Protein AF-0000000081039680 (afdb_homodimer)

Structure (mmCIF, N/CA/C/O backbone):
data_AF-0000000081039680-model_v1
#
loop_
_entity.id
_entity.type
_entity.pdbx_description
1 polymer 'Glycosyltransferase 2-like domain-containing protein'
#
loop_
_atom_site.group_PDB
_atom_site.id
_atom_site.type_symbol
_atom_site.label_atom_id
_atom_site.label_alt_id
_atom_site.label_comp_id
_atom_site.label_asym_id
_atom_site.label_entity_id
_atom_site.label_seq_id
_atom_site.pdbx_PDB_ins_code
_atom_site.Cartn_x
_atom_site.Cartn_y
_atom_site.Cartn_z
_atom_site.occupancy
_atom_site.B_iso_or_equiv
_atom_site.auth_seq_id
_atom_site.auth_comp_id
_atom_site.auth_asym_id
_atom_site.auth_atom_id
_atom_site.pdbx_PDB_model_num
ATOM 1 N N . MET A 1 1 ? -23.094 -7.434 23.297 1 34.41 1 MET A N 1
ATOM 2 C CA . MET A 1 1 ? -21.781 -7.645 23.906 1 34.41 1 MET A CA 1
ATOM 3 C C . MET A 1 1 ? -21.469 -9.133 24.047 1 34.41 1 MET A C 1
ATOM 5 O O . MET A 1 1 ? -22 -9.805 24.938 1 34.41 1 MET A O 1
ATOM 9 N N . THR A 1 2 ? -21.234 -9.742 22.875 1 46.44 2 THR A N 1
ATOM 10 C CA . THR A 1 2 ? -21.469 -11.172 22.672 1 46.44 2 THR A CA 1
ATOM 11 C C . THR A 1 2 ? -20.625 -12 23.641 1 46.44 2 THR A C 1
ATOM 13 O O . THR A 1 2 ? -21.156 -12.883 24.328 1 46.44 2 THR A O 1
ATOM 16 N N . GLY A 1 3 ? -19.156 -12.148 23.406 1 51.03 3 GLY A N 1
ATOM 17 C CA . GLY A 1 3 ? -18.266 -13.117 24.031 1 51.03 3 GLY A CA 1
ATOM 18 C C . GLY A 1 3 ? -17.297 -12.484 25.016 1 51.03 3 GLY A C 1
ATOM 19 O O . GLY A 1 3 ? -17.281 -11.266 25.188 1 51.03 3 GLY A O 1
ATOM 20 N N . VAL A 1 4 ? -16.891 -13.32 26.031 1 56.44 4 VAL A N 1
ATOM 21 C CA . VAL A 1 4 ? -15.898 -12.992 27.047 1 56.44 4 VAL A CA 1
ATOM 22 C C . VAL A 1 4 ? -14.805 -12.117 26.453 1 56.44 4 VAL A C 1
ATOM 24 O O . VAL A 1 4 ? -14.305 -11.195 27.094 1 56.44 4 VAL A O 1
ATOM 27 N N . ALA A 1 5 ? -14.766 -12.258 25.234 1 57.69 5 ALA A N 1
ATOM 28 C CA . ALA A 1 5 ? -13.734 -11.477 24.562 1 57.69 5 ALA A CA 1
ATOM 29 C C . ALA A 1 5 ? -14.141 -10.008 24.453 1 57.69 5 ALA A C 1
ATOM 31 O O . ALA A 1 5 ? -13.32 -9.109 24.688 1 57.69 5 ALA A O 1
ATOM 32 N N . ASP A 1 6 ? -15.383 -9.797 24.109 1 58.72 6 ASP A N 1
ATOM 33 C CA . ASP A 1 6 ? -15.859 -8.43 23.969 1 58.72 6 ASP A CA 1
ATOM 34 C C . ASP A 1 6 ? -15.75 -7.672 25.281 1 58.72 6 ASP A C 1
ATOM 36 O O . ASP A 1 6 ? -15.359 -6.5 25.297 1 58.72 6 ASP A O 1
ATOM 40 N N . LEU A 1 7 ? -16.047 -8.453 26.234 1 55.12 7 LEU A N 1
ATOM 41 C CA . LEU A 1 7 ? -15.953 -7.855 27.562 1 55.12 7 LEU A CA 1
ATOM 42 C C . LEU A 1 7 ? -14.508 -7.543 27.922 1 55.12 7 LEU A C 1
ATOM 44 O O . LEU A 1 7 ? -14.211 -6.465 28.438 1 55.12 7 LEU A O 1
ATOM 48 N N . TYR A 1 8 ? -13.695 -8.445 27.578 1 58.5 8 TYR A N 1
ATOM 49 C CA . TYR A 1 8 ? -12.281 -8.25 27.875 1 58.5 8 TYR A CA 1
ATOM 50 C C . TYR A 1 8 ? -11.719 -7.062 27.109 1 58.5 8 TYR A C 1
ATOM 52 O O . TYR A 1 8 ? -11.016 -6.227 27.672 1 58.5 8 TYR A O 1
ATOM 60 N N . LEU A 1 9 ? -12.047 -6.961 25.906 1 58.44 9 LEU A N 1
ATOM 61 C CA . LEU A 1 9 ? -11.539 -5.887 25.062 1 58.44 9 LEU A CA 1
ATOM 62 C C . LEU A 1 9 ? -12.039 -4.527 25.531 1 58.44 9 LEU A C 1
ATOM 64 O O . LEU A 1 9 ? -11.32 -3.531 25.453 1 58.44 9 LEU A O 1
ATOM 68 N N . TYR A 1 10 ? -13.172 -4.598 26.031 1 58.31 10 TYR A N 1
ATOM 69 C CA . TYR A 1 10 ? -13.734 -3.367 26.578 1 58.31 10 TYR A CA 1
ATOM 70 C C . TYR A 1 10 ? -13.008 -2.951 27.844 1 58.31 10 TYR A C 1
ATOM 72 O O . TYR A 1 10 ? -12.695 -1.772 28.031 1 58.31 10 TYR A O 1
ATOM 80 N N . LEU A 1 11 ? -12.617 -4.008 28.594 1 56.66 11 LEU A N 1
ATOM 81 C CA . LEU A 1 11 ? -12.031 -3.744 29.906 1 56.66 11 LEU A CA 1
ATOM 82 C C . LEU A 1 11 ? -10.539 -3.43 29.781 1 56.66 11 LEU A C 1
ATOM 84 O O . LEU A 1 11 ? -9.969 -2.754 30.641 1 56.66 11 LEU A O 1
ATOM 88 N N . LYS A 1 12 ? -10.031 -3.832 28.672 1 56.12 12 LYS A N 1
ATOM 89 C CA . LYS A 1 12 ? -8.586 -3.703 28.5 1 56.12 12 LYS A CA 1
ATOM 90 C C . LYS A 1 12 ? -8.195 -2.258 28.203 1 56.12 12 LYS A C 1
ATOM 92 O O . LYS A 1 12 ? -7.082 -1.836 28.516 1 56.12 12 LYS A O 1
ATOM 97 N N . LYS A 1 13 ? -9.031 -1.506 27.703 1 57.91 13 LYS A N 1
ATOM 98 C CA . LYS A 1 13 ? -8.703 -0.121 27.375 1 57.91 13 LYS A CA 1
ATOM 99 C C . LYS A 1 13 ? -8.742 0.765 28.609 1 57.91 13 LYS A C 1
ATOM 101 O O . LYS A 1 13 ? -9.633 0.626 29.453 1 57.91 13 LYS A O 1
ATOM 106 N N . PRO A 1 14 ? -7.496 1.414 28.875 1 55.81 14 PRO A N 1
ATOM 107 C CA . PRO A 1 14 ? -7.535 2.332 30.016 1 55.81 14 PRO A CA 1
ATOM 108 C C . PRO A 1 14 ? -8.664 3.354 29.922 1 55.81 14 PRO A C 1
ATOM 110 O O . PRO A 1 14 ? -8.906 3.912 28.844 1 55.81 14 PRO A O 1
ATOM 113 N N . HIS A 1 15 ? -9.75 3.217 30.719 1 52.72 15 HIS A N 1
ATOM 114 C CA . HIS A 1 15 ? -10.883 4.141 30.688 1 52.72 15 HIS A CA 1
ATOM 115 C C . HIS A 1 15 ? -10.703 5.273 31.688 1 52.72 15 HIS A C 1
ATOM 117 O O . HIS A 1 15 ? -10.211 5.055 32.781 1 52.72 15 HIS A O 1
ATOM 123 N N . SER A 1 16 ? -10.711 6.527 31.031 1 52.78 16 SER A N 1
ATOM 124 C CA . SER A 1 16 ? -10.734 7.676 31.922 1 52.78 16 SER A CA 1
ATOM 125 C C . SER A 1 16 ? -11.992 7.672 32.781 1 52.78 16 SER A C 1
ATOM 127 O O . SER A 1 16 ? -12.938 6.93 32.5 1 52.78 16 SER A O 1
ATOM 129 N N . LYS A 1 17 ? -11.859 8.367 33.906 1 52.41 17 LYS A N 1
ATOM 130 C CA . LYS A 1 17 ? -13 8.547 34.812 1 52.41 17 LYS A CA 1
ATOM 131 C C . LYS A 1 17 ? -14.258 8.898 34.031 1 52.41 17 LYS A C 1
ATOM 133 O O . LYS A 1 17 ? -15.344 8.391 34.344 1 52.41 17 LYS A O 1
ATOM 138 N N . ASP A 1 18 ? -14.07 9.641 33.031 1 54.31 18 ASP A N 1
ATOM 139 C CA . ASP A 1 18 ? -15.234 10.125 32.281 1 54.31 18 ASP A CA 1
ATOM 140 C C . ASP A 1 18 ? -15.906 8.984 31.516 1 54.31 18 ASP A C 1
ATOM 142 O O . ASP A 1 18 ? -17.141 8.93 31.438 1 54.31 18 ASP A O 1
ATOM 146 N N . ARG A 1 19 ? -15.156 8.094 31.156 1 57.59 19 ARG A N 1
ATOM 147 C CA . ARG A 1 19 ? -15.727 7.004 30.375 1 57.59 19 ARG A CA 1
ATOM 148 C C . ARG A 1 19 ? -16.562 6.082 31.266 1 57.59 19 ARG A C 1
ATOM 150 O O . ARG A 1 19 ? -17.625 5.613 30.859 1 57.59 19 ARG A O 1
ATOM 157 N N . TRP A 1 20 ? -16.078 5.945 32.469 1 57.31 20 TRP A N 1
ATOM 158 C CA . TRP A 1 20 ? -16.828 5.125 33.438 1 57.31 20 TRP A CA 1
ATOM 159 C C . TRP A 1 20 ? -18.141 5.809 33.812 1 57.31 20 TRP A C 1
ATOM 161 O O . TRP A 1 20 ? -19.172 5.148 33.969 1 57.31 20 TRP A O 1
ATOM 171 N N . TYR A 1 21 ? -18.016 7.082 33.875 1 55.53 21 TYR A N 1
ATOM 172 C CA . TYR A 1 21 ? -19.219 7.836 34.188 1 55.53 21 TYR A CA 1
ATOM 173 C C . TYR A 1 21 ? -20.281 7.695 33.125 1 55.53 21 TYR A C 1
ATOM 175 O O . TYR A 1 21 ? -21.469 7.539 33.406 1 55.53 21 TYR A O 1
ATOM 183 N N . ARG A 1 22 ? -19.859 7.699 31.984 1 56.81 22 ARG A N 1
ATOM 184 C CA . ARG A 1 22 ? -20.797 7.578 30.859 1 56.81 22 ARG A CA 1
ATOM 185 C C . ARG A 1 22 ? -21.484 6.215 30.875 1 56.81 22 ARG A C 1
ATOM 187 O O . ARG A 1 22 ? -22.672 6.117 30.594 1 56.81 22 ARG A O 1
ATOM 194 N N . LEU A 1 23 ? -20.75 5.27 31.25 1 54.62 23 LEU A N 1
ATOM 195 C CA . LEU A 1 23 ? -21.328 3.93 31.312 1 54.62 23 LEU A CA 1
ATOM 196 C C . LEU A 1 23 ? -22.344 3.824 32.438 1 54.62 23 LEU A C 1
ATOM 198 O O . LEU A 1 23 ? -23.375 3.178 32.312 1 54.62 23 LEU A O 1
ATOM 202 N N . SER A 1 24 ? -22 4.516 33.531 1 54.28 24 SER A N 1
ATOM 203 C CA . SER A 1 24 ? -22.859 4.414 34.719 1 54.28 24 SER A CA 1
ATOM 204 C C . SER A 1 24 ? -24.094 5.293 34.562 1 54.28 24 SER A C 1
ATOM 206 O O . SER A 1 24 ? -25.172 4.98 35.094 1 54.28 24 SER A O 1
ATOM 208 N N . SER A 1 25 ? -23.969 6.387 33.875 1 52.94 25 SER A N 1
ATOM 209 C CA . SER A 1 25 ? -25.078 7.309 33.719 1 52.94 25 SER A CA 1
ATOM 210 C C . SER A 1 25 ? -26.156 6.738 32.781 1 52.94 25 SER A C 1
ATOM 212 O O . SER A 1 25 ? -27.25 7.289 32.688 1 52.94 25 SER A O 1
ATOM 214 N N . HIS A 1 26 ? -25.875 5.797 31.969 1 51.19 26 HIS A N 1
ATOM 215 C CA . HIS A 1 26 ? -26.828 5.117 31.094 1 51.19 26 HIS A CA 1
ATOM 216 C C . HIS A 1 26 ? -28.062 4.652 31.859 1 51.19 26 HIS A C 1
ATOM 218 O O . HIS A 1 26 ? -29.156 4.598 31.312 1 51.19 26 HIS A O 1
ATOM 224 N N . PHE A 1 27 ? -27.875 4.297 33.125 1 46.59 27 PHE A N 1
ATOM 225 C CA . PHE A 1 27 ? -28.953 3.709 33.906 1 46.59 27 PHE A CA 1
ATOM 226 C C . PHE A 1 27 ? -29.766 4.793 34.594 1 46.59 27 PHE A C 1
ATOM 228 O O . PHE A 1 27 ? -30.75 4.496 35.281 1 46.59 27 PHE A O 1
ATOM 235 N N . VAL A 1 28 ? -29.359 6.051 34.438 1 43.16 28 VAL A N 1
ATOM 236 C CA . VAL A 1 28 ? -30.156 7.07 35.125 1 43.16 28 VAL A CA 1
ATOM 237 C C . VAL A 1 28 ? -31.031 7.805 34.125 1 43.16 28 VAL A C 1
ATOM 239 O O . VAL A 1 28 ? -30.562 8.172 33.031 1 43.16 28 VAL A O 1
ATOM 242 N N . ASN A 1 29 ? -32.375 7.68 34.125 1 45.56 29 ASN A N 1
ATOM 243 C CA . ASN A 1 29 ? -33.469 8.305 33.406 1 45.56 29 ASN A CA 1
ATOM 244 C C . ASN A 1 29 ? -33.219 9.789 33.156 1 45.56 29 ASN A C 1
ATOM 246 O O . ASN A 1 29 ? -33.156 10.578 34.094 1 45.56 29 ASN A O 1
ATOM 250 N N . SER A 1 30 ? -32.438 10.281 32.344 1 46.94 30 SER A N 1
ATOM 251 C CA . SER A 1 30 ? -32.156 11.703 32.156 1 46.94 30 SER A CA 1
ATOM 252 C C . SER A 1 30 ? -33.375 12.461 31.703 1 46.94 30 SER A C 1
ATOM 254 O O . SER A 1 30 ? -34.062 12.047 30.75 1 46.94 30 SER A O 1
ATOM 256 N N . THR A 1 31 ? -34.156 13.172 32.5 1 51.5 31 THR A N 1
ATOM 257 C CA . THR A 1 31 ? -35.219 14.148 32.312 1 51.5 31 THR A CA 1
ATOM 258 C C . THR A 1 31 ? -34.875 15.102 31.156 1 51.5 31 THR A C 1
ATOM 260 O O . THR A 1 31 ? -35.656 16.016 30.859 1 51.5 31 THR A O 1
ATOM 263 N N . GLY A 1 32 ? -33.938 15.016 30.266 1 68 32 GLY A N 1
ATOM 264 C CA . GLY A 1 32 ? -33.594 16.094 29.359 1 68 32 GLY A CA 1
ATOM 265 C C . GLY A 1 32 ? -34 15.836 27.922 1 68 32 GLY A C 1
ATOM 266 O O . GLY A 1 32 ? -34.844 14.969 27.672 1 68 32 GLY A O 1
ATOM 267 N N . HIS A 1 33 ? -33.938 16.781 26.984 1 86.56 33 HIS A N 1
ATOM 268 C CA . HIS A 1 33 ? -34.25 16.688 25.562 1 86.56 33 HIS A CA 1
ATOM 269 C C . HIS A 1 33 ? -33.531 15.508 24.922 1 86.56 33 HIS A C 1
ATOM 271 O O . HIS A 1 33 ? -32.469 15.086 25.391 1 86.56 33 HIS A O 1
ATOM 277 N N . THR A 1 34 ? -34.25 14.805 24.016 1 91.88 34 THR A N 1
ATOM 278 C CA . THR A 1 34 ? -33.688 13.672 23.281 1 91.88 34 THR A CA 1
ATOM 279 C C . THR A 1 34 ? -32.625 14.133 22.312 1 91.88 34 THR A C 1
ATOM 281 O O . THR A 1 34 ? -32.812 15.078 21.547 1 91.88 34 THR A O 1
ATOM 284 N N . LYS A 1 35 ? -31.469 13.555 22.453 1 93.81 35 LYS A N 1
ATOM 285 C CA . LYS A 1 35 ? -30.391 13.781 21.516 1 93.81 35 LYS A CA 1
ATOM 286 C C . LYS A 1 35 ? -30.391 12.734 20.406 1 93.81 35 LYS A C 1
ATOM 288 O O . LYS A 1 35 ? -30.656 11.555 20.656 1 93.81 35 LYS A O 1
ATOM 293 N N . PHE A 1 36 ? -30.25 13.203 19.172 1 95.25 36 PHE A N 1
ATOM 294 C CA . PHE A 1 36 ? -30.219 12.195 18.125 1 95.25 36 PHE A CA 1
ATOM 295 C C . PHE A 1 36 ? -29.297 12.625 16.984 1 95.25 36 PHE A C 1
ATOM 297 O O . PHE A 1 36 ? -28.953 13.805 16.875 1 95.25 36 PHE A O 1
ATOM 304 N N . ALA A 1 37 ? -28.812 11.711 16.25 1 95.25 37 ALA A N 1
ATOM 305 C CA . ALA A 1 37 ? -28.031 11.938 15.039 1 95.25 37 ALA A CA 1
ATOM 306 C C . ALA A 1 37 ? -28.625 11.18 13.852 1 95.25 37 ALA A C 1
ATOM 308 O O . ALA A 1 37 ? -29.062 10.039 13.992 1 95.25 37 ALA A O 1
ATOM 309 N N . VAL A 1 38 ? -28.75 11.883 12.789 1 96 38 VAL A N 1
ATOM 310 C CA . VAL A 1 38 ? -29.141 11.234 11.547 1 96 38 VAL A CA 1
ATOM 311 C C . VAL A 1 38 ? -27.906 10.75 10.789 1 96 38 VAL A C 1
ATOM 313 O O . VAL A 1 38 ? -27.141 11.562 10.258 1 96 38 VAL A O 1
ATOM 316 N N . LEU A 1 39 ? -27.766 9.508 10.82 1 94.56 39 LEU A N 1
ATOM 317 C CA . LEU A 1 39 ? -26.625 8.883 10.156 1 94.56 39 LEU A CA 1
ATOM 318 C C . LEU A 1 39 ? -27 8.391 8.766 1 94.56 39 LEU A C 1
ATOM 320 O O . LEU A 1 39 ? -27.891 7.547 8.625 1 94.56 39 LEU A O 1
ATOM 324 N N . SER A 1 40 ? -26.406 8.969 7.805 1 94.75 40 SER A N 1
ATOM 325 C CA . SER A 1 40 ? -26.75 8.641 6.426 1 94.75 40 SER A CA 1
ATOM 326 C C . SER A 1 40 ? -25.562 8.789 5.496 1 94.75 40 SER A C 1
ATOM 328 O O . SER A 1 40 ? -24.406 8.734 5.945 1 94.75 40 SER A O 1
ATOM 330 N N . TRP A 1 41 ? -25.75 8.711 4.195 1 93.56 41 TRP A N 1
ATOM 331 C CA . TRP A 1 41 ? -24.75 8.883 3.143 1 93.56 41 TRP A CA 1
ATOM 332 C C . TRP A 1 41 ? -25.172 9.977 2.166 1 93.56 41 TRP A C 1
ATOM 334 O O . TRP A 1 41 ? -26.359 10.328 2.094 1 93.56 41 TRP A O 1
ATOM 344 N N . LYS A 1 42 ? -24.219 10.562 1.497 1 89.5 42 LYS A N 1
ATOM 345 C CA . LYS A 1 42 ? -24.531 11.57 0.491 1 89.5 42 LYS A CA 1
ATOM 346 C C . LYS A 1 42 ? -25.484 11.016 -0.571 1 89.5 42 LYS A C 1
ATOM 348 O O . LYS A 1 42 ? -25.312 9.891 -1.031 1 89.5 42 LYS A O 1
ATOM 353 N N . ARG A 1 43 ? -26.484 11.773 -0.868 1 88.19 43 ARG A N 1
ATOM 354 C CA . ARG A 1 43 ? -27.422 11.492 -1.947 1 88.19 43 ARG A CA 1
ATOM 355 C C . ARG A 1 43 ? -28.344 10.328 -1.587 1 88.19 43 ARG A C 1
ATOM 357 O O . ARG A 1 43 ? -28.719 9.539 -2.455 1 88.19 43 ARG A O 1
ATOM 364 N N . THR A 1 44 ? -28.625 10.117 -0.32 1 91.12 44 THR A N 1
ATOM 365 C CA . THR A 1 44 ? -29.547 9.086 0.142 1 91.12 44 THR A CA 1
ATOM 366 C C . THR A 1 44 ? -30.875 9.695 0.577 1 91.12 44 THR A C 1
ATOM 368 O O . THR A 1 44 ? -31.719 9.016 1.168 1 91.12 44 THR A O 1
ATOM 371 N N . GLY A 1 45 ? -31.047 10.945 0.356 1 87.5 45 GLY A N 1
ATOM 372 C CA . GLY A 1 45 ? -32.281 11.609 0.748 1 87.5 45 GLY A CA 1
ATOM 373 C C . GLY A 1 45 ? -32.188 12.281 2.104 1 87.5 45 GLY A C 1
ATOM 374 O O . GLY A 1 45 ? -33.219 12.516 2.756 1 87.5 45 GLY A O 1
ATOM 375 N N . SER A 1 46 ? -31.016 12.57 2.5 1 90.31 46 SER A N 1
ATOM 376 C CA . SER A 1 46 ? -30.797 13.133 3.828 1 90.31 46 SER A CA 1
ATOM 377 C C . SER A 1 46 ? -31.406 14.523 3.949 1 90.31 46 SER A C 1
ATOM 379 O O . SER A 1 46 ? -31.953 14.883 4.996 1 90.31 46 SER A O 1
ATOM 381 N N . ASN A 1 47 ? -31.375 15.281 2.873 1 85.81 47 ASN A N 1
ATOM 382 C CA . ASN A 1 47 ? -31.969 16.625 2.918 1 85.81 47 ASN A CA 1
ATOM 383 C C . ASN A 1 47 ? -33.469 16.562 3.096 1 85.81 47 ASN A C 1
ATOM 385 O O . ASN A 1 47 ? -34.062 17.438 3.738 1 85.81 47 ASN A O 1
ATOM 389 N N . LEU A 1 48 ? -34.062 15.617 2.486 1 85.62 48 LEU A N 1
ATOM 390 C CA . LEU A 1 48 ? -35.531 15.438 2.639 1 85.62 48 LEU A CA 1
ATOM 391 C C . LEU A 1 48 ? -35.875 15.125 4.086 1 85.62 48 LEU A C 1
ATOM 393 O O . LEU A 1 48 ? -36.75 15.781 4.676 1 85.62 48 LEU A O 1
ATOM 397 N N . LEU A 1 49 ? -35.219 14.133 4.629 1 91.19 49 LEU A N 1
ATOM 398 C CA . LEU A 1 49 ? -35.531 13.734 6.004 1 91.19 49 LEU A CA 1
ATOM 399 C C . LEU A 1 49 ? -35.219 14.875 6.969 1 91.19 49 LEU A C 1
ATOM 401 O O . LEU A 1 49 ? -36 15.188 7.852 1 91.19 49 LEU A O 1
ATOM 405 N N . CYS A 1 50 ? -34.062 15.445 6.867 1 91.44 50 CYS A N 1
ATOM 406 C CA . CYS A 1 50 ? -33.625 16.516 7.777 1 91.44 50 CYS A CA 1
ATOM 407 C C . CYS A 1 50 ? -34.531 17.734 7.629 1 91.44 50 CYS A C 1
ATOM 409 O O . CYS A 1 50 ? -34.781 18.453 8.602 1 91.44 50 CYS A O 1
ATOM 411 N N . GLY A 1 51 ? -35.031 17.953 6.371 1 85.75 51 GLY A N 1
ATOM 412 C CA . GLY A 1 51 ? -36 19 6.184 1 85.75 51 GLY A CA 1
ATOM 413 C C . GLY A 1 51 ? -37.312 18.734 6.934 1 85.75 51 GLY A C 1
ATOM 414 O O . GLY A 1 51 ? -37.875 19.656 7.523 1 85.75 51 GLY A O 1
ATOM 415 N N . ILE A 1 52 ? -37.719 17.516 6.902 1 87.06 52 ILE A N 1
ATOM 416 C CA . ILE A 1 52 ? -38.938 17.109 7.617 1 87.06 52 ILE A CA 1
ATOM 417 C C . ILE A 1 52 ? -38.719 17.281 9.117 1 87.06 52 ILE A C 1
ATOM 419 O O . ILE A 1 52 ? -39.594 17.844 9.805 1 87.06 52 ILE A O 1
ATOM 423 N N . LEU A 1 53 ? -37.594 16.859 9.617 1 91.62 53 LEU A N 1
ATOM 424 C CA . LEU A 1 53 ? -37.281 16.969 11.039 1 91.62 53 LEU A CA 1
ATOM 425 C C . LEU A 1 53 ? -37.156 18.422 11.469 1 91.62 53 LEU A C 1
ATOM 427 O O . LEU A 1 53 ? -37.625 18.797 12.547 1 91.62 53 LEU A O 1
ATOM 431 N N . HIS A 1 54 ? -36.562 19.172 10.656 1 88.88 54 HIS A N 1
ATOM 432 C CA . HIS A 1 54 ? -36.375 20.578 10.953 1 88.88 54 HIS A CA 1
ATOM 433 C C . HIS A 1 54 ? -37.719 21.297 11.094 1 88.88 54 HIS A C 1
ATOM 435 O O . HIS A 1 54 ? -37.875 22.188 11.938 1 88.88 54 HIS A O 1
ATOM 441 N N . ASN A 1 55 ? -38.656 20.953 10.297 1 86.06 55 ASN A N 1
ATOM 442 C CA . ASN A 1 55 ? -39.969 21.641 10.273 1 86.06 55 ASN A CA 1
ATOM 443 C C . ASN A 1 55 ? -40.875 21.172 11.406 1 86.06 55 ASN A C 1
ATOM 445 O O . ASN A 1 55 ? -41.938 21.75 11.641 1 86.06 55 ASN A O 1
ATOM 449 N N . HIS A 1 56 ? -40.5 20.156 12.078 1 89.12 56 HIS A N 1
ATOM 450 C CA . HIS A 1 56 ? -41.281 19.734 13.242 1 89.12 56 HIS A CA 1
ATOM 451 C C . HIS A 1 56 ? -41.125 20.719 14.398 1 89.12 56 HIS A C 1
ATOM 453 O O . HIS A 1 56 ? -40 21.125 14.719 1 89.12 56 HIS A O 1
ATOM 459 N N . PRO A 1 57 ? -42.062 21.109 15.016 1 88.38 57 PRO A N 1
ATOM 460 C CA . PRO A 1 57 ? -42 22.156 16.016 1 88.38 57 PRO A CA 1
ATOM 461 C C . PRO A 1 57 ? -41.219 21.75 17.266 1 88.38 57 PRO A C 1
ATOM 463 O O . PRO A 1 57 ? -40.625 22.609 17.938 1 88.38 57 PRO A O 1
ATOM 466 N N . ASP A 1 58 ? -41.125 20.531 17.562 1 91.94 58 ASP A N 1
ATOM 467 C CA . ASP A 1 58 ? -40.5 20.078 18.797 1 91.94 58 ASP A CA 1
ATOM 468 C C . ASP A 1 58 ? -39.031 19.703 18.547 1 91.94 58 ASP A C 1
ATOM 470 O O . ASP A 1 58 ? -38.344 19.234 19.453 1 91.94 58 ASP A O 1
ATOM 474 N N . ILE A 1 59 ? -38.531 19.891 17.328 1 93.19 59 ILE A N 1
ATOM 475 C CA . ILE A 1 59 ? -37.219 19.359 17 1 93.19 59 ILE A CA 1
ATOM 476 C C . ILE A 1 59 ? -36.312 20.484 16.547 1 93.19 59 ILE A C 1
ATOM 478 O O . ILE A 1 59 ? -36.656 21.281 15.68 1 93.19 59 ILE A O 1
ATOM 482 N N . THR A 1 60 ? -35.219 20.594 17.203 1 93.81 60 THR A N 1
ATOM 483 C CA . THR A 1 60 ? -34.125 21.438 16.703 1 93.81 60 THR A CA 1
ATOM 484 C C . THR A 1 60 ? -33.156 20.609 15.875 1 93.81 60 THR A C 1
ATOM 486 O O . THR A 1 60 ? -32.375 19.812 16.406 1 93.81 60 THR A O 1
ATOM 489 N N . MET A 1 61 ? -33.219 20.859 14.586 1 92.75 61 MET A N 1
ATOM 490 C CA . MET A 1 61 ? -32.406 20.062 13.656 1 92.75 61 MET A CA 1
ATOM 491 C C . MET A 1 61 ? -31.281 20.891 13.055 1 92.75 61 MET A C 1
ATOM 493 O O . MET A 1 61 ? -31.516 22.031 12.633 1 92.75 61 MET A O 1
ATOM 497 N N . HIS A 1 62 ? -30.078 20.344 13.164 1 92.5 62 HIS A N 1
ATOM 498 C CA . HIS A 1 62 ? -28.953 20.953 12.469 1 92.5 62 HIS A CA 1
ATOM 499 C C . HIS A 1 62 ? -28.562 20.156 11.234 1 92.5 62 HIS A C 1
ATOM 501 O O . HIS A 1 62 ? -28.953 19 11.094 1 92.5 62 HIS A O 1
ATOM 507 N N . ASN A 1 63 ? -27.906 20.828 10.367 1 92 63 ASN A N 1
ATOM 508 C CA . ASN A 1 63 ? -27.453 20.156 9.156 1 92 63 ASN A CA 1
ATOM 509 C C . ASN A 1 63 ? -26.109 19.469 9.375 1 92 63 ASN A C 1
ATOM 511 O O . ASN A 1 63 ? -25.938 18.734 10.352 1 92 63 ASN A O 1
ATOM 515 N N . GLU A 1 64 ? -25.156 19.562 8.453 1 90.62 64 GLU A N 1
ATOM 516 C CA . GLU A 1 64 ? -23.859 18.906 8.547 1 90.62 64 GLU A CA 1
ATOM 517 C C . GLU A 1 64 ? -22.891 19.688 9.438 1 90.62 64 GLU A C 1
ATOM 519 O O . GLU A 1 64 ? -21.969 20.328 8.938 1 90.62 64 GLU A O 1
ATOM 524 N N . LEU A 1 65 ? -22.953 19.438 10.695 1 90.62 65 LEU A N 1
ATOM 525 C CA . LEU A 1 65 ? -22.188 20.219 11.672 1 90.62 65 LEU A CA 1
ATOM 526 C C . LEU A 1 65 ? -20.703 19.891 11.57 1 90.62 65 LEU A C 1
ATOM 528 O O . LEU A 1 65 ? -19.859 20.734 11.891 1 90.62 65 LEU A O 1
ATOM 532 N N . PHE A 1 66 ? -20.422 18.719 11.07 1 88.44 66 PHE A N 1
ATOM 533 C CA . PHE A 1 66 ? -19.016 18.297 11.07 1 88.44 66 PHE A CA 1
ATOM 534 C C . PHE A 1 66 ? -18.5 18.172 9.648 1 88.44 66 PHE A C 1
ATOM 536 O O . PHE A 1 66 ? -17.594 17.375 9.391 1 88.44 66 PHE A O 1
ATOM 543 N N . ASN A 1 67 ? -19.109 18.953 8.789 1 82.62 67 ASN A N 1
ATOM 544 C CA . ASN A 1 67 ? -18.594 19.047 7.434 1 82.62 67 ASN A CA 1
ATOM 545 C C . ASN A 1 67 ? -17.172 19.609 7.422 1 82.62 67 ASN A C 1
ATOM 547 O O . ASN A 1 67 ? -16.844 20.5 8.203 1 82.62 67 ASN A O 1
ATOM 551 N N . THR A 1 68 ? -16.375 19.141 6.559 1 73.75 68 THR A N 1
ATOM 552 C CA . THR A 1 68 ? -14.961 19.5 6.547 1 73.75 68 THR A CA 1
ATOM 553 C C . THR A 1 68 ? -14.773 20.938 6.07 1 73.75 68 THR A C 1
ATOM 555 O O . THR A 1 68 ? -13.758 21.578 6.355 1 73.75 68 THR A O 1
ATOM 558 N N . ILE A 1 69 ? -15.719 21.484 5.375 1 70.44 69 ILE A N 1
ATOM 559 C CA . ILE A 1 69 ? -15.609 22.812 4.77 1 70.44 69 ILE A CA 1
ATOM 560 C C . ILE A 1 69 ? -16.078 23.875 5.766 1 70.44 69 ILE A C 1
ATOM 562 O O . ILE A 1 69 ? -15.43 24.906 5.91 1 70.44 69 ILE A O 1
ATOM 566 N N . ASP A 1 70 ? -17.172 23.609 6.398 1 76.12 70 ASP A N 1
ATOM 567 C CA . ASP A 1 70 ? -17.766 24.562 7.328 1 76.12 70 ASP A CA 1
ATOM 568 C C . ASP A 1 70 ? -18.75 23.875 8.266 1 76.12 70 ASP A C 1
ATOM 570 O O . ASP A 1 70 ? -18.953 22.656 8.188 1 76.12 70 ASP A O 1
ATOM 574 N N . ILE A 1 71 ? -19.25 24.609 9.25 1 81.75 71 ILE A N 1
ATOM 575 C CA . ILE A 1 71 ? -20.328 24.156 10.141 1 81.75 71 ILE A CA 1
ATOM 576 C C . ILE A 1 71 ? -21.672 24.531 9.547 1 81.75 71 ILE A C 1
ATOM 578 O O . ILE A 1 71 ? -22.078 25.703 9.594 1 81.75 71 ILE A O 1
ATOM 582 N N . PHE A 1 72 ? -22.422 23.531 9.016 1 82.19 72 PHE A N 1
ATOM 583 C CA . PHE A 1 72 ? -23.703 23.797 8.367 1 82.19 72 PHE A CA 1
ATOM 584 C C . PHE A 1 72 ? -24.859 23.547 9.336 1 82.19 72 PHE A C 1
ATOM 586 O O . PHE A 1 72 ? -24.953 22.484 9.938 1 82.19 72 PHE A O 1
ATOM 593 N N . THR A 1 73 ? -25.641 24.5 9.562 1 86.25 73 THR A N 1
ATOM 594 C CA . THR A 1 73 ? -26.828 24.406 10.414 1 86.25 73 THR A CA 1
ATOM 595 C C . THR A 1 73 ? -28.016 25.109 9.766 1 86.25 73 THR A C 1
ATOM 597 O O . THR A 1 73 ? -27.844 25.922 8.859 1 86.25 73 THR A O 1
ATOM 600 N N . TYR A 1 74 ? -29.25 24.672 10.203 1 80.44 74 TYR A N 1
ATOM 601 C CA . TYR A 1 74 ? -30.469 25.328 9.719 1 80.44 74 TYR A CA 1
ATOM 602 C C . TYR A 1 74 ? -30.734 26.609 10.484 1 80.44 74 TYR A C 1
ATOM 604 O O . TYR A 1 74 ? -31.703 27.328 10.18 1 80.44 74 TYR A O 1
ATOM 612 N N . HIS A 1 75 ? -29.812 26.859 11.461 1 78.06 75 HIS A N 1
ATOM 613 C CA . HIS A 1 75 ? -30.016 28 12.359 1 78.06 75 HIS A CA 1
ATOM 614 C C . HIS A 1 75 ? -28.844 28.984 12.273 1 78.06 75 HIS A C 1
ATOM 616 O O . HIS A 1 75 ? -27.859 28.844 13 1 78.06 75 HIS A O 1
ATOM 622 N N . PRO A 1 76 ? -28.891 29.969 11.523 1 63.25 76 PRO A N 1
ATOM 623 C CA . PRO A 1 76 ? -27.781 30.906 11.289 1 63.25 76 PRO A CA 1
ATOM 624 C C . PRO A 1 76 ? -27.281 31.547 12.57 1 63.25 76 PRO A C 1
ATOM 626 O O . PRO A 1 76 ? -26.094 31.906 12.672 1 63.25 76 PRO A O 1
ATOM 629 N N . SER A 1 77 ? -28.172 31.781 13.531 1 62.38 77 SER A N 1
ATOM 630 C CA . SER A 1 77 ? -27.781 32.469 14.766 1 62.38 77 SER A CA 1
ATOM 631 C C . SER A 1 77 ? -27.062 31.516 15.719 1 62.38 77 SER A C 1
ATOM 633 O O . SER A 1 77 ? -26.625 31.922 16.797 1 62.38 77 SER A O 1
ATOM 635 N N . PHE A 1 78 ? -27.031 30.375 15.258 1 72.75 78 PHE A N 1
ATOM 636 C CA . PHE A 1 78 ? -26.406 29.344 16.078 1 72.75 78 PHE A CA 1
ATOM 637 C C . PHE A 1 78 ? -24.938 29.656 16.344 1 72.75 78 PHE A C 1
ATOM 639 O O . PHE A 1 78 ? -24.438 29.469 17.453 1 72.75 78 PHE A O 1
ATOM 646 N N . LYS A 1 79 ? -24.172 30.172 15.383 1 60.44 79 LYS A N 1
ATOM 647 C CA . LYS A 1 79 ? -22.719 30.312 15.5 1 60.44 79 LYS A CA 1
ATOM 648 C C . LYS A 1 79 ? -22.344 31.703 15.961 1 60.44 79 LYS A C 1
ATOM 650 O O . LYS A 1 79 ? -21.219 31.922 16.438 1 60.44 79 LYS A O 1
ATOM 655 N N . THR A 1 80 ? -23.031 32.75 15.578 1 55 80 THR A N 1
ATOM 656 C CA . THR A 1 80 ? -22.547 34.125 15.766 1 55 80 THR A CA 1
ATOM 657 C C . THR A 1 80 ? -23.234 34.781 16.953 1 55 80 THR A C 1
ATOM 659 O O . THR A 1 80 ? -24.453 34.656 17.109 1 55 80 THR A O 1
ATOM 662 N N . ILE A 1 81 ? -22.516 34.875 18.125 1 44.75 81 ILE A N 1
ATOM 663 C CA . ILE A 1 81 ? -23.062 35.781 19.156 1 44.75 81 ILE A CA 1
ATOM 664 C C . ILE A 1 81 ? -23.047 37.219 18.641 1 44.75 81 ILE A C 1
ATOM 666 O O . ILE A 1 81 ? -22.062 37.656 18.031 1 44.75 81 ILE A O 1
ATOM 670 N N . GLN A 1 82 ? -24 37.969 18.766 1 40.31 82 GLN A N 1
ATOM 671 C CA . GLN A 1 82 ? -24.047 39.406 18.562 1 40.31 82 GLN A CA 1
ATOM 672 C C . GLN A 1 82 ? -22.656 40.031 18.703 1 40.31 82 GLN A C 1
ATOM 674 O O . GLN A 1 82 ? -22 39.875 19.734 1 40.31 82 GLN A O 1
ATOM 679 N N . ASN A 1 83 ? -22.047 40.844 17.656 1 42.28 83 ASN A N 1
ATOM 680 C CA . ASN A 1 83 ? -20.828 41.625 17.531 1 42.28 83 ASN A CA 1
ATOM 681 C C . ASN A 1 83 ? -19.578 40.781 17.812 1 42.28 83 ASN A C 1
ATOM 683 O O . ASN A 1 83 ? -18.469 41.312 17.938 1 42.28 83 ASN A O 1
ATOM 687 N N . CYS A 1 84 ? -19.781 39.469 18.234 1 42.72 84 CYS A N 1
ATOM 688 C CA . CYS A 1 84 ? -18.594 38.75 18.688 1 42.72 84 CYS A CA 1
ATOM 689 C C . CYS A 1 84 ? -18.172 37.656 17.688 1 42.72 84 CYS A C 1
ATOM 691 O O . CYS A 1 84 ? -18.984 37.25 16.844 1 42.72 84 CYS A O 1
ATOM 693 N N . GLU A 1 85 ? -16.875 37.375 17.609 1 49.28 85 GLU A N 1
ATOM 694 C CA . GLU A 1 85 ? -16.109 36.312 16.938 1 49.28 85 GLU A CA 1
ATOM 695 C C . GLU A 1 85 ? -16.781 34.969 17.062 1 49.28 85 GLU A C 1
ATOM 697 O O . GLU A 1 85 ? -17.422 34.688 18.078 1 49.28 85 GLU A O 1
ATOM 702 N N . ALA A 1 86 ? -17.125 34.281 15.93 1 57.59 86 ALA A N 1
ATOM 703 C CA . ALA A 1 86 ? -17.719 32.969 15.906 1 57.59 86 ALA A CA 1
ATOM 704 C C . ALA A 1 86 ? -17.203 32.094 17.047 1 57.59 86 ALA A C 1
ATOM 706 O O . ALA A 1 86 ? -15.984 31.984 17.234 1 57.59 86 ALA A O 1
ATOM 707 N N . LEU A 1 87 ? -18.188 31.844 18.047 1 63.78 87 LEU A N 1
ATOM 708 C CA . LEU A 1 87 ? -17.797 30.953 19.141 1 63.78 87 LEU A CA 1
ATOM 709 C C . LEU A 1 87 ? -17.156 29.688 18.609 1 63.78 87 LEU A C 1
ATOM 711 O O . LEU A 1 87 ? -16.156 29.203 19.172 1 63.78 87 LEU A O 1
ATOM 715 N N . TRP A 1 88 ? -17.781 29.219 17.438 1 73.31 88 TRP A N 1
ATOM 716 C CA . TRP A 1 88 ? -17.266 27.984 16.859 1 73.31 88 TRP A CA 1
ATOM 717 C C . TRP A 1 88 ? -16.953 28.156 15.383 1 73.31 88 TRP A C 1
ATOM 719 O O . TRP A 1 88 ? -17.766 28.703 14.633 1 73.31 88 TRP A O 1
ATOM 729 N N . THR A 1 89 ? -15.805 27.844 15.008 1 71.88 89 THR A N 1
ATOM 730 C CA . THR A 1 89 ? -15.352 27.734 13.625 1 71.88 89 THR A CA 1
ATOM 731 C C . THR A 1 89 ? -15 26.297 13.281 1 71.88 89 THR A C 1
ATOM 733 O O . THR A 1 89 ? -14.875 25.453 14.172 1 71.88 89 THR A O 1
ATOM 736 N N . PRO A 1 90 ? -15.047 25.938 12 1 73.81 90 PRO A N 1
ATOM 737 C CA . PRO A 1 90 ? -14.641 24.562 11.664 1 73.81 90 PRO A CA 1
ATOM 738 C C . PRO A 1 90 ? -13.328 24.156 12.328 1 73.81 90 PRO A C 1
ATOM 740 O O . PRO A 1 90 ? -13.172 23.016 12.742 1 73.81 90 PRO A O 1
ATOM 743 N N . GLN A 1 91 ? -12.461 25.047 12.516 1 68.25 91 GLN A N 1
ATOM 744 C CA . GLN A 1 91 ? -11.172 24.734 13.117 1 68.25 91 GLN A CA 1
ATOM 745 C C . GLN A 1 91 ? -11.312 24.453 14.609 1 68.25 91 GLN A C 1
ATOM 747 O O . GLN A 1 91 ? -10.766 23.469 15.117 1 68.25 91 GLN A O 1
ATOM 752 N N . THR A 1 92 ? -12 25.422 15.32 1 72.12 92 THR A N 1
ATOM 753 C CA . THR A 1 92 ? -12.156 25.234 16.75 1 72.12 92 THR A CA 1
ATOM 754 C C . THR A 1 92 ? -12.992 24 17.047 1 72.12 92 THR A C 1
ATOM 756 O O . THR A 1 92 ? -12.773 23.328 18.062 1 72.12 92 THR A O 1
ATOM 759 N N . ARG A 1 93 ? -13.945 23.688 16.156 1 80.31 93 ARG A N 1
ATOM 760 C CA . ARG A 1 93 ? -14.758 22.469 16.281 1 80.31 93 ARG A CA 1
ATOM 761 C C . ARG A 1 93 ? -13.883 21.219 16.219 1 80.31 93 ARG A C 1
ATOM 763 O O . ARG A 1 93 ? -14.031 20.328 17.047 1 80.31 93 ARG A O 1
ATOM 770 N N . ASP A 1 94 ? -13.023 21.172 15.227 1 76 94 ASP A N 1
ATOM 771 C CA . ASP A 1 94 ? -12.219 19.984 15 1 76 94 ASP A CA 1
ATOM 772 C C . ASP A 1 94 ? -11.164 19.812 16.094 1 76 94 ASP A C 1
ATOM 774 O O . ASP A 1 94 ? -10.68 18.703 16.312 1 76 94 ASP A O 1
ATOM 778 N N . LEU A 1 95 ? -10.867 20.922 16.766 1 68.56 95 LEU A N 1
ATOM 779 C CA . LEU A 1 95 ? -9.914 20.875 17.859 1 68.56 95 LEU A CA 1
ATOM 780 C C . LEU A 1 95 ? -10.594 20.359 19.141 1 68.56 95 LEU A C 1
ATOM 782 O O . LEU A 1 95 ? -9.938 19.766 20 1 68.56 95 LEU A O 1
ATOM 786 N N . ASP A 1 96 ? -11.859 20.719 19.281 1 76.06 96 ASP A N 1
ATOM 787 C CA . ASP A 1 96 ? -12.633 20.266 20.438 1 76.06 96 ASP A CA 1
ATOM 788 C C . ASP A 1 96 ? -14.008 19.766 20 1 76.06 96 ASP A C 1
ATOM 790 O O . ASP A 1 96 ? -15.031 20.328 20.375 1 76.06 96 ASP A O 1
ATOM 794 N N . PRO A 1 97 ? -13.922 18.641 19.391 1 82.5 97 PRO A N 1
ATOM 795 C CA . PRO A 1 97 ? -15.203 18.125 18.906 1 82.5 97 PRO A CA 1
ATOM 796 C C . PRO A 1 97 ? -16.156 17.734 20.031 1 82.5 97 PRO A C 1
ATOM 798 O O . PRO A 1 97 ? -17.375 17.828 19.859 1 82.5 97 PRO A O 1
ATOM 801 N N . VAL A 1 98 ? -15.695 17.406 21.203 1 81.19 98 VAL A N 1
ATOM 802 C CA . VAL A 1 98 ? -16.547 17.031 22.328 1 81.19 98 VAL A CA 1
ATOM 803 C C . VAL A 1 98 ? -17.25 18.266 22.891 1 81.19 98 VAL A C 1
ATOM 805 O O . VAL A 1 98 ? -18.453 18.234 23.156 1 81.19 98 VAL A O 1
ATOM 808 N N . GLY A 1 99 ? -16.406 19.328 23.047 1 81 99 GLY A N 1
ATOM 809 C CA . GLY A 1 99 ? -17.016 20.578 23.484 1 81 99 GLY A CA 1
ATOM 810 C C . GLY A 1 99 ? -18.062 21.094 22.516 1 81 99 GLY A C 1
ATOM 811 O O . GLY A 1 99 ? -19.094 21.609 22.938 1 81 99 GLY A O 1
ATOM 812 N N . PHE A 1 100 ? -17.812 20.969 21.312 1 87.31 100 PHE A N 1
ATOM 813 C CA . PHE A 1 100 ? -18.75 21.406 20.281 1 87.31 100 PHE A CA 1
ATOM 814 C C . PHE A 1 100 ? -20.047 20.594 20.359 1 87.31 100 PHE A C 1
ATOM 816 O O . PHE A 1 100 ? -21.141 21.156 20.25 1 87.31 100 PHE A O 1
ATOM 823 N N . LEU A 1 101 ? -19.906 19.281 20.578 1 90.25 101 LEU A N 1
ATOM 824 C CA . LEU A 1 101 ? -21.094 18.438 20.688 1 90.25 101 LEU A CA 1
ATOM 825 C C . LEU A 1 101 ? -21.906 18.812 21.922 1 90.25 101 LEU A C 1
ATOM 827 O O . LEU A 1 101 ? -23.141 18.812 21.859 1 90.25 101 LEU A O 1
ATOM 831 N N . ARG A 1 102 ? -21.234 19.109 23 1 86.25 102 ARG A N 1
ATOM 832 C CA . ARG A 1 102 ? -21.938 19.562 24.203 1 86.25 102 ARG A CA 1
ATOM 833 C C . ARG A 1 102 ? -22.734 20.828 23.938 1 86.25 102 ARG A C 1
ATOM 835 O O . ARG A 1 102 ? -23.844 20.984 24.422 1 86.25 102 ARG A O 1
ATOM 842 N N . PHE A 1 103 ? -22.109 21.641 23.203 1 88.44 103 PHE A N 1
ATOM 843 C CA . PHE A 1 103 ? -22.766 22.891 22.812 1 88.44 103 PHE A CA 1
ATOM 844 C C . PHE A 1 103 ? -23.984 22.594 21.953 1 88.44 103 PHE A C 1
ATOM 846 O O . PHE A 1 103 ? -25.062 23.156 22.172 1 88.44 103 PHE A O 1
ATOM 853 N N . VAL A 1 104 ? -23.891 21.703 21.031 1 91.88 104 VAL A N 1
ATOM 854 C CA . VAL A 1 104 ? -24.969 21.344 20.141 1 91.88 104 VAL A CA 1
ATOM 855 C C . VAL A 1 104 ? -26.125 20.719 20.938 1 91.88 104 VAL A C 1
ATOM 857 O O . VAL A 1 104 ? -27.281 21.078 20.734 1 91.88 104 VAL A O 1
ATOM 860 N N . TRP A 1 105 ? -25.812 19.859 21.859 1 91.75 105 TRP A N 1
ATOM 861 C CA . TRP A 1 105 ? -26.812 19.109 22.625 1 91.75 105 TRP A CA 1
ATOM 862 C C . TRP A 1 105 ? -27.578 20.047 23.547 1 91.75 105 TRP A C 1
ATOM 864 O O . TRP A 1 105 ? -28.703 19.734 23.953 1 91.75 105 TRP A O 1
ATOM 874 N N . SER A 1 106 ? -27 21.172 23.859 1 87.88 106 SER A N 1
ATOM 875 C CA . SER A 1 106 ? -27.688 22.109 24.734 1 87.88 106 SER A CA 1
ATOM 876 C C . SER A 1 106 ? -28.922 22.703 24.062 1 87.88 106 SER A C 1
ATOM 878 O O . SER A 1 106 ? -29.859 23.141 24.734 1 87.88 106 SER A O 1
ATOM 880 N N . GLY A 1 107 ? -28.922 22.703 22.75 1 89.31 107 GLY A N 1
ATOM 881 C CA . GLY A 1 107 ? -30.016 23.297 21.984 1 89.31 107 GLY A CA 1
ATOM 882 C C . GLY A 1 107 ? -30.125 24.797 22.172 1 89.31 107 GLY A C 1
ATOM 883 O O . GLY A 1 107 ? -31.172 25.375 21.891 1 89.31 107 GLY A O 1
ATOM 884 N N . MET A 1 108 ? -28.969 25.328 22.672 1 85.94 108 MET A N 1
ATOM 885 C CA . MET A 1 108 ? -28.969 26.75 22.984 1 85.94 108 MET A CA 1
ATOM 886 C C . MET A 1 108 ? -28.188 27.531 21.938 1 85.94 108 MET A C 1
ATOM 888 O O . MET A 1 108 ? -27.359 26.953 21.219 1 85.94 108 MET A O 1
ATOM 892 N N . LEU A 1 109 ? -28.5 28.719 21.844 1 82.62 109 LEU A N 1
ATOM 893 C CA . LEU A 1 109 ? -27.703 29.625 21.016 1 82.62 109 LEU A CA 1
ATOM 894 C C . LEU A 1 109 ? -26.375 29.953 21.688 1 82.62 109 LEU A C 1
ATOM 896 O O . LEU A 1 109 ? -26.094 29.469 22.797 1 82.62 109 LEU A O 1
ATOM 900 N N . ALA A 1 110 ? -25.453 30.625 21.016 1 74.44 110 ALA A N 1
ATOM 901 C CA . ALA A 1 110 ? -24.094 30.906 21.469 1 74.44 110 ALA A CA 1
ATOM 902 C C . ALA A 1 110 ? -24.094 31.641 22.797 1 74.44 110 ALA A C 1
ATOM 904 O O . ALA A 1 110 ? -23.125 31.562 23.562 1 74.44 110 ALA A O 1
ATOM 905 N N . ASP A 1 111 ? -25.25 32.281 23.109 1 70.06 111 ASP A N 1
ATOM 906 C CA . ASP A 1 111 ? -25.328 33.031 24.359 1 70.06 111 ASP A CA 1
ATOM 907 C C . ASP A 1 111 ? -25.547 32.094 25.547 1 70.06 111 ASP A C 1
ATOM 909 O O . ASP A 1 111 ? -25.344 32.469 26.688 1 70.06 111 ASP A O 1
ATOM 913 N N . GLY A 1 112 ? -25.891 30.812 25.25 1 73.56 112 GLY A N 1
ATOM 914 C CA . GLY A 1 112 ? -26.031 29.797 26.281 1 73.56 112 GLY A CA 1
ATOM 915 C C . GLY A 1 112 ? -27.344 29.875 27.031 1 73.56 112 GLY A C 1
ATOM 916 O O . GLY A 1 112 ? -27.672 29 27.844 1 73.56 112 GLY A O 1
ATOM 917 N N . GLU A 1 113 ? -28.219 30.922 26.719 1 74.94 113 GLU A N 1
ATOM 918 C CA . GLU A 1 113 ? -29.438 31.141 27.5 1 74.94 113 GLU A CA 1
ATOM 919 C C . GLU A 1 113 ? -30.672 30.984 26.625 1 74.94 113 GLU A C 1
ATOM 921 O O . GLU A 1 113 ? -31.703 30.453 27.062 1 74.94 113 GLU A O 1
ATOM 926 N N . THR A 1 114 ? -30.547 31.391 25.391 1 82.94 114 THR A N 1
ATOM 927 C CA . THR A 1 114 ? -31.688 31.375 24.5 1 82.94 114 THR A CA 1
ATOM 928 C C . THR A 1 114 ? -31.734 30.062 23.719 1 82.94 114 THR A C 1
ATOM 930 O O . THR A 1 114 ? -30.766 29.688 23.047 1 82.94 114 THR A O 1
ATOM 933 N N . PRO A 1 115 ? -32.844 29.344 23.891 1 88.12 115 PRO A N 1
ATOM 934 C CA . PRO A 1 115 ? -32.969 28.141 23.062 1 88.12 115 PRO A CA 1
ATOM 935 C C . PRO A 1 115 ? -33.125 28.453 21.578 1 88.12 115 PRO A C 1
ATOM 937 O O . PRO A 1 115 ? -33.719 29.469 21.203 1 88.12 115 PRO A O 1
ATOM 940 N N . ILE A 1 116 ? -32.656 27.641 20.766 1 88.06 116 ILE A N 1
ATOM 941 C CA . ILE A 1 116 ? -32.781 27.797 19.328 1 88.06 116 ILE A CA 1
ATOM 942 C C . ILE A 1 116 ? -34.25 27.75 18.922 1 88.06 116 ILE A C 1
ATOM 944 O O . ILE A 1 116 ? -34.719 28.594 18.156 1 88.06 116 ILE A O 1
ATOM 948 N N . LYS A 1 117 ? -34.938 26.688 19.422 1 86.5 117 LYS A N 1
ATOM 949 C CA . LYS A 1 117 ? -36.406 26.531 19.297 1 86.5 117 LYS A CA 1
ATOM 950 C C . LYS A 1 117 ? -37.062 26.422 20.672 1 86.5 117 LYS A C 1
ATOM 952 O O . LYS A 1 117 ? -36.75 25.5 21.438 1 86.5 117 LYS A O 1
ATOM 957 N N . PRO A 1 118 ? -37.938 27.391 20.844 1 86.94 118 PRO A N 1
ATOM 958 C CA . PRO A 1 118 ? -38.594 27.328 22.156 1 86.94 118 PRO A CA 1
ATOM 959 C C . PRO A 1 118 ? -39.375 26.031 22.375 1 86.94 118 PRO A C 1
ATOM 961 O O . PRO A 1 118 ? -40.062 25.578 21.469 1 86.94 118 PRO A O 1
ATOM 964 N N . GLY A 1 119 ? -39.188 25.406 23.453 1 83.69 119 GLY A N 1
ATOM 965 C CA . GLY A 1 119 ? -39.938 24.219 23.844 1 83.69 119 GLY A CA 1
ATOM 966 C C . GLY A 1 119 ? -39.469 22.969 23.125 1 83.69 119 GLY A C 1
ATOM 967 O O . GLY A 1 119 ? -40.188 21.953 23.094 1 83.69 119 GLY A O 1
ATOM 968 N N . PHE A 1 120 ? -38.375 23.016 22.5 1 90.56 120 PHE A N 1
ATOM 969 C CA . PHE A 1 120 ? -37.906 21.859 21.75 1 90.56 120 PHE A CA 1
ATOM 970 C C . PHE A 1 120 ? -37.75 20.656 22.672 1 90.56 120 PHE A C 1
ATOM 972 O O . PHE A 1 120 ? -37.438 20.812 23.859 1 90.56 120 PHE A O 1
ATOM 979 N N . LYS A 1 121 ? -38 19.484 22.141 1 93.25 121 LYS A N 1
ATOM 980 C CA . LYS A 1 121 ? -37.906 18.234 22.906 1 93.25 121 LYS A CA 1
ATOM 981 C C . LYS A 1 121 ? -36.781 17.344 22.391 1 93.25 121 LYS A C 1
ATOM 983 O O . LYS A 1 121 ? -36.375 16.406 23.078 1 93.25 121 LYS A O 1
ATOM 988 N N . ALA A 1 122 ? -36.406 17.609 21.234 1 95.31 122 ALA A N 1
ATOM 989 C CA . ALA A 1 122 ? -35.344 16.812 20.641 1 95.31 122 ALA A CA 1
ATOM 990 C C . ALA A 1 122 ? -34.375 17.703 19.875 1 95.31 122 ALA A C 1
ATOM 992 O O . ALA A 1 122 ? -34.75 18.734 19.312 1 95.31 122 ALA A O 1
ATOM 993 N N . VAL A 1 123 ? -33.094 17.359 19.891 1 95.94 123 VAL A N 1
ATOM 994 C CA . VAL A 1 123 ? -32.062 18.094 19.172 1 95.94 123 VAL A CA 1
ATOM 995 C C . VAL A 1 123 ? -31.141 17.109 18.453 1 95.94 123 VAL A C 1
ATOM 997 O O . VAL A 1 123 ? -30.766 16.078 19.016 1 95.94 123 VAL A O 1
ATOM 1000 N N . GLY A 1 124 ? -30.938 17.344 17.203 1 96 124 GLY A N 1
ATOM 1001 C CA . GLY A 1 124 ? -30.094 16.438 16.469 1 96 124 GLY A CA 1
ATOM 1002 C C . GLY A 1 124 ? -29.406 17.094 15.273 1 96 124 GLY A C 1
ATOM 1003 O O . GLY A 1 124 ? -29.547 18.297 15.062 1 96 124 GLY A O 1
ATOM 1004 N N . PHE A 1 125 ? -28.562 16.375 14.594 1 95.81 125 PHE A N 1
ATOM 1005 C CA . PHE A 1 125 ? -27.859 16.859 13.414 1 95.81 125 PHE A CA 1
ATOM 1006 C C . PHE A 1 125 ? -27.625 15.727 12.422 1 95.81 125 PHE A C 1
ATOM 1008 O O . PHE A 1 125 ? -27.797 14.555 12.758 1 95.81 125 PHE A O 1
ATOM 1015 N N . LYS A 1 126 ? -27.281 16.156 11.266 1 94.56 126 LYS A N 1
ATOM 1016 C CA . LYS A 1 126 ? -27 15.242 10.164 1 94.56 126 LYS A CA 1
ATOM 1017 C C . LYS A 1 126 ? -25.516 14.906 10.086 1 94.56 126 LYS A C 1
ATOM 1019 O O . LYS A 1 126 ? -24.672 15.781 10.281 1 94.56 126 LYS A O 1
ATOM 1024 N N . SER A 1 127 ? -25.203 13.641 9.797 1 93.69 127 SER A N 1
ATOM 1025 C CA . SER A 1 127 ? -23.797 13.273 9.695 1 93.69 127 SER A CA 1
ATOM 1026 C C . SER A 1 127 ? -23.578 12.211 8.617 1 93.69 127 SER A C 1
ATOM 1028 O O . SER A 1 127 ? -24.391 11.297 8.469 1 93.69 127 SER A O 1
ATOM 1030 N N . PHE A 1 128 ? -22.469 12.359 7.898 1 92.25 128 PHE A N 1
ATOM 1031 C CA . PHE A 1 128 ? -21.984 11.391 6.93 1 92.25 128 PHE A CA 1
ATOM 1032 C C . PHE A 1 128 ? -20.672 10.758 7.414 1 92.25 128 PHE A C 1
ATOM 1034 O O . PHE A 1 128 ? -20.031 11.281 8.328 1 92.25 128 PHE A O 1
ATOM 1041 N N . PRO A 1 129 ? -20.328 9.594 6.828 1 87.5 129 PRO A N 1
ATOM 1042 C CA . PRO A 1 129 ? -19.094 8.945 7.266 1 87.5 129 PRO A CA 1
ATOM 1043 C C . PRO A 1 129 ? -17.859 9.828 7.066 1 87.5 129 PRO A C 1
ATOM 1045 O O . PRO A 1 129 ? -16.922 9.773 7.863 1 87.5 129 PRO A O 1
ATOM 1048 N N . GLU A 1 130 ? -17.828 10.695 6.125 1 83.88 130 GLU A N 1
ATOM 1049 C CA . GLU A 1 130 ? -16.688 11.539 5.793 1 83.88 130 GLU A CA 1
ATOM 1050 C C . GLU A 1 130 ? -16.469 12.625 6.844 1 83.88 130 GLU A C 1
ATOM 1052 O O . GLU A 1 130 ? -15.406 13.242 6.902 1 83.88 130 GLU A O 1
ATOM 1057 N N . HIS A 1 131 ? -17.5 12.859 7.613 1 86.25 131 HIS A N 1
ATOM 1058 C CA . HIS A 1 131 ? -17.422 13.922 8.609 1 86.25 131 HIS A CA 1
ATOM 1059 C C . HIS A 1 131 ? -16.516 13.516 9.773 1 86.25 131 HIS A C 1
ATOM 1061 O O . HIS A 1 131 ? -16.078 14.367 10.555 1 86.25 131 HIS A O 1
ATOM 1067 N N . TRP A 1 132 ? -16.234 12.203 9.773 1 79.19 132 TRP A N 1
ATOM 1068 C CA . TRP A 1 132 ? -15.492 11.703 10.922 1 79.19 132 TRP A CA 1
ATOM 1069 C C . TRP A 1 132 ? -14.227 10.977 10.477 1 79.19 132 TRP A C 1
ATOM 1071 O O . TRP A 1 132 ? -13.859 9.953 11.055 1 79.19 132 TRP A O 1
ATOM 1081 N N . ILE A 1 133 ? -13.602 11.391 9.43 1 68.44 133 ILE A N 1
ATOM 1082 C CA . ILE A 1 133 ? -12.492 10.664 8.828 1 68.44 133 ILE A CA 1
ATOM 1083 C C . ILE A 1 133 ? -11.203 10.992 9.578 1 68.44 133 ILE A C 1
ATOM 1085 O O . ILE A 1 133 ? -10.25 10.203 9.562 1 68.44 133 ILE A O 1
ATOM 1089 N N . THR A 1 134 ? -11.195 12.086 10.297 1 66.19 134 THR A N 1
ATOM 1090 C CA . THR A 1 134 ? -9.984 12.383 11.047 1 66.19 134 THR A CA 1
ATOM 1091 C C . THR A 1 134 ? -9.938 11.57 12.336 1 66.19 134 THR A C 1
ATOM 1093 O O . THR A 1 134 ? -10.977 11.273 12.93 1 66.19 134 THR A O 1
ATOM 1096 N N . PRO A 1 135 ? -8.805 11.062 12.656 1 58.25 135 PRO A N 1
ATOM 1097 C CA . PRO A 1 135 ? -8.695 10.195 13.836 1 58.25 135 PRO A CA 1
ATOM 1098 C C . PRO A 1 135 ? -9.336 10.805 15.078 1 58.25 135 PRO A C 1
ATOM 1100 O O . PRO A 1 135 ? -9.992 10.094 15.852 1 58.25 135 PRO A O 1
ATOM 1103 N N . ARG A 1 136 ? -9.219 12.07 15.258 1 66.06 136 ARG A N 1
ATOM 1104 C CA . ARG A 1 136 ? -9.805 12.68 16.453 1 66.06 136 ARG A CA 1
ATOM 1105 C C . ARG A 1 136 ? -11.328 12.633 16.391 1 66.06 136 ARG A C 1
ATOM 1107 O O . ARG A 1 136 ? -11.977 12.273 17.375 1 66.06 136 ARG A O 1
ATOM 1114 N N . ASN A 1 137 ? -11.773 12.914 15.227 1 74.44 137 ASN A N 1
ATOM 1115 C CA . ASN A 1 137 ? -13.227 12.914 15.078 1 74.44 137 ASN A CA 1
ATOM 1116 C C . ASN A 1 137 ? -13.797 11.5 15.125 1 74.44 137 ASN A C 1
ATOM 1118 O O . ASN A 1 137 ? -14.898 11.281 15.641 1 74.44 137 ASN A O 1
ATOM 1122 N N . GLU A 1 138 ? -12.977 10.625 14.703 1 74.69 138 GLU A N 1
ATOM 1123 C CA . GLU A 1 138 ? -13.469 9.25 14.656 1 74.69 138 GLU A CA 1
ATOM 1124 C C . GLU A 1 138 ? -13.672 8.688 16.062 1 74.69 138 GLU A C 1
ATOM 1126 O O . GLU A 1 138 ? -14.695 8.047 16.328 1 74.69 138 GLU A O 1
ATOM 1131 N N . ASP A 1 139 ? -12.781 9.031 16.906 1 72 139 ASP A N 1
ATOM 1132 C CA . ASP A 1 139 ? -12.898 8.547 18.281 1 72 139 ASP A CA 1
ATOM 1133 C C . ASP A 1 139 ? -14.102 9.18 18.984 1 72 139 ASP A C 1
ATOM 1135 O O . ASP A 1 139 ? -14.828 8.5 19.719 1 72 139 ASP A O 1
ATOM 1139 N N . VAL A 1 140 ? -14.234 10.453 18.75 1 79.44 140 VAL A N 1
ATOM 1140 C CA . VAL A 1 140 ? -15.336 11.172 19.375 1 79.44 140 VAL A CA 1
ATOM 1141 C C . VAL A 1 140 ? -16.672 10.633 18.844 1 79.44 140 VAL A C 1
ATOM 1143 O O . VAL A 1 140 ? -17.609 10.414 19.625 1 79.44 140 VAL A O 1
ATOM 1146 N N . TRP A 1 141 ? -16.703 10.383 17.594 1 84.62 141 TRP A N 1
ATOM 1147 C CA . TRP A 1 141 ? -17.906 9.82 16.969 1 84.62 141 TRP A CA 1
ATOM 1148 C C . TRP A 1 141 ? -18.266 8.477 17.594 1 84.62 141 TRP A C 1
ATOM 1150 O O . TRP A 1 141 ? -19.422 8.234 17.938 1 84.62 141 TRP A O 1
ATOM 1160 N N . GLN A 1 142 ? -17.297 7.672 17.75 1 77.56 142 GLN A N 1
ATOM 1161 C CA . GLN A 1 142 ? -17.531 6.336 18.297 1 77.56 142 GLN A CA 1
ATOM 1162 C C . GLN A 1 142 ? -17.969 6.395 19.75 1 77.56 142 GLN A C 1
ATOM 1164 O O . GLN A 1 142 ? -18.922 5.734 20.141 1 77.56 142 GLN A O 1
ATOM 1169 N N . GLN A 1 143 ? -17.391 7.273 20.5 1 75.75 143 GLN A N 1
ATOM 1170 C CA . GLN A 1 143 ? -17.609 7.285 21.953 1 75.75 143 GLN A CA 1
ATOM 1171 C C . GLN A 1 143 ? -18.828 8.125 22.297 1 75.75 143 GLN A C 1
ATOM 1173 O O . GLN A 1 143 ? -19.625 7.738 23.172 1 75.75 143 GLN A O 1
ATOM 1178 N N . GLU A 1 144 ? -18.969 9.266 21.578 1 82.81 144 GLU A N 1
ATOM 1179 C CA . GLU A 1 144 ? -19.969 10.25 22.016 1 82.81 144 GLU A CA 1
ATOM 1180 C C . GLU A 1 144 ? -21.281 10.078 21.25 1 82.81 144 GLU A C 1
ATOM 1182 O O . GLU A 1 144 ? -22.312 10.609 21.656 1 82.81 144 GLU A O 1
ATOM 1187 N N . ILE A 1 145 ? -21.266 9.25 20.266 1 86.94 145 ILE A N 1
ATOM 1188 C CA . ILE A 1 145 ? -22.484 9.133 19.469 1 86.94 145 ILE A CA 1
ATOM 1189 C C . ILE A 1 145 ? -22.891 7.664 19.359 1 86.94 145 ILE A C 1
ATOM 1191 O O . ILE A 1 145 ? -23.938 7.258 19.875 1 86.94 145 ILE A O 1
ATOM 1195 N N . LEU A 1 146 ? -22.031 6.84 18.891 1 82.31 146 LEU A N 1
ATOM 1196 C CA . LEU A 1 146 ? -22.406 5.465 18.594 1 82.31 146 LEU A CA 1
ATOM 1197 C C . LEU A 1 146 ? -22.516 4.637 19.859 1 82.31 146 LEU A C 1
ATOM 1199 O O . LEU A 1 146 ? -23.438 3.838 20.016 1 82.31 146 LEU A O 1
ATOM 1203 N N . GLU A 1 147 ? -21.609 4.883 20.797 1 77.56 147 GLU A N 1
ATOM 1204 C CA . GLU A 1 147 ? -21.578 4.051 22 1 77.56 147 GLU A CA 1
ATOM 1205 C C . GLU A 1 147 ? -22.375 4.688 23.125 1 77.56 147 GLU A C 1
ATOM 1207 O O . GLU A 1 147 ? -22.641 4.051 24.156 1 77.56 147 GLU A O 1
ATOM 1212 N N . ASP A 1 148 ? -22.703 6 22.938 1 78.69 148 ASP A N 1
ATOM 1213 C CA . ASP A 1 148 ? -23.531 6.672 23.938 1 78.69 148 ASP A CA 1
ATOM 1214 C C . ASP A 1 148 ? -25.016 6.336 23.75 1 78.69 148 ASP A C 1
ATOM 1216 O O . ASP A 1 148 ? -25.641 6.812 22.797 1 78.69 148 ASP A O 1
ATOM 1220 N N . LEU A 1 149 ? -25.562 5.629 24.594 1 77.25 149 LEU A N 1
ATOM 1221 C CA . LEU A 1 149 ? -26.938 5.145 24.469 1 77.25 149 LEU A CA 1
ATOM 1222 C C . LEU A 1 149 ? -27.938 6.285 24.641 1 77.25 149 LEU A C 1
ATOM 1224 O O . LEU A 1 149 ? -29.109 6.137 24.328 1 77.25 149 LEU A O 1
ATOM 1228 N N . ARG A 1 150 ? -27.578 7.379 25.125 1 82.5 150 ARG A N 1
ATOM 1229 C CA . ARG A 1 150 ? -28.453 8.531 25.312 1 82.5 150 ARG A CA 1
ATOM 1230 C C . ARG A 1 150 ? -28.703 9.242 23.984 1 82.5 150 ARG A C 1
ATOM 1232 O O . ARG A 1 150 ? -29.625 10.055 23.875 1 82.5 150 ARG A O 1
ATOM 1239 N N . VAL A 1 151 ? -27.781 8.977 23.094 1 89.25 151 VAL A N 1
ATOM 1240 C CA . VAL A 1 151 ? -27.938 9.57 21.766 1 89.25 151 VAL A CA 1
ATOM 1241 C C . VAL A 1 151 ? -28.625 8.586 20.828 1 89.25 151 VAL A C 1
ATOM 1243 O O . VAL A 1 151 ? -28.078 7.516 20.531 1 89.25 151 VAL A O 1
ATOM 1246 N N . LYS A 1 152 ? -29.812 8.914 20.422 1 91.38 152 LYS A N 1
ATOM 1247 C CA . LYS A 1 152 ? -30.547 8.07 19.484 1 91.38 152 LYS A CA 1
ATOM 1248 C C . LYS A 1 152 ? -29.969 8.203 18.078 1 91.38 152 LYS A C 1
ATOM 1250 O O . LYS A 1 152 ? -29.547 9.281 17.672 1 91.38 152 LYS A O 1
ATOM 1255 N N . LYS A 1 153 ? -29.953 7.086 17.375 1 93.56 153 LYS A N 1
ATOM 1256 C CA . LYS A 1 153 ? -29.438 7.066 16.016 1 93.56 153 LYS A CA 1
ATOM 1257 C C . LYS A 1 153 ? -30.547 6.801 15 1 93.56 153 LYS A C 1
ATOM 1259 O O . LYS A 1 153 ? -31.266 5.797 15.102 1 93.56 153 LYS A O 1
ATOM 1264 N N . ILE A 1 154 ? -30.734 7.703 14.133 1 94.31 154 ILE A N 1
ATOM 1265 C CA . ILE A 1 154 ? -31.609 7.48 12.984 1 94.31 154 ILE A CA 1
ATOM 1266 C C . ILE A 1 154 ? -30.781 7.148 11.75 1 94.31 154 ILE A C 1
ATOM 1268 O O . ILE A 1 154 ? -30 7.98 11.281 1 94.31 154 ILE A O 1
ATOM 1272 N N . ILE A 1 155 ? -30.875 5.984 11.289 1 94.25 155 ILE A N 1
ATOM 1273 C CA . ILE A 1 155 ? -30.094 5.551 10.133 1 94.25 155 ILE A CA 1
ATOM 1274 C C . ILE A 1 155 ? -30.969 5.625 8.875 1 94.25 155 ILE A C 1
ATOM 1276 O O . ILE A 1 155 ? -31.984 4.93 8.773 1 94.25 155 ILE A O 1
ATOM 1280 N N . LEU A 1 156 ? -30.625 6.535 8.023 1 95.06 156 LEU A N 1
ATOM 1281 C CA . LEU A 1 156 ? -31.312 6.668 6.742 1 95.06 156 LEU A CA 1
ATOM 1282 C C . LEU A 1 156 ? -30.547 5.926 5.645 1 95.06 156 LEU A C 1
ATOM 1284 O O . LEU A 1 156 ? -29.438 6.297 5.297 1 95.06 156 LEU A O 1
ATOM 1288 N N . TRP A 1 157 ? -31.203 4.965 5.18 1 91.56 157 TRP A N 1
ATOM 1289 C CA . TRP A 1 157 ? -30.594 4.062 4.203 1 91.56 157 TRP A CA 1
ATOM 1290 C C . TRP A 1 157 ? -31.344 4.109 2.881 1 91.56 157 TRP A C 1
ATOM 1292 O O . TRP A 1 157 ? -32.562 4.285 2.859 1 91.56 157 TRP A O 1
ATOM 1302 N N . ARG A 1 158 ? -30.594 4.102 1.762 1 91.5 158 ARG A N 1
ATOM 1303 C CA . ARG A 1 158 ? -31.172 3.953 0.431 1 91.5 158 ARG A CA 1
ATOM 1304 C C . ARG A 1 158 ? -30.781 2.617 -0.191 1 91.5 158 ARG A C 1
ATOM 1306 O O . ARG A 1 158 ? -29.594 2.318 -0.337 1 91.5 158 ARG A O 1
ATOM 1313 N N . GLN A 1 159 ? -31.75 1.874 -0.612 1 88.5 159 GLN A N 1
ATOM 1314 C CA . GLN A 1 159 ? -31.531 0.495 -1.036 1 88.5 159 GLN A CA 1
ATOM 1315 C C . GLN A 1 159 ? -30.875 0.44 -2.41 1 88.5 159 GLN A C 1
ATOM 1317 O O . GLN A 1 159 ? -30.094 -0.47 -2.693 1 88.5 159 GLN A O 1
ATOM 1322 N N . ASP A 1 160 ? -31.234 1.357 -3.256 1 89.25 160 ASP A N 1
ATOM 1323 C CA . ASP A 1 160 ? -30.672 1.358 -4.605 1 89.25 160 ASP A CA 1
ATOM 1324 C C . ASP A 1 160 ? -29.266 1.962 -4.621 1 89.25 160 ASP A C 1
ATOM 1326 O O . ASP A 1 160 ? -29.109 3.152 -4.895 1 89.25 160 ASP A O 1
ATOM 1330 N N . GLU A 1 161 ? -28.297 1.107 -4.496 1 93.69 161 GLU A N 1
ATOM 1331 C CA . GLU A 1 161 ? -26.906 1.535 -4.336 1 93.69 161 GLU A CA 1
ATOM 1332 C C . GLU A 1 161 ? -26.375 2.197 -5.605 1 93.69 161 GLU A C 1
ATOM 1334 O O . GLU A 1 161 ? -25.625 3.166 -5.539 1 93.69 161 GLU A O 1
ATOM 1339 N N . LEU A 1 162 ? -26.766 1.672 -6.797 1 93.56 162 LEU A N 1
ATOM 1340 C CA . LEU A 1 162 ? -26.281 2.223 -8.062 1 93.56 162 LEU A CA 1
ATOM 1341 C C . LEU A 1 162 ? -26.812 3.639 -8.273 1 93.56 162 LEU A C 1
ATOM 1343 O O . LEU A 1 162 ? -26.078 4.516 -8.742 1 93.56 162 LEU A O 1
ATOM 1347 N N . ALA A 1 163 ? -28.062 3.855 -7.906 1 90.12 163 ALA A N 1
ATOM 1348 C CA . ALA A 1 163 ? -28.656 5.184 -8.039 1 90.12 163 ALA A CA 1
ATOM 1349 C C . ALA A 1 163 ? -27.922 6.203 -7.172 1 90.12 163 ALA A C 1
ATOM 1351 O O . ALA A 1 163 ? -27.703 7.344 -7.59 1 90.12 163 ALA A O 1
ATOM 1352 N N . VAL A 1 164 ? -27.609 5.801 -5.984 1 92 164 VAL A N 1
ATOM 1353 C CA . VAL A 1 164 ? -26.875 6.672 -5.074 1 92 164 VAL A CA 1
ATOM 1354 C C . VAL A 1 164 ? -25.531 7.051 -5.691 1 92 164 VAL A C 1
ATOM 1356 O O . VAL A 1 164 ? -25.156 8.227 -5.715 1 92 164 VAL A O 1
ATOM 1359 N N . PHE A 1 165 ? -24.797 6.043 -6.195 1 94.19 165 PHE A N 1
ATOM 1360 C CA . PHE A 1 165 ? -23.469 6.238 -6.754 1 94.19 165 PHE A CA 1
ATOM 1361 C C . PHE A 1 165 ? -23.516 7.18 -7.953 1 94.19 165 PHE A C 1
ATOM 1363 O O . PHE A 1 165 ? -22.688 8.078 -8.078 1 94.19 165 PHE A O 1
ATOM 1370 N N . ILE A 1 166 ? -24.484 6.98 -8.828 1 91.25 166 ILE A N 1
ATOM 1371 C CA . ILE A 1 166 ? -24.609 7.785 -10.039 1 91.25 166 ILE A CA 1
ATOM 1372 C C . ILE A 1 166 ? -24.953 9.227 -9.672 1 91.25 166 ILE A C 1
ATOM 1374 O O . ILE A 1 166 ? -24.438 10.172 -10.273 1 91.25 166 ILE A O 1
ATOM 1378 N N . SER A 1 167 ? -25.859 9.375 -8.727 1 88.38 167 SER A N 1
ATOM 1379 C CA . SER A 1 167 ? -26.203 10.711 -8.258 1 88.38 167 SER A CA 1
ATOM 1380 C C . SER A 1 167 ? -24.984 11.445 -7.73 1 88.38 167 SER A C 1
ATOM 1382 O O . SER A 1 167 ? -24.812 12.641 -7.98 1 88.38 167 SER A O 1
ATOM 1384 N N . MET A 1 168 ? -24.141 10.781 -7.043 1 89.75 168 MET A N 1
ATOM 1385 C CA . MET A 1 168 ? -22.922 11.367 -6.504 1 89.75 168 MET A CA 1
ATOM 1386 C C . MET A 1 168 ? -21.984 11.781 -7.629 1 89.75 168 MET A C 1
ATOM 1388 O O . MET A 1 168 ? -21.406 12.875 -7.598 1 89.75 168 MET A O 1
ATOM 1392 N N . LYS A 1 169 ? -21.828 10.844 -8.617 1 89.31 169 LYS A N 1
ATOM 1393 C CA . LYS A 1 169 ? -20.922 11.125 -9.727 1 89.31 169 LYS A CA 1
ATOM 1394 C C . LYS A 1 169 ? -21.422 12.312 -10.547 1 89.31 169 LYS A C 1
ATOM 1396 O O . LYS A 1 169 ? -20.609 13.125 -11.016 1 89.31 169 LYS A O 1
ATOM 1401 N N . ARG A 1 170 ? -22.703 12.461 -10.68 1 84.81 170 ARG A N 1
ATOM 1402 C CA . ARG A 1 170 ? -23.297 13.578 -11.414 1 84.81 170 ARG A CA 1
ATOM 1403 C C . ARG A 1 170 ? -23.078 14.891 -10.664 1 84.81 170 ARG A C 1
ATOM 1405 O O . ARG A 1 170 ? -22.781 15.922 -11.281 1 84.81 170 ARG A O 1
ATOM 1412 N N . ALA A 1 171 ? -23.234 14.836 -9.352 1 81 171 ALA A N 1
ATOM 1413 C CA . ALA A 1 171 ? -23.016 16.031 -8.539 1 81 171 ALA A CA 1
ATOM 1414 C C . ALA A 1 171 ? -21.562 16.484 -8.609 1 81 171 ALA A C 1
ATOM 1416 O O . ALA A 1 171 ? -21.281 17.688 -8.703 1 81 171 ALA A O 1
ATOM 1417 N N . GLU A 1 172 ? -20.672 15.531 -8.57 1 78.44 172 GLU A N 1
ATOM 1418 C CA . GLU A 1 172 ? -19.25 15.836 -8.633 1 78.44 172 GLU A CA 1
ATOM 1419 C C . GLU A 1 172 ? -18.875 16.438 -9.984 1 78.44 172 GLU A C 1
ATOM 1421 O O . GLU A 1 172 ? -18.094 17.391 -10.055 1 78.44 172 GLU A O 1
ATOM 1426 N N . LYS A 1 173 ? -19.484 15.859 -11.047 1 75.75 173 LYS A N 1
ATOM 1427 C CA . LYS A 1 173 ? -19.172 16.297 -12.398 1 75.75 173 LYS A CA 1
ATOM 1428 C C . LYS A 1 173 ? -19.75 17.688 -12.68 1 75.75 173 LYS A C 1
ATOM 1430 O O . LYS A 1 173 ? -19.125 18.5 -13.375 1 75.75 173 LYS A O 1
ATOM 1435 N N . THR A 1 174 ? -20.969 18.016 -12.078 1 71.19 174 THR A N 1
ATOM 1436 C CA . THR A 1 174 ? -21.656 19.266 -12.367 1 71.19 174 THR A CA 1
ATOM 1437 C C . THR A 1 174 ? -21.406 20.297 -11.273 1 71.19 174 THR A C 1
ATOM 1439 O O . THR A 1 174 ? -21.688 21.484 -11.445 1 71.19 174 THR A O 1
ATOM 1442 N N . ASN A 1 175 ? -20.844 19.844 -10.086 1 63.53 175 ASN A N 1
ATOM 1443 C CA . ASN A 1 175 ? -20.688 20.672 -8.891 1 63.53 175 ASN A CA 1
ATOM 1444 C C . ASN A 1 175 ? -22.016 21.219 -8.398 1 63.53 175 ASN A C 1
ATOM 1446 O O . ASN A 1 175 ? -22.062 22.297 -7.801 1 63.53 175 ASN A O 1
ATOM 1450 N N . ALA A 1 176 ? -23.078 20.672 -8.93 1 62.88 176 ALA A N 1
ATOM 1451 C CA . ALA A 1 176 ? -24.422 21.031 -8.484 1 62.88 176 ALA A CA 1
ATOM 1452 C C . ALA A 1 176 ? -24.938 20.047 -7.438 1 62.88 176 ALA A C 1
ATOM 1454 O O . ALA A 1 176 ? -25.234 18.891 -7.758 1 62.88 176 ALA A O 1
ATOM 1455 N N . TYR A 1 177 ? -24.922 20.484 -6.293 1 62.72 177 TYR A N 1
ATOM 1456 C CA . TYR A 1 177 ? -25.266 19.547 -5.227 1 62.72 177 TYR A CA 1
ATOM 1457 C C . TYR A 1 177 ? -26.719 19.734 -4.781 1 62.72 177 TYR A C 1
ATOM 1459 O O . TYR A 1 177 ? -27.297 18.859 -4.129 1 62.72 177 TYR A O 1
ATOM 1467 N N . MET A 1 178 ? -27.156 21.062 -5.086 1 59.88 178 MET A N 1
ATOM 1468 C CA . MET A 1 178 ? -28.531 21.344 -4.691 1 59.88 178 MET A CA 1
ATOM 1469 C C . MET A 1 178 ? -29.266 22.109 -5.781 1 59.88 178 MET A C 1
ATOM 1471 O O . MET A 1 178 ? -28.641 22.719 -6.645 1 59.88 178 MET A O 1
ATOM 1475 N N . THR A 1 179 ? -30.609 22.078 -6.117 1 56.16 179 THR A N 1
ATOM 1476 C CA . THR A 1 179 ? -31.578 23.031 -6.676 1 56.16 179 THR A CA 1
ATOM 1477 C C . THR A 1 179 ? -31.672 22.859 -8.188 1 56.16 179 THR A C 1
ATOM 1479 O O . THR A 1 179 ? -32.625 23.359 -8.805 1 56.16 179 THR A O 1
ATOM 1482 N N . HIS A 1 180 ? -30.516 22.266 -8.828 1 58.59 180 HIS A N 1
ATOM 1483 C CA . HIS A 1 180 ? -30.578 22.297 -10.281 1 58.59 180 HIS A CA 1
ATOM 1484 C C . HIS A 1 180 ? -30.641 20.875 -10.852 1 58.59 180 HIS A C 1
ATOM 1486 O O . HIS A 1 180 ? -30.016 19.953 -10.305 1 58.59 180 HIS A O 1
ATOM 1492 N N . GLN A 1 181 ? -31.609 20.766 -11.805 1 65.5 181 GLN A N 1
ATOM 1493 C CA . GLN A 1 181 ? -31.656 19.5 -12.539 1 65.5 181 GLN A CA 1
ATOM 1494 C C . GLN A 1 181 ? -30.391 19.297 -13.367 1 65.5 181 GLN A C 1
ATOM 1496 O O . GLN A 1 181 ? -29.797 20.266 -13.836 1 65.5 181 GLN A O 1
ATOM 1501 N N . TYR A 1 182 ? -29.984 18.078 -13.414 1 72 182 TYR A N 1
ATOM 1502 C CA . TYR A 1 182 ? -28.812 17.766 -14.242 1 72 182 TYR A CA 1
ATOM 1503 C C . TYR A 1 182 ? -29.141 17.891 -15.719 1 72 182 TYR A C 1
ATOM 1505 O O . TYR A 1 182 ? -30.281 17.672 -16.141 1 72 182 TYR A O 1
ATOM 1513 N N . PRO A 1 183 ? -28.141 18.266 -16.531 1 72.94 183 PRO A N 1
ATOM 1514 C CA . PRO A 1 183 ? -28.375 18.25 -17.969 1 72.94 183 PRO A CA 1
ATOM 1515 C C . PRO A 1 183 ? -28.781 16.875 -18.5 1 72.94 183 PRO A C 1
ATOM 1517 O O . PRO A 1 183 ? -28.266 15.859 -18.016 1 72.94 183 PRO A O 1
ATOM 1520 N N . SER A 1 184 ? -29.781 16.828 -19.328 1 70 184 SER A N 1
ATOM 1521 C CA . SER A 1 184 ? -30.328 15.578 -19.844 1 70 184 SER A CA 1
ATOM 1522 C C . SER A 1 184 ? -29.281 14.789 -20.625 1 70 184 SER A C 1
ATOM 1524 O O . SER A 1 184 ? -29.375 13.57 -20.719 1 70 184 SER A O 1
ATOM 1526 N N . ASP A 1 185 ? -28.25 15.406 -21.141 1 77.06 185 ASP A N 1
ATOM 1527 C CA . ASP A 1 185 ? -27.281 14.727 -21.984 1 77.06 185 ASP A CA 1
ATOM 1528 C C . ASP A 1 185 ? -26.016 14.375 -21.203 1 77.06 185 ASP A C 1
ATOM 1530 O O . ASP A 1 185 ? -25.016 13.961 -21.781 1 77.06 185 ASP A O 1
ATOM 1534 N N . LEU A 1 186 ? -26.203 14.406 -19.922 1 84.5 186 LEU A N 1
ATOM 1535 C CA . LEU A 1 186 ? -25.016 14.133 -19.125 1 84.5 186 LEU A CA 1
ATOM 1536 C C . LEU A 1 186 ? -24.812 12.625 -18.953 1 84.5 186 LEU A C 1
ATOM 1538 O O . LEU A 1 186 ? -25.688 11.922 -18.453 1 84.5 186 LEU A O 1
ATOM 1542 N N . THR A 1 187 ? -23.734 12.039 -19.594 1 87.81 187 THR A N 1
ATOM 1543 C CA . THR A 1 187 ? -23.375 10.625 -19.438 1 87.81 187 THR A CA 1
ATOM 1544 C C . THR A 1 187 ? -22.188 10.469 -18.5 1 87.81 187 THR A C 1
ATOM 1546 O O . THR A 1 187 ? -21.312 11.336 -18.438 1 87.81 187 THR A O 1
ATOM 1549 N N . ILE A 1 188 ? -22.25 9.352 -17.719 1 90.88 188 ILE A N 1
ATOM 1550 C CA . ILE A 1 188 ? -21.203 9.094 -16.734 1 90.88 188 ILE A CA 1
ATOM 1551 C C . ILE A 1 188 ? -20.547 7.746 -17.016 1 90.88 188 ILE A C 1
ATOM 1553 O O . ILE A 1 188 ? -21.234 6.754 -17.281 1 90.88 188 ILE A O 1
ATOM 1557 N N . HIS A 1 189 ? -19.234 7.684 -17.109 1 91.81 189 HIS A N 1
ATOM 1558 C CA . HIS A 1 189 ? -18.484 6.43 -17.156 1 91.81 189 HIS A CA 1
ATOM 1559 C C . HIS A 1 189 ? -18.234 5.883 -15.758 1 91.81 189 HIS A C 1
ATOM 1561 O O . HIS A 1 189 ? -17.734 6.605 -14.891 1 91.81 189 HIS A O 1
ATOM 1567 N N . VAL A 1 190 ? -18.609 4.648 -15.523 1 94 190 VAL A N 1
ATOM 1568 C CA . VAL A 1 190 ? -18.469 4.055 -14.195 1 94 190 VAL A CA 1
ATOM 1569 C C . VAL A 1 190 ? -17.422 2.951 -14.234 1 94 190 VAL A C 1
ATOM 1571 O O . VAL A 1 190 ? -17.594 1.937 -14.914 1 94 190 VAL A O 1
ATOM 1574 N N . ASP A 1 191 ? -16.312 3.084 -13.508 1 93.44 191 ASP A N 1
ATOM 1575 C CA . ASP A 1 191 ? -15.336 2.016 -13.312 1 93.44 191 ASP A CA 1
ATOM 1576 C C . ASP A 1 191 ? -15.875 0.956 -12.352 1 93.44 191 ASP A C 1
ATOM 1578 O O . ASP A 1 191 ? -16.203 1.26 -11.203 1 93.44 191 ASP A O 1
ATOM 1582 N N . PRO A 1 192 ? -15.977 -0.258 -12.789 1 94.75 192 PRO A N 1
ATOM 1583 C CA . PRO A 1 192 ? -16.531 -1.309 -11.93 1 94.75 192 PRO A CA 1
ATOM 1584 C C . PRO A 1 192 ? -15.781 -1.438 -10.609 1 94.75 192 PRO A C 1
ATOM 1586 O O . PRO A 1 192 ? -16.406 -1.67 -9.562 1 94.75 192 PRO A O 1
ATOM 1589 N N . ALA A 1 193 ? -14.5 -1.336 -10.602 1 94.31 193 ALA A N 1
ATOM 1590 C CA . ALA A 1 193 ? -13.719 -1.428 -9.375 1 94.31 193 ALA A CA 1
ATOM 1591 C C . ALA A 1 193 ? -14.055 -0.285 -8.422 1 94.31 193 ALA A C 1
ATOM 1593 O O . ALA A 1 193 ? -14.141 -0.484 -7.207 1 94.31 193 ALA A O 1
ATOM 1594 N N . GLU A 1 194 ? -14.188 0.922 -9.008 1 94.62 194 GLU A N 1
ATOM 1595 C CA . GLU A 1 194 ? -14.562 2.072 -8.188 1 94.62 194 GLU A CA 1
ATOM 1596 C C . GLU A 1 194 ? -15.938 1.877 -7.559 1 94.62 194 GLU A C 1
ATOM 1598 O O . GLU A 1 194 ? -16.125 2.17 -6.375 1 94.62 194 GLU A O 1
ATOM 1603 N N . PHE A 1 195 ? -16.891 1.438 -8.367 1 96.38 195 PHE A N 1
ATOM 1604 C CA . PHE A 1 195 ? -18.234 1.19 -7.852 1 96.38 195 PHE A CA 1
ATOM 1605 C C . PHE A 1 195 ? -18.219 0.113 -6.777 1 96.38 195 PHE A C 1
ATOM 1607 O O . PHE A 1 195 ? -18.906 0.229 -5.762 1 96.38 195 PHE A O 1
ATOM 1614 N N . GLN A 1 196 ? -17.406 -0.951 -6.984 1 95.5 196 GLN A N 1
ATOM 1615 C CA . GLN A 1 196 ? -17.297 -2.01 -5.984 1 95.5 196 GLN A CA 1
ATOM 1616 C C . GLN A 1 196 ? -16.734 -1.471 -4.672 1 95.5 196 GLN A C 1
ATOM 1618 O O . GLN A 1 196 ? -17.203 -1.837 -3.594 1 95.5 196 GLN A O 1
ATOM 1623 N N . ARG A 1 197 ? -15.703 -0.71 -4.742 1 93.19 197 ARG A N 1
ATOM 1624 C CA . ARG A 1 197 ? -15.148 -0.09 -3.541 1 93.19 197 ARG A CA 1
ATOM 1625 C C . ARG A 1 197 ? -16.203 0.733 -2.812 1 93.19 197 ARG A C 1
ATOM 1627 O O . ARG A 1 197 ? -16.297 0.686 -1.584 1 93.19 197 ARG A O 1
ATOM 1634 N N . PHE A 1 198 ? -16.938 1.517 -3.588 1 94.44 198 PHE A N 1
ATOM 1635 C CA . PHE A 1 198 ? -18.047 2.275 -3.014 1 94.44 198 PHE A CA 1
ATOM 1636 C C . PHE A 1 198 ? -19.016 1.35 -2.297 1 94.44 198 PHE A C 1
ATOM 1638 O O . PHE A 1 198 ? -19.406 1.61 -1.155 1 94.44 198 PHE A O 1
ATOM 1645 N N . LEU A 1 199 ? -19.391 0.237 -3.002 1 94.62 199 LEU A N 1
ATOM 1646 C CA . LEU A 1 199 ? -20.344 -0.718 -2.443 1 94.62 199 LEU A CA 1
ATOM 1647 C C . LEU A 1 199 ? -19.844 -1.278 -1.118 1 94.62 199 LEU A C 1
ATOM 1649 O O . LEU A 1 199 ? -20.594 -1.367 -0.147 1 94.62 199 LEU A O 1
ATOM 1653 N N . ASN A 1 200 ? -18.594 -1.71 -1.161 1 92.31 200 ASN A N 1
ATOM 1654 C CA . ASN A 1 200 ? -18 -2.266 0.053 1 92.31 200 ASN A CA 1
ATOM 1655 C C . ASN A 1 200 ? -18.062 -1.271 1.21 1 92.31 200 ASN A C 1
ATOM 1657 O O . ASN A 1 200 ? -18.422 -1.637 2.33 1 92.31 200 ASN A O 1
ATOM 1661 N N . ASN A 1 201 ? -17.734 -0.051 0.946 1 91.5 201 ASN A N 1
ATOM 1662 C CA . ASN A 1 201 ? -17.75 0.98 1.978 1 91.5 201 ASN A CA 1
ATOM 1663 C C . ASN A 1 201 ? -19.172 1.306 2.424 1 91.5 201 ASN A C 1
ATOM 1665 O O . ASN A 1 201 ? -19.422 1.473 3.615 1 91.5 201 ASN A O 1
ATOM 1669 N N . TYR A 1 202 ? -20.016 1.482 1.427 1 93.69 202 TYR A N 1
ATOM 1670 C CA . TYR A 1 202 ? -21.422 1.781 1.677 1 93.69 202 TYR A CA 1
ATOM 1671 C C . TYR A 1 202 ? -22.062 0.711 2.557 1 93.69 202 TYR A C 1
ATOM 1673 O O . TYR A 1 202 ? -22.656 1.022 3.594 1 93.69 202 TYR A O 1
ATOM 1681 N N . ASN A 1 203 ? -21.875 -0.542 2.188 1 91 203 ASN A N 1
ATOM 1682 C CA . ASN A 1 203 ? -22.453 -1.652 2.936 1 91 203 ASN A CA 1
ATOM 1683 C C . ASN A 1 203 ? -21.812 -1.795 4.312 1 91 203 ASN A C 1
ATOM 1685 O O . ASN A 1 203 ? -22.516 -2.027 5.305 1 91 203 ASN A O 1
ATOM 1689 N N . ASN A 1 204 ? -20.562 -1.707 4.355 1 89.25 204 ASN A N 1
ATOM 1690 C CA . ASN A 1 204 ? -19.875 -1.8 5.637 1 89.25 204 ASN A CA 1
ATOM 1691 C C . ASN A 1 204 ? -20.344 -0.705 6.598 1 89.25 204 ASN A C 1
ATOM 1693 O O . ASN A 1 204 ? -20.469 -0.944 7.801 1 89.25 204 ASN A O 1
ATOM 1697 N N . THR A 1 205 ? -20.531 0.5 6.066 1 90.75 205 THR A N 1
ATOM 1698 C CA . THR A 1 205 ? -20.953 1.619 6.898 1 90.75 205 THR A CA 1
ATOM 1699 C C . THR A 1 205 ? -22.328 1.344 7.512 1 90.75 205 THR A C 1
ATOM 1701 O O . THR A 1 205 ? -22.5 1.441 8.727 1 90.75 205 THR A O 1
ATOM 1704 N N . PHE A 1 206 ? -23.281 0.914 6.75 1 89.88 206 PHE A N 1
ATOM 1705 C CA . PHE A 1 206 ? -24.641 0.732 7.227 1 89.88 206 PHE A CA 1
ATOM 1706 C C . PHE A 1 206 ? -24.781 -0.564 8.016 1 89.88 206 PHE A C 1
ATOM 1708 O O . PHE A 1 206 ? -25.578 -0.651 8.945 1 89.88 206 PHE A O 1
ATOM 1715 N N . GLN A 1 207 ? -23.906 -1.495 7.711 1 84 207 GLN A N 1
ATOM 1716 C CA . GLN A 1 207 ? -24.031 -2.785 8.383 1 84 207 GLN A CA 1
ATOM 1717 C C . GLN A 1 207 ? -23.188 -2.818 9.656 1 84 207 GLN A C 1
ATOM 1719 O O . GLN A 1 207 ? -23.547 -3.492 10.625 1 84 207 GLN A O 1
ATOM 1724 N N . ASN A 1 208 ? -22.078 -2.09 9.633 1 81.69 208 ASN A N 1
ATOM 1725 C CA . ASN A 1 208 ? -21.156 -2.268 10.75 1 81.69 208 ASN A CA 1
ATOM 1726 C C . ASN A 1 208 ? -20.859 -0.943 11.438 1 81.69 208 ASN A C 1
ATOM 1728 O O . ASN A 1 208 ? -20.906 -0.853 12.672 1 81.69 208 ASN A O 1
ATOM 1732 N N . LYS A 1 209 ? -20.609 0.062 10.742 1 82.31 209 LYS A N 1
ATOM 1733 C CA . LYS A 1 209 ? -20.109 1.297 11.328 1 82.31 209 LYS A CA 1
ATOM 1734 C C . LYS A 1 209 ? -21.203 2.051 12.062 1 82.31 209 LYS A C 1
ATOM 1736 O O . LYS A 1 209 ? -20.984 2.592 13.148 1 82.31 209 LYS A O 1
ATOM 1741 N N . TYR A 1 210 ? -22.422 2.115 11.5 1 87.81 210 TYR A N 1
ATOM 1742 C CA . TYR A 1 210 ? -23.5 2.916 12.07 1 87.81 210 TYR A CA 1
ATOM 1743 C C . TYR A 1 210 ? -24.219 2.148 13.172 1 87.81 210 TYR A C 1
ATOM 1745 O O . TYR A 1 210 ? -24.938 2.74 13.984 1 87.81 210 TYR A O 1
ATOM 1753 N N . ARG A 1 211 ? -23.969 0.91 13.164 1 75.25 211 ARG A N 1
ATOM 1754 C CA . ARG A 1 211 ? -24.703 0.127 14.148 1 75.25 211 ARG A CA 1
ATOM 1755 C C . ARG A 1 211 ? -24.016 0.165 15.508 1 75.25 211 ARG A C 1
ATOM 1757 O O . ARG A 1 211 ? -22.781 0.072 15.586 1 75.25 211 ARG A O 1
ATOM 1764 N N . SER A 1 212 ? -24.797 0.597 16.484 1 65.19 212 SER A N 1
ATOM 1765 C CA . SER A 1 212 ? -24.312 0.604 17.859 1 65.19 212 SER A CA 1
ATOM 1766 C C . SER A 1 212 ? -23.922 -0.797 18.312 1 65.19 212 SER A C 1
ATOM 1768 O O . SER A 1 212 ? -24.656 -1.758 18.078 1 65.19 212 SER A O 1
ATOM 1770 N N . PRO A 1 213 ? -22.703 -0.964 18.672 1 58.62 213 PRO A N 1
ATOM 1771 C CA . PRO A 1 213 ? -22.281 -2.293 19.109 1 58.62 213 PRO A CA 1
ATOM 1772 C C . PRO A 1 213 ? -23.047 -2.775 20.344 1 58.62 213 PRO A C 1
ATOM 1774 O O . PRO A 1 213 ? -23.062 -3.975 20.641 1 58.62 213 PRO A O 1
ATOM 1777 N N . ILE A 1 214 ? -23.75 -1.808 21.062 1 52.56 214 ILE A N 1
ATOM 1778 C CA . ILE A 1 214 ? -24.234 -2.135 22.406 1 52.56 214 ILE A CA 1
ATOM 1779 C C . ILE A 1 214 ? -25.719 -2.492 22.328 1 52.56 214 ILE A C 1
ATOM 1781 O O . ILE A 1 214 ? -26.156 -3.475 22.938 1 52.56 214 ILE A O 1
ATOM 1785 N N . SER A 1 215 ? -26.531 -1.571 21.812 1 57.94 215 SER A N 1
ATOM 1786 C CA . SER A 1 215 ? -27.969 -1.812 21.906 1 57.94 215 SER A CA 1
ATOM 1787 C C . SER A 1 215 ? -28.656 -1.487 20.594 1 57.94 215 SER A C 1
ATOM 1789 O O . SER A 1 215 ? -28.359 -0.478 19.953 1 57.94 215 SER A O 1
ATOM 1791 N N . LYS A 1 216 ? -29.438 -2.416 20.141 1 65.25 216 LYS A N 1
ATOM 1792 C CA . LYS A 1 216 ? -30.281 -2.201 18.969 1 65.25 216 LYS A CA 1
ATOM 1793 C C . LYS A 1 216 ? -31.422 -1.232 19.281 1 65.25 216 LYS A C 1
ATOM 1795 O O . LYS A 1 216 ? -32 -0.645 18.375 1 65.25 216 LYS A O 1
ATOM 1800 N N . ARG A 1 217 ? -31.688 -0.881 20.5 1 65.81 217 ARG A N 1
ATOM 1801 C CA . ARG A 1 217 ? -32.875 -0.112 20.891 1 65.81 217 ARG A CA 1
ATOM 1802 C C . ARG A 1 217 ? -32.625 1.381 20.672 1 65.81 217 ARG A C 1
ATOM 1804 O O . ARG A 1 217 ? -33.594 2.156 20.625 1 65.81 217 ARG A O 1
ATOM 1811 N N . ASP A 1 218 ? -31.531 1.787 20.469 1 82.44 218 ASP A N 1
ATOM 1812 C CA . ASP A 1 218 ? -31.266 3.213 20.312 1 82.44 218 ASP A CA 1
ATOM 1813 C C . ASP A 1 218 ? -31.125 3.582 18.844 1 82.44 218 ASP A C 1
ATOM 1815 O O . ASP A 1 218 ? -30.719 4.699 18.516 1 82.44 218 ASP A O 1
ATOM 1819 N N . THR A 1 219 ? -31.547 2.625 18.016 1 88.88 219 THR A N 1
ATOM 1820 C CA . THR A 1 219 ? -31.375 2.855 16.578 1 88.88 219 THR A CA 1
ATOM 1821 C C . THR A 1 219 ? -32.719 2.738 15.844 1 88.88 219 THR A C 1
ATOM 1823 O O . THR A 1 219 ? -33.5 1.849 16.141 1 88.88 219 THR A O 1
ATOM 1826 N N . PHE A 1 220 ? -33.062 3.693 15.062 1 91.62 220 PHE A N 1
ATOM 1827 C CA . PHE A 1 220 ? -34.219 3.695 14.18 1 91.62 220 PHE A CA 1
ATOM 1828 C C . PHE A 1 220 ? -33.781 3.689 12.719 1 91.62 220 PHE A C 1
ATOM 1830 O O . PHE A 1 220 ? -33.062 4.586 12.273 1 91.62 220 PHE A O 1
ATOM 1837 N N . ILE A 1 221 ? -34.219 2.723 11.984 1 91.38 221 ILE A N 1
ATOM 1838 C CA . ILE A 1 221 ? -33.812 2.598 10.586 1 91.38 221 ILE A CA 1
ATOM 1839 C C . ILE A 1 221 ? -34.938 3.061 9.68 1 91.38 221 ILE A C 1
ATOM 1841 O O . ILE A 1 221 ? -36.094 2.645 9.852 1 91.38 221 ILE A O 1
ATOM 1845 N N . ILE A 1 222 ? -34.688 3.959 8.875 1 92.44 222 ILE A N 1
ATOM 1846 C CA . ILE A 1 222 ? -35.656 4.445 7.895 1 92.44 222 ILE A CA 1
ATOM 1847 C C . ILE A 1 222 ? -35.031 4.41 6.5 1 92.44 222 ILE A C 1
ATOM 1849 O O . ILE A 1 222 ? -33.844 4.734 6.328 1 92.44 222 ILE A O 1
ATOM 1853 N N . GLU A 1 223 ? -35.781 3.986 5.512 1 91.69 223 GLU A N 1
ATOM 1854 C CA . GLU A 1 223 ? -35.312 3.893 4.133 1 91.69 223 GLU A CA 1
ATOM 1855 C C . GLU A 1 223 ? -35.812 5.066 3.295 1 91.69 223 GLU A C 1
ATOM 1857 O O . GLU A 1 223 ? -36.906 5.574 3.527 1 91.69 223 GLU A O 1
ATOM 1862 N N . TYR A 1 224 ? -35 5.469 2.381 1 91 224 TYR A N 1
ATOM 1863 C CA . TYR A 1 224 ? -35.344 6.543 1.467 1 91 224 TYR A CA 1
ATOM 1864 C C . TYR A 1 224 ? -36.688 6.242 0.764 1 91 224 TYR A C 1
ATOM 1866 O O . TYR A 1 224 ? -37.5 7.129 0.599 1 91 224 TYR A O 1
ATOM 1874 N N . GLU A 1 225 ? -36.875 5.02 0.415 1 85.19 225 GLU A N 1
ATOM 1875 C CA . GLU A 1 225 ? -38.062 4.59 -0.309 1 85.19 225 GLU A CA 1
ATOM 1876 C C . GLU A 1 225 ? -39.312 4.75 0.548 1 85.19 225 GLU A C 1
ATOM 1878 O O . GLU A 1 225 ? -40.406 5.039 0.029 1 85.19 225 GLU A O 1
ATOM 1883 N N . GLN A 1 226 ? -39.125 4.664 1.777 1 87.44 226 GLN A N 1
ATOM 1884 C CA . GLN A 1 226 ? -40.25 4.867 2.701 1 87.44 226 GLN A CA 1
ATOM 1885 C C . GLN A 1 226 ? -40.562 6.352 2.875 1 87.44 226 GLN A C 1
ATOM 1887 O O . GLN A 1 226 ? -41.688 6.723 3.188 1 87.44 226 GLN A O 1
ATOM 1892 N N . LEU A 1 227 ? -39.562 7.18 2.719 1 87.12 227 LEU A N 1
ATOM 1893 C CA . LEU A 1 227 ? -39.688 8.625 2.873 1 87.12 227 LEU A CA 1
ATOM 1894 C C . LEU A 1 227 ? -40.406 9.227 1.676 1 87.12 227 LEU A C 1
ATOM 1896 O O . LEU A 1 227 ? -41.188 10.18 1.828 1 87.12 227 LEU A O 1
ATOM 1900 N N . VAL A 1 228 ? -40.188 8.68 0.479 1 83.44 228 VAL A N 1
ATOM 1901 C CA . VAL A 1 228 ? -40.719 9.281 -0.745 1 83.44 228 VAL A CA 1
ATOM 1902 C C . VAL A 1 228 ? -42.094 8.719 -1.051 1 83.44 228 VAL A C 1
ATOM 1904 O O . VAL A 1 228 ? -42.906 9.375 -1.721 1 83.44 228 VAL A O 1
ATOM 1907 N N . ASP A 1 229 ? -42.375 7.52 -0.521 1 83.19 229 ASP A N 1
ATOM 1908 C CA . ASP A 1 229 ? -43.688 6.922 -0.682 1 83.19 229 ASP A CA 1
ATOM 1909 C C . ASP A 1 229 ? -44.656 7.441 0.379 1 83.19 229 ASP A C 1
ATOM 1911 O O . ASP A 1 229 ? -44.5 7.152 1.566 1 83.19 229 ASP A O 1
ATOM 1915 N N . PRO A 1 230 ? -45.688 8.148 -0.064 1 82.69 230 PRO A N 1
ATOM 1916 C CA . PRO A 1 230 ? -46.594 8.781 0.89 1 82.69 230 PRO A CA 1
ATOM 1917 C C . PRO A 1 230 ? -47.25 7.77 1.822 1 82.69 230 PRO A C 1
ATOM 1919 O O . PRO A 1 230 ? -47.438 8.047 3.01 1 82.69 230 PRO A O 1
ATOM 1922 N N . ILE A 1 231 ? -47.562 6.613 1.271 1 84.81 231 ILE A N 1
ATOM 1923 C CA . ILE A 1 231 ? -48.219 5.598 2.08 1 84.81 231 ILE A CA 1
ATOM 1924 C C . ILE A 1 231 ? -47.25 5.039 3.111 1 84.81 231 ILE A C 1
ATOM 1926 O O . ILE A 1 231 ? -47.594 4.93 4.297 1 84.81 231 ILE A O 1
ATOM 1930 N N . ALA A 1 232 ? -46.156 4.688 2.623 1 87.12 232 ALA A N 1
ATOM 1931 C CA . ALA A 1 232 ? -45.125 4.137 3.516 1 87.12 232 ALA A CA 1
ATOM 1932 C C . ALA A 1 232 ? -44.719 5.16 4.566 1 87.12 232 ALA A C 1
ATOM 1934 O O . ALA A 1 232 ? -44.438 4.805 5.711 1 87.12 232 ALA A O 1
ATOM 1935 N N . PHE A 1 233 ? -44.75 6.41 4.223 1 87.38 233 PHE A N 1
ATOM 1936 C CA . PHE A 1 233 ? -44.312 7.457 5.145 1 87.38 233 PHE A CA 1
ATOM 1937 C C . PHE A 1 233 ? -45.344 7.656 6.254 1 87.38 233 PHE A C 1
ATOM 1939 O O . PHE A 1 233 ? -44.969 7.906 7.406 1 87.38 233 PHE A O 1
ATOM 1946 N N . GLU A 1 234 ? -46.531 7.562 5.918 1 84.19 234 GLU A N 1
ATOM 1947 C CA . GLU A 1 234 ? -47.594 7.707 6.91 1 84.19 234 GLU A CA 1
ATOM 1948 C C . GLU A 1 234 ? -47.531 6.609 7.965 1 84.19 234 GLU A C 1
ATOM 1950 O O . GLU A 1 234 ? -47.906 6.824 9.125 1 84.19 234 GLU A O 1
ATOM 1955 N N . GLU A 1 235 ? -46.969 5.539 7.512 1 87.19 235 GLU A N 1
ATOM 1956 C CA . GLU A 1 235 ? -46.844 4.414 8.43 1 87.19 235 GLU A CA 1
ATOM 1957 C C . GLU A 1 235 ? -45.625 4.562 9.328 1 87.19 235 GLU A C 1
ATOM 1959 O O . GLU A 1 235 ? -45.688 4.234 10.516 1 87.19 235 GLU A O 1
ATOM 1964 N N . ILE A 1 236 ? -44.562 5.07 8.797 1 90 236 ILE A N 1
ATOM 1965 C CA . ILE A 1 236 ? -43.312 5.047 9.516 1 90 236 ILE A CA 1
ATOM 1966 C C . ILE A 1 236 ? -43.156 6.32 10.344 1 90 236 ILE A C 1
ATOM 1968 O O . ILE A 1 236 ? -42.469 6.324 11.367 1 90 236 ILE A O 1
ATOM 1972 N N . ALA A 1 237 ? -43.812 7.387 10.031 1 89.19 237 ALA A N 1
ATOM 1973 C CA . ALA A 1 237 ? -43.625 8.695 10.656 1 89.19 237 ALA A CA 1
ATOM 1974 C C . ALA A 1 237 ? -44 8.648 12.133 1 89.19 237 ALA A C 1
ATOM 1976 O O . ALA A 1 237 ? -43.219 9.094 12.992 1 89.19 237 ALA A O 1
ATOM 1977 N N . PRO A 1 238 ? -45.125 8.023 12.477 1 88.44 238 PRO A N 1
ATOM 1978 C CA . PRO A 1 238 ? -45.5 7.969 13.898 1 88.44 238 PRO A CA 1
ATOM 1979 C C . PRO A 1 238 ? -44.469 7.203 14.727 1 88.44 238 PRO A C 1
ATOM 1981 O O . PRO A 1 238 ? -44.219 7.543 15.891 1 88.44 238 PRO A O 1
ATOM 1984 N N . LYS A 1 239 ? -43.938 6.246 14.102 1 90.94 239 LYS A N 1
ATOM 1985 C CA . LYS A 1 239 ? -42.906 5.477 14.797 1 90.94 239 LYS A CA 1
ATOM 1986 C C . LYS A 1 239 ? -41.656 6.316 15.047 1 90.94 239 LYS A C 1
ATOM 1988 O O . LYS A 1 239 ? -41 6.199 16.094 1 90.94 239 LYS A O 1
ATOM 1993 N N . LEU A 1 240 ? -41.344 7.121 14.094 1 92.56 240 LEU A N 1
ATOM 1994 C CA . LEU A 1 240 ? -40.188 8.008 14.211 1 92.56 240 LEU A CA 1
ATOM 1995 C C . LEU A 1 240 ? -40.406 9.047 15.297 1 92.56 240 LEU A C 1
ATOM 1997 O O . LEU A 1 240 ? -39.5 9.328 16.094 1 92.56 240 LEU A O 1
ATOM 2001 N N . TRP A 1 241 ? -41.625 9.57 15.414 1 92.69 241 TRP A N 1
ATOM 2002 C CA . TRP A 1 241 ? -41.938 10.578 16.422 1 92.69 241 TRP A CA 1
ATOM 2003 C C . TRP A 1 241 ? -41.906 9.984 17.828 1 92.69 241 TRP A C 1
ATOM 2005 O O . TRP A 1 241 ? -41.344 10.594 18.75 1 92.69 241 TRP A O 1
ATOM 2015 N N . ARG A 1 242 ? -42.375 8.812 17.891 1 90.62 242 ARG A N 1
ATOM 2016 C CA . ARG A 1 242 ? -42.344 8.125 19.172 1 90.62 242 ARG A CA 1
ATOM 2017 C C . ARG A 1 242 ? -40.906 7.824 19.578 1 90.62 242 ARG A C 1
ATOM 2019 O O . ARG A 1 242 ? -40.562 7.914 20.75 1 90.62 242 ARG A O 1
ATOM 2026 N N . PHE A 1 243 ? -40.219 7.465 18.594 1 92.56 243 PHE A N 1
ATOM 2027 C CA . PHE A 1 243 ? -38.812 7.164 18.828 1 92.56 243 PHE A CA 1
ATOM 2028 C C . PHE A 1 243 ? -38.094 8.383 19.391 1 92.56 243 PHE A C 1
ATOM 2030 O O . PHE A 1 243 ? -37.25 8.258 20.281 1 92.56 243 PHE A O 1
ATOM 2037 N N . LEU A 1 244 ? -38.438 9.578 18.906 1 93.94 244 LEU A N 1
ATOM 2038 C CA . LEU A 1 244 ? -37.75 10.812 19.312 1 93.94 244 LEU A CA 1
ATOM 2039 C C . LEU A 1 244 ? -38.469 11.438 20.516 1 93.94 244 LEU A C 1
ATOM 2041 O O . LEU A 1 244 ? -37.938 12.391 21.109 1 93.94 244 LEU A O 1
ATOM 2045 N N . GLY A 1 245 ? -39.625 10.938 20.828 1 90.75 245 GLY A N 1
ATOM 2046 C CA . GLY A 1 245 ? -40.375 11.445 21.969 1 90.75 245 GLY A CA 1
ATOM 2047 C C . GLY A 1 245 ? -41 12.797 21.719 1 90.75 245 GLY A C 1
ATOM 2048 O O . GLY A 1 245 ? -41.031 13.656 22.609 1 90.75 245 GLY A O 1
ATOM 2049 N N . VAL A 1 246 ? -41.312 13.016 20.484 1 92.69 246 VAL A N 1
ATOM 2050 C CA . VAL A 1 246 ? -41.906 14.297 20.125 1 92.69 246 VAL A CA 1
ATOM 2051 C C . VAL A 1 246 ? -43.406 14.102 19.766 1 92.69 246 VAL A C 1
ATOM 2053 O O . VAL A 1 246 ? -43.875 12.969 19.719 1 92.69 246 VAL A O 1
ATOM 2056 N N . GLN A 1 247 ? -44.031 15.211 19.484 1 87.19 247 GLN A N 1
ATOM 2057 C CA . GLN A 1 247 ? -45.469 15.18 19.25 1 87.19 247 GLN A CA 1
ATOM 2058 C C . GLN A 1 247 ? -45.781 14.539 17.891 1 87.19 247 GLN A C 1
ATOM 2060 O O . GLN A 1 247 ? -45.094 14.773 16.906 1 87.19 247 GLN A O 1
ATOM 2065 N N . ASP A 1 248 ? -46.781 13.664 17.828 1 78.38 248 ASP A N 1
ATOM 2066 C CA . ASP A 1 248 ? -47.125 12.883 16.656 1 78.38 248 ASP A CA 1
ATOM 2067 C C . ASP A 1 248 ? -48.031 13.703 15.703 1 78.38 248 ASP A C 1
ATOM 2069 O O . ASP A 1 248 ? -48.094 13.406 14.508 1 78.38 248 ASP A O 1
ATOM 2073 N N . ASP A 1 249 ? -48.688 14.719 16.062 1 67.12 249 ASP A N 1
ATOM 2074 C CA . ASP A 1 249 ? -49.75 15.344 15.266 1 67.12 249 ASP A CA 1
ATOM 2075 C C . ASP A 1 249 ? -49.219 16.547 14.508 1 67.12 249 ASP A C 1
ATOM 2077 O O . ASP A 1 249 ? -49.969 17.344 13.977 1 67.12 249 ASP A O 1
ATOM 2081 N N . ALA A 1 250 ? -47.906 16.594 14.367 1 65.19 250 ALA A N 1
ATOM 2082 C CA . ALA A 1 250 ? -47.406 17.812 13.719 1 65.19 250 ALA A CA 1
ATOM 2083 C C . ALA A 1 250 ? -47.531 17.703 12.195 1 65.19 250 ALA A C 1
ATOM 2085 O O . ALA A 1 250 ? -47.281 16.641 11.625 1 65.19 250 ALA A O 1
ATOM 2086 N N . LYS A 1 251 ? -48.125 18.625 11.461 1 60.66 251 LYS A N 1
ATOM 2087 C CA . LYS A 1 251 ? -48.156 18.703 10 1 60.66 251 LYS A CA 1
ATOM 2088 C C . LYS A 1 251 ? -46.75 18.797 9.414 1 60.66 251 LYS A C 1
ATOM 2090 O O . LYS A 1 251 ? -46 19.719 9.727 1 60.66 251 LYS A O 1
ATOM 2095 N N . ILE A 1 252 ? -46.344 17.688 8.773 1 63.5 252 ILE A N 1
ATOM 2096 C CA . ILE A 1 252 ? -44.969 17.578 8.281 1 63.5 252 ILE A CA 1
ATOM 2097 C C . ILE A 1 252 ? -44.875 18.25 6.91 1 63.5 252 ILE A C 1
ATOM 2099 O O . ILE A 1 252 ? -45.656 17.953 6.008 1 63.5 252 ILE A O 1
ATOM 2103 N N . GLN A 1 253 ? -44.156 19.438 6.766 1 60.72 253 GLN A N 1
ATOM 2104 C CA . GLN A 1 253 ? -43.812 20.078 5.5 1 60.72 253 GLN A CA 1
ATOM 2105 C C . GLN A 1 253 ? -42.375 19.812 5.121 1 60.72 253 GLN A C 1
ATOM 2107 O O . GLN A 1 253 ? -41.531 19.656 5.996 1 60.72 253 GLN A O 1
ATOM 2112 N N . THR A 1 254 ? -42.156 19.391 3.854 1 59.78 254 THR A N 1
ATOM 2113 C CA . THR A 1 254 ? -40.781 19.266 3.344 1 59.78 254 THR A CA 1
ATOM 2114 C C . THR A 1 254 ? -40.188 20.641 3.029 1 59.78 254 THR A C 1
ATOM 2116 O O . THR A 1 254 ? -40.938 21.609 2.822 1 59.78 254 THR A O 1
ATOM 2119 N N . LEU A 1 255 ? -38.844 20.766 3.16 1 55.78 255 LEU A N 1
ATOM 2120 C CA . LEU A 1 255 ? -38.156 21.984 2.752 1 55.78 255 LEU A CA 1
ATOM 2121 C C . LEU A 1 255 ? -38.375 22.266 1.267 1 55.78 255 LEU A C 1
ATOM 2123 O O . LEU A 1 255 ? -38.375 21.328 0.454 1 55.78 255 LEU A O 1
ATOM 2127 N N . LYS A 1 256 ? -38.75 23.422 0.911 1 49.78 256 LYS A N 1
ATOM 2128 C CA . LYS A 1 256 ? -38.969 23.828 -0.473 1 49.78 256 LYS A CA 1
ATOM 2129 C C . LYS A 1 256 ? -37.781 23.484 -1.358 1 49.78 256 LYS A C 1
ATOM 2131 O O . LYS A 1 256 ? -37.938 23.172 -2.543 1 49.78 256 LYS A O 1
ATOM 2136 N N . GLU A 1 257 ? -36.656 23.547 -0.759 1 49.88 257 GLU A N 1
ATOM 2137 C CA . GLU A 1 257 ? -35.438 23.375 -1.528 1 49.88 257 GLU A CA 1
ATOM 2138 C C . GLU A 1 257 ? -35.188 21.906 -1.834 1 49.88 257 GLU A C 1
ATOM 2140 O O . GLU A 1 257 ? -34.25 21.562 -2.592 1 49.88 257 GLU A O 1
ATOM 2145 N N . THR A 1 258 ? -35.969 21.125 -1.258 1 54.16 258 THR A N 1
ATOM 2146 C CA . THR A 1 258 ? -35.719 19.703 -1.485 1 54.16 258 THR A CA 1
ATOM 2147 C C . THR A 1 258 ? -36.375 19.234 -2.781 1 54.16 258 THR A C 1
ATOM 2149 O O . THR A 1 258 ? -37.562 18.953 -2.809 1 54.16 258 THR A O 1
ATOM 2152 N N . VAL A 1 259 ? -35.75 19.781 -3.92 1 53.19 259 VAL A N 1
ATOM 2153 C CA . VAL A 1 259 ? -36.219 19.312 -5.219 1 53.19 259 VAL A CA 1
ATOM 2154 C C . VAL A 1 259 ? -35.438 18.062 -5.621 1 53.19 259 VAL A C 1
ATOM 2156 O O . VAL A 1 259 ? -34.219 18 -5.453 1 53.19 259 VAL A O 1
ATOM 2159 N N . ARG A 1 260 ? -36.219 17.172 -5.996 1 62.09 260 ARG A N 1
ATOM 2160 C CA . ARG A 1 260 ? -35.562 15.961 -6.508 1 62.09 260 ARG A CA 1
ATOM 2161 C C . ARG A 1 260 ? -34.75 16.266 -7.75 1 62.09 260 ARG A C 1
ATOM 2163 O O . ARG A 1 260 ? -35.25 16.812 -8.727 1 62.09 260 ARG A O 1
ATOM 2170 N N . GLN A 1 261 ? -33.531 16.078 -7.684 1 59.5 261 GLN A N 1
ATOM 2171 C CA . GLN A 1 261 ? -32.594 16.406 -8.766 1 59.5 261 GLN A CA 1
ATOM 2172 C C . GLN A 1 261 ? -32.656 15.344 -9.867 1 59.5 261 GLN A C 1
ATOM 2174 O O . GLN A 1 261 ? -32.625 15.672 -11.055 1 59.5 261 GLN A O 1
ATOM 2179 N N . SER A 1 262 ? -32.719 14.039 -9.531 1 59.75 262 SER A N 1
ATOM 2180 C CA . SER A 1 262 ? -32.781 12.969 -10.508 1 59.75 262 SER A CA 1
ATOM 2181 C C . SER A 1 262 ? -34.25 12.602 -10.82 1 59.75 262 SER A C 1
ATOM 2183 O O . SER A 1 262 ? -35.125 12.719 -9.961 1 59.75 262 SER A O 1
ATOM 2185 N N . LYS A 1 263 ? -34.531 12.367 -12.094 1 58.31 263 LYS A N 1
ATOM 2186 C CA . LYS A 1 263 ? -35.875 11.938 -12.484 1 58.31 263 LYS A CA 1
ATOM 2187 C C . LYS A 1 263 ? -36.219 10.602 -11.844 1 58.31 263 LYS A C 1
ATOM 2189 O O . LYS A 1 263 ? -35.375 9.711 -11.734 1 58.31 263 LYS A O 1
ATOM 2194 N N . PRO A 1 264 ? -37.406 10.648 -11.352 1 60.38 264 PRO A N 1
ATOM 2195 C CA . PRO A 1 264 ? -37.875 9.344 -10.852 1 60.38 264 PRO A CA 1
ATOM 2196 C C . PRO A 1 264 ? -37.844 8.266 -11.922 1 60.38 264 PRO A C 1
ATOM 2198 O O . PRO A 1 264 ? -38.156 8.539 -13.086 1 60.38 264 PRO A O 1
ATOM 2201 N N . ASN A 1 265 ? -37.281 7.105 -11.781 1 63.31 265 ASN A N 1
ATOM 2202 C CA . ASN A 1 265 ? -37.312 5.957 -12.68 1 63.31 265 ASN A CA 1
ATOM 2203 C C . ASN A 1 265 ? -36.406 6.195 -13.898 1 63.31 265 ASN A C 1
ATOM 2205 O O . ASN A 1 265 ? -36.781 5.805 -15.008 1 63.31 265 ASN A O 1
ATOM 2209 N N . GLU A 1 266 ? -35.5 7.07 -13.727 1 75.56 266 GLU A N 1
ATOM 2210 C CA . GLU A 1 266 ? -34.562 7.297 -14.812 1 75.56 266 GLU A CA 1
ATOM 2211 C C . GLU A 1 266 ? -33.875 6 -15.242 1 75.56 266 GLU A C 1
ATOM 2213 O O . GLU A 1 266 ? -33.562 5.156 -14.406 1 75.56 266 GLU A O 1
ATOM 2218 N N . ASN A 1 267 ? -33.906 5.875 -16.578 1 82.38 267 ASN A N 1
ATOM 2219 C CA . ASN A 1 267 ? -33.219 4.723 -17.141 1 82.38 267 ASN A CA 1
ATOM 2220 C C . ASN A 1 267 ? -31.703 4.891 -17.062 1 82.38 267 ASN A C 1
ATOM 2222 O O . ASN A 1 267 ? -31.109 5.594 -17.891 1 82.38 267 ASN A O 1
ATOM 2226 N N . LEU A 1 268 ? -31.109 4.203 -16.156 1 87.81 268 LEU A N 1
ATOM 2227 C CA . LEU A 1 268 ? -29.688 4.363 -15.867 1 87.81 268 LEU A CA 1
ATOM 2228 C C . LEU A 1 268 ? -28.844 3.84 -17.031 1 87.81 268 LEU A C 1
ATOM 2230 O O . LEU A 1 268 ? -27.672 4.184 -17.156 1 87.81 268 LEU A O 1
ATOM 2234 N N . SER A 1 269 ? -29.391 2.963 -17.938 1 86.5 269 SER A N 1
ATOM 2235 C CA . SER A 1 269 ? -28.641 2.453 -19.078 1 86.5 269 SER A CA 1
ATOM 2236 C C . SER A 1 269 ? -28.297 3.572 -20.047 1 86.5 269 SER A C 1
ATOM 2238 O O . SER A 1 269 ? -27.344 3.453 -20.828 1 86.5 269 SER A O 1
ATOM 2240 N N . LEU A 1 270 ? -29.078 4.672 -19.953 1 85 270 LEU A N 1
ATOM 2241 C CA . LEU A 1 270 ? -28.844 5.801 -20.844 1 85 270 LEU A CA 1
ATOM 2242 C C . LEU A 1 270 ? -27.875 6.797 -20.219 1 85 270 LEU A C 1
ATOM 2244 O O . LEU A 1 270 ? -27.219 7.562 -20.922 1 85 270 LEU A O 1
ATOM 2248 N N . VAL A 1 271 ? -27.875 6.719 -18.953 1 88.62 271 VAL A N 1
ATOM 2249 C CA . VAL A 1 271 ? -27.062 7.68 -18.219 1 88.62 271 VAL A CA 1
ATOM 2250 C C . VAL A 1 271 ? -25.625 7.168 -18.125 1 88.62 271 VAL A C 1
ATOM 2252 O O . VAL A 1 271 ? -24.672 7.953 -18.141 1 88.62 271 VAL A O 1
ATOM 2255 N N . ILE A 1 272 ? -25.453 5.84 -18.062 1 92.94 272 ILE A N 1
ATOM 2256 C CA . ILE A 1 272 ? -24.141 5.227 -17.891 1 92.94 272 ILE A CA 1
ATOM 2257 C C . ILE A 1 272 ? -23.578 4.848 -19.25 1 92.94 272 ILE A C 1
ATOM 2259 O O . ILE A 1 272 ? -24.156 4.031 -19.969 1 92.94 272 ILE A O 1
ATOM 2263 N N . SER A 1 273 ? -22.469 5.398 -19.609 1 90.94 273 SER A N 1
ATOM 2264 C CA . SER A 1 273 ? -21.891 5.199 -20.922 1 90.94 273 SER A CA 1
ATOM 2265 C C . SER A 1 273 ? -21.422 3.756 -21.109 1 90.94 273 SER A C 1
ATOM 2267 O O . SER A 1 273 ? -21.484 3.217 -22.219 1 90.94 273 SER A O 1
ATOM 2269 N N . ASN A 1 274 ? -20.938 3.07 -20.078 1 91.38 274 ASN A N 1
ATOM 2270 C CA . ASN A 1 274 ? -20.484 1.687 -20.156 1 91.38 274 ASN A CA 1
ATOM 2271 C C . ASN A 1 274 ? -21.406 0.748 -19.391 1 91.38 274 ASN A C 1
ATOM 2273 O O . ASN A 1 274 ? -20.938 -0.139 -18.672 1 91.38 274 ASN A O 1
ATOM 2277 N N . TYR A 1 275 ? -22.641 0.953 -19.484 1 92.69 275 TYR A N 1
ATOM 2278 C CA . TYR A 1 275 ? -23.656 0.215 -18.734 1 92.69 275 TYR A CA 1
ATOM 2279 C C . TYR A 1 275 ? -23.5 -1.286 -18.938 1 92.69 275 TYR A C 1
ATOM 2281 O O . TYR A 1 275 ? -23.641 -2.068 -18 1 92.69 275 TYR A O 1
ATOM 2289 N N . GLU A 1 276 ? -23.141 -1.756 -20.125 1 88.31 276 GLU A N 1
ATOM 2290 C CA . GLU A 1 276 ? -23.016 -3.182 -20.422 1 88.31 276 GLU A CA 1
ATOM 2291 C C . GLU A 1 276 ? -21.875 -3.816 -19.625 1 88.31 276 GLU A C 1
ATOM 2293 O O . GLU A 1 276 ? -22.016 -4.93 -19.109 1 88.31 276 GLU A O 1
ATOM 2298 N N . GLU A 1 277 ? -20.828 -3.133 -19.625 1 89.81 277 GLU A N 1
ATOM 2299 C CA . GLU A 1 277 ? -19.688 -3.619 -18.828 1 89.81 277 GLU A CA 1
ATOM 2300 C C . GLU A 1 277 ? -20.047 -3.717 -17.344 1 89.81 277 GLU A C 1
ATOM 2302 O O . GLU A 1 277 ? -19.75 -4.715 -16.688 1 89.81 277 GLU A O 1
ATOM 2307 N N . LEU A 1 278 ? -20.719 -2.705 -16.891 1 94.06 278 LEU A N 1
ATOM 2308 C CA . LEU A 1 278 ? -21.109 -2.682 -15.492 1 94.06 278 LEU A CA 1
ATOM 2309 C C . LEU A 1 278 ? -22.094 -3.803 -15.188 1 94.06 278 LEU A C 1
ATOM 2311 O O . LEU A 1 278 ? -21.984 -4.473 -14.156 1 94.06 278 LEU A O 1
ATOM 2315 N N . GLU A 1 279 ? -23.031 -3.955 -16.047 1 92.94 279 GLU A N 1
ATOM 2316 C CA . GLU A 1 279 ? -24.031 -5.016 -15.898 1 92.94 279 GLU A CA 1
ATOM 2317 C C . GLU A 1 279 ? -23.359 -6.391 -15.875 1 92.94 279 GLU A C 1
ATOM 2319 O O . GLU A 1 279 ? -23.734 -7.246 -15.062 1 92.94 279 GLU A O 1
ATOM 2324 N N . PHE A 1 280 ? -22.422 -6.602 -16.672 1 91.31 280 PHE A N 1
ATOM 2325 C CA . PHE A 1 280 ? -21.703 -7.871 -16.703 1 91.31 280 PHE A CA 1
ATOM 2326 C C . PHE A 1 280 ? -21.016 -8.133 -15.375 1 91.31 280 PHE A C 1
ATOM 2328 O O . PHE A 1 280 ? -21.094 -9.234 -14.828 1 91.31 280 PHE A O 1
ATOM 2335 N N . CYS A 1 281 ? -20.375 -7.133 -14.906 1 94.25 281 CYS A N 1
ATOM 2336 C CA . CYS A 1 281 ? -19.562 -7.277 -13.703 1 94.25 281 CYS A CA 1
ATOM 2337 C C . CYS A 1 281 ? -20.438 -7.555 -12.484 1 94.25 281 CYS A C 1
ATOM 2339 O O . CYS A 1 281 ? -20.016 -8.25 -11.555 1 94.25 281 CYS A O 1
ATOM 2341 N N . PHE A 1 282 ? -21.703 -7.051 -12.5 1 95.06 282 PHE A N 1
ATOM 2342 C CA . PHE A 1 282 ? -22.484 -7.094 -11.266 1 95.06 282 PHE A CA 1
ATOM 2343 C C . PHE A 1 282 ? -23.781 -7.879 -11.469 1 95.06 282 PHE A C 1
ATOM 2345 O O . PHE A 1 282 ? -24.609 -7.957 -10.562 1 95.06 282 PHE A O 1
ATOM 2352 N N . ARG A 1 283 ? -23.984 -8.445 -12.586 1 90.38 283 ARG A N 1
ATOM 2353 C CA . ARG A 1 283 ? -25.234 -9.102 -12.93 1 90.38 283 ARG A CA 1
ATOM 2354 C C . ARG A 1 283 ? -25.594 -10.188 -11.914 1 90.38 283 ARG A C 1
ATOM 2356 O O . ARG A 1 283 ? -26.766 -10.453 -11.648 1 90.38 283 ARG A O 1
ATOM 2363 N N . HIS A 1 284 ? -24.547 -10.797 -11.367 1 87.56 284 HIS A N 1
ATOM 2364 C CA . HIS A 1 284 ? -24.812 -11.891 -10.438 1 87.56 284 HIS A CA 1
ATOM 2365 C C . HIS A 1 284 ? -24.562 -11.453 -9 1 87.56 284 HIS A C 1
ATOM 2367 O O . HIS A 1 284 ? -24.516 -12.289 -8.086 1 87.56 284 HIS A O 1
ATOM 2373 N N . SER A 1 285 ? -24.344 -10.188 -8.82 1 89.12 285 SER A N 1
ATOM 2374 C CA . SER A 1 285 ? -24.141 -9.641 -7.484 1 89.12 285 SER A CA 1
ATOM 2375 C C . SER A 1 285 ? -25.469 -9.383 -6.777 1 89.12 285 SER A C 1
ATOM 2377 O O . SER A 1 285 ? -26.531 -9.727 -7.297 1 89.12 285 SER A O 1
ATOM 2379 N N . LYS A 1 286 ? -25.406 -8.82 -5.562 1 87.5 286 LYS A N 1
ATOM 2380 C CA . LYS A 1 286 ? -26.594 -8.531 -4.77 1 87.5 286 LYS A CA 1
ATOM 2381 C C . LYS A 1 286 ? -27.016 -7.074 -4.918 1 87.5 286 LYS A C 1
ATOM 2383 O O . LYS A 1 286 ? -27.859 -6.586 -4.156 1 87.5 286 LYS A O 1
ATOM 2388 N N . VAL A 1 287 ? -26.406 -6.43 -5.902 1 92.94 287 VAL A N 1
ATOM 2389 C CA . VAL A 1 287 ? -26.797 -5.043 -6.137 1 92.94 287 VAL A CA 1
ATOM 2390 C C . VAL A 1 287 ? -28.25 -4.977 -6.574 1 92.94 287 VAL A C 1
ATOM 2392 O O . VAL A 1 287 ? -28.656 -5.645 -7.535 1 92.94 287 VAL A O 1
ATOM 2395 N N . LYS A 1 288 ? -29.016 -4.219 -5.906 1 90.06 288 LYS A N 1
ATOM 2396 C CA . LYS A 1 288 ? -30.469 -4.199 -6.062 1 90.06 288 LYS A CA 1
ATOM 2397 C C . LYS A 1 288 ? -30.859 -3.955 -7.516 1 90.06 288 LYS A C 1
ATOM 2399 O O . LYS A 1 288 ? -31.703 -4.66 -8.062 1 90.06 288 LYS A O 1
ATOM 2404 N N . HIS A 1 289 ? -30.234 -3 -8.164 1 90.06 289 HIS A N 1
ATOM 2405 C CA . HIS A 1 289 ? -30.562 -2.648 -9.539 1 90.06 289 HIS A CA 1
ATOM 2406 C C . HIS A 1 289 ? -30.438 -3.859 -10.461 1 90.06 289 HIS A C 1
ATOM 2408 O O . HIS A 1 289 ? -31.328 -4.129 -11.266 1 90.06 289 HIS A O 1
ATOM 2414 N N . PHE A 1 290 ? -29.422 -4.598 -10.352 1 90.88 290 PHE A N 1
ATOM 2415 C CA . PHE A 1 290 ? -29.156 -5.699 -11.266 1 90.88 290 PHE A CA 1
ATOM 2416 C C . PHE A 1 290 ? -29.969 -6.93 -10.883 1 90.88 290 PHE A C 1
ATOM 2418 O O . PHE A 1 290 ? -30.344 -7.727 -11.75 1 90.88 290 PHE A O 1
ATOM 2425 N N . VAL A 1 291 ? -30.234 -7.094 -9.594 1 88.62 291 VAL A N 1
ATOM 2426 C CA . VAL A 1 291 ? -31.125 -8.172 -9.148 1 88.62 291 VAL A CA 1
ATOM 2427 C C . VAL A 1 291 ? -32.531 -7.957 -9.727 1 88.62 291 VAL A C 1
ATOM 2429 O O . VAL A 1 291 ? -33.125 -8.891 -10.258 1 88.62 291 VAL A O 1
ATOM 2432 N N . GLU A 1 292 ? -32.938 -6.715 -9.625 1 85.12 292 GLU A N 1
ATOM 2433 C CA . GLU A 1 292 ? -34.281 -6.383 -10.148 1 85.12 292 GLU A CA 1
ATOM 2434 C C . GLU A 1 292 ? -34.312 -6.539 -11.664 1 85.12 292 GLU A C 1
ATOM 2436 O O . GLU A 1 292 ? -35.312 -7 -12.219 1 85.12 292 GLU A O 1
ATOM 2441 N N . LYS A 1 293 ? -33.281 -6.168 -12.281 1 81 293 LYS A N 1
ATOM 2442 C CA . LYS A 1 293 ? -33.188 -6.328 -13.727 1 81 293 LYS A CA 1
ATOM 2443 C C . LYS A 1 293 ? -33.25 -7.801 -14.117 1 81 293 LYS A C 1
ATOM 2445 O O . LYS A 1 293 ? -33.938 -8.172 -15.078 1 81 293 LYS A O 1
ATOM 2450 N N . LYS A 1 294 ? -32.531 -8.586 -13.391 1 78.94 294 LYS A N 1
ATOM 2451 C CA . LYS A 1 294 ? -32.5 -10.023 -13.656 1 78.94 294 LYS A CA 1
ATOM 2452 C C . LYS A 1 294 ? -33.906 -10.641 -13.422 1 78.94 294 LYS A C 1
ATOM 2454 O O . LYS A 1 294 ? -34.344 -11.492 -14.188 1 78.94 294 LYS A O 1
ATOM 2459 N N . GLU A 1 295 ? -34.5 -10.164 -12.336 1 74.56 295 GLU A N 1
ATOM 2460 C CA . GLU A 1 295 ? -35.812 -10.672 -12.016 1 74.56 295 GLU A CA 1
ATOM 2461 C C . GLU A 1 295 ? -36.844 -10.234 -13.062 1 74.56 295 GLU A C 1
ATOM 2463 O O . GLU A 1 295 ? -37.719 -11.016 -13.438 1 74.56 295 GLU A O 1
ATOM 2468 N N . LYS A 1 296 ? -36.625 -8.992 -13.508 1 65.5 296 LYS A N 1
ATOM 2469 C CA . LYS A 1 296 ? -37.5 -8.5 -14.562 1 65.5 296 LYS A CA 1
ATOM 2470 C C . LYS A 1 296 ? -37.25 -9.219 -15.883 1 65.5 296 LYS A C 1
ATOM 2472 O O . LYS A 1 296 ? -38.188 -9.508 -16.625 1 65.5 296 LYS A O 1
ATOM 2477 N N . GLY A 1 297 ? -35.906 -9.445 -16.109 1 54 297 GLY A N 1
ATOM 2478 C CA . GLY A 1 297 ? -35.562 -10.188 -17.312 1 54 297 GLY A CA 1
ATOM 2479 C C . GLY A 1 297 ? -36.031 -11.625 -17.281 1 54 297 GLY A C 1
ATOM 2480 O O . GLY A 1 297 ? -36.469 -12.164 -18.297 1 54 297 GLY A O 1
ATOM 2481 N N . LYS A 1 298 ? -35.969 -12.328 -16.016 1 51.25 298 LYS A N 1
ATOM 2482 C CA . LYS A 1 298 ? -36.5 -13.68 -15.844 1 51.25 298 LYS A CA 1
ATOM 2483 C C . LYS A 1 298 ? -38 -13.727 -16.094 1 51.25 298 LYS A C 1
ATOM 2485 O O . LYS A 1 298 ? -38.5 -14.711 -16.609 1 51.25 298 LYS A O 1
ATOM 2490 N N . LEU A 1 299 ? -38.562 -12.742 -15.469 1 42.09 299 LEU A N 1
ATOM 2491 C CA . LEU A 1 299 ? -40 -12.672 -15.664 1 42.09 299 LEU A CA 1
ATOM 2492 C C . LEU A 1 299 ? -40.344 -12.594 -17.141 1 42.09 299 LEU A C 1
ATOM 2494 O O . LEU A 1 299 ? -41.375 -13.109 -17.578 1 42.09 299 LEU A O 1
ATOM 2498 N N . MET A 1 300 ? -39.438 -11.969 -17.828 1 38.31 300 MET A N 1
ATOM 2499 C CA . MET A 1 300 ? -39.75 -11.859 -19.25 1 38.31 300 MET A CA 1
ATOM 2500 C C . MET A 1 300 ? -39.344 -13.133 -19.984 1 38.31 300 MET A C 1
ATOM 2502 O O . MET A 1 300 ? -39.938 -13.469 -21.016 1 38.31 300 MET A O 1
ATOM 2506 N N . HIS A 1 301 ? -38.188 -13.93 -19.578 1 33.72 301 HIS A N 1
ATOM 2507 C CA . HIS A 1 301 ? -37.812 -15.195 -20.203 1 33.72 301 HIS A CA 1
ATOM 2508 C C . HIS A 1 301 ? -37.594 -16.281 -19.156 1 33.72 301 HIS A C 1
ATOM 2510 O O . HIS A 1 301 ? -36.5 -16.438 -18.641 1 33.72 301 HIS A O 1
ATOM 2516 N N . PRO A 1 302 ? -38.688 -16.938 -18.578 1 32.28 302 PRO A N 1
ATOM 2517 C CA . PRO A 1 302 ? -38.562 -17.984 -17.562 1 32.28 302 PRO A CA 1
ATOM 2518 C C . PRO A 1 302 ? -37.656 -19.109 -17.969 1 32.28 302 PRO A C 1
ATOM 2520 O O . PRO A 1 302 ? -37.594 -19.484 -19.141 1 32.28 302 PRO A O 1
ATOM 2523 N N . PRO A 1 303 ? -36.625 -19.484 -17.172 1 34.31 303 PRO A N 1
ATOM 2524 C CA . PRO A 1 303 ? -35.781 -20.625 -17.562 1 34.31 303 PRO A CA 1
ATOM 2525 C C . PRO A 1 303 ? -36.594 -21.891 -17.797 1 34.31 303 PRO A C 1
ATOM 2527 O O . PRO A 1 303 ? -37.5 -22.219 -17.047 1 34.31 303 PRO A O 1
ATOM 2530 N N . LYS A 1 304 ? -36.75 -22.391 -18.984 1 33.12 304 LYS A N 1
ATOM 2531 C CA . LYS A 1 304 ? -37.344 -23.703 -19.219 1 33.12 304 LYS A CA 1
ATOM 2532 C C . LYS A 1 304 ? -36.594 -24.781 -18.469 1 33.12 304 LYS A C 1
ATOM 2534 O O . LYS A 1 304 ? -35.375 -25 -18.688 1 33.12 304 LYS A O 1
ATOM 2539 N N . VAL A 1 305 ? -37.031 -25.078 -17.312 1 30.98 305 VAL A N 1
ATOM 2540 C CA . VAL A 1 305 ? -36.531 -26.219 -16.531 1 30.98 305 VAL A CA 1
ATOM 2541 C C . VAL A 1 305 ? -36.594 -27.484 -17.391 1 30.98 305 VAL A C 1
ATOM 2543 O O . VAL A 1 305 ? -37.688 -27.891 -17.812 1 30.98 305 VAL A O 1
ATOM 2546 N N . LEU A 1 306 ? -35.656 -27.828 -18.172 1 30.36 306 LEU A N 1
ATOM 2547 C CA . LEU A 1 306 ? -35.719 -29.125 -18.844 1 30.36 306 LEU A CA 1
ATOM 2548 C C . LEU A 1 306 ? -35.812 -30.266 -17.828 1 30.36 306 LEU A C 1
ATOM 2550 O O . LEU A 1 306 ? -35.125 -30.25 -16.812 1 30.36 306 LEU A O 1
ATOM 2554 N N . PRO A 1 307 ? -36.906 -30.969 -17.906 1 28.34 307 PRO A N 1
ATOM 2555 C CA . PRO A 1 307 ? -37.062 -32.156 -17.078 1 28.34 307 PRO A CA 1
ATOM 2556 C C . PRO A 1 307 ? -35.906 -33.125 -17.156 1 28.34 307 PRO A C 1
ATOM 2558 O O . PRO A 1 307 ? -35.25 -33.219 -18.203 1 28.34 307 PRO A O 1
ATOM 2561 N N . LEU A 1 308 ? -35.281 -33.594 -16.109 1 29.42 308 LEU A N 1
ATOM 2562 C CA . LEU A 1 308 ? -34.156 -34.469 -15.859 1 29.42 308 LEU A CA 1
ATOM 2563 C C . LEU A 1 308 ? -34.344 -35.812 -16.562 1 29.42 308 LEU A C 1
ATOM 2565 O O . LEU A 1 308 ? -33.469 -36.688 -16.469 1 29.42 308 LEU A O 1
ATOM 2569 N N . ASN A 1 309 ? -35.562 -36.312 -16.828 1 26.39 309 ASN A N 1
ATOM 2570 C CA . ASN A 1 309 ? -35.688 -37.719 -17.078 1 26.39 309 ASN A CA 1
ATOM 2571 C C . ASN A 1 309 ? -34.906 -38.156 -18.328 1 26.39 309 ASN A C 1
ATOM 2573 O O . ASN A 1 309 ? -34.375 -39.25 -18.406 1 26.39 309 ASN A O 1
ATOM 2577 N N . ASP A 1 310 ? -35.5 -37.906 -19.578 1 27.42 310 ASP A N 1
ATOM 2578 C CA . ASP A 1 310 ? -35.312 -38.781 -20.734 1 27.42 310 ASP A CA 1
ATOM 2579 C C . ASP A 1 310 ? -33.906 -38.719 -21.281 1 27.42 310 ASP A C 1
ATOM 2581 O O . ASP A 1 310 ? -33.188 -37.75 -21.016 1 27.42 310 ASP A O 1
ATOM 2585 N N . HIS A 1 311 ? -33.406 -39.906 -22.141 1 28.59 311 HIS A N 1
ATOM 2586 C CA . HIS A 1 311 ? -32.219 -40.25 -22.922 1 28.59 311 HIS A CA 1
ATOM 2587 C C . HIS A 1 311 ? -31.766 -39.062 -23.766 1 28.59 311 HIS A C 1
ATOM 2589 O O . HIS A 1 311 ? -32.344 -38.781 -24.812 1 28.59 311 HIS A O 1
ATOM 2595 N N . VAL A 1 312 ? -31.438 -37.969 -23.234 1 27.19 312 VAL A N 1
ATOM 2596 C CA . VAL A 1 312 ? -31.047 -36.781 -23.984 1 27.19 312 VAL A CA 1
ATOM 2597 C C . VAL A 1 312 ? -29.953 -37.156 -24.984 1 27.19 312 VAL A C 1
ATOM 2599 O O . VAL A 1 312 ? -28.875 -37.594 -24.594 1 27.19 312 VAL A O 1
ATOM 2602 N N . LYS A 1 313 ? -30.406 -37.562 -26.188 1 29.42 313 LYS A N 1
ATOM 2603 C CA . LYS A 1 313 ? -29.5 -37.688 -27.328 1 29.42 313 LYS A CA 1
ATOM 2604 C C . LYS A 1 313 ? -28.516 -36.531 -27.375 1 29.42 313 LYS A C 1
ATOM 2606 O O . LYS A 1 313 ? -28.859 -35.406 -27.031 1 29.42 313 LYS A O 1
ATOM 2611 N N . THR A 1 314 ? -27.141 -36.844 -27.438 1 27.62 314 THR A N 1
ATOM 2612 C CA . THR A 1 314 ? -25.875 -36.125 -27.328 1 27.62 314 THR A CA 1
ATOM 2613 C C . THR A 1 314 ? -25.938 -34.812 -28.094 1 27.62 314 THR A C 1
ATOM 2615 O O . THR A 1 314 ? -25.125 -33.906 -27.875 1 27.62 314 THR A O 1
ATOM 2618 N N . ASP A 1 315 ? -26.781 -34.781 -29.203 1 25.88 315 ASP A N 1
ATOM 2619 C CA . ASP A 1 315 ? -26.438 -33.75 -30.172 1 25.88 315 ASP A CA 1
ATOM 2620 C C . ASP A 1 315 ? -26.781 -32.375 -29.641 1 25.88 315 ASP A C 1
ATOM 2622 O O . ASP A 1 315 ? -26.016 -31.406 -29.844 1 25.88 315 ASP A O 1
ATOM 2626 N N . GLU A 1 316 ? -28.219 -32.062 -29.484 1 27.52 316 GLU A N 1
ATOM 2627 C CA . GLU A 1 316 ? -28.781 -30.703 -29.531 1 27.52 316 GLU A CA 1
ATOM 2628 C C . GLU A 1 316 ? -28.672 -30.016 -28.172 1 27.52 316 GLU A C 1
ATOM 2630 O O . GLU A 1 316 ? -29.281 -28.984 -27.938 1 27.52 316 GLU A O 1
ATOM 2635 N N . LEU A 1 317 ? -28.25 -30.703 -27.172 1 25.19 317 LEU A N 1
ATOM 2636 C CA . LEU A 1 317 ? -28.562 -30.297 -25.797 1 25.19 317 LEU A CA 1
ATOM 2637 C C . LEU A 1 317 ? -28.078 -28.875 -25.547 1 25.19 317 LEU A C 1
ATOM 2639 O O . LEU A 1 317 ? -28.797 -28.062 -24.953 1 25.19 317 LEU A O 1
ATOM 2643 N N . CYS A 1 318 ? -26.812 -28.75 -25.203 1 27.03 318 CYS A N 1
ATOM 2644 C CA . CYS A 1 318 ? -26.375 -27.781 -24.219 1 27.03 318 CYS A CA 1
ATOM 2645 C C . CYS A 1 318 ? -26.469 -26.359 -24.766 1 27.03 318 CYS A C 1
ATOM 2647 O O . CYS A 1 318 ? -26.031 -25.406 -24.109 1 27.03 318 CYS A O 1
ATOM 2649 N N . TRP A 1 319 ? -26.797 -26.219 -26.062 1 25.88 319 TRP A N 1
ATOM 2650 C CA . TRP A 1 319 ? -26.609 -24.859 -26.594 1 25.88 319 TRP A CA 1
ATOM 2651 C C . TRP A 1 319 ? -27.656 -23.906 -26.031 1 25.88 319 TRP A C 1
ATOM 2653 O O . TRP A 1 319 ? -27.5 -22.688 -26.109 1 25.88 319 TRP A O 1
ATOM 2663 N N . SER A 1 320 ? -28.891 -24.422 -25.781 1 26.45 320 SER A N 1
ATOM 2664 C CA . SER A 1 320 ? -30.031 -23.5 -25.734 1 26.45 320 SER A CA 1
ATOM 2665 C C . SER A 1 320 ? -30 -22.641 -24.469 1 26.45 320 SER A C 1
ATOM 2667 O O . SER A 1 320 ? -30.859 -21.781 -24.281 1 26.45 320 SER A O 1
ATOM 2669 N N . LEU A 1 321 ? -29.484 -23.203 -23.453 1 27.58 321 LEU A N 1
ATOM 2670 C CA . LEU A 1 321 ? -29.75 -22.453 -22.219 1 27.58 321 LEU A CA 1
ATOM 2671 C C . LEU A 1 321 ? -29 -21.125 -22.234 1 27.58 321 LEU A C 1
ATOM 2673 O O . LEU A 1 321 ? -29 -20.406 -21.234 1 27.58 321 LEU A O 1
ATOM 2677 N N . ILE A 1 322 ? -27.984 -21.016 -23.047 1 27.67 322 ILE A N 1
ATOM 2678 C CA . ILE A 1 322 ? -27.406 -19.672 -23.062 1 27.67 322 ILE A CA 1
ATOM 2679 C C . ILE A 1 322 ? -28.453 -18.672 -23.547 1 27.67 322 ILE A C 1
ATOM 2681 O O . ILE A 1 322 ? -28.953 -18.766 -24.656 1 27.67 322 ILE A O 1
ATOM 2685 N N . SER A 1 323 ? -29.344 -18.234 -22.656 1 26.33 323 SER A N 1
ATOM 2686 C CA . SER A 1 323 ? -30.25 -17.172 -23.062 1 26.33 323 SER A CA 1
ATOM 2687 C C . SER A 1 323 ? -29.656 -16.328 -24.188 1 26.33 323 SER A C 1
ATOM 2689 O O . SER A 1 323 ? -28.438 -16.141 -24.266 1 26.33 323 SER A O 1
ATOM 2691 N N . PRO A 1 324 ? -30.5 -16.094 -25.266 1 27.33 324 PRO A N 1
ATOM 2692 C CA . PRO A 1 324 ? -30.141 -15.312 -26.438 1 27.33 324 PRO A CA 1
ATOM 2693 C C . PRO A 1 324 ? -29.406 -14.016 -26.094 1 27.33 324 PRO A C 1
ATOM 2695 O O . PRO A 1 324 ? -29.078 -13.227 -26.984 1 27.33 324 PRO A O 1
ATOM 2698 N N . LEU A 1 325 ? -29.641 -13.633 -24.859 1 26.84 325 LEU A N 1
ATOM 2699 C CA . LEU A 1 325 ? -29.031 -12.312 -24.703 1 26.84 325 LEU A CA 1
ATOM 2700 C C . LEU A 1 325 ? -27.516 -12.391 -24.859 1 26.84 325 LEU A C 1
ATOM 2702 O O . LEU A 1 325 ? -26.844 -11.359 -24.984 1 26.84 325 LEU A O 1
ATOM 2706 N N . SER A 1 326 ? -26.953 -13.5 -24.469 1 28.02 326 SER A N 1
ATOM 2707 C CA . SER A 1 326 ? -25.516 -13.656 -24.594 1 28.02 326 SER A CA 1
ATOM 2708 C C . SER A 1 326 ? -25.094 -13.766 -26.062 1 28.02 326 SER A C 1
ATOM 2710 O O . SER A 1 326 ? -23.906 -13.68 -26.391 1 28.02 326 SER A O 1
ATOM 2712 N N . GLY A 1 327 ? -25.906 -14.32 -26.906 1 28.67 327 GLY A N 1
ATOM 2713 C CA . GLY A 1 327 ? -25.719 -14.336 -28.344 1 28.67 327 GLY A CA 1
ATOM 2714 C C . GLY A 1 327 ? -25.703 -12.953 -28.953 1 28.67 327 GLY A C 1
ATOM 2715 O O . GLY A 1 327 ? -25.516 -12.805 -30.172 1 28.67 327 GLY A O 1
ATOM 2716 N N . ALA A 1 328 ? -26.406 -12.117 -28.266 1 28.25 328 ALA A N 1
ATOM 2717 C CA . ALA A 1 328 ? -26.5 -10.766 -28.812 1 28.25 328 ALA A CA 1
ATOM 2718 C C . ALA A 1 328 ? -25.125 -10.094 -28.828 1 28.25 328 ALA A C 1
ATOM 2720 O O . ALA A 1 328 ? -24.859 -9.242 -29.688 1 28.25 328 ALA A O 1
ATOM 2721 N N . TRP A 1 329 ? -24.375 -10.406 -27.844 1 26.59 329 TRP A N 1
ATOM 2722 C CA . TRP A 1 329 ? -23.078 -9.734 -27.922 1 26.59 329 TRP A CA 1
ATOM 2723 C C . TRP A 1 329 ? -22.188 -10.391 -28.984 1 26.59 329 TRP A C 1
ATOM 2725 O O . TRP A 1 329 ? -21.328 -9.727 -29.578 1 26.59 329 TRP A O 1
ATOM 2735 N N . LYS A 1 330 ? -22.219 -11.703 -29.219 1 32.09 330 LYS A N 1
ATOM 2736 C CA . LYS A 1 330 ? -21.531 -12.273 -30.375 1 32.09 330 LYS A CA 1
ATOM 2737 C C . LYS A 1 330 ? -22.141 -11.781 -31.672 1 32.09 330 LYS A C 1
ATOM 2739 O O . LYS A 1 330 ? -21.406 -11.484 -32.625 1 32.09 330 LYS A O 1
ATOM 2744 N N . SER A 1 331 ? -23.516 -11.883 -31.703 1 31.38 331 SER A N 1
ATOM 2745 C CA . SER A 1 331 ? -24.234 -11.414 -32.875 1 31.38 331 SER A CA 1
ATOM 2746 C C . SER A 1 331 ? -24.141 -9.898 -33.031 1 31.38 331 SER A C 1
ATOM 2748 O O . SER A 1 331 ? -24.062 -9.375 -34.125 1 31.38 331 SER A O 1
ATOM 2750 N N . LEU A 1 332 ? -24.172 -9.195 -31.875 1 30.53 332 LEU A N 1
ATOM 2751 C CA . LEU A 1 332 ? -24 -7.762 -32.062 1 30.53 332 LEU A CA 1
ATOM 2752 C C . LEU A 1 332 ? -22.562 -7.426 -32.469 1 30.53 332 LEU A C 1
ATOM 2754 O O . LEU A 1 332 ? -22.328 -6.543 -33.281 1 30.53 332 LEU A O 1
ATOM 2758 N N . ARG A 1 333 ? -21.594 -8.039 -31.844 1 32.72 333 ARG A N 1
ATOM 2759 C CA . ARG A 1 333 ? -20.219 -7.805 -32.281 1 32.72 333 ARG A CA 1
ATOM 2760 C C . ARG A 1 333 ? -19.969 -8.484 -33.625 1 32.72 333 ARG A C 1
ATOM 2762 O O . ARG A 1 333 ? -19.297 -7.922 -34.5 1 32.72 333 ARG A O 1
ATOM 2769 N N . ALA A 1 334 ? -20.328 -9.758 -33.812 1 33.19 334 ALA A N 1
ATOM 2770 C CA . ALA A 1 334 ? -20.281 -10.32 -35.156 1 33.19 334 ALA A CA 1
ATOM 2771 C C . ALA A 1 334 ? -21.188 -9.547 -36.094 1 33.19 334 ALA A C 1
ATOM 2773 O O . ALA A 1 334 ? -20.844 -9.328 -37.25 1 33.19 334 ALA A O 1
ATOM 2774 N N . GLU A 1 335 ? -22.391 -9.234 -35.656 1 31.2 335 GLU A N 1
ATOM 2775 C CA . GLU A 1 335 ? -23.25 -8.375 -36.469 1 31.2 335 GLU A CA 1
ATOM 2776 C C . GLU A 1 335 ? -22.719 -6.945 -36.5 1 31.2 335 GLU A C 1
ATOM 2778 O O . GLU A 1 335 ? -22.844 -6.262 -37.531 1 31.2 335 GLU A O 1
ATOM 2783 N N . ARG A 1 336 ? -22.281 -6.5 -35.344 1 34 336 ARG A N 1
ATOM 2784 C CA . ARG A 1 336 ? -21.641 -5.203 -35.562 1 34 336 ARG A CA 1
ATOM 2785 C C . ARG A 1 336 ? -20.422 -5.332 -36.469 1 34 336 ARG A C 1
ATOM 2787 O O . ARG A 1 336 ? -20.125 -4.426 -37.25 1 34 336 ARG A O 1
ATOM 2794 N N . SER A 1 337 ? -19.641 -6.32 -36.188 1 33.38 337 SER A N 1
ATOM 2795 C CA . SER A 1 337 ? -18.578 -6.559 -37.156 1 33.38 337 SER A CA 1
ATOM 2796 C C . SER A 1 337 ? -19.125 -6.863 -38.531 1 33.38 337 SER A C 1
ATOM 2798 O O . SER A 1 337 ? -18.531 -6.477 -39.562 1 33.38 337 SER A O 1
ATOM 2800 N N . ARG A 1 338 ? -20.172 -7.719 -38.688 1 34.53 338 ARG A N 1
ATOM 2801 C CA . ARG A 1 338 ? -20.781 -7.82 -40 1 34.53 338 ARG A CA 1
ATOM 2802 C C . ARG A 1 338 ? -21.438 -6.504 -40.406 1 34.53 338 ARG A C 1
ATOM 2804 O O . ARG A 1 338 ? -21.453 -6.152 -41.594 1 34.53 338 ARG A O 1
ATOM 2811 N N . GLN A 1 339 ? -22.219 -6 -39.469 1 33.09 339 GLN A N 1
ATOM 2812 C CA . GLN A 1 339 ? -22.859 -4.758 -39.875 1 33.09 339 GLN A CA 1
ATOM 2813 C C . GLN A 1 339 ? -21.859 -3.604 -39.875 1 33.09 339 GLN A C 1
ATOM 2815 O O . GLN A 1 339 ? -22.125 -2.559 -40.5 1 33.09 339 GLN A O 1
ATOM 2820 N N . SER A 1 340 ? -21.016 -3.451 -38.75 1 36.38 340 SER A N 1
ATOM 2821 C CA . SER A 1 340 ? -20.062 -2.383 -39 1 36.38 340 SER A CA 1
ATOM 2822 C C . SER A 1 340 ? -19.062 -2.787 -40.062 1 36.38 340 SER A C 1
ATOM 2824 O O . SER A 1 340 ? -18.453 -3.855 -40 1 36.38 340 SER A O 1
ATOM 2826 N N . GLY A 1 341 ? -19.297 -2.908 -41.219 1 42.22 341 GLY A N 1
ATOM 2827 C CA . GLY A 1 341 ? -18.484 -2.963 -42.438 1 42.22 341 GLY A CA 1
ATOM 2828 C C . GLY A 1 341 ? -17.016 -2.674 -42.188 1 42.22 341 GLY A C 1
ATOM 2829 O O . GLY A 1 341 ? -16.578 -1.528 -42.281 1 42.22 341 GLY A O 1
ATOM 2830 N N . VAL A 1 342 ? -16.438 -3.471 -41.312 1 50.38 342 VAL A N 1
ATOM 2831 C CA . VAL A 1 342 ? -15.008 -3.193 -41.281 1 50.38 342 VAL A CA 1
ATOM 2832 C C . VAL A 1 342 ? -14.492 -2.945 -42.688 1 50.38 342 VAL A C 1
ATOM 2834 O O . VAL A 1 342 ? -14.664 -3.785 -43.594 1 50.38 342 VAL A O 1
ATOM 2837 N N . SER A 1 343 ? -14.344 -1.84 -43.031 1 56.72 343 SER A N 1
ATOM 2838 C CA . SER A 1 343 ? -13.805 -1.446 -44.312 1 56.72 343 SER A CA 1
ATOM 2839 C C . SER A 1 343 ? -12.406 -2.02 -44.531 1 56.72 343 SER A C 1
ATOM 2841 O O . SER A 1 343 ? -11.461 -1.621 -43.844 1 56.72 343 SER A O 1
ATOM 2843 N N . ILE A 1 344 ? -12.336 -3.307 -44.906 1 61.97 344 ILE A N 1
ATOM 2844 C CA . ILE A 1 344 ? -11.062 -3.852 -45.344 1 61.97 344 ILE A CA 1
ATOM 2845 C C . ILE A 1 344 ? -10.602 -3.119 -46.594 1 61.97 344 ILE A C 1
ATOM 2847 O O . ILE A 1 344 ? -11.359 -2.99 -47.562 1 61.97 344 ILE A O 1
ATOM 2851 N N . PRO A 1 345 ? -9.516 -2.508 -46.375 1 62.88 345 PRO A N 1
ATOM 2852 C CA . PRO A 1 345 ? -9.07 -1.883 -47.625 1 62.88 345 PRO A CA 1
ATOM 2853 C C . PRO A 1 345 ? -9.039 -2.863 -48.781 1 62.88 345 PRO A C 1
ATOM 2855 O O . PRO A 1 345 ? -8.766 -4.051 -48.594 1 62.88 345 PRO A O 1
ATOM 2858 N N . PRO A 1 346 ? -9.539 -2.557 -49.844 1 60.78 346 PRO A N 1
ATOM 2859 C CA . PRO A 1 346 ? -9.57 -3.393 -51.062 1 60.78 346 PRO A CA 1
ATOM 2860 C C . PRO A 1 346 ? -8.18 -3.855 -51.469 1 60.78 346 PRO A C 1
ATOM 2862 O O . PRO A 1 346 ? -8.047 -4.875 -52.156 1 60.78 346 PRO A O 1
ATOM 2865 N N . ASP A 1 347 ? -7.133 -3.223 -50.906 1 71.75 347 ASP A N 1
ATOM 2866 C CA . ASP A 1 347 ? -5.809 -3.531 -51.438 1 71.75 347 ASP A CA 1
ATOM 2867 C C . ASP A 1 347 ? -5.227 -4.773 -50.75 1 71.75 347 ASP A C 1
ATOM 2869 O O . ASP A 1 347 ? -5.371 -4.961 -49.562 1 71.75 347 ASP A O 1
ATOM 2873 N N . LEU A 1 348 ? -4.777 -5.633 -51.594 1 79.12 348 LEU A N 1
ATOM 2874 C CA . LEU A 1 348 ? -4.047 -6.809 -51.156 1 79.12 348 LEU A CA 1
ATOM 2875 C C . LEU A 1 348 ? -2.838 -6.406 -50.312 1 79.12 348 LEU A C 1
ATOM 2877 O O . LEU A 1 348 ? -2.221 -5.367 -50.562 1 79.12 348 LEU A O 1
ATOM 2881 N N . GLN A 1 349 ? -2.68 -7.148 -49.25 1 88.31 349 GLN A N 1
ATOM 2882 C CA . GLN A 1 349 ? -1.575 -6.867 -48.344 1 88.31 349 GLN A CA 1
ATOM 2883 C C . GLN A 1 349 ? -0.346 -7.699 -48.688 1 88.31 349 GLN A C 1
ATOM 2885 O O . GLN A 1 349 ? -0.448 -8.688 -49.406 1 88.31 349 GLN A O 1
ATOM 2890 N N . SER A 1 350 ? 0.783 -7.258 -48.312 1 93.31 350 SER A N 1
ATOM 2891 C CA . SER A 1 350 ? 2.035 -7.93 -48.656 1 93.31 350 SER A CA 1
ATOM 2892 C C . SER A 1 350 ? 2.428 -8.938 -47.562 1 93.31 350 SER A C 1
ATOM 2894 O O . SER A 1 350 ? 2.131 -8.742 -46.375 1 93.31 350 SER A O 1
ATOM 2896 N N . TRP A 1 351 ? 3.031 -10.086 -48.031 1 96.62 351 TRP A N 1
ATOM 2897 C CA . TRP A 1 351 ? 3.312 -11.203 -47.125 1 96.62 351 TRP A CA 1
ATOM 2898 C C . TRP A 1 351 ? 4.77 -11.641 -47.25 1 96.62 351 TRP A C 1
ATOM 2900 O O . TRP A 1 351 ? 5.34 -11.656 -48.344 1 96.62 351 TRP A O 1
ATOM 2910 N N . SER A 1 352 ? 5.379 -11.867 -46.125 1 97.06 352 SER A N 1
ATOM 2911 C CA . SER A 1 352 ? 6.668 -12.547 -46.062 1 97.06 352 SER A CA 1
ATOM 2912 C C . SER A 1 352 ? 6.535 -13.922 -45.406 1 97.06 352 SER A C 1
ATOM 2914 O O . SER A 1 352 ? 6.184 -14.016 -44.219 1 97.06 352 SER A O 1
ATOM 2916 N N . LEU A 1 353 ? 6.809 -14.945 -46.125 1 97.25 353 LEU A N 1
ATOM 2917 C CA . LEU A 1 353 ? 6.805 -16.312 -45.594 1 97.25 353 LEU A CA 1
ATOM 2918 C C . LEU A 1 353 ? 8.211 -16.75 -45.188 1 97.25 353 LEU A C 1
ATOM 2920 O O . LEU A 1 353 ? 9.109 -16.797 -46.062 1 97.25 353 LEU A O 1
ATOM 2924 N N . LEU A 1 354 ? 8.398 -17.047 -43.938 1 96.94 354 LEU A N 1
ATOM 2925 C CA . LEU A 1 354 ? 9.695 -17.531 -43.469 1 96.94 354 LEU A CA 1
ATOM 2926 C C . LEU A 1 354 ? 9.781 -19.047 -43.562 1 96.94 354 LEU A C 1
ATOM 2928 O O . LEU A 1 354 ? 9.016 -19.75 -42.906 1 96.94 354 LEU A O 1
ATOM 2932 N N . VAL A 1 355 ? 10.773 -19.516 -44.25 1 95.69 355 VAL A N 1
ATOM 2933 C CA . VAL A 1 355 ? 10.836 -20.938 -44.531 1 95.69 355 VAL A CA 1
ATOM 2934 C C . VAL A 1 355 ? 12.258 -21.453 -44.312 1 95.69 355 VAL A C 1
ATOM 2936 O O . VAL A 1 355 ? 13.016 -21.641 -45.281 1 95.69 355 VAL A O 1
ATOM 2939 N N . PRO A 1 356 ? 12.562 -21.797 -43.156 1 93.5 356 PRO A N 1
ATOM 2940 C CA . PRO A 1 356 ? 13.844 -22.469 -42.938 1 93.5 356 PRO A CA 1
ATOM 2941 C C . PRO A 1 356 ? 13.852 -23.906 -43.469 1 93.5 356 PRO A C 1
ATOM 2943 O O . PRO A 1 356 ? 12.922 -24.672 -43.219 1 93.5 356 PRO A O 1
ATOM 2946 N N . ILE A 1 357 ? 14.914 -24.25 -44.188 1 91.06 357 ILE A N 1
ATOM 2947 C CA . ILE A 1 357 ? 15.023 -25.609 -44.719 1 91.06 357 ILE A CA 1
ATOM 2948 C C . ILE A 1 357 ? 16.422 -26.156 -44.438 1 91.06 357 ILE A C 1
ATOM 2950 O O . ILE A 1 357 ? 17.391 -25.406 -44.375 1 91.06 357 ILE A O 1
ATOM 2954 N N . CYS A 1 358 ? 16.438 -27.375 -44.156 1 87 358 CYS A N 1
ATOM 2955 C CA . CYS A 1 358 ? 17.703 -28.062 -43.969 1 87 358 CYS A CA 1
ATOM 2956 C C . CYS A 1 358 ? 17.562 -29.547 -44.281 1 87 358 CYS A C 1
ATOM 2958 O O . CYS A 1 358 ? 16.484 -30.125 -44.156 1 87 358 CYS A O 1
ATOM 2960 N N . SER A 1 359 ? 18.672 -30.156 -44.75 1 84.62 359 SER A N 1
ATOM 2961 C CA . SER A 1 359 ? 18.672 -31.578 -45.062 1 84.62 359 SER A CA 1
ATOM 2962 C C . SER A 1 359 ? 19.219 -32.406 -43.906 1 84.62 359 SER A C 1
ATOM 2964 O O . SER A 1 359 ? 19.422 -33.625 -44.062 1 84.62 359 SER A O 1
ATOM 2966 N N . ARG A 1 360 ? 19.344 -31.766 -42.781 1 77.19 360 ARG A N 1
ATOM 2967 C CA . ARG A 1 360 ? 19.953 -32.438 -41.625 1 77.19 360 ARG A CA 1
ATOM 2968 C C . ARG A 1 360 ? 18.938 -33.281 -40.875 1 77.19 360 ARG A C 1
ATOM 2970 O O . ARG A 1 360 ? 17.734 -32.938 -40.875 1 77.19 360 ARG A O 1
ATOM 2977 N N . ALA A 1 361 ? 19.297 -34.5 -40.281 1 62.75 361 ALA A N 1
ATOM 2978 C CA . ALA A 1 361 ? 18.438 -35.344 -39.469 1 62.75 361 ALA A CA 1
ATOM 2979 C C . ALA A 1 361 ? 18.812 -35.25 -38 1 62.75 361 ALA A C 1
ATOM 2981 O O . ALA A 1 361 ? 19.891 -34.719 -37.656 1 62.75 361 ALA A O 1
ATOM 2982 N N . LYS A 1 362 ? 17.891 -35.688 -36.969 1 57.91 362 LYS A N 1
ATOM 2983 C CA . LYS A 1 362 ? 18.078 -35.719 -35.5 1 57.91 362 LYS A CA 1
ATOM 2984 C C . LYS A 1 362 ? 19.203 -36.688 -35.125 1 57.91 362 LYS A C 1
ATOM 2986 O O . LYS A 1 362 ? 19.312 -37.781 -35.656 1 57.91 362 LYS A O 1
ATOM 2991 N N . SER A 1 363 ? 20.469 -36.344 -34.719 1 48.44 363 SER A N 1
ATOM 2992 C CA . SER A 1 363 ? 21.312 -37.406 -34.219 1 48.44 363 SER A CA 1
ATOM 2993 C C . SER A 1 363 ? 21.578 -37.25 -32.719 1 48.44 363 SER A C 1
ATOM 2995 O O . SER A 1 363 ? 21.516 -36.125 -32.188 1 48.44 363 SER A O 1
ATOM 2997 N N . GLY A 1 364 ? 21.547 -38.344 -31.812 1 45.84 364 GLY A N 1
ATOM 2998 C CA . GLY A 1 364 ? 22.031 -38.469 -30.438 1 45.84 364 GLY A CA 1
ATOM 2999 C C . GLY A 1 364 ? 23.438 -37.906 -30.266 1 45.84 364 GLY A C 1
ATOM 3000 O O . GLY A 1 364 ? 24.344 -38.25 -31.031 1 45.84 364 GLY A O 1
ATOM 3001 N N . LEU A 1 365 ? 23.656 -36.812 -29.531 1 44.25 365 LEU A N 1
ATOM 3002 C CA . LEU A 1 365 ? 24.953 -36.219 -29.281 1 44.25 365 LEU A CA 1
ATOM 3003 C C . LEU A 1 365 ? 25.875 -37.188 -28.547 1 44.25 365 LEU A C 1
ATOM 3005 O O . LEU A 1 365 ? 25.469 -37.844 -27.578 1 44.25 365 LEU A O 1
ATOM 3009 N N . THR A 1 366 ? 26.922 -37.656 -29.234 1 44 366 THR A N 1
ATOM 3010 C CA . THR A 1 366 ? 27.906 -38.438 -28.5 1 44 366 THR A CA 1
ATOM 3011 C C . THR A 1 366 ? 28.828 -37.531 -27.688 1 44 366 THR A C 1
ATOM 3013 O O . THR A 1 366 ? 28.875 -36.312 -27.922 1 44 366 THR A O 1
ATOM 3016 N N . SER A 1 367 ? 29.5 -38.031 -26.609 1 43.66 367 SER A N 1
ATOM 3017 C CA . SER A 1 367 ? 30.469 -37.312 -25.781 1 43.66 367 SER A CA 1
ATOM 3018 C C . SER A 1 367 ? 31.516 -36.594 -26.641 1 43.66 367 SER A C 1
ATOM 3020 O O . SER A 1 367 ? 31.953 -35.5 -26.297 1 43.66 367 SER A O 1
ATOM 3022 N N . GLY A 1 368 ? 31.984 -37.125 -27.625 1 47.78 368 GLY A N 1
ATOM 3023 C CA . GLY A 1 368 ? 32.969 -36.562 -28.531 1 47.78 368 GLY A CA 1
ATOM 3024 C C . GLY A 1 368 ? 32.469 -35.344 -29.266 1 47.78 368 GLY A C 1
ATOM 3025 O O . GLY A 1 368 ? 33.219 -34.375 -29.484 1 47.78 368 GLY A O 1
ATOM 3026 N N . ASP A 1 369 ? 31.219 -35.344 -29.547 1 47.41 369 ASP A N 1
ATOM 3027 C CA . ASP A 1 369 ? 30.609 -34.219 -30.281 1 47.41 369 ASP A CA 1
ATOM 3028 C C . ASP A 1 369 ? 30.547 -32.969 -29.438 1 47.41 369 ASP A C 1
ATOM 3030 O O . ASP A 1 369 ? 30.797 -31.859 -29.938 1 47.41 369 ASP A O 1
ATOM 3034 N N . ILE A 1 370 ? 30.328 -33.188 -28.297 1 46.78 370 ILE A N 1
ATOM 3035 C CA . ILE A 1 370 ? 30.281 -32.094 -27.359 1 46.78 370 ILE A CA 1
ATOM 3036 C C . ILE A 1 370 ? 31.656 -31.422 -27.281 1 46.78 370 ILE A C 1
ATOM 3038 O O . ILE A 1 370 ? 31.766 -30.203 -27.25 1 46.78 370 ILE A O 1
ATOM 3042 N N . GLU A 1 371 ? 32.719 -32.188 -27.281 1 48.69 371 GLU A N 1
ATOM 3043 C CA . GLU A 1 371 ? 34.062 -31.656 -27.203 1 48.69 371 GLU A CA 1
ATOM 3044 C C . GLU A 1 371 ? 34.406 -30.875 -28.469 1 48.69 371 GLU A C 1
ATOM 3046 O O . GLU A 1 371 ? 35.062 -29.828 -28.391 1 48.69 371 GLU A O 1
ATOM 3051 N N . THR A 1 372 ? 34.062 -31.281 -29.609 1 48.44 372 THR A N 1
ATOM 3052 C CA . THR A 1 372 ? 34.344 -30.609 -30.875 1 48.44 372 THR A CA 1
ATOM 3053 C C . THR A 1 372 ? 33.594 -29.281 -30.953 1 48.44 372 THR A C 1
ATOM 3055 O O . THR A 1 372 ? 34.156 -28.281 -31.438 1 48.44 372 THR A O 1
ATOM 3058 N N . ILE A 1 373 ? 32.469 -29.297 -30.547 1 46.38 373 ILE A N 1
ATOM 3059 C CA . ILE A 1 373 ? 31.688 -28.062 -30.531 1 46.38 373 ILE A CA 1
ATOM 3060 C C . ILE A 1 373 ? 32.375 -27.031 -29.641 1 46.38 373 ILE A C 1
ATOM 3062 O O . ILE A 1 373 ? 32.438 -25.859 -29.984 1 46.38 373 ILE A O 1
ATOM 3066 N N . LYS A 1 374 ? 32.844 -27.484 -28.578 1 47 374 LYS A N 1
ATOM 3067 C CA . LYS A 1 374 ? 33.625 -26.625 -27.672 1 47 374 LYS A CA 1
ATOM 3068 C C . LYS A 1 374 ? 34.812 -26.016 -28.375 1 47 374 LYS A C 1
ATOM 3070 O O . LYS A 1 374 ? 35.125 -24.828 -28.188 1 47 374 LYS A O 1
ATOM 3075 N N . GLN A 1 375 ? 35.531 -26.875 -29.094 1 46.31 375 GLN A N 1
ATOM 3076 C CA . GLN A 1 375 ? 36.719 -26.422 -29.781 1 46.31 375 GLN A CA 1
ATOM 3077 C C . GLN A 1 375 ? 36.406 -25.406 -30.875 1 46.31 375 GLN A C 1
ATOM 3079 O O . GLN A 1 375 ? 37.156 -24.469 -31.094 1 46.31 375 GLN A O 1
ATOM 3084 N N . ARG A 1 376 ? 35.406 -25.75 -31.609 1 41.25 376 ARG A N 1
ATOM 3085 C CA . ARG A 1 376 ? 35.062 -24.953 -32.781 1 41.25 376 ARG A CA 1
ATOM 3086 C C . ARG A 1 376 ? 34.562 -23.578 -32.375 1 41.25 376 ARG A C 1
ATOM 3088 O O . ARG A 1 376 ? 34.844 -22.578 -33.062 1 41.25 3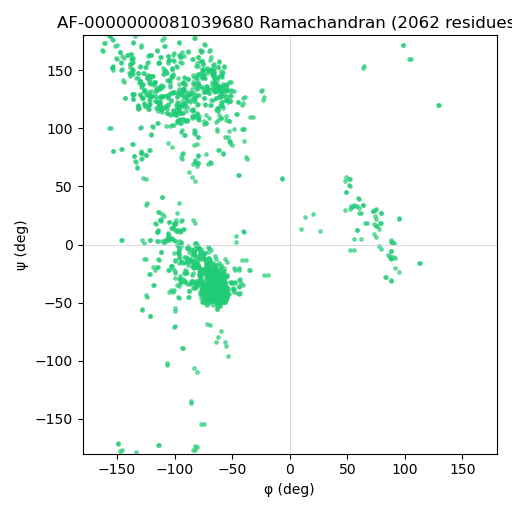76 ARG A O 1
ATOM 3095 N N . PHE A 1 377 ? 33.688 -23.547 -31.578 1 41.09 377 PHE A N 1
ATOM 3096 C CA . PHE A 1 377 ? 33.125 -22.234 -31.312 1 41.09 377 PHE A CA 1
ATOM 3097 C C . PHE A 1 377 ? 33.75 -21.594 -30.094 1 41.09 377 PHE A C 1
ATOM 3099 O O . PHE A 1 377 ? 33.406 -20.469 -29.719 1 41.09 377 PHE A O 1
ATOM 3106 N N . ASN A 1 378 ? 35.062 -21.812 -29.859 1 37.19 378 ASN A N 1
ATOM 3107 C CA . ASN A 1 378 ? 35.781 -21.188 -28.766 1 37.19 378 ASN A CA 1
ATOM 3108 C C . ASN A 1 378 ? 34.844 -20.547 -27.75 1 37.19 378 ASN A C 1
ATOM 3110 O O . ASN A 1 378 ? 35 -19.375 -27.406 1 37.19 378 ASN A O 1
ATOM 3114 N N . PHE A 1 379 ? 33.688 -20.984 -27.688 1 37.09 379 PHE A N 1
ATOM 3115 C CA . PHE A 1 379 ? 32.75 -20.344 -26.781 1 37.09 379 PHE A CA 1
ATOM 3116 C C . PHE A 1 379 ? 33.125 -20.641 -25.328 1 37.09 379 PHE A C 1
ATOM 3118 O O . PHE A 1 379 ? 33.562 -21.734 -25 1 37.09 379 PHE A O 1
ATOM 3125 N N . ASN A 1 380 ? 33.594 -19.734 -24.594 1 33.59 380 ASN A N 1
ATOM 3126 C CA . ASN A 1 380 ? 33.656 -19.859 -23.141 1 33.59 380 ASN A CA 1
ATOM 3127 C C . ASN A 1 380 ? 32.344 -20.312 -22.547 1 33.59 380 ASN A C 1
ATOM 3129 O O . ASN A 1 380 ? 31.281 -20.062 -23.109 1 33.59 380 ASN A O 1
ATOM 3133 N N . SER A 1 381 ? 32.219 -21.281 -21.656 1 36.25 381 SER A N 1
ATOM 3134 C CA . SER A 1 381 ? 31.219 -22.156 -21.016 1 36.25 381 SER A CA 1
ATOM 3135 C C . SER A 1 381 ? 30 -21.359 -20.562 1 36.25 381 SER A C 1
ATOM 3137 O O . SER A 1 381 ? 29.094 -21.906 -19.906 1 36.25 381 SER A O 1
ATOM 3139 N N . ASN A 1 382 ? 29.781 -20.062 -20.734 1 37.03 382 ASN A N 1
ATOM 3140 C CA . ASN A 1 382 ? 28.656 -19.406 -20.062 1 37.03 382 ASN A CA 1
ATOM 3141 C C . ASN A 1 382 ? 27.328 -19.766 -20.719 1 37.03 382 ASN A C 1
ATOM 3143 O O . ASN A 1 382 ? 27.25 -20.703 -21.516 1 37.03 382 ASN A O 1
ATOM 3147 N N . ARG A 1 383 ? 26.328 -18.781 -20.531 1 39.09 383 ARG A N 1
ATOM 3148 C CA . ARG A 1 383 ? 24.938 -18.828 -20.984 1 39.09 383 ARG A CA 1
ATOM 3149 C C . ARG A 1 383 ? 24.844 -19.25 -22.438 1 39.09 383 ARG A C 1
ATOM 3151 O O . ARG A 1 383 ? 23.906 -19.953 -22.828 1 39.09 383 ARG A O 1
ATOM 3158 N N . PHE A 1 384 ? 25.906 -19.078 -23.156 1 37.47 384 PHE A N 1
ATOM 3159 C CA . PHE A 1 384 ? 25.797 -19.172 -24.609 1 37.47 384 PHE A CA 1
ATOM 3160 C C . PHE A 1 384 ? 26.156 -20.578 -25.078 1 37.47 384 PHE A C 1
ATOM 3162 O O . PHE A 1 384 ? 25.625 -21.047 -26.094 1 37.47 384 PHE A O 1
ATOM 3169 N N . LEU A 1 385 ? 26.969 -21.219 -24.297 1 40.84 385 LEU A N 1
ATOM 3170 C CA . LEU A 1 385 ? 27.344 -22.531 -24.781 1 40.84 385 LEU A CA 1
ATOM 3171 C C . LEU A 1 385 ? 26.172 -23.5 -24.703 1 40.84 385 LEU A C 1
ATOM 3173 O O . LEU A 1 385 ? 25.953 -24.297 -25.625 1 40.84 385 LEU A O 1
ATOM 3177 N N . ASP A 1 386 ? 25.484 -23.406 -23.688 1 42.44 386 ASP A N 1
ATOM 3178 C CA . ASP A 1 386 ? 24.375 -24.328 -23.484 1 42.44 386 ASP A CA 1
ATOM 3179 C C . ASP A 1 386 ? 23.344 -24.188 -24.594 1 42.44 386 ASP A C 1
ATOM 3181 O O . ASP A 1 386 ? 22.844 -25.172 -25.125 1 42.44 386 ASP A O 1
ATOM 3185 N N . LEU A 1 387 ? 23.109 -22.953 -24.938 1 42.22 387 LEU A N 1
ATOM 3186 C CA . LEU A 1 387 ? 22.219 -22.719 -26.078 1 42.22 387 LEU A CA 1
ATOM 3187 C C . LEU A 1 387 ? 22.797 -23.328 -27.359 1 42.22 387 LEU A C 1
ATOM 3189 O O . LEU A 1 387 ? 22.062 -23.906 -28.156 1 42.22 387 LEU A O 1
ATOM 3193 N N . ALA A 1 388 ? 24.094 -23.328 -27.406 1 42.56 388 ALA A N 1
ATOM 3194 C CA . ALA A 1 388 ? 24.75 -23.844 -28.609 1 42.56 388 ALA A CA 1
ATOM 3195 C C . ALA A 1 388 ? 24.672 -25.359 -28.688 1 42.56 388 ALA A C 1
ATOM 3197 O O . ALA A 1 388 ? 24.5 -25.922 -29.766 1 42.56 388 ALA A O 1
ATOM 3198 N N . LEU A 1 389 ? 24.734 -25.984 -27.516 1 46.78 389 LEU A N 1
ATOM 3199 C CA . LEU A 1 389 ? 24.766 -27.438 -27.531 1 46.78 389 LEU A CA 1
ATOM 3200 C C . LEU A 1 389 ? 23.391 -28 -27.859 1 46.78 389 LEU A C 1
ATOM 3202 O O . LEU A 1 389 ? 23.281 -29.062 -28.484 1 46.78 389 LEU A O 1
ATOM 3206 N N . SER A 1 390 ? 22.438 -27.391 -27.328 1 42.75 390 SER A N 1
ATOM 3207 C CA . SER A 1 390 ? 21.094 -27.906 -27.547 1 42.75 390 SER A CA 1
ATOM 3208 C C . SER A 1 390 ? 20.719 -27.891 -29.031 1 42.75 390 SER A C 1
ATOM 3210 O O . SER A 1 390 ? 19.75 -28.516 -29.438 1 42.75 390 SER A O 1
ATOM 3212 N N . SER A 1 391 ? 21.328 -27.094 -29.812 1 41.56 391 SER A N 1
ATOM 3213 C CA . SER A 1 391 ? 20.969 -26.906 -31.203 1 41.56 391 SER A CA 1
ATOM 3214 C C . SER A 1 391 ? 21.828 -27.812 -32.094 1 41.56 391 SER A C 1
ATOM 3216 O O . SER A 1 391 ? 21.734 -27.719 -33.344 1 41.56 391 SER A O 1
ATOM 3218 N N . GLN A 1 392 ? 22.641 -28.547 -31.531 1 43.16 392 GLN A N 1
ATOM 3219 C CA . GLN A 1 392 ? 23.641 -29.047 -32.469 1 43.16 392 GLN A CA 1
ATOM 3220 C C . GLN A 1 392 ? 23.188 -30.344 -33.125 1 43.16 392 GLN A C 1
ATOM 3222 O O . GLN A 1 392 ? 22.5 -31.156 -32.5 1 43.16 392 GLN A O 1
ATOM 3227 N N . HIS A 1 393 ? 23.062 -30.281 -34.375 1 46.5 393 HIS A N 1
ATOM 3228 C CA . HIS A 1 393 ? 22.812 -31.359 -35.344 1 46.5 393 HIS A CA 1
ATOM 3229 C C . HIS A 1 393 ? 23.922 -32.406 -35.281 1 46.5 393 HIS A C 1
ATOM 3231 O O . HIS A 1 393 ? 25.062 -32.094 -34.938 1 46.5 393 HIS A O 1
ATOM 3237 N N . ILE A 1 394 ? 23.516 -33.656 -35.125 1 43.25 394 ILE A N 1
ATOM 3238 C CA . ILE A 1 394 ? 24.5 -34.719 -35.312 1 43.25 394 ILE A CA 1
ATOM 3239 C C . ILE A 1 394 ? 25.312 -34.406 -36.594 1 43.25 394 ILE A C 1
ATOM 3241 O O . ILE A 1 394 ? 24.75 -34.219 -37.656 1 43.25 394 ILE A O 1
ATOM 3245 N N . PRO A 1 395 ? 26.484 -34.312 -36.469 1 46.81 395 PRO A N 1
ATOM 3246 C CA . PRO A 1 395 ? 27.297 -34.219 -37.688 1 46.81 395 PRO A CA 1
ATOM 3247 C C . PRO A 1 395 ? 27.047 -35.375 -38.656 1 46.81 395 PRO A C 1
ATOM 3249 O O . PRO A 1 395 ? 26.922 -36.531 -38.25 1 46.81 395 PRO A O 1
ATOM 3252 N N . ASN A 1 396 ? 26.688 -35.25 -39.906 1 53 396 ASN A N 1
ATOM 3253 C CA . ASN A 1 396 ? 26.625 -36.094 -41.094 1 53 396 ASN A CA 1
ATOM 3254 C C . ASN A 1 396 ? 25.281 -36.844 -41.156 1 53 396 ASN A C 1
ATOM 3256 O O . ASN A 1 396 ? 25.188 -37.875 -41.844 1 53 396 ASN A O 1
ATOM 3260 N N . ALA A 1 397 ? 24.328 -36.625 -40.25 1 60.62 397 ALA A N 1
ATOM 3261 C CA . ALA A 1 397 ? 23.031 -37.25 -40.438 1 60.62 397 ALA A CA 1
ATOM 3262 C C . ALA A 1 397 ? 22.141 -36.375 -41.344 1 60.62 397 ALA A C 1
ATOM 3264 O O . ALA A 1 397 ? 21.844 -35.219 -41 1 60.62 397 ALA A O 1
ATOM 3265 N N . TYR A 1 398 ? 21.891 -37.062 -42.469 1 68.31 398 TYR A N 1
ATOM 3266 C CA . TYR A 1 398 ? 21.109 -36.281 -43.438 1 68.31 398 TYR A CA 1
ATOM 3267 C C . TYR A 1 398 ? 19.844 -37.031 -43.812 1 68.31 398 TYR A C 1
ATOM 3269 O O . TYR A 1 398 ? 19.812 -38.281 -43.812 1 68.31 398 TYR A O 1
ATOM 3277 N N . ILE A 1 399 ? 18.766 -36.344 -44 1 71.44 399 ILE A N 1
ATOM 3278 C CA . ILE A 1 399 ? 17.531 -36.875 -44.562 1 71.44 399 ILE A CA 1
ATOM 3279 C C . ILE A 1 399 ? 17.719 -37.219 -46.031 1 71.44 399 ILE A C 1
ATOM 3281 O O . ILE A 1 399 ? 18.547 -36.625 -46.719 1 71.44 399 ILE A O 1
ATOM 3285 N N . ASP A 1 400 ? 16.938 -38.219 -46.375 1 78.56 400 ASP A N 1
ATOM 3286 C CA . ASP A 1 400 ? 16.984 -38.656 -47.75 1 78.56 400 ASP A CA 1
ATOM 3287 C C . ASP A 1 400 ? 16.719 -37.469 -48.688 1 78.56 400 ASP A C 1
ATOM 3289 O O . ASP A 1 400 ? 15.805 -36.688 -48.469 1 78.56 400 ASP A O 1
ATOM 3293 N N . ARG A 1 401 ? 17.578 -37.344 -49.75 1 85.19 401 ARG A N 1
ATOM 3294 C CA . ARG A 1 401 ? 17.547 -36.219 -50.688 1 85.19 401 ARG A CA 1
ATOM 3295 C C . ARG A 1 401 ? 16.188 -36.094 -51.344 1 85.19 401 ARG A C 1
ATOM 3297 O O . ARG A 1 401 ? 15.641 -35 -51.5 1 85.19 401 ARG A O 1
ATOM 3304 N N . GLU A 1 402 ? 15.633 -37.219 -51.688 1 86.81 402 GLU A N 1
ATOM 3305 C CA . GLU A 1 402 ? 14.344 -37.219 -52.375 1 86.81 402 GLU A CA 1
ATOM 3306 C C . GLU A 1 402 ? 13.227 -36.75 -51.469 1 86.81 402 GLU A C 1
ATOM 3308 O O . GLU A 1 402 ? 12.32 -36.031 -51.875 1 86.81 402 GLU A O 1
ATOM 3313 N N . SER A 1 403 ? 13.297 -37.125 -50.281 1 86.56 403 SER A N 1
ATOM 3314 C CA . SER A 1 403 ? 12.281 -36.719 -49.312 1 86.56 403 SER A CA 1
ATOM 3315 C C . SER A 1 403 ? 12.336 -35.219 -49.062 1 86.56 403 SER A C 1
ATOM 3317 O O . SER A 1 403 ? 11.305 -34.562 -48.906 1 86.56 403 SER A O 1
ATOM 3319 N N . CYS A 1 404 ? 13.539 -34.656 -49.031 1 89.56 404 CYS A N 1
ATOM 3320 C CA . CYS A 1 404 ? 13.719 -33.25 -48.844 1 89.56 404 CYS A CA 1
ATOM 3321 C C . CYS A 1 404 ? 13.086 -32.438 -49.969 1 89.56 404 CYS A C 1
ATOM 3323 O O . CYS A 1 404 ? 12.344 -31.484 -49.75 1 89.56 404 CYS A O 1
ATOM 3325 N N . TRP A 1 405 ? 13.359 -32.875 -51.188 1 92.38 405 TRP A N 1
ATOM 3326 C CA . TRP A 1 405 ? 12.82 -32.156 -52.344 1 92.38 405 TRP A CA 1
ATOM 3327 C C . TRP A 1 405 ? 11.305 -32.344 -52.438 1 92.38 405 TRP A C 1
ATOM 3329 O O . TRP A 1 405 ? 10.586 -31.422 -52.812 1 92.38 405 TRP A O 1
ATOM 3339 N N . GLN A 1 406 ? 10.844 -33.531 -52.031 1 91.12 406 GLN A N 1
ATOM 3340 C CA . GLN A 1 406 ? 9.406 -33.781 -52.062 1 91.12 406 GLN A CA 1
ATOM 3341 C C . GLN A 1 406 ? 8.656 -32.875 -51.094 1 91.12 406 GLN A C 1
ATOM 3343 O O . GLN A 1 406 ? 7.578 -32.375 -51.438 1 91.12 406 GLN A O 1
ATOM 3348 N N . MET A 1 407 ? 9.203 -32.688 -49.969 1 90.12 407 MET A N 1
ATOM 3349 C CA . MET A 1 407 ? 8.578 -31.828 -48.969 1 90.12 407 MET A CA 1
ATOM 3350 C C . MET A 1 407 ? 8.492 -30.391 -49.5 1 90.12 407 MET A C 1
ATOM 3352 O O . MET A 1 407 ? 7.441 -29.766 -49.406 1 90.12 407 MET A O 1
ATOM 3356 N N . LEU A 1 408 ? 9.555 -29.938 -50.031 1 92.94 408 LEU A N 1
ATOM 3357 C CA . LEU A 1 408 ? 9.602 -28.578 -50.562 1 92.94 408 LEU A CA 1
ATOM 3358 C C . LEU A 1 408 ? 8.648 -28.406 -51.75 1 92.94 408 LEU A C 1
ATOM 3360 O O . LEU A 1 408 ? 8 -27.359 -51.875 1 92.94 408 LEU A O 1
ATOM 3364 N N . GLU A 1 409 ? 8.625 -29.453 -52.562 1 93.88 409 GLU A N 1
ATOM 3365 C CA . GLU A 1 409 ? 7.723 -29.406 -53.688 1 93.88 409 GLU A CA 1
ATOM 3366 C C . GLU A 1 409 ? 6.266 -29.391 -53.25 1 93.88 409 GLU A C 1
ATOM 3368 O O . GLU A 1 409 ? 5.441 -28.672 -53.844 1 93.88 409 GLU A O 1
ATOM 3373 N N . ASN A 1 410 ? 5.961 -30.172 -52.312 1 93.44 410 ASN A N 1
ATOM 3374 C CA . ASN A 1 410 ? 4.602 -30.203 -51.781 1 93.44 410 ASN A CA 1
ATOM 3375 C C . ASN A 1 410 ? 4.211 -28.859 -51.188 1 93.44 410 ASN A C 1
ATOM 3377 O O . ASN A 1 410 ? 3.078 -28.406 -51.344 1 93.44 410 ASN A O 1
ATOM 3381 N N . PHE A 1 411 ? 5.109 -28.266 -50.469 1 94.62 411 PHE A N 1
ATOM 3382 C CA . PHE A 1 411 ? 4.875 -26.953 -49.906 1 94.62 411 PHE A CA 1
ATOM 3383 C C . PHE A 1 411 ? 4.605 -25.922 -51 1 94.62 411 PHE A C 1
ATOM 3385 O O . PHE A 1 411 ? 3.619 -25.188 -50.969 1 94.62 411 PHE A O 1
ATOM 3392 N N . ALA A 1 412 ? 5.449 -25.906 -52 1 95.56 412 ALA A N 1
ATOM 3393 C CA . ALA A 1 412 ? 5.324 -24.969 -53.094 1 95.56 412 ALA A CA 1
ATOM 3394 C C . ALA A 1 412 ? 4.008 -25.156 -53.844 1 95.56 412 ALA A C 1
ATOM 3396 O O . ALA A 1 412 ? 3.332 -24.188 -54.188 1 95.56 412 ALA A O 1
ATOM 3397 N N . LYS A 1 413 ? 3.656 -26.453 -54.031 1 95.12 413 LYS A N 1
ATOM 3398 C CA . LYS A 1 413 ? 2.404 -26.766 -54.719 1 95.12 413 LYS A CA 1
ATOM 3399 C C . LYS A 1 413 ? 1.201 -26.297 -53.906 1 95.12 413 LYS A C 1
ATOM 3401 O O . LYS A 1 413 ? 0.229 -25.797 -54.438 1 95.12 413 LYS A O 1
ATOM 3406 N N . SER A 1 414 ? 1.291 -26.516 -52.656 1 95.62 414 SER A N 1
ATOM 3407 C CA . SER A 1 414 ? 0.189 -26.109 -51.781 1 95.62 414 SER A CA 1
ATOM 3408 C C . SER A 1 414 ? 0.041 -24.594 -51.75 1 95.62 414 SER A C 1
ATOM 3410 O O . SER A 1 414 ? -1.077 -24.078 -51.719 1 95.62 414 SER A O 1
ATOM 3412 N N . LEU A 1 415 ? 1.165 -23.859 -51.719 1 95.69 415 LEU A N 1
ATOM 3413 C CA . LEU A 1 415 ? 1.139 -22.406 -51.75 1 95.69 415 LEU A CA 1
ATOM 3414 C C . LEU A 1 415 ? 0.517 -21.891 -53.031 1 95.69 415 LEU A C 1
ATOM 3416 O O . LEU A 1 415 ? -0.31 -20.969 -53.031 1 95.69 415 LEU A O 1
ATOM 3420 N N . LYS A 1 416 ? 0.882 -22.516 -54.094 1 95.12 416 LYS A N 1
ATOM 3421 C CA . LYS A 1 416 ? 0.355 -22.141 -55.406 1 95.12 416 LYS A CA 1
ATOM 3422 C C . LYS A 1 416 ? -1.143 -22.422 -55.5 1 95.12 416 LYS A C 1
ATOM 3424 O O . LYS A 1 416 ? -1.895 -21.625 -56.062 1 95.12 416 LYS A O 1
ATOM 3429 N N . ALA A 1 417 ? -1.534 -23.453 -54.906 1 94.94 417 ALA A N 1
ATOM 3430 C CA . ALA A 1 417 ? -2.926 -23.891 -54.969 1 94.94 417 ALA A CA 1
ATOM 3431 C C . ALA A 1 417 ? -3.818 -23.062 -54.062 1 94.94 417 ALA A C 1
ATOM 3433 O O . ALA A 1 417 ? -5.023 -22.953 -54.312 1 94.94 417 ALA A O 1
ATOM 3434 N N . THR A 1 418 ? -3.291 -22.438 -53.094 1 95.62 418 THR A N 1
ATOM 3435 C CA . THR A 1 418 ? -4.125 -21.828 -52.062 1 95.62 418 THR A CA 1
ATOM 3436 C C . THR A 1 418 ? -4.043 -20.312 -52.125 1 95.62 418 THR A C 1
ATOM 3438 O O . THR A 1 418 ? -4.758 -19.609 -51.406 1 95.62 418 THR A O 1
ATOM 3441 N N . SER A 1 419 ? -3.172 -19.781 -52.969 1 94.19 419 SER A N 1
ATOM 3442 C CA . SER A 1 419 ? -3.027 -18.344 -53.094 1 94.19 419 SER A CA 1
ATOM 3443 C C . SER A 1 419 ? -3.303 -17.891 -54.531 1 94.19 419 SER A C 1
ATOM 3445 O O . SER A 1 419 ? -2.951 -18.594 -55.5 1 94.19 419 SER A O 1
ATOM 3447 N N . SER A 1 420 ? -3.873 -16.75 -54.719 1 91.31 420 SER A N 1
ATOM 3448 C CA . SER A 1 420 ? -4.133 -16.219 -56.062 1 91.31 420 SER A CA 1
ATOM 3449 C C . SER A 1 420 ? -2.867 -15.641 -56.688 1 91.31 420 SER A C 1
ATOM 3451 O O . SER A 1 420 ? -1.886 -15.383 -55.969 1 91.31 420 SER A O 1
ATOM 3453 N N . SER A 1 421 ? -2.926 -15.383 -57.938 1 91.44 421 SER A N 1
ATOM 3454 C CA . SER A 1 421 ? -1.784 -14.82 -58.656 1 91.44 421 SER A CA 1
ATOM 3455 C C . SER A 1 421 ? -1.471 -13.406 -58.156 1 91.44 421 SER A C 1
ATOM 3457 O O . SER A 1 421 ? -0.303 -13.023 -58.062 1 91.44 421 SER A O 1
ATOM 3459 N N . ALA A 1 422 ? -2.496 -12.734 -57.844 1 91.31 422 ALA A N 1
ATOM 3460 C CA . ALA A 1 422 ? -2.318 -11.375 -57.312 1 91.31 422 ALA A CA 1
ATOM 3461 C C . ALA A 1 422 ? -1.657 -11.383 -55.938 1 91.31 422 ALA A C 1
ATOM 3463 O O . ALA A 1 422 ? -0.812 -10.539 -55.656 1 91.31 422 ALA A O 1
ATOM 3464 N N . GLU A 1 423 ? -2.01 -12.312 -55.156 1 92.56 423 GLU A N 1
ATOM 3465 C CA . GLU A 1 423 ? -1.429 -12.445 -53.812 1 92.56 423 GLU A CA 1
ATOM 3466 C C . GLU A 1 423 ? 0.037 -12.859 -53.875 1 92.56 423 GLU A C 1
ATOM 3468 O O . GLU A 1 423 ? 0.871 -12.367 -53.125 1 92.56 423 GLU A O 1
ATOM 3473 N N . LEU A 1 424 ? 0.289 -13.758 -54.812 1 94.75 424 LEU A N 1
ATOM 3474 C CA . LEU A 1 424 ? 1.638 -14.297 -54.938 1 94.75 424 LEU A CA 1
ATOM 3475 C C . LEU A 1 424 ? 2.615 -13.211 -55.375 1 94.75 424 LEU A C 1
ATOM 3477 O O . LEU A 1 424 ? 3.791 -13.25 -55.031 1 94.75 424 LEU A O 1
ATOM 3481 N N . LYS A 1 425 ? 2.113 -12.211 -56.094 1 92.69 425 LYS A N 1
ATOM 3482 C CA . LYS A 1 425 ? 2.959 -11.094 -56.531 1 92.69 425 LYS A CA 1
ATOM 3483 C C . LYS A 1 425 ? 3.387 -10.242 -55.344 1 92.69 425 LYS A C 1
ATOM 3485 O O . LYS A 1 425 ? 4.438 -9.602 -55.375 1 92.69 425 LYS A O 1
ATOM 3490 N N . LEU A 1 426 ? 2.568 -10.281 -54.375 1 94.44 426 LEU A N 1
ATOM 3491 C CA . LEU A 1 426 ? 2.854 -9.484 -53.156 1 94.44 426 LEU A CA 1
ATOM 3492 C C . LEU A 1 426 ? 3.389 -10.367 -52.031 1 94.44 426 LEU A C 1
ATOM 3494 O O . LEU A 1 426 ? 3.352 -9.977 -50.875 1 94.44 426 LEU A O 1
ATOM 3498 N N . THR A 1 427 ? 3.791 -11.594 -52.375 1 96 427 THR A N 1
ATOM 3499 C CA . THR A 1 427 ? 4.312 -12.539 -51.375 1 96 427 THR A CA 1
ATOM 3500 C C . THR A 1 427 ? 5.777 -12.859 -51.656 1 96 427 THR A C 1
ATOM 3502 O O . THR A 1 427 ? 6.168 -13.016 -52.844 1 96 427 THR A O 1
ATOM 3505 N N . GLU A 1 428 ? 6.551 -12.82 -50.656 1 96.81 428 GLU A N 1
ATOM 3506 C CA . GLU A 1 428 ? 7.934 -13.273 -50.75 1 96.81 428 GLU A CA 1
ATOM 3507 C C . GLU A 1 428 ? 8.195 -14.445 -49.812 1 96.81 428 GLU A C 1
ATOM 3509 O O . GLU A 1 428 ? 7.594 -14.531 -48.75 1 96.81 428 GLU A O 1
ATOM 3514 N N . CYS A 1 429 ? 9.055 -15.336 -50.281 1 96.62 429 CYS A N 1
ATOM 3515 C CA . CYS A 1 429 ? 9.539 -16.406 -49.438 1 96.62 429 CYS A CA 1
ATOM 3516 C C . CYS A 1 429 ? 11 -16.188 -49.031 1 96.62 429 CYS A C 1
ATOM 3518 O O . CYS A 1 429 ? 11.867 -16.094 -49.906 1 96.62 429 CYS A O 1
ATOM 3520 N N . ILE A 1 430 ? 11.164 -16.062 -47.75 1 97.44 430 ILE A N 1
ATOM 3521 C CA . ILE A 1 430 ? 12.523 -15.977 -47.25 1 97.44 430 ILE A CA 1
ATOM 3522 C C . ILE A 1 430 ? 13.008 -17.359 -46.812 1 97.44 430 ILE A C 1
ATOM 3524 O O . ILE A 1 430 ? 12.633 -17.844 -45.75 1 97.44 430 ILE A O 1
ATOM 3528 N N . VAL A 1 431 ? 13.898 -17.891 -47.594 1 96.75 431 VAL A N 1
ATOM 3529 C CA . VAL A 1 431 ? 14.344 -19.266 -47.375 1 96.75 431 VAL A CA 1
ATOM 3530 C C . VAL A 1 431 ? 15.695 -19.281 -46.688 1 96.75 431 VAL A C 1
ATOM 3532 O O . VAL A 1 431 ? 16.688 -18.781 -47.219 1 96.75 431 VAL A O 1
ATOM 3535 N N . GLY A 1 432 ? 15.664 -19.828 -45.469 1 96.12 432 GLY A N 1
ATOM 3536 C CA . GLY A 1 432 ? 16.906 -19.969 -44.719 1 96.12 432 GLY A CA 1
ATOM 3537 C C . GLY A 1 432 ? 17.578 -21.312 -44.938 1 96.12 432 GLY A C 1
ATOM 3538 O O . GLY A 1 432 ? 16.953 -22.359 -44.781 1 96.12 432 GLY A O 1
ATOM 3539 N N . ILE A 1 433 ? 18.859 -21.234 -45.312 1 94.38 433 ILE A N 1
ATOM 3540 C CA . ILE A 1 433 ? 19.609 -22.453 -45.625 1 94.38 433 ILE A CA 1
ATOM 3541 C C . ILE A 1 433 ? 20.891 -22.484 -44.781 1 94.38 433 ILE A C 1
ATOM 3543 O O . ILE A 1 433 ? 21.609 -21.484 -44.719 1 94.38 433 ILE A O 1
ATOM 3547 N N . ASP A 1 434 ? 21.094 -23.609 -44.219 1 88.44 434 ASP A N 1
ATOM 3548 C CA . ASP A 1 434 ? 22.359 -23.781 -43.5 1 88.44 434 ASP A CA 1
ATOM 3549 C C . ASP A 1 434 ? 23.547 -23.562 -44.438 1 88.44 434 ASP A C 1
ATOM 3551 O O . ASP A 1 434 ? 23.531 -24 -45.594 1 88.44 434 ASP A O 1
ATOM 3555 N N . GLU A 1 435 ? 24.484 -22.844 -43.969 1 88.5 435 GLU A N 1
ATOM 3556 C CA . GLU A 1 435 ? 25.641 -22.453 -44.781 1 88.5 435 GLU A CA 1
ATOM 3557 C C . GLU A 1 435 ? 26.328 -23.672 -45.375 1 88.5 435 GLU A C 1
ATOM 3559 O O . GLU A 1 435 ? 26.797 -23.625 -46.5 1 88.5 435 GLU A O 1
ATOM 3564 N N . ASP A 1 436 ? 26.422 -24.766 -44.688 1 84.38 436 ASP A N 1
ATOM 3565 C CA . ASP A 1 436 ? 27.125 -25.953 -45.156 1 84.38 436 ASP A CA 1
ATOM 3566 C C . ASP A 1 436 ? 26.156 -27.078 -45.5 1 84.38 436 ASP A C 1
ATOM 3568 O O . ASP A 1 436 ? 26.516 -28.266 -45.375 1 84.38 436 ASP A O 1
ATOM 3572 N N . ASP A 1 437 ? 24.953 -26.734 -45.812 1 88.12 437 ASP A N 1
ATOM 3573 C CA . ASP A 1 437 ? 24 -27.766 -46.188 1 88.12 437 ASP A CA 1
ATOM 3574 C C . ASP A 1 437 ? 24.406 -28.469 -47.469 1 88.12 437 ASP A C 1
ATOM 3576 O O . ASP A 1 437 ? 24.641 -27.797 -48.5 1 88.12 437 ASP A O 1
ATOM 3580 N N . ILE A 1 438 ? 24.406 -29.703 -47.5 1 86.19 438 ILE A N 1
ATOM 3581 C CA . ILE A 1 438 ? 24.969 -30.469 -48.625 1 86.19 438 ILE A CA 1
ATOM 3582 C C . ILE A 1 438 ? 23.984 -30.469 -49.781 1 86.19 438 ILE A C 1
ATOM 3584 O O . ILE A 1 438 ? 24.391 -30.625 -50.938 1 86.19 438 ILE A O 1
ATOM 3588 N N . LEU A 1 439 ? 22.781 -30.312 -49.5 1 90.62 439 LEU A N 1
ATOM 3589 C CA . LEU A 1 439 ? 21.766 -30.438 -50.531 1 90.62 439 LEU A CA 1
ATOM 3590 C C . LEU A 1 439 ? 21.359 -29.062 -51.094 1 90.62 439 LEU A C 1
ATOM 3592 O O . LEU A 1 439 ? 21.281 -28.875 -52.312 1 90.62 439 LEU A O 1
ATOM 3596 N N . TYR A 1 440 ? 21.141 -28.109 -50.125 1 92.69 440 TYR A N 1
ATOM 3597 C CA . TYR A 1 440 ? 20.438 -26.906 -50.531 1 92.69 440 TYR A CA 1
ATOM 3598 C C . TYR A 1 440 ? 21.406 -25.734 -50.719 1 92.69 440 TYR A C 1
ATOM 3600 O O . TYR A 1 440 ? 21.062 -24.75 -51.375 1 92.69 440 TYR A O 1
ATOM 3608 N N . SER A 1 441 ? 22.547 -25.75 -50.219 1 90.88 441 SER A N 1
ATOM 3609 C CA . SER A 1 441 ? 23.422 -24.578 -50.156 1 90.88 441 SER A CA 1
ATOM 3610 C C . SER A 1 441 ? 24.078 -24.312 -51.5 1 90.88 441 SER A C 1
ATOM 3612 O O . SER A 1 441 ? 24.594 -23.219 -51.75 1 90.88 441 SER A O 1
ATOM 3614 N N . ASN A 1 442 ? 23.938 -25.141 -52.5 1 90.94 442 ASN A N 1
ATOM 3615 C CA . ASN A 1 442 ? 24.609 -24.969 -53.781 1 90.94 442 ASN A CA 1
ATOM 3616 C C . ASN A 1 442 ? 23.75 -24.172 -54.781 1 90.94 442 ASN A C 1
ATOM 3618 O O . ASN A 1 442 ? 22.562 -24 -54.562 1 90.94 442 ASN A O 1
ATOM 3622 N N . LYS A 1 443 ? 24.391 -23.656 -55.812 1 92.94 443 LYS A N 1
ATOM 3623 C CA . LYS A 1 443 ? 23.734 -22.781 -56.812 1 92.94 443 LYS A CA 1
ATOM 3624 C C . LYS A 1 443 ? 22.641 -23.531 -57.562 1 92.94 443 LYS A C 1
ATOM 3626 O O . LYS A 1 443 ? 21.578 -22.953 -57.844 1 92.94 443 LYS A O 1
ATOM 3631 N N . ALA A 1 444 ? 22.891 -24.766 -57.875 1 93.56 444 ALA A N 1
ATOM 3632 C CA . ALA A 1 444 ? 21.922 -25.547 -58.594 1 93.56 444 ALA A CA 1
ATOM 3633 C C . ALA A 1 444 ? 20.641 -25.734 -57.781 1 93.56 444 ALA A C 1
ATOM 3635 O O . ALA A 1 444 ? 19.531 -25.656 -58.344 1 93.56 444 ALA A O 1
ATOM 3636 N N . ALA A 1 445 ? 20.828 -25.984 -56.562 1 94.81 445 ALA A N 1
ATOM 3637 C CA . ALA A 1 445 ? 19.672 -26.156 -55.688 1 94.81 445 ALA A CA 1
ATOM 3638 C C . ALA A 1 445 ? 18.875 -24.875 -55.562 1 94.81 445 ALA A C 1
ATOM 3640 O O . ALA A 1 445 ? 17.641 -24.891 -55.531 1 94.81 445 ALA A O 1
ATOM 3641 N N . LYS A 1 446 ? 19.469 -23.734 -55.406 1 95.5 446 LYS A N 1
ATOM 3642 C CA . LYS A 1 446 ? 18.812 -22.438 -55.281 1 95.5 446 LYS A CA 1
ATOM 3643 C C . LYS A 1 446 ? 18.016 -22.094 -56.531 1 95.5 446 LYS A C 1
ATOM 3645 O O . LYS A 1 446 ? 16.922 -21.531 -56.438 1 95.5 446 LYS A O 1
ATOM 3650 N N . ILE A 1 447 ? 18.594 -22.422 -57.688 1 95.25 447 ILE A N 1
ATOM 3651 C CA . ILE A 1 447 ? 17.891 -22.188 -58.938 1 95.25 447 ILE A CA 1
ATOM 3652 C C . ILE A 1 447 ? 16.641 -23.078 -59 1 95.25 447 ILE A C 1
ATOM 3654 O O . ILE A 1 447 ? 15.57 -22.625 -59.438 1 95.25 447 ILE A O 1
ATOM 3658 N N . ARG A 1 448 ? 16.828 -24.281 -58.531 1 95.31 448 ARG A N 1
ATOM 3659 C CA . ARG A 1 448 ? 15.711 -25.219 -58.5 1 95.31 448 ARG A CA 1
ATOM 3660 C C . ARG A 1 448 ? 14.594 -24.703 -57.594 1 95.31 448 ARG A C 1
ATOM 3662 O O . ARG A 1 448 ? 13.414 -24.781 -57.969 1 95.31 448 ARG A O 1
ATOM 3669 N N . ILE A 1 449 ? 14.969 -24.188 -56.5 1 96.06 449 ILE A N 1
ATOM 3670 C CA . ILE A 1 449 ? 14 -23.703 -55.531 1 96.06 449 ILE A CA 1
ATOM 3671 C C . ILE A 1 449 ? 13.273 -22.469 -56.094 1 96.06 449 ILE A C 1
ATOM 3673 O O . ILE A 1 449 ? 12.055 -22.344 -55.938 1 96.06 449 ILE A O 1
ATOM 3677 N N . ARG A 1 450 ? 13.953 -21.578 -56.75 1 95.69 450 ARG A N 1
ATOM 3678 C CA . ARG A 1 450 ? 13.359 -20.375 -57.344 1 95.69 450 ARG A CA 1
ATOM 3679 C C . ARG A 1 450 ? 12.328 -20.766 -58.406 1 95.69 450 ARG A C 1
ATOM 3681 O O . ARG A 1 450 ? 11.328 -20.047 -58.594 1 95.69 450 ARG A O 1
ATOM 3688 N N . LYS A 1 451 ? 12.68 -21.844 -59.062 1 94.06 451 LYS A N 1
ATOM 3689 C CA . LYS A 1 451 ? 11.75 -22.281 -60.094 1 94.06 451 LYS A CA 1
ATOM 3690 C C . LYS A 1 451 ? 10.539 -22.969 -59.469 1 94.06 451 LYS A C 1
ATOM 3692 O O . LYS A 1 451 ? 9.438 -22.922 -60.031 1 94.06 451 LYS A O 1
ATOM 3697 N N . MET A 1 452 ? 10.75 -23.562 -58.438 1 95.19 452 MET A N 1
ATOM 3698 C CA . MET A 1 452 ? 9.719 -24.344 -57.75 1 95.19 452 MET A CA 1
ATOM 3699 C C . MET A 1 452 ? 8.703 -23.422 -57.062 1 95.19 452 MET A C 1
ATOM 3701 O O . MET A 1 452 ? 7.5 -23.672 -57.125 1 95.19 452 MET A O 1
ATOM 3705 N N . PHE A 1 453 ? 9.117 -22.328 -56.469 1 95.75 453 PHE A N 1
ATOM 3706 C CA . PHE A 1 453 ? 8.258 -21.469 -55.656 1 95.75 453 PHE A CA 1
ATOM 3707 C C . PHE A 1 453 ? 7.492 -20.5 -56.562 1 95.75 453 PHE A C 1
ATOM 3709 O O . PHE A 1 453 ? 8.047 -19.953 -57.5 1 95.75 453 PHE A O 1
ATOM 3716 N N . PRO A 1 454 ? 6.258 -20.281 -56.312 1 94.81 454 PRO A N 1
ATOM 3717 C CA . PRO A 1 454 ? 5.41 -19.453 -57.156 1 94.81 454 PRO A CA 1
ATOM 3718 C C . PRO A 1 454 ? 5.562 -17.953 -56.875 1 94.81 454 PRO A C 1
ATOM 3720 O O . PRO A 1 454 ? 4.816 -17.141 -57.406 1 94.81 454 PRO A O 1
ATOM 3723 N N . CYS A 1 455 ? 6.402 -17.578 -55.969 1 94.94 455 CYS A N 1
ATOM 3724 C CA . CYS A 1 455 ? 6.582 -16.188 -55.562 1 94.94 455 CYS A CA 1
ATOM 3725 C C . CYS A 1 455 ? 8.062 -15.836 -55.469 1 94.94 455 CYS A C 1
ATOM 3727 O O . CYS A 1 455 ? 8.922 -16.656 -55.781 1 94.94 455 CYS A O 1
ATOM 3729 N N . ALA A 1 456 ? 8.359 -14.531 -55.094 1 95.06 456 ALA A N 1
ATOM 3730 C CA . ALA A 1 456 ? 9.742 -14.086 -54.969 1 95.06 456 ALA A CA 1
ATOM 3731 C C . ALA A 1 456 ? 10.461 -14.836 -53.875 1 95.06 456 ALA A C 1
ATOM 3733 O O . ALA A 1 456 ? 9.891 -15.094 -52.812 1 95.06 456 ALA A O 1
ATOM 3734 N N . VAL A 1 457 ? 11.695 -15.352 -54.188 1 96.62 457 VAL A N 1
ATOM 3735 C CA . VAL A 1 457 ? 12.453 -16.125 -53.219 1 96.62 457 VAL A CA 1
ATOM 3736 C C . VAL A 1 457 ? 13.734 -15.383 -52.844 1 96.62 457 VAL A C 1
ATOM 3738 O O . VAL A 1 457 ? 14.477 -14.93 -53.719 1 96.62 457 VAL A O 1
ATOM 3741 N N . HIS A 1 458 ? 13.898 -15.125 -51.562 1 96.31 458 HIS A N 1
ATOM 3742 C CA . HIS A 1 458 ? 15.117 -14.555 -51.031 1 96.31 458 HIS A CA 1
ATOM 3743 C C . HIS A 1 458 ? 15.852 -15.57 -50.125 1 96.31 458 HIS A C 1
ATOM 3745 O O . HIS A 1 458 ? 15.258 -16.125 -49.219 1 96.31 458 HIS A O 1
ATOM 3751 N N . PHE A 1 459 ? 17.094 -15.844 -50.5 1 96.38 459 PHE A N 1
ATOM 3752 C CA . PHE A 1 459 ? 17.875 -16.812 -49.719 1 96.38 459 PHE A CA 1
ATOM 3753 C C . PHE A 1 459 ? 18.688 -16.125 -48.656 1 96.38 459 PHE A C 1
ATOM 3755 O O . PHE A 1 459 ? 19.25 -15.062 -48.875 1 96.38 459 PHE A O 1
ATOM 3762 N N . VAL A 1 460 ? 18.609 -16.672 -47.406 1 96.44 460 VAL A N 1
ATOM 3763 C CA . VAL A 1 460 ? 19.375 -16.188 -46.25 1 96.44 460 VAL A CA 1
ATOM 3764 C C . VAL A 1 460 ? 20.25 -17.312 -45.719 1 96.44 460 VAL A C 1
ATOM 3766 O O . VAL A 1 460 ? 19.766 -18.422 -45.469 1 96.44 460 VAL A O 1
ATOM 3769 N N . SER A 1 461 ? 21.531 -17.031 -45.469 1 94.69 461 SER A N 1
ATOM 3770 C CA . SER A 1 461 ? 22.453 -18.031 -44.938 1 94.69 461 SER A CA 1
ATOM 3771 C C . SER A 1 461 ? 22.375 -18.109 -43.406 1 94.69 461 SER A C 1
ATOM 3773 O O . SER A 1 461 ? 22.328 -17.078 -42.75 1 94.69 461 SER A O 1
ATOM 3775 N N . ILE A 1 462 ? 22.219 -19.359 -42.969 1 92.94 462 ILE A N 1
ATOM 3776 C CA . ILE A 1 462 ? 22.172 -19.594 -41.531 1 92.94 462 ILE A CA 1
ATOM 3777 C C . ILE A 1 462 ? 23.547 -20.047 -41.062 1 92.94 462 ILE A C 1
ATOM 3779 O O . ILE A 1 462 ? 24.094 -21.047 -41.531 1 92.94 462 ILE A O 1
ATOM 3783 N N . LYS A 1 463 ? 24.016 -19.359 -40.062 1 86 463 LYS A N 1
ATOM 3784 C CA . LYS A 1 463 ? 25.328 -19.672 -39.5 1 86 463 LYS A CA 1
ATOM 3785 C C . LYS A 1 463 ? 25.25 -20.875 -38.562 1 86 463 LYS A C 1
ATOM 3787 O O . LYS A 1 463 ? 24.203 -21.141 -37.969 1 86 463 LYS A O 1
ATOM 3792 N N . PRO A 1 464 ? 26.328 -21.578 -38.406 1 76.56 464 PRO A N 1
ATOM 3793 C CA . PRO A 1 464 ? 26.344 -22.797 -37.594 1 76.56 464 PRO A CA 1
ATOM 3794 C C . PRO A 1 464 ? 25.906 -22.531 -36.125 1 76.56 464 PRO A C 1
ATOM 3796 O O . PRO A 1 464 ? 25.312 -23.406 -35.5 1 76.56 464 PRO A O 1
ATOM 3799 N N . ALA A 1 465 ? 26.094 -21.328 -35.781 1 70.44 465 ALA A N 1
ATOM 3800 C CA . ALA A 1 465 ? 25.734 -21 -34.406 1 70.44 465 ALA A CA 1
ATOM 3801 C C . ALA A 1 465 ? 24.219 -21.047 -34.219 1 70.44 465 ALA A C 1
ATOM 3803 O O . ALA A 1 465 ? 23.734 -21.172 -33.094 1 70.44 465 ALA A O 1
ATOM 3804 N N . MET A 1 466 ? 23.469 -21.062 -35.25 1 83.38 466 MET A N 1
ATOM 3805 C CA . MET A 1 466 ? 22.016 -21.016 -35.156 1 83.38 466 MET A CA 1
ATOM 3806 C C . MET A 1 466 ? 21.391 -22.359 -35.531 1 83.38 466 MET A C 1
ATOM 3808 O O . MET A 1 466 ? 20.172 -22.516 -35.469 1 83.38 466 MET A O 1
ATOM 3812 N N . TYR A 1 467 ? 22.266 -23.344 -35.844 1 79.38 467 TYR A N 1
ATOM 3813 C CA . TYR A 1 467 ? 21.703 -24.609 -36.312 1 79.38 467 TYR A CA 1
ATOM 3814 C C . TYR A 1 467 ? 20.812 -25.219 -35.25 1 79.38 467 TYR A C 1
ATOM 3816 O O . TYR A 1 467 ? 21.172 -25.266 -34.062 1 79.38 467 TYR A O 1
ATOM 3824 N N . GLY A 1 468 ? 19.625 -25.516 -35.656 1 77.88 468 GLY A N 1
ATOM 3825 C CA . GLY A 1 468 ? 18.688 -26.172 -34.75 1 77.88 468 GLY A CA 1
ATOM 3826 C C . GLY A 1 468 ? 17.875 -25.203 -33.906 1 77.88 468 GLY A C 1
ATOM 3827 O O . GLY A 1 468 ? 16.938 -25.594 -33.219 1 77.88 468 GLY A O 1
ATOM 3828 N N . HIS A 1 469 ? 18.25 -23.969 -33.875 1 83.38 469 HIS A N 1
ATOM 3829 C CA . HIS A 1 469 ? 17.531 -22.938 -33.125 1 83.38 469 HIS A CA 1
ATOM 3830 C C . HIS A 1 469 ? 16.5 -22.234 -34.031 1 83.38 469 HIS A C 1
ATOM 3832 O O . HIS A 1 469 ? 16.688 -21.062 -34.375 1 83.38 469 HIS A O 1
ATOM 3838 N N . VAL A 1 470 ? 15.508 -22.906 -34.156 1 87.38 470 VAL A N 1
ATOM 3839 C CA . VAL A 1 470 ? 14.539 -22.469 -35.156 1 87.38 470 VAL A CA 1
ATOM 3840 C C . VAL A 1 470 ? 14 -21.094 -34.781 1 87.38 470 VAL A C 1
ATOM 3842 O O . VAL A 1 470 ? 13.742 -20.25 -35.656 1 87.38 470 VAL A O 1
ATOM 3845 N N . CYS A 1 471 ? 13.812 -20.828 -33.5 1 90.69 471 CYS A N 1
ATOM 3846 C CA . CYS A 1 471 ? 13.328 -19.531 -33.062 1 90.69 471 CYS A CA 1
ATOM 3847 C C . CYS A 1 471 ? 14.328 -18.438 -33.438 1 90.69 471 CYS A C 1
ATOM 3849 O O . CYS A 1 471 ? 13.945 -17.344 -33.875 1 90.69 471 CYS A O 1
ATOM 3851 N N . LYS A 1 472 ? 15.57 -18.703 -33.25 1 88.62 472 LYS A N 1
ATOM 3852 C CA . LYS A 1 472 ? 16.609 -17.766 -33.625 1 88.62 472 LYS A CA 1
ATOM 3853 C C . LYS A 1 472 ? 16.688 -17.594 -35.156 1 88.62 472 LYS A C 1
ATOM 3855 O O . LYS A 1 472 ? 16.969 -16.516 -35.656 1 88.62 472 LYS A O 1
ATOM 3860 N N . ILE A 1 473 ? 16.516 -18.734 -35.812 1 91.94 473 ILE A N 1
ATOM 3861 C CA . ILE A 1 473 ? 16.531 -18.719 -37.25 1 91.94 473 ILE A CA 1
ATOM 3862 C C . ILE A 1 473 ? 15.375 -17.844 -37.781 1 91.94 473 ILE A C 1
ATOM 3864 O O . ILE A 1 473 ? 15.57 -17.016 -38.656 1 91.94 473 ILE A O 1
ATOM 3868 N N . TRP A 1 474 ? 14.25 -18.031 -37.219 1 94.38 474 TRP A N 1
ATOM 3869 C CA . TRP A 1 474 ? 13.102 -17.219 -37.594 1 94.38 474 TRP A CA 1
ATOM 3870 C C . TRP A 1 474 ? 13.367 -15.734 -37.375 1 94.38 474 TRP A C 1
ATOM 3872 O O . TRP A 1 474 ? 12.984 -14.891 -38.188 1 94.38 474 TRP A O 1
ATOM 3882 N N . ASN A 1 475 ? 13.938 -15.422 -36.281 1 93.56 475 ASN A N 1
ATOM 3883 C CA . ASN A 1 475 ? 14.312 -14.039 -36.031 1 93.56 475 ASN A CA 1
ATOM 3884 C C . ASN A 1 475 ? 15.273 -13.508 -37.094 1 93.56 475 ASN A C 1
ATOM 3886 O O . ASN A 1 475 ? 15.133 -12.375 -37.531 1 93.56 475 ASN A O 1
ATOM 3890 N N . HIS A 1 476 ? 16.219 -14.375 -37.406 1 93.69 476 HIS A N 1
ATOM 3891 C CA . HIS A 1 476 ? 17.203 -14.016 -38.438 1 93.69 476 HIS A CA 1
ATOM 3892 C C . HIS A 1 476 ? 16.547 -13.781 -39.781 1 93.69 476 HIS A C 1
ATOM 3894 O O . HIS A 1 476 ? 16.859 -12.812 -40.469 1 93.69 476 HIS A O 1
ATOM 3900 N N . LEU A 1 477 ? 15.664 -14.609 -40.156 1 96 477 LEU A N 1
ATOM 3901 C CA . LEU A 1 477 ? 14.922 -14.469 -41.406 1 96 477 LEU A CA 1
ATOM 3902 C C . LEU A 1 477 ? 13.977 -13.266 -41.344 1 96 477 LEU A C 1
ATOM 3904 O O . LEU A 1 477 ? 13.828 -12.539 -42.312 1 96 477 LEU A O 1
ATOM 3908 N N . GLY A 1 478 ? 13.375 -13.102 -40.188 1 94.38 478 GLY A N 1
ATOM 3909 C CA . GLY A 1 478 ? 12.438 -12.008 -39.969 1 94.38 478 GLY A CA 1
ATOM 3910 C C . GLY A 1 478 ? 13.055 -10.641 -40.156 1 94.38 478 GLY A C 1
ATOM 3911 O O . GLY A 1 478 ? 12.375 -9.703 -40.594 1 94.38 478 GLY A O 1
ATOM 3912 N N . ARG A 1 479 ? 14.289 -10.523 -39.875 1 91.75 479 ARG A N 1
ATOM 3913 C CA . ARG A 1 479 ? 14.992 -9.258 -40.062 1 91.75 479 ARG A CA 1
ATOM 3914 C C . ARG A 1 479 ? 15.047 -8.859 -41.531 1 91.75 479 ARG A C 1
ATOM 3916 O O . ARG A 1 479 ? 15.148 -7.68 -41.875 1 91.75 479 ARG A O 1
ATOM 3923 N N . GLN A 1 480 ? 14.906 -9.875 -42.375 1 92.38 480 GLN A N 1
ATOM 3924 C CA . GLN A 1 480 ? 14.984 -9.625 -43.812 1 92.38 480 GLN A CA 1
ATOM 3925 C C . GLN A 1 480 ? 13.594 -9.445 -44.438 1 92.38 480 GLN A C 1
ATOM 3927 O O . GLN A 1 480 ? 13.461 -9.086 -45.594 1 92.38 480 GLN A O 1
ATOM 3932 N N . ALA A 1 481 ? 12.656 -9.641 -43.562 1 92.56 481 ALA A N 1
ATOM 3933 C CA . ALA A 1 481 ? 11.281 -9.539 -44.031 1 92.56 481 ALA A CA 1
ATOM 3934 C C . ALA A 1 481 ? 10.906 -8.078 -44.281 1 92.56 481 ALA A C 1
ATOM 3936 O O . ALA A 1 481 ? 11.141 -7.215 -43.438 1 92.56 481 ALA A O 1
ATOM 3937 N N . LYS A 1 482 ? 10.32 -7.75 -45.406 1 89.31 482 LYS A N 1
ATOM 3938 C CA . LYS A 1 482 ? 10.023 -6.371 -45.781 1 89.31 482 LYS A CA 1
ATOM 3939 C C . LYS A 1 482 ? 8.523 -6.125 -45.844 1 89.31 482 LYS A C 1
ATOM 3941 O O . LYS A 1 482 ? 8.07 -4.98 -45.906 1 89.31 482 LYS A O 1
ATOM 3946 N N . HIS A 1 483 ? 7.785 -7.188 -45.812 1 93.06 483 HIS A N 1
ATOM 3947 C CA . HIS A 1 483 ? 6.348 -7.055 -46.031 1 93.06 483 HIS A CA 1
ATOM 3948 C C . HIS A 1 483 ? 5.594 -6.973 -44.719 1 93.06 483 HIS A C 1
ATOM 3950 O O . HIS A 1 483 ? 6.184 -7.145 -43.656 1 93.06 483 HIS A O 1
ATOM 3956 N N . ASP A 1 484 ? 4.32 -6.73 -44.875 1 93.94 484 ASP A N 1
ATOM 3957 C CA . ASP A 1 484 ? 3.518 -6.352 -43.719 1 93.94 484 ASP A CA 1
ATOM 3958 C C . ASP A 1 484 ? 3.201 -7.566 -42.844 1 93.94 484 ASP A C 1
ATOM 3960 O O . ASP A 1 484 ? 3.307 -7.5 -41.594 1 93.94 484 ASP A O 1
ATOM 3964 N N . TYR A 1 485 ? 2.734 -8.625 -43.438 1 96.69 485 TYR A N 1
ATOM 3965 C CA . TYR A 1 485 ? 2.357 -9.812 -42.688 1 96.69 485 TYR A CA 1
ATOM 3966 C C . TYR A 1 485 ? 3.443 -10.883 -42.781 1 96.69 485 TYR A C 1
ATOM 3968 O O . TYR A 1 485 ? 3.98 -11.141 -43.875 1 96.69 485 TYR A O 1
ATOM 3976 N N . ILE A 1 486 ? 3.799 -11.398 -41.625 1 97.31 486 ILE A N 1
ATOM 3977 C CA . ILE A 1 486 ? 4.887 -12.367 -41.562 1 97.31 486 ILE A CA 1
ATOM 3978 C C . ILE A 1 486 ? 4.355 -13.688 -40.969 1 97.31 486 ILE A C 1
ATOM 3980 O O . ILE A 1 486 ? 3.682 -13.703 -39.938 1 97.31 486 ILE A O 1
ATOM 3984 N N . VAL A 1 487 ? 4.594 -14.781 -41.656 1 96.38 487 VAL A N 1
ATOM 3985 C CA . VAL A 1 487 ? 4.152 -16.078 -41.188 1 96.38 487 VAL A CA 1
ATOM 3986 C C . VAL A 1 487 ? 5.352 -17.016 -41.031 1 96.38 487 VAL A C 1
ATOM 3988 O O . VAL A 1 487 ? 6.27 -16.984 -41.875 1 96.38 487 VAL A O 1
ATOM 3991 N N . LEU A 1 488 ? 5.375 -17.797 -39.969 1 94.06 488 LEU A N 1
ATOM 3992 C CA . LEU A 1 488 ? 6.449 -18.734 -39.656 1 94.06 488 LEU A CA 1
ATOM 3993 C C . LEU A 1 488 ? 6.129 -20.125 -40.188 1 94.06 488 LEU A C 1
ATOM 3995 O O . LEU A 1 488 ? 5.512 -20.938 -39.469 1 94.06 488 LEU A O 1
ATOM 3999 N N . LEU A 1 489 ? 6.652 -20.469 -41.312 1 92.88 489 LEU A N 1
ATOM 4000 C CA . LEU A 1 489 ? 6.324 -21.766 -41.906 1 92.88 489 LEU A CA 1
ATOM 4001 C C . LEU A 1 489 ? 7.555 -22.672 -41.938 1 92.88 489 LEU A C 1
ATOM 4003 O O . LEU A 1 489 ? 8.516 -22.453 -41.219 1 92.88 489 LEU A O 1
ATOM 4007 N N . GLY A 1 490 ? 7.449 -23.766 -42.562 1 88.56 490 GLY A N 1
ATOM 4008 C CA . GLY A 1 490 ? 8.5 -24.75 -42.781 1 88.56 490 GLY A CA 1
ATOM 4009 C C . GLY A 1 490 ? 8.297 -25.547 -44.062 1 88.56 490 GLY A C 1
ATOM 4010 O O . GLY A 1 490 ? 7.277 -25.406 -44.75 1 88.56 490 GLY A O 1
ATOM 4011 N N . ASP A 1 491 ? 9.305 -26.312 -44.406 1 86.31 491 ASP A N 1
ATOM 4012 C CA . ASP A 1 491 ? 9.258 -27.078 -45.625 1 86.31 491 ASP A CA 1
ATOM 4013 C C . ASP A 1 491 ? 8.32 -28.281 -45.5 1 86.31 491 ASP A C 1
ATOM 4015 O O . ASP A 1 491 ? 7.977 -28.922 -46.5 1 86.31 491 ASP A O 1
ATOM 4019 N N . ASP A 1 492 ? 7.855 -28.5 -44.344 1 87.12 492 ASP A N 1
ATOM 4020 C CA . ASP A 1 492 ? 6.992 -29.641 -44.094 1 87.12 492 ASP A CA 1
ATOM 4021 C C . ASP A 1 492 ? 5.535 -29.219 -43.938 1 87.12 492 ASP A C 1
ATOM 4023 O O . ASP A 1 492 ? 4.715 -29.969 -43.406 1 87.12 492 ASP A O 1
ATOM 4027 N N . ILE A 1 493 ? 5.223 -28.078 -44.406 1 92.12 493 ILE A N 1
ATOM 4028 C CA . ILE A 1 493 ? 3.879 -27.531 -44.219 1 92.12 493 ILE A CA 1
ATOM 4029 C C . ILE A 1 493 ? 3.088 -27.656 -45.5 1 92.12 493 ILE A C 1
ATOM 4031 O O . ILE A 1 493 ? 3.625 -27.422 -46.594 1 92.12 493 ILE A O 1
ATOM 4035 N N . ARG A 1 494 ? 1.79 -28 -45.375 1 93.31 494 ARG A N 1
ATOM 4036 C CA . ARG A 1 494 ? 0.844 -27.984 -46.5 1 93.31 494 ARG A CA 1
ATOM 4037 C C . ARG A 1 494 ? -0.337 -27.062 -46.188 1 93.31 494 ARG A C 1
ATOM 4039 O O . ARG A 1 494 ? -1.051 -27.25 -45.219 1 93.31 494 ARG A O 1
ATOM 4046 N N . LEU A 1 495 ? -0.5 -26.094 -47 1 94.81 495 LEU A N 1
ATOM 4047 C CA . LEU A 1 495 ? -1.658 -25.203 -46.906 1 94.81 495 LEU A CA 1
ATOM 4048 C C . LEU A 1 495 ? -2.865 -25.812 -47.625 1 94.81 495 LEU A C 1
ATOM 4050 O O . LEU A 1 495 ? -2.736 -26.375 -48.688 1 94.81 495 LEU A O 1
ATOM 4054 N N . LEU A 1 496 ? -4.023 -25.672 -47.031 1 93.88 496 LEU A N 1
ATOM 4055 C CA . LEU A 1 496 ? -5.121 -26.5 -47.531 1 93.88 496 LEU A CA 1
ATOM 4056 C C . LEU A 1 496 ? -6.246 -25.625 -48.094 1 93.88 496 LEU A C 1
ATOM 4058 O O . LEU A 1 496 ? -7.051 -26.078 -48.906 1 93.88 496 LEU A O 1
ATOM 4062 N N . ASP A 1 497 ? -6.348 -24.406 -47.719 1 93.69 497 ASP A N 1
ATOM 4063 C CA . ASP A 1 497 ? -7.543 -23.641 -48.062 1 93.69 497 ASP A CA 1
ATOM 4064 C C . ASP A 1 497 ? -7.191 -22.391 -48.875 1 93.69 497 ASP A C 1
ATOM 4066 O O . ASP A 1 497 ? -6.258 -21.656 -48.531 1 93.69 497 ASP A O 1
ATOM 4070 N N . GLN A 1 498 ? -8.016 -22.125 -49.781 1 92.19 498 GLN A N 1
ATOM 4071 C CA . GLN A 1 498 ? -7.84 -20.953 -50.656 1 92.19 498 GLN A CA 1
ATOM 4072 C C . GLN A 1 498 ? -8.234 -19.672 -49.906 1 92.19 498 GLN A C 1
ATOM 4074 O O . GLN A 1 498 ? -9.188 -19.672 -49.125 1 92.19 498 GLN A O 1
ATOM 4079 N N . GLY A 1 499 ? -7.512 -18.641 -50.188 1 90.31 499 GLY A N 1
ATOM 4080 C CA . GLY A 1 499 ? -7.832 -17.328 -49.625 1 90.31 499 GLY A CA 1
ATOM 4081 C C . GLY A 1 499 ? -7.398 -17.156 -48.188 1 90.31 499 GLY A C 1
ATOM 4082 O O . GLY A 1 499 ? -7.914 -16.297 -47.469 1 90.31 499 GLY A O 1
ATOM 4083 N N . TRP A 1 500 ? -6.523 -17.969 -47.75 1 93.56 500 TRP A N 1
ATOM 4084 C CA . TRP A 1 500 ? -6.113 -17.922 -46.344 1 93.56 500 TRP A CA 1
ATOM 4085 C C . TRP A 1 500 ? -5.473 -16.578 -46.031 1 93.56 500 TRP A C 1
ATOM 4087 O O . TRP A 1 500 ? -5.664 -16.047 -44.906 1 93.56 500 TRP A O 1
ATOM 4097 N N . GLN A 1 501 ? -4.789 -15.922 -46.969 1 94.44 501 GLN A N 1
ATOM 4098 C CA . GLN A 1 501 ? -4.137 -14.641 -46.688 1 94.44 501 GLN A CA 1
ATOM 4099 C C . GLN A 1 501 ? -5.164 -13.539 -46.438 1 94.44 501 GLN A C 1
ATOM 4101 O O . GLN A 1 501 ? -5.043 -12.797 -45.438 1 94.44 501 GLN A O 1
ATOM 4106 N N . GLN A 1 502 ? -6.152 -13.523 -47.188 1 91.25 502 GLN A N 1
ATOM 4107 C CA . GLN A 1 502 ? -7.188 -12.508 -47.062 1 91.25 502 GLN A CA 1
ATOM 4108 C C . GLN A 1 502 ? -7.98 -12.711 -45.75 1 91.25 502 GLN A C 1
ATOM 4110 O O . GLN A 1 502 ? -8.352 -11.742 -45.094 1 91.25 502 GLN A O 1
ATOM 4115 N N . ARG A 1 503 ? -8.242 -13.875 -45.5 1 91.5 503 ARG A N 1
ATOM 4116 C CA . ARG A 1 503 ? -9 -14.172 -44.281 1 91.5 503 ARG A CA 1
ATOM 4117 C C . ARG A 1 503 ? -8.227 -13.789 -43.031 1 91.5 503 ARG A C 1
ATOM 4119 O O . ARG A 1 503 ? -8.797 -13.266 -42.094 1 91.5 503 ARG A O 1
ATOM 4126 N N . ILE A 1 504 ? -7.004 -14.031 -43.031 1 94 504 ILE A N 1
ATOM 4127 C CA . ILE A 1 504 ? -6.16 -13.68 -41.906 1 94 504 ILE A CA 1
ATOM 4128 C C . ILE A 1 504 ? -6.07 -12.164 -41.781 1 94 504 ILE A C 1
ATOM 4130 O O . ILE A 1 504 ? -6.137 -11.617 -40.656 1 94 504 ILE A O 1
ATOM 4134 N N . VAL A 1 505 ? -5.91 -11.477 -42.906 1 94.06 505 VAL A N 1
ATOM 4135 C CA . VAL A 1 505 ? -5.871 -10.023 -42.906 1 94.06 505 VAL A CA 1
ATOM 4136 C C . VAL A 1 505 ? -7.176 -9.469 -42.344 1 94.06 505 VAL A C 1
ATOM 4138 O O . VAL A 1 505 ? -7.164 -8.523 -41.562 1 94.06 505 VAL A O 1
ATOM 4141 N N . ARG A 1 506 ? -8.18 -10.07 -42.75 1 91 506 ARG A N 1
ATOM 4142 C CA . ARG A 1 506 ? -9.484 -9.664 -42.219 1 91 506 ARG A CA 1
ATOM 4143 C C . ARG A 1 506 ? -9.531 -9.797 -40.719 1 91 506 ARG A C 1
ATOM 4145 O O . ARG A 1 506 ? -10.078 -8.93 -40.031 1 91 506 ARG A O 1
ATOM 4152 N N . ARG A 1 507 ? -9.016 -10.812 -40.188 1 92.12 507 ARG A N 1
ATOM 4153 C CA . ARG A 1 507 ? -8.992 -11.031 -38.75 1 92.12 507 ARG A CA 1
ATOM 4154 C C . ARG A 1 507 ? -8.195 -9.938 -38.062 1 92.12 507 ARG A C 1
ATOM 4156 O O . ARG A 1 507 ? -8.586 -9.469 -36.969 1 92.12 507 ARG A O 1
ATOM 4163 N N . PHE A 1 508 ? -7.113 -9.508 -38.625 1 94.31 508 PHE A N 1
ATOM 4164 C CA . PHE A 1 508 ? -6.312 -8.43 -38.031 1 94.31 508 PHE A CA 1
ATOM 4165 C C . PHE A 1 508 ? -7.113 -7.137 -37.969 1 94.31 508 PHE A C 1
ATOM 4167 O O . PHE A 1 508 ? -7.047 -6.418 -36.969 1 94.31 508 PHE A O 1
ATOM 4174 N N . TYR A 1 509 ? -7.852 -6.891 -39 1 92.44 509 TYR A N 1
ATOM 4175 C CA . TYR A 1 509 ? -8.664 -5.68 -39.031 1 92.44 509 TYR A CA 1
ATOM 4176 C C . TYR A 1 509 ? -9.789 -5.758 -38 1 92.44 509 TYR A C 1
ATOM 4178 O O . TYR A 1 509 ? -10.094 -4.77 -37.312 1 92.44 509 TYR A O 1
ATOM 4186 N N . GLU A 1 510 ? -10.328 -6.891 -37.906 1 89.75 510 GLU A N 1
ATOM 4187 C CA . GLU A 1 510 ? -11.383 -7.09 -36.938 1 89.75 510 GLU A CA 1
ATOM 4188 C C . GLU A 1 510 ? -10.875 -6.855 -35.5 1 89.75 510 GLU A C 1
ATOM 4190 O O . GLU A 1 510 ? -11.531 -6.191 -34.719 1 89.75 510 GLU A O 1
ATOM 4195 N N . VAL A 1 511 ? -9.758 -7.367 -35.219 1 91.38 511 VAL A N 1
ATOM 4196 C CA . VAL A 1 511 ? -9.164 -7.195 -33.875 1 91.38 511 VAL A CA 1
ATOM 4197 C C . VAL A 1 511 ? -8.883 -5.715 -33.625 1 91.38 511 VAL A C 1
ATOM 4199 O O . VAL A 1 511 ? -9.188 -5.199 -32.562 1 91.38 511 VAL A O 1
ATOM 4202 N N . SER A 1 512 ? -8.297 -5.035 -34.562 1 92.81 512 SER A N 1
ATOM 4203 C CA . SER A 1 512 ? -7.953 -3.625 -34.438 1 92.81 512 SER A CA 1
ATOM 4204 C C . SER A 1 512 ? -9.188 -2.779 -34.156 1 92.81 512 SER A C 1
ATOM 4206 O O . SER A 1 512 ? -9.188 -1.947 -33.25 1 92.81 512 SER A O 1
ATOM 4208 N N . GLU A 1 513 ? -10.203 -3.062 -34.812 1 88.75 513 GLU A N 1
ATOM 4209 C CA . GLU A 1 513 ? -11.422 -2.277 -34.688 1 88.75 513 GLU A CA 1
ATOM 4210 C C . GLU A 1 513 ? -12.164 -2.623 -33.406 1 88.75 513 GLU A C 1
ATOM 4212 O O . GLU A 1 513 ? -12.594 -1.731 -32.656 1 88.75 513 GLU A O 1
ATOM 4217 N N . ASN A 1 514 ? -12.25 -3.836 -33.219 1 85.69 514 ASN A N 1
ATOM 4218 C CA . ASN A 1 514 ? -13.023 -4.289 -32.062 1 85.69 514 ASN A CA 1
ATOM 4219 C C . ASN A 1 514 ? -12.336 -3.918 -30.75 1 85.69 514 ASN A C 1
ATOM 4221 O O . ASN A 1 514 ? -13.008 -3.592 -29.766 1 85.69 514 ASN A O 1
ATOM 4225 N N . GLU A 1 515 ? -11.078 -3.969 -30.688 1 89.62 515 GLU A N 1
ATOM 4226 C CA . GLU A 1 515 ? -10.344 -3.775 -29.438 1 89.62 515 GLU A CA 1
ATOM 4227 C C . GLU A 1 515 ? -9.68 -2.4 -29.406 1 89.62 515 GLU A C 1
ATOM 4229 O O . GLU A 1 515 ? -9.031 -2.045 -28.406 1 89.62 515 GLU A O 1
ATOM 4234 N N . ASP A 1 516 ? -9.938 -1.595 -30.453 1 87.88 516 ASP A N 1
ATOM 4235 C CA . ASP A 1 516 ? -9.344 -0.265 -30.547 1 87.88 516 ASP A CA 1
ATOM 4236 C C . ASP A 1 516 ? -7.828 -0.327 -30.375 1 87.88 516 ASP A C 1
ATOM 4238 O O . ASP A 1 516 ? -7.27 0.351 -29.5 1 87.88 516 ASP A O 1
ATOM 4242 N N . LEU A 1 517 ? -7.219 -1.207 -31.125 1 94 517 LEU A N 1
ATOM 4243 C CA . LEU A 1 517 ? -5.773 -1.391 -31.109 1 94 517 LEU A CA 1
ATOM 4244 C C . LEU A 1 517 ? -5.168 -0.972 -32.438 1 94 517 LEU A C 1
ATOM 4246 O O . LEU A 1 517 ? -5.871 -0.908 -33.469 1 94 517 LEU A O 1
ATOM 4250 N N . PRO A 1 518 ? -3.916 -0.632 -32.469 1 93.81 518 PRO A N 1
ATOM 4251 C CA . PRO A 1 518 ? -3.275 -0.382 -33.75 1 93.81 518 PRO A CA 1
ATOM 4252 C C . PRO A 1 518 ? -3.324 -1.593 -34.688 1 93.81 518 PRO A C 1
ATOM 4254 O O . PRO A 1 518 ? -3.238 -2.734 -34.219 1 93.81 518 PRO A O 1
ATOM 4257 N N . LEU A 1 519 ? -3.467 -1.292 -35.969 1 93.88 519 LEU A N 1
ATOM 4258 C CA . LEU A 1 519 ? -3.447 -2.387 -36.938 1 93.88 519 LEU A CA 1
ATOM 4259 C C . LEU A 1 519 ? -2.131 -3.152 -36.844 1 93.88 519 LEU A C 1
ATOM 4261 O O . LEU A 1 519 ? -1.054 -2.553 -36.906 1 93.88 519 LEU A O 1
ATOM 4265 N N . GLY A 1 520 ? -2.287 -4.387 -36.594 1 94.56 520 GLY A N 1
ATOM 4266 C CA . GLY A 1 520 ? -1.092 -5.211 -36.562 1 94.56 520 GLY A CA 1
ATOM 4267 C C . GLY A 1 520 ? -0.79 -5.738 -35.156 1 94.56 520 GLY A C 1
ATOM 4268 O O . GLY A 1 520 ? -0.002 -6.672 -35 1 94.56 520 GLY A O 1
ATOM 4269 N N . ALA A 1 521 ? -1.405 -5.148 -34.156 1 95.81 521 ALA A N 1
ATOM 4270 C CA . ALA A 1 521 ? -1.203 -5.613 -32.781 1 95.81 521 ALA A CA 1
ATOM 4271 C C . ALA A 1 521 ? -2.047 -6.852 -32.5 1 95.81 521 ALA A C 1
ATOM 4273 O O . ALA A 1 521 ? -2.961 -6.809 -31.656 1 95.81 521 ALA A O 1
ATOM 4274 N N . ALA A 1 522 ? -1.679 -7.918 -33.094 1 96.44 522 ALA A N 1
ATOM 4275 C CA . ALA A 1 522 ? -2.436 -9.164 -32.969 1 96.44 522 ALA A CA 1
ATOM 4276 C C . ALA A 1 522 ? -1.598 -10.352 -33.406 1 96.44 522 ALA A C 1
ATOM 4278 O O . ALA A 1 522 ? -0.495 -10.188 -33.938 1 96.44 522 ALA A O 1
ATOM 4279 N N . CYS A 1 523 ? -2.033 -11.516 -33.125 1 96.88 523 CYS A N 1
ATOM 4280 C CA . CYS A 1 523 ? -1.476 -12.789 -33.594 1 96.88 523 CYS A CA 1
ATOM 4281 C C . CYS A 1 523 ? -2.58 -13.742 -34.031 1 96.88 523 CYS A C 1
ATOM 4283 O O . CYS A 1 523 ? -3.506 -14.023 -33.281 1 96.88 523 CYS A O 1
ATOM 4285 N N . VAL A 1 524 ? -2.484 -14.219 -35.25 1 95.25 524 VAL A N 1
ATOM 4286 C CA . VAL A 1 524 ? -3.52 -15.102 -35.781 1 95.25 524 VAL A CA 1
ATOM 4287 C C . VAL A 1 524 ? -2.904 -16.453 -36.156 1 95.25 524 VAL A C 1
ATOM 4289 O O . VAL A 1 524 ? -1.866 -16.5 -36.812 1 95.25 524 VAL A O 1
ATOM 4292 N N . ALA A 1 525 ? -3.49 -17.469 -35.656 1 93.12 525 ALA A N 1
ATOM 4293 C CA . ALA A 1 525 ? -3.039 -18.828 -35.969 1 93.12 525 ALA A CA 1
ATOM 4294 C C . ALA A 1 525 ? -4.059 -19.547 -36.844 1 93.12 525 ALA A C 1
ATOM 4296 O O . ALA A 1 525 ? -5.258 -19.281 -36.781 1 93.12 525 ALA A O 1
ATOM 4297 N N . MET A 1 526 ? -3.578 -20.375 -37.688 1 91.56 526 MET A N 1
ATOM 4298 C CA . MET A 1 526 ? -4.434 -21.219 -38.531 1 91.56 526 MET A CA 1
ATOM 4299 C C . MET A 1 526 ? -4.758 -22.531 -37.812 1 91.56 526 MET A C 1
ATOM 4301 O O . MET A 1 526 ? -4.203 -22.812 -36.75 1 91.56 526 MET A O 1
ATOM 4305 N N . LYS A 1 527 ? -5.715 -23.219 -38.344 1 87.69 527 LYS A N 1
ATOM 4306 C CA . LYS A 1 527 ? -6.07 -24.516 -37.781 1 87.69 527 LYS A CA 1
ATOM 4307 C C . LYS A 1 527 ? -5.141 -25.609 -38.312 1 87.69 527 LYS A C 1
ATOM 4309 O O . LYS A 1 527 ? -5.203 -25.984 -39.469 1 87.69 527 LYS A O 1
ATOM 4314 N N . ASP A 1 528 ? -4.285 -26.125 -37.438 1 87.19 528 ASP A N 1
ATOM 4315 C CA . ASP A 1 528 ? -3.402 -27.234 -37.781 1 87.19 528 ASP A CA 1
ATOM 4316 C C . ASP A 1 528 ? -4.098 -28.578 -37.562 1 87.19 528 ASP A C 1
ATOM 4318 O O . ASP A 1 528 ? -4.484 -28.891 -36.438 1 87.19 528 ASP A O 1
ATOM 4322 N N . LEU A 1 529 ? -4.172 -29.359 -38.5 1 82.31 529 LEU A N 1
ATOM 4323 C CA . LEU A 1 529 ? -4.863 -30.641 -38.406 1 82.31 529 LEU A CA 1
ATOM 4324 C C . LEU A 1 529 ? -4.074 -31.625 -37.562 1 82.31 529 LEU A C 1
ATOM 4326 O O . LEU A 1 529 ? -4.648 -32.531 -36.969 1 82.31 529 LEU A O 1
ATOM 4330 N N . ALA A 1 530 ? -2.783 -31.422 -37.531 1 76.69 530 ALA A N 1
ATOM 4331 C CA . ALA A 1 530 ? -1.935 -32.312 -36.75 1 76.69 530 ALA A CA 1
ATOM 4332 C C . ALA A 1 530 ? -2.018 -31.984 -35.25 1 76.69 530 ALA A C 1
ATOM 4334 O O . ALA A 1 530 ? -1.899 -32.875 -34.406 1 76.69 530 ALA A O 1
ATOM 4335 N N . PHE A 1 531 ? -2.217 -30.766 -34.938 1 78.12 531 PHE A N 1
ATOM 4336 C CA . PHE A 1 531 ? -2.266 -30.328 -33.562 1 78.12 531 PHE A CA 1
ATOM 4337 C C . PHE A 1 531 ? -3.434 -29.375 -33.344 1 78.12 531 PHE A C 1
ATOM 4339 O O . PHE A 1 531 ? -3.23 -28.188 -33.094 1 78.12 531 PHE A O 1
ATOM 4346 N N . PRO A 1 532 ? -4.559 -29.953 -33.281 1 73.56 532 PRO A N 1
ATOM 4347 C CA . PRO A 1 532 ? -5.715 -29.078 -33.125 1 73.56 532 PRO A CA 1
ATOM 4348 C C . PRO A 1 532 ? -5.68 -28.312 -31.797 1 73.56 532 PRO A C 1
ATOM 4350 O O . PRO A 1 532 ? -5.359 -28.891 -30.75 1 73.56 532 PRO A O 1
ATOM 4353 N N . GLY A 1 533 ? -5.926 -27.047 -31.875 1 74.5 533 GLY A N 1
ATOM 4354 C CA . GLY A 1 533 ? -5.996 -26.234 -30.672 1 74.5 533 GLY A CA 1
ATOM 4355 C C . GLY A 1 533 ? -4.66 -25.625 -30.297 1 74.5 533 GLY A C 1
ATOM 4356 O O . GLY A 1 533 ? -4.59 -24.797 -29.391 1 74.5 533 GLY A O 1
ATOM 4357 N N . PHE A 1 534 ? -3.604 -26.047 -30.891 1 82.88 534 PHE A N 1
ATOM 4358 C CA . PHE A 1 534 ? -2.279 -25.469 -30.672 1 82.88 534 PHE A CA 1
ATOM 4359 C C . PHE A 1 534 ? -1.958 -24.422 -31.734 1 82.88 534 PHE A C 1
ATOM 4361 O O . PHE A 1 534 ? -2.154 -24.672 -32.906 1 82.88 534 PHE A O 1
ATOM 4368 N N . PRO A 1 535 ? -1.521 -23.266 -31.312 1 88.62 535 PRO A N 1
ATOM 4369 C CA . PRO A 1 535 ? -1.287 -22.188 -32.281 1 88.62 535 PRO A CA 1
ATOM 4370 C C . PRO A 1 535 ? 0.041 -22.344 -33.031 1 88.62 535 PRO A C 1
ATOM 4372 O O . PRO A 1 535 ? 0.934 -21.5 -32.875 1 88.62 535 PRO A O 1
ATOM 4375 N N . THR A 1 536 ? 0.028 -23.203 -33.906 1 88.19 536 THR A N 1
ATOM 4376 C CA . THR A 1 536 ? 1.229 -23.406 -34.719 1 88.19 536 THR A CA 1
ATOM 4377 C C . THR A 1 536 ? 1.328 -22.359 -35.812 1 88.19 536 THR A C 1
ATOM 4379 O O . THR A 1 536 ? 0.309 -21.875 -36.312 1 88.19 536 THR A O 1
ATOM 4382 N N . PHE A 1 537 ? 2.512 -21.984 -36.156 1 89.5 537 PHE A N 1
ATOM 4383 C CA . PHE A 1 537 ? 2.861 -21.141 -37.281 1 89.5 537 PHE A CA 1
ATOM 4384 C C . PHE A 1 537 ? 2.029 -19.859 -37.281 1 89.5 537 PHE A C 1
ATOM 4386 O O . PHE A 1 537 ? 1.374 -19.547 -38.281 1 89.5 537 PHE A O 1
ATOM 4393 N N . PRO A 1 538 ? 2.094 -19.156 -36.219 1 94.31 538 PRO A N 1
ATOM 4394 C CA . PRO A 1 538 ? 1.292 -17.938 -36.094 1 94.31 538 PRO A CA 1
ATOM 4395 C C . PRO A 1 538 ? 1.708 -16.844 -37.094 1 94.31 538 PRO A C 1
ATOM 4397 O O . PRO A 1 538 ? 2.84 -16.859 -37.562 1 94.31 538 PRO A O 1
ATOM 4400 N N . VAL A 1 539 ? 0.797 -15.969 -37.406 1 96.88 539 VAL A N 1
ATOM 4401 C CA . VAL A 1 539 ? 1.028 -14.812 -38.25 1 96.88 539 VAL A CA 1
ATOM 4402 C C . VAL A 1 539 ? 1.107 -13.547 -37.406 1 96.88 539 VAL A C 1
ATOM 4404 O O . VAL A 1 539 ? 0.277 -13.336 -36.531 1 96.88 539 VAL A O 1
ATOM 4407 N N . VAL A 1 540 ? 2.152 -12.797 -37.656 1 97.12 540 VAL A N 1
ATOM 4408 C CA . VAL A 1 540 ? 2.291 -11.508 -36.969 1 97.12 540 VAL A CA 1
ATOM 4409 C C . VAL A 1 540 ? 2.42 -10.398 -38.031 1 97.12 540 VAL A C 1
ATOM 4411 O O . VAL A 1 540 ? 2.633 -10.672 -39.219 1 97.12 540 VAL A O 1
ATOM 4414 N N . HIS A 1 541 ? 2.203 -9.227 -37.625 1 96.31 541 HIS A N 1
ATOM 4415 C CA . HIS A 1 541 ? 2.297 -8.047 -38.469 1 96.31 541 HIS A CA 1
ATOM 4416 C C . HIS A 1 541 ? 3.615 -7.312 -38.25 1 96.31 541 HIS A C 1
ATOM 4418 O O . HIS A 1 541 ? 4.254 -7.469 -37.219 1 96.31 541 HIS A O 1
ATOM 4424 N N . ARG A 1 542 ? 4 -6.562 -39.188 1 94.56 542 ARG A N 1
ATOM 4425 C CA . ARG A 1 542 ? 5.219 -5.766 -39.125 1 94.56 542 ARG A CA 1
ATOM 4426 C C . ARG A 1 542 ? 5.195 -4.828 -37.938 1 94.56 542 ARG A C 1
ATOM 4428 O O . ARG A 1 542 ? 6.242 -4.48 -37.375 1 94.56 542 ARG A O 1
ATOM 4435 N N . TRP A 1 543 ? 4.035 -4.473 -37.531 1 95.19 543 TRP A N 1
ATOM 4436 C CA . TRP A 1 543 ? 3.885 -3.686 -36.312 1 95.19 543 TRP A CA 1
ATOM 4437 C C . TRP A 1 543 ? 4.578 -4.363 -35.125 1 95.19 543 TRP A C 1
ATOM 4439 O O . TRP A 1 543 ? 5.246 -3.705 -34.344 1 95.19 543 TRP A O 1
ATOM 4449 N N . HIS A 1 544 ? 4.418 -5.637 -35 1 95.75 544 HIS A N 1
ATOM 4450 C CA . HIS A 1 544 ? 5.035 -6.398 -33.938 1 95.75 544 HIS A CA 1
ATOM 4451 C C . HIS A 1 544 ? 6.555 -6.285 -33.969 1 95.75 544 HIS A C 1
ATOM 4453 O O . HIS A 1 544 ? 7.188 -6 -32.938 1 95.75 544 HIS A O 1
ATOM 4459 N N . VAL A 1 545 ? 7.098 -6.48 -35.125 1 93.56 545 VAL A N 1
ATOM 4460 C CA . VAL A 1 545 ? 8.547 -6.445 -35.281 1 93.56 545 VAL A CA 1
ATOM 4461 C C . VAL A 1 545 ? 9.062 -5.039 -35 1 93.56 545 VAL A C 1
ATOM 4463 O O . VAL A 1 545 ? 10.148 -4.871 -34.438 1 93.56 545 VAL A O 1
ATOM 4466 N N . GLY A 1 546 ? 8.273 -4.109 -35.375 1 91.25 546 GLY A N 1
ATOM 4467 C CA . GLY A 1 546 ? 8.664 -2.729 -35.125 1 91.25 546 GLY A CA 1
ATOM 4468 C C . GLY A 1 546 ? 8.727 -2.389 -33.656 1 91.25 546 GLY A C 1
ATOM 4469 O O . GLY A 1 546 ? 9.609 -1.654 -33.219 1 91.25 546 GLY A O 1
ATOM 4470 N N . LYS A 1 547 ? 7.859 -2.924 -32.875 1 91.62 547 LYS A N 1
ATOM 4471 C CA . LYS A 1 547 ? 7.766 -2.582 -31.453 1 91.62 547 LYS A CA 1
ATOM 4472 C C . LYS A 1 547 ? 8.711 -3.441 -30.609 1 91.62 547 LYS A C 1
ATOM 4474 O O . LYS A 1 547 ? 9.289 -2.967 -29.641 1 91.62 547 LYS A O 1
ATOM 4479 N N . PHE A 1 548 ? 8.914 -4.668 -31 1 90.69 548 PHE A N 1
ATOM 4480 C CA . PHE A 1 548 ? 9.68 -5.582 -30.172 1 90.69 548 PHE A CA 1
ATOM 4481 C C . PHE A 1 548 ? 11.094 -5.766 -30.703 1 90.69 548 PHE A C 1
ATOM 4483 O O . PHE A 1 548 ? 11.969 -6.27 -30 1 90.69 548 PHE A O 1
ATOM 4490 N N . GLY A 1 549 ? 11.328 -5.43 -31.938 1 86.75 549 GLY A N 1
ATOM 4491 C CA . GLY A 1 549 ? 12.641 -5.562 -32.531 1 86.75 549 GLY A CA 1
ATOM 4492 C C . GLY A 1 549 ? 12.883 -6.93 -33.156 1 86.75 549 GLY A C 1
ATOM 4493 O O . GLY A 1 549 ? 13.773 -7.098 -34 1 86.75 549 GLY A O 1
ATOM 4494 N N . SER A 1 550 ? 12.273 -7.953 -32.594 1 91.69 550 SER A N 1
ATOM 4495 C CA . SER A 1 550 ? 12.328 -9.32 -33.094 1 91.69 550 SER A CA 1
ATOM 4496 C C . SER A 1 550 ? 10.961 -9.992 -33.031 1 91.69 550 SER A C 1
ATOM 4498 O O . SER A 1 550 ? 10.062 -9.5 -32.344 1 91.69 550 SER A O 1
ATOM 4500 N N . ILE A 1 551 ? 10.875 -11.055 -33.75 1 94.69 551 ILE A N 1
ATOM 4501 C CA . ILE A 1 551 ? 9.602 -11.773 -33.75 1 94.69 551 ILE A CA 1
ATOM 4502 C C . ILE A 1 551 ? 9.414 -12.484 -32.406 1 94.69 551 ILE A C 1
ATOM 4504 O O . ILE A 1 551 ? 8.359 -12.375 -31.797 1 94.69 551 ILE A O 1
ATOM 4508 N N . ILE A 1 552 ? 10.477 -13.148 -32 1 93.5 552 ILE A N 1
ATOM 4509 C CA . ILE A 1 552 ? 10.5 -13.898 -30.75 1 93.5 552 ILE A CA 1
ATOM 4510 C C . ILE A 1 552 ? 11.648 -13.406 -29.875 1 93.5 552 ILE A C 1
ATOM 4512 O O . ILE A 1 552 ? 12.711 -13.047 -30.375 1 93.5 552 ILE A O 1
ATOM 4516 N N . PRO A 1 553 ? 11.461 -13.383 -28.578 1 87.94 553 PRO A N 1
ATOM 4517 C CA . PRO A 1 553 ? 12.555 -12.969 -27.688 1 87.94 553 PRO A CA 1
ATOM 4518 C C . PRO A 1 553 ? 13.812 -13.812 -27.875 1 87.94 553 PRO A C 1
ATOM 4520 O O . PRO A 1 553 ? 13.719 -15.008 -28.172 1 87.94 553 PRO A O 1
ATOM 4523 N N . GLN A 1 554 ? 14.875 -13.273 -27.609 1 80.25 554 GLN A N 1
ATOM 4524 C CA . GLN A 1 554 ? 16.172 -13.883 -27.906 1 80.25 554 GLN A CA 1
ATOM 4525 C C . GLN A 1 554 ? 16.438 -15.086 -27.016 1 80.25 554 GLN A C 1
ATOM 4527 O O . GLN A 1 554 ? 17.281 -15.922 -27.328 1 80.25 554 GLN A O 1
ATOM 4532 N N . GLN A 1 555 ? 15.727 -15.133 -25.984 1 77.06 555 GLN A N 1
ATOM 4533 C CA . GLN A 1 555 ? 15.961 -16.203 -25.016 1 77.06 555 GLN A CA 1
ATOM 4534 C C . GLN A 1 555 ? 15.484 -17.547 -25.578 1 77.06 555 GLN A C 1
ATOM 4536 O O . GLN A 1 555 ? 15.914 -18.609 -25.094 1 77.06 555 GLN A O 1
ATOM 4541 N N . PHE A 1 556 ? 14.617 -17.5 -26.609 1 83.69 556 PHE A N 1
ATOM 4542 C CA . PHE A 1 556 ? 14.055 -18.719 -27.156 1 83.69 556 PHE A CA 1
ATOM 4543 C C . PHE A 1 556 ? 15.047 -19.422 -28.094 1 83.69 556 PHE A C 1
ATOM 4545 O O . PHE A 1 556 ? 15.695 -18.766 -28.906 1 83.69 556 PHE A O 1
ATOM 4552 N N . ALA A 1 557 ? 15.125 -20.75 -27.922 1 80.81 557 ALA A N 1
ATOM 4553 C CA . ALA A 1 557 ? 15.992 -21.531 -28.797 1 80.81 557 ALA A CA 1
ATOM 4554 C C . ALA A 1 557 ? 15.188 -22.203 -29.906 1 80.81 557 ALA A C 1
ATOM 4556 O O . ALA A 1 557 ? 15.281 -21.828 -31.078 1 80.81 557 ALA A O 1
ATOM 4557 N N . ASN A 1 558 ? 14.383 -23.188 -29.562 1 81.12 558 ASN A N 1
ATOM 4558 C CA . ASN A 1 558 ? 13.664 -23.891 -30.625 1 81.12 558 ASN A CA 1
ATOM 4559 C C . ASN A 1 558 ? 12.281 -24.344 -30.156 1 81.12 558 ASN A C 1
ATOM 4561 O O . ASN A 1 558 ? 11.578 -25.047 -30.875 1 81.12 558 ASN A O 1
ATOM 4565 N N . GLN A 1 559 ? 11.922 -23.969 -28.922 1 79.62 559 GLN A N 1
ATOM 4566 C CA . GLN A 1 559 ? 10.594 -24.344 -28.438 1 79.62 559 GLN A CA 1
ATOM 4567 C C . GLN A 1 559 ? 9.875 -23.125 -27.859 1 79.62 559 GLN A C 1
ATOM 4569 O O . GLN A 1 559 ? 10.508 -22.188 -27.359 1 79.62 559 GLN A O 1
ATOM 4574 N N . GLY A 1 560 ? 8.516 -23.234 -27.922 1 87.19 560 GLY A N 1
ATOM 4575 C CA . GLY A 1 560 ? 7.676 -22.312 -27.172 1 87.19 560 GLY A CA 1
ATOM 4576 C C . GLY A 1 560 ? 7.41 -21.016 -27.922 1 87.19 560 GLY A C 1
ATOM 4577 O O . GLY A 1 560 ? 6.598 -20.188 -27.469 1 87.19 560 GLY A O 1
ATOM 4578 N N . GLY A 1 561 ? 8.07 -20.781 -29.031 1 90.25 561 GLY A N 1
ATOM 4579 C CA . GLY A 1 561 ? 7.93 -19.516 -29.734 1 90.25 561 GLY A CA 1
ATOM 4580 C C . GLY A 1 561 ? 6.52 -19.266 -30.234 1 90.25 561 GLY A C 1
ATOM 4581 O O . GLY A 1 561 ? 5.984 -18.172 -30.047 1 90.25 561 GLY A O 1
ATOM 4582 N N . ASP A 1 562 ? 5.922 -20.328 -30.797 1 91.75 562 ASP A N 1
ATOM 4583 C CA . ASP A 1 562 ? 4.582 -20.203 -31.359 1 91.75 562 ASP A CA 1
ATOM 4584 C C . ASP A 1 562 ? 3.561 -19.859 -30.281 1 91.75 562 ASP A C 1
ATOM 4586 O O . ASP A 1 562 ? 2.846 -18.859 -30.375 1 91.75 562 ASP A O 1
ATOM 4590 N N . PRO A 1 563 ? 3.557 -20.719 -29.297 1 91.19 563 PRO A N 1
ATOM 4591 C CA . PRO A 1 563 ? 2.562 -20.422 -28.281 1 91.19 563 PRO A CA 1
ATOM 4592 C C . PRO A 1 563 ? 2.854 -19.109 -27.547 1 91.19 563 PRO A C 1
ATOM 4594 O O . PRO A 1 563 ? 1.927 -18.438 -27.078 1 91.19 563 PRO A O 1
ATOM 4597 N N . TYR A 1 564 ? 4.094 -18.703 -27.391 1 92.69 564 TYR A N 1
ATOM 4598 C CA . TYR A 1 564 ? 4.445 -17.422 -26.781 1 92.69 564 TYR A CA 1
ATOM 4599 C C . TYR A 1 564 ?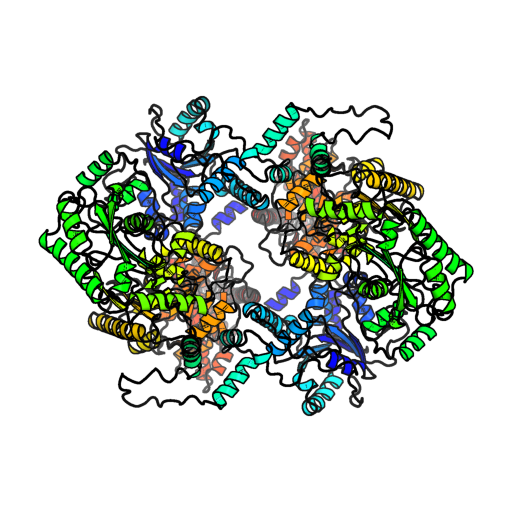 3.799 -16.266 -27.516 1 92.69 564 TYR A C 1
ATOM 4601 O O . TYR A 1 564 ? 3.213 -15.375 -26.891 1 92.69 564 TYR A O 1
ATOM 4609 N N . LEU A 1 565 ? 3.869 -16.266 -28.844 1 95.19 565 LEU A N 1
ATOM 4610 C CA . LEU A 1 565 ? 3.314 -15.18 -29.656 1 95.19 565 LEU A CA 1
ATOM 4611 C C . LEU A 1 565 ? 1.802 -15.102 -29.484 1 95.19 565 LEU A C 1
ATOM 4613 O O . LEU A 1 565 ? 1.247 -14.008 -29.328 1 95.19 565 LEU A O 1
ATOM 4617 N N . TYR A 1 566 ? 1.254 -16.25 -29.547 1 93.94 566 TYR A N 1
ATOM 4618 C CA . TYR A 1 566 ? -0.194 -16.312 -29.375 1 93.94 566 TYR A CA 1
ATOM 4619 C C . TYR A 1 566 ? -0.602 -15.805 -28 1 93.94 566 TYR A C 1
ATOM 4621 O O . TYR A 1 566 ? -1.517 -14.992 -27.875 1 93.94 566 TYR A O 1
ATOM 4629 N N . GLU A 1 567 ? 0.052 -16.234 -26.938 1 93.19 567 GLU A N 1
ATOM 4630 C CA . GLU A 1 567 ? -0.262 -15.891 -25.547 1 93.19 567 GLU A CA 1
ATOM 4631 C C . GLU A 1 567 ? 0.003 -14.414 -25.281 1 93.19 567 GLU A C 1
ATOM 4633 O O . GLU A 1 567 ? -0.699 -13.781 -24.484 1 93.19 567 GLU A O 1
ATOM 4638 N N . LEU A 1 568 ? 0.938 -13.859 -25.906 1 94.19 568 LEU A N 1
ATOM 4639 C CA . LEU A 1 568 ? 1.31 -12.461 -25.719 1 94.19 568 LEU A CA 1
ATOM 4640 C C . LEU A 1 568 ? 0.129 -11.539 -26.016 1 94.19 568 LEU A C 1
ATOM 4642 O O . LEU A 1 568 ? -0.151 -10.617 -25.234 1 94.19 568 LEU A O 1
ATOM 4646 N N . TYR A 1 569 ? -0.63 -11.812 -27.016 1 95.88 569 TYR A N 1
ATOM 4647 C CA . TYR A 1 569 ? -1.665 -10.898 -27.484 1 95.88 569 TYR A CA 1
ATOM 4648 C C . TYR A 1 569 ? -3.027 -11.281 -26.922 1 95.88 569 TYR A C 1
ATOM 4650 O O . TYR A 1 569 ? -3.994 -10.531 -27.047 1 95.88 569 TYR A O 1
ATOM 4658 N N . SER A 1 570 ? -3.076 -12.406 -26.266 1 93.69 570 SER A N 1
ATOM 4659 C CA . SER A 1 570 ? -4.352 -12.891 -25.75 1 93.69 570 SER A CA 1
ATOM 4660 C C . SER A 1 570 ? -4.906 -11.961 -24.688 1 93.69 570 SER A C 1
ATOM 4662 O O . SER A 1 570 ? -6.125 -11.797 -24.562 1 93.69 570 SER A O 1
ATOM 4664 N N . ARG A 1 571 ? -4.066 -11.242 -24.016 1 93.69 571 ARG A N 1
ATOM 4665 C CA . ARG A 1 571 ? -4.508 -10.391 -22.906 1 93.69 571 ARG A CA 1
ATOM 4666 C C . ARG A 1 571 ? -5.195 -9.133 -23.422 1 93.69 571 ARG A C 1
ATOM 4668 O O . ARG A 1 571 ? -5.82 -8.398 -22.656 1 93.69 571 ARG A O 1
ATOM 4675 N N . TYR A 1 572 ? -5.125 -8.922 -24.719 1 93.88 572 TYR A N 1
ATOM 4676 C CA . TYR A 1 572 ? -5.797 -7.785 -25.328 1 93.88 572 TYR A CA 1
ATOM 4677 C C . TYR A 1 572 ? -6.867 -8.25 -26.312 1 93.88 572 TYR A C 1
ATOM 4679 O O . TYR A 1 572 ? -7.266 -7.508 -27.203 1 93.88 572 TYR A O 1
ATOM 4687 N N . ASN A 1 573 ? -7.227 -9.547 -26.109 1 92.06 573 ASN A N 1
ATOM 4688 C CA . ASN A 1 573 ? -8.188 -10.164 -27.016 1 92.06 573 ASN A CA 1
ATOM 4689 C C . ASN A 1 573 ? -7.73 -10.07 -28.469 1 92.06 573 ASN A C 1
ATOM 4691 O O . ASN A 1 573 ? -8.539 -9.836 -29.359 1 92.06 573 ASN A O 1
ATOM 4695 N N . ALA A 1 574 ? -6.441 -10.148 -28.625 1 94.75 574 ALA A N 1
ATOM 4696 C CA . ALA A 1 574 ? -5.879 -9.891 -29.953 1 94.75 574 ALA A CA 1
ATOM 4697 C C . ALA A 1 574 ? -5.238 -11.141 -30.531 1 94.75 574 ALA A C 1
ATOM 4699 O O . ALA A 1 574 ? -4.438 -11.062 -31.469 1 94.75 574 ALA A O 1
ATOM 4700 N N . SER A 1 575 ? -5.457 -12.289 -29.969 1 93.75 575 SER A N 1
ATOM 4701 C CA . SER A 1 575 ? -5.078 -13.578 -30.531 1 93.75 575 SER A CA 1
ATOM 4702 C C . SER A 1 575 ? -6.305 -14.375 -30.969 1 93.75 575 SER A C 1
ATOM 4704 O O . SER A 1 575 ? -7.336 -14.352 -30.297 1 93.75 575 SER A O 1
ATOM 4706 N N . SER A 1 576 ? -6.168 -14.953 -32.125 1 90.69 576 SER A N 1
ATOM 4707 C CA . SER A 1 576 ? -7.328 -15.703 -32.625 1 90.69 576 SER A CA 1
ATOM 4708 C C . SER A 1 576 ? -6.914 -16.797 -33.594 1 90.69 576 SER A C 1
ATOM 4710 O O . SER A 1 576 ? -5.848 -16.719 -34.219 1 90.69 576 SER A O 1
ATOM 4712 N N . PHE A 1 577 ? -7.754 -17.797 -33.625 1 88.5 577 PHE A N 1
ATOM 4713 C CA . PHE A 1 577 ? -7.637 -18.812 -34.656 1 88.5 577 PHE A CA 1
ATOM 4714 C C . PHE A 1 577 ? -8.531 -18.484 -35.844 1 88.5 577 PHE A C 1
ATOM 4716 O O . PHE A 1 577 ? -9.664 -18.016 -35.688 1 88.5 577 PHE A O 1
ATOM 4723 N N . GLU A 1 578 ? -7.922 -18.5 -37 1 89.19 578 GLU A N 1
ATOM 4724 C CA . GLU A 1 578 ? -8.758 -18.531 -38.188 1 89.19 578 GLU A CA 1
ATOM 4725 C C . GLU A 1 578 ? -9.039 -19.969 -38.625 1 89.19 578 GLU A C 1
ATOM 4727 O O . GLU A 1 578 ? -8.305 -20.516 -39.469 1 89.19 578 GLU A O 1
ATOM 4732 N N . VAL A 1 579 ? -10.102 -20.469 -38.188 1 85.44 579 VAL A N 1
ATOM 4733 C CA . VAL A 1 579 ? -10.391 -21.906 -38.25 1 85.44 579 VAL A CA 1
ATOM 4734 C C . VAL A 1 579 ? -10.68 -22.312 -39.688 1 85.44 579 VAL A C 1
ATOM 4736 O O . VAL A 1 579 ? -10.523 -23.484 -40.062 1 85.44 579 VAL A O 1
ATOM 4739 N N . THR A 1 580 ? -11 -21.328 -40.469 1 86.62 580 THR A N 1
ATOM 4740 C CA . THR A 1 580 ? -11.32 -21.641 -41.875 1 86.62 580 THR A CA 1
ATOM 4741 C C . THR A 1 580 ? -10.039 -21.828 -42.688 1 86.62 580 THR A C 1
ATOM 4743 O O . THR A 1 580 ? -10.078 -22.328 -43.812 1 86.62 580 THR A O 1
ATOM 4746 N N . CYS A 1 581 ? -8.984 -21.375 -42.156 1 91.31 581 CYS A N 1
ATOM 4747 C CA . CYS A 1 581 ? -7.676 -21.562 -42.781 1 91.31 581 CYS A CA 1
ATOM 4748 C C . CYS A 1 581 ? -6.961 -22.766 -42.156 1 91.31 581 CYS A C 1
ATOM 4750 O O . CYS A 1 581 ? -6.453 -22.688 -41.031 1 91.31 581 CYS A O 1
ATOM 4752 N N . ARG A 1 582 ? -6.98 -23.75 -42.969 1 89 582 ARG A N 1
ATOM 4753 C CA . ARG A 1 582 ? -6.402 -24.984 -42.469 1 89 582 ARG A CA 1
ATOM 4754 C C . ARG A 1 582 ? -5.012 -25.219 -43.031 1 89 582 ARG A C 1
ATOM 4756 O O . ARG A 1 582 ? -4.738 -24.844 -44.188 1 89 582 ARG A O 1
ATOM 4763 N N . LEU A 1 583 ? -4.062 -25.859 -42.125 1 91.94 583 LEU A N 1
ATOM 4764 C CA . LEU A 1 583 ? -2.758 -26.344 -42.594 1 91.94 583 LEU A CA 1
ATOM 4765 C C . LEU A 1 583 ? -2.408 -27.656 -41.906 1 91.94 583 LEU A C 1
ATOM 4767 O O . LEU A 1 583 ? -3.076 -28.062 -40.938 1 91.94 583 LEU A O 1
ATOM 4771 N N . GLU A 1 584 ? -1.441 -28.359 -42.5 1 89.75 584 GLU A N 1
ATOM 4772 C CA . GLU A 1 584 ? -1.004 -29.641 -41.938 1 89.75 584 GLU A CA 1
ATOM 4773 C C . GLU A 1 584 ? 0.517 -29.703 -41.844 1 89.75 584 GLU A C 1
ATOM 4775 O O . GLU A 1 584 ? 1.222 -29.531 -42.844 1 89.75 584 GLU A O 1
ATOM 4780 N N . ASN A 1 585 ? 0.95 -29.844 -40.656 1 85.69 585 ASN A N 1
ATOM 4781 C CA . ASN A 1 585 ? 2.357 -30.141 -40.406 1 85.69 585 ASN A CA 1
ATOM 4782 C C . ASN A 1 585 ? 2.654 -31.625 -40.594 1 85.69 585 ASN A C 1
ATOM 4784 O O . ASN A 1 585 ? 2.256 -32.438 -39.75 1 85.69 585 ASN A O 1
ATOM 4788 N N . THR A 1 586 ? 3.354 -32.031 -41.5 1 78 586 THR A N 1
ATOM 4789 C CA . THR A 1 586 ? 3.477 -33.406 -41.906 1 78 586 THR A CA 1
ATOM 4790 C C . THR A 1 586 ? 4.508 -34.156 -41.031 1 78 586 THR A C 1
ATOM 4792 O O . THR A 1 586 ? 4.453 -35.375 -40.875 1 78 586 THR A O 1
ATOM 4795 N N . ILE A 1 587 ? 5.582 -33.594 -40.594 1 67.25 587 ILE A N 1
ATOM 4796 C CA . ILE A 1 587 ? 6.582 -34.281 -39.781 1 67.25 587 ILE A CA 1
ATOM 4797 C C . ILE A 1 587 ? 6.238 -34.094 -38.312 1 67.25 587 ILE A C 1
ATOM 4799 O O . ILE A 1 587 ? 6.355 -35.031 -37.531 1 67.25 587 ILE A O 1
ATOM 4803 N N . GLY A 1 588 ? 5.477 -33.281 -37.969 1 58.31 588 GLY A N 1
ATOM 4804 C CA . GLY A 1 588 ? 4.98 -33.062 -36.625 1 58.31 588 GLY A CA 1
ATOM 4805 C C . GLY A 1 588 ? 6.07 -32.656 -35.656 1 58.31 588 GLY A C 1
ATOM 4806 O O . GLY A 1 588 ? 7.254 -32.656 -36 1 58.31 588 GLY A O 1
ATOM 4807 N N . GLY A 1 589 ? 6.023 -31.875 -34.469 1 55.28 589 GLY A N 1
ATOM 4808 C CA . GLY A 1 589 ? 6.934 -31.312 -33.469 1 55.28 589 GLY A CA 1
ATOM 4809 C C . GLY A 1 589 ? 7.32 -32.312 -32.406 1 55.28 589 GLY A C 1
ATOM 4810 O O . GLY A 1 589 ? 8.227 -32.031 -31.594 1 55.28 589 GLY A O 1
ATOM 4811 N N . ASP A 1 590 ? 6.754 -33.375 -32.094 1 53.66 590 ASP A N 1
ATOM 4812 C CA . ASP A 1 590 ? 7.113 -34.125 -30.891 1 53.66 590 ASP A CA 1
ATOM 4813 C C . ASP A 1 590 ? 8.367 -34.969 -31.125 1 53.66 590 ASP A C 1
ATOM 4815 O O . ASP A 1 590 ? 9.43 -34.438 -31.438 1 53.66 590 ASP A O 1
ATOM 4819 N N . GLY A 1 591 ? 8.383 -36.312 -31.203 1 52.28 591 GLY A N 1
ATOM 4820 C CA . GLY A 1 591 ? 9.461 -37.281 -31.234 1 52.28 591 GLY A CA 1
ATOM 4821 C C . GLY A 1 591 ? 10.25 -37.25 -32.531 1 52.28 591 GLY A C 1
ATOM 4822 O O . GLY A 1 591 ? 11.43 -37.594 -32.562 1 52.28 591 GLY A O 1
ATOM 4823 N N . ASP A 1 592 ? 9.797 -36.562 -33.594 1 54.78 592 ASP A N 1
ATOM 4824 C CA . ASP A 1 592 ? 10.422 -36.688 -34.906 1 54.78 592 ASP A CA 1
ATOM 4825 C C . ASP A 1 592 ? 11.133 -35.406 -35.312 1 54.78 592 ASP A C 1
ATOM 4827 O O . ASP A 1 592 ? 11.484 -35.219 -36.5 1 54.78 592 ASP A O 1
ATOM 4831 N N . ALA A 1 593 ? 11.445 -34.594 -34.375 1 61.66 593 ALA A N 1
ATOM 4832 C CA . ALA A 1 593 ? 12.109 -33.344 -34.688 1 61.66 593 ALA A CA 1
ATOM 4833 C C . ALA A 1 593 ? 13.547 -33.562 -35.125 1 61.66 593 ALA A C 1
ATOM 4835 O O . ALA A 1 593 ? 14.195 -34.5 -34.688 1 61.66 593 ALA A O 1
ATOM 4836 N N . ARG A 1 594 ? 14.023 -32.688 -35.969 1 65.5 594 ARG A N 1
ATOM 4837 C CA . ARG A 1 594 ? 15.352 -32.781 -36.562 1 65.5 594 ARG A CA 1
ATOM 4838 C C . ARG A 1 594 ? 16.422 -32.219 -35.625 1 65.5 594 ARG A C 1
ATOM 4840 O O . ARG A 1 594 ? 17.594 -32.125 -36 1 65.5 594 ARG A O 1
ATOM 4847 N N . TYR A 1 595 ? 15.992 -31.688 -34.5 1 66.88 595 TYR A N 1
ATOM 4848 C CA . TYR A 1 595 ? 16.891 -31.078 -33.531 1 66.88 595 TYR A CA 1
ATOM 4849 C C . TYR A 1 595 ? 16.531 -31.484 -32.094 1 66.88 595 TYR A C 1
ATOM 4851 O O . TYR A 1 595 ? 15.43 -31.984 -31.859 1 66.88 595 TYR A O 1
ATOM 4859 N N . LEU A 1 596 ? 17.531 -31.312 -31.266 1 64.5 596 LEU A N 1
ATOM 4860 C CA . LEU A 1 596 ? 17.25 -31.547 -29.859 1 64.5 596 LEU A CA 1
ATOM 4861 C C . LEU A 1 596 ? 16.438 -30.391 -29.266 1 64.5 596 LEU A C 1
ATOM 4863 O O . LEU A 1 596 ? 16.797 -29.234 -29.422 1 64.5 596 LEU A O 1
ATOM 4867 N N . LYS A 1 597 ? 15.43 -30.719 -28.609 1 67.81 597 LYS A N 1
ATOM 4868 C CA . LYS A 1 597 ? 14.5 -29.734 -28.062 1 67.81 597 LYS A CA 1
ATOM 4869 C C . LYS A 1 597 ? 15.047 -29.109 -26.781 1 67.81 597 LYS A C 1
ATOM 4871 O O . LYS A 1 597 ? 15.625 -29.812 -25.953 1 67.81 597 LYS A O 1
ATOM 4876 N N . HIS A 1 598 ? 15.062 -27.828 -26.703 1 68.62 598 HIS A N 1
ATOM 4877 C CA . HIS A 1 598 ? 15.43 -27.062 -25.516 1 68.62 598 HIS A CA 1
ATOM 4878 C C . HIS A 1 598 ? 14.305 -26.141 -25.094 1 68.62 598 HIS A C 1
ATOM 4880 O O . HIS A 1 598 ? 13.992 -25.172 -25.797 1 68.62 598 HIS A O 1
ATOM 4886 N N . GLN A 1 599 ? 13.789 -26.406 -23.906 1 67.19 599 GLN A N 1
ATOM 4887 C CA . GLN A 1 599 ? 12.672 -25.609 -23.406 1 67.19 599 GLN A CA 1
ATOM 4888 C C . GLN A 1 599 ? 13.117 -24.656 -22.312 1 67.19 599 GLN A C 1
ATOM 4890 O O . GLN A 1 599 ? 13.938 -25.016 -21.453 1 67.19 599 GLN A O 1
ATOM 4895 N N . ILE A 1 600 ? 12.766 -23.406 -22.516 1 68.81 600 ILE A N 1
ATOM 4896 C CA . ILE A 1 600 ? 13.008 -22.438 -21.453 1 68.81 600 ILE A CA 1
ATOM 4897 C C . ILE A 1 600 ? 11.711 -22.172 -20.688 1 68.81 600 ILE A C 1
ATOM 4899 O O . ILE A 1 600 ? 10.625 -22.531 -21.156 1 68.81 600 ILE A O 1
ATOM 4903 N N . ASN A 1 601 ? 11.859 -21.562 -19.5 1 71.88 601 ASN A N 1
ATOM 4904 C CA . ASN A 1 601 ? 10.672 -21.141 -18.75 1 71.88 601 ASN A CA 1
ATOM 4905 C C . ASN A 1 601 ? 10.148 -19.797 -19.25 1 71.88 601 ASN A C 1
ATOM 4907 O O . ASN A 1 601 ? 10.141 -18.812 -18.516 1 71.88 601 ASN A O 1
ATOM 4911 N N . TRP A 1 602 ? 9.602 -19.844 -20.406 1 79.75 602 TRP A N 1
ATOM 4912 C CA . TRP A 1 602 ? 9.18 -18.594 -21.031 1 79.75 602 TRP A CA 1
ATOM 4913 C C . TRP A 1 602 ? 7.844 -18.125 -20.453 1 79.75 602 TRP A C 1
ATOM 4915 O O . TRP A 1 602 ? 7.5 -16.953 -20.547 1 79.75 602 TRP A O 1
ATOM 4925 N N . ARG A 1 603 ? 7.113 -19.047 -19.797 1 81.56 603 ARG A N 1
ATOM 4926 C CA . ARG A 1 603 ? 5.758 -18.75 -19.359 1 81.56 603 ARG A CA 1
ATOM 4927 C C . ARG A 1 603 ? 5.766 -17.734 -18.219 1 81.56 603 ARG A C 1
ATOM 4929 O O . ARG A 1 603 ? 4.828 -16.938 -18.078 1 81.56 603 ARG A O 1
ATOM 4936 N N . ALA A 1 604 ? 6.75 -17.781 -17.5 1 78.88 604 ALA A N 1
ATOM 4937 C CA . ALA A 1 604 ? 6.781 -16.938 -16.312 1 78.88 604 ALA A CA 1
ATOM 4938 C C . ALA A 1 604 ? 7.457 -15.594 -16.609 1 78.88 604 ALA A C 1
ATOM 4940 O O . ALA A 1 604 ? 6.824 -14.672 -17.125 1 78.88 604 ALA A O 1
ATOM 4941 N N . HIS A 1 605 ? 8.781 -15.516 -16.453 1 71.75 605 HIS A N 1
ATOM 4942 C CA . HIS A 1 605 ? 9.516 -14.25 -16.469 1 71.75 605 HIS A CA 1
ATOM 4943 C C . HIS A 1 605 ? 9.492 -13.609 -17.859 1 71.75 605 HIS A C 1
ATOM 4945 O O . HIS A 1 605 ? 9.242 -12.406 -17.984 1 71.75 605 HIS A O 1
ATOM 4951 N N . VAL A 1 606 ? 9.688 -14.422 -18.906 1 80.62 606 VAL A N 1
ATOM 4952 C CA . VAL A 1 606 ? 9.805 -13.875 -20.266 1 80.62 606 VAL A CA 1
ATOM 4953 C C . VAL A 1 606 ? 8.461 -13.289 -20.703 1 80.62 606 VAL A C 1
ATOM 4955 O O . VAL A 1 606 ? 8.398 -12.156 -21.188 1 80.62 606 VAL A O 1
ATOM 4958 N N . LEU A 1 607 ? 7.445 -14.047 -20.516 1 88.12 607 LEU A N 1
ATOM 4959 C CA . LEU A 1 607 ? 6.121 -13.578 -20.922 1 88.12 607 LEU A CA 1
ATOM 4960 C C . LEU A 1 607 ? 5.715 -12.344 -20.125 1 88.12 607 LEU A C 1
ATOM 4962 O O . LEU A 1 607 ? 5.168 -11.391 -20.688 1 88.12 607 LEU A O 1
ATOM 4966 N N . THR A 1 608 ? 5.996 -12.32 -18.859 1 85.25 608 THR A N 1
ATOM 4967 C CA . THR A 1 608 ? 5.633 -11.203 -18 1 85.25 608 THR A CA 1
ATOM 4968 C C . THR A 1 608 ? 6.328 -9.922 -18.453 1 85.25 608 THR A C 1
ATOM 4970 O O . THR A 1 608 ? 5.699 -8.867 -18.547 1 85.25 608 THR A O 1
ATOM 4973 N N . GLU A 1 609 ? 7.586 -10.016 -18.734 1 82.5 609 GLU A N 1
ATOM 4974 C CA . GLU A 1 609 ? 8.352 -8.852 -19.172 1 82.5 609 GLU A CA 1
ATOM 4975 C C . GLU A 1 609 ? 7.844 -8.328 -20.516 1 82.5 609 GLU A C 1
ATOM 4977 O O . GLU A 1 609 ? 7.785 -7.117 -20.734 1 82.5 609 GLU A O 1
ATOM 4982 N N . ASN A 1 610 ? 7.508 -9.188 -21.344 1 89.38 610 ASN A N 1
ATOM 4983 C CA . ASN A 1 610 ? 7.059 -8.766 -22.656 1 89.38 610 ASN A CA 1
ATOM 4984 C C . ASN A 1 610 ? 5.621 -8.258 -22.625 1 89.38 610 ASN A C 1
ATOM 4986 O O . ASN A 1 610 ? 5.23 -7.441 -23.469 1 89.38 610 ASN A O 1
ATOM 4990 N N . LEU A 1 611 ? 4.852 -8.727 -21.703 1 91.88 611 LEU A N 1
ATOM 4991 C CA . LEU A 1 611 ? 3.521 -8.156 -21.516 1 91.88 611 LEU A CA 1
ATOM 4992 C C . LEU A 1 611 ? 3.611 -6.707 -21.047 1 91.88 611 LEU A C 1
ATOM 4994 O O . LEU A 1 611 ? 2.816 -5.867 -21.469 1 91.88 611 LEU A O 1
ATOM 4998 N N . LYS A 1 612 ? 4.535 -6.457 -20.219 1 87.25 612 LYS A N 1
ATOM 4999 C CA . LYS A 1 612 ? 4.77 -5.082 -19.781 1 87.25 612 LYS A CA 1
ATOM 5000 C C . LYS A 1 612 ? 5.176 -4.203 -20.969 1 87.25 612 LYS A C 1
ATOM 5002 O O . LYS A 1 612 ? 4.684 -3.08 -21.109 1 87.25 612 LYS A O 1
ATOM 5007 N N . HIS A 1 613 ? 6.016 -4.766 -21.781 1 89.31 613 HIS A N 1
ATOM 5008 C CA . HIS A 1 613 ? 6.465 -4.043 -22.969 1 89.31 613 HIS A CA 1
ATOM 5009 C C . HIS A 1 613 ? 5.309 -3.777 -23.922 1 89.31 613 HIS A C 1
ATOM 5011 O O . HIS A 1 613 ? 5.207 -2.689 -24.5 1 89.31 613 HIS A O 1
ATOM 5017 N N . LEU A 1 614 ? 4.52 -4.801 -24.156 1 93.38 614 LEU A N 1
ATOM 5018 C CA . LEU A 1 614 ? 3.359 -4.637 -25.031 1 93.38 614 LEU A CA 1
ATOM 5019 C C . LEU A 1 614 ? 2.436 -3.543 -24.5 1 93.38 614 LEU A C 1
ATOM 5021 O O . LEU A 1 614 ? 1.94 -2.717 -25.266 1 93.38 614 LEU A O 1
ATOM 5025 N N . ARG A 1 615 ? 2.209 -3.537 -23.25 1 92.19 615 ARG A N 1
ATOM 5026 C CA . ARG A 1 615 ? 1.369 -2.516 -22.625 1 92.19 615 ARG A CA 1
ATOM 5027 C C . ARG A 1 615 ? 1.921 -1.119 -22.891 1 92.19 615 ARG A C 1
ATOM 5029 O O . ARG A 1 615 ? 1.169 -0.203 -23.234 1 92.19 615 ARG A O 1
ATOM 5036 N N . GLU A 1 616 ? 3.178 -0.949 -22.734 1 88 616 GLU A N 1
ATOM 5037 C CA . GLU A 1 616 ? 3.828 0.332 -23 1 88 616 GLU A CA 1
ATOM 5038 C C . GLU A 1 616 ? 3.699 0.731 -24.453 1 88 616 GLU A C 1
ATOM 5040 O O . GLU A 1 616 ? 3.461 1.899 -24.766 1 88 616 GLU A O 1
ATOM 5045 N N . SER A 1 617 ? 3.836 -0.26 -25.328 1 90.06 617 SER A N 1
ATOM 5046 C CA . SER A 1 617 ? 3.762 -0.018 -26.766 1 90.06 617 SER A CA 1
ATOM 5047 C C . SER A 1 617 ? 2.354 0.387 -27.188 1 90.06 617 SER A C 1
ATOM 5049 O O . SER A 1 617 ? 2.172 1.043 -28.203 1 90.06 617 SER A O 1
ATOM 5051 N N . LEU A 1 618 ? 1.436 -0.018 -26.406 1 92.19 618 LEU A N 1
ATOM 5052 C CA . LEU A 1 618 ? 0.042 0.283 -26.703 1 92.19 618 LEU A CA 1
ATOM 5053 C C . LEU A 1 618 ? -0.419 1.535 -25.969 1 92.19 618 LEU A C 1
ATOM 5055 O O . LEU A 1 618 ? -1.62 1.804 -25.891 1 92.19 618 LEU A O 1
ATOM 5059 N N . GLY A 1 619 ? 0.474 2.322 -25.359 1 86.56 619 GLY A N 1
ATOM 5060 C CA . GLY A 1 619 ? 0.128 3.547 -24.656 1 86.56 619 GLY A CA 1
ATOM 5061 C C . GLY A 1 619 ? -0.428 3.299 -23.266 1 86.56 619 GLY A C 1
ATOM 5062 O O . GLY A 1 619 ? -1.319 4.02 -22.812 1 86.56 619 GLY A O 1
ATOM 5063 N N . ASN A 1 620 ? -0.029 2.188 -22.672 1 83.25 620 ASN A N 1
ATOM 5064 C CA . ASN A 1 620 ? -0.417 1.798 -21.328 1 83.25 620 ASN A CA 1
ATOM 5065 C C . ASN A 1 620 ? -1.921 1.567 -21.219 1 83.25 620 ASN A C 1
ATOM 5067 O O . ASN A 1 620 ? -2.535 1.907 -20.203 1 83.25 620 ASN A O 1
ATOM 5071 N N . LEU A 1 621 ? -2.395 1.073 -22.312 1 84.75 621 LEU A N 1
ATOM 5072 C CA . LEU A 1 621 ? -3.793 0.661 -22.312 1 84.75 621 LEU A CA 1
ATOM 5073 C C . LEU A 1 621 ? -4.008 -0.518 -21.359 1 84.75 621 LEU A C 1
ATOM 5075 O O . LEU A 1 621 ? -3.186 -1.438 -21.312 1 84.75 621 LEU A O 1
ATOM 5079 N N . ARG A 1 622 ? -5.043 -0.483 -20.672 1 83 622 ARG A N 1
ATOM 5080 C CA . ARG A 1 622 ? -5.359 -1.595 -19.781 1 83 622 ARG A CA 1
ATOM 5081 C C . ARG A 1 622 ? -5.797 -2.822 -20.578 1 83 622 ARG A C 1
ATOM 5083 O O . ARG A 1 622 ? -6.562 -2.709 -21.547 1 83 622 ARG A O 1
ATOM 5090 N N . PRO A 1 623 ? -5.238 -3.965 -20.188 1 87.81 623 PRO A N 1
ATOM 5091 C CA . PRO A 1 623 ? -5.68 -5.188 -20.859 1 87.81 623 PRO A CA 1
ATOM 5092 C C . PRO A 1 623 ? -7.164 -5.477 -20.641 1 87.81 623 PRO A C 1
ATOM 5094 O O . PRO A 1 623 ? -7.668 -5.324 -19.531 1 87.81 623 PRO A O 1
ATOM 5097 N N . ARG A 1 624 ? -7.836 -5.871 -21.688 1 84.5 624 ARG A N 1
ATOM 5098 C CA . ARG A 1 624 ? -9.266 -6.156 -21.609 1 84.5 624 ARG A CA 1
ATOM 5099 C C . ARG A 1 624 ? -9.523 -7.66 -21.625 1 84.5 624 ARG A C 1
ATOM 5101 O O . ARG A 1 624 ? -10.594 -8.117 -21.219 1 84.5 624 ARG A O 1
ATOM 5108 N N . GLY A 1 625 ? -8.547 -8.414 -22.156 1 89.19 625 GLY A N 1
ATOM 5109 C CA . GLY A 1 625 ? -8.727 -9.852 -22.234 1 89.19 625 GLY A CA 1
ATOM 5110 C C . GLY A 1 625 ? -8.422 -10.57 -20.938 1 89.19 625 GLY A C 1
ATOM 5111 O O . GLY A 1 625 ? -7.559 -10.141 -20.172 1 89.19 625 GLY A O 1
ATOM 5112 N N . ILE A 1 626 ? -9.266 -11.688 -20.656 1 93.31 626 ILE A N 1
ATOM 5113 C CA . ILE A 1 626 ? -9.078 -12.5 -19.469 1 93.31 626 ILE A CA 1
ATOM 5114 C C . ILE A 1 626 ? -8.688 -13.922 -19.859 1 93.31 626 ILE A C 1
ATOM 5116 O O . ILE A 1 626 ? -9.391 -14.57 -20.656 1 93.31 626 ILE A O 1
ATOM 5120 N N . CYS A 1 627 ? -7.539 -14.281 -19.453 1 95.56 627 CYS A N 1
ATOM 5121 C CA . CYS A 1 627 ? -7.07 -15.648 -19.641 1 95.56 627 CYS A CA 1
ATOM 5122 C C . CYS A 1 627 ? -7.219 -16.453 -18.359 1 95.56 627 CYS A C 1
ATOM 5124 O O . CYS A 1 627 ? -6.539 -16.188 -17.359 1 95.56 627 CYS A O 1
ATOM 5126 N N . LEU A 1 628 ? -8.141 -17.453 -18.406 1 96.31 628 LEU A N 1
ATOM 5127 C CA . LEU A 1 628 ? -8.508 -18.234 -17.234 1 96.31 628 LEU A CA 1
ATOM 5128 C C . LEU A 1 628 ? -8.492 -19.734 -17.547 1 96.31 628 LEU A C 1
ATOM 5130 O O . LEU A 1 628 ? -9.203 -20.188 -18.453 1 96.31 628 LEU A O 1
ATOM 5134 N N . ASP A 1 629 ? -7.613 -20.5 -16.875 1 96.75 629 ASP A N 1
ATOM 5135 C CA . ASP A 1 629 ? -7.586 -21.953 -17.047 1 96.75 629 ASP A CA 1
ATOM 5136 C C . ASP A 1 629 ? -8.258 -22.656 -15.867 1 96.75 629 ASP A C 1
ATOM 5138 O O . ASP A 1 629 ? -8.32 -22.109 -14.766 1 96.75 629 ASP A O 1
ATOM 5142 N N . VAL A 1 630 ? -8.805 -23.797 -16.125 1 97.56 630 VAL A N 1
ATOM 5143 C CA . VAL A 1 630 ? -9.445 -24.625 -15.109 1 97.56 630 VAL A CA 1
ATOM 5144 C C . VAL A 1 630 ? -8.664 -25.922 -14.914 1 97.56 630 VAL A C 1
ATOM 5146 O O . VAL A 1 630 ? -8.438 -26.656 -15.875 1 97.56 630 VAL A O 1
ATOM 5149 N N . VAL A 1 631 ? -8.18 -26.172 -13.727 1 96.38 631 VAL A N 1
ATOM 5150 C CA . VAL A 1 631 ? -7.43 -27.375 -13.406 1 96.38 631 VAL A CA 1
ATOM 5151 C C . VAL A 1 631 ? -8.297 -28.328 -12.586 1 96.38 631 VAL A C 1
ATOM 5153 O O . VAL A 1 631 ? -8.82 -27.953 -11.531 1 96.38 631 VAL A O 1
ATOM 5156 N N . VAL A 1 632 ? -8.43 -29.594 -13.023 1 94.75 632 VAL A N 1
ATOM 5157 C CA . VAL A 1 632 ? -9.273 -30.594 -12.375 1 94.75 632 VAL A CA 1
ATOM 5158 C C . VAL A 1 632 ? -8.477 -31.875 -12.148 1 94.75 632 VAL A C 1
ATOM 5160 O O . VAL A 1 632 ? -8.344 -32.688 -13.062 1 94.75 632 VAL A O 1
ATOM 5163 N N . PRO A 1 633 ? -8.016 -32.031 -10.922 1 90.88 633 PRO A N 1
ATOM 5164 C CA . PRO A 1 633 ? -7.43 -33.344 -10.625 1 90.88 633 PRO A CA 1
ATOM 5165 C C . PRO A 1 633 ? -8.469 -34.469 -10.57 1 90.88 633 PRO A C 1
ATOM 5167 O O . PRO A 1 633 ? -9.547 -34.281 -9.992 1 90.88 633 PRO A O 1
ATOM 5170 N N . SER A 1 634 ? -8.258 -35.531 -11.227 1 83.12 634 SER A N 1
ATOM 5171 C CA . SER A 1 634 ? -9.211 -36.625 -11.25 1 83.12 634 SER A CA 1
ATOM 5172 C C . SER A 1 634 ? -8.523 -37.969 -10.977 1 83.12 634 SER A C 1
ATOM 5174 O O . SER A 1 634 ? -7.508 -38.281 -11.602 1 83.12 634 SER A O 1
ATOM 5176 N N . TYR A 1 635 ? -9.109 -38.5 -9.836 1 70.06 635 TYR A N 1
ATOM 5177 C CA . TYR A 1 635 ? -8.641 -39.812 -9.484 1 70.06 635 TYR A CA 1
ATOM 5178 C C . TYR A 1 635 ? -9.5 -40.906 -10.133 1 70.06 635 TYR A C 1
ATOM 5180 O O . TYR A 1 635 ? -10.734 -40.812 -10.133 1 70.06 635 TYR A O 1
ATOM 5188 N N . ARG A 1 636 ? -9.055 -41.969 -10.906 1 59.16 636 ARG A N 1
ATOM 5189 C CA . ARG A 1 636 ? -9.555 -43.188 -11.516 1 59.16 636 ARG A CA 1
ATOM 5190 C C . ARG A 1 636 ? -10.641 -42.875 -12.539 1 59.16 636 ARG A C 1
ATOM 5192 O O . ARG A 1 636 ? -11.07 -43.781 -13.273 1 59.16 636 ARG A O 1
ATOM 5199 N N . THR A 1 637 ? -10.969 -41.5 -12.859 1 62.28 637 THR A N 1
ATOM 5200 C CA . THR A 1 637 ? -11.727 -40.938 -13.969 1 62.28 637 THR A CA 1
ATOM 5201 C C . THR A 1 637 ? -13.039 -41.688 -14.172 1 62.28 637 THR A C 1
ATOM 5203 O O . THR A 1 637 ? -13.516 -41.812 -15.305 1 62.28 637 THR A O 1
ATOM 5206 N N . ASN A 1 638 ? -13.68 -42.312 -12.977 1 60.47 638 ASN A N 1
ATOM 5207 C CA . ASN A 1 638 ? -14.953 -42.969 -13.18 1 60.47 638 ASN A CA 1
ATOM 5208 C C . ASN A 1 638 ? -16.125 -42 -13.172 1 60.47 638 ASN A C 1
ATOM 5210 O O . ASN A 1 638 ? -17.281 -42.406 -13.062 1 60.47 638 ASN A O 1
ATOM 5214 N N . ASN A 1 639 ? -15.844 -40.75 -13.359 1 67.19 639 ASN A N 1
ATOM 5215 C CA . ASN A 1 639 ? -16.891 -39.75 -13.164 1 67.19 639 ASN A CA 1
ATOM 5216 C C . ASN A 1 639 ? -17.062 -38.875 -14.406 1 67.19 639 ASN A C 1
ATOM 5218 O O . ASN A 1 639 ? -17.156 -37.656 -14.297 1 67.19 639 ASN A O 1
ATOM 5222 N N . ASN A 1 640 ? -17.297 -39.438 -15.469 1 76.44 640 ASN A N 1
ATOM 5223 C CA . ASN A 1 640 ? -17.344 -38.781 -16.766 1 76.44 640 ASN A CA 1
ATOM 5224 C C . ASN A 1 640 ? -18.469 -37.75 -16.828 1 76.44 640 ASN A C 1
ATOM 5226 O O . ASN A 1 640 ? -18.328 -36.688 -17.453 1 76.44 640 ASN A O 1
ATOM 5230 N N . GLU A 1 641 ? -19.484 -38.062 -16.031 1 81.31 641 GLU A N 1
ATOM 5231 C CA . GLU A 1 641 ? -20.609 -37.125 -16.062 1 81.31 641 GLU A CA 1
ATOM 5232 C C . GLU A 1 641 ? -20.25 -35.781 -15.414 1 81.31 641 GLU A C 1
ATOM 5234 O O . GLU A 1 641 ? -20.609 -34.719 -15.922 1 81.31 641 GLU A O 1
ATOM 5239 N N . PHE A 1 642 ? -19.609 -35.875 -14.352 1 87.12 642 PHE A N 1
ATOM 5240 C CA . PHE A 1 642 ? -19.172 -34.688 -13.672 1 87.12 642 PHE A CA 1
ATOM 5241 C C . PHE A 1 642 ? -18.156 -33.906 -14.516 1 87.12 642 PHE A C 1
ATOM 5243 O O . PHE A 1 642 ? -18.234 -32.688 -14.648 1 87.12 642 PHE A O 1
ATOM 5250 N N . LEU A 1 643 ? -17.25 -34.625 -15.141 1 90 643 LEU A N 1
ATOM 5251 C CA . LEU A 1 643 ? -16.219 -34 -15.953 1 90 643 LEU A CA 1
ATOM 5252 C C . LEU A 1 643 ? -16.828 -33.312 -17.172 1 90 643 LEU A C 1
ATOM 5254 O O . LEU A 1 643 ? -16.391 -32.219 -17.547 1 90 643 LEU A O 1
ATOM 5258 N N . LYS A 1 644 ? -17.781 -33.938 -17.703 1 89.19 644 LYS A N 1
ATOM 5259 C CA . LYS A 1 644 ? -18.438 -33.375 -18.859 1 89.19 644 LYS A CA 1
ATOM 5260 C C . LYS A 1 644 ? -19.078 -32.031 -18.516 1 89.19 644 LYS A C 1
ATOM 5262 O O . LYS A 1 644 ? -18.969 -31.078 -19.297 1 89.19 644 LYS A O 1
ATOM 5267 N N . ARG A 1 645 ? -19.688 -31.953 -17.391 1 90.44 645 ARG A N 1
ATOM 5268 C CA . ARG A 1 645 ? -20.312 -30.703 -16.969 1 90.44 645 ARG A CA 1
ATOM 5269 C C . ARG A 1 645 ? -19.266 -29.609 -16.781 1 90.44 645 ARG A C 1
ATOM 5271 O O . ARG A 1 645 ? -19.516 -28.453 -17.125 1 90.44 645 ARG A O 1
ATOM 5278 N N . ILE A 1 646 ? -18.156 -29.922 -16.297 1 94.12 646 ILE A N 1
ATOM 5279 C CA . ILE A 1 646 ? -17.078 -28.969 -16.062 1 94.12 646 ILE A CA 1
ATOM 5280 C C . ILE A 1 646 ? -16.5 -28.516 -17.406 1 94.12 646 ILE A C 1
ATOM 5282 O O . ILE A 1 646 ? -16.312 -27.328 -17.641 1 94.12 646 ILE A O 1
ATOM 5286 N N . LEU A 1 647 ? -16.312 -29.438 -18.344 1 92.25 647 LEU A N 1
ATOM 5287 C CA . LEU A 1 647 ? -15.625 -29.172 -19.594 1 92.25 647 LEU A CA 1
ATOM 5288 C C . LEU A 1 647 ? -16.516 -28.391 -20.547 1 92.25 647 LEU A C 1
ATOM 5290 O O . LEU A 1 647 ? -16.031 -27.797 -21.516 1 92.25 647 LEU A O 1
ATOM 5294 N N . LEU A 1 648 ? -17.781 -28.297 -20.234 1 90.81 648 LEU A N 1
ATOM 5295 C CA . LEU A 1 648 ? -18.719 -27.594 -21.109 1 90.81 648 LEU A CA 1
ATOM 5296 C C . LEU A 1 648 ? -19 -26.203 -20.578 1 90.81 648 LEU A C 1
ATOM 5298 O O . LEU A 1 648 ? -19.812 -25.469 -21.156 1 90.81 648 LEU A O 1
ATOM 5302 N N . LEU A 1 649 ? -18.344 -25.812 -19.531 1 93.31 649 LEU A N 1
ATOM 5303 C CA . LEU A 1 649 ? -18.5 -24.469 -19 1 93.31 649 LEU A CA 1
ATOM 5304 C C . LEU A 1 649 ? -18.094 -23.422 -20.047 1 93.31 649 LEU A C 1
ATOM 5306 O O . LEU A 1 649 ? -17.094 -23.594 -20.75 1 93.31 649 LEU A O 1
ATOM 5310 N N . ARG A 1 650 ? -18.953 -22.328 -20.203 1 91.75 650 ARG A N 1
ATOM 5311 C CA . ARG A 1 650 ? -18.688 -21.203 -21.109 1 91.75 650 ARG A CA 1
ATOM 5312 C C . ARG A 1 650 ? -19.078 -19.875 -20.453 1 91.75 650 ARG A C 1
ATOM 5314 O O . ARG A 1 650 ? -19.984 -19.828 -19.625 1 91.75 650 ARG A O 1
ATOM 5321 N N . ALA A 1 651 ? -18.359 -18.891 -20.797 1 90.62 651 ALA A N 1
ATOM 5322 C CA . ALA A 1 651 ? -18.672 -17.547 -20.328 1 90.62 651 ALA A CA 1
ATOM 5323 C C . ALA A 1 651 ? -19.516 -16.797 -21.359 1 90.62 651 ALA A C 1
ATOM 5325 O O . ALA A 1 651 ? -19.562 -17.188 -22.516 1 90.62 651 ALA A O 1
ATOM 5326 N N . THR A 1 652 ? -20.141 -15.727 -20.875 1 87.94 652 THR A N 1
ATOM 5327 C CA . THR A 1 652 ? -20.969 -14.906 -21.766 1 87.94 652 THR A CA 1
ATOM 5328 C C . THR A 1 652 ? -20.125 -13.852 -22.469 1 87.94 652 THR A C 1
ATOM 5330 O O . THR A 1 652 ? -20.562 -13.25 -23.453 1 87.94 652 THR A O 1
ATOM 5333 N N . VAL A 1 653 ? -18.969 -13.688 -21.984 1 85.56 653 VAL A N 1
ATOM 5334 C CA . VAL A 1 653 ? -18.016 -12.766 -22.609 1 85.56 653 VAL A CA 1
ATOM 5335 C C . VAL A 1 653 ? -16.812 -13.539 -23.141 1 85.56 653 VAL A C 1
ATOM 5337 O O . VAL A 1 653 ? -16.656 -14.719 -22.844 1 85.56 653 VAL A O 1
ATOM 5340 N N . MET A 1 654 ? -16.062 -12.836 -23.922 1 86.31 654 MET A N 1
ATOM 5341 C CA . MET A 1 654 ? -14.891 -13.477 -24.5 1 86.31 654 MET A CA 1
ATOM 5342 C C . MET A 1 654 ? -13.844 -13.75 -23.422 1 86.31 654 MET A C 1
ATOM 5344 O O . MET A 1 654 ? -13.438 -12.836 -22.703 1 86.31 654 MET A O 1
ATOM 5348 N N . LEU A 1 655 ? -13.516 -15.039 -23.266 1 91.38 655 LEU A N 1
ATOM 5349 C CA . LEU A 1 655 ? -12.453 -15.5 -22.391 1 91.38 655 LEU A CA 1
ATOM 5350 C C . LEU A 1 655 ? -11.547 -16.5 -23.109 1 91.38 655 LEU A C 1
ATOM 5352 O O . LEU A 1 655 ? -11.953 -17.109 -24.094 1 91.38 655 LEU A O 1
ATOM 5356 N N . TYR A 1 656 ? -10.367 -16.484 -22.781 1 92.81 656 TYR A N 1
ATOM 5357 C CA . TYR A 1 656 ? -9.484 -17.594 -23.141 1 92.81 656 TYR A CA 1
ATOM 5358 C C . TYR A 1 656 ? -9.414 -18.625 -22.031 1 92.81 656 TYR A C 1
ATOM 5360 O O . TYR A 1 656 ? -8.906 -18.344 -20.938 1 92.81 656 TYR A O 1
ATOM 5368 N N . VAL A 1 657 ? -9.984 -19.875 -22.328 1 94.06 657 VAL A N 1
ATOM 5369 C CA . VAL A 1 657 ? -10.086 -20.859 -21.266 1 94.06 657 VAL A CA 1
ATOM 5370 C C . VAL A 1 657 ? -9.477 -22.188 -21.734 1 94.06 657 VAL A C 1
ATOM 5372 O O . VAL A 1 657 ? -9.828 -22.688 -22.797 1 94.06 657 VAL A O 1
ATOM 5375 N N . ARG A 1 658 ? -8.578 -22.719 -21.016 1 93.06 658 ARG A N 1
ATOM 5376 C CA . ARG A 1 658 ? -8.109 -24.094 -21.172 1 93.06 658 ARG A CA 1
ATOM 5377 C C . ARG A 1 658 ? -8.43 -24.938 -19.953 1 93.06 658 ARG A C 1
ATOM 5379 O O . ARG A 1 658 ? -8.289 -24.484 -18.812 1 93.06 658 ARG A O 1
ATOM 5386 N N . PHE A 1 659 ? -8.953 -26.094 -20.25 1 94 659 PHE A N 1
ATOM 5387 C CA . PHE A 1 659 ? -9.211 -27.062 -19.203 1 94 659 PHE A CA 1
ATOM 5388 C C . PHE A 1 659 ? -8.07 -28.062 -19.109 1 94 659 PHE A C 1
ATOM 5390 O O . PHE A 1 659 ? -7.625 -28.609 -20.125 1 94 659 PHE A O 1
ATOM 5397 N N . TRP A 1 660 ? -7.57 -28.25 -17.922 1 92.94 660 TRP A N 1
ATOM 5398 C CA . TRP A 1 660 ? -6.527 -29.234 -17.656 1 92.94 660 TRP A CA 1
ATOM 5399 C C . TRP A 1 660 ? -7.039 -30.344 -16.75 1 92.94 660 TRP A C 1
ATOM 5401 O O . TRP A 1 660 ? -7.152 -30.156 -15.531 1 92.94 660 TRP A O 1
ATOM 5411 N N . ILE A 1 661 ? -7.297 -31.484 -17.344 1 89.81 661 ILE A N 1
ATOM 5412 C CA . ILE A 1 661 ? -7.676 -32.656 -16.562 1 89.81 661 ILE A CA 1
ATOM 5413 C C . ILE A 1 661 ? -6.43 -33.469 -16.234 1 89.81 661 ILE A C 1
ATOM 5415 O O . ILE A 1 661 ? -5.723 -33.938 -17.125 1 89.81 661 ILE A O 1
ATOM 5419 N N . VAL A 1 662 ? -6.176 -33.625 -14.961 1 86.69 662 VAL A N 1
ATOM 5420 C CA . VAL A 1 662 ? -5 -34.375 -14.523 1 86.69 662 VAL A CA 1
ATOM 5421 C C . VAL A 1 662 ? -5.426 -35.688 -13.922 1 86.69 662 VAL A C 1
ATOM 5423 O O . VAL A 1 662 ? -6.09 -35.75 -12.891 1 86.69 662 VAL A O 1
ATOM 5426 N N . VAL A 1 663 ? -5.02 -36.781 -14.523 1 82.62 663 VAL A N 1
ATOM 5427 C CA . VAL A 1 663 ? -5.457 -38.094 -14.125 1 82.62 663 VAL A CA 1
ATOM 5428 C C . VAL A 1 663 ? -4.273 -38.906 -13.562 1 82.62 663 VAL A C 1
ATOM 5430 O O . VAL A 1 663 ? -3.273 -39.094 -14.258 1 82.62 663 VAL A O 1
ATOM 5433 N N . ASP A 1 664 ? -4.438 -39.156 -12.328 1 78.94 664 ASP A N 1
ATOM 5434 C CA . ASP A 1 664 ? -3.385 -39.938 -11.695 1 78.94 664 ASP A CA 1
ATOM 5435 C C . ASP A 1 664 ? -3.758 -41.438 -11.664 1 78.94 664 ASP A C 1
ATOM 5437 O O . ASP A 1 664 ? -4.863 -41.781 -11.25 1 78.94 664 ASP A O 1
ATOM 5441 N N . ASN A 1 665 ? -2.863 -42.312 -12.016 1 74.62 665 ASN A N 1
ATOM 5442 C CA . ASN A 1 665 ? -2.973 -43.75 -11.984 1 74.62 665 ASN A CA 1
ATOM 5443 C C . ASN A 1 665 ? -4.285 -44.25 -12.609 1 74.62 665 ASN A C 1
ATOM 5445 O O . ASN A 1 665 ? -5.051 -44.969 -11.969 1 74.62 665 ASN A O 1
ATOM 5449 N N . PRO A 1 666 ? -4.492 -43.844 -13.789 1 71.62 666 PRO A N 1
ATOM 5450 C CA . PRO A 1 666 ? -5.781 -44.125 -14.414 1 71.62 666 PRO A CA 1
ATOM 5451 C C . PRO A 1 666 ? -5.938 -45.625 -14.773 1 71.62 666 PRO A C 1
ATOM 5453 O O . PRO A 1 666 ? -4.941 -46.312 -14.984 1 71.62 666 PRO A O 1
ATOM 5456 N N . LEU A 1 667 ? -7.211 -46 -14.719 1 74.06 667 LEU A N 1
ATOM 5457 C CA . LEU A 1 667 ? -7.543 -47.25 -15.391 1 74.06 667 LEU A CA 1
ATOM 5458 C C . LEU A 1 667 ? -7.562 -47.062 -16.906 1 74.06 667 LEU A C 1
ATOM 5460 O O . LEU A 1 667 ? -8.047 -46.031 -17.406 1 74.06 667 LEU A O 1
ATOM 5464 N N . PRO A 1 668 ? -6.832 -47.875 -17.562 1 71.88 668 PRO A N 1
ATOM 5465 C CA . PRO A 1 668 ? -6.676 -47.719 -19 1 71.88 668 PRO A CA 1
ATOM 5466 C C . PRO A 1 668 ? -7.996 -47.406 -19.703 1 71.88 668 PRO A C 1
ATOM 5468 O O . PRO A 1 668 ? -8.039 -46.531 -20.578 1 71.88 668 PRO A O 1
ATOM 5471 N N . GLU A 1 669 ? -9.055 -48.062 -19.312 1 75.31 669 GLU A N 1
ATOM 5472 C CA . GLU A 1 669 ? -10.336 -47.844 -19.969 1 75.31 669 GLU A CA 1
ATOM 5473 C C . GLU A 1 669 ? -10.859 -46.438 -19.672 1 75.31 669 GLU A C 1
ATOM 5475 O O . GLU A 1 669 ? -11.43 -45.781 -20.547 1 75.31 669 GLU A O 1
ATOM 5480 N N . HIS A 1 670 ? -10.547 -46 -18.609 1 78.94 670 HIS A N 1
ATOM 5481 C CA . HIS A 1 670 ? -11.086 -44.719 -18.188 1 78.94 670 HIS A CA 1
ATOM 5482 C C . HIS A 1 670 ? -10.305 -43.562 -18.812 1 78.94 670 HIS A C 1
ATOM 5484 O O . HIS A 1 670 ? -10.891 -42.562 -19.203 1 78.94 670 HIS A O 1
ATOM 5490 N N . ILE A 1 671 ? -9.047 -43.75 -18.969 1 81.38 671 ILE A N 1
ATOM 5491 C CA . ILE A 1 671 ? -8.234 -42.656 -19.531 1 81.38 671 ILE A CA 1
ATOM 5492 C C . ILE A 1 671 ? -8.617 -42.438 -21 1 81.38 671 ILE A C 1
ATOM 5494 O O . ILE A 1 671 ? -8.625 -41.312 -21.484 1 81.38 671 ILE A O 1
ATOM 5498 N N . GLU A 1 672 ? -8.883 -43.469 -21.656 1 81.38 672 GLU A N 1
ATOM 5499 C CA . GLU A 1 672 ? -9.273 -43.344 -23.062 1 81.38 672 GLU A CA 1
ATOM 5500 C C . GLU A 1 672 ? -10.609 -42.625 -23.203 1 81.38 672 GLU A C 1
ATOM 5502 O O . GLU A 1 672 ? -10.797 -41.844 -24.141 1 81.38 672 GLU A O 1
ATOM 5507 N N . SER A 1 673 ? -11.398 -42.938 -22.297 1 83.81 673 SER A N 1
ATOM 5508 C CA . SER A 1 673 ? -12.695 -42.25 -22.312 1 83.81 673 SER A CA 1
ATOM 5509 C C . SER A 1 673 ? -12.547 -40.75 -22.109 1 83.81 673 SER A C 1
ATOM 5511 O O . SER A 1 673 ? -13.211 -39.969 -22.781 1 83.81 673 SER A O 1
ATOM 5513 N N . VAL A 1 674 ? -11.758 -40.344 -21.219 1 86.62 674 VAL A N 1
ATOM 5514 C CA . VAL A 1 674 ? -11.555 -38.938 -20.906 1 86.62 674 VAL A CA 1
ATOM 5515 C C . VAL A 1 674 ? -10.875 -38.25 -22.094 1 86.62 674 VAL A C 1
ATOM 5517 O O . VAL A 1 674 ? -11.227 -37.125 -22.453 1 86.62 674 VAL A O 1
ATOM 5520 N N . LYS A 1 675 ? -9.93 -38.875 -22.703 1 84.31 675 LYS A N 1
ATOM 5521 C CA . LYS A 1 675 ? -9.25 -38.344 -23.875 1 84.31 675 LYS A CA 1
ATOM 5522 C C . LYS A 1 675 ? -10.219 -38.156 -25.031 1 84.31 675 LYS A C 1
ATOM 5524 O O . LYS A 1 675 ? -10.148 -37.156 -25.75 1 84.31 675 LYS A O 1
ATOM 5529 N N . ASN A 1 676 ? -11.031 -39.094 -25.188 1 83.62 676 ASN A N 1
ATOM 5530 C CA . ASN A 1 676 ? -12.031 -39 -26.234 1 83.62 676 ASN A CA 1
ATOM 5531 C C . ASN A 1 676 ? -13 -37.844 -25.984 1 83.62 676 ASN A C 1
ATOM 5533 O O . ASN A 1 676 ? -13.383 -37.156 -26.922 1 83.62 676 ASN A O 1
ATOM 5537 N N . LEU A 1 677 ? -13.352 -37.812 -24.797 1 86 677 LEU A N 1
ATOM 5538 C CA . LEU A 1 677 ? -14.203 -36.688 -24.422 1 86 677 LEU A CA 1
ATOM 5539 C C . LEU A 1 677 ? -13.516 -35.344 -24.719 1 86 677 LEU A C 1
ATOM 5541 O O . LEU A 1 677 ? -14.125 -34.438 -25.281 1 86 677 LEU A O 1
ATOM 5545 N N . ALA A 1 678 ? -12.289 -35.188 -24.328 1 86 678 ALA A N 1
ATOM 5546 C CA . ALA A 1 678 ? -11.5 -33.969 -24.562 1 86 678 ALA A CA 1
ATOM 5547 C C . ALA A 1 678 ? -11.383 -33.656 -26.047 1 86 678 ALA A C 1
ATOM 5549 O O . ALA A 1 678 ? -11.586 -32.531 -26.469 1 86 678 ALA A O 1
ATOM 5550 N N . ASN A 1 679 ? -11.086 -34.656 -26.797 1 82.75 679 ASN A N 1
ATOM 5551 C CA . ASN A 1 679 ? -10.953 -34.5 -28.234 1 82.75 679 ASN A CA 1
ATOM 5552 C C . ASN A 1 679 ? -12.266 -34.031 -28.875 1 82.75 679 ASN A C 1
ATOM 5554 O O . ASN A 1 679 ? -12.273 -33.219 -29.781 1 82.75 679 ASN A O 1
ATOM 5558 N N . GLY A 1 680 ? -13.273 -34.625 -28.438 1 80.94 680 GLY A N 1
ATOM 5559 C CA . GLY A 1 680 ? -14.586 -34.25 -28.938 1 80.94 680 GLY A CA 1
ATOM 5560 C C . GLY A 1 680 ? -14.922 -32.781 -28.672 1 80.94 680 GLY A C 1
ATOM 5561 O O . GLY A 1 680 ? -15.422 -32.094 -29.547 1 80.94 680 GLY A O 1
ATOM 5562 N N . ILE A 1 681 ? -14.625 -32.375 -27.562 1 84.44 681 ILE A N 1
ATOM 5563 C CA . ILE A 1 681 ? -14.898 -30.984 -27.172 1 84.44 681 ILE A CA 1
ATOM 5564 C C . ILE A 1 681 ? -13.992 -30.031 -27.953 1 84.44 681 ILE A C 1
ATOM 5566 O O . ILE A 1 681 ? -14.43 -28.969 -28.406 1 84.44 681 ILE A O 1
ATOM 5570 N N . ASN A 1 682 ? -12.734 -30.312 -28.078 1 83.31 682 ASN A N 1
ATOM 5571 C CA . ASN A 1 682 ? -11.789 -29.484 -28.812 1 83.31 682 ASN A CA 1
ATOM 5572 C C . ASN A 1 682 ? -12.219 -29.328 -30.281 1 83.31 682 ASN A C 1
ATOM 5574 O O . ASN A 1 682 ? -12.062 -28.25 -30.859 1 83.31 682 ASN A O 1
ATOM 5578 N N . GLU A 1 683 ? -12.727 -30.297 -30.797 1 75.81 683 GLU A N 1
ATOM 5579 C CA . GLU A 1 683 ? -13.203 -30.234 -32.156 1 75.81 683 GLU A CA 1
ATOM 5580 C C . GLU A 1 683 ? -14.398 -29.297 -32.312 1 75.81 683 GLU A C 1
ATOM 5582 O O . GLU A 1 683 ? -14.492 -28.531 -33.25 1 75.81 683 GLU A O 1
ATOM 5587 N N . THR A 1 684 ? -15.188 -29.375 -31.359 1 75.75 684 THR A N 1
ATOM 5588 C CA . THR A 1 684 ? -16.375 -28.531 -31.375 1 75.75 684 THR A CA 1
ATOM 5589 C C . THR A 1 684 ? -16.016 -27.078 -31.109 1 75.75 684 THR A C 1
ATOM 5591 O O . THR A 1 684 ? -16.594 -26.156 -31.703 1 75.75 684 THR A O 1
ATOM 5594 N N . SER A 1 685 ? -15.117 -26.844 -30.219 1 73.19 685 SER A N 1
ATOM 5595 C CA . SER A 1 685 ? -14.672 -25.5 -29.859 1 73.19 685 SER A CA 1
ATOM 5596 C C . SER A 1 685 ? -14.094 -24.781 -31.078 1 73.19 685 SER A C 1
ATOM 5598 O O . SER A 1 685 ? -14.297 -23.578 -31.25 1 73.19 685 SER A O 1
ATOM 5600 N N . LEU A 1 686 ? -13.32 -25.375 -31.891 1 65.5 686 LEU A N 1
ATOM 5601 C CA . LEU A 1 686 ? -12.703 -24.797 -33.062 1 65.5 686 LEU A CA 1
ATOM 5602 C C . LEU A 1 686 ? -13.758 -24.391 -34.094 1 65.5 686 LEU A C 1
ATOM 5604 O O . LEU A 1 686 ? -13.492 -23.578 -35 1 65.5 686 LEU A O 1
ATOM 5608 N N . LYS A 1 687 ? -14.883 -24.844 -33.844 1 60.78 687 LYS A N 1
ATOM 5609 C CA . LYS A 1 687 ? -15.953 -24.5 -34.75 1 60.78 687 LYS A CA 1
ATOM 5610 C C . LYS A 1 687 ? -16.766 -23.312 -34.25 1 60.78 687 LYS A C 1
ATOM 5612 O O . LYS A 1 687 ? -17.25 -22.5 -35.031 1 60.78 687 LYS A O 1
ATOM 5617 N N . LYS A 1 688 ? -16.828 -23.172 -32.969 1 58.88 688 LYS A N 1
ATOM 5618 C CA . LYS A 1 688 ? -17.766 -22.219 -32.438 1 58.88 688 LYS A CA 1
ATOM 5619 C C . LYS A 1 688 ? -17.062 -21.156 -31.594 1 58.88 688 LYS A C 1
ATOM 5621 O O . LYS A 1 688 ? -17.188 -19.953 -31.859 1 58.88 688 LYS A O 1
ATOM 5626 N N . ASP A 1 689 ? -16.406 -21.531 -30.531 1 62.38 689 ASP A N 1
ATOM 5627 C CA . ASP A 1 689 ? -15.922 -20.641 -29.484 1 62.38 689 ASP A CA 1
ATOM 5628 C C . ASP A 1 689 ? -14.422 -20.391 -29.625 1 62.38 689 ASP A C 1
ATOM 5630 O O . ASP A 1 689 ? -13.953 -19.266 -29.438 1 62.38 689 ASP A O 1
ATOM 5634 N N . CYS A 1 690 ? -13.664 -20.719 -30.453 1 67.88 690 CYS A N 1
ATOM 5635 C CA . CYS A 1 690 ? -12.266 -20.781 -30.859 1 67.88 690 CYS A CA 1
ATOM 5636 C C . CYS A 1 690 ? -11.344 -20.406 -29.703 1 67.88 690 CYS A C 1
ATOM 5638 O O . CYS A 1 690 ? -10.172 -20.078 -29.906 1 67.88 690 CYS A O 1
ATOM 5640 N N . ASN A 1 691 ? -11.922 -20.359 -28.391 1 85.25 691 ASN A N 1
ATOM 5641 C CA . ASN A 1 691 ? -11.055 -19.953 -27.297 1 85.25 691 ASN A CA 1
ATOM 5642 C C . ASN A 1 691 ? -11.109 -20.953 -26.141 1 85.25 691 ASN A C 1
ATOM 5644 O O . ASN A 1 691 ? -10.516 -20.703 -25.094 1 85.25 691 ASN A O 1
ATOM 5648 N N . TYR A 1 692 ? -11.844 -22.109 -26.25 1 89.69 692 TYR A N 1
ATOM 5649 C CA . TYR A 1 692 ? -11.953 -23.125 -25.203 1 89.69 692 TYR A CA 1
ATOM 5650 C C . TYR A 1 692 ? -11.305 -24.422 -25.641 1 89.69 692 TYR A C 1
ATOM 5652 O O . TYR A 1 692 ? -11.703 -25.016 -26.641 1 89.69 692 TYR A O 1
ATOM 5660 N N . PHE A 1 693 ? -10.367 -24.875 -24.906 1 89.06 693 PHE A N 1
ATOM 5661 C CA . PHE A 1 693 ? -9.68 -26.109 -25.266 1 89.06 693 PHE A CA 1
ATOM 5662 C C . PHE A 1 693 ? -9.477 -26.984 -24.031 1 89.06 693 PHE A C 1
ATOM 5664 O O . PHE A 1 693 ? -9.406 -26.484 -22.906 1 89.06 693 PHE A O 1
ATOM 5671 N N . VAL A 1 694 ? -9.438 -28.281 -24.234 1 90.44 694 VAL A N 1
ATOM 5672 C CA . VAL A 1 694 ? -9.281 -29.25 -23.156 1 90.44 694 VAL A CA 1
ATOM 5673 C C . VAL A 1 694 ? -7.98 -30.031 -23.328 1 90.44 694 VAL A C 1
ATOM 5675 O O . VAL A 1 694 ? -7.668 -30.484 -24.438 1 90.44 694 VAL A O 1
ATOM 5678 N N . ASN A 1 695 ? -7.207 -30.047 -22.297 1 88.56 695 ASN A N 1
ATOM 5679 C CA . ASN A 1 695 ? -5.98 -30.844 -22.25 1 88.56 695 ASN A CA 1
ATOM 5680 C C . ASN A 1 695 ? -6.047 -31.906 -21.156 1 88.56 695 ASN A C 1
ATOM 5682 O O . ASN A 1 695 ? -6.602 -31.672 -20.094 1 88.56 695 ASN A O 1
ATOM 5686 N N . VAL A 1 696 ? -5.52 -33.125 -21.469 1 87.94 696 VAL A N 1
ATOM 5687 C CA . VAL A 1 696 ? -5.504 -34.219 -20.516 1 87.94 696 VAL A CA 1
ATOM 5688 C C . VAL A 1 696 ? -4.062 -34.594 -20.188 1 87.94 696 VAL A C 1
ATOM 5690 O O . VAL A 1 696 ? -3.262 -34.844 -21.078 1 87.94 696 VAL A O 1
ATOM 5693 N N . ILE A 1 697 ? -3.715 -34.562 -18.891 1 83.31 697 ILE A N 1
ATOM 5694 C CA . ILE A 1 697 ? -2.422 -35 -18.391 1 83.31 697 ILE A CA 1
ATOM 5695 C C . ILE A 1 697 ? -2.604 -36.281 -17.547 1 83.31 697 ILE A C 1
ATOM 5697 O O . ILE A 1 697 ? -3.531 -36.344 -16.75 1 83.31 697 ILE A O 1
ATOM 5701 N N . HIS A 1 698 ? -1.869 -37.312 -17.828 1 81.38 698 HIS A N 1
ATOM 5702 C CA . HIS A 1 698 ? -1.98 -38.5 -17 1 81.38 698 HIS A CA 1
ATOM 5703 C C . HIS A 1 698 ? -0.606 -39.062 -16.672 1 81.38 698 HIS A C 1
ATOM 5705 O O . HIS A 1 698 ? 0.365 -38.844 -17.391 1 81.38 698 HIS A O 1
ATOM 5711 N N . TYR A 1 699 ? -0.475 -39.688 -15.539 1 74.06 699 TYR A N 1
ATOM 5712 C CA . TYR A 1 699 ? 0.74 -40.375 -15.109 1 74.06 699 TYR A CA 1
ATOM 5713 C C . TYR A 1 699 ? 0.408 -41.625 -14.281 1 74.06 699 TYR A C 1
ATOM 5715 O O . TYR A 1 699 ? -0.714 -41.781 -13.789 1 74.06 699 TYR A O 1
ATOM 5723 N N . ALA A 1 700 ? 1.362 -42.562 -14.109 1 73.5 700 ALA A N 1
ATOM 5724 C CA . ALA A 1 700 ? 1.085 -43.938 -13.703 1 73.5 700 ALA A CA 1
ATOM 5725 C C . ALA A 1 700 ? 1.05 -44.094 -12.188 1 73.5 700 ALA A C 1
ATOM 5727 O O . ALA A 1 700 ? 0.661 -45.125 -11.648 1 73.5 700 ALA A O 1
ATOM 5728 N N . GLU A 1 701 ? 1.376 -43.125 -11.422 1 76.44 701 GLU A N 1
ATOM 5729 C CA . GLU A 1 701 ? 1.449 -43.25 -9.969 1 76.44 701 GLU A CA 1
ATOM 5730 C C . GLU A 1 701 ? 0.495 -42.281 -9.281 1 76.44 701 GLU A C 1
ATOM 5732 O O . GLU A 1 701 ? 0.3 -41.156 -9.75 1 76.44 701 GLU A O 1
ATOM 5737 N N . ASN A 1 702 ? -0.158 -42.875 -8.219 1 81.44 702 ASN A N 1
ATOM 5738 C CA . ASN A 1 702 ? -0.934 -42 -7.359 1 81.44 702 ASN A CA 1
ATOM 5739 C C . ASN A 1 702 ? -0.032 -41.156 -6.445 1 81.44 702 ASN A C 1
ATOM 5741 O O . ASN A 1 702 ? 0.452 -41.656 -5.43 1 81.44 702 ASN A O 1
ATOM 5745 N N . ARG A 1 703 ? 0.104 -40 -6.766 1 77.56 703 ARG A N 1
ATOM 5746 C CA . ARG A 1 703 ? 1.01 -39.125 -5.996 1 77.56 703 ARG A CA 1
ATOM 5747 C C . ARG A 1 703 ? 0.234 -38.125 -5.156 1 77.56 703 ARG A C 1
ATOM 5749 O O . ARG A 1 703 ? 0.825 -37.25 -4.539 1 77.56 703 ARG A O 1
ATOM 5756 N N . GLY A 1 704 ? -1.083 -38.188 -5.168 1 83.25 704 GLY A N 1
ATOM 5757 C CA . GLY A 1 704 ? -1.896 -37.375 -4.289 1 83.25 704 GLY A CA 1
ATOM 5758 C C . GLY A 1 704 ? -2.445 -36.125 -4.969 1 83.25 704 GLY A C 1
ATOM 5759 O O . GLY A 1 704 ? -2.045 -35.812 -6.09 1 83.25 704 GLY A O 1
ATOM 5760 N N . ALA A 1 705 ? -3.32 -35.438 -4.297 1 85.94 705 ALA A N 1
ATOM 5761 C CA . ALA A 1 705 ? -4.023 -34.25 -4.832 1 85.94 705 ALA A CA 1
ATOM 5762 C C . ALA A 1 705 ? -3.07 -33.094 -5.043 1 85.94 705 ALA A C 1
ATOM 5764 O O . ALA A 1 705 ? -3.17 -32.375 -6.043 1 85.94 705 ALA A O 1
ATOM 5765 N N . SER A 1 706 ? -2.152 -32.875 -4.098 1 88.88 706 SER A N 1
ATOM 5766 C CA . SER A 1 706 ? -1.208 -31.75 -4.191 1 88.88 706 SER A CA 1
ATOM 5767 C C . SER A 1 706 ? -0.374 -31.844 -5.465 1 88.88 706 SER A C 1
ATOM 5769 O O . SER A 1 706 ? -0.235 -30.859 -6.195 1 88.88 706 SER A O 1
ATOM 5771 N N . TYR A 1 707 ? 0.045 -33.062 -5.715 1 83.69 707 TYR A N 1
ATOM 5772 C CA . TYR A 1 707 ? 0.87 -33.25 -6.898 1 83.69 707 TYR A CA 1
ATOM 5773 C C . TYR A 1 707 ? 0.052 -33.094 -8.172 1 83.69 707 TYR A C 1
ATOM 5775 O O . TYR A 1 707 ? 0.512 -32.469 -9.133 1 83.69 707 TYR A O 1
ATOM 5783 N N . ALA A 1 708 ? -1.057 -33.625 -8.195 1 86.44 708 ALA A N 1
ATOM 5784 C CA . ALA A 1 708 ? -1.925 -33.531 -9.367 1 86.44 708 ALA A CA 1
ATOM 5785 C C . ALA A 1 708 ? -2.275 -32.062 -9.664 1 86.44 708 ALA A C 1
ATOM 5787 O O . ALA A 1 708 ? -2.229 -31.641 -10.82 1 86.44 708 ALA A O 1
ATOM 5788 N N . ARG A 1 709 ? -2.668 -31.328 -8.641 1 92.62 709 ARG A N 1
ATOM 5789 C CA . ARG A 1 709 ? -2.986 -29.922 -8.805 1 92.62 709 ARG A CA 1
ATOM 5790 C C . ARG A 1 709 ? -1.778 -29.141 -9.32 1 92.62 709 ARG A C 1
ATOM 5792 O O . ARG A 1 709 ? -1.908 -28.297 -10.211 1 92.62 709 ARG A O 1
ATOM 5799 N N . ASN A 1 710 ? -0.629 -29.453 -8.781 1 88 710 ASN A N 1
ATOM 5800 C CA . ASN A 1 710 ? 0.59 -28.781 -9.211 1 88 710 ASN A CA 1
ATOM 5801 C C . ASN A 1 710 ? 0.906 -29.078 -10.68 1 88 710 ASN A C 1
ATOM 5803 O O . ASN A 1 710 ? 1.403 -28.203 -11.391 1 88 710 ASN A O 1
ATOM 5807 N N . MET A 1 711 ? 0.62 -30.297 -11.039 1 82.62 711 MET A N 1
ATOM 5808 C CA . MET A 1 711 ? 0.877 -30.672 -12.43 1 82.62 711 MET A CA 1
ATOM 5809 C C . MET A 1 711 ? 0.066 -29.797 -13.383 1 82.62 711 MET A C 1
ATOM 5811 O O . MET A 1 711 ? 0.618 -29.219 -14.32 1 82.62 711 MET A O 1
ATOM 5815 N N . GLY A 1 712 ? -1.159 -29.734 -13.164 1 87.75 712 GLY A N 1
ATOM 5816 C CA . GLY A 1 712 ? -1.989 -28.875 -13.984 1 87.75 712 GLY A CA 1
ATOM 5817 C C . GLY A 1 712 ? -1.624 -27.406 -13.859 1 87.75 712 GLY A C 1
ATOM 5818 O O . GLY A 1 712 ? -1.555 -26.688 -14.859 1 87.75 712 GLY A O 1
ATOM 5819 N N . TYR A 1 713 ? -1.357 -27 -12.594 1 91.25 713 TYR A N 1
ATOM 5820 C CA . TYR A 1 713 ? -1.024 -25.625 -12.25 1 91.25 713 TYR A CA 1
ATOM 5821 C C . TYR A 1 713 ? 0.204 -25.156 -13.023 1 91.25 713 TYR A C 1
ATOM 5823 O O . TYR A 1 713 ? 0.257 -24.016 -13.477 1 91.25 713 TYR A O 1
ATOM 5831 N N . ASN A 1 714 ? 1.128 -26.016 -13.266 1 82.56 714 ASN A N 1
ATOM 5832 C CA . ASN A 1 714 ? 2.406 -25.641 -13.859 1 82.56 714 ASN A CA 1
ATOM 5833 C C . ASN A 1 714 ? 2.354 -25.703 -15.383 1 82.56 714 ASN A C 1
ATOM 5835 O O . ASN A 1 714 ? 3.236 -25.188 -16.062 1 82.56 714 ASN A O 1
ATOM 5839 N N . PHE A 1 715 ? 1.322 -26.281 -15.914 1 81.62 715 PHE A N 1
ATOM 5840 C CA . PHE A 1 715 ? 1.167 -26.328 -17.359 1 81.62 715 PHE A CA 1
ATOM 5841 C C . PHE A 1 715 ? 0.418 -25.094 -17.875 1 81.62 715 PHE A C 1
ATOM 5843 O O . PHE A 1 715 ? 0.468 -24.781 -19.062 1 81.62 715 PHE A O 1
ATOM 5850 N N . THR A 1 716 ? -0.198 -24.422 -16.953 1 88.94 716 THR A N 1
ATOM 5851 C CA . THR A 1 716 ? -1.037 -23.297 -17.344 1 88.94 716 THR A CA 1
ATOM 5852 C C . THR A 1 716 ? -0.182 -22.094 -17.734 1 88.94 716 THR A C 1
ATOM 5854 O O . THR A 1 716 ? 0.91 -21.906 -17.203 1 88.94 716 THR A O 1
ATOM 5857 N N . THR A 1 717 ? -0.649 -21.266 -18.703 1 89 717 THR A N 1
ATOM 5858 C CA . THR A 1 717 ? -0.064 -19.984 -19.078 1 89 717 THR A CA 1
ATOM 5859 C C . THR A 1 717 ? -1.032 -18.844 -18.781 1 89 717 THR A C 1
ATOM 5861 O O . THR A 1 717 ? -0.768 -17.688 -19.125 1 89 717 THR A O 1
ATOM 5864 N N . ALA A 1 718 ? -2.143 -19.203 -18.203 1 94.5 718 ALA A N 1
ATOM 5865 C CA . ALA A 1 718 ? -3.189 -18.219 -17.953 1 94.5 718 ALA A CA 1
ATOM 5866 C C . ALA A 1 718 ? -2.832 -17.312 -16.766 1 94.5 718 ALA A C 1
ATOM 5868 O O . ALA A 1 718 ? -1.985 -17.672 -15.945 1 94.5 718 ALA A O 1
ATOM 5869 N N . ASP A 1 719 ? -3.408 -16.141 -16.766 1 95 719 ASP A N 1
ATOM 5870 C CA . ASP A 1 719 ? -3.203 -15.219 -15.664 1 95 719 ASP A CA 1
ATOM 5871 C C . ASP A 1 719 ? -3.957 -15.68 -14.414 1 95 719 ASP A C 1
ATOM 5873 O O . ASP A 1 719 ? -3.574 -15.352 -13.289 1 95 719 ASP A O 1
ATOM 5877 N N . TRP A 1 720 ? -5.051 -16.469 -14.672 1 96.88 720 TRP A N 1
ATOM 5878 C CA . TRP A 1 720 ? -5.883 -16.969 -13.586 1 96.88 720 TRP A CA 1
ATOM 5879 C C . TRP A 1 720 ? -6.105 -18.469 -13.719 1 96.88 720 TRP A C 1
ATOM 5881 O O . TRP A 1 720 ? -6.238 -18.984 -14.836 1 96.88 720 TRP A O 1
ATOM 5891 N N . VAL A 1 721 ? -6.086 -19.125 -12.609 1 97.88 721 VAL A N 1
ATOM 5892 C CA . VAL A 1 721 ? -6.32 -20.562 -12.586 1 97.88 721 VAL A CA 1
ATOM 5893 C C . VAL A 1 721 ? -7.43 -20.891 -11.594 1 97.88 721 VAL A C 1
ATOM 5895 O O . VAL A 1 721 ? -7.34 -20.547 -10.414 1 97.88 721 VAL A O 1
ATOM 5898 N N . LEU A 1 722 ? -8.438 -21.5 -12.102 1 98.5 722 LEU A N 1
ATOM 5899 C CA . LEU A 1 722 ? -9.547 -21.969 -11.281 1 98.5 722 LEU A CA 1
ATOM 5900 C C . LEU A 1 722 ? -9.391 -23.453 -10.969 1 98.5 722 LEU A C 1
ATOM 5902 O O . LEU A 1 722 ? -9.32 -24.281 -11.883 1 98.5 722 LEU A O 1
ATOM 5906 N N . PHE A 1 723 ? -9.273 -23.797 -9.695 1 98 723 PHE A N 1
ATOM 5907 C CA . PHE A 1 723 ? -9.258 -25.188 -9.258 1 98 723 PHE A CA 1
ATOM 5908 C C . PHE A 1 723 ? -10.672 -25.688 -8.984 1 98 723 PHE A C 1
ATOM 5910 O O . PHE A 1 723 ? -11.43 -25.047 -8.258 1 98 723 PHE A O 1
ATOM 5917 N N . LEU A 1 724 ? -11 -26.812 -9.578 1 96.62 724 LEU A N 1
ATOM 5918 C CA . LEU A 1 724 ? -12.25 -27.516 -9.305 1 96.62 724 LEU A CA 1
ATOM 5919 C C . LEU A 1 724 ? -11.984 -29 -9.031 1 96.62 724 LEU A C 1
ATOM 5921 O O . LEU A 1 724 ? -11.125 -29.609 -9.672 1 96.62 724 LEU A O 1
ATOM 5925 N N . ASP A 1 725 ? -12.68 -29.547 -8.062 1 93.06 725 ASP A N 1
ATOM 5926 C CA . ASP A 1 725 ? -12.609 -30.984 -7.852 1 93.06 725 ASP A CA 1
ATOM 5927 C C . ASP A 1 725 ? -13.43 -31.734 -8.906 1 93.06 725 ASP A C 1
ATOM 5929 O O . ASP A 1 725 ? -14.336 -31.172 -9.516 1 93.06 725 ASP A O 1
ATOM 5933 N N . ASP A 1 726 ? -13.117 -33 -9.125 1 90.5 726 ASP A N 1
ATOM 5934 C CA . ASP A 1 726 ? -13.758 -33.75 -10.195 1 90.5 726 ASP A CA 1
ATOM 5935 C C . ASP A 1 726 ? -15.125 -34.281 -9.758 1 90.5 726 ASP A C 1
ATOM 5937 O O . ASP A 1 726 ? -15.828 -34.938 -10.531 1 90.5 726 ASP A O 1
ATOM 5941 N N . ASP A 1 727 ? -15.531 -33.969 -8.5 1 89.06 727 ASP A N 1
ATOM 5942 C CA . ASP A 1 727 ? -16.828 -34.438 -8.031 1 89.06 727 ASP A CA 1
ATOM 5943 C C . ASP A 1 727 ? -17.781 -33.281 -7.754 1 89.06 727 ASP A C 1
ATOM 5945 O O . ASP A 1 727 ? -18.828 -33.469 -7.121 1 89.06 727 ASP A O 1
ATOM 5949 N N . VAL A 1 728 ? -17.438 -32.094 -8.148 1 93.75 728 VAL A N 1
ATOM 5950 C CA . VAL A 1 728 ? -18.312 -30.953 -7.922 1 93.75 728 VAL A CA 1
ATOM 5951 C C . VAL A 1 728 ? -19.188 -30.703 -9.156 1 93.75 728 VAL A C 1
ATOM 5953 O O . VAL A 1 728 ? -18.859 -31.188 -10.25 1 93.75 728 VAL A O 1
ATOM 5956 N N . ILE A 1 729 ? -20.281 -29.969 -8.961 1 94.88 729 ILE A N 1
ATOM 5957 C CA . ILE A 1 729 ? -21.172 -29.5 -10.023 1 94.88 729 ILE A CA 1
ATOM 5958 C C . ILE A 1 729 ? -21.203 -27.969 -10.031 1 94.88 729 ILE A C 1
ATOM 5960 O O . ILE A 1 729 ? -21.906 -27.359 -9.227 1 94.88 729 ILE A O 1
ATOM 5964 N N . PRO A 1 730 ? -20.484 -27.406 -10.945 1 96.62 730 PRO A N 1
ATOM 5965 C CA . PRO A 1 730 ? -20.484 -25.938 -11.016 1 96.62 730 PRO A CA 1
ATOM 5966 C C . PRO A 1 730 ? -21.766 -25.391 -11.633 1 96.62 730 PRO A C 1
ATOM 5968 O O . PRO A 1 730 ? -22.344 -26 -12.539 1 96.62 730 PRO A O 1
ATOM 5971 N N . GLU A 1 731 ? -22.188 -24.25 -11.133 1 95.31 731 GLU A N 1
ATOM 5972 C CA . GLU A 1 731 ? -23.234 -23.516 -11.836 1 95.31 731 GLU A CA 1
ATOM 5973 C C . GLU A 1 731 ? -22.75 -23.016 -13.195 1 95.31 731 GLU A C 1
ATOM 5975 O O . GLU A 1 731 ? -21.562 -22.703 -13.352 1 95.31 731 GLU A O 1
ATOM 5980 N N . PRO A 1 732 ? -23.625 -22.953 -14.117 1 92.19 732 PRO A N 1
ATOM 5981 C CA . PRO A 1 732 ? -23.219 -22.609 -15.477 1 92.19 732 PRO A CA 1
ATOM 5982 C C . PRO A 1 732 ? -22.562 -21.219 -15.57 1 92.19 732 PRO A C 1
ATOM 5984 O O . PRO A 1 732 ? -21.781 -20.969 -16.484 1 92.19 732 PRO A O 1
ATOM 5987 N N . ASN A 1 733 ? -22.891 -20.328 -14.633 1 93.5 733 ASN A N 1
ATOM 5988 C CA . ASN A 1 733 ? -22.391 -18.969 -14.711 1 93.5 733 ASN A CA 1
ATOM 5989 C C . ASN A 1 733 ? -21.094 -18.797 -13.93 1 93.5 733 ASN A C 1
ATOM 5991 O O . ASN A 1 733 ? -20.656 -17.688 -13.664 1 93.5 733 ASN A O 1
ATOM 5995 N N . ILE A 1 734 ? -20.453 -19.844 -13.531 1 97.06 734 ILE A N 1
ATOM 5996 C CA . ILE A 1 734 ? -19.312 -19.781 -12.617 1 97.06 734 ILE A CA 1
ATOM 5997 C C . ILE A 1 734 ? -18.188 -19 -13.273 1 97.06 734 ILE A C 1
ATOM 5999 O O . ILE A 1 734 ? -17.5 -18.203 -12.609 1 97.06 734 ILE A O 1
ATOM 6003 N N . LEU A 1 735 ? -17.922 -19.141 -14.594 1 96.5 735 LEU A N 1
ATOM 6004 C CA . LEU A 1 735 ? -16.844 -18.406 -15.273 1 96.5 735 LEU A CA 1
ATOM 6005 C C . LEU A 1 735 ? -17.156 -16.922 -15.336 1 96.5 735 LEU A C 1
ATOM 6007 O O . LEU A 1 735 ? -16.266 -16.078 -15.164 1 96.5 735 LEU A O 1
ATOM 6011 N N . ASP A 1 736 ? -18.453 -16.562 -15.562 1 95.12 736 ASP A N 1
ATOM 6012 C CA . ASP A 1 736 ? -18.875 -15.156 -15.547 1 95.12 736 ASP A CA 1
ATOM 6013 C C . ASP A 1 736 ? -18.656 -14.531 -14.172 1 95.12 736 ASP A C 1
ATOM 6015 O O . ASP A 1 736 ? -18.203 -13.391 -14.07 1 95.12 736 ASP A O 1
ATOM 6019 N N . ALA A 1 737 ? -19.016 -15.305 -13.188 1 96.06 737 ALA A N 1
ATOM 6020 C CA . ALA A 1 737 ? -18.875 -14.812 -11.82 1 96.06 737 ALA A CA 1
ATOM 6021 C C . ALA A 1 737 ? -17.438 -14.469 -11.492 1 96.06 737 ALA A C 1
ATOM 6023 O O . ALA A 1 737 ? -17.141 -13.391 -10.977 1 96.06 737 ALA A O 1
ATOM 6024 N N . TYR A 1 738 ? -16.516 -15.375 -11.844 1 97.25 738 TYR A N 1
ATOM 6025 C CA . TYR A 1 738 ? -15.109 -15.148 -11.555 1 97.25 738 TYR A CA 1
ATOM 6026 C C . TYR A 1 738 ? -14.555 -14.031 -12.438 1 97.25 738 TYR A C 1
ATOM 6028 O O . TYR A 1 738 ? -13.773 -13.203 -11.969 1 97.25 738 TYR A O 1
ATOM 6036 N N . ALA A 1 739 ? -14.93 -13.969 -13.719 1 95.56 739 ALA A N 1
ATOM 6037 C CA . ALA A 1 739 ? -14.484 -12.906 -14.609 1 95.56 739 ALA A CA 1
ATOM 6038 C C . ALA A 1 739 ? -14.938 -11.539 -14.109 1 95.56 739 ALA A C 1
ATOM 6040 O O . ALA A 1 739 ? -14.172 -10.57 -14.133 1 95.56 739 ALA A O 1
ATOM 6041 N N . GLY A 1 740 ? -16.188 -11.484 -13.688 1 95.06 740 GLY A N 1
ATOM 6042 C CA . GLY A 1 740 ? -16.703 -10.258 -13.109 1 95.06 740 GLY A CA 1
ATOM 6043 C C . GLY A 1 740 ? -15.945 -9.836 -11.859 1 95.06 740 GLY A C 1
ATOM 6044 O O . GLY A 1 740 ? -15.664 -8.648 -11.664 1 95.06 740 GLY A O 1
ATOM 6045 N N . ALA A 1 741 ? -15.617 -10.805 -11 1 96.12 741 ALA A N 1
ATOM 6046 C CA . ALA A 1 741 ? -14.898 -10.523 -9.758 1 96.12 741 ALA A CA 1
ATOM 6047 C C . ALA A 1 741 ? -13.508 -9.969 -10.055 1 96.12 741 ALA A C 1
ATOM 6049 O O . ALA A 1 741 ? -13.016 -9.102 -9.328 1 96.12 741 ALA A O 1
ATOM 6050 N N . ILE A 1 742 ? -12.859 -10.453 -11.125 1 95.25 742 ILE A N 1
ATOM 6051 C CA . ILE A 1 742 ? -11.539 -9.984 -11.523 1 95.25 742 ILE A CA 1
ATOM 6052 C C . ILE A 1 742 ? -11.594 -8.484 -11.82 1 95.25 742 ILE A C 1
ATOM 6054 O O . ILE A 1 742 ? -10.695 -7.734 -11.43 1 95.25 742 ILE A O 1
ATOM 6058 N N . LYS A 1 743 ? -12.633 -8.062 -12.453 1 93.94 743 LYS A N 1
ATOM 6059 C CA . LYS A 1 743 ? -12.797 -6.66 -12.82 1 93.94 743 LYS A CA 1
ATOM 6060 C C . LYS A 1 743 ? -13.18 -5.816 -11.609 1 93.94 743 LYS A C 1
ATOM 6062 O O . LYS A 1 743 ? -12.75 -4.668 -11.484 1 93.94 743 LYS A O 1
ATOM 6067 N N . ARG A 1 744 ? -13.938 -6.387 -10.734 1 95 744 ARG A N 1
ATOM 6068 C CA . ARG A 1 744 ? -14.422 -5.672 -9.562 1 95 744 ARG A CA 1
ATOM 6069 C C . ARG A 1 744 ? -13.305 -5.484 -8.539 1 95 744 ARG A C 1
ATOM 6071 O O . ARG A 1 744 ? -13.281 -4.488 -7.812 1 95 744 ARG A O 1
ATOM 6078 N N . TYR A 1 745 ? -12.398 -6.5 -8.469 1 94.06 745 TYR A N 1
ATOM 6079 C CA . TYR A 1 745 ? -11.328 -6.496 -7.48 1 94.06 745 TYR A CA 1
ATOM 6080 C C . TYR A 1 745 ? -9.969 -6.648 -8.148 1 94.06 745 TYR A C 1
ATOM 6082 O O . TYR A 1 745 ? -9.305 -7.676 -7.996 1 94.06 745 TYR A O 1
ATOM 6090 N N . PRO A 1 746 ? -9.484 -5.551 -8.75 1 89.94 746 PRO A N 1
ATOM 6091 C CA . PRO A 1 746 ? -8.211 -5.66 -9.469 1 89.94 746 PRO A CA 1
ATOM 6092 C C . PRO A 1 746 ? -7.039 -6 -8.555 1 89.94 746 PRO A C 1
ATOM 6094 O O . PRO A 1 746 ? -6.016 -6.516 -9.016 1 89.94 746 PRO A O 1
ATOM 6097 N N . GLU A 1 747 ? -7.137 -5.828 -7.238 1 88.12 747 GLU A N 1
ATOM 6098 C CA . GLU A 1 747 ? -6.066 -6.137 -6.293 1 88.12 747 GLU A CA 1
ATOM 6099 C C . GLU A 1 747 ? -6.102 -7.609 -5.883 1 88.12 747 GLU A C 1
ATOM 6101 O O . GLU A 1 747 ? -5.141 -8.117 -5.309 1 88.12 747 GLU A O 1
ATOM 6106 N N . GLY A 1 748 ? -7.199 -8.336 -6.172 1 92.75 748 GLY A N 1
ATOM 6107 C CA . GLY A 1 748 ? -7.371 -9.719 -5.758 1 92.75 748 GLY A CA 1
ATOM 6108 C C . GLY A 1 748 ? -6.371 -10.664 -6.398 1 92.75 748 GLY A C 1
ATOM 6109 O O . GLY A 1 748 ? -6.035 -10.516 -7.578 1 92.75 748 GLY A O 1
ATOM 6110 N N . LYS A 1 749 ? -5.852 -11.641 -5.594 1 94.25 749 LYS A N 1
ATOM 6111 C CA . LYS A 1 749 ? -4.965 -12.688 -6.102 1 94.25 749 LYS A CA 1
ATOM 6112 C C . LYS A 1 749 ? -5.543 -14.07 -5.836 1 94.25 749 LYS A C 1
ATOM 6114 O O . LYS A 1 749 ? -5.168 -15.047 -6.5 1 94.25 749 LYS A O 1
ATOM 6119 N N . VAL A 1 750 ? -6.367 -14.102 -4.816 1 96.69 750 VAL A N 1
ATOM 6120 C CA . VAL A 1 750 ? -7.074 -15.328 -4.453 1 96.69 750 VAL A CA 1
ATOM 6121 C C . VAL A 1 750 ? -8.578 -15.055 -4.395 1 96.69 750 VAL A C 1
ATOM 6123 O O . VAL A 1 750 ? -9.023 -14.18 -3.648 1 96.69 750 VAL A O 1
ATOM 6126 N N . PHE A 1 751 ? -9.344 -15.727 -5.207 1 98.12 751 PHE A N 1
ATOM 6127 C CA . PHE A 1 751 ? -10.797 -15.602 -5.219 1 98.12 751 PHE A CA 1
ATOM 6128 C C . PHE A 1 751 ? -11.461 -16.875 -4.719 1 98.12 751 PHE A C 1
ATOM 6130 O O . PHE A 1 751 ? -11.266 -17.953 -5.301 1 98.12 751 PHE A O 1
ATOM 6137 N N . VAL A 1 752 ? -12.172 -16.797 -3.658 1 98.19 752 VAL A N 1
ATOM 6138 C CA . VAL A 1 752 ? -12.797 -17.938 -2.994 1 98.19 752 VAL A CA 1
ATOM 6139 C C . VAL A 1 752 ? -14.258 -18.031 -3.408 1 98.19 752 VAL A C 1
ATOM 6141 O O . VAL A 1 752 ? -15.062 -17.141 -3.119 1 98.19 752 VAL A O 1
ATOM 6144 N N . GLY A 1 753 ? -14.617 -19.109 -4.09 1 98 753 GLY A N 1
ATOM 6145 C CA . GLY A 1 753 ? -16 -19.344 -4.473 1 98 753 GLY A CA 1
ATOM 6146 C C . GLY A 1 753 ? -16.828 -19.984 -3.371 1 98 753 GLY A C 1
ATOM 6147 O O . GLY A 1 753 ? -16.312 -20.266 -2.285 1 98 753 GLY A O 1
ATOM 6148 N N . LEU A 1 754 ? -18.125 -20.156 -3.701 1 97.56 754 LEU A N 1
ATOM 6149 C CA . LEU A 1 754 ? -19.047 -20.75 -2.754 1 97.56 754 LEU A CA 1
ATOM 6150 C C . LEU A 1 754 ? -19.25 -22.234 -3.057 1 97.56 754 LEU A C 1
ATOM 6152 O O . LEU A 1 754 ? -19.609 -22.609 -4.18 1 97.56 754 LEU A O 1
ATOM 6156 N N . THR A 1 755 ? -18.922 -23.094 -2.109 1 97.38 755 THR A N 1
ATOM 6157 C CA . THR A 1 755 ? -19.156 -24.531 -2.225 1 97.38 755 THR A CA 1
ATOM 6158 C C . THR A 1 755 ? -20.312 -24.953 -1.323 1 97.38 755 THR A C 1
ATOM 6160 O O . THR A 1 755 ? -20.188 -24.938 -0.097 1 97.38 755 THR A O 1
ATOM 6163 N N . ASN A 1 756 ? -21.344 -25.344 -1.916 1 95.12 756 ASN A N 1
ATOM 6164 C CA . ASN A 1 756 ? -22.531 -25.766 -1.173 1 95.12 756 ASN A CA 1
ATOM 6165 C C . ASN A 1 756 ? -22.516 -27.266 -0.904 1 95.12 756 ASN A C 1
ATOM 6167 O O . ASN A 1 756 ? -22.172 -28.062 -1.782 1 95.12 756 ASN A O 1
ATOM 6171 N N . LEU A 1 757 ? -22.812 -27.562 0.304 1 93.31 757 LEU A N 1
ATOM 6172 C CA . LEU A 1 757 ? -23.062 -28.953 0.68 1 93.31 757 LEU A CA 1
ATOM 6173 C C . LEU A 1 757 ? -24.547 -29.25 0.72 1 93.31 757 LEU A C 1
ATOM 6175 O O . LEU A 1 757 ? -25.359 -28.359 0.984 1 93.31 757 LEU A O 1
ATOM 6179 N N . PRO A 1 758 ? -24.859 -30.484 0.493 1 91.25 758 PRO A N 1
ATOM 6180 C CA . PRO A 1 758 ? -26.281 -30.828 0.528 1 91.25 758 PRO A CA 1
ATOM 6181 C C . PRO A 1 758 ? -26.875 -30.766 1.934 1 91.25 758 PRO A C 1
ATOM 6183 O O . PRO A 1 758 ? -26.125 -30.656 2.914 1 91.25 758 PRO A O 1
ATOM 6186 N N . GLU A 1 759 ? -28.141 -30.797 1.955 1 90.69 759 GLU A N 1
ATOM 6187 C CA . GLU A 1 759 ? -28.797 -30.875 3.25 1 90.69 759 GLU A CA 1
ATOM 6188 C C . GLU A 1 759 ? -28.516 -32.219 3.938 1 90.69 759 GLU A C 1
ATOM 6190 O O . GLU A 1 759 ? -28.281 -33.219 3.271 1 90.69 759 GLU A O 1
ATOM 6195 N N . ALA A 1 760 ? -28.531 -32.094 5.273 1 91.5 760 ALA A N 1
ATOM 6196 C CA . ALA A 1 760 ? -28.266 -33.312 6.043 1 91.5 760 ALA A CA 1
ATOM 6197 C C . ALA A 1 760 ? -29.344 -34.375 5.789 1 91.5 760 ALA A C 1
ATOM 6199 O O . ALA A 1 760 ? -30.531 -34.062 5.758 1 91.5 760 ALA A O 1
ATOM 6200 N N . CYS A 1 761 ? -28.875 -35.688 5.59 1 88.19 761 CYS A N 1
ATOM 6201 C CA . CYS A 1 761 ? -29.844 -36.688 5.223 1 88.19 761 CYS A CA 1
ATOM 6202 C C . CYS A 1 761 ? -29.766 -37.875 6.18 1 88.19 761 CYS A C 1
ATOM 6204 O O . CYS A 1 761 ? -30.594 -38.812 6.098 1 88.19 761 CYS A O 1
ATOM 6206 N N . ASN A 1 762 ? -28.781 -38.031 7.008 1 91.19 762 ASN A N 1
ATOM 6207 C CA . ASN A 1 762 ? -28.641 -39.094 7.98 1 91.19 762 ASN A CA 1
ATOM 6208 C C . ASN A 1 762 ? -27.938 -38.594 9.25 1 91.19 762 ASN A C 1
ATOM 6210 O O . ASN A 1 762 ? -27.672 -37.406 9.391 1 91.19 762 ASN A O 1
ATOM 6214 N N . LEU A 1 763 ? -27.734 -39.562 10.133 1 91.06 763 LEU A N 1
ATOM 6215 C CA . LEU A 1 763 ? -27.156 -39.219 11.43 1 91.06 763 LEU A CA 1
ATOM 6216 C C . LEU A 1 763 ? -25.766 -38.594 11.266 1 91.06 763 LEU A C 1
ATOM 6218 O O . LEU A 1 763 ? -25.453 -37.594 11.914 1 91.06 763 LEU A O 1
ATOM 6222 N N . TRP A 1 764 ? -25.031 -39.156 10.422 1 93.69 764 TRP A N 1
ATOM 6223 C CA . TRP A 1 764 ? -23.656 -38.719 10.227 1 93.69 764 TRP A CA 1
ATOM 6224 C C . TRP A 1 764 ? -23.609 -37.312 9.672 1 93.69 764 TRP A C 1
ATOM 6226 O O . TRP A 1 764 ? -22.922 -36.438 10.203 1 93.69 764 TRP A O 1
ATOM 6236 N N . THR A 1 765 ? -24.391 -37.031 8.664 1 94.31 765 THR A N 1
ATOM 6237 C CA . THR A 1 765 ? -24.391 -35.719 8.039 1 94.31 765 THR A CA 1
ATOM 6238 C C . THR A 1 765 ? -25 -34.688 8.969 1 94.31 765 THR A C 1
ATOM 6240 O O . THR A 1 765 ? -24.641 -33.5 8.922 1 94.31 765 THR A O 1
ATOM 6243 N N . GLN A 1 766 ? -25.844 -35.094 9.797 1 93.94 766 GLN A N 1
ATOM 6244 C CA . GLN A 1 766 ? -26.391 -34.219 10.812 1 93.94 766 GLN A CA 1
ATOM 6245 C C . GLN A 1 766 ? -25.328 -33.812 11.828 1 93.94 766 GLN A C 1
ATOM 6247 O O . GLN A 1 766 ? -25.281 -32.656 12.273 1 93.94 766 GLN A O 1
ATOM 6252 N N . MET A 1 767 ? -24.547 -34.781 12.203 1 95.06 767 MET A N 1
ATOM 6253 C CA . MET A 1 767 ? -23.438 -34.5 13.109 1 95.06 767 MET A CA 1
ATOM 6254 C C . MET A 1 767 ? -22.484 -33.5 12.5 1 95.06 767 MET A C 1
ATOM 6256 O O . MET A 1 767 ? -22.062 -32.531 13.164 1 95.06 767 MET A O 1
ATOM 6260 N N . LEU A 1 768 ? -22.25 -33.688 11.242 1 94.44 768 LEU A N 1
ATOM 6261 C CA . LEU A 1 768 ? -21.312 -32.812 10.547 1 94.44 768 LEU A CA 1
ATOM 6262 C C . LEU A 1 768 ? -21.875 -31.391 10.453 1 94.44 768 LEU A C 1
ATOM 6264 O O . LEU A 1 768 ? -21.141 -30.406 10.641 1 94.44 768 LEU A O 1
ATOM 6268 N N . CYS A 1 769 ? -23.078 -31.219 10.172 1 93.75 769 CYS A N 1
ATOM 6269 C CA . CYS A 1 769 ? -23.719 -29.922 10.078 1 93.75 769 CYS A CA 1
ATOM 6270 C C . CYS A 1 769 ? -23.75 -29.219 11.438 1 93.75 769 CYS A C 1
ATOM 6272 O O . CYS A 1 769 ? -23.547 -28.016 11.523 1 93.75 769 CYS A O 1
ATOM 6274 N N . THR A 1 770 ? -23.984 -30.047 12.43 1 93.69 770 THR A N 1
ATOM 6275 C CA . THR A 1 770 ? -24.125 -29.516 13.781 1 93.69 770 THR A CA 1
ATOM 6276 C C . THR A 1 770 ? -22.797 -28.922 14.258 1 93.69 770 THR A C 1
ATOM 6278 O O . THR A 1 770 ? -22.766 -27.828 14.828 1 93.69 770 THR A O 1
ATOM 6281 N N . CYS A 1 771 ? -21.75 -29.609 14.047 1 92.88 771 CYS A N 1
ATOM 6282 C CA . CYS A 1 771 ? -20.469 -29.094 14.508 1 92.88 771 CYS A CA 1
ATOM 6283 C C . CYS A 1 771 ? -19.891 -28.125 13.492 1 92.88 771 CYS A C 1
ATOM 6285 O O . CYS A 1 771 ? -18.875 -27.484 13.758 1 92.88 771 CYS A O 1
ATOM 6287 N N . ASN A 1 772 ? -20.469 -27.984 12.312 1 91.38 772 ASN A N 1
ATOM 6288 C CA . ASN A 1 772 ? -20.125 -27 11.289 1 91.38 772 ASN A CA 1
ATOM 6289 C C . ASN A 1 772 ? -18.672 -27.172 10.836 1 91.38 772 ASN A C 1
ATOM 6291 O O . ASN A 1 772 ? -17.953 -26.172 10.68 1 91.38 772 ASN A O 1
ATOM 6295 N N . VAL A 1 773 ? -18.219 -28.391 10.703 1 90 773 VAL A N 1
ATOM 6296 C CA . VAL A 1 773 ? -16.859 -28.703 10.273 1 90 773 VAL A CA 1
ATOM 6297 C C . VAL A 1 773 ? -16.641 -28.203 8.852 1 90 773 VAL A C 1
ATOM 6299 O O . VAL A 1 773 ? -15.508 -27.922 8.445 1 90 773 VAL A O 1
ATOM 6302 N N . GLY A 1 774 ? -17.688 -28 8.094 1 89.19 774 GLY A N 1
ATOM 6303 C CA . GLY A 1 774 ? -17.609 -27.516 6.727 1 89.19 774 GLY A CA 1
ATOM 6304 C C . GLY A 1 774 ? -17.75 -26 6.621 1 89.19 774 GLY A C 1
ATOM 6305 O O . GLY A 1 774 ? -18.047 -25.484 5.551 1 89.19 774 GLY A O 1
ATOM 6306 N N . TYR A 1 775 ? -17.516 -25.25 7.621 1 91.94 775 TYR A N 1
ATOM 6307 C CA . TYR A 1 775 ? -17.734 -23.812 7.695 1 91.94 775 TYR A CA 1
ATOM 6308 C C . TYR A 1 775 ? -17.047 -23.094 6.539 1 91.94 775 TYR A C 1
ATOM 6310 O O . TYR A 1 775 ? -17.641 -22.234 5.887 1 91.94 775 TYR A O 1
ATOM 6318 N N . PHE A 1 776 ? -15.844 -23.453 6.184 1 93.5 776 PHE A N 1
ATOM 6319 C CA . PHE A 1 776 ? -15.039 -22.703 5.227 1 93.5 776 PHE A CA 1
ATOM 6320 C C . PHE A 1 776 ? -15.422 -23.062 3.797 1 93.5 776 PHE A C 1
ATOM 6322 O O . PHE A 1 776 ? -15 -22.406 2.85 1 93.5 776 PHE A O 1
ATOM 6329 N N . TYR A 1 777 ? -16.234 -24.094 3.611 1 94.38 777 TYR A N 1
ATOM 6330 C CA . TYR A 1 777 ? -16.797 -24.375 2.293 1 94.38 777 TYR A CA 1
ATOM 6331 C C . TYR A 1 777 ? -17.75 -23.266 1.854 1 94.38 777 TYR A C 1
ATOM 6333 O O . TYR A 1 777 ? -17.844 -22.953 0.662 1 94.38 777 TYR A O 1
ATOM 6341 N N . GLY A 1 778 ? -18.328 -22.641 2.836 1 94.75 778 GLY A N 1
ATOM 6342 C CA . GLY A 1 778 ? -19.281 -21.594 2.533 1 94.75 778 GLY A CA 1
ATOM 6343 C C . GLY A 1 778 ? -18.797 -20.219 2.941 1 94.75 778 GLY A C 1
ATOM 6344 O O . GLY A 1 778 ? -19.594 -19.266 3.029 1 94.75 778 GLY A O 1
ATOM 6345 N N . ILE A 1 779 ? -17.531 -19.984 3.113 1 94.75 779 ILE A N 1
ATOM 6346 C CA . ILE A 1 779 ? -17 -18.766 3.725 1 94.75 779 ILE A CA 1
ATOM 6347 C C . ILE A 1 779 ? -17.234 -17.578 2.799 1 94.75 779 ILE A C 1
ATOM 6349 O O . ILE A 1 779 ? -17.328 -16.438 3.258 1 94.75 779 ILE A O 1
ATOM 6353 N N . ALA A 1 780 ? -17.375 -17.797 1.517 1 95.19 780 ALA A N 1
ATOM 6354 C CA . ALA A 1 780 ? -17.531 -16.719 0.537 1 95.19 780 ALA A CA 1
ATOM 6355 C C . ALA A 1 780 ? -18.828 -15.945 0.775 1 95.19 780 ALA A C 1
ATOM 6357 O O . ALA A 1 780 ? -18.938 -14.781 0.393 1 95.19 780 ALA A O 1
ATOM 6358 N N . LYS A 1 781 ? -19.781 -16.594 1.363 1 92.81 781 LYS A N 1
ATOM 6359 C CA . LYS A 1 781 ? -21.062 -15.953 1.64 1 92.81 781 LYS A CA 1
ATOM 6360 C C . LYS A 1 781 ? -21 -15.148 2.932 1 92.81 781 LYS A C 1
ATOM 6362 O O . LYS A 1 781 ? -21.797 -14.234 3.137 1 92.81 781 LYS A O 1
ATOM 6367 N N . GLU A 1 782 ? -20 -15.422 3.715 1 90.06 782 GLU A N 1
ATOM 6368 C CA . GLU A 1 782 ? -19.953 -14.859 5.059 1 90.06 782 GLU A CA 1
ATOM 6369 C C . GLU A 1 782 ? -19.125 -13.578 5.09 1 90.06 782 GLU A C 1
ATOM 6371 O O . GLU A 1 782 ? -19.359 -12.695 5.914 1 90.06 782 GLU A O 1
ATOM 6376 N N . THR A 1 783 ? -18.125 -13.562 4.246 1 90.94 783 THR A N 1
ATOM 6377 C CA . THR A 1 783 ? -17.25 -12.406 4.285 1 90.94 783 THR A CA 1
ATOM 6378 C C . THR A 1 783 ? -16.734 -12.07 2.889 1 90.94 783 THR A C 1
ATOM 6380 O O . THR A 1 783 ? -16.547 -12.969 2.057 1 90.94 783 THR A O 1
ATOM 6383 N N . VAL A 1 784 ? -16.469 -10.766 2.744 1 90.56 784 VAL A N 1
ATOM 6384 C CA . VAL A 1 784 ? -15.945 -10.281 1.47 1 90.56 784 VAL A CA 1
ATOM 6385 C C . VAL A 1 784 ? -14.453 -10.602 1.369 1 90.56 784 VAL A C 1
ATOM 6387 O O . VAL A 1 784 ? -13.906 -10.711 0.268 1 90.56 784 VAL A O 1
ATOM 6390 N N . ARG A 1 785 ? -13.789 -10.789 2.484 1 91.94 785 ARG A N 1
ATOM 6391 C CA . ARG A 1 785 ? -12.352 -11.039 2.52 1 91.94 785 ARG A CA 1
ATOM 6392 C C . ARG A 1 785 ? -12.031 -12.281 3.346 1 91.94 785 ARG A C 1
ATOM 6394 O O . ARG A 1 785 ? -11.508 -12.18 4.457 1 91.94 785 ARG A O 1
ATOM 6401 N N . PRO A 1 786 ? -12.219 -13.422 2.764 1 94.75 786 PRO A N 1
ATOM 6402 C CA . PRO A 1 786 ? -11.922 -14.648 3.508 1 94.75 786 PRO A CA 1
ATOM 6403 C C . PRO A 1 786 ? -10.43 -14.828 3.771 1 94.75 786 PRO A C 1
ATOM 6405 O O . PRO A 1 786 ? -9.594 -14.344 2.998 1 94.75 786 PRO A O 1
ATOM 6408 N N . SER A 1 787 ? -10.102 -15.484 4.883 1 92.94 787 SER A N 1
ATOM 6409 C CA . SER A 1 787 ? -8.711 -15.75 5.215 1 92.94 787 SER A CA 1
ATOM 6410 C C . SER A 1 787 ? -8.102 -16.766 4.258 1 92.94 787 SER A C 1
ATOM 6412 O O . SER A 1 787 ? -6.914 -16.688 3.928 1 92.94 787 SER A O 1
ATOM 6414 N N . TRP A 1 788 ? -8.805 -17.734 3.887 1 94.62 788 TRP A N 1
ATOM 6415 C CA . TRP A 1 788 ? -8.445 -18.75 2.91 1 94.62 788 TRP A CA 1
ATOM 6416 C C . TRP A 1 788 ? -9.695 -19.391 2.32 1 94.62 788 TRP A C 1
ATOM 6418 O O . TRP A 1 788 ? -10.82 -18.969 2.604 1 94.62 788 TRP A O 1
ATOM 6428 N N . GLY A 1 789 ? -9.578 -20.344 1.381 1 95.31 789 GLY A N 1
ATOM 6429 C CA . GLY A 1 789 ? -10.688 -21.062 0.768 1 95.31 789 GLY A CA 1
ATOM 6430 C C . GLY A 1 789 ? -10.328 -22.469 0.33 1 95.31 789 GLY A C 1
ATOM 6431 O O . GLY A 1 789 ? -9.148 -22.797 0.184 1 95.31 789 GLY A O 1
ATOM 6432 N N . VAL A 1 790 ? -11.375 -23.266 0.179 1 95.62 790 VAL A N 1
ATOM 6433 C CA . VAL A 1 790 ? -11.164 -24.656 -0.206 1 95.62 790 VAL A CA 1
ATOM 6434 C C . VAL A 1 790 ? -10.867 -24.734 -1.701 1 95.62 790 VAL A C 1
ATOM 6436 O O . VAL A 1 790 ? -11.391 -23.953 -2.488 1 95.62 790 VAL A O 1
ATOM 6439 N N . THR A 1 791 ? -10.031 -25.688 -2.086 1 95.38 791 THR A N 1
ATOM 6440 C CA . THR A 1 791 ? -9.547 -25.797 -3.457 1 95.38 791 THR A CA 1
ATOM 6441 C C . THR A 1 791 ? -10.594 -26.453 -4.348 1 95.38 791 THR A C 1
ATOM 6443 O O . THR A 1 791 ? -10.43 -26.516 -5.57 1 95.38 791 THR A O 1
ATOM 6446 N N . ALA A 1 792 ? -11.75 -26.906 -3.754 1 95 792 ALA A N 1
ATOM 6447 C CA . ALA A 1 792 ? -12.852 -27.438 -4.559 1 95 792 ALA A CA 1
ATOM 6448 C C . ALA A 1 792 ? -13.414 -26.359 -5.488 1 95 792 ALA A C 1
ATOM 6450 O O . ALA A 1 792 ? -14.016 -26.672 -6.516 1 95 792 ALA A O 1
ATOM 6451 N N . ASN A 1 793 ? -13.273 -25.188 -5.094 1 97.81 793 ASN A N 1
ATOM 6452 C CA . ASN A 1 793 ? -13.719 -24.016 -5.824 1 97.81 793 ASN A CA 1
ATOM 6453 C C . ASN A 1 793 ? -12.891 -22.781 -5.473 1 97.81 793 ASN A C 1
ATOM 6455 O O . ASN A 1 793 ? -13.328 -21.922 -4.711 1 97.81 793 ASN A O 1
ATOM 6459 N N . LEU A 1 794 ? -11.734 -22.656 -6.051 1 98.12 794 LEU A N 1
ATOM 6460 C CA . LEU A 1 794 ? -10.758 -21.625 -5.723 1 98.12 794 LEU A CA 1
ATOM 6461 C C . LEU A 1 794 ? -10.039 -21.141 -6.977 1 98.12 794 LEU A C 1
ATOM 6463 O O . LEU A 1 794 ? -9.547 -21.938 -7.766 1 98.12 794 LEU A O 1
ATOM 6467 N N . MET A 1 795 ? -10.086 -19.828 -7.164 1 98.38 795 MET A N 1
ATOM 6468 C CA . MET A 1 795 ? -9.328 -19.281 -8.281 1 98.38 795 MET A CA 1
ATOM 6469 C C . MET A 1 795 ? -8.156 -18.438 -7.777 1 98.38 795 MET A C 1
ATOM 6471 O O . MET A 1 795 ? -8.305 -17.656 -6.84 1 98.38 795 MET A O 1
ATOM 6475 N N . VAL A 1 796 ? -6.984 -18.578 -8.344 1 97.31 796 VAL A N 1
ATOM 6476 C CA . VAL A 1 796 ? -5.773 -17.875 -7.938 1 97.31 796 VAL A CA 1
ATOM 6477 C C . VAL A 1 796 ? -5.023 -17.375 -9.172 1 97.31 796 VAL A C 1
ATOM 6479 O O . VAL A 1 796 ? -5.414 -17.656 -10.305 1 97.31 796 VAL A O 1
ATOM 6482 N N . ARG A 1 797 ? -3.984 -16.609 -8.945 1 94.69 797 ARG A N 1
ATOM 6483 C CA . ARG A 1 797 ? -3.102 -16.219 -10.039 1 94.69 797 ARG A CA 1
ATOM 6484 C C . ARG A 1 797 ? -2.365 -17.422 -10.609 1 94.69 797 ARG A C 1
ATOM 6486 O O . ARG A 1 797 ? -2.021 -18.359 -9.875 1 94.69 797 ARG A O 1
ATOM 6493 N N . GLY A 1 798 ? -2.145 -17.391 -11.844 1 93.31 798 GLY A N 1
ATOM 6494 C CA . GLY A 1 798 ? -1.439 -18.484 -12.492 1 93.31 798 GLY A CA 1
ATOM 6495 C C . GLY A 1 798 ? -0.024 -18.656 -11.977 1 93.31 798 GLY A C 1
ATOM 6496 O O . GLY A 1 798 ? 0.583 -17.719 -11.461 1 93.31 798 GLY A O 1
ATOM 6497 N N . ALA A 1 799 ? 0.423 -19.938 -12.094 1 88 799 ALA A N 1
ATOM 6498 C CA . ALA A 1 799 ? 1.773 -20.266 -11.648 1 88 799 ALA A CA 1
ATOM 6499 C C . ALA A 1 799 ? 2.814 -19.406 -12.367 1 88 799 ALA A C 1
ATOM 6501 O O . ALA A 1 799 ? 3.908 -19.188 -11.844 1 88 799 ALA A O 1
ATOM 6502 N N . ARG A 1 800 ? 2.449 -18.922 -13.492 1 86.31 800 ARG A N 1
ATOM 6503 C CA . ARG A 1 800 ? 3.365 -18.094 -14.273 1 86.31 800 ARG A CA 1
ATOM 6504 C C . ARG A 1 800 ? 3.713 -16.812 -13.523 1 86.31 800 ARG A C 1
ATOM 6506 O O . ARG A 1 800 ? 4.773 -16.234 -13.742 1 86.31 800 ARG A O 1
ATOM 6513 N N . CYS A 1 801 ? 2.809 -16.406 -12.703 1 85.62 801 CYS A N 1
ATOM 6514 C CA . CYS A 1 801 ? 3.041 -15.172 -11.961 1 85.62 801 CYS A CA 1
ATOM 6515 C C . CYS A 1 801 ? 4.07 -15.383 -10.859 1 85.62 801 CYS A C 1
ATOM 6517 O O . CYS A 1 801 ? 4.871 -14.492 -10.57 1 85.62 801 CYS A O 1
ATOM 6519 N N . ASN A 1 802 ? 4.07 -16.531 -10.211 1 82.56 802 ASN A N 1
ATOM 6520 C CA . ASN A 1 802 ? 5.043 -16.953 -9.219 1 82.56 802 ASN A CA 1
ATOM 6521 C C . ASN A 1 802 ? 5.09 -18.484 -9.102 1 82.56 802 ASN A C 1
ATOM 6523 O O . ASN A 1 802 ? 4.293 -19.078 -8.375 1 82.56 802 ASN A O 1
ATOM 6527 N N . HIS A 1 803 ? 6.008 -19.078 -9.688 1 78.12 803 HIS A N 1
ATOM 6528 C CA . HIS A 1 803 ? 6.051 -20.531 -9.805 1 78.12 803 HIS A CA 1
ATOM 6529 C C . HIS A 1 803 ? 6.453 -21.172 -8.484 1 78.12 803 HIS A C 1
ATOM 6531 O O . HIS A 1 803 ? 6.309 -22.391 -8.312 1 78.12 803 HIS A O 1
ATOM 6537 N N . THR A 1 804 ? 6.902 -20.406 -7.543 1 79.06 804 THR A N 1
ATOM 6538 C CA . THR A 1 804 ? 7.336 -20.984 -6.273 1 79.06 804 THR A CA 1
ATOM 6539 C C . THR A 1 804 ? 6.141 -21.297 -5.383 1 79.06 804 THR A C 1
ATOM 6541 O O . THR A 1 804 ? 6.262 -22.031 -4.402 1 79.06 804 THR A O 1
ATOM 6544 N N . ILE A 1 805 ? 5.082 -20.719 -5.672 1 88.06 805 ILE A N 1
ATOM 6545 C CA . ILE A 1 805 ? 3.869 -21.031 -4.922 1 88.06 805 ILE A CA 1
ATOM 6546 C C . ILE A 1 805 ? 3.268 -22.328 -5.438 1 88.06 805 ILE A C 1
ATOM 6548 O O . ILE A 1 805 ? 2.807 -22.406 -6.578 1 88.06 805 ILE A O 1
ATOM 6552 N N . GLN A 1 806 ? 3.363 -23.344 -4.676 1 88.69 806 GLN A N 1
ATOM 6553 C CA . GLN A 1 806 ? 2.898 -24.688 -5.027 1 88.69 806 GLN A CA 1
ATOM 6554 C C . GLN A 1 806 ? 2.221 -25.359 -3.838 1 88.69 806 GLN A C 1
ATOM 6556 O O . GLN A 1 806 ? 2.459 -24.984 -2.688 1 88.69 806 GLN A O 1
ATOM 6561 N N . PHE A 1 807 ? 1.362 -26.297 -4.191 1 91.56 807 PHE A N 1
ATOM 6562 C CA . PHE A 1 807 ? 0.9 -27.203 -3.146 1 91.56 807 PHE A CA 1
ATOM 6563 C C . PHE A 1 807 ? 2.039 -28.094 -2.66 1 91.56 807 PHE A C 1
ATOM 6565 O O . PHE A 1 807 ? 2.756 -28.688 -3.465 1 91.56 807 PHE A O 1
ATOM 6572 N N . LYS A 1 808 ? 2.213 -28.25 -1.352 1 85.31 808 LYS A N 1
ATOM 6573 C CA . LYS A 1 808 ? 3.309 -29.047 -0.812 1 85.31 808 LYS A CA 1
ATOM 6574 C C . LYS A 1 808 ? 2.904 -30.5 -0.676 1 85.31 808 LYS A C 1
ATOM 6576 O O . LYS A 1 808 ? 1.78 -30.812 -0.274 1 85.31 808 LYS A O 1
ATOM 6581 N N . GLN A 1 809 ? 3.76 -31.359 -0.938 1 81.62 809 GLN A N 1
ATOM 6582 C CA . GLN A 1 809 ? 3.469 -32.781 -0.962 1 81.62 809 GLN A CA 1
ATOM 6583 C C . GLN A 1 809 ? 3.518 -33.375 0.442 1 81.62 809 GLN A C 1
ATOM 6585 O O . GLN A 1 809 ? 3.098 -34.531 0.653 1 81.62 809 GLN A O 1
ATOM 6590 N N . ILE A 1 810 ? 3.928 -32.625 1.415 1 81 810 ILE A N 1
ATOM 6591 C CA . ILE A 1 810 ? 4.008 -33.125 2.783 1 81 810 ILE A CA 1
ATOM 6592 C C . ILE A 1 810 ? 2.6 -33.281 3.348 1 81 810 ILE A C 1
ATOM 6594 O O . ILE A 1 810 ? 2.412 -33.969 4.355 1 81 810 ILE A O 1
ATOM 6598 N N . PHE A 1 811 ? 1.673 -32.688 2.715 1 88.62 811 PHE A N 1
ATOM 6599 C CA . PHE A 1 811 ? 0.29 -32.812 3.166 1 88.62 811 PHE A CA 1
ATOM 6600 C C . PHE A 1 811 ? -0.323 -34.125 2.707 1 88.62 811 PHE A C 1
ATOM 6602 O O . PHE A 1 811 ? 0.18 -34.75 1.779 1 88.62 811 PHE A O 1
ATOM 6609 N N . PRO A 1 812 ? -1.409 -34.531 3.361 1 84 812 PRO A N 1
ATOM 6610 C CA . PRO A 1 812 ? -1.997 -35.812 3.033 1 84 812 PRO A CA 1
ATOM 6611 C C . PRO A 1 812 ? -2.414 -35.938 1.567 1 84 812 PRO A C 1
ATOM 6613 O O . PRO A 1 812 ? -2.883 -34.969 0.982 1 84 812 PRO A O 1
ATOM 6616 N N . LYS A 1 813 ? -2.363 -37.094 1.014 1 78.62 813 LYS A N 1
ATOM 6617 C CA . LYS A 1 813 ? -2.701 -37.344 -0.385 1 78.62 813 LYS A CA 1
ATOM 6618 C C . LYS A 1 813 ? -4.18 -37.062 -0.651 1 78.62 813 LYS A C 1
ATOM 6620 O O . LYS A 1 813 ? -4.551 -36.688 -1.758 1 78.62 813 LYS A O 1
ATOM 6625 N N . THR A 1 814 ? -4.977 -37.344 0.439 1 76.31 814 THR A N 1
ATOM 6626 C CA . THR A 1 814 ? -6.418 -37.188 0.27 1 76.31 814 THR A CA 1
ATOM 6627 C C . THR A 1 814 ? -6.824 -35.719 0.463 1 76.31 814 THR A C 1
ATOM 6629 O O . THR A 1 814 ? -7.984 -35.375 0.268 1 76.31 814 THR A O 1
ATOM 6632 N N . GLY A 1 815 ? -5.914 -35.031 0.817 1 73.75 815 GLY A N 1
ATOM 6633 C CA . GLY A 1 815 ? -6.227 -33.625 1.025 1 73.75 815 GLY A CA 1
ATOM 6634 C C . GLY A 1 815 ? -6.348 -33.281 2.49 1 73.75 815 GLY A C 1
ATOM 6635 O O . GLY A 1 815 ? -6.57 -34.125 3.342 1 73.75 815 GLY A O 1
ATOM 6636 N N . GLY A 1 816 ? -6.188 -31.938 2.713 1 84.75 816 GLY A N 1
ATOM 6637 C CA . GLY A 1 816 ? -6.281 -31.359 4.047 1 84.75 816 GLY A CA 1
ATOM 6638 C C . GLY A 1 816 ? -5.105 -30.469 4.395 1 84.75 816 GLY A C 1
ATOM 6639 O O . GLY A 1 816 ? -3.955 -30.922 4.387 1 84.75 816 GLY A O 1
ATOM 6640 N N . GLY A 1 817 ? -5.406 -29.281 4.656 1 90.94 817 GLY A N 1
ATOM 6641 C CA . GLY A 1 817 ? -4.402 -28.328 5.098 1 90.94 817 GLY A CA 1
ATOM 6642 C C . GLY A 1 817 ? -3.629 -27.703 3.949 1 90.94 817 GLY A C 1
ATOM 6643 O O . GLY A 1 817 ? -3.074 -26.609 4.09 1 90.94 817 GLY A O 1
ATOM 6644 N N . GLU A 1 818 ? -3.516 -28.469 2.826 1 92.5 818 GLU A N 1
ATOM 6645 C CA . GLU A 1 818 ? -2.746 -27.969 1.689 1 92.5 818 GLU A CA 1
ATOM 6646 C C . GLU A 1 818 ? -3.359 -26.688 1.126 1 92.5 818 GLU A C 1
ATOM 6648 O O . GLU A 1 818 ? -2.646 -25.828 0.596 1 92.5 818 GLU A O 1
ATOM 6653 N N . ASP A 1 819 ? -4.668 -26.547 1.217 1 94.25 819 ASP A N 1
ATOM 6654 C CA . ASP A 1 819 ? -5.359 -25.344 0.743 1 94.25 819 ASP A CA 1
ATOM 6655 C C . ASP A 1 819 ? -4.969 -24.125 1.566 1 94.25 819 ASP A C 1
ATOM 6657 O O . ASP A 1 819 ? -4.711 -23.047 1.013 1 94.25 819 ASP A O 1
ATOM 6661 N N . ILE A 1 820 ? -4.895 -24.312 2.826 1 94.38 820 ILE A N 1
ATOM 6662 C CA . ILE A 1 820 ? -4.52 -23.25 3.74 1 94.38 820 ILE A CA 1
ATOM 6663 C C . ILE A 1 820 ? -3.086 -22.797 3.461 1 94.38 820 ILE A C 1
ATOM 6665 O O . ILE A 1 820 ? -2.812 -21.609 3.332 1 94.38 820 ILE A O 1
ATOM 6669 N N . ASP A 1 821 ? -2.236 -23.766 3.363 1 92.25 821 ASP A N 1
ATOM 6670 C CA . ASP A 1 821 ? -0.827 -23.5 3.092 1 92.25 821 ASP A CA 1
ATOM 6671 C C . ASP A 1 821 ? -0.656 -22.734 1.783 1 92.25 821 ASP A C 1
ATOM 6673 O O . ASP A 1 821 ? 0.124 -21.781 1.714 1 92.25 821 ASP A O 1
ATOM 6677 N N . PHE A 1 822 ? -1.382 -23.203 0.796 1 93.75 822 PHE A N 1
ATOM 6678 C CA . PHE A 1 822 ? -1.285 -22.594 -0.53 1 93.75 822 PHE A CA 1
ATOM 6679 C C . PHE A 1 822 ? -1.676 -21.125 -0.49 1 93.75 822 PHE A C 1
ATOM 6681 O O . PHE A 1 822 ? -0.975 -20.281 -1.044 1 93.75 822 PHE A O 1
ATOM 6688 N N . VAL A 1 823 ? -2.75 -20.797 0.176 1 93.88 823 VAL A N 1
ATOM 6689 C CA . VAL A 1 823 ? -3.223 -19.422 0.271 1 93.88 823 VAL A CA 1
ATOM 6690 C C . VAL A 1 823 ? -2.252 -18.594 1.114 1 93.88 823 VAL A C 1
ATOM 6692 O O . VAL A 1 823 ? -1.995 -17.422 0.815 1 93.88 823 VAL A O 1
ATOM 6695 N N . TYR A 1 824 ? -1.673 -19.172 2.143 1 90.31 824 TYR A N 1
ATOM 6696 C CA . TYR A 1 824 ? -0.699 -18.484 2.977 1 90.31 824 TYR A CA 1
ATOM 6697 C C . TYR A 1 824 ? 0.543 -18.109 2.172 1 90.31 824 TYR A C 1
ATOM 6699 O O . TYR A 1 824 ? 1.165 -17.078 2.416 1 90.31 824 TYR A O 1
ATOM 6707 N N . GLN A 1 825 ? 0.891 -18.953 1.249 1 88.69 825 GLN A N 1
ATOM 6708 C CA . GLN A 1 825 ? 2.018 -18.641 0.377 1 88.69 825 GLN A CA 1
ATOM 6709 C C . GLN A 1 825 ? 1.751 -17.391 -0.444 1 88.69 825 GLN A C 1
ATOM 6711 O O . GLN A 1 825 ? 2.643 -16.547 -0.621 1 88.69 825 GLN A O 1
ATOM 6716 N N . TYR A 1 826 ? 0.544 -17.281 -0.889 1 90.19 826 TYR A N 1
ATOM 6717 C CA . TYR A 1 826 ? 0.171 -16.078 -1.634 1 90.19 826 TYR A CA 1
ATOM 6718 C C . TYR A 1 826 ? 0.24 -14.844 -0.747 1 90.19 826 TYR A C 1
ATOM 6720 O O . TYR A 1 826 ? 0.705 -13.781 -1.181 1 90.19 826 TYR A O 1
ATOM 6728 N N . LYS A 1 827 ? -0.258 -15 0.4 1 86.94 827 LYS A N 1
ATOM 6729 C CA . LYS A 1 827 ? -0.246 -13.875 1.327 1 86.94 827 LYS A CA 1
ATOM 6730 C C . LYS A 1 827 ? 1.182 -13.461 1.671 1 86.94 827 LYS A C 1
ATOM 6732 O O . LYS A 1 827 ? 1.468 -12.273 1.828 1 86.94 827 LYS A O 1
ATOM 6737 N N . LYS A 1 828 ? 2.012 -14.414 1.778 1 81.5 828 LYS A N 1
ATOM 6738 C CA . LYS A 1 828 ? 3.414 -14.133 2.061 1 81.5 828 LYS A CA 1
ATOM 6739 C C . LYS A 1 828 ? 4.082 -13.43 0.88 1 81.5 828 LYS A C 1
ATOM 6741 O O . LYS A 1 828 ? 4.926 -12.547 1.068 1 81.5 828 LYS A O 1
ATOM 6746 N N . TRP A 1 829 ? 3.75 -13.875 -0.292 1 78.19 829 TRP A N 1
ATOM 6747 C CA . TRP A 1 829 ? 4.285 -13.281 -1.513 1 78.19 829 TRP A CA 1
ATOM 6748 C C . TRP A 1 829 ? 3.91 -11.812 -1.611 1 78.19 829 TRP A C 1
ATOM 6750 O O . TRP A 1 829 ? 4.727 -10.984 -2.025 1 78.19 829 TRP A O 1
ATOM 6760 N N . HIS A 1 830 ? 2.684 -11.422 -1.326 1 71.31 830 HIS A N 1
ATOM 6761 C CA . HIS A 1 830 ? 2.215 -10.055 -1.516 1 71.31 830 HIS A CA 1
ATOM 6762 C C . HIS A 1 830 ? 2.557 -9.18 -0.312 1 71.31 830 HIS A C 1
ATOM 6764 O O . HIS A 1 830 ? 2.439 -7.953 -0.374 1 71.31 830 HIS A O 1
ATOM 6770 N N . HIS A 1 831 ? 3.885 -9.109 -0.003 1 56.91 831 HIS A N 1
ATOM 6771 C CA . HIS A 1 831 ? 4.48 -8.383 1.112 1 56.91 831 HIS A CA 1
ATOM 6772 C C . HIS A 1 831 ? 3.564 -7.266 1.597 1 56.91 831 HIS A C 1
ATOM 6774 O O . HIS A 1 831 ? 3.76 -6.727 2.689 1 56.91 831 HIS A O 1
ATOM 6780 N N . ASP A 1 832 ? 2.621 -6.711 0.619 1 48.25 832 ASP A N 1
ATOM 6781 C CA . ASP A 1 832 ? 1.885 -5.512 1.012 1 48.25 832 ASP A CA 1
ATOM 6782 C C . ASP A 1 832 ? 0.689 -5.867 1.894 1 48.25 832 ASP A C 1
ATOM 6784 O O . ASP A 1 832 ? -0.365 -6.262 1.391 1 48.25 832 ASP A O 1
ATOM 6788 N N . TRP A 1 833 ? 0.869 -6.352 3.119 1 45.84 833 TRP A N 1
ATOM 6789 C CA . TRP A 1 833 ? -0.109 -6.836 4.086 1 45.84 833 TRP A CA 1
ATOM 6790 C C . TRP A 1 833 ? -1.374 -5.984 4.055 1 45.84 833 TRP A C 1
ATOM 6792 O O . TRP A 1 833 ? -2.441 -6.43 4.484 1 45.84 833 TRP A O 1
ATOM 6802 N N . LYS A 1 834 ? -1.339 -4.75 3.381 1 49.91 834 LYS A N 1
ATOM 6803 C CA . LYS A 1 834 ? -2.443 -3.807 3.539 1 49.91 834 LYS A CA 1
ATOM 6804 C C . LYS A 1 834 ? -3.574 -4.117 2.561 1 49.91 834 LYS A C 1
ATOM 6806 O O . LYS A 1 834 ? -4.73 -3.777 2.816 1 49.91 834 LYS A O 1
ATOM 6811 N N . THR A 1 835 ? -3.215 -4.695 1.546 1 60.91 835 THR A N 1
ATOM 6812 C CA . THR A 1 835 ? -4.254 -4.949 0.556 1 60.91 835 THR A CA 1
ATOM 6813 C C . THR A 1 835 ? -4.672 -6.418 0.575 1 60.91 835 THR A C 1
ATOM 6815 O O . THR A 1 835 ? -3.883 -7.297 0.231 1 60.91 835 THR A O 1
ATOM 6818 N N . PRO A 1 836 ? -5.867 -6.543 1.25 1 77.38 836 PRO A N 1
ATOM 6819 C CA . PRO A 1 836 ? -6.328 -7.934 1.236 1 77.38 836 PRO A CA 1
ATOM 6820 C C . PRO A 1 836 ? -6.359 -8.531 -0.168 1 77.38 836 PRO A C 1
ATOM 6822 O O . PRO A 1 836 ? -6.91 -7.926 -1.09 1 77.38 836 PRO A O 1
ATOM 6825 N N . ILE A 1 837 ? -5.676 -9.586 -0.328 1 89.44 837 ILE A N 1
ATOM 6826 C CA . ILE A 1 837 ? -5.547 -10.172 -1.658 1 89.44 837 ILE A CA 1
ATOM 6827 C C . ILE A 1 837 ? -6.578 -11.281 -1.834 1 89.44 837 ILE A C 1
ATOM 6829 O O . ILE A 1 837 ? -6.805 -11.758 -2.949 1 89.44 837 ILE A O 1
ATOM 6833 N N . THR A 1 838 ? -7.215 -11.68 -0.75 1 94.62 838 THR A N 1
ATOM 6834 C CA . THR A 1 838 ? -8.25 -12.703 -0.839 1 94.62 838 THR A CA 1
ATOM 6835 C C . THR A 1 838 ? -9.625 -12.07 -0.999 1 94.62 838 THR A C 1
ATOM 6837 O O . THR A 1 838 ? -9.953 -11.109 -0.306 1 94.62 838 THR A O 1
ATOM 6840 N N . VAL A 1 839 ? -10.438 -12.562 -1.93 1 96.06 839 VAL A N 1
ATOM 6841 C CA . VAL A 1 839 ? -11.766 -12.023 -2.217 1 96.06 839 VAL A CA 1
ATOM 6842 C C . VAL A 1 839 ? -12.781 -13.156 -2.242 1 96.06 839 VAL A C 1
ATOM 6844 O O . VAL A 1 839 ? -12.555 -14.203 -2.861 1 96.06 839 VAL A O 1
ATOM 6847 N N . GLY A 1 840 ? -13.852 -12.969 -1.492 1 96.69 840 GLY A N 1
ATOM 6848 C CA . GLY A 1 840 ? -14.961 -13.906 -1.603 1 96.69 840 GLY A CA 1
ATOM 6849 C C . GLY A 1 840 ? -15.852 -13.633 -2.799 1 96.69 840 GLY A C 1
ATOM 6850 O O . GLY A 1 840 ? -16.141 -12.477 -3.111 1 96.69 840 GLY A O 1
ATOM 6851 N N . VAL A 1 841 ? -16.203 -14.664 -3.547 1 97.62 841 VAL A N 1
ATOM 6852 C CA . VAL A 1 841 ? -17.109 -14.578 -4.695 1 97.62 841 VAL A CA 1
ATOM 6853 C C . VAL A 1 841 ? -18.312 -15.492 -4.484 1 97.62 841 VAL A C 1
ATOM 6855 O O . VAL A 1 841 ? -18.406 -16.547 -5.109 1 97.62 841 VAL A O 1
ATOM 6858 N N . PRO A 1 842 ? -19.266 -15.031 -3.752 1 96.31 842 PRO A N 1
ATOM 6859 C CA . PRO A 1 842 ? -20.406 -15.883 -3.412 1 96.31 842 PRO A CA 1
ATOM 6860 C C . PRO A 1 842 ? -21.234 -16.281 -4.633 1 96.31 842 PRO A C 1
ATOM 6862 O O . PRO A 1 842 ? -21.969 -17.266 -4.59 1 96.31 842 PRO A O 1
ATOM 6865 N N . GLU A 1 843 ? -21.094 -15.562 -5.699 1 95.19 843 GLU A N 1
ATOM 6866 C CA . GLU A 1 843 ? -21.875 -15.844 -6.902 1 95.19 843 GLU A CA 1
ATOM 6867 C C . GLU A 1 843 ? -21.25 -16.984 -7.703 1 95.19 843 GLU A C 1
ATOM 6869 O O . GLU A 1 843 ? -21.875 -17.516 -8.617 1 95.19 843 GLU A O 1
ATOM 6874 N N . ALA A 1 844 ? -19.984 -17.328 -7.52 1 97.56 844 ALA A N 1
ATOM 6875 C CA . ALA A 1 844 ? -19.344 -18.484 -8.117 1 97.56 844 ALA A CA 1
ATOM 6876 C C . ALA A 1 844 ? -19.641 -19.75 -7.312 1 97.56 844 ALA A C 1
ATOM 6878 O O . ALA A 1 844 ? -18.875 -20.109 -6.41 1 97.56 844 ALA A O 1
ATOM 6879 N N . VAL A 1 845 ? -20.656 -20.5 -7.711 1 97.19 845 VAL A N 1
ATOM 6880 C CA . VAL A 1 845 ? -21.219 -21.531 -6.852 1 97.19 845 VAL A CA 1
ATOM 6881 C C . VAL A 1 845 ? -20.922 -22.906 -7.453 1 97.19 845 VAL A C 1
ATOM 6883 O O . VAL A 1 845 ? -21.016 -23.094 -8.664 1 97.19 845 VAL A O 1
ATOM 6886 N N . VAL A 1 846 ? -20.484 -23.828 -6.637 1 97.69 846 VAL A N 1
ATOM 6887 C CA . VAL A 1 846 ? -20.438 -25.25 -6.98 1 97.69 846 VAL A CA 1
ATOM 6888 C C . VAL A 1 846 ? -21.172 -26.062 -5.926 1 97.69 846 VAL A C 1
ATOM 6890 O O . VAL A 1 846 ? -21.328 -25.625 -4.785 1 97.69 846 VAL A O 1
ATOM 6893 N N . SER A 1 847 ? -21.672 -27.141 -6.285 1 95.75 847 SER A N 1
ATOM 6894 C CA . SER A 1 847 ? -22.266 -28.094 -5.359 1 95.75 847 SER A CA 1
ATOM 6895 C C . SER A 1 847 ? -21.359 -29.312 -5.156 1 95.75 847 SER A C 1
ATOM 6897 O O . SER A 1 847 ? -20.922 -29.938 -6.125 1 95.75 847 SER A O 1
ATOM 6899 N N . HIS A 1 848 ? -20.969 -29.547 -3.971 1 93.75 848 HIS A N 1
ATOM 6900 C CA . HIS A 1 848 ? -20.141 -30.688 -3.592 1 93.75 848 HIS A CA 1
ATOM 6901 C C . HIS A 1 848 ? -20.969 -31.766 -2.891 1 93.75 848 HIS A C 1
ATOM 6903 O O . HIS A 1 848 ? -21.781 -31.453 -2.018 1 93.75 848 HIS A O 1
ATOM 6909 N N . PRO A 1 849 ? -20.812 -33 -3.17 1 90.5 849 PRO A N 1
ATOM 6910 C CA . PRO A 1 849 ? -21.516 -34.062 -2.449 1 90.5 849 PRO A CA 1
ATOM 6911 C C . PRO A 1 849 ? -20.906 -34.344 -1.078 1 90.5 849 PRO A C 1
ATOM 6913 O O . PRO A 1 849 ? -19.828 -33.844 -0.763 1 90.5 849 PRO A O 1
ATOM 6916 N N . TRP A 1 850 ? -21.688 -35.094 -0.277 1 91.12 850 TRP A N 1
ATOM 6917 C CA . TRP A 1 850 ? -21.109 -35.531 0.985 1 91.12 850 TRP A CA 1
ATOM 6918 C C . TRP A 1 850 ? -19.984 -36.531 0.742 1 91.12 850 TRP A C 1
ATOM 6920 O O . TRP A 1 850 ? -20.047 -37.312 -0.209 1 91.12 850 TRP A O 1
ATOM 6930 N N . TRP A 1 851 ? -19.062 -36.531 1.514 1 86.69 851 TRP A N 1
ATOM 6931 C CA . TRP A 1 851 ? -17.984 -37.5 1.439 1 86.69 851 TRP A CA 1
ATOM 6932 C C . TRP A 1 851 ? -18.484 -38.906 1.744 1 86.69 851 TRP A C 1
ATOM 6934 O O . TRP A 1 851 ? -19.375 -39.094 2.584 1 86.69 851 TRP A O 1
ATOM 6944 N N . ASN A 1 852 ? -17.969 -39.844 1.098 1 87.25 852 ASN A N 1
ATOM 6945 C CA . ASN A 1 852 ? -18.344 -41.25 1.269 1 87.25 852 ASN A CA 1
ATOM 6946 C C . ASN A 1 852 ? -19.844 -41.438 1.117 1 87.25 852 ASN A C 1
ATOM 6948 O O . ASN A 1 852 ? -20.453 -42.156 1.902 1 87.25 852 ASN A O 1
ATOM 6952 N N . SER A 1 853 ? -20.391 -40.719 0.349 1 84.44 853 SER A N 1
ATOM 6953 C CA . SER A 1 853 ? -21.812 -40.781 0.029 1 84.44 853 SER A CA 1
ATOM 6954 C C . SER A 1 853 ? -22.672 -40.562 1.267 1 84.44 853 SER A C 1
ATOM 6956 O O . SER A 1 853 ? -23.703 -41.188 1.43 1 84.44 853 SER A O 1
ATOM 6958 N N . GLY A 1 854 ? -22.125 -39.844 2.193 1 88.69 854 GLY A N 1
ATOM 6959 C CA . GLY A 1 854 ? -22.891 -39.469 3.379 1 88.69 854 GLY A CA 1
ATOM 6960 C C . GLY A 1 854 ? -22.781 -40.5 4.492 1 88.69 854 GLY A C 1
ATOM 6961 O O . GLY A 1 854 ? -23.344 -40.312 5.574 1 88.69 854 GLY A O 1
ATOM 6962 N N . GLN A 1 855 ? -22.016 -41.5 4.266 1 90.56 855 GLN A N 1
ATOM 6963 C CA . GLN A 1 855 ? -21.812 -42.5 5.305 1 90.56 855 GLN A CA 1
ATOM 6964 C C . GLN A 1 855 ? -20.719 -42.062 6.277 1 90.56 855 GLN A C 1
ATOM 6966 O O . GLN A 1 855 ? -19.891 -41.219 5.957 1 90.56 855 GLN A O 1
ATOM 6971 N N . THR A 1 856 ? -20.844 -42.719 7.422 1 91.12 856 THR A N 1
ATOM 6972 C CA . THR A 1 856 ? -19.891 -42.375 8.469 1 91.12 856 THR A CA 1
ATOM 6973 C C . THR A 1 856 ? -18.453 -42.531 7.98 1 91.12 856 THR A C 1
ATOM 6975 O O . THR A 1 856 ? -18.094 -43.594 7.441 1 91.12 856 THR A O 1
ATOM 6978 N N . CYS A 1 857 ? -17.672 -41.469 8.086 1 90.38 857 CYS A N 1
ATOM 6979 C CA . CYS A 1 857 ? -16.297 -41.531 7.609 1 90.38 857 CYS A CA 1
ATOM 6980 C C . CYS A 1 857 ? -15.391 -40.656 8.477 1 90.38 857 CYS A C 1
ATOM 6982 O O . CYS A 1 857 ? -14.969 -39.562 8.047 1 90.38 857 CYS A O 1
ATOM 6984 N N . TYR A 1 858 ? -14.938 -41.125 9.602 1 92.62 858 TYR A N 1
ATOM 6985 C CA . TYR A 1 858 ? -14.031 -40.406 10.492 1 92.62 858 TYR A CA 1
ATOM 6986 C C . TYR A 1 858 ? -12.656 -40.25 9.852 1 92.62 858 TYR A C 1
ATOM 6988 O O . TYR A 1 858 ? -11.914 -39.312 10.195 1 92.62 858 TYR A O 1
ATOM 6996 N N . SER A 1 859 ? -12.391 -41.156 8.914 1 88.94 859 SER A N 1
ATOM 6997 C CA . SER A 1 859 ? -11.086 -41.125 8.266 1 88.94 859 SER A CA 1
ATOM 6998 C C . SER A 1 859 ? -10.891 -39.781 7.535 1 88.94 859 SER A C 1
ATOM 7000 O O . SER A 1 859 ? -9.789 -39.25 7.516 1 88.94 859 SER A O 1
ATOM 7002 N N . GLN A 1 860 ? -11.953 -39.344 6.973 1 88.81 860 GLN A N 1
ATOM 7003 C CA . GLN A 1 860 ? -11.906 -38.062 6.289 1 88.81 860 GLN A CA 1
ATOM 7004 C C . GLN A 1 860 ? -11.609 -36.906 7.27 1 88.81 860 GLN A C 1
ATOM 7006 O O . GLN A 1 860 ? -10.781 -36.062 6.992 1 88.81 860 GLN A O 1
ATOM 7011 N N . ILE A 1 861 ? -12.234 -36.938 8.328 1 91.62 861 ILE A N 1
ATOM 7012 C CA . ILE A 1 861 ? -12.086 -35.938 9.367 1 91.62 861 ILE A CA 1
ATOM 7013 C C . ILE A 1 861 ? -10.664 -35.969 9.93 1 91.62 861 ILE A C 1
ATOM 7015 O O . ILE A 1 861 ? -10.039 -34.938 10.133 1 91.62 861 ILE A O 1
ATOM 7019 N N . MET A 1 862 ? -10.25 -37.125 10.148 1 91.94 862 MET A N 1
ATOM 7020 C CA . MET A 1 862 ? -8.898 -37.312 10.672 1 91.94 862 MET A CA 1
ATOM 7021 C C . MET A 1 862 ? -7.855 -36.844 9.656 1 91.94 862 MET A C 1
ATOM 7023 O O . MET A 1 862 ? -6.816 -36.312 10.031 1 91.94 862 MET A O 1
ATOM 7027 N N . GLY A 1 863 ? -8.133 -37.094 8.406 1 89.12 863 GLY A N 1
ATOM 7028 C CA . GLY A 1 863 ? -7.246 -36.594 7.363 1 89.12 863 GLY A CA 1
ATOM 7029 C C . GLY A 1 863 ? -7.082 -35.094 7.375 1 89.12 863 GLY A C 1
ATOM 7030 O O . GLY A 1 863 ? -5.969 -34.594 7.246 1 89.12 863 GLY A O 1
ATOM 7031 N N . TRP A 1 864 ? -8.172 -34.438 7.566 1 91.88 864 TRP A N 1
ATOM 7032 C CA . TRP A 1 864 ? -8.141 -32.969 7.664 1 91.88 864 TRP A CA 1
ATOM 7033 C C . TRP A 1 864 ? -7.305 -32.531 8.859 1 91.88 864 TRP A C 1
ATOM 7035 O O . TRP A 1 864 ? -6.492 -31.609 8.742 1 91.88 864 TRP A O 1
ATOM 7045 N N . ALA A 1 865 ? -7.484 -33.156 9.914 1 93.44 865 ALA A N 1
ATOM 7046 C CA . ALA A 1 865 ? -6.789 -32.781 11.148 1 93.44 865 ALA A CA 1
ATOM 7047 C C . ALA A 1 865 ? -5.289 -33.031 11.023 1 93.44 865 ALA A C 1
ATOM 7049 O O . ALA A 1 865 ? -4.48 -32.281 11.57 1 93.44 865 ALA A O 1
ATOM 7050 N N . TRP A 1 866 ? -5.008 -34.125 10.406 1 91.94 866 TRP A N 1
ATOM 7051 C CA . TRP A 1 866 ? -3.602 -34.438 10.164 1 91.94 866 TRP A CA 1
ATOM 7052 C C . TRP A 1 866 ? -2.938 -33.312 9.367 1 91.94 866 TRP A C 1
ATOM 7054 O O . TRP A 1 866 ? -1.842 -32.875 9.711 1 91.94 866 TRP A O 1
ATOM 7064 N N . GLY A 1 867 ? -3.584 -32.906 8.312 1 89.94 867 GLY A N 1
ATOM 7065 C CA . GLY A 1 867 ? -3.078 -31.797 7.504 1 89.94 867 GLY A CA 1
ATOM 7066 C C . GLY A 1 867 ? -2.979 -30.5 8.266 1 89.94 867 GLY A C 1
ATOM 7067 O O . GLY A 1 867 ? -1.994 -29.766 8.125 1 89.94 867 GLY A O 1
ATOM 7068 N N . ASP A 1 868 ? -3.895 -30.219 9.078 1 89.44 868 ASP A N 1
ATOM 7069 C CA . ASP A 1 868 ? -3.92 -29 9.875 1 89.44 868 ASP A CA 1
ATOM 7070 C C . ASP A 1 868 ? -2.73 -28.938 10.828 1 89.44 868 ASP A C 1
ATOM 7072 O O . ASP A 1 868 ? -2.223 -27.859 11.133 1 89.44 868 ASP A O 1
ATOM 7076 N N . SER A 1 869 ? -2.385 -30.047 11.312 1 90.19 869 SER A N 1
ATOM 7077 C CA . SER A 1 869 ? -1.27 -30.109 12.25 1 90.19 869 SER A CA 1
ATOM 7078 C C . SER A 1 869 ? 0.04 -29.703 11.578 1 90.19 869 SER A C 1
ATOM 7080 O O . SER A 1 869 ? 0.95 -29.188 12.227 1 90.19 869 SER A O 1
ATOM 7082 N N . ILE A 1 870 ? 0.093 -29.969 10.297 1 88.94 870 ILE A N 1
ATOM 7083 C CA . ILE A 1 870 ? 1.283 -29.594 9.539 1 88.94 870 ILE A CA 1
ATOM 7084 C C . ILE A 1 870 ? 1.354 -28.078 9.422 1 88.94 870 ILE A C 1
ATOM 7086 O O . ILE A 1 870 ? 2.443 -27.5 9.414 1 88.94 870 ILE A O 1
ATOM 7090 N N . CYS A 1 871 ? 0.228 -27.406 9.398 1 89.62 871 CYS A N 1
ATOM 7091 C CA . CYS A 1 871 ? 0.185 -25.938 9.312 1 89.62 871 CYS A CA 1
ATOM 7092 C C . CYS A 1 871 ? 0.794 -25.312 10.555 1 89.62 871 CYS A C 1
ATOM 7094 O O . CYS A 1 871 ? 1.353 -24.219 10.492 1 89.62 871 CYS A O 1
ATOM 7096 N N . ILE A 1 872 ? 0.753 -25.969 11.664 1 88 872 ILE A N 1
ATOM 7097 C CA . ILE A 1 872 ? 1.302 -25.453 12.906 1 88 872 ILE A CA 1
ATOM 7098 C C . ILE A 1 872 ? 2.816 -25.297 12.789 1 88 872 ILE A C 1
ATOM 7100 O O . ILE A 1 872 ? 3.391 -24.312 13.227 1 88 872 ILE A O 1
ATOM 7104 N N . THR A 1 873 ? 3.402 -26.266 12.164 1 77.69 873 THR A N 1
ATOM 7105 C CA . THR A 1 873 ? 4.859 -26.266 12.062 1 77.69 873 THR A CA 1
ATOM 7106 C C . THR A 1 873 ? 5.312 -25.438 10.867 1 77.69 873 THR A C 1
ATOM 7108 O O . THR A 1 873 ? 6.367 -24.797 10.914 1 77.69 873 THR A O 1
ATOM 7111 N N . GLU A 1 874 ? 4.488 -25.422 9.812 1 79.75 874 GLU A N 1
ATOM 7112 C CA . GLU A 1 874 ? 4.863 -24.703 8.602 1 79.75 874 GLU A CA 1
ATOM 7113 C C . GLU A 1 874 ? 4.648 -23.203 8.766 1 79.75 874 GLU A C 1
ATOM 7115 O O . GLU A 1 874 ? 5.367 -22.406 8.164 1 79.75 874 GLU A O 1
ATOM 7120 N N . TRP A 1 875 ? 3.641 -22.875 9.562 1 85.31 875 TRP A N 1
ATOM 7121 C CA . TRP A 1 875 ? 3.275 -21.469 9.727 1 85.31 875 TRP A CA 1
ATOM 7122 C C . TRP A 1 875 ? 3.092 -21.125 11.195 1 85.31 875 TRP A C 1
ATOM 7124 O O . TRP A 1 875 ? 2.002 -20.719 11.617 1 85.31 875 TRP A O 1
ATOM 7134 N N . PRO A 1 876 ? 4.156 -21.172 11.953 1 79.44 876 PRO A N 1
ATOM 7135 C CA . PRO A 1 876 ? 4.031 -20.906 13.391 1 79.44 876 PRO A CA 1
ATOM 7136 C C . PRO A 1 876 ? 3.525 -19.5 13.688 1 79.44 876 PRO A C 1
ATOM 7138 O O . PRO A 1 876 ? 2.846 -19.281 14.695 1 79.44 876 PRO A O 1
ATOM 7141 N N . GLU A 1 877 ? 3.73 -18.516 12.789 1 77.25 877 GLU A N 1
ATOM 7142 C CA . GLU A 1 877 ? 3.314 -17.125 13 1 77.25 877 GLU A CA 1
ATOM 7143 C C . GLU A 1 877 ? 1.8 -16.984 12.883 1 77.25 877 GLU A C 1
ATOM 7145 O O . GLU A 1 877 ? 1.231 -15.977 13.312 1 77.25 877 GLU A O 1
ATOM 7150 N N . LYS A 1 878 ? 1.201 -17.969 12.312 1 87.88 878 LYS A N 1
ATOM 7151 C CA . LYS A 1 878 ? -0.249 -17.953 12.141 1 87.88 878 LYS A CA 1
ATOM 7152 C C . LYS A 1 878 ? -0.939 -18.797 13.211 1 87.88 878 LYS A C 1
ATOM 7154 O O . LYS A 1 878 ? -2.07 -19.25 13.016 1 87.88 878 LYS A O 1
ATOM 7159 N N . THR A 1 879 ? -0.199 -19.078 14.281 1 88.75 879 THR A N 1
ATOM 7160 C CA . THR A 1 879 ? -0.744 -19.875 15.375 1 88.75 879 THR A CA 1
ATOM 7161 C C . THR A 1 879 ? -0.725 -19.078 16.688 1 88.75 879 THR A C 1
ATOM 7163 O O . THR A 1 879 ? -0.124 -18 16.75 1 88.75 879 THR A O 1
ATOM 7166 N N . PHE A 1 880 ? -1.501 -19.531 17.688 1 85.62 880 PHE A N 1
ATOM 7167 C CA . PHE A 1 880 ? -1.508 -18.922 19.016 1 85.62 880 PHE A CA 1
ATOM 7168 C C . PHE A 1 880 ? -1.509 -19.984 20.094 1 85.62 880 PHE A C 1
ATOM 7170 O O . PHE A 1 880 ? -1.847 -21.141 19.828 1 85.62 880 PHE A O 1
ATOM 7177 N N . LEU A 1 881 ? -1.114 -19.609 21.297 1 85.81 881 LEU A N 1
ATOM 7178 C CA . LEU A 1 881 ? -0.977 -20.547 22.406 1 85.81 881 LEU A CA 1
ATOM 7179 C C . LEU A 1 881 ? -2.277 -20.641 23.203 1 85.81 881 LEU A C 1
ATOM 7181 O O . LEU A 1 881 ? -2.965 -19.641 23.391 1 85.81 881 LEU A O 1
ATOM 7185 N N . VAL A 1 882 ? -2.607 -21.828 23.547 1 89.31 882 VAL A N 1
ATOM 7186 C CA . VAL A 1 882 ? -3.721 -22.141 24.438 1 89.31 882 VAL A CA 1
ATOM 7187 C C . VAL A 1 882 ? -3.254 -23.078 25.547 1 89.31 882 VAL A C 1
ATOM 7189 O O . VAL A 1 882 ? -2.115 -23.547 25.531 1 89.31 882 VAL A O 1
ATOM 7192 N N . PHE A 1 883 ? -4.156 -23.266 26.562 1 90.31 883 PHE A N 1
ATOM 7193 C CA . PHE A 1 883 ? -3.881 -24.297 27.547 1 90.31 883 PHE A CA 1
ATOM 7194 C C . PHE A 1 883 ? -4.133 -25.688 26.969 1 90.31 883 PHE A C 1
ATOM 7196 O O . PHE A 1 883 ? -4.922 -25.844 26.031 1 90.31 883 PHE A O 1
ATOM 7203 N N . PRO A 1 884 ? -3.41 -26.688 27.469 1 92.25 884 PRO A N 1
ATOM 7204 C CA . PRO A 1 884 ? -3.572 -28.047 26.922 1 92.25 884 PRO A CA 1
ATOM 7205 C C . PRO A 1 884 ? -5.023 -28.516 26.953 1 92.25 884 PRO A C 1
ATOM 7207 O O . PRO A 1 884 ? -5.738 -28.281 27.922 1 92.25 884 PRO A O 1
ATOM 7210 N N . ASN A 1 885 ? -5.445 -29.156 25.875 1 94.44 885 ASN A N 1
ATOM 7211 C CA . ASN A 1 885 ? -6.766 -29.766 25.875 1 94.44 885 ASN A CA 1
ATOM 7212 C C . ASN A 1 885 ? -6.746 -31.141 26.547 1 94.44 885 ASN A C 1
ATOM 7214 O O . ASN A 1 885 ? -5.723 -31.562 27.094 1 94.44 885 ASN A O 1
ATOM 7218 N N . TRP A 1 886 ? -7.887 -31.859 26.484 1 94.88 886 TRP A N 1
ATOM 7219 C CA . TRP A 1 886 ? -8.07 -33.062 27.266 1 94.88 886 TRP A CA 1
ATOM 7220 C C . TRP A 1 886 ? -7.074 -34.156 26.859 1 94.88 886 TRP A C 1
ATOM 7222 O O . TRP A 1 886 ? -6.477 -34.812 27.703 1 94.88 886 TRP A O 1
ATOM 7232 N N . ILE A 1 887 ? -6.898 -34.281 25.578 1 95.25 887 ILE A N 1
ATOM 7233 C CA . ILE A 1 887 ? -6.035 -35.375 25.109 1 95.25 887 ILE A CA 1
ATOM 7234 C C . ILE A 1 887 ? -4.57 -35 25.344 1 95.25 887 ILE A C 1
ATOM 7236 O O . ILE A 1 887 ? -3.748 -35.875 25.641 1 95.25 887 ILE A O 1
ATOM 7240 N N . GLU A 1 888 ? -4.195 -33.812 25.141 1 93.81 888 GLU A N 1
ATOM 7241 C CA . GLU A 1 888 ? -2.838 -33.375 25.438 1 93.81 888 GLU A CA 1
ATOM 7242 C C . GLU A 1 888 ? -2.512 -33.531 26.922 1 93.81 888 GLU A C 1
ATOM 7244 O O . GLU A 1 888 ? -1.388 -33.875 27.281 1 93.81 888 GLU A O 1
ATOM 7249 N N . LEU A 1 889 ? -3.484 -33.219 27.688 1 93 889 LEU A N 1
ATOM 7250 C CA . LEU A 1 889 ? -3.322 -33.375 29.125 1 93 889 LEU A CA 1
ATOM 7251 C C . LEU A 1 889 ? -3.152 -34.844 29.516 1 93 889 LEU A C 1
ATOM 7253 O O . LEU A 1 889 ? -2.26 -35.188 30.281 1 93 889 LEU A O 1
ATOM 7257 N N . ILE A 1 890 ? -3.963 -35.719 28.984 1 92.69 890 ILE A N 1
ATOM 7258 C CA . ILE A 1 890 ? -3.982 -37.125 29.312 1 92.69 890 ILE A CA 1
ATOM 7259 C C . ILE A 1 890 ? -2.691 -37.812 28.844 1 92.69 890 ILE A C 1
ATOM 7261 O O . ILE A 1 890 ? -2.145 -38.656 29.531 1 92.69 890 ILE A O 1
ATOM 7265 N N . VAL A 1 891 ? -2.199 -37.344 27.734 1 89.56 891 VAL A N 1
ATOM 7266 C CA . VAL A 1 891 ? -1.072 -38 27.109 1 89.56 891 VAL A CA 1
ATOM 7267 C C . VAL A 1 891 ? 0.24 -37.438 27.625 1 89.56 891 VAL A C 1
ATOM 7269 O O . VAL A 1 891 ? 1.229 -38.156 27.781 1 89.56 891 VAL A O 1
ATOM 7272 N N . CYS A 1 892 ? 0.264 -36.156 27.922 1 84.12 892 CYS A N 1
ATOM 7273 C CA . CYS A 1 892 ? 1.546 -35.531 28.234 1 84.12 892 CYS A CA 1
ATOM 7274 C C . CYS A 1 892 ? 1.706 -35.312 29.734 1 84.12 892 CYS A C 1
ATOM 7276 O O . CYS A 1 892 ? 2.771 -35.562 30.297 1 84.12 892 CYS A O 1
ATOM 7278 N N . LEU A 1 893 ? 0.677 -34.938 30.422 1 82.19 893 LEU A N 1
ATOM 7279 C CA . LEU A 1 893 ? 0.826 -34.469 31.797 1 82.19 893 LEU A CA 1
ATOM 7280 C C . LEU A 1 893 ? 0.433 -35.594 32.781 1 82.19 893 LEU A C 1
ATOM 7282 O O . LEU A 1 893 ? 1.127 -35.812 33.781 1 82.19 893 LEU A O 1
ATOM 7286 N N . LEU A 1 894 ? -0.559 -36.281 32.5 1 84.12 894 LEU A N 1
ATOM 7287 C CA . LEU A 1 894 ? -1.137 -37.219 33.438 1 84.12 894 LEU A CA 1
ATOM 7288 C C . LEU A 1 894 ? -0.193 -38.406 33.688 1 84.12 894 LEU A C 1
ATOM 7290 O O . LEU A 1 894 ? -0.031 -38.844 34.812 1 84.12 894 LEU A O 1
ATOM 7294 N N . PRO A 1 895 ? 0.474 -38.844 32.625 1 86.44 895 PRO A N 1
ATOM 7295 C CA . PRO A 1 895 ? 1.441 -39.906 32.906 1 86.44 895 PRO A CA 1
ATOM 7296 C C . PRO A 1 895 ? 2.594 -39.469 33.781 1 86.44 895 PRO A C 1
ATOM 7298 O O . PRO A 1 895 ? 3.062 -40.219 34.625 1 86.44 895 PRO A O 1
ATOM 7301 N N . ILE A 1 896 ? 2.93 -38.281 33.656 1 84.12 896 ILE A N 1
ATOM 7302 C CA . ILE A 1 896 ? 4.008 -37.75 34.469 1 84.12 896 ILE A CA 1
ATOM 7303 C C . ILE A 1 896 ? 3.551 -37.625 35.938 1 84.12 896 ILE A C 1
ATOM 7305 O O . ILE A 1 896 ? 4.281 -38.031 36.844 1 84.12 896 ILE A O 1
ATOM 7309 N N . ILE A 1 897 ? 2.371 -37.188 36.094 1 83.62 897 ILE A N 1
ATOM 7310 C CA . ILE A 1 897 ? 1.816 -37.062 37.438 1 83.62 897 ILE A CA 1
ATOM 7311 C C . ILE A 1 897 ? 1.651 -38.438 38.062 1 83.62 897 ILE A C 1
ATOM 7313 O O . ILE A 1 897 ? 1.955 -38.594 39.25 1 83.62 897 ILE A O 1
ATOM 7317 N N . SER A 1 898 ? 1.26 -39.375 37.312 1 85.19 898 SER A N 1
ATOM 7318 C CA . SER A 1 898 ? 1.022 -40.75 37.812 1 85.19 898 SER A CA 1
ATOM 7319 C C . SER A 1 898 ? 2.328 -41.406 38.188 1 85.19 898 SER A C 1
ATOM 7321 O O . SER A 1 898 ? 2.396 -42.094 39.219 1 85.19 898 SER A O 1
ATOM 7323 N N . VAL A 1 899 ? 3.312 -41.125 37.438 1 84.25 899 VAL A N 1
ATOM 7324 C CA . VAL A 1 899 ? 4.617 -41.719 37.719 1 84.25 899 VAL A CA 1
ATOM 7325 C C . VAL A 1 899 ? 5.254 -41.031 38.906 1 84.25 899 VAL A C 1
ATOM 7327 O O . VAL A 1 899 ? 5.793 -41.719 39.812 1 84.25 899 VAL A O 1
ATOM 7330 N N . CYS A 1 900 ? 5.117 -39.75 38.938 1 80.88 900 CYS A N 1
ATOM 7331 C CA . CYS A 1 900 ? 5.73 -39 40.031 1 80.88 900 CYS A CA 1
ATOM 7332 C C . CYS A 1 900 ? 5.027 -39.281 41.344 1 80.88 900 CYS A C 1
ATOM 7334 O O . CYS A 1 900 ? 5.664 -39.281 42.406 1 80.88 900 CYS A O 1
ATOM 7336 N N . SER A 1 901 ? 3.748 -39.594 41.281 1 78.25 901 SER A N 1
ATOM 7337 C CA . SER A 1 901 ? 2.984 -39.844 42.5 1 78.25 901 SER A CA 1
ATOM 7338 C C . SER A 1 901 ? 2.957 -41.312 42.875 1 78.25 901 SER A C 1
ATOM 7340 O O . SER A 1 901 ? 2.613 -41.688 44 1 78.25 901 SER A O 1
ATOM 7342 N N . GLY A 1 902 ? 3.299 -42.156 41.969 1 82 902 GLY A N 1
ATOM 7343 C CA . GLY A 1 902 ? 3.25 -43.594 42.156 1 82 902 GLY A CA 1
ATOM 7344 C C . GLY A 1 902 ? 1.838 -44.156 42.156 1 82 902 GLY A C 1
ATOM 7345 O O . GLY A 1 902 ? 1.616 -45.312 42.531 1 82 902 GLY A O 1
ATOM 7346 N N . GLN A 1 903 ? 0.828 -43.375 41.812 1 88.62 903 GLN A N 1
ATOM 7347 C CA . GLN A 1 903 ? -0.579 -43.781 41.812 1 88.62 903 GLN A CA 1
ATOM 7348 C C . GLN A 1 903 ? -1.079 -44 40.406 1 88.62 903 GLN A C 1
ATOM 7350 O O . GLN A 1 903 ? -1.817 -43.188 39.844 1 88.62 903 GLN A O 1
ATOM 7355 N N . TYR A 1 904 ? -0.956 -45.156 39.781 1 87.5 904 TYR A N 1
ATOM 7356 C CA . TYR A 1 904 ? -1.264 -45.469 38.375 1 87.5 904 TYR A CA 1
ATOM 7357 C C . TYR A 1 904 ? -2.766 -45.625 38.188 1 87.5 904 TYR A C 1
ATOM 7359 O O . TYR A 1 904 ? -3.314 -45.188 37.156 1 87.5 904 TYR A O 1
ATOM 7367 N N . ALA A 1 905 ? -3.439 -46.281 39.156 1 86.94 905 ALA A N 1
ATOM 7368 C CA . ALA A 1 905 ? -4.883 -46.469 39.062 1 86.94 905 ALA A CA 1
ATOM 7369 C C . ALA A 1 905 ? -5.613 -45.125 39.094 1 86.94 905 ALA A C 1
ATOM 7371 O O . ALA A 1 905 ? -6.586 -44.938 38.344 1 86.94 905 ALA A O 1
ATOM 7372 N N . ALA A 1 906 ? -5.109 -44.281 39.938 1 89.5 906 ALA A N 1
ATOM 7373 C CA . ALA A 1 906 ? -5.684 -42.938 39.969 1 89.5 906 ALA A CA 1
ATOM 7374 C C . ALA A 1 906 ? -5.516 -42.219 38.656 1 89.5 906 ALA A C 1
ATOM 7376 O O . ALA A 1 906 ? -6.398 -41.469 38.219 1 89.5 906 ALA A O 1
ATOM 7377 N N . GLY A 1 907 ? -4.41 -42.469 38.031 1 90.06 907 GLY A N 1
ATOM 7378 C CA . GLY A 1 907 ? -4.168 -41.875 36.719 1 90.06 907 GLY A CA 1
ATOM 7379 C C . GLY A 1 907 ? -5.176 -42.312 35.656 1 90.06 907 GLY A C 1
ATOM 7380 O O . GLY A 1 907 ? -5.656 -41.5 34.875 1 90.06 907 GLY A O 1
ATOM 7381 N N . ILE A 1 908 ? -5.547 -43.5 35.656 1 91.81 908 ILE A N 1
ATOM 7382 C CA . ILE A 1 908 ? -6.488 -44.062 34.688 1 91.81 908 ILE A CA 1
ATOM 7383 C C . ILE A 1 908 ? -7.887 -43.5 34.969 1 91.81 908 ILE A C 1
ATOM 7385 O O . ILE A 1 908 ? -8.609 -43.125 34.031 1 91.81 908 ILE A O 1
ATOM 7389 N N . HIS A 1 909 ? -8.227 -43.469 36.281 1 90.69 909 HIS A N 1
ATOM 7390 C CA . HIS A 1 909 ? -9.531 -42.906 36.625 1 90.69 909 HIS A CA 1
ATOM 7391 C C . HIS A 1 909 ? -9.633 -41.438 36.25 1 90.69 909 HIS A C 1
ATOM 7393 O O . HIS A 1 909 ? -10.68 -40.969 35.812 1 90.69 909 HIS A O 1
ATOM 7399 N N . ALA A 1 910 ? -8.531 -40.781 36.5 1 93.06 910 ALA A N 1
ATOM 7400 C CA . ALA A 1 910 ? -8.5 -39.344 36.156 1 93.06 910 ALA A CA 1
ATOM 7401 C C . ALA A 1 910 ? -8.648 -39.156 34.625 1 93.06 910 ALA A C 1
ATOM 7403 O O . ALA A 1 910 ? -9.328 -38.25 34.188 1 93.06 910 ALA A O 1
ATOM 7404 N N . ALA A 1 911 ? -8.016 -39.969 33.906 1 94.44 911 ALA A N 1
ATOM 7405 C CA . ALA A 1 911 ? -8.102 -39.906 32.469 1 94.44 911 ALA A CA 1
ATOM 7406 C C . ALA A 1 911 ? -9.539 -40.125 31.984 1 94.44 911 ALA A C 1
ATOM 7408 O O . ALA A 1 911 ? -10.016 -39.406 31.109 1 94.44 911 ALA A O 1
ATOM 7409 N N . LEU A 1 912 ? -10.203 -41.062 32.562 1 93 912 LEU A N 1
ATOM 7410 C CA . LEU A 1 912 ? -11.594 -41.344 32.219 1 93 912 LEU A CA 1
ATOM 7411 C C . LEU A 1 912 ? -12.508 -40.188 32.625 1 93 912 LEU A C 1
ATOM 7413 O O . LEU A 1 912 ? -13.438 -39.844 31.906 1 93 912 LEU A O 1
ATOM 7417 N N . GLY A 1 913 ? -12.242 -39.719 33.781 1 93.25 913 GLY A N 1
ATOM 7418 C CA . GLY A 1 913 ? -13.016 -38.594 34.25 1 93.25 913 GLY A CA 1
ATOM 7419 C C . GLY A 1 913 ? -12.891 -37.375 33.312 1 93.25 913 GLY A C 1
ATOM 7420 O O . GLY A 1 913 ? -13.891 -36.719 33 1 93.25 913 GLY A O 1
ATOM 7421 N N . VAL A 1 914 ? -11.641 -37.062 32.969 1 95.31 914 VAL A N 1
ATOM 7422 C CA . VAL A 1 914 ? -11.383 -35.938 32.062 1 95.31 914 VAL A CA 1
ATOM 7423 C C . VAL A 1 914 ? -12.078 -36.188 30.703 1 95.31 914 VAL A C 1
ATOM 7425 O O . VAL A 1 914 ? -12.656 -35.281 30.125 1 95.31 914 VAL A O 1
ATOM 7428 N N . PHE A 1 915 ? -12.055 -37.438 30.25 1 94.88 915 PHE A N 1
ATOM 7429 C CA . PHE A 1 915 ? -12.672 -37.812 28.984 1 94.88 915 PHE A CA 1
ATOM 7430 C C . PHE A 1 915 ? -14.18 -37.594 29.031 1 94.88 915 PHE A C 1
ATOM 7432 O O . PHE A 1 915 ? -14.758 -37.031 28.109 1 94.88 915 PHE A O 1
ATOM 7439 N N . VAL A 1 916 ? -14.805 -38 30.047 1 93.25 916 VAL A N 1
ATOM 7440 C CA . VAL A 1 916 ? -16.25 -37.906 30.203 1 93.25 916 VAL A CA 1
ATOM 7441 C C . VAL A 1 916 ? -16.656 -36.438 30.328 1 93.25 916 VAL A C 1
ATOM 7443 O O . VAL A 1 916 ? -17.609 -36 29.688 1 93.25 916 VAL A O 1
ATOM 7446 N N . LEU A 1 917 ? -15.93 -35.781 31.125 1 93.81 917 LEU A N 1
ATOM 7447 C CA . LEU A 1 917 ? -16.234 -34.375 31.312 1 93.81 917 LEU A CA 1
ATOM 7448 C C . LEU A 1 917 ? -16.156 -33.594 30 1 93.81 917 LEU A C 1
ATOM 7450 O O . LEU A 1 917 ? -17.047 -32.812 29.672 1 93.81 917 LEU A O 1
ATOM 7454 N N . GLU A 1 918 ? -15.125 -33.844 29.266 1 95.12 918 GLU A N 1
ATOM 7455 C CA . GLU A 1 918 ? -14.93 -33.125 28 1 95.12 918 GLU A CA 1
ATOM 7456 C C . GLU A 1 918 ? -16.078 -33.406 27.031 1 95.12 918 GLU A C 1
ATOM 7458 O O . GLU A 1 918 ? -16.562 -32.5 26.359 1 95.12 918 GLU A O 1
ATOM 7463 N N . HIS A 1 919 ? -16.531 -34.594 26.953 1 93.62 919 HIS A N 1
ATOM 7464 C CA . HIS A 1 919 ? -17.531 -34.969 25.969 1 93.62 919 HIS A CA 1
ATOM 7465 C C . HIS A 1 919 ? -18.922 -34.531 26.406 1 93.62 919 HIS A C 1
ATOM 7467 O O . HIS A 1 919 ? -19.797 -34.25 25.578 1 93.62 919 HIS A O 1
ATOM 7473 N N . LEU A 1 920 ? -19.078 -34.344 27.688 1 92.44 920 LEU A N 1
ATOM 7474 C CA . LEU A 1 920 ? -20.312 -33.719 28.188 1 92.44 920 LEU A CA 1
ATOM 7475 C C . LEU A 1 920 ? -20.344 -32.25 27.875 1 92.44 920 LEU A C 1
ATOM 7477 O O . LEU A 1 920 ? -21.391 -31.703 27.469 1 92.44 920 LEU A O 1
ATOM 7481 N N . LEU A 1 921 ? -19.25 -31.656 28.109 1 93.56 921 LEU A N 1
ATOM 7482 C CA . LEU A 1 921 ? -19.156 -30.234 27.797 1 93.56 921 LEU A CA 1
ATOM 7483 C C . LEU A 1 921 ? -19.391 -29.969 26.312 1 93.56 921 LEU A C 1
ATOM 7485 O O . LEU A 1 921 ? -20.078 -29.016 25.953 1 93.56 921 LEU A O 1
ATOM 7489 N N . LYS A 1 922 ? -18.875 -30.812 25.469 1 94.19 922 LYS A N 1
ATOM 7490 C CA . LYS A 1 922 ? -19.078 -30.656 24.031 1 94.19 922 LYS A CA 1
ATOM 7491 C C . LYS A 1 922 ? -20.516 -30.938 23.625 1 94.19 922 LYS A C 1
ATOM 7493 O O . LYS A 1 922 ? -21.078 -30.25 22.781 1 94.19 922 LYS A O 1
ATOM 7498 N N . GLY A 1 923 ? -21.016 -31.969 24.203 1 91.5 923 GLY A N 1
ATOM 7499 C CA . GLY A 1 923 ? -22.422 -32.25 23.969 1 91.5 923 GLY A CA 1
ATOM 7500 C C . GLY A 1 923 ? -23.328 -31.094 24.312 1 91.5 923 GLY A C 1
ATOM 7501 O O . GLY A 1 923 ? -24.266 -30.797 23.578 1 91.5 923 GLY A O 1
ATOM 7502 N N . TRP A 1 924 ? -23.016 -30.453 25.375 1 91.56 924 TRP A N 1
ATOM 7503 C CA . TRP A 1 924 ? -23.781 -29.297 25.812 1 91.56 924 TRP A CA 1
ATOM 7504 C C . TRP A 1 924 ? -23.625 -28.125 24.844 1 91.56 924 TRP A C 1
ATOM 7506 O O . TRP A 1 924 ? -24.594 -27.453 24.516 1 91.56 924 TRP A O 1
ATOM 7516 N N . LYS A 1 925 ? -22.5 -27.875 24.422 1 90.5 925 LYS A N 1
ATOM 7517 C CA . LYS A 1 925 ? -22.188 -26.781 23.5 1 90.5 925 LYS A CA 1
ATOM 7518 C C . LYS A 1 925 ? -22.969 -26.906 22.203 1 90.5 925 LYS A C 1
ATOM 7520 O O . LYS A 1 925 ? -23.453 -25.922 21.656 1 90.5 925 LYS A O 1
ATOM 7525 N N . TYR A 1 926 ? -23.203 -28.172 21.703 1 93 926 TYR A N 1
ATOM 7526 C CA . TYR A 1 926 ? -23.766 -28.359 20.375 1 93 926 TYR A CA 1
ATOM 7527 C C . TYR A 1 926 ? -25.25 -28.75 20.469 1 93 926 TYR A C 1
ATOM 7529 O O . TYR A 1 926 ? -25.875 -29.062 19.453 1 93 926 TYR A O 1
ATOM 7537 N N . PHE A 1 927 ? -25.734 -28.719 21.656 1 91.56 927 PHE A N 1
ATOM 7538 C CA . PHE A 1 927 ? -27.094 -29.188 21.859 1 91.56 927 PHE A CA 1
ATOM 7539 C C . PHE A 1 927 ? -28.078 -28.328 21.078 1 91.56 927 PHE A C 1
ATOM 7541 O O . PHE A 1 927 ? -28.969 -28.844 20.391 1 91.56 927 PHE A O 1
ATOM 7548 N N . ASP A 1 928 ? -27.953 -27.031 21.125 1 89.44 928 ASP A N 1
ATOM 7549 C CA . ASP A 1 928 ? -28.891 -26.125 20.453 1 89.44 928 ASP A CA 1
ATOM 7550 C C . ASP A 1 928 ? -28.781 -26.25 18.938 1 89.44 928 ASP A C 1
ATOM 7552 O O . ASP A 1 928 ? -29.797 -26.203 18.234 1 89.44 928 ASP A O 1
ATOM 7556 N N . ASP A 1 929 ? -27.641 -26.375 18.422 1 91.31 929 ASP A N 1
ATOM 7557 C CA . ASP A 1 929 ? -27.438 -26.531 16.984 1 91.31 929 ASP A CA 1
ATOM 7558 C C . ASP A 1 929 ? -28 -27.875 16.5 1 91.31 929 ASP A C 1
ATOM 7560 O O . ASP A 1 929 ? -28.547 -27.953 15.398 1 91.31 929 ASP A O 1
ATOM 7564 N N . ALA A 1 930 ? -27.797 -28.859 17.328 1 92.75 930 ALA A N 1
ATOM 7565 C CA . ALA A 1 930 ? -28.344 -30.172 17 1 92.75 930 ALA A CA 1
ATOM 7566 C C . ALA A 1 930 ? -29.859 -30.125 16.906 1 92.75 930 ALA A C 1
ATOM 7568 O O . ALA A 1 930 ? -30.453 -30.797 16.062 1 92.75 930 ALA A O 1
ATOM 7569 N N . LYS A 1 931 ? -30.453 -29.281 17.703 1 90.12 931 LYS A N 1
ATOM 7570 C CA . LYS A 1 931 ? -31.906 -29.125 17.703 1 90.12 931 LYS A CA 1
ATOM 7571 C C . LYS A 1 931 ? -32.375 -28.516 16.391 1 90.12 931 LYS A C 1
ATOM 7573 O O . LYS A 1 931 ? -33.438 -28.891 15.875 1 90.12 931 LYS A O 1
ATOM 7578 N N . SER A 1 932 ? -31.656 -27.656 15.867 1 87 932 SER A N 1
ATOM 7579 C CA . SER A 1 932 ? -32.031 -26.984 14.633 1 87 932 SER A CA 1
ATOM 7580 C C . SER A 1 932 ? -31.922 -27.906 13.43 1 87 932 SER A C 1
ATOM 7582 O O . SER A 1 932 ? -32.625 -27.719 12.43 1 87 932 SER A O 1
ATOM 7584 N N . VAL A 1 933 ? -31.094 -28.875 13.555 1 86.25 933 VAL A N 1
ATOM 7585 C CA . VAL A 1 933 ? -30.828 -29.75 12.422 1 86.25 933 VAL A CA 1
ATOM 7586 C C . VAL A 1 933 ? -31.734 -30.984 12.492 1 86.25 933 VAL A C 1
ATOM 7588 O O . VAL A 1 933 ? -32.125 -31.531 11.461 1 86.25 933 VAL A O 1
ATOM 7591 N N . CYS A 1 934 ? -32.062 -31.359 13.875 1 82.56 934 CYS A N 1
ATOM 7592 C CA . CYS A 1 934 ? -32.844 -32.594 14.086 1 82.56 934 CYS A CA 1
ATOM 7593 C C . CYS A 1 934 ? -34.312 -32.25 14.281 1 82.56 934 CYS A C 1
ATOM 7595 O O . CYS A 1 934 ? -34.656 -31.281 14.953 1 82.56 934 CYS A O 1
ATOM 7597 N N . GLU A 1 935 ? -35.344 -32.438 13.367 1 68.38 935 GLU A N 1
ATOM 7598 C CA . GLU A 1 935 ? -36.781 -32.188 13.547 1 68.38 935 GLU A CA 1
ATOM 7599 C C . GLU A 1 935 ? -37.406 -33.156 14.531 1 68.38 935 GLU A C 1
ATOM 7601 O O . GLU A 1 935 ? -38.562 -33.031 14.906 1 68.38 935 GLU A O 1
ATOM 7606 N N . GLU A 1 936 ? -36.688 -34.094 15 1 67 936 GLU A N 1
ATOM 7607 C CA . GLU A 1 936 ? -37.562 -35.188 15.508 1 67 936 GLU A CA 1
ATOM 7608 C C . GLU A 1 936 ? -37.562 -35.188 17.031 1 67 936 GLU A C 1
ATOM 7610 O O . GLU A 1 936 ? -38.312 -34.406 17.656 1 67 936 GLU A O 1
ATOM 7615 N N . THR A 1 937 ? -36.781 -36.188 17.641 1 75.94 937 THR A N 1
ATOM 7616 C CA . THR A 1 937 ? -36.906 -36.625 19.031 1 75.94 937 THR A CA 1
ATOM 7617 C C . THR A 1 937 ? -35.719 -36.125 19.859 1 75.94 937 THR A C 1
ATOM 7619 O O . THR A 1 937 ? -34.656 -35.844 19.344 1 75.94 937 THR A O 1
ATOM 7622 N N . SER A 1 938 ? -35.938 -35.844 21.188 1 82.31 938 SER A N 1
ATOM 7623 C CA . SER A 1 938 ? -34.938 -35.375 22.156 1 82.31 938 SER A CA 1
ATOM 7624 C C . SER A 1 938 ? -33.75 -36.312 22.234 1 82.31 938 SER A C 1
ATOM 7626 O O . SER A 1 938 ? -32.625 -35.875 22.359 1 82.31 938 SER A O 1
ATOM 7628 N N . LEU A 1 939 ? -33.969 -37.594 22.109 1 87 939 LEU A N 1
ATOM 7629 C CA . LEU A 1 939 ? -32.875 -38.562 22.172 1 87 939 LEU A CA 1
ATOM 7630 C C . LEU A 1 939 ? -31.969 -38.438 20.953 1 87 939 LEU A C 1
ATOM 7632 O O . LEU A 1 939 ? -30.75 -38.531 21.078 1 87 939 LEU A O 1
ATOM 7636 N N . ARG A 1 940 ? -32.594 -38.219 19.891 1 89.88 940 ARG A N 1
ATOM 7637 C CA . ARG A 1 940 ? -31.812 -38.062 18.672 1 89.88 940 ARG A CA 1
ATOM 7638 C C . ARG A 1 940 ? -30.984 -36.781 18.719 1 89.88 940 ARG A C 1
ATOM 7640 O O . ARG A 1 940 ? -29.844 -36.781 18.25 1 89.88 940 ARG A O 1
ATOM 7647 N N . THR A 1 941 ? -31.531 -35.812 19.281 1 92.88 941 THR A N 1
ATOM 7648 C CA . THR A 1 941 ? -30.828 -34.562 19.422 1 92.88 941 THR A CA 1
ATOM 7649 C C . THR A 1 941 ? -29.578 -34.719 20.297 1 92.88 941 THR A C 1
ATOM 7651 O O . THR A 1 941 ? -28.516 -34.188 19.984 1 92.88 941 THR A O 1
ATOM 7654 N N . CYS A 1 942 ? -29.75 -35.5 21.312 1 92.38 942 CYS A N 1
ATOM 7655 C CA . CYS A 1 942 ? -28.625 -35.781 22.203 1 92.38 942 CYS A CA 1
ATOM 7656 C C . CYS A 1 942 ? -27.547 -36.562 21.484 1 92.38 942 CYS A C 1
ATOM 7658 O O . CYS A 1 942 ? -26.359 -36.281 21.656 1 92.38 942 CYS A O 1
ATOM 7660 N N . LEU A 1 943 ? -27.984 -37.531 20.734 1 92.56 943 LEU A N 1
ATOM 7661 C CA . LEU A 1 943 ? -27.047 -38.375 20.016 1 92.56 943 LEU A CA 1
ATOM 7662 C C . LEU A 1 943 ? -26.266 -37.562 18.984 1 92.56 943 LEU A C 1
ATOM 7664 O O . LEU A 1 943 ? -25.062 -37.75 18.812 1 92.56 943 LEU A O 1
ATOM 7668 N N . VAL A 1 944 ? -27 -36.688 18.328 1 94.56 944 VAL A N 1
ATOM 7669 C CA . VAL A 1 944 ? -26.359 -35.844 17.312 1 94.56 944 VAL A CA 1
ATOM 7670 C C . VAL A 1 944 ? -25.391 -34.875 17.984 1 94.56 944 VAL A C 1
ATOM 7672 O O . VAL A 1 944 ? -24.297 -34.625 17.469 1 94.56 944 VAL A O 1
ATOM 7675 N N . ALA A 1 945 ? -25.719 -34.344 19.062 1 95.06 945 ALA A N 1
ATOM 7676 C CA . ALA A 1 945 ? -24.859 -33.406 19.781 1 95.06 945 ALA A CA 1
ATOM 7677 C C . ALA A 1 945 ? -23.578 -34.094 20.25 1 95.06 945 ALA A C 1
ATOM 7679 O O . ALA A 1 945 ? -22.484 -33.562 20.094 1 95.06 945 ALA A O 1
ATOM 7680 N N . LEU A 1 946 ? -23.766 -35.25 20.875 1 94.44 946 LEU A N 1
ATOM 7681 C CA . LEU A 1 946 ? -22.609 -36 21.328 1 94.44 946 LEU A CA 1
ATOM 7682 C C . LEU A 1 946 ? -21.75 -36.438 20.156 1 94.44 946 LEU A C 1
ATOM 7684 O O . LEU A 1 946 ? -20.531 -36.469 20.234 1 94.44 946 LEU A O 1
ATOM 7688 N N . GLY A 1 947 ? -22.5 -36.844 19.125 1 94.69 947 GLY A N 1
ATOM 7689 C CA . GLY A 1 947 ? -21.766 -37.219 17.922 1 94.69 947 GLY A CA 1
ATOM 7690 C C . GLY A 1 947 ? -20.969 -36.062 17.344 1 94.69 947 GLY A C 1
ATOM 7691 O O . GLY A 1 947 ? -19.828 -36.281 16.891 1 94.69 947 GLY A O 1
ATOM 7692 N N . ALA A 1 948 ? -21.547 -34.906 17.297 1 95.44 948 ALA A N 1
ATOM 7693 C CA . ALA A 1 948 ? -20.844 -33.719 16.844 1 95.44 948 ALA A CA 1
ATOM 7694 C C . ALA A 1 948 ? -19.578 -33.469 17.672 1 95.44 948 ALA A C 1
ATOM 7696 O O . ALA A 1 948 ? -18.531 -33.125 17.141 1 95.44 948 ALA A O 1
ATOM 7697 N N . GLY A 1 949 ? -19.688 -33.656 18.875 1 94.75 949 GLY A N 1
ATOM 7698 C CA . GLY A 1 949 ? -18.531 -33.562 19.766 1 94.75 949 GLY A CA 1
ATOM 7699 C C . GLY A 1 949 ? -17.453 -34.594 19.453 1 94.75 949 GLY A C 1
ATOM 7700 O O . GLY A 1 949 ? -16.266 -34.281 19.531 1 94.75 949 GLY A O 1
ATOM 7701 N N . SER A 1 950 ? -17.891 -35.781 19.156 1 94.62 950 SER A N 1
ATOM 7702 C CA . SER A 1 950 ? -16.938 -36.844 18.844 1 94.62 950 SER A CA 1
ATOM 7703 C C . SER A 1 950 ? -16.172 -36.531 17.562 1 94.62 950 SER A C 1
ATOM 7705 O O . SER A 1 950 ? -15.008 -36.938 17.438 1 94.62 950 SER A O 1
ATOM 7707 N N . VAL A 1 951 ? -16.812 -35.875 16.672 1 95.19 951 VAL A N 1
ATOM 7708 C CA . VAL A 1 951 ? -16.141 -35.469 15.453 1 95.19 951 VAL A CA 1
ATOM 7709 C C . VAL A 1 951 ? -14.977 -34.531 15.789 1 95.19 951 VAL A C 1
ATOM 7711 O O . VAL A 1 951 ? -13.852 -34.75 15.32 1 95.19 951 VAL A O 1
ATOM 7714 N N . LEU A 1 952 ? -15.188 -33.594 16.625 1 95.06 952 LEU A N 1
ATOM 7715 C CA . LEU A 1 952 ? -14.156 -32.656 17.031 1 95.06 952 LEU A CA 1
ATOM 7716 C C . LEU A 1 952 ? -13.062 -33.344 17.844 1 95.06 952 LEU A C 1
ATOM 7718 O O . LEU A 1 952 ? -11.883 -33 17.703 1 95.06 952 LEU A O 1
ATOM 7722 N N . SER A 1 953 ? -13.484 -34.219 18.703 1 95.62 953 SER A N 1
ATOM 7723 C CA . SER A 1 953 ? -12.516 -34.969 19.5 1 95.62 953 SER A CA 1
ATOM 7724 C C . SER A 1 953 ? -11.594 -35.812 18.625 1 95.62 953 SER A C 1
ATOM 7726 O O . SER A 1 953 ? -10.406 -35.969 18.938 1 95.62 953 SER A O 1
ATOM 7728 N N . SER A 1 954 ? -12.172 -36.344 17.625 1 95.12 954 SER A N 1
ATOM 7729 C CA . SER A 1 954 ? -11.336 -37.125 16.719 1 95.12 954 SER A CA 1
ATOM 7730 C C . SER A 1 954 ? -10.258 -36.281 16.078 1 95.12 954 SER A C 1
ATOM 7732 O O . SER A 1 954 ? -9.148 -36.75 15.82 1 95.12 954 SER A O 1
ATOM 7734 N N . GLN A 1 955 ? -10.562 -35.094 15.781 1 95 955 GLN A N 1
ATOM 7735 C CA . GLN A 1 955 ? -9.57 -34.156 15.242 1 95 955 GLN A CA 1
ATOM 7736 C C . GLN A 1 955 ? -8.477 -33.875 16.266 1 95 955 GLN A C 1
ATOM 7738 O O . GLN A 1 955 ? -7.293 -33.844 15.938 1 95 955 GLN A O 1
ATOM 7743 N N . GLU A 1 956 ? -8.836 -33.625 17.516 1 95.38 956 GLU A N 1
ATOM 7744 C CA . GLU A 1 956 ? -7.879 -33.344 18.578 1 95.38 956 GLU A CA 1
ATOM 7745 C C . GLU A 1 956 ? -6.918 -34.5 18.812 1 95.38 956 GLU A C 1
ATOM 7747 O O . GLU A 1 956 ? -5.711 -34.312 18.953 1 95.38 956 GLU A O 1
ATOM 7752 N N . VAL A 1 957 ? -7.508 -35.656 18.812 1 95.12 957 VAL A N 1
ATOM 7753 C CA . VAL A 1 957 ? -6.699 -36.844 18.984 1 95.12 957 VAL A CA 1
ATOM 7754 C C . VAL A 1 957 ? -5.707 -36.969 17.828 1 95.12 957 VAL A C 1
ATOM 7756 O O . VAL A 1 957 ? -4.52 -37.25 18.047 1 95.12 957 VAL A O 1
ATOM 7759 N N . THR A 1 958 ? -6.25 -36.812 16.672 1 94.38 958 THR A N 1
ATOM 7760 C CA . THR A 1 958 ? -5.41 -36.938 15.492 1 94.38 958 THR A CA 1
ATOM 7761 C C . THR A 1 958 ? -4.281 -35.906 15.516 1 94.38 958 THR A C 1
ATOM 7763 O O . THR A 1 958 ? -3.131 -36.25 15.211 1 94.38 958 THR A O 1
ATOM 7766 N N . ARG A 1 959 ? -4.543 -34.688 15.805 1 93.44 959 ARG A N 1
ATOM 7767 C CA . ARG A 1 959 ? -3.525 -33.656 15.859 1 93.44 959 ARG A CA 1
ATOM 7768 C C . ARG A 1 959 ? -2.439 -34 16.875 1 93.44 959 ARG A C 1
ATOM 7770 O O . ARG A 1 959 ? -1.249 -33.812 16.594 1 93.44 959 ARG A O 1
ATOM 7777 N N . THR A 1 960 ? -2.826 -34.469 18.031 1 92.88 960 THR A N 1
ATOM 7778 C CA . THR A 1 960 ? -1.882 -34.812 19.078 1 92.88 960 THR A CA 1
ATOM 7779 C C . THR A 1 960 ? -0.98 -35.969 18.625 1 92.88 960 THR A C 1
ATOM 7781 O O . THR A 1 960 ? 0.238 -35.906 18.812 1 92.88 960 THR A O 1
ATOM 7784 N N . ILE A 1 961 ? -1.583 -36.938 18.031 1 91.75 961 ILE A N 1
ATOM 7785 C CA . ILE A 1 961 ? -0.823 -38.062 17.531 1 91.75 961 ILE A CA 1
ATOM 7786 C C . ILE A 1 961 ? 0.152 -37.625 16.453 1 91.75 961 ILE A C 1
ATOM 7788 O O . ILE A 1 961 ? 1.302 -38.062 16.422 1 91.75 961 ILE A O 1
ATOM 7792 N N . ALA A 1 962 ? -0.376 -36.812 15.555 1 90.44 962 ALA A N 1
ATOM 7793 C CA . ALA A 1 962 ? 0.464 -36.312 14.477 1 90.44 962 ALA A CA 1
ATOM 7794 C C . ALA A 1 962 ? 1.678 -35.562 15.023 1 90.44 962 ALA A C 1
ATOM 7796 O O . ALA A 1 962 ? 2.797 -35.75 14.539 1 90.44 962 ALA A O 1
ATOM 7797 N N . LEU A 1 963 ? 1.549 -34.75 16.016 1 86.62 963 LEU A N 1
ATOM 7798 C CA . LEU A 1 963 ? 2.633 -33.969 16.609 1 86.62 963 LEU A CA 1
ATOM 7799 C C . LEU A 1 963 ? 3.645 -34.906 17.297 1 86.62 963 LEU A C 1
ATOM 7801 O O . LEU A 1 963 ? 4.852 -34.656 17.234 1 86.62 963 LEU A O 1
ATOM 7805 N N . ILE A 1 964 ? 3.135 -35.938 17.938 1 85.56 964 ILE A N 1
ATOM 7806 C CA . ILE A 1 964 ? 4 -36.906 18.609 1 85.56 964 ILE A CA 1
ATOM 7807 C C . ILE A 1 964 ? 4.824 -37.656 17.562 1 85.56 964 ILE A C 1
ATOM 7809 O O . ILE A 1 964 ? 6.039 -37.812 17.719 1 85.56 964 ILE A O 1
ATOM 7813 N N . ARG A 1 965 ? 4.195 -38.031 16.516 1 83.94 965 ARG A N 1
ATOM 7814 C CA . ARG A 1 965 ? 4.867 -38.781 15.477 1 83.94 965 ARG A CA 1
ATOM 7815 C C . ARG A 1 965 ? 5.941 -37.938 14.797 1 83.94 965 ARG A C 1
ATOM 7817 O O . ARG A 1 965 ? 6.98 -38.469 14.383 1 83.94 965 ARG A O 1
ATOM 7824 N N . ARG A 1 966 ? 5.629 -36.719 14.703 1 81.75 966 ARG A N 1
ATOM 7825 C CA . ARG A 1 966 ? 6.586 -35.844 14.062 1 81.75 966 ARG A CA 1
ATOM 7826 C C . ARG A 1 966 ? 7.582 -35.281 15.078 1 81.75 966 ARG A C 1
ATOM 7828 O O . ARG A 1 966 ? 8.43 -34.469 14.734 1 81.75 966 ARG A O 1
ATOM 7835 N N . GLN A 1 967 ? 7.477 -35.594 16.391 1 77.69 967 GLN A N 1
ATOM 7836 C CA . GLN A 1 967 ? 8.352 -35.188 17.5 1 77.69 967 GLN A CA 1
ATOM 7837 C C . GLN A 1 967 ? 8.414 -33.656 17.625 1 77.69 967 GLN A C 1
ATOM 7839 O O . GLN A 1 967 ? 9.5 -33.094 17.797 1 77.69 967 GLN A O 1
ATOM 7844 N N . SER A 1 968 ? 7.363 -33.062 17.312 1 78.5 968 SER A N 1
ATOM 7845 C CA . SER A 1 968 ? 7.254 -31.609 17.469 1 78.5 968 SER A CA 1
ATOM 7846 C C . SER A 1 968 ? 6.625 -31.25 18.797 1 78.5 968 SER A C 1
ATOM 7848 O O . SER A 1 968 ? 5.547 -30.656 18.844 1 78.5 968 SER A O 1
ATOM 7850 N N . PHE A 1 969 ? 7.316 -31.359 19.844 1 72.5 969 PHE A N 1
ATOM 7851 C CA . PHE A 1 969 ? 6.77 -31.234 21.203 1 72.5 969 PHE A CA 1
ATOM 7852 C C . PHE A 1 969 ? 6.5 -29.781 21.531 1 72.5 969 PHE A C 1
ATOM 7854 O O . PHE A 1 969 ? 5.641 -29.484 22.375 1 72.5 969 PHE A O 1
ATOM 7861 N N . PHE A 1 970 ? 7.164 -28.859 20.844 1 71.38 970 PHE A N 1
ATOM 7862 C CA . PHE A 1 970 ? 6.965 -27.438 21.125 1 71.38 970 PHE A CA 1
ATOM 7863 C C . PHE A 1 970 ? 5.707 -26.922 20.438 1 71.38 970 PHE A C 1
ATOM 7865 O O . PHE A 1 970 ? 5.301 -25.781 20.641 1 71.38 970 PHE A O 1
ATOM 7872 N N . SER A 1 971 ? 5.035 -27.844 19.719 1 82.62 971 SER A N 1
ATOM 7873 C CA . SER A 1 971 ? 3.811 -27.469 19.031 1 82.62 971 SER A CA 1
ATOM 7874 C C . SER A 1 971 ? 2.576 -27.828 19.844 1 82.62 971 SER A C 1
ATOM 7876 O O . SER A 1 971 ? 1.451 -27.5 19.469 1 82.62 971 SER A O 1
ATOM 7878 N N . PHE A 1 972 ? 2.922 -28.438 21.016 1 84.56 972 PHE A N 1
ATOM 7879 C CA . PHE A 1 972 ? 1.796 -28.766 21.891 1 84.56 972 PHE A CA 1
ATOM 7880 C C . PHE A 1 972 ? 1.148 -27.484 22.422 1 84.56 972 PHE A C 1
ATOM 7882 O O . PHE A 1 972 ? 1.832 -26.5 22.672 1 84.56 972 PHE A O 1
ATOM 7889 N N . SER A 1 973 ? -0.208 -27.391 22.516 1 88.81 973 SER A N 1
ATOM 7890 C CA . SER A 1 973 ? -0.998 -26.266 23.016 1 88.81 973 SER A CA 1
ATOM 7891 C C . SER A 1 973 ? -1 -25.109 22.031 1 88.81 973 SER A C 1
ATOM 7893 O O . SER A 1 973 ? -1.165 -23.953 22.422 1 88.81 973 SER A O 1
ATOM 7895 N N . ARG A 1 974 ? -0.643 -25.422 20.859 1 89 974 ARG A N 1
ATOM 7896 C CA . ARG A 1 974 ? -0.744 -24.406 19.812 1 89 974 ARG A CA 1
ATOM 7897 C C . ARG A 1 974 ? -1.908 -24.719 18.875 1 89 974 ARG A C 1
ATOM 7899 O O . ARG A 1 974 ? -2.172 -25.875 18.562 1 89 974 ARG A O 1
ATOM 7906 N N . ARG A 1 975 ? -2.553 -23.656 18.5 1 92.5 975 ARG A N 1
ATOM 7907 C CA . ARG A 1 975 ? -3.674 -23.797 17.578 1 92.5 975 ARG A CA 1
ATOM 7908 C C . ARG A 1 975 ? -3.506 -22.875 16.375 1 92.5 975 ARG A C 1
ATOM 7910 O O . ARG A 1 975 ? -2.977 -21.766 16.5 1 92.5 975 ARG A O 1
ATOM 7917 N N . VAL A 1 976 ? -3.998 -23.312 15.234 1 91.19 976 VAL A N 1
ATOM 7918 C CA . VAL A 1 976 ? -3.973 -22.516 14.016 1 91.19 976 VAL A CA 1
ATOM 7919 C C . VAL A 1 976 ? -5.051 -21.438 14.094 1 91.19 976 VAL A C 1
ATOM 7921 O O . VAL A 1 976 ? -6.176 -21.703 14.523 1 91.19 976 VAL A O 1
ATOM 7924 N N . ASP A 1 977 ? -4.723 -20.188 13.734 1 92.31 977 ASP A N 1
ATOM 7925 C CA . ASP A 1 977 ? -5.719 -19.141 13.578 1 92.31 977 ASP A CA 1
ATOM 7926 C C . ASP A 1 977 ? -6.387 -19.203 12.211 1 92.31 977 ASP A C 1
ATOM 7928 O O . ASP A 1 977 ? -5.941 -18.562 11.266 1 92.31 977 ASP A O 1
ATOM 7932 N N . TRP A 1 978 ? -7.477 -19.781 12.148 1 91.19 978 TRP A N 1
ATOM 7933 C CA . TRP A 1 978 ? -8.156 -20.047 10.883 1 91.19 978 TRP A CA 1
ATOM 7934 C C . TRP A 1 978 ? -8.609 -18.75 10.227 1 91.19 978 TRP A C 1
ATOM 7936 O O . TRP A 1 978 ? -8.922 -18.734 9.031 1 91.19 978 TRP A O 1
ATOM 7946 N N . PHE A 1 979 ? -8.648 -17.656 10.945 1 90.88 979 PHE A N 1
ATOM 7947 C CA . PHE A 1 979 ? -9.148 -16.406 10.398 1 90.88 979 PHE A CA 1
ATOM 7948 C C . PHE A 1 979 ? -8.008 -15.43 10.141 1 90.88 979 PHE A C 1
ATOM 7950 O O . PHE A 1 979 ? -8.242 -14.289 9.719 1 90.88 979 PHE A O 1
ATOM 7957 N N . ASP A 1 980 ? -6.816 -15.875 10.352 1 88.81 980 ASP A N 1
ATOM 7958 C CA . ASP A 1 980 ? -5.605 -15.125 10.016 1 88.81 980 ASP A CA 1
ATOM 7959 C C . ASP A 1 980 ? -5.691 -13.695 10.531 1 88.81 980 ASP A C 1
ATOM 7961 O O . ASP A 1 980 ? -5.508 -12.742 9.766 1 88.81 980 ASP A O 1
ATOM 7965 N N . GLY A 1 981 ? -6.137 -13.531 11.773 1 82.44 981 GLY A N 1
ATOM 7966 C CA . GLY A 1 981 ? -6.129 -12.234 12.43 1 82.44 981 GLY A CA 1
ATOM 7967 C C . GLY A 1 981 ? -7.383 -11.422 12.172 1 82.44 981 GLY A C 1
ATOM 7968 O O . GLY A 1 981 ? -7.586 -10.375 12.781 1 82.44 981 GLY A O 1
ATOM 7969 N N . SER A 1 982 ? -8.297 -11.82 11.359 1 81.94 982 SER A N 1
ATOM 7970 C CA . SER A 1 982 ? -9.469 -11.031 10.984 1 81.94 982 SER A CA 1
ATOM 7971 C C . SER A 1 982 ? -10.547 -11.102 12.055 1 81.94 982 SER A C 1
ATOM 7973 O O . SER A 1 982 ? -11.445 -10.258 12.094 1 81.94 982 SER A O 1
ATOM 7975 N N . LYS A 1 983 ? -10.453 -12.133 12.938 1 85.56 983 LYS A N 1
ATOM 7976 C CA . LYS A 1 983 ? -11.422 -12.281 14.016 1 85.56 983 LYS A CA 1
ATOM 7977 C C . LYS A 1 983 ? -10.727 -12.453 15.367 1 85.56 983 LYS A C 1
ATOM 7979 O O . LYS A 1 983 ? -10.805 -13.516 15.984 1 85.56 983 LYS A O 1
ATOM 7984 N N . PRO A 1 984 ? -10.203 -11.438 15.859 1 77.69 984 PRO A N 1
ATOM 7985 C CA . PRO A 1 984 ? -9.469 -11.539 17.125 1 77.69 984 PRO A CA 1
ATOM 7986 C C . PRO A 1 984 ? -10.352 -11.969 18.297 1 77.69 984 PRO A C 1
ATOM 7988 O O . PRO A 1 984 ? -9.875 -12.609 19.234 1 77.69 984 PRO A O 1
ATOM 7991 N N . ASN A 1 985 ? -11.641 -11.695 18.188 1 77.19 985 ASN A N 1
ATOM 7992 C CA . ASN A 1 985 ? -12.555 -12.086 19.25 1 77.19 985 ASN A CA 1
ATOM 7993 C C . ASN A 1 985 ? -12.688 -13.602 19.359 1 77.19 985 ASN A C 1
ATOM 7995 O O . ASN A 1 985 ? -12.797 -14.148 20.453 1 77.19 985 ASN A O 1
ATOM 7999 N N . ILE A 1 986 ? -12.625 -14.195 18.234 1 85.12 986 ILE A N 1
ATOM 8000 C CA . ILE A 1 986 ? -12.734 -15.648 18.234 1 85.12 986 ILE A CA 1
ATOM 8001 C C . ILE A 1 986 ? -11.477 -16.266 18.844 1 85.12 986 ILE A C 1
ATOM 8003 O O . ILE A 1 986 ? -11.562 -17.219 19.625 1 85.12 986 ILE A O 1
ATOM 8007 N N . GLN A 1 987 ? -10.367 -15.758 18.516 1 86.25 987 GLN A N 1
ATOM 8008 C CA . GLN A 1 987 ? -9.109 -16.219 19.078 1 86.25 987 GLN A CA 1
ATOM 8009 C C . GLN A 1 987 ? -9.117 -16.078 20.609 1 86.25 987 GLN A C 1
ATOM 8011 O O . GLN A 1 987 ? -8.727 -17 21.328 1 86.25 987 GLN A O 1
ATOM 8016 N N . LEU A 1 988 ? -9.578 -14.992 21.078 1 81.12 988 LEU A N 1
ATOM 8017 C CA . LEU A 1 988 ? -9.602 -14.719 22.5 1 81.12 988 LEU A CA 1
ATOM 8018 C C . LEU A 1 988 ? -10.586 -15.641 23.219 1 81.12 988 LEU A C 1
ATOM 8020 O O . LEU A 1 988 ? -10.312 -16.109 24.328 1 81.12 988 LEU A O 1
ATOM 8024 N N . ASP A 1 989 ? -11.68 -15.875 22.578 1 84.31 989 ASP A N 1
ATOM 8025 C CA . ASP A 1 989 ? -12.656 -16.797 23.156 1 84.31 989 ASP A CA 1
ATOM 8026 C C . ASP A 1 989 ? -12.07 -18.203 23.297 1 84.31 989 ASP A C 1
ATOM 8028 O O . ASP A 1 989 ? -12.32 -18.875 24.297 1 84.31 989 ASP A O 1
ATOM 8032 N N . ILE A 1 990 ? -11.312 -18.594 22.359 1 89 990 ILE A N 1
ATOM 8033 C CA . ILE A 1 990 ? -10.695 -19.906 22.406 1 89 990 ILE A CA 1
ATOM 8034 C C . ILE A 1 990 ? -9.648 -19.969 23.516 1 89 990 ILE A C 1
ATOM 8036 O O . ILE A 1 990 ? -9.586 -20.938 24.266 1 89 990 ILE A O 1
ATOM 8040 N N . GLN A 1 991 ? -8.945 -18.984 23.656 1 86.06 991 GLN A N 1
ATOM 8041 C CA . GLN A 1 991 ? -7.898 -18.922 24.672 1 86.06 991 GLN A CA 1
ATOM 8042 C C . GLN A 1 991 ? -8.5 -18.906 26.078 1 86.06 991 GLN A C 1
ATOM 8044 O O . GLN A 1 991 ? -8.094 -19.688 26.953 1 86.06 991 GLN A O 1
ATOM 8049 N N . LEU A 1 992 ? -9.516 -18.109 26.297 1 82.44 992 LEU A N 1
ATOM 8050 C CA . LEU A 1 992 ? -10.156 -18.016 27.609 1 82.44 992 LEU A CA 1
ATOM 8051 C C . LEU A 1 992 ? -10.922 -19.312 27.922 1 82.44 992 LEU A C 1
ATOM 8053 O O . LEU A 1 992 ? -10.906 -19.781 29.062 1 82.44 992 LEU A O 1
ATOM 8057 N N . GLY A 1 993 ? -11.547 -19.766 26.891 1 85.88 993 GLY A N 1
ATOM 8058 C CA . GLY A 1 993 ? -12.219 -21.047 27.062 1 85.88 993 GLY A CA 1
ATOM 8059 C C . GLY A 1 993 ? -11.281 -22.172 27.469 1 85.88 993 GLY A C 1
ATOM 8060 O O . GLY A 1 993 ? -11.641 -23.031 28.266 1 85.88 993 GLY A O 1
ATOM 8061 N N . SER A 1 994 ? -10.125 -22.156 26.906 1 90.94 994 SER A N 1
ATOM 8062 C CA . SER A 1 994 ? -9.141 -23.188 27.219 1 90.94 994 SER A CA 1
ATOM 8063 C C . SER A 1 994 ? -8.68 -23.094 28.672 1 90.94 994 SER A C 1
ATOM 8065 O O . SER A 1 994 ? -8.383 -24.109 29.312 1 90.94 994 SER A O 1
ATOM 8067 N N . ILE A 1 995 ? -8.648 -21.953 29.188 1 86 995 ILE A N 1
ATOM 8068 C CA . ILE A 1 995 ? -8.25 -21.75 30.578 1 86 995 ILE A CA 1
ATOM 8069 C C . ILE A 1 995 ? -9.305 -22.344 31.516 1 86 995 ILE A C 1
ATOM 8071 O O . ILE A 1 995 ? -8.977 -23.062 32.469 1 86 995 ILE A O 1
ATOM 8075 N N . VAL A 1 996 ? -10.508 -22.047 31.188 1 86.56 996 VAL A N 1
ATOM 8076 C CA . VAL A 1 996 ? -11.609 -22.531 32 1 86.56 996 VAL A CA 1
ATOM 8077 C C . VAL A 1 996 ? -11.656 -24.062 31.953 1 86.56 996 VAL A C 1
ATOM 8079 O O . VAL A 1 996 ? -11.773 -24.719 32.969 1 86.56 996 VAL A O 1
ATOM 8082 N N . ARG A 1 997 ? -11.523 -24.594 30.812 1 91.62 997 ARG A N 1
ATOM 8083 C CA . ARG A 1 997 ? -11.562 -26.047 30.641 1 91.62 997 ARG A CA 1
ATOM 8084 C C . ARG A 1 997 ? -10.391 -26.719 31.359 1 91.62 997 ARG A C 1
ATOM 8086 O O . ARG A 1 997 ? -10.57 -27.734 32.031 1 91.62 997 ARG A O 1
ATOM 8093 N N . PHE A 1 998 ? -9.32 -26.188 31.156 1 91.69 998 PHE A N 1
ATOM 8094 C CA . PHE A 1 998 ? -8.133 -26.719 31.797 1 91.69 998 PHE A CA 1
ATOM 8095 C C . PHE A 1 998 ? -8.281 -26.703 33.312 1 91.69 998 PHE A C 1
ATOM 8097 O O . PHE A 1 998 ? -7.914 -27.656 34 1 91.69 998 PHE A O 1
ATOM 8104 N N . GLY A 1 999 ? -8.812 -25.562 33.844 1 89.81 999 GLY A N 1
ATOM 8105 C CA . GLY A 1 999 ? -9.094 -25.5 35.25 1 89.81 999 GLY A CA 1
ATOM 8106 C C . GLY A 1 999 ? -10.023 -26.594 35.75 1 89.81 999 GLY A C 1
ATOM 8107 O O . GLY A 1 999 ? -9.797 -27.172 36.812 1 89.81 999 GLY A O 1
ATOM 8108 N N . LEU A 1 1000 ? -10.953 -26.938 35 1 91.5 1000 LEU A N 1
ATOM 8109 C CA . LEU A 1 1000 ? -11.898 -28 35.344 1 91.5 1000 LEU A CA 1
ATOM 8110 C C . LEU A 1 1000 ? -11.219 -29.359 35.312 1 91.5 1000 LEU A C 1
ATOM 8112 O O . LEU A 1 1000 ? -11.484 -30.219 36.156 1 91.5 1000 LEU A O 1
ATOM 8116 N N . PHE A 1 1001 ? -10.375 -29.609 34.312 1 93.31 1001 PHE A N 1
ATOM 8117 C CA . PHE A 1 1001 ? -9.633 -30.859 34.25 1 93.31 1001 PHE A CA 1
ATOM 8118 C C . PHE A 1 1001 ? -8.734 -31.047 35.469 1 93.31 1001 PHE A C 1
ATOM 8120 O O . PHE A 1 1001 ? -8.688 -32.125 36.031 1 93.31 1001 PHE A O 1
ATOM 8127 N N . VAL A 1 1002 ? -8.078 -29.984 35.781 1 88.69 1002 VAL A N 1
ATOM 8128 C CA . VAL A 1 1002 ? -7.172 -30.047 36.906 1 88.69 1002 VAL A CA 1
ATOM 8129 C C . VAL A 1 1002 ? -7.957 -30.344 38.188 1 88.69 1002 VAL A C 1
ATOM 8131 O O . VAL A 1 1002 ? -7.492 -31.109 39.031 1 88.69 1002 VAL A O 1
ATOM 8134 N N . ALA A 1 1003 ? -9.117 -29.844 38.25 1 89.88 1003 ALA A N 1
ATOM 8135 C CA . ALA A 1 1003 ? -9.977 -30.109 39.406 1 89.88 1003 ALA A CA 1
ATOM 8136 C C . ALA A 1 1003 ? -10.352 -31.578 39.5 1 89.88 1003 ALA A C 1
ATOM 8138 O O . ALA A 1 1003 ? -10.367 -32.156 40.562 1 89.88 1003 ALA A O 1
ATOM 8139 N N . VAL A 1 1004 ? -10.641 -32.156 38.344 1 91 1004 VAL A N 1
ATOM 8140 C CA . VAL A 1 1004 ? -10.992 -33.562 38.281 1 91 1004 VAL A CA 1
ATOM 8141 C C . VAL A 1 1004 ? -9.781 -34.406 38.656 1 91 1004 VAL A C 1
ATOM 8143 O O . VAL A 1 1004 ? -9.914 -35.375 39.406 1 91 1004 VAL A O 1
ATOM 8146 N N . ILE A 1 1005 ? -8.672 -34.031 38.188 1 89.75 1005 ILE A N 1
ATOM 8147 C CA . ILE A 1 1005 ? -7.441 -34.781 38.469 1 89.75 1005 ILE A CA 1
ATOM 8148 C C . ILE A 1 1005 ? -7.086 -34.656 39.938 1 89.75 1005 ILE A C 1
ATOM 8150 O O . ILE A 1 1005 ? -6.777 -35.656 40.594 1 89.75 1005 ILE A O 1
ATOM 8154 N N . TRP A 1 1006 ? -7.188 -33.469 40.375 1 87.81 1006 TRP A N 1
ATOM 8155 C CA . TRP A 1 1006 ? -6.875 -33.219 41.781 1 87.81 1006 TRP A CA 1
ATOM 8156 C C . TRP A 1 1006 ? -7.801 -34 42.719 1 87.81 1006 TRP A C 1
ATOM 8158 O O . TRP A 1 1006 ? -7.344 -34.656 43.656 1 87.81 1006 TRP A O 1
ATOM 8168 N N . SER A 1 1007 ? -9.039 -34.031 42.406 1 87.19 1007 SER A N 1
ATOM 8169 C CA . SER A 1 1007 ? -10.016 -34.719 43.219 1 87.19 1007 SER A CA 1
ATOM 8170 C C . SER A 1 1007 ? -9.797 -36.25 43.156 1 87.19 1007 SER A C 1
ATOM 8172 O O . SER A 1 1007 ? -9.93 -36.938 44.188 1 87.19 1007 SER A O 1
ATOM 8174 N N . THR A 1 1008 ? -9.383 -36.75 42.031 1 88.38 1008 THR A N 1
ATOM 8175 C CA . THR A 1 1008 ? -9.188 -38.188 41.844 1 88.38 1008 THR A CA 1
ATOM 8176 C C . THR A 1 1008 ? -7.934 -38.656 42.594 1 88.38 1008 THR A C 1
ATOM 8178 O O . THR A 1 1008 ? -7.945 -39.688 43.25 1 88.38 1008 THR A O 1
ATOM 8181 N N . PHE A 1 1009 ? -6.91 -37.906 42.594 1 85.44 1009 PHE A N 1
ATOM 8182 C CA . PHE A 1 1009 ? -5.656 -38.281 43.219 1 85.44 1009 PHE A CA 1
ATOM 8183 C C . PHE A 1 1009 ? -5.746 -38.094 44.75 1 85.44 1009 PHE A C 1
ATOM 8185 O O . PHE A 1 1009 ? -5.164 -38.844 45.5 1 85.44 1009 PHE A O 1
ATOM 8192 N N . ARG A 1 1010 ? -6.441 -37.094 45.094 1 82.06 1010 ARG A N 1
ATOM 8193 C CA . ARG A 1 1010 ? -6.645 -36.875 46.531 1 82.06 1010 ARG A CA 1
ATOM 8194 C C . ARG A 1 1010 ? -7.461 -38 47.156 1 82.06 1010 ARG A C 1
ATOM 8196 O O . ARG A 1 1010 ? -7.152 -38.469 48.25 1 82.06 1010 ARG A O 1
ATOM 8203 N N . ASN A 1 1011 ? -8.422 -38.344 46.469 1 77.31 1011 ASN A N 1
ATOM 8204 C CA . ASN A 1 1011 ? -9.273 -39.438 46.969 1 77.31 1011 ASN A CA 1
ATOM 8205 C C . ASN A 1 1011 ? -8.539 -40.75 47 1 77.31 1011 ASN A C 1
ATOM 8207 O O . ASN A 1 1011 ? -8.758 -41.594 47.875 1 77.31 1011 ASN A O 1
ATOM 8211 N N . SER A 1 1012 ? -7.625 -40.938 46.062 1 73.12 1012 SER A N 1
ATOM 8212 C CA . SER A 1 1012 ? -6.844 -42.188 46.031 1 73.12 1012 SER A CA 1
ATOM 8213 C C . SER A 1 1012 ? -5.824 -42.219 47.188 1 73.12 1012 SER A C 1
ATOM 8215 O O . SER A 1 1012 ? -5.539 -43.281 47.719 1 73.12 1012 SER A O 1
ATOM 8217 N N . SER A 1 1013 ? -5.293 -41.125 47.469 1 66.69 1013 SER A N 1
ATOM 8218 C CA . SER A 1 1013 ? -4.352 -41.062 48.594 1 66.69 1013 SER A CA 1
ATOM 8219 C C . SER A 1 1013 ? -5.062 -41.281 49.906 1 66.69 1013 SER A C 1
ATOM 8221 O O . SER A 1 1013 ? -4.52 -41.906 50.812 1 66.69 1013 SER A O 1
ATOM 8223 N N . MET A 1 1014 ? -6.211 -40.781 49.969 1 57.94 1014 MET A N 1
ATOM 8224 C CA . MET A 1 1014 ? -6.969 -40.969 51.219 1 57.94 1014 MET A CA 1
ATOM 8225 C C . MET A 1 1014 ? -7.43 -42.438 51.344 1 57.94 1014 MET A C 1
ATOM 8227 O O . MET A 1 1014 ? -7.484 -42.969 52.469 1 57.94 1014 MET A O 1
ATOM 8231 N N . LEU A 1 1015 ? -7.797 -42.969 50.219 1 50.56 1015 LEU A N 1
ATOM 8232 C CA . LEU A 1 1015 ? -8.266 -44.344 50.25 1 50.56 1015 LEU A CA 1
ATOM 8233 C C . LEU A 1 1015 ? -7.117 -45.312 50.562 1 50.56 1015 LEU A C 1
ATOM 8235 O O . LEU A 1 1015 ? -7.34 -46.406 51.062 1 50.56 1015 LEU A O 1
ATOM 8239 N N . SER A 1 1016 ? -5.938 -45.062 50 1 49.75 1016 SER A N 1
ATOM 8240 C CA . SER A 1 1016 ? -4.84 -45.969 50.344 1 49.75 1016 SER A CA 1
ATOM 8241 C C . SER A 1 1016 ? -4.656 -46.031 51.875 1 49.75 1016 SER A C 1
ATOM 8243 O O . SER A 1 1016 ? -4.062 -46.969 52.375 1 49.75 1016 SER A O 1
ATOM 8245 N N . GLU A 1 1017 ? -4.988 -45 52.594 1 45.34 1017 GLU A N 1
ATOM 8246 C CA . GLU A 1 1017 ? -4.957 -45.219 54.031 1 45.34 1017 GLU A CA 1
ATOM 8247 C C . GLU A 1 1017 ? -6.152 -46.031 54.5 1 45.34 1017 GLU A C 1
ATOM 8249 O O . GLU A 1 1017 ? -6.059 -46.781 55.5 1 45.34 1017 GLU A O 1
ATOM 8254 N N . THR A 1 1018 ? -7.402 -45.75 54.156 1 39.56 1018 THR A N 1
ATOM 8255 C CA . THR A 1 1018 ? -8.531 -46.594 54.562 1 39.56 1018 THR A CA 1
ATOM 8256 C C . THR A 1 1018 ? -8.891 -47.562 53.438 1 39.56 1018 THR A C 1
ATOM 8258 O O . THR A 1 1018 ? -8.578 -47.344 52.281 1 39.56 1018 THR A O 1
ATOM 8261 N N . GLU A 1 1019 ? -9.328 -48.938 53.719 1 38.12 1019 GLU A N 1
ATOM 8262 C CA . GLU A 1 1019 ? -9.742 -49.969 52.781 1 38.12 1019 GLU A CA 1
ATOM 8263 C C . GLU A 1 1019 ? -10.625 -49.375 51.688 1 38.12 1019 GLU A C 1
ATOM 8265 O O . GLU A 1 1019 ? -11.664 -48.781 51.969 1 38.12 1019 GLU A O 1
ATOM 8270 N N . PRO A 1 1020 ? -10.195 -49.062 50.5 1 37.66 1020 PRO A N 1
ATOM 8271 C CA . PRO A 1 1020 ? -10.75 -48.188 49.469 1 37.66 1020 PRO A CA 1
ATOM 8272 C C . PRO A 1 1020 ? -12 -48.781 48.812 1 37.66 1020 PRO A C 1
ATOM 8274 O O . PRO A 1 1020 ? -11.945 -49.875 48.219 1 37.66 1020 PRO A O 1
ATOM 8277 N N . ASP A 1 1021 ? -13.148 -48.875 49.531 1 35.03 1021 ASP A N 1
ATOM 8278 C CA . ASP A 1 1021 ? -14.234 -49.344 48.688 1 35.03 1021 ASP A CA 1
ATOM 8279 C C . ASP A 1 1021 ? -14.344 -48.469 47.438 1 35.03 1021 ASP A C 1
ATOM 8281 O O . ASP A 1 1021 ? -14.523 -47.25 47.5 1 35.03 1021 ASP A O 1
ATOM 8285 N N . VAL A 1 1022 ? -13.82 -48.844 46.344 1 35.81 1022 VAL A N 1
ATOM 8286 C CA . VAL A 1 1022 ? -13.742 -48.312 44.969 1 35.81 1022 VAL A CA 1
ATOM 8287 C C . VAL A 1 1022 ? -15.102 -47.75 44.562 1 35.81 1022 VAL A C 1
ATOM 8289 O O . VAL A 1 1022 ? -15.172 -46.75 43.844 1 35.81 1022 VAL A O 1
ATOM 8292 N N . GLY A 1 1023 ? -16.172 -48.375 45.062 1 35.66 1023 GLY A N 1
ATOM 8293 C CA . GLY A 1 1023 ? -17.531 -48.031 44.625 1 35.66 1023 GLY A CA 1
ATOM 8294 C C . GLY A 1 1023 ? -17.969 -46.656 45.062 1 35.66 1023 GLY A C 1
ATOM 8295 O O . GLY A 1 1023 ? -18.578 -45.906 44.312 1 35.66 1023 GLY A O 1
ATOM 8296 N N . ILE A 1 1024 ? -17.672 -46.312 46.344 1 39.19 1024 ILE A N 1
ATOM 8297 C CA . ILE A 1 1024 ? -18.141 -45.031 46.875 1 39.19 1024 ILE A CA 1
ATOM 8298 C C . ILE A 1 1024 ? -17.391 -43.875 46.219 1 39.19 1024 ILE A C 1
ATOM 8300 O O . ILE A 1 1024 ? -17.984 -42.812 45.938 1 39.19 1024 ILE A O 1
ATOM 8304 N N . ALA A 1 1025 ? -16.188 -44.156 45.812 1 33.34 1025 ALA A N 1
ATOM 8305 C CA . ALA A 1 1025 ? -15.406 -43.062 45.219 1 33.34 1025 ALA A CA 1
ATOM 8306 C C . ALA A 1 1025 ? -15.953 -42.688 43.844 1 33.34 1025 ALA A C 1
ATOM 8308 O O . ALA A 1 1025 ? -16.062 -41.5 43.531 1 33.34 1025 ALA A O 1
ATOM 8309 N N . LEU A 1 1026 ? -16.406 -43.594 43.094 1 35.72 1026 LEU A N 1
ATOM 8310 C CA . LEU A 1 1026 ? -17.031 -43.312 41.812 1 35.72 1026 LEU A CA 1
ATOM 8311 C C . LEU A 1 1026 ? -18.359 -42.594 42 1 35.72 1026 LEU A C 1
ATOM 8313 O O . LEU A 1 1026 ? -18.703 -41.719 41.219 1 35.72 1026 LEU A O 1
ATOM 8317 N N . GLY A 1 1027 ? -19.172 -42.812 43 1 36.03 1027 GLY A N 1
ATOM 8318 C CA . GLY A 1 1027 ? -20.438 -42.156 43.312 1 36.03 1027 GLY A CA 1
ATOM 8319 C C . GLY A 1 1027 ? -20.281 -40.688 43.625 1 36.03 1027 GLY A C 1
ATOM 8320 O O . GLY A 1 1027 ? -21.047 -39.844 43.125 1 36.03 1027 GLY A O 1
ATOM 8321 N N . ARG A 1 1028 ? -19.297 -40.344 44.406 1 37.25 1028 ARG A N 1
ATOM 8322 C CA . ARG A 1 1028 ? -19.094 -38.969 44.781 1 37.25 1028 ARG A CA 1
ATOM 8323 C C . ARG A 1 1028 ? -18.594 -38.156 43.594 1 37.25 1028 ARG A C 1
ATOM 8325 O O . ARG A 1 1028 ? -18.953 -36.969 43.469 1 37.25 1028 ARG A O 1
ATOM 8332 N N . LEU A 1 1029 ? -17.812 -38.688 42.781 1 33.66 1029 LEU A N 1
ATOM 8333 C CA . LEU A 1 1029 ? -17.375 -38 41.594 1 33.66 1029 LEU A CA 1
ATOM 8334 C C . LEU A 1 1029 ? -18.562 -37.656 40.688 1 33.66 1029 LEU A C 1
ATOM 8336 O O . LEU A 1 1029 ? -18.625 -36.562 40.125 1 33.66 1029 LEU A O 1
ATOM 8340 N N . ALA A 1 1030 ? -19.531 -38.594 40.562 1 36.19 1030 ALA A N 1
ATOM 8341 C CA . ALA A 1 1030 ? -20.766 -38.344 39.844 1 36.19 1030 ALA A CA 1
ATOM 8342 C C . ALA A 1 1030 ? -21.531 -37.188 40.469 1 36.19 1030 ALA A C 1
ATOM 8344 O O . ALA A 1 1030 ? -22.109 -36.344 39.781 1 36.19 1030 ALA A O 1
ATOM 8345 N N . GLN A 1 1031 ? -21.625 -37.031 41.781 1 39.78 1031 GLN A N 1
ATOM 8346 C CA . GLN A 1 1031 ? -22.344 -36 42.5 1 39.78 1031 GLN A CA 1
ATOM 8347 C C . GLN A 1 1031 ? -21.703 -34.625 42.219 1 39.78 1031 GLN A C 1
ATOM 8349 O O . GLN A 1 1031 ? -22.422 -33.625 42 1 39.78 1031 GLN A O 1
ATOM 8354 N N . ILE A 1 1032 ? -20.406 -34.531 42.188 1 36.47 1032 ILE A N 1
ATOM 8355 C CA . ILE A 1 1032 ? -19.734 -33.281 41.938 1 36.47 1032 ILE A CA 1
ATOM 8356 C C . ILE A 1 1032 ? -19.938 -32.875 40.5 1 36.47 1032 ILE A C 1
ATOM 8358 O O . ILE A 1 1032 ? -20.234 -31.703 40.188 1 36.47 1032 ILE A O 1
ATOM 8362 N N . ALA A 1 1033 ? -19.969 -33.781 39.562 1 36.09 1033 ALA A N 1
ATOM 8363 C CA . ALA A 1 1033 ? -20.266 -33.438 38.188 1 36.09 1033 ALA A CA 1
ATOM 8364 C C . ALA A 1 1033 ? -21.719 -33 38 1 36.09 1033 ALA A C 1
ATOM 8366 O O . ALA A 1 1033 ? -22.016 -32.062 37.281 1 36.09 1033 ALA A O 1
ATOM 8367 N N . MET B 1 1 ? 24.844 -14 18.641 1 34.06 1 MET B N 1
ATOM 8368 C CA . MET B 1 1 ? 23.562 -14.406 19.219 1 34.06 1 MET B CA 1
ATOM 8369 C C . MET B 1 1 ? 23.266 -13.602 20.469 1 34.06 1 MET B C 1
ATOM 8371 O O . MET B 1 1 ? 23.812 -13.867 21.531 1 34.06 1 MET B O 1
ATOM 8375 N N . THR B 1 2 ? 22.969 -12.305 20.25 1 46.31 2 THR B N 1
ATOM 8376 C CA . THR B 1 2 ? 23.156 -11.273 21.25 1 46.31 2 THR B CA 1
ATOM 8377 C C . THR B 1 2 ? 22.406 -11.625 22.531 1 46.31 2 THR B C 1
ATOM 8379 O O . THR B 1 2 ? 23 -11.68 23.609 1 46.31 2 THR B O 1
ATOM 8382 N N . GLY B 1 3 ? 20.969 -11.227 22.688 1 50.53 3 GLY B N 1
ATOM 8383 C CA . GLY B 1 3 ? 20.141 -11.156 23.875 1 50.53 3 GLY B CA 1
ATOM 8384 C C . GLY B 1 3 ? 19.188 -12.328 24.031 1 50.53 3 GLY B C 1
ATOM 8385 O O . GLY B 1 3 ? 19.125 -13.188 23.141 1 50.53 3 GLY B O 1
ATOM 8386 N N . VAL B 1 4 ? 18.875 -12.633 25.312 1 56.16 4 VAL B N 1
ATOM 8387 C CA . VAL B 1 4 ? 17.906 -13.648 25.719 1 56.16 4 VAL B CA 1
ATOM 8388 C C . VAL B 1 4 ? 16.75 -13.703 24.734 1 56.16 4 VAL B C 1
ATOM 8390 O O . VAL B 1 4 ? 16.234 -14.781 24.422 1 56.16 4 VAL B O 1
ATOM 8393 N N . ALA B 1 5 ? 16.656 -12.664 24.109 1 57.75 5 ALA B N 1
ATOM 8394 C CA . ALA B 1 5 ? 15.57 -12.609 23.141 1 57.75 5 ALA B CA 1
ATOM 8395 C C . ALA B 1 5 ? 15.914 -13.414 21.875 1 57.75 5 ALA B C 1
ATOM 8397 O O . ALA B 1 5 ? 15.07 -14.156 21.359 1 57.75 5 ALA B O 1
ATOM 8398 N N . ASP B 1 6 ? 17.125 -13.25 21.422 1 58.59 6 ASP B N 1
ATOM 8399 C CA . ASP B 1 6 ? 17.531 -13.969 20.219 1 58.59 6 ASP B CA 1
ATOM 8400 C C . ASP B 1 6 ? 17.453 -15.477 20.422 1 58.59 6 ASP B C 1
ATOM 8402 O O . ASP B 1 6 ? 17.016 -16.203 19.531 1 58.59 6 ASP B O 1
ATOM 8406 N N . LEU B 1 7 ? 17.812 -15.758 21.594 1 55.38 7 LEU B N 1
ATOM 8407 C CA . LEU B 1 7 ? 17.766 -17.172 21.922 1 55.38 7 LEU B CA 1
ATOM 8408 C C . LEU B 1 7 ? 16.328 -17.672 21.984 1 55.38 7 LEU B C 1
ATOM 8410 O O . LEU B 1 7 ? 16.016 -18.734 21.453 1 55.38 7 LEU B O 1
ATOM 8414 N N . TYR B 1 8 ? 15.547 -16.875 22.562 1 58.34 8 TYR B N 1
ATOM 8415 C CA . TYR B 1 8 ? 14.141 -17.25 22.656 1 58.34 8 TYR B CA 1
ATOM 8416 C C . TYR B 1 8 ? 13.5 -17.359 21.281 1 58.34 8 TYR B C 1
ATOM 8418 O O . TYR B 1 8 ? 12.789 -18.328 21 1 58.34 8 TYR B O 1
ATOM 8426 N N . LEU B 1 9 ? 13.766 -16.453 20.469 1 58.88 9 LEU B N 1
ATOM 8427 C CA . LEU B 1 9 ? 13.18 -16.438 19.125 1 58.88 9 LEU B CA 1
ATOM 8428 C C . LEU B 1 9 ? 13.656 -17.625 18.312 1 58.88 9 LEU B C 1
ATOM 8430 O O . LEU B 1 9 ? 12.898 -18.172 17.5 1 58.88 9 LEU B O 1
ATOM 8434 N N . TYR B 1 10 ? 14.828 -17.969 18.594 1 58.44 10 TYR B N 1
ATOM 8435 C CA . TYR B 1 10 ? 15.367 -19.141 17.922 1 58.44 10 TYR B CA 1
ATOM 8436 C C . TYR B 1 10 ? 14.688 -20.406 18.391 1 58.44 10 TYR B C 1
ATOM 8438 O O . TYR B 1 10 ? 14.344 -21.281 17.594 1 58.44 10 TYR B O 1
ATOM 8446 N N . LEU B 1 11 ? 14.359 -20.375 19.719 1 56.81 11 LEU B N 1
ATOM 8447 C CA . LEU B 1 11 ? 13.828 -21.578 20.328 1 56.81 11 LEU B CA 1
ATOM 8448 C C . LEU B 1 11 ? 12.328 -21.703 20.078 1 56.81 11 LEU B C 1
ATOM 8450 O O . LEU B 1 11 ? 11.773 -22.797 20.094 1 56.81 11 LEU B O 1
ATOM 8454 N N . LYS B 1 12 ? 11.766 -20.594 19.75 1 56.41 12 LYS B N 1
ATOM 8455 C CA . LYS B 1 12 ? 10.312 -20.562 19.609 1 56.41 12 LYS B CA 1
ATOM 8456 C C . LYS B 1 12 ? 9.867 -21.219 18.312 1 56.41 12 LYS B C 1
ATOM 8458 O O . LYS B 1 12 ? 8.75 -21.734 18.219 1 56.41 12 LYS B O 1
ATOM 8463 N N . LYS B 1 13 ? 10.672 -21.266 17.375 1 58.59 13 LYS B N 1
ATOM 8464 C CA . LYS B 1 13 ? 10.289 -21.844 16.094 1 58.59 13 LYS B CA 1
ATOM 8465 C C . LYS B 1 13 ? 10.359 -23.359 16.125 1 58.59 13 LYS B C 1
ATOM 8467 O O . LYS B 1 13 ? 11.305 -23.938 16.688 1 58.59 13 LYS B O 1
ATOM 8472 N N . PRO B 1 14 ? 9.109 -24 15.852 1 56.81 14 PRO B N 1
ATOM 8473 C CA . PRO B 1 14 ? 9.172 -25.469 15.797 1 56.81 14 PRO B CA 1
ATOM 8474 C C . PRO B 1 14 ? 10.242 -25.969 14.836 1 56.81 14 PRO B C 1
ATOM 8476 O O . PRO B 1 14 ? 10.375 -25.453 13.727 1 56.81 14 PRO B O 1
ATOM 8479 N N . HIS B 1 15 ? 11.375 -26.5 15.344 1 54.34 15 HIS B N 1
ATOM 8480 C CA . HIS B 1 15 ? 12.453 -27 14.5 1 54.34 15 HIS B CA 1
ATOM 8481 C C . HIS B 1 15 ? 12.305 -28.5 14.242 1 54.34 15 HIS B C 1
ATOM 8483 O O . HIS B 1 15 ? 11.891 -29.25 15.133 1 54.34 15 HIS B O 1
ATOM 8489 N N . SER B 1 16 ? 12.266 -28.766 12.859 1 53.69 16 SER B N 1
ATOM 8490 C CA . SER B 1 16 ? 12.312 -30.188 12.508 1 53.69 16 SER B CA 1
ATOM 8491 C C . SER B 1 16 ? 13.609 -30.828 12.984 1 53.69 16 SER B C 1
ATOM 8493 O O . SER B 1 16 ? 14.562 -30.125 13.344 1 53.69 16 SER B O 1
ATOM 8495 N N . LYS B 1 17 ? 13.531 -32.156 13.133 1 52.72 17 LYS B N 1
ATOM 8496 C CA . LYS B 1 17 ? 14.703 -32.938 13.484 1 52.72 17 LYS B CA 1
ATOM 8497 C C . LYS B 1 17 ? 15.922 -32.5 12.672 1 52.72 17 LYS B C 1
ATOM 8499 O O . LYS B 1 17 ? 17.031 -32.406 13.203 1 52.72 17 LYS B O 1
ATOM 8504 N N . ASP B 1 18 ? 15.656 -32.156 11.469 1 54.53 18 ASP B N 1
ATOM 8505 C CA . ASP B 1 18 ? 16.766 -31.859 10.578 1 54.53 18 ASP B CA 1
ATOM 8506 C C . ASP B 1 18 ? 17.438 -30.547 10.961 1 54.53 18 ASP B C 1
ATOM 8508 O O . ASP B 1 18 ? 18.656 -30.422 10.891 1 54.53 18 ASP B O 1
ATOM 8512 N N . ARG B 1 19 ? 16.703 -29.734 11.469 1 57.81 19 ARG B N 1
ATOM 8513 C CA . ARG B 1 19 ? 17.266 -28.438 11.82 1 57.81 19 ARG B CA 1
ATOM 8514 C C . ARG B 1 19 ? 18.156 -28.531 13.047 1 57.81 19 ARG B C 1
ATOM 8516 O O . ARG B 1 19 ? 19.203 -27.906 13.117 1 57.81 19 ARG B O 1
ATOM 8523 N N . TRP B 1 20 ? 17.734 -29.406 13.914 1 57.25 20 TRP B N 1
ATOM 8524 C CA . TRP B 1 20 ? 18.562 -29.625 15.102 1 57.25 20 TRP B CA 1
ATOM 8525 C C . TRP B 1 20 ? 19.875 -30.312 14.742 1 57.25 20 TRP B C 1
ATOM 8527 O O . TRP B 1 20 ? 20.922 -30 15.305 1 57.25 20 TRP B O 1
ATOM 8537 N N . TYR B 1 21 ? 19.734 -31.156 13.773 1 55.69 21 TYR B N 1
ATOM 8538 C CA . TYR B 1 21 ? 20.938 -31.844 13.328 1 55.69 21 TYR B CA 1
ATOM 8539 C C . TYR B 1 21 ? 21.938 -30.875 12.719 1 55.69 21 TYR B C 1
ATOM 8541 O O . TYR B 1 21 ? 23.141 -30.969 12.969 1 55.69 21 TYR B O 1
ATOM 8549 N N . ARG B 1 22 ? 21.453 -29.984 12.047 1 57.03 22 ARG B N 1
ATOM 8550 C CA . ARG B 1 22 ? 22.328 -29 11.422 1 57.03 22 ARG B CA 1
ATOM 8551 C C . ARG B 1 22 ? 23.047 -28.172 12.477 1 57.03 22 ARG B C 1
ATOM 8553 O O . ARG B 1 22 ? 24.234 -27.844 12.328 1 57.03 22 ARG B O 1
ATOM 8560 N N . LEU B 1 23 ? 22.375 -27.891 13.5 1 54.97 23 LEU B N 1
ATOM 8561 C CA . LEU B 1 23 ? 22.969 -27.109 14.57 1 54.97 23 LEU B CA 1
ATOM 8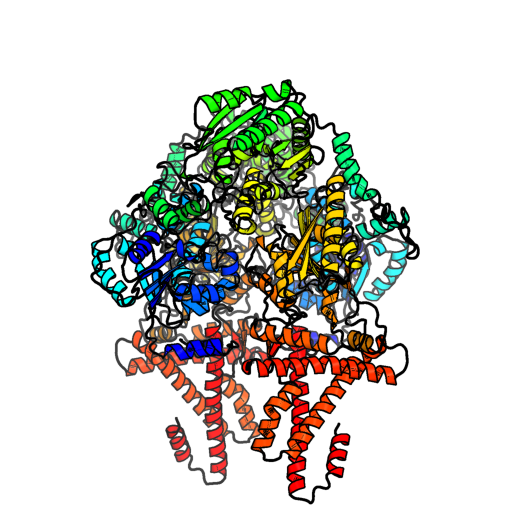562 C C . LEU B 1 23 ? 24.047 -27.922 15.297 1 54.97 23 LEU B C 1
ATOM 8564 O O . LEU B 1 23 ? 25.094 -27.391 15.672 1 54.97 23 LEU B O 1
ATOM 8568 N N . SER B 1 24 ? 23.766 -29.219 15.438 1 54.34 24 SER B N 1
ATOM 8569 C CA . SER B 1 24 ? 24.703 -30.062 16.188 1 54.34 24 SER B CA 1
ATOM 8570 C C . SER B 1 24 ? 25.906 -30.438 15.344 1 54.34 24 SER B C 1
ATOM 8572 O O . SER B 1 24 ? 27 -30.641 15.867 1 54.34 24 SER B O 1
ATOM 8574 N N . SER B 1 25 ? 25.719 -30.562 14.047 1 52.91 25 SER B N 1
ATOM 8575 C CA . SER B 1 25 ? 26.812 -30.984 13.18 1 52.91 25 SER B CA 1
ATOM 8576 C C . SER B 1 25 ? 27.844 -29.875 13.016 1 52.91 25 SER B C 1
ATOM 8578 O O . SER B 1 25 ? 28.922 -30.109 12.469 1 52.91 25 SER B O 1
ATOM 8580 N N . HIS B 1 26 ? 27.547 -28.672 13.281 1 51.19 26 HIS B N 1
ATOM 8581 C CA . HIS B 1 26 ? 28.469 -27.531 13.234 1 51.19 26 HIS B CA 1
ATOM 8582 C C . HIS B 1 26 ? 29.75 -27.828 14.016 1 51.19 26 HIS B C 1
ATOM 8584 O O . HIS B 1 26 ? 30.812 -27.344 13.672 1 51.19 26 HIS B O 1
ATOM 8590 N N . PHE B 1 27 ? 29.625 -28.609 15.078 1 46.91 27 PHE B N 1
ATOM 8591 C CA . PHE B 1 27 ? 30.75 -28.828 15.969 1 46.91 27 PHE B CA 1
ATOM 8592 C C . PHE B 1 27 ? 31.578 -30.016 15.5 1 46.91 27 PHE B C 1
ATOM 8594 O O . PHE B 1 27 ? 32.625 -30.344 16.094 1 46.91 27 PHE B O 1
ATOM 8601 N N . VAL B 1 28 ? 31.141 -30.688 14.43 1 43.56 28 VAL B N 1
ATOM 8602 C CA . VAL B 1 28 ? 31.938 -31.828 14 1 43.56 28 VAL B CA 1
ATOM 8603 C C . VAL B 1 28 ? 32.75 -31.469 12.758 1 43.56 28 VAL B C 1
ATOM 8605 O O . VAL B 1 28 ? 32.219 -30.859 11.828 1 43.56 28 VAL B O 1
ATOM 8608 N N . ASN B 1 29 ? 34.094 -31.375 12.789 1 45.84 29 ASN B N 1
ATOM 8609 C CA . ASN B 1 29 ? 35.125 -31.156 11.789 1 45.84 29 ASN B CA 1
ATOM 8610 C C . ASN B 1 29 ? 34.812 -31.859 10.484 1 45.84 29 ASN B C 1
ATOM 8612 O O . ASN B 1 29 ? 34.781 -33.094 10.438 1 45.84 29 ASN B O 1
ATOM 8616 N N . SER B 1 30 ? 34 -31.531 9.641 1 47.38 30 SER B N 1
ATOM 8617 C CA . SER B 1 30 ? 33.656 -32.25 8.414 1 47.38 30 SER B CA 1
ATOM 8618 C C . SER B 1 30 ? 34.844 -32.344 7.465 1 47.38 30 SER B C 1
ATOM 8620 O O . SER B 1 30 ? 35.5 -31.328 7.176 1 47.38 30 SER B O 1
ATOM 8622 N N . THR B 1 31 ? 35.625 -33.375 7.359 1 52.03 31 THR B N 1
ATOM 8623 C CA . THR B 1 31 ? 36.656 -33.812 6.422 1 52.03 31 THR B CA 1
ATOM 8624 C C . THR B 1 31 ? 36.25 -33.5 4.984 1 52.03 31 THR B C 1
ATOM 8626 O O . THR B 1 31 ? 36.969 -33.812 4.039 1 52.03 31 THR B O 1
ATOM 8629 N N . GLY B 1 32 ? 35.281 -32.781 4.559 1 68.06 32 GLY B N 1
ATOM 8630 C CA . GLY B 1 32 ? 34.844 -32.719 3.17 1 68.06 32 GLY B CA 1
ATOM 8631 C C . GLY B 1 32 ? 35.188 -31.406 2.482 1 68.06 32 GLY B C 1
ATOM 8632 O O . GLY B 1 32 ? 36.031 -30.641 2.984 1 68.06 32 GLY B O 1
ATOM 8633 N N . HIS B 1 33 ? 35.031 -31.234 1.177 1 86.5 33 HIS B N 1
ATOM 8634 C CA . HIS B 1 33 ? 35.281 -30.047 0.374 1 86.5 33 HIS B CA 1
ATOM 8635 C C . HIS B 1 33 ? 34.562 -28.828 0.953 1 86.5 33 HIS B C 1
ATOM 8637 O O . HIS B 1 33 ? 33.562 -28.984 1.634 1 86.5 33 HIS B O 1
ATOM 8643 N N . THR B 1 34 ? 35.281 -27.672 0.923 1 91.81 34 THR B N 1
ATOM 8644 C CA . THR B 1 34 ? 34.719 -26.406 1.4 1 91.81 34 THR B CA 1
ATOM 8645 C C . THR B 1 34 ? 33.562 -25.938 0.504 1 91.81 34 THR B C 1
ATOM 8647 O O . THR B 1 34 ? 33.719 -25.906 -0.72 1 91.81 34 THR B O 1
ATOM 8650 N N . LYS B 1 35 ? 32.469 -25.734 1.109 1 93.81 35 LYS B N 1
ATOM 8651 C CA . LYS B 1 35 ? 31.328 -25.141 0.411 1 93.81 35 LYS B CA 1
ATOM 8652 C C . LYS B 1 35 ? 31.312 -23.625 0.569 1 93.81 35 LYS B C 1
ATOM 8654 O O . LYS B 1 35 ? 31.609 -23.109 1.646 1 93.81 35 LYS B O 1
ATOM 8659 N N . PHE B 1 36 ? 31.094 -22.938 -0.542 1 95.12 36 PHE B N 1
ATOM 8660 C CA . PHE B 1 36 ? 31.031 -21.484 -0.374 1 95.12 36 PHE B CA 1
ATOM 8661 C C . PHE B 1 36 ? 30.047 -20.859 -1.361 1 95.12 36 PHE B C 1
ATOM 8663 O O . PHE B 1 36 ? 29.672 -21.5 -2.348 1 95.12 36 PHE B O 1
ATOM 8670 N N . ALA B 1 37 ? 29.562 -19.75 -1.06 1 95.06 37 ALA B N 1
ATOM 8671 C CA . ALA B 1 37 ? 28.719 -18.938 -1.932 1 95.06 37 ALA B CA 1
ATOM 8672 C C . ALA B 1 37 ? 29.266 -17.516 -2.072 1 95.06 37 ALA B C 1
ATOM 8674 O O . ALA B 1 37 ? 29.734 -16.922 -1.098 1 95.06 37 ALA B O 1
ATOM 8675 N N . VAL B 1 38 ? 29.328 -17.094 -3.271 1 95.94 38 VAL B N 1
ATOM 8676 C CA . VAL B 1 38 ? 29.688 -15.695 -3.525 1 95.94 38 VAL B CA 1
ATOM 8677 C C . VAL B 1 38 ? 28.422 -14.836 -3.539 1 95.94 38 VAL B C 1
ATOM 8679 O O . VAL B 1 38 ? 27.625 -14.922 -4.469 1 95.94 38 VAL B O 1
ATOM 8682 N N . LEU B 1 39 ? 28.312 -14.109 -2.525 1 94.38 39 LEU B N 1
ATOM 8683 C CA . LEU B 1 39 ? 27.156 -13.227 -2.379 1 94.38 39 LEU B CA 1
ATOM 8684 C C . LEU B 1 39 ? 27.484 -11.812 -2.85 1 94.38 39 LEU B C 1
ATOM 8686 O O . LEU B 1 39 ? 28.391 -11.172 -2.309 1 94.38 39 LEU B O 1
ATOM 8690 N N . SER B 1 40 ? 26.828 -11.414 -3.865 1 94.69 40 SER B N 1
ATOM 8691 C CA . SER B 1 40 ? 27.125 -10.109 -4.457 1 94.69 40 SER B CA 1
ATOM 8692 C C . SER B 1 40 ? 25.891 -9.492 -5.082 1 94.69 40 SER B C 1
ATOM 8694 O O . SER B 1 40 ? 24.766 -9.844 -4.723 1 94.69 40 SER B O 1
ATOM 8696 N N . TRP B 1 41 ? 26.031 -8.406 -5.801 1 93.5 41 TRP B N 1
ATOM 8697 C CA . TRP B 1 41 ? 24.984 -7.699 -6.527 1 93.5 41 TRP B CA 1
ATOM 8698 C C . TRP B 1 41 ? 25.328 -7.574 -8.008 1 93.5 41 TRP B C 1
ATOM 8700 O O . TRP B 1 41 ? 26.484 -7.715 -8.391 1 93.5 41 TRP B O 1
ATOM 8710 N N . LYS B 1 42 ? 24.328 -7.402 -8.828 1 89.5 42 LYS B N 1
ATOM 8711 C CA . LYS B 1 42 ? 24.578 -7.211 -10.258 1 89.5 42 LYS B CA 1
ATOM 8712 C C . LYS B 1 42 ? 25.484 -6.008 -10.5 1 89.5 42 LYS B C 1
ATOM 8714 O O . LYS B 1 42 ? 25.312 -4.961 -9.875 1 89.5 42 LYS B O 1
ATOM 8719 N N . ARG B 1 43 ? 26.453 -6.211 -11.336 1 88.19 43 ARG B N 1
ATOM 8720 C CA . ARG B 1 43 ? 27.344 -5.164 -11.812 1 88.19 43 ARG B CA 1
ATOM 8721 C C . ARG B 1 43 ? 28.312 -4.723 -10.711 1 88.19 43 ARG B C 1
ATOM 8723 O O . ARG B 1 43 ? 28.656 -3.545 -10.625 1 88.19 43 ARG B O 1
ATOM 8730 N N . THR B 1 44 ? 28.656 -5.598 -9.797 1 91.25 44 THR B N 1
ATOM 8731 C CA . THR B 1 44 ? 29.625 -5.312 -8.734 1 91.25 44 THR B CA 1
ATOM 8732 C C . THR B 1 44 ? 30.953 -6.004 -9.008 1 91.25 44 THR B C 1
ATOM 8734 O O . THR B 1 44 ? 31.828 -6.051 -8.141 1 91.25 44 THR B O 1
ATOM 8737 N N . GLY B 1 45 ? 31.078 -6.578 -10.148 1 87.69 45 GLY B N 1
ATOM 8738 C CA . GLY B 1 45 ? 32.312 -7.262 -10.492 1 87.69 45 GLY B CA 1
ATOM 8739 C C . GLY B 1 45 ? 32.25 -8.75 -10.203 1 87.69 45 GLY B C 1
ATOM 8740 O O . GLY B 1 45 ? 33.312 -9.391 -10.039 1 87.69 45 GLY B O 1
ATOM 8741 N N . SER B 1 46 ? 31.094 -9.273 -10.125 1 90.5 46 SER B N 1
ATOM 8742 C CA . SER B 1 46 ? 30.938 -10.672 -9.758 1 90.5 46 SER B CA 1
ATOM 8743 C C . SER B 1 46 ? 31.516 -11.602 -10.82 1 90.5 46 SER B C 1
ATOM 8745 O O . SER B 1 46 ? 32.094 -12.633 -10.5 1 90.5 46 SER B O 1
ATOM 8747 N N . ASN B 1 47 ? 31.422 -11.195 -12.078 1 86.12 47 ASN B N 1
ATOM 8748 C CA . ASN B 1 47 ? 31.969 -12.031 -13.141 1 86.12 47 ASN B CA 1
ATOM 8749 C C . ASN B 1 47 ? 33.5 -12.102 -13.07 1 86.12 47 ASN B C 1
ATOM 8751 O O . ASN B 1 47 ? 34.062 -13.133 -13.406 1 86.12 47 ASN B O 1
ATOM 8755 N N . LEU B 1 48 ? 34.062 -11.031 -12.719 1 85.69 48 LEU B N 1
ATOM 8756 C CA . LEU B 1 48 ? 35.531 -11.016 -12.555 1 85.69 48 LEU B CA 1
ATOM 8757 C C . LEU B 1 48 ? 35.969 -11.969 -11.445 1 85.69 48 LEU B C 1
ATOM 8759 O O . LEU B 1 48 ? 36.844 -12.812 -11.656 1 85.69 48 LEU B O 1
ATOM 8763 N N . LEU B 1 49 ? 35.375 -11.82 -10.297 1 91.25 49 LEU B N 1
ATOM 8764 C CA . LEU B 1 49 ? 35.719 -12.664 -9.164 1 91.25 49 LEU B CA 1
ATOM 8765 C C . LEU B 1 49 ? 35.438 -14.133 -9.477 1 91.25 49 LEU B C 1
ATOM 8767 O O . LEU B 1 49 ? 36.281 -15 -9.227 1 91.25 49 LEU B O 1
ATOM 8771 N N . CYS B 1 50 ? 34.281 -14.422 -9.945 1 91.56 50 CYS B N 1
ATOM 8772 C CA . CYS B 1 50 ? 33.875 -15.805 -10.219 1 91.56 50 CYS B CA 1
ATOM 8773 C C . CYS B 1 50 ? 34.75 -16.406 -11.32 1 91.56 50 CYS B C 1
ATOM 8775 O O . CYS B 1 50 ? 35.031 -17.609 -11.32 1 91.56 50 CYS B O 1
ATOM 8777 N N . GLY B 1 51 ? 35.156 -15.523 -12.281 1 85.88 51 GLY B N 1
ATOM 8778 C CA . GLY B 1 51 ? 36.125 -15.977 -13.266 1 85.88 51 GLY B CA 1
ATOM 8779 C C . GLY B 1 51 ? 37.438 -16.391 -12.664 1 85.88 51 GLY B C 1
ATOM 8780 O O . GLY B 1 51 ? 38.031 -17.406 -13.062 1 85.88 51 GLY B O 1
ATOM 8781 N N . ILE B 1 52 ? 37.906 -15.617 -11.734 1 87.06 52 ILE B N 1
ATOM 8782 C CA . ILE B 1 52 ? 39.125 -15.906 -11.023 1 87.06 52 ILE B CA 1
ATOM 8783 C C . ILE B 1 52 ? 39 -17.219 -10.25 1 87.06 52 ILE B C 1
ATOM 8785 O O . ILE B 1 52 ? 39.875 -18.078 -10.312 1 87.06 52 ILE B O 1
ATOM 8789 N N . LEU B 1 53 ? 37.906 -17.391 -9.57 1 91.69 53 LEU B N 1
ATOM 8790 C CA . LEU B 1 53 ? 37.656 -18.594 -8.773 1 91.69 53 LEU B CA 1
ATOM 8791 C C . LEU B 1 53 ? 37.531 -19.812 -9.664 1 91.69 53 LEU B C 1
ATOM 8793 O O . LEU B 1 53 ? 38.031 -20.891 -9.328 1 91.69 53 LEU B O 1
ATOM 8797 N N . HIS B 1 54 ? 36.875 -19.641 -10.719 1 89 54 HIS B N 1
ATOM 8798 C CA . HIS B 1 54 ? 36.688 -20.734 -11.656 1 89 54 HIS B CA 1
ATOM 8799 C C . HIS B 1 54 ? 38 -21.25 -12.195 1 89 54 HIS B C 1
ATOM 8801 O O . HIS B 1 54 ? 38.156 -22.453 -12.414 1 89 54 HIS B O 1
ATOM 8807 N N . ASN B 1 55 ? 38.906 -20.391 -12.453 1 86 55 ASN B N 1
ATOM 8808 C CA . ASN B 1 55 ? 40.188 -20.75 -13.07 1 86 55 ASN B CA 1
ATOM 8809 C C . ASN B 1 55 ? 41.156 -21.344 -12.055 1 86 55 ASN B C 1
ATOM 8811 O O . ASN B 1 55 ? 42.219 -21.859 -12.422 1 86 55 ASN B O 1
ATOM 8815 N N . HIS B 1 56 ? 40.844 -21.281 -10.828 1 89.12 56 HIS B N 1
ATOM 8816 C CA . HIS B 1 56 ? 41.688 -21.938 -9.82 1 89.12 56 HIS B CA 1
ATOM 8817 C C . HIS B 1 56 ? 41.562 -23.453 -9.898 1 89.12 56 HIS B C 1
ATOM 8819 O O . HIS B 1 56 ? 40.438 -23.984 -9.984 1 89.12 56 HIS B O 1
ATOM 8825 N N . PRO B 1 57 ? 42.531 -24.156 -9.883 1 88.31 57 PRO B N 1
ATOM 8826 C CA . PRO B 1 57 ? 42.469 -25.594 -10.125 1 88.31 57 PRO B CA 1
ATOM 8827 C C . PRO B 1 57 ? 41.75 -26.359 -9.016 1 88.31 57 PRO B C 1
ATOM 8829 O O . PRO B 1 57 ? 41.188 -27.422 -9.266 1 88.31 57 PRO B O 1
ATOM 8832 N N . ASP B 1 58 ? 41.719 -25.859 -7.848 1 92 58 ASP B N 1
ATOM 8833 C CA . ASP B 1 58 ? 41.156 -26.578 -6.715 1 92 58 ASP B CA 1
ATOM 8834 C C . ASP B 1 58 ? 39.688 -26.188 -6.508 1 92 58 ASP B C 1
ATOM 8836 O O . ASP B 1 58 ? 39.031 -26.641 -5.562 1 92 58 ASP B O 1
ATOM 8840 N N . ILE B 1 59 ? 39.125 -25.328 -7.355 1 93.19 59 ILE B N 1
ATOM 8841 C CA . ILE B 1 59 ? 37.812 -24.781 -7.062 1 93.19 59 ILE B CA 1
ATOM 8842 C C . ILE B 1 59 ? 36.844 -25.125 -8.195 1 93.19 59 ILE B C 1
ATOM 8844 O O . ILE B 1 59 ? 37.156 -24.891 -9.367 1 93.19 59 ILE B O 1
ATOM 8848 N N . THR B 1 60 ? 35.781 -25.734 -7.844 1 94 60 THR B N 1
ATOM 8849 C CA . THR B 1 60 ? 34.656 -25.875 -8.758 1 94 60 THR B CA 1
ATOM 8850 C C . THR B 1 60 ? 33.656 -24.734 -8.562 1 94 60 THR B C 1
ATOM 8852 O O . THR B 1 60 ? 32.938 -24.703 -7.566 1 94 60 THR B O 1
ATOM 8855 N N . MET B 1 61 ? 33.656 -23.859 -9.539 1 92.81 61 MET B N 1
ATOM 8856 C CA . MET B 1 61 ? 32.844 -22.656 -9.43 1 92.81 61 MET B CA 1
ATOM 8857 C C . MET B 1 61 ? 31.656 -22.719 -10.398 1 92.81 61 MET B C 1
ATOM 8859 O O . MET B 1 61 ? 31.844 -23.062 -11.57 1 92.81 61 MET B O 1
ATOM 8863 N N . HIS B 1 62 ? 30.469 -22.5 -9.836 1 92.62 62 HIS B N 1
ATOM 8864 C CA . HIS B 1 62 ? 29.297 -22.344 -10.688 1 92.62 62 HIS B CA 1
ATOM 8865 C C . HIS B 1 62 ? 28.875 -20.875 -10.773 1 92.62 62 HIS B C 1
ATOM 8867 O O . HIS B 1 62 ? 29.297 -20.062 -9.953 1 92.62 62 HIS B O 1
ATOM 8873 N N . ASN B 1 63 ? 28.156 -20.609 -11.797 1 92.06 63 ASN B N 1
ATOM 8874 C CA . ASN B 1 63 ? 27.672 -19.25 -11.977 1 92.06 63 ASN B CA 1
ATOM 8875 C C . ASN B 1 63 ? 26.359 -19.016 -11.227 1 92.06 63 ASN B C 1
ATOM 8877 O O . ASN B 1 63 ? 26.266 -19.328 -10.039 1 92.06 63 ASN B O 1
ATOM 8881 N N . GLU B 1 64 ? 25.359 -18.391 -11.836 1 90.88 64 GLU B N 1
ATOM 8882 C CA . GLU B 1 64 ? 24.078 -18.078 -11.195 1 90.88 64 GLU B CA 1
ATOM 8883 C C . GLU B 1 64 ? 23.141 -19.281 -11.242 1 90.88 64 GLU B C 1
ATOM 8885 O O . GLU B 1 64 ? 22.188 -19.312 -12.023 1 90.88 64 GLU B O 1
ATOM 8890 N N . LEU B 1 65 ? 23.266 -20.141 -10.297 1 90.69 65 LEU B N 1
ATOM 8891 C CA . LEU B 1 65 ? 22.531 -21.406 -10.289 1 90.69 65 LEU B CA 1
ATOM 8892 C C . LEU B 1 65 ? 21.047 -21.156 -10.031 1 90.69 65 LEU B C 1
ATOM 8894 O O . LEU B 1 65 ? 20.203 -21.938 -10.469 1 90.69 65 LEU B O 1
ATOM 8898 N N . PHE B 1 66 ? 20.766 -20.078 -9.383 1 88.44 66 PHE B N 1
ATOM 8899 C CA . PHE B 1 66 ? 19.375 -19.844 -8.977 1 88.44 66 PHE B CA 1
ATOM 8900 C C . PHE B 1 66 ? 18.797 -18.641 -9.711 1 88.44 66 PHE B C 1
ATOM 8902 O O . PHE B 1 66 ? 17.891 -17.969 -9.195 1 88.44 66 PHE B O 1
ATOM 8909 N N . ASN B 1 67 ? 19.344 -18.422 -10.883 1 82.69 67 ASN B N 1
ATOM 8910 C CA . ASN B 1 67 ? 18.766 -17.406 -11.75 1 82.69 67 ASN B CA 1
ATOM 8911 C C . ASN B 1 67 ? 17.328 -17.766 -12.148 1 82.69 67 ASN B C 1
ATOM 8913 O O . ASN B 1 67 ? 17.016 -18.938 -12.375 1 82.69 67 ASN B O 1
ATOM 8917 N N . THR B 1 68 ? 16.516 -16.812 -12.25 1 73.5 68 THR B N 1
ATOM 8918 C CA . THR B 1 68 ? 15.094 -17.062 -12.477 1 73.5 68 THR B CA 1
ATOM 8919 C C . THR B 1 68 ? 14.859 -17.562 -13.898 1 73.5 68 THR B C 1
ATOM 8921 O O . THR B 1 68 ? 13.844 -18.203 -14.18 1 73.5 68 THR B O 1
ATOM 8924 N N . ILE B 1 69 ? 15.742 -17.312 -14.805 1 70.44 69 ILE B N 1
ATOM 8925 C CA . ILE B 1 69 ? 15.578 -17.625 -16.219 1 70.44 69 ILE B CA 1
ATOM 8926 C C . ILE B 1 69 ? 16.062 -19.062 -16.484 1 70.44 69 ILE B C 1
ATOM 8928 O O . ILE B 1 69 ? 15.398 -19.828 -17.188 1 70.44 69 ILE B O 1
ATOM 8932 N N . ASP B 1 70 ? 17.188 -19.375 -15.938 1 76 70 ASP B N 1
ATOM 8933 C CA . ASP B 1 70 ? 17.812 -20.688 -16.172 1 76 70 ASP B CA 1
ATOM 8934 C C . ASP B 1 70 ? 18.844 -21 -15.094 1 76 70 ASP B C 1
ATOM 8936 O O . ASP B 1 70 ? 19.078 -20.188 -14.195 1 76 70 ASP B O 1
ATOM 8940 N N . ILE B 1 71 ? 19.391 -22.203 -15.109 1 81.94 71 ILE B N 1
ATOM 8941 C CA . ILE B 1 71 ? 20.5 -22.609 -14.273 1 81.94 71 ILE B CA 1
ATOM 8942 C C . ILE B 1 71 ? 21.828 -22.344 -14.992 1 81.94 71 ILE B C 1
ATOM 8944 O O . ILE B 1 71 ? 22.203 -23.078 -15.906 1 81.94 71 ILE B O 1
ATOM 8948 N N . PHE B 1 72 ? 22.562 -21.297 -14.539 1 82.31 72 PHE B N 1
ATOM 8949 C CA . PHE B 1 72 ? 23.797 -20.906 -15.195 1 82.31 72 PHE B CA 1
ATOM 8950 C C . PHE B 1 72 ? 25 -21.5 -14.469 1 82.31 72 PHE B C 1
ATOM 8952 O O . PHE B 1 72 ? 25.156 -21.328 -13.258 1 82.31 72 PHE B O 1
ATOM 8959 N N . THR B 1 73 ? 25.781 -22.25 -15.133 1 86.38 73 THR B N 1
ATOM 8960 C CA . THR B 1 73 ? 27 -22.844 -14.594 1 86.38 73 THR B CA 1
ATOM 8961 C C . THR B 1 73 ? 28.156 -22.734 -15.602 1 86.38 73 THR B C 1
ATOM 8963 O O . THR B 1 73 ? 27.922 -22.5 -16.797 1 86.38 73 THR B O 1
ATOM 8966 N N . TYR B 1 74 ? 29.422 -22.781 -15.062 1 80.81 74 TYR B N 1
ATOM 8967 C CA . TYR B 1 74 ? 30.594 -22.766 -15.922 1 80.81 74 TYR B CA 1
ATOM 8968 C C . TYR B 1 74 ? 30.859 -24.156 -16.5 1 80.81 74 TYR B C 1
ATOM 8970 O O . TYR B 1 74 ? 31.781 -24.328 -17.297 1 80.81 74 TYR B O 1
ATOM 8978 N N . HIS B 1 75 ? 29.969 -25.094 -16.062 1 78.38 75 HIS B N 1
ATOM 8979 C CA . HIS B 1 75 ? 30.188 -26.5 -16.438 1 78.38 75 HIS B CA 1
ATOM 8980 C C . HIS B 1 75 ? 29 -27.047 -17.219 1 78.38 75 HIS B C 1
ATOM 8982 O O . HIS B 1 75 ? 28.047 -27.562 -16.625 1 78.38 75 HIS B O 1
ATOM 8988 N N . PRO B 1 76 ? 28.969 -27.047 -18.469 1 63.22 76 PRO B N 1
ATOM 8989 C CA . PRO B 1 76 ? 27.828 -27.438 -19.281 1 63.22 76 PRO B CA 1
ATOM 8990 C C . PRO B 1 76 ? 27.375 -28.875 -19.016 1 63.22 76 PRO B C 1
ATOM 8992 O O . PRO B 1 76 ? 26.203 -29.188 -19.172 1 63.22 76 PRO B O 1
ATOM 8995 N N . SER B 1 77 ? 28.297 -29.75 -18.656 1 62.59 77 SER B N 1
ATOM 8996 C CA . SER B 1 77 ? 27.953 -31.156 -18.438 1 62.59 77 SER B CA 1
ATOM 8997 C C . SER B 1 77 ? 27.312 -31.359 -17.062 1 62.59 77 SER B C 1
ATOM 8999 O O . SER B 1 77 ? 26.906 -32.469 -16.719 1 62.59 77 SER B O 1
ATOM 9001 N N . PHE B 1 78 ? 27.281 -30.312 -16.438 1 72.88 78 PHE B N 1
ATOM 9002 C CA . PHE B 1 78 ? 26.734 -30.359 -15.094 1 72.88 78 PHE B CA 1
ATOM 9003 C C . PHE B 1 78 ? 25.281 -30.797 -15.109 1 72.88 78 PHE B C 1
ATOM 9005 O O . PHE B 1 78 ? 24.844 -31.594 -14.273 1 72.88 78 PHE B O 1
ATOM 9012 N N . LYS B 1 79 ? 24.438 -30.375 -16.078 1 60.56 79 LYS B N 1
ATOM 9013 C CA . LYS B 1 79 ? 23 -30.594 -16.016 1 60.56 79 LYS B CA 1
ATOM 9014 C C . LYS B 1 79 ? 22.594 -31.812 -16.844 1 60.56 79 LYS B C 1
ATOM 9016 O O . LYS B 1 79 ? 21.5 -32.375 -16.656 1 60.56 79 LYS B O 1
ATOM 9021 N N . THR B 1 80 ? 23.234 -32.094 -17.953 1 54.81 80 THR B N 1
ATOM 9022 C CA . THR B 1 80 ? 22.719 -33.094 -18.891 1 54.81 80 THR B CA 1
ATOM 9023 C C . THR B 1 80 ? 23.438 -34.438 -18.734 1 54.81 80 THR B C 1
ATOM 9025 O O . THR B 1 80 ? 24.656 -34.469 -18.609 1 54.81 80 THR B O 1
ATOM 9028 N N . ILE B 1 81 ? 22.781 -35.438 -18.062 1 44.91 81 ILE B N 1
ATOM 9029 C CA . ILE B 1 81 ? 23.328 -36.781 -18.188 1 44.91 81 ILE B CA 1
ATOM 9030 C C . ILE B 1 81 ? 23.234 -37.25 -19.625 1 44.91 81 ILE B C 1
ATOM 9032 O O . ILE B 1 81 ? 22.203 -37.062 -20.281 1 44.91 81 ILE B O 1
ATOM 9036 N N . GLN B 1 82 ? 24.172 -37.844 -20.203 1 40.41 82 GLN B N 1
ATOM 9037 C CA . GLN B 1 82 ? 24.141 -38.562 -21.469 1 40.41 82 GLN B CA 1
ATOM 9038 C C . GLN B 1 82 ? 22.734 -39 -21.812 1 40.41 82 GLN B C 1
ATOM 9040 O O . GLN B 1 82 ? 22.078 -39.688 -21.031 1 40.41 82 GLN B O 1
ATOM 9045 N N . ASN B 1 83 ? 22.094 -38.688 -23.094 1 42 83 ASN B N 1
ATOM 9046 C CA . ASN B 1 83 ? 20.844 -39.062 -23.75 1 42 83 ASN B CA 1
ATOM 9047 C C . ASN B 1 83 ? 19.641 -38.812 -22.859 1 42 83 ASN B C 1
ATOM 9049 O O . ASN B 1 83 ? 18.531 -39.25 -23.172 1 42 83 ASN B O 1
ATOM 9053 N N . CYS B 1 84 ? 19.875 -38.375 -21.531 1 42.31 84 CYS B N 1
ATOM 9054 C CA . CYS B 1 84 ? 18.734 -38.344 -20.641 1 42.31 84 CYS B CA 1
ATOM 9055 C C . CYS B 1 84 ? 18.312 -36.906 -20.359 1 42.31 84 CYS B C 1
ATOM 9057 O O . CYS B 1 84 ? 19.078 -35.969 -20.578 1 42.31 84 CYS B O 1
ATOM 9059 N N . GLU B 1 85 ? 17.016 -36.656 -20.094 1 49.25 85 GLU B N 1
ATOM 9060 C CA . GLU B 1 85 ? 16.234 -35.5 -19.625 1 49.25 85 GLU B CA 1
ATOM 9061 C C . GLU B 1 85 ? 16.969 -34.75 -18.5 1 49.25 85 GLU B C 1
ATOM 9063 O O . GLU B 1 85 ? 17.656 -35.375 -17.688 1 49.25 85 GLU B O 1
ATOM 9068 N N . ALA B 1 86 ? 17.297 -33.438 -18.688 1 57.16 86 ALA B N 1
ATOM 9069 C CA . ALA B 1 86 ? 17.922 -32.594 -17.672 1 57.16 86 ALA B CA 1
ATOM 9070 C C . ALA B 1 86 ? 17.484 -33 -16.266 1 57.16 86 ALA B C 1
ATOM 9072 O O . ALA B 1 86 ? 16.281 -33.094 -16 1 57.16 86 ALA B O 1
ATOM 9073 N N . LEU B 1 87 ? 18.547 -33.625 -15.508 1 63.88 87 LEU B N 1
ATOM 9074 C CA . LEU B 1 87 ? 18.219 -33.969 -14.133 1 63.88 87 LEU B CA 1
ATOM 9075 C C . LEU B 1 87 ? 17.578 -32.781 -13.406 1 63.88 87 LEU B C 1
ATOM 9077 O O . LEU B 1 87 ? 16.625 -32.969 -12.641 1 63.88 87 LEU B O 1
ATOM 9081 N N . TRP B 1 88 ? 18.172 -31.562 -13.773 1 73.19 88 TRP B N 1
ATOM 9082 C CA . TRP B 1 88 ? 17.656 -30.359 -13.117 1 73.19 88 TRP B CA 1
ATOM 9083 C C . TRP B 1 88 ? 17.266 -29.297 -14.133 1 73.19 88 TRP B C 1
ATOM 9085 O O . TRP B 1 88 ? 18.047 -29 -15.055 1 73.19 88 TRP B O 1
ATOM 9095 N N . THR B 1 89 ? 16.109 -28.828 -14.062 1 72.31 89 THR B N 1
ATOM 9096 C CA . THR B 1 89 ? 15.609 -27.672 -14.781 1 72.31 89 THR B CA 1
ATOM 9097 C C . THR B 1 89 ? 15.281 -26.531 -13.82 1 72.31 89 THR B C 1
ATOM 9099 O O . THR B 1 89 ? 15.227 -26.734 -12.609 1 72.31 89 THR B O 1
ATOM 9102 N N . PRO B 1 90 ? 15.281 -25.297 -14.32 1 73.81 90 PRO B N 1
ATOM 9103 C CA . PRO B 1 90 ? 14.898 -24.203 -13.406 1 73.81 90 PRO B CA 1
ATOM 9104 C C . PRO B 1 90 ? 13.625 -24.516 -12.625 1 73.81 90 PRO B C 1
ATOM 9106 O O . PRO B 1 90 ? 13.523 -24.156 -11.445 1 73.81 90 PRO B O 1
ATOM 9109 N N . GLN B 1 91 ? 12.75 -25.203 -13.172 1 68.56 91 GLN B N 1
ATOM 9110 C CA . GLN B 1 91 ? 11.492 -25.531 -12.5 1 68.56 91 GLN B CA 1
ATOM 9111 C C . GLN B 1 91 ? 11.711 -26.547 -11.383 1 68.56 91 GLN B C 1
ATOM 9113 O O . GLN B 1 91 ? 11.211 -26.359 -10.266 1 68.56 91 GLN B O 1
ATOM 9118 N N . THR B 1 92 ? 12.398 -27.672 -11.758 1 72.31 92 THR B N 1
ATOM 9119 C CA . THR B 1 92 ? 12.625 -28.719 -10.75 1 72.31 92 THR B CA 1
ATOM 9120 C C . THR B 1 92 ? 13.508 -28.188 -9.625 1 72.31 92 THR B C 1
ATOM 9122 O O . THR B 1 92 ? 13.352 -28.578 -8.469 1 72.31 92 THR B O 1
ATOM 9125 N N . ARG B 1 93 ? 14.43 -27.266 -9.961 1 80.31 93 ARG B N 1
ATOM 9126 C CA . ARG B 1 93 ? 15.273 -26.609 -8.969 1 80.31 93 ARG B CA 1
ATOM 9127 C C . ARG B 1 93 ? 14.438 -25.844 -7.961 1 80.31 93 ARG B C 1
ATOM 9129 O O . ARG B 1 93 ? 14.648 -25.953 -6.754 1 80.31 93 ARG B O 1
ATOM 9136 N N . ASP B 1 94 ? 13.539 -25.047 -8.484 1 76.06 94 ASP B N 1
ATOM 9137 C CA . ASP B 1 94 ? 12.758 -24.156 -7.629 1 76.06 94 ASP B CA 1
ATOM 9138 C C . ASP B 1 94 ? 11.758 -24.938 -6.781 1 76.06 94 ASP B C 1
ATOM 9140 O O . ASP B 1 94 ? 11.312 -24.469 -5.734 1 76.06 94 ASP B O 1
ATOM 9144 N N . LEU B 1 95 ? 11.461 -26.141 -7.25 1 68.81 95 LEU B N 1
ATOM 9145 C CA . LEU B 1 95 ? 10.562 -27.016 -6.492 1 68.81 95 LEU B CA 1
ATOM 9146 C C . LEU B 1 95 ? 11.305 -27.703 -5.359 1 68.81 95 LEU B C 1
ATOM 9148 O O . LEU B 1 95 ? 10.703 -28.047 -4.336 1 68.81 95 LEU B O 1
ATOM 9152 N N . ASP B 1 96 ? 12.578 -28.016 -5.613 1 76.25 96 ASP B N 1
ATOM 9153 C CA . ASP B 1 96 ? 13.414 -28.641 -4.598 1 76.25 96 ASP B CA 1
ATOM 9154 C C . ASP B 1 96 ? 14.781 -27.953 -4.512 1 76.25 96 ASP B C 1
ATOM 9156 O O . ASP B 1 96 ? 15.805 -28.578 -4.789 1 76.25 96 ASP B O 1
ATOM 9160 N N . PRO B 1 97 ? 14.695 -26.797 -4 1 82.56 97 PRO B N 1
ATOM 9161 C CA . PRO B 1 97 ? 15.961 -26.062 -3.947 1 82.56 97 PRO B CA 1
ATOM 9162 C C . PRO B 1 97 ? 16.969 -26.703 -3.006 1 82.56 97 PRO B C 1
ATOM 9164 O O . PRO B 1 97 ? 18.188 -26.594 -3.23 1 82.56 97 PRO B O 1
ATOM 9167 N N . VAL B 1 98 ? 16.578 -27.453 -1.992 1 81.88 98 VAL B N 1
ATOM 9168 C CA . VAL B 1 98 ? 17.484 -28.094 -1.055 1 81.88 98 VAL B CA 1
ATOM 9169 C C . VAL B 1 98 ? 18.172 -29.281 -1.74 1 81.88 98 VAL B C 1
ATOM 9171 O O . VAL B 1 98 ? 19.391 -29.453 -1.607 1 81.88 98 VAL B O 1
ATOM 9174 N N . GLY B 1 99 ? 17.328 -30.062 -2.439 1 81.19 99 GLY B N 1
ATOM 9175 C CA . GLY B 1 99 ? 17.906 -31.156 -3.201 1 81.19 99 GLY B CA 1
ATOM 9176 C C . GLY B 1 99 ? 18.906 -30.672 -4.25 1 81.19 99 GLY B C 1
ATOM 9177 O O . GLY B 1 99 ? 19.953 -31.297 -4.445 1 81.19 99 GLY B O 1
ATOM 9178 N N . PHE B 1 100 ? 18.609 -29.641 -4.855 1 87.38 100 PHE B N 1
ATOM 9179 C CA . PHE B 1 100 ? 19.484 -29.078 -5.867 1 87.38 100 PHE B CA 1
ATOM 9180 C C . PHE B 1 100 ? 20.797 -28.609 -5.242 1 87.38 100 PHE B C 1
ATOM 9182 O O . PHE B 1 100 ? 21.875 -28.844 -5.801 1 87.38 100 PHE B O 1
ATOM 9189 N N . LEU B 1 101 ? 20.703 -27.984 -4.066 1 90.44 101 LEU B N 1
ATOM 9190 C CA . LEU B 1 101 ? 21.906 -27.547 -3.375 1 90.44 101 LEU B CA 1
ATOM 9191 C C . LEU B 1 101 ? 22.781 -28.734 -2.973 1 90.44 101 LEU B C 1
ATOM 9193 O O . LEU B 1 101 ? 24.016 -28.656 -3.062 1 90.44 101 LEU B O 1
ATOM 9197 N N . ARG B 1 102 ? 22.141 -29.781 -2.529 1 86.56 102 ARG B N 1
ATOM 9198 C CA . ARG B 1 102 ? 22.875 -30.984 -2.186 1 86.56 102 ARG B CA 1
ATOM 9199 C C . ARG B 1 102 ? 23.625 -31.531 -3.396 1 86.56 102 ARG B C 1
ATOM 9201 O O . ARG B 1 102 ? 24.766 -31.984 -3.273 1 86.56 102 ARG B O 1
ATOM 9208 N N . PHE B 1 103 ? 22.953 -31.453 -4.453 1 88.38 103 PHE B N 1
ATOM 9209 C CA . PHE B 1 103 ? 23.547 -31.875 -5.707 1 88.38 103 PHE B CA 1
ATOM 9210 C C . PHE B 1 103 ? 24.75 -30.984 -6.059 1 88.38 103 PHE B C 1
ATOM 9212 O O . PHE B 1 103 ? 25.812 -31.484 -6.418 1 88.38 103 PHE B O 1
ATOM 9219 N N . VAL B 1 104 ? 24.641 -29.734 -5.898 1 92 104 VAL B N 1
ATOM 9220 C CA . VAL B 1 104 ? 25.688 -28.766 -6.203 1 92 104 VAL B CA 1
ATOM 9221 C C . VAL B 1 104 ? 26.891 -29.016 -5.285 1 92 104 VAL B C 1
ATOM 9223 O O . VAL B 1 104 ? 28.031 -29.047 -5.746 1 92 104 VAL B O 1
ATOM 9226 N N . TRP B 1 105 ? 26.641 -29.234 -4.016 1 91.81 105 TRP B N 1
ATOM 9227 C CA . TRP B 1 105 ? 27.688 -29.375 -3.012 1 91.81 105 TRP B CA 1
ATOM 9228 C C . TRP B 1 105 ? 28.484 -30.656 -3.23 1 91.81 105 TRP B C 1
ATOM 9230 O O . TRP B 1 105 ? 29.641 -30.75 -2.803 1 91.81 105 TRP B O 1
ATOM 9240 N N . SER B 1 106 ? 27.891 -31.578 -3.922 1 88.12 106 SER B N 1
ATOM 9241 C CA . SER B 1 106 ? 28.594 -32.844 -4.164 1 88.12 106 SER B CA 1
ATOM 9242 C C . SER B 1 106 ? 29.781 -32.625 -5.109 1 88.12 106 SER B C 1
ATOM 9244 O O . SER B 1 106 ? 30.734 -33.406 -5.094 1 88.12 106 SER B O 1
ATOM 9246 N N . GLY B 1 107 ? 29.703 -31.594 -5.902 1 89.38 107 GLY B N 1
ATOM 9247 C CA . GLY B 1 107 ? 30.766 -31.312 -6.875 1 89.38 107 GLY B CA 1
ATOM 9248 C C . GLY B 1 107 ? 30.844 -32.375 -7.965 1 89.38 107 GLY B C 1
ATOM 9249 O O . GLY B 1 107 ? 31.875 -32.469 -8.648 1 89.38 107 GLY B O 1
ATOM 9250 N N . MET B 1 108 ? 29.703 -33.094 -8.031 1 86.06 108 MET B N 1
ATOM 9251 C CA . MET B 1 108 ? 29.688 -34.219 -8.984 1 86.06 108 MET B CA 1
ATOM 9252 C C . MET B 1 108 ? 28.844 -33.875 -10.203 1 86.06 108 MET B C 1
ATOM 9254 O O . MET B 1 108 ? 27.984 -32.969 -10.141 1 86.06 108 MET B O 1
ATOM 9258 N N . LEU B 1 109 ? 29.109 -34.531 -11.219 1 82.81 109 LEU B N 1
ATOM 9259 C CA . LEU B 1 109 ? 28.266 -34.438 -12.406 1 82.81 109 LEU B CA 1
ATOM 9260 C C . LEU B 1 109 ? 26.953 -35.188 -12.195 1 82.81 109 LEU B C 1
ATOM 9262 O O . LEU B 1 109 ? 26.75 -35.781 -11.141 1 82.81 109 LEU B O 1
ATOM 9266 N N . ALA B 1 110 ? 26 -35.094 -13.102 1 74.38 110 ALA B N 1
ATOM 9267 C CA . ALA B 1 110 ? 24.641 -35.625 -12.984 1 74.38 110 ALA B CA 1
ATOM 9268 C C . ALA B 1 110 ? 24.688 -37.125 -12.781 1 74.38 110 ALA B C 1
ATOM 9270 O O . ALA B 1 110 ? 23.75 -37.719 -12.219 1 74.38 110 ALA B O 1
ATOM 9271 N N . ASP B 1 111 ? 25.844 -37.719 -13.156 1 70.12 111 ASP B N 1
ATOM 9272 C CA . ASP B 1 111 ? 25.969 -39.188 -13 1 70.12 111 ASP B CA 1
ATOM 9273 C C . ASP B 1 111 ? 26.25 -39.562 -11.547 1 70.12 111 ASP B C 1
ATOM 9275 O O . ASP B 1 111 ? 26.094 -40.719 -11.156 1 70.12 111 ASP B O 1
ATOM 9279 N N . GLY B 1 112 ? 26.594 -38.562 -10.719 1 73.75 112 GLY B N 1
ATOM 9280 C CA . GLY B 1 112 ? 26.812 -38.75 -9.297 1 73.75 112 GLY B CA 1
ATOM 9281 C C . GLY B 1 112 ? 28.156 -39.375 -8.969 1 73.75 112 GLY B C 1
ATOM 9282 O O . GLY B 1 112 ? 28.531 -39.469 -7.801 1 73.75 112 GLY B O 1
ATOM 9283 N N . GLU B 1 113 ? 29 -39.719 -10.023 1 75.38 113 GLU B N 1
ATOM 9284 C CA . GLU B 1 113 ? 30.25 -40.438 -9.781 1 75.38 113 GLU B CA 1
ATOM 9285 C C . GLU B 1 113 ? 31.453 -39.625 -10.242 1 75.38 113 GLU B C 1
ATOM 9287 O O . GLU B 1 113 ? 32.5 -39.625 -9.594 1 75.38 113 GLU B O 1
ATOM 9292 N N . THR B 1 114 ? 31.25 -38.906 -11.312 1 82.94 114 THR B N 1
ATOM 9293 C CA . THR B 1 114 ? 32.344 -38.156 -11.883 1 82.94 114 THR B CA 1
ATOM 9294 C C . THR B 1 114 ? 32.406 -36.75 -11.312 1 82.94 114 THR B C 1
ATOM 9296 O O . THR B 1 114 ? 31.406 -36 -11.383 1 82.94 114 THR B O 1
ATOM 9299 N N . PRO B 1 115 ? 33.531 -36.438 -10.703 1 88.12 115 PRO B N 1
ATOM 9300 C CA . PRO B 1 115 ? 33.656 -35.031 -10.242 1 88.12 115 PRO B CA 1
ATOM 9301 C C . PRO B 1 115 ? 33.719 -34.031 -11.391 1 88.12 115 PRO B C 1
ATOM 9303 O O . PRO B 1 115 ? 34.25 -34.344 -12.453 1 88.12 115 PRO B O 1
ATOM 9306 N N . ILE B 1 116 ? 33.219 -32.906 -11.211 1 88.12 116 ILE B N 1
ATOM 9307 C CA . ILE B 1 116 ? 33.281 -31.859 -12.211 1 88.12 116 ILE B CA 1
ATOM 9308 C C . ILE B 1 116 ? 34.719 -31.469 -12.484 1 88.12 116 ILE B C 1
ATOM 9310 O O . ILE B 1 116 ? 35.125 -31.359 -13.641 1 88.12 116 ILE B O 1
ATOM 9314 N N . LYS B 1 117 ? 35.5 -31.219 -11.367 1 86.81 117 LYS B N 1
ATOM 9315 C CA . LYS B 1 117 ? 36.938 -30.984 -11.383 1 86.81 117 LYS B CA 1
ATOM 9316 C C . LYS B 1 117 ? 37.656 -32 -10.5 1 86.81 117 LYS B C 1
ATOM 9318 O O . LYS B 1 117 ? 37.438 -32.062 -9.297 1 86.81 117 LYS B O 1
ATOM 9323 N N . PRO B 1 118 ? 38.5 -32.688 -11.188 1 87.12 118 PRO B N 1
ATOM 9324 C CA . PRO B 1 118 ? 39.219 -33.688 -10.391 1 87.12 118 PRO B CA 1
ATOM 9325 C C . PRO B 1 118 ? 40.031 -33.062 -9.258 1 87.12 118 PRO B C 1
ATOM 9327 O O . PRO B 1 118 ? 40.719 -32.062 -9.469 1 87.12 118 PRO B O 1
ATOM 9330 N N . GLY B 1 119 ? 39.938 -33.531 -8.102 1 83.75 119 GLY B N 1
ATOM 9331 C CA . GLY B 1 119 ? 40.719 -33.125 -6.957 1 83.75 119 GLY B CA 1
ATOM 9332 C C . GLY B 1 119 ? 40.281 -31.797 -6.375 1 83.75 119 GLY B C 1
ATOM 9333 O O . GLY B 1 119 ? 41 -31.156 -5.625 1 83.75 119 GLY B O 1
ATOM 9334 N N . PHE B 1 120 ? 39.125 -31.359 -6.738 1 90.69 120 PHE B N 1
ATOM 9335 C CA . PHE B 1 120 ? 38.656 -30.078 -6.242 1 90.69 120 PHE B CA 1
ATOM 9336 C C . PHE B 1 120 ? 38.562 -30.078 -4.723 1 90.69 120 PHE B C 1
ATOM 9338 O O . PHE B 1 120 ? 38.312 -31.125 -4.113 1 90.69 120 PHE B O 1
ATOM 9345 N N . LYS B 1 121 ? 38.812 -28.938 -4.117 1 93.38 121 LYS B N 1
ATOM 9346 C CA . LYS B 1 121 ? 38.812 -28.797 -2.664 1 93.38 121 LYS B CA 1
ATOM 9347 C C . LYS B 1 121 ? 37.688 -27.859 -2.205 1 93.38 121 LYS B C 1
ATOM 9349 O O . LYS B 1 121 ? 37.312 -27.859 -1.028 1 93.38 121 LYS B O 1
ATOM 9354 N N . ALA B 1 122 ? 37.25 -27.109 -3.092 1 95.31 122 ALA B N 1
ATOM 9355 C CA . ALA B 1 122 ? 36.156 -26.188 -2.773 1 95.31 122 ALA B CA 1
ATOM 9356 C C . ALA B 1 122 ? 35.125 -26.141 -3.896 1 95.31 122 ALA B C 1
ATOM 9358 O O . ALA B 1 122 ? 35.469 -26.312 -5.07 1 95.31 122 ALA B O 1
ATOM 9359 N N . VAL B 1 123 ? 33.875 -25.953 -3.545 1 95.94 123 VAL B N 1
ATOM 9360 C CA . VAL B 1 123 ? 32.781 -25.859 -4.508 1 95.94 123 VAL B CA 1
ATOM 9361 C C . VAL B 1 123 ? 31.844 -24.703 -4.121 1 95.94 123 VAL B C 1
ATOM 9363 O O . VAL B 1 123 ? 31.516 -24.547 -2.945 1 95.94 123 VAL B O 1
ATOM 9366 N N . GLY B 1 124 ? 31.594 -23.875 -5.066 1 95.94 124 GLY B N 1
ATOM 9367 C CA . GLY B 1 124 ? 30.719 -22.766 -4.746 1 95.94 124 GLY B CA 1
ATOM 9368 C C . GLY B 1 124 ? 29.984 -22.219 -5.953 1 95.94 124 GLY B C 1
ATOM 9369 O O . GLY B 1 124 ? 30.062 -22.781 -7.047 1 95.94 124 GLY B O 1
ATOM 9370 N N . PHE B 1 125 ? 29.125 -21.266 -5.754 1 95.88 125 PHE B N 1
ATOM 9371 C CA . PHE B 1 125 ? 28.359 -20.641 -6.82 1 95.88 125 PHE B CA 1
ATOM 9372 C C . PHE B 1 125 ? 28.094 -19.172 -6.508 1 95.88 125 PHE B C 1
ATOM 9374 O O . PHE B 1 125 ? 28.312 -18.719 -5.379 1 95.88 125 PHE B O 1
ATOM 9381 N N . LYS B 1 126 ? 27.688 -18.5 -7.523 1 94.62 126 LYS B N 1
ATOM 9382 C CA . LYS B 1 126 ? 27.375 -17.078 -7.453 1 94.62 126 LYS B CA 1
ATOM 9383 C C . LYS B 1 126 ? 25.891 -16.844 -7.16 1 94.62 126 LYS B C 1
ATOM 9385 O O . LYS B 1 126 ? 25.031 -17.547 -7.703 1 94.62 126 LYS B O 1
ATOM 9390 N N . SER B 1 127 ? 25.594 -15.867 -6.305 1 93.75 127 SER B N 1
ATOM 9391 C CA . SER B 1 127 ? 24.203 -15.594 -5.996 1 93.75 127 SER B CA 1
ATOM 9392 C C . SER B 1 127 ? 23.953 -14.102 -5.797 1 93.75 127 SER B C 1
ATOM 9394 O O . SER B 1 127 ? 24.781 -13.414 -5.199 1 93.75 127 SER B O 1
ATOM 9396 N N . PHE B 1 128 ? 22.828 -13.648 -6.309 1 92.38 128 PHE B N 1
ATOM 9397 C CA . PHE B 1 128 ? 22.312 -12.297 -6.098 1 92.38 128 PHE B CA 1
ATOM 9398 C C . PHE B 1 128 ? 21.047 -12.328 -5.246 1 92.38 128 PHE B C 1
ATOM 9400 O O . PHE B 1 128 ? 20.438 -13.383 -5.074 1 92.38 128 PHE B O 1
ATOM 9407 N N . PRO B 1 129 ? 20.703 -11.18 -4.664 1 87.44 129 PRO B N 1
ATOM 9408 C CA . PRO B 1 129 ? 19.5 -11.164 -3.83 1 87.44 129 PRO B CA 1
ATOM 9409 C C . PRO B 1 129 ? 18.234 -11.57 -4.598 1 87.44 129 PRO B C 1
ATOM 9411 O O . PRO B 1 129 ? 17.344 -12.188 -4.031 1 87.44 129 PRO B O 1
ATOM 9414 N N . GLU B 1 130 ? 18.141 -11.336 -5.852 1 84.25 130 GLU B N 1
ATOM 9415 C CA . GLU B 1 130 ? 16.969 -11.602 -6.672 1 84.25 130 GLU B CA 1
ATOM 9416 C C . GLU B 1 130 ? 16.781 -13.102 -6.883 1 84.25 130 GLU B C 1
ATOM 9418 O O . GLU B 1 130 ? 15.703 -13.547 -7.289 1 84.25 130 GLU B O 1
ATOM 9423 N N . HIS B 1 131 ? 17.828 -13.836 -6.656 1 86.56 131 HIS B N 1
ATOM 9424 C CA . HIS B 1 131 ? 17.766 -15.273 -6.891 1 86.56 131 HIS B CA 1
ATOM 9425 C C . HIS B 1 131 ? 16.938 -15.977 -5.824 1 86.56 131 HIS B C 1
ATOM 9427 O O . HIS B 1 131 ? 16.516 -17.109 -6.012 1 86.56 131 HIS B O 1
ATOM 9433 N N . TRP B 1 132 ? 16.719 -15.203 -4.762 1 79.75 132 TRP B N 1
ATOM 9434 C CA . TRP B 1 132 ? 16.047 -15.836 -3.631 1 79.75 132 TRP B CA 1
ATOM 9435 C C . TRP B 1 132 ? 14.789 -15.062 -3.248 1 79.75 132 TRP B C 1
ATOM 9437 O O . TRP B 1 132 ? 14.492 -14.891 -2.062 1 79.75 132 TRP B O 1
ATOM 9447 N N . ILE B 1 133 ? 14.086 -14.516 -4.18 1 68.94 133 ILE B N 1
ATOM 9448 C CA . ILE B 1 133 ? 12.969 -13.625 -3.896 1 68.94 133 ILE B CA 1
ATOM 9449 C C . ILE B 1 133 ? 11.703 -14.438 -3.66 1 68.94 133 ILE B C 1
ATOM 9451 O O . ILE B 1 133 ? 10.766 -13.969 -3.004 1 68.94 133 ILE B O 1
ATOM 9455 N N . THR B 1 134 ? 11.703 -15.664 -4.102 1 66.62 134 THR B N 1
ATOM 9456 C CA . THR B 1 134 ? 10.516 -16.469 -3.844 1 66.62 134 THR B CA 1
ATOM 9457 C C . THR B 1 134 ? 10.531 -17.016 -2.418 1 66.62 134 THR B C 1
ATOM 9459 O O . THR B 1 134 ? 11.594 -17.281 -1.861 1 66.62 134 THR B O 1
ATOM 9462 N N . PRO B 1 135 ? 9.422 -17.016 -1.787 1 58.72 135 PRO B N 1
ATOM 9463 C CA . PRO B 1 135 ? 9.367 -17.453 -0.386 1 58.72 135 PRO B CA 1
ATOM 9464 C C . PRO B 1 135 ? 10.07 -18.781 -0.149 1 58.72 135 PRO B C 1
ATOM 9466 O O . PRO B 1 135 ? 10.773 -18.953 0.852 1 58.72 135 PRO B O 1
ATOM 9469 N N . ARG B 1 136 ? 9.938 -19.688 -1.048 1 66.81 136 ARG B N 1
ATOM 9470 C CA . ARG B 1 136 ? 10.57 -20.984 -0.844 1 66.81 136 ARG B CA 1
ATOM 9471 C C . ARG B 1 136 ? 12.094 -20.859 -0.902 1 66.81 136 ARG B C 1
ATOM 9473 O O . ARG B 1 136 ? 12.797 -21.406 -0.05 1 66.81 136 ARG B O 1
ATOM 9480 N N . ASN B 1 137 ? 12.484 -20.094 -1.843 1 74.81 137 ASN B N 1
ATOM 9481 C CA . ASN B 1 137 ? 13.922 -19.938 -1.993 1 74.81 137 ASN B CA 1
ATOM 9482 C C . ASN B 1 137 ? 14.516 -19.109 -0.859 1 74.81 137 ASN B C 1
ATOM 9484 O O . ASN B 1 137 ? 15.641 -19.344 -0.426 1 74.81 137 ASN B O 1
ATOM 9488 N N . GLU B 1 138 ? 13.688 -18.266 -0.385 1 75.12 138 GLU B N 1
ATOM 9489 C CA . GLU B 1 138 ? 14.195 -17.375 0.659 1 75.12 138 GLU B CA 1
ATOM 9490 C C . GLU B 1 138 ? 14.492 -18.156 1.942 1 75.12 138 GLU B C 1
ATOM 9492 O O . GLU B 1 138 ? 15.539 -17.953 2.568 1 75.12 138 GLU B O 1
ATOM 9497 N N . ASP B 1 139 ? 13.641 -19.062 2.215 1 72.56 139 ASP B N 1
ATOM 9498 C CA . ASP B 1 139 ? 13.844 -19.859 3.418 1 72.56 139 ASP B CA 1
ATOM 9499 C C . ASP B 1 139 ? 15.062 -20.766 3.281 1 72.56 139 ASP B C 1
ATOM 9501 O O . ASP B 1 139 ? 15.836 -20.922 4.227 1 72.56 139 ASP B O 1
ATOM 9505 N N . VAL B 1 140 ? 15.156 -21.328 2.119 1 80.06 140 VAL B N 1
ATOM 9506 C CA . VAL B 1 140 ? 16.281 -22.234 1.865 1 80.06 140 VAL B CA 1
ATOM 9507 C C . VAL B 1 140 ? 17.578 -21.438 1.925 1 80.06 140 VAL B C 1
ATOM 9509 O O . VAL B 1 140 ? 18.562 -21.906 2.512 1 80.06 140 VAL B O 1
ATOM 9512 N N . TRP B 1 141 ? 17.547 -20.281 1.383 1 84.94 141 TRP B N 1
ATOM 9513 C CA . TRP B 1 141 ? 18.719 -19.422 1.398 1 84.94 141 TRP B CA 1
ATOM 9514 C C . TRP B 1 141 ? 19.156 -19.094 2.828 1 84.94 141 TRP B C 1
ATOM 9516 O O . TRP B 1 141 ? 20.328 -19.203 3.166 1 84.94 141 TRP B O 1
ATOM 9526 N N . GLN B 1 142 ? 18.219 -18.766 3.613 1 77.81 142 GLN B N 1
ATOM 9527 C CA . GLN B 1 142 ? 18.5 -18.375 4.996 1 77.81 142 GLN B CA 1
ATOM 9528 C C . GLN B 1 142 ? 19.016 -19.562 5.801 1 77.81 142 GLN B C 1
ATOM 9530 O O . GLN B 1 142 ? 20.016 -19.453 6.516 1 77.81 142 GLN B O 1
ATOM 9535 N N . GLN B 1 143 ? 18.453 -20.703 5.586 1 76.12 143 GLN B N 1
ATOM 9536 C CA . GLN B 1 143 ? 18.75 -21.859 6.43 1 76.12 143 GLN B CA 1
ATOM 9537 C C . GLN B 1 143 ? 19.969 -22.625 5.922 1 76.12 143 GLN B C 1
ATOM 9539 O O . GLN B 1 143 ? 20.812 -23.062 6.711 1 76.12 143 GLN B O 1
ATOM 9544 N N . GLU B 1 144 ? 20.047 -22.75 4.574 1 82.94 144 GLU B N 1
ATOM 9545 C CA . GLU B 1 144 ? 21.031 -23.656 4.004 1 82.94 144 GLU B CA 1
ATOM 9546 C C . GLU B 1 144 ? 22.312 -22.906 3.611 1 82.94 144 GLU B C 1
ATOM 9548 O O . GLU B 1 144 ? 23.344 -23.516 3.371 1 82.94 144 GLU B O 1
ATOM 9553 N N . ILE B 1 145 ? 22.266 -21.625 3.678 1 86.94 145 ILE B N 1
ATOM 9554 C CA . ILE B 1 145 ? 23.438 -20.891 3.238 1 86.94 145 ILE B CA 1
ATOM 9555 C C . ILE B 1 145 ? 23.875 -19.906 4.32 1 86.94 145 ILE B C 1
ATOM 9557 O O . ILE B 1 145 ? 24.953 -20.047 4.906 1 86.94 145 ILE B O 1
ATOM 9561 N N . LEU B 1 146 ? 23.016 -19.047 4.734 1 82.31 146 LEU B N 1
ATOM 9562 C CA . LEU B 1 146 ? 23.406 -17.969 5.625 1 82.31 146 LEU B CA 1
ATOM 9563 C C . LEU B 1 146 ? 23.594 -18.484 7.051 1 82.31 146 LEU B C 1
ATOM 9565 O O . LEU B 1 146 ? 24.547 -18.094 7.73 1 82.31 146 LEU B O 1
ATOM 9569 N N . GLU B 1 147 ? 22.734 -19.391 7.453 1 77.62 147 GLU B N 1
ATOM 9570 C CA . GLU B 1 147 ? 22.781 -19.844 8.844 1 77.62 147 GLU B CA 1
ATOM 9571 C C . GLU B 1 147 ? 23.625 -21.109 8.977 1 77.62 147 GLU B C 1
ATOM 9573 O O . GLU B 1 147 ? 23.938 -21.531 10.094 1 77.62 147 GLU B O 1
ATOM 9578 N N . ASP B 1 148 ? 23.891 -21.75 7.82 1 78.75 148 ASP B N 1
ATOM 9579 C CA . ASP B 1 148 ? 24.75 -22.938 7.852 1 78.75 148 ASP B CA 1
ATOM 9580 C C . ASP B 1 148 ? 26.219 -22.547 7.938 1 78.75 148 ASP B C 1
ATOM 9582 O O . ASP B 1 148 ? 26.797 -22.062 6.961 1 78.75 148 ASP B O 1
ATOM 9586 N N . LEU B 1 149 ? 26.828 -22.781 8.977 1 77.06 149 LEU B N 1
ATOM 9587 C CA . LEU B 1 149 ? 28.203 -22.359 9.234 1 77.06 149 LEU B CA 1
ATOM 9588 C C . LEU B 1 149 ? 29.188 -23.156 8.383 1 77.06 149 LEU B C 1
ATOM 9590 O O . LEU B 1 149 ? 30.359 -22.797 8.258 1 77.06 149 LEU B O 1
ATOM 9594 N N . ARG B 1 150 ? 28.828 -24.203 7.82 1 82.56 150 ARG B N 1
ATOM 9595 C CA . ARG B 1 150 ? 29.703 -25.031 6.973 1 82.56 150 ARG B CA 1
ATOM 9596 C C . ARG B 1 150 ? 29.859 -24.391 5.59 1 82.56 150 ARG B C 1
ATOM 9598 O O . ARG B 1 150 ? 30.766 -24.766 4.84 1 82.56 150 ARG B O 1
ATOM 9605 N N . VAL B 1 151 ? 28.906 -23.531 5.32 1 89.12 151 VAL B N 1
ATOM 9606 C CA . VAL B 1 151 ? 28.984 -22.844 4.035 1 89.12 151 VAL B CA 1
ATOM 9607 C C . VAL B 1 151 ? 29.641 -21.484 4.219 1 89.12 151 VAL B C 1
ATOM 9609 O O . VAL B 1 151 ? 29.125 -20.609 4.922 1 89.12 151 VAL B O 1
ATOM 9612 N N . LYS B 1 152 ? 30.812 -21.344 3.652 1 91.12 152 LYS B N 1
ATOM 9613 C CA . LYS B 1 152 ? 31.531 -20.062 3.719 1 91.12 152 LYS B CA 1
ATOM 9614 C C . LYS B 1 152 ? 30.891 -19.031 2.793 1 91.12 152 LYS B C 1
ATOM 9616 O O . LYS B 1 152 ? 30.422 -19.375 1.703 1 91.12 152 LYS B O 1
ATOM 9621 N N . LYS B 1 153 ? 30.875 -17.797 3.25 1 93.44 153 LYS B N 1
ATOM 9622 C CA . LYS B 1 153 ? 30.281 -16.719 2.467 1 93.44 153 LYS B CA 1
ATOM 9623 C C . LYS B 1 153 ? 31.359 -15.719 2.018 1 93.44 153 LYS B C 1
ATOM 9625 O O . LYS B 1 153 ? 32.094 -15.18 2.842 1 93.44 153 LYS B O 1
ATOM 9630 N N . ILE B 1 154 ? 31.484 -15.578 0.762 1 94.19 154 ILE B N 1
ATOM 9631 C CA . ILE B 1 154 ? 32.312 -14.508 0.205 1 94.19 154 ILE B CA 1
ATOM 9632 C C . ILE B 1 154 ? 31.422 -13.352 -0.234 1 94.19 154 ILE B C 1
ATOM 9634 O O . ILE B 1 154 ? 30.609 -13.492 -1.149 1 94.19 154 ILE B O 1
ATOM 9638 N N . ILE B 1 155 ? 31.516 -12.281 0.413 1 94.12 155 ILE B N 1
ATOM 9639 C CA . ILE B 1 155 ? 30.703 -11.109 0.096 1 94.12 155 ILE B CA 1
ATOM 9640 C C . ILE B 1 155 ? 31.516 -10.133 -0.757 1 94.12 155 ILE B C 1
ATOM 9642 O O . ILE B 1 155 ? 32.531 -9.609 -0.312 1 94.12 155 ILE B O 1
ATOM 9646 N N . LEU B 1 156 ? 31.109 -10.008 -1.979 1 94.94 156 LEU B N 1
ATOM 9647 C CA . LEU B 1 156 ? 31.734 -9.047 -2.887 1 94.94 156 LEU B CA 1
ATOM 9648 C C . LEU B 1 156 ? 30.953 -7.746 -2.928 1 94.94 156 LEU B C 1
ATOM 9650 O O . LEU B 1 156 ? 29.797 -7.723 -3.381 1 94.94 156 LEU B O 1
ATOM 9654 N N . TRP B 1 157 ? 31.594 -6.781 -2.479 1 91.5 157 TRP B N 1
ATOM 9655 C CA . TRP B 1 157 ? 30.953 -5.477 -2.328 1 91.5 157 TRP B CA 1
ATOM 9656 C C . TRP B 1 157 ? 31.641 -4.434 -3.201 1 91.5 157 TRP B C 1
ATOM 9658 O O . TRP B 1 157 ? 32.875 -4.504 -3.422 1 91.5 157 TRP B O 1
ATOM 9668 N N . ARG B 1 158 ? 30.844 -3.543 -3.828 1 91.56 158 ARG B N 1
ATOM 9669 C CA . ARG B 1 158 ? 31.375 -2.385 -4.547 1 91.56 158 ARG B CA 1
ATOM 9670 C C . ARG B 1 158 ? 30.984 -1.087 -3.848 1 91.56 158 ARG B C 1
ATOM 9672 O O . ARG B 1 158 ? 29.797 -0.816 -3.648 1 91.56 158 ARG B O 1
ATOM 9679 N N . GLN B 1 159 ? 31.938 -0.279 -3.561 1 88.69 159 GLN B N 1
ATOM 9680 C CA . GLN B 1 159 ? 31.719 0.892 -2.715 1 88.69 159 GLN B CA 1
ATOM 9681 C C . GLN B 1 159 ? 31 1.998 -3.475 1 88.69 159 GLN B C 1
ATOM 9683 O O . GLN B 1 159 ? 30.234 2.762 -2.887 1 88.69 159 GLN B O 1
ATOM 9688 N N . ASP B 1 160 ? 31.297 2.129 -4.742 1 89.19 160 ASP B N 1
ATOM 9689 C CA . ASP B 1 160 ? 30.672 3.186 -5.535 1 89.19 160 ASP B CA 1
ATOM 9690 C C . ASP B 1 160 ? 29.266 2.801 -5.961 1 89.19 160 ASP B C 1
ATOM 9692 O O . ASP B 1 160 ? 29.047 2.297 -7.066 1 89.19 160 ASP B O 1
ATOM 9696 N N . GLU B 1 161 ? 28.312 3.189 -5.16 1 93.62 161 GLU B N 1
ATOM 9697 C CA . GLU B 1 161 ? 26.922 2.768 -5.336 1 93.62 161 GLU B CA 1
ATOM 9698 C C . GLU B 1 161 ? 26.328 3.359 -6.605 1 93.62 161 GLU B C 1
ATOM 9700 O O . GLU B 1 161 ? 25.547 2.699 -7.301 1 93.62 161 GLU B O 1
ATOM 9705 N N . LEU B 1 162 ? 26.672 4.637 -6.934 1 93.62 162 LEU B N 1
ATOM 9706 C CA . LEU B 1 162 ? 26.109 5.289 -8.109 1 93.62 162 LEU B CA 1
ATOM 9707 C C . LEU B 1 162 ? 26.594 4.609 -9.391 1 93.62 162 LEU B C 1
ATOM 9709 O O . LEU B 1 162 ? 25.828 4.434 -10.336 1 93.62 162 LEU B O 1
ATOM 9713 N N . ALA B 1 163 ? 27.844 4.219 -9.398 1 90.19 163 ALA B N 1
ATOM 9714 C CA . ALA B 1 163 ? 28.406 3.533 -10.562 1 90.19 163 ALA B CA 1
ATOM 9715 C C . ALA B 1 163 ? 27.688 2.207 -10.812 1 90.19 163 ALA B C 1
ATOM 9717 O O . ALA B 1 163 ? 27.438 1.834 -11.961 1 90.19 163 ALA B O 1
ATOM 9718 N N . VAL B 1 164 ? 27.453 1.498 -9.75 1 92.06 164 VAL B N 1
ATOM 9719 C CA . VAL B 1 164 ? 26.734 0.227 -9.852 1 92.06 164 VAL B CA 1
ATOM 9720 C C . VAL B 1 164 ? 25.359 0.454 -10.469 1 92.06 164 VAL B C 1
ATOM 9722 O O . VAL B 1 164 ? 24.969 -0.251 -11.398 1 92.06 164 VAL B O 1
ATOM 9725 N N . PHE B 1 165 ? 24.641 1.442 -9.93 1 94.19 165 PHE B N 1
ATOM 9726 C CA . PHE B 1 165 ? 23.281 1.733 -10.367 1 94.19 165 PHE B CA 1
ATOM 9727 C C . PHE B 1 165 ? 23.25 2.115 -11.844 1 94.19 165 PHE B C 1
ATOM 9729 O O . PHE B 1 165 ? 22.391 1.643 -12.594 1 94.19 165 PHE B O 1
ATOM 9736 N N . ILE B 1 166 ? 24.172 2.961 -12.273 1 91.25 166 ILE B N 1
ATOM 9737 C CA . ILE B 1 166 ? 24.219 3.436 -13.656 1 91.25 166 ILE B CA 1
ATOM 9738 C C . ILE B 1 166 ? 24.547 2.273 -14.586 1 91.25 166 ILE B C 1
ATOM 9740 O O . ILE B 1 166 ? 23.984 2.166 -15.68 1 91.25 166 ILE B O 1
ATOM 9744 N N . SER B 1 167 ? 25.484 1.46 -14.172 1 88.38 167 SER B N 1
ATOM 9745 C CA . SER B 1 167 ? 25.828 0.282 -14.961 1 88.38 167 SER B CA 1
ATOM 9746 C C . SER B 1 167 ? 24.594 -0.61 -15.172 1 88.38 167 SER B C 1
ATOM 9748 O O . SER B 1 167 ? 24.391 -1.145 -16.266 1 88.38 167 SER B O 1
ATOM 9750 N N . MET B 1 168 ? 23.812 -0.773 -14.18 1 89.75 168 MET B N 1
ATOM 9751 C CA . MET B 1 168 ? 22.609 -1.583 -14.258 1 89.75 168 MET B CA 1
ATOM 9752 C C . MET B 1 168 ? 21.594 -0.967 -15.227 1 89.75 168 MET B C 1
ATOM 9754 O O . MET B 1 168 ? 21.016 -1.671 -16.047 1 89.75 168 MET B O 1
ATOM 9758 N N . LYS B 1 169 ? 21.422 0.385 -15.07 1 89.38 169 LYS B N 1
ATOM 9759 C CA . LYS B 1 169 ? 20.453 1.074 -15.93 1 89.38 169 LYS B CA 1
ATOM 9760 C C . LYS B 1 169 ? 20.875 1.009 -17.391 1 89.38 169 LYS B C 1
ATOM 9762 O O . LYS B 1 169 ? 20.047 0.866 -18.281 1 89.38 169 LYS B O 1
ATOM 9767 N N . ARG B 1 170 ? 22.172 1.036 -17.641 1 84.81 170 ARG B N 1
ATOM 9768 C CA . ARG B 1 170 ? 22.703 0.947 -19 1 84.81 170 ARG B CA 1
ATOM 9769 C C . ARG B 1 170 ? 22.484 -0.447 -19.578 1 84.81 170 ARG B C 1
ATOM 9771 O O . ARG B 1 170 ? 22.141 -0.591 -20.766 1 84.81 170 ARG B O 1
ATOM 9778 N N . ALA B 1 171 ? 22.703 -1.439 -18.75 1 81.19 171 ALA B N 1
ATOM 9779 C CA . ALA B 1 171 ? 22.484 -2.818 -19.172 1 81.19 171 ALA B CA 1
ATOM 9780 C C . ALA B 1 171 ? 21.016 -3.066 -19.516 1 81.19 171 ALA B C 1
ATOM 9782 O O . ALA B 1 171 ? 20.703 -3.73 -20.516 1 81.19 171 ALA B O 1
ATOM 9783 N N . GLU B 1 172 ? 20.156 -2.539 -18.703 1 78.44 172 GLU B N 1
ATOM 9784 C CA . GLU B 1 172 ? 18.719 -2.703 -18.906 1 78.44 172 GLU B CA 1
ATOM 9785 C C . GLU B 1 172 ? 18.281 -2.012 -20.203 1 78.44 172 GLU B C 1
ATOM 9787 O O . GLU B 1 172 ? 17.453 -2.549 -20.938 1 78.44 172 GLU B O 1
ATOM 9792 N N . LYS B 1 173 ? 18.844 -0.811 -20.422 1 75.56 173 LYS B N 1
ATOM 9793 C CA . LYS B 1 173 ? 18.469 -0.013 -21.578 1 75.56 173 LYS B CA 1
ATOM 9794 C C . LYS B 1 173 ? 19 -0.628 -22.875 1 75.56 173 LYS B C 1
ATOM 9796 O O . LYS B 1 173 ? 18.328 -0.586 -23.906 1 75.56 173 LYS B O 1
ATOM 9801 N N . THR B 1 174 ? 20.219 -1.275 -22.828 1 71.12 174 THR B N 1
ATOM 9802 C CA . THR B 1 174 ? 20.875 -1.792 -24.031 1 71.12 174 THR B CA 1
ATOM 9803 C C . THR B 1 174 ? 20.641 -3.295 -24.156 1 71.12 174 THR B C 1
ATOM 9805 O O . THR B 1 174 ? 20.891 -3.875 -25.219 1 71.12 174 THR B O 1
ATOM 9808 N N . ASN B 1 175 ? 20.156 -3.959 -23.047 1 63.47 175 ASN B N 1
ATOM 9809 C CA . ASN B 1 175 ? 20.031 -5.41 -22.953 1 63.47 175 ASN B CA 1
ATOM 9810 C C . ASN B 1 175 ? 21.375 -6.105 -23.156 1 63.47 175 ASN B C 1
ATOM 9812 O O . ASN B 1 175 ? 21.422 -7.23 -23.656 1 63.47 175 ASN B O 1
ATOM 9816 N N . ALA B 1 176 ? 22.406 -5.324 -23.125 1 62.78 176 ALA B N 1
ATOM 9817 C CA . ALA B 1 176 ? 23.766 -5.863 -23.203 1 62.78 176 ALA B CA 1
ATOM 9818 C C . ALA B 1 176 ? 24.359 -6.078 -21.812 1 62.78 176 ALA B C 1
ATOM 9820 O O . ALA B 1 176 ? 24.672 -5.113 -21.125 1 62.78 176 ALA B O 1
ATOM 9821 N N . TYR B 1 177 ? 24.391 -7.25 -21.453 1 62.75 177 TYR B N 1
ATOM 9822 C CA . TYR B 1 177 ? 24.812 -7.52 -20.078 1 62.75 177 TYR B CA 1
ATOM 9823 C C . TYR B 1 177 ? 26.266 -7.949 -20.031 1 62.75 177 TYR B C 1
ATOM 9825 O O . TYR B 1 177 ? 26.906 -7.918 -18.969 1 62.75 177 TYR B O 1
ATOM 9833 N N . MET B 1 178 ? 26.688 -8.469 -21.266 1 60.06 178 MET B N 1
ATOM 9834 C CA . MET B 1 178 ? 28.078 -8.914 -21.297 1 60.06 178 MET B CA 1
ATOM 9835 C C . MET B 1 178 ? 28.75 -8.5 -22.609 1 60.06 178 MET B C 1
ATOM 9837 O O . MET B 1 178 ? 28.062 -8.266 -23.609 1 60.06 178 MET B O 1
ATOM 9841 N N . THR B 1 179 ? 30.047 -8.242 -22.891 1 55.94 179 THR B N 1
ATOM 9842 C CA . THR B 1 179 ? 30.969 -8.352 -24.016 1 55.94 179 THR B CA 1
ATOM 9843 C C . THR B 1 179 ? 30.969 -7.059 -24.828 1 55.94 179 THR B C 1
ATOM 9845 O O . THR B 1 179 ? 31.828 -6.863 -25.688 1 55.94 179 THR B O 1
ATOM 9848 N N . HIS B 1 180 ? 29.812 -6.195 -24.656 1 58.75 180 HIS B N 1
ATOM 9849 C CA . HIS B 1 180 ? 29.766 -5.059 -25.578 1 58.75 180 HIS B CA 1
ATOM 9850 C C . HIS B 1 180 ? 29.844 -3.738 -24.812 1 58.75 180 HIS B C 1
ATOM 9852 O O . HIS B 1 180 ? 29.297 -3.607 -23.719 1 58.75 180 HIS B O 1
ATOM 9858 N N . GLN B 1 181 ? 30.797 -2.908 -25.375 1 65.44 181 GLN B N 1
ATOM 9859 C CA . GLN B 1 181 ? 30.844 -1.551 -24.844 1 65.44 181 GLN B CA 1
ATOM 9860 C C . GLN B 1 181 ? 29.547 -0.803 -25.125 1 65.44 181 GLN B C 1
ATOM 9862 O O . GLN B 1 181 ? 28.891 -1.039 -26.141 1 65.44 181 GLN B O 1
ATOM 9867 N N . TYR B 1 182 ? 29.156 -0.022 -24.156 1 72 182 TYR B N 1
ATOM 9868 C CA . TYR B 1 182 ? 27.969 0.791 -24.344 1 72 182 TYR B CA 1
ATOM 9869 C C . TYR B 1 182 ? 28.219 1.901 -25.359 1 72 182 TYR B C 1
ATOM 9871 O O . TYR B 1 182 ? 29.328 2.396 -25.484 1 72 182 TYR B O 1
ATOM 9879 N N . PRO B 1 183 ? 27.156 2.301 -26.078 1 72.94 183 PRO B N 1
ATOM 9880 C CA . PRO B 1 183 ? 27.312 3.465 -26.953 1 72.94 183 PRO B CA 1
ATOM 9881 C C . PRO B 1 183 ? 27.734 4.723 -26.188 1 72.94 183 PRO B C 1
ATOM 9883 O O . PRO B 1 183 ? 27.281 4.945 -25.062 1 72.94 183 PRO B O 1
ATOM 9886 N N . SER B 1 184 ? 28.672 5.441 -26.719 1 70 184 SER B N 1
ATOM 9887 C CA . SER B 1 184 ? 29.234 6.613 -26.047 1 70 184 SER B CA 1
ATOM 9888 C C . SER B 1 184 ? 28.188 7.691 -25.844 1 70 184 SER B C 1
ATOM 9890 O O . SER B 1 184 ? 28.297 8.523 -24.938 1 70 184 SER B O 1
ATOM 9892 N N . ASP B 1 185 ? 27.109 7.711 -26.594 1 77 185 ASP B N 1
ATOM 9893 C CA . ASP B 1 185 ? 26.109 8.773 -26.531 1 77 185 ASP B CA 1
ATOM 9894 C C . ASP B 1 185 ? 24.906 8.336 -25.703 1 77 185 ASP B C 1
ATOM 9896 O O . ASP B 1 185 ? 23.875 9.023 -25.688 1 77 185 ASP B O 1
ATOM 9900 N N . LEU B 1 186 ? 25.156 7.312 -24.969 1 84.5 186 LEU B N 1
ATOM 9901 C CA . LEU B 1 186 ? 24.016 6.812 -24.203 1 84.5 186 LEU B CA 1
ATOM 9902 C C . LEU B 1 186 ? 23.844 7.598 -22.906 1 84.5 186 LEU B C 1
ATOM 9904 O O . LEU B 1 186 ? 24.766 7.66 -22.094 1 84.5 186 LEU B O 1
ATOM 9908 N N . THR B 1 187 ? 22.75 8.43 -22.781 1 87.88 187 THR B N 1
ATOM 9909 C CA . THR B 1 187 ? 22.438 9.156 -21.547 1 87.88 187 THR B CA 1
ATOM 9910 C C . THR B 1 187 ? 21.297 8.469 -20.781 1 87.88 187 THR B C 1
ATOM 9912 O O . THR B 1 187 ? 20.422 7.863 -21.391 1 87.88 187 THR B O 1
ATOM 9915 N N . ILE B 1 188 ? 21.422 8.531 -19.438 1 90.81 188 ILE B N 1
ATOM 9916 C CA . ILE B 1 188 ? 20.438 7.875 -18.578 1 90.81 188 ILE B CA 1
ATOM 9917 C C . ILE B 1 188 ? 19.797 8.906 -17.641 1 90.81 188 ILE B C 1
ATOM 9919 O O . ILE B 1 188 ? 20.5 9.727 -17.047 1 90.81 188 ILE B O 1
ATOM 9923 N N . HIS B 1 189 ? 18.484 8.977 -17.594 1 91.81 189 HIS B N 1
ATOM 9924 C CA . HIS B 1 189 ? 17.766 9.758 -16.578 1 91.81 189 HIS B CA 1
ATOM 9925 C C . HIS B 1 189 ? 17.609 8.969 -15.289 1 91.81 189 HIS B C 1
ATOM 9927 O O . HIS B 1 189 ? 17.156 7.824 -15.312 1 91.81 189 HIS B O 1
ATOM 9933 N N . VAL B 1 190 ? 18.031 9.547 -14.188 1 94 190 VAL B N 1
ATOM 9934 C CA . VAL B 1 190 ? 17.969 8.852 -12.906 1 94 190 VAL B CA 1
ATOM 9935 C C . VAL B 1 190 ? 16.938 9.523 -12 1 94 190 VAL B C 1
ATOM 9937 O O . VAL B 1 190 ? 17.094 10.68 -11.609 1 94 190 VAL B O 1
ATOM 9940 N N . ASP B 1 191 ? 15.867 8.836 -11.609 1 93.5 191 ASP B N 1
ATOM 9941 C CA . ASP B 1 191 ? 14.93 9.305 -10.594 1 93.5 191 ASP B CA 1
ATOM 9942 C C . ASP B 1 191 ? 15.531 9.203 -9.195 1 93.5 191 ASP B C 1
ATOM 9944 O O . ASP B 1 191 ? 15.906 8.117 -8.758 1 93.5 191 ASP B O 1
ATOM 9948 N N . PRO B 1 192 ? 15.641 10.289 -8.508 1 94.88 192 PRO B N 1
ATOM 9949 C CA . PRO B 1 192 ? 16.266 10.258 -7.184 1 94.88 192 PRO B CA 1
ATOM 9950 C C . PRO B 1 192 ? 15.586 9.266 -6.238 1 94.88 192 PRO B C 1
ATOM 9952 O O . PRO B 1 192 ? 16.266 8.602 -5.453 1 94.88 192 PRO B O 1
ATOM 9955 N N . ALA B 1 193 ? 14.297 9.172 -6.262 1 94.38 193 ALA B N 1
ATOM 9956 C CA . ALA B 1 193 ? 13.578 8.227 -5.406 1 94.38 193 ALA B CA 1
ATOM 9957 C C . ALA B 1 193 ? 13.938 6.789 -5.75 1 94.38 193 ALA B C 1
ATOM 9959 O O . ALA B 1 193 ? 14.086 5.945 -4.863 1 94.38 193 ALA B O 1
ATOM 9960 N N . GLU B 1 194 ? 14.016 6.527 -7.07 1 94.69 194 GLU B N 1
ATOM 9961 C CA . GLU B 1 194 ? 14.406 5.188 -7.504 1 94.69 194 GLU B CA 1
ATOM 9962 C C . GLU B 1 194 ? 15.812 4.84 -7.027 1 94.69 194 GLU B C 1
ATOM 9964 O O . GLU B 1 194 ? 16.062 3.73 -6.555 1 94.69 194 GLU B O 1
ATOM 9969 N N . PHE B 1 195 ? 16.734 5.777 -7.223 1 96.44 195 PHE B N 1
ATOM 9970 C CA . PHE B 1 195 ? 18.109 5.555 -6.781 1 96.44 195 PHE B CA 1
ATOM 9971 C C . PHE B 1 195 ? 18.172 5.355 -5.27 1 96.44 195 PHE B C 1
ATOM 9973 O O . PHE B 1 195 ? 18.906 4.496 -4.781 1 96.44 195 PHE B O 1
ATOM 9980 N N . GLN B 1 196 ? 17.359 6.141 -4.52 1 95.56 196 GLN B N 1
ATOM 9981 C CA . GLN B 1 196 ? 17.328 5.992 -3.066 1 95.56 196 GLN B CA 1
ATOM 9982 C C . GLN B 1 196 ? 16.812 4.605 -2.67 1 95.56 196 GLN B C 1
ATOM 9984 O O . GLN B 1 196 ? 17.344 3.986 -1.748 1 95.56 196 GLN B O 1
ATOM 9989 N N . ARG B 1 197 ? 15.766 4.164 -3.264 1 93.25 197 ARG B N 1
ATOM 9990 C CA . ARG B 1 197 ? 15.266 2.822 -3.002 1 93.25 197 ARG B CA 1
ATOM 9991 C C . ARG B 1 197 ? 16.344 1.771 -3.266 1 93.25 197 ARG B C 1
ATOM 9993 O O . ARG B 1 197 ? 16.484 0.827 -2.488 1 93.25 197 ARG B O 1
ATOM 10000 N N . PHE B 1 198 ? 17.016 1.94 -4.398 1 94.44 198 PHE B N 1
ATOM 10001 C CA . PHE B 1 198 ? 18.125 1.05 -4.703 1 94.44 198 PHE B CA 1
ATOM 10002 C C . PHE B 1 198 ? 19.156 1.067 -3.58 1 94.44 198 PHE B C 1
ATOM 10004 O O . PHE B 1 198 ? 19.594 0.013 -3.109 1 94.44 198 PHE B O 1
ATOM 10011 N N . LEU B 1 199 ? 19.531 2.312 -3.145 1 94.75 199 LEU B N 1
ATOM 10012 C CA . LEU B 1 199 ? 20.531 2.475 -2.094 1 94.75 199 LEU B CA 1
ATOM 10013 C C . LEU B 1 199 ? 20.094 1.75 -0.821 1 94.75 199 LEU B C 1
ATOM 10015 O O . LEU B 1 199 ? 20.906 1.049 -0.201 1 94.75 199 LEU B O 1
ATOM 10019 N N . ASN B 1 200 ? 18.859 2.012 -0.445 1 92.5 200 ASN B N 1
ATOM 10020 C CA . ASN B 1 200 ? 18.344 1.371 0.761 1 92.5 200 ASN B CA 1
ATOM 10021 C C . ASN B 1 200 ? 18.438 -0.15 0.67 1 92.5 200 ASN B C 1
ATOM 10023 O O . ASN B 1 200 ? 18.875 -0.808 1.621 1 92.5 200 ASN B O 1
ATOM 10027 N N . ASN B 1 201 ? 18.062 -0.694 -0.439 1 91.56 201 ASN B N 1
ATOM 10028 C CA . ASN B 1 201 ? 18.109 -2.139 -0.634 1 91.56 201 ASN B CA 1
ATOM 10029 C C . ASN B 1 201 ? 19.547 -2.654 -0.688 1 91.56 201 ASN B C 1
ATOM 10031 O O . ASN B 1 201 ? 19.859 -3.697 -0.112 1 91.56 201 ASN B O 1
ATOM 10035 N N . TYR B 1 202 ? 20.344 -1.941 -1.471 1 93.69 202 TYR B N 1
ATOM 10036 C CA . TYR B 1 202 ? 21.75 -2.287 -1.623 1 93.69 202 TYR B CA 1
ATOM 10037 C C . TYR B 1 202 ? 22.453 -2.32 -0.271 1 93.69 202 TYR B C 1
ATOM 10039 O O . TYR B 1 202 ? 23.078 -3.318 0.082 1 93.69 202 TYR B O 1
ATOM 10047 N N . ASN B 1 203 ? 22.266 -1.278 0.509 1 91.06 203 ASN B N 1
ATOM 10048 C CA . ASN B 1 203 ? 22.906 -1.186 1.815 1 91.06 203 ASN B CA 1
ATOM 10049 C C . ASN B 1 203 ? 22.344 -2.209 2.795 1 91.06 203 ASN B C 1
ATOM 10051 O O . ASN B 1 203 ? 23.094 -2.838 3.543 1 91.06 203 ASN B O 1
ATOM 10055 N N . ASN B 1 204 ? 21.094 -2.32 2.799 1 89.25 204 ASN B N 1
ATOM 10056 C CA . ASN B 1 204 ? 20.469 -3.299 3.684 1 89.25 204 ASN B CA 1
ATOM 10057 C C . ASN B 1 204 ? 20.938 -4.715 3.375 1 89.25 204 ASN B C 1
ATOM 10059 O O . ASN B 1 204 ? 21.141 -5.523 4.285 1 89.25 204 ASN B O 1
ATOM 10063 N N . THR B 1 205 ? 21.078 -5.027 2.088 1 90.75 205 THR B N 1
ATOM 10064 C CA . THR B 1 205 ? 21.516 -6.359 1.685 1 90.75 205 THR B CA 1
ATOM 10065 C C . THR B 1 205 ? 22.922 -6.648 2.215 1 90.75 205 THR B C 1
ATOM 10067 O O . THR B 1 205 ? 23.141 -7.668 2.869 1 90.75 205 THR B O 1
ATOM 10070 N N . PHE B 1 206 ? 23.859 -5.75 2.057 1 89.81 206 PHE B N 1
ATOM 10071 C CA . PHE B 1 206 ? 25.25 -5.984 2.426 1 89.81 206 PHE B CA 1
ATOM 10072 C C . PHE B 1 206 ? 25.438 -5.824 3.93 1 89.81 206 PHE B C 1
ATOM 10074 O O . PHE B 1 206 ? 26.281 -6.492 4.527 1 89.81 206 PHE B O 1
ATOM 10081 N N . GLN B 1 207 ? 24.578 -5.039 4.52 1 83.88 207 GLN B N 1
ATOM 10082 C CA . GLN B 1 207 ? 24.75 -4.789 5.945 1 83.88 207 GLN B CA 1
ATOM 10083 C C . GLN B 1 207 ? 23.984 -5.801 6.785 1 83.88 207 GLN B C 1
ATOM 10085 O O . GLN B 1 207 ? 24.406 -6.152 7.887 1 83.88 207 GLN B O 1
ATOM 10090 N N . ASN B 1 208 ? 22.859 -6.254 6.242 1 81.5 208 ASN B N 1
ATOM 10091 C CA . ASN B 1 208 ? 22 -7.055 7.102 1 81.5 208 ASN B CA 1
ATOM 10092 C C . ASN B 1 208 ? 21.688 -8.414 6.484 1 81.5 208 ASN B C 1
ATOM 10094 O O . ASN B 1 208 ? 21.812 -9.445 7.148 1 81.5 208 ASN B O 1
ATOM 10098 N N . LYS B 1 209 ? 21.391 -8.469 5.27 1 82.38 209 LYS B N 1
ATOM 10099 C CA . LYS B 1 209 ? 20.875 -9.703 4.672 1 82.38 209 LYS B CA 1
ATOM 10100 C C . LYS B 1 209 ? 22 -10.719 4.469 1 82.38 209 LYS B C 1
ATOM 10102 O O . LYS B 1 209 ? 21.812 -11.914 4.703 1 82.38 209 LYS B O 1
ATOM 10107 N N . TYR B 1 210 ? 23.188 -10.273 4.008 1 87.75 210 TYR B N 1
ATOM 10108 C CA . TYR B 1 210 ? 24.266 -11.188 3.672 1 87.75 210 TYR B CA 1
ATOM 10109 C C . TYR B 1 210 ? 25.047 -11.578 4.918 1 87.75 210 TYR B C 1
ATOM 10111 O O . TYR B 1 210 ? 25.781 -12.578 4.91 1 87.75 210 TYR B O 1
ATOM 10119 N N . ARG B 1 211 ? 24.828 -10.812 5.902 1 74.62 211 ARG B N 1
ATOM 10120 C CA . ARG B 1 211 ? 25.625 -11.102 7.086 1 74.62 211 ARG B CA 1
ATOM 10121 C C . ARG B 1 211 ? 25 -12.227 7.906 1 74.62 211 ARG B C 1
ATOM 10123 O O . ARG B 1 211 ? 23.781 -12.273 8.086 1 74.62 211 ARG B O 1
ATOM 10130 N N . SER B 1 212 ? 25.812 -13.242 8.102 1 64.75 212 SER B N 1
ATOM 10131 C CA . SER B 1 212 ? 25.406 -14.359 8.945 1 64.75 212 SER B CA 1
ATOM 10132 C C . SER B 1 212 ? 25.078 -13.891 10.359 1 64.75 212 SER B C 1
ATOM 10134 O O . SER B 1 212 ? 25.828 -13.117 10.953 1 64.75 212 SER B O 1
ATOM 10136 N N . PRO B 1 213 ? 23.891 -14.094 10.75 1 58.09 213 PRO B N 1
ATOM 10137 C CA . PRO B 1 213 ? 23.516 -13.648 12.102 1 58.09 213 PRO B CA 1
ATOM 10138 C C . PRO B 1 213 ? 24.359 -14.312 13.195 1 58.09 213 PRO B C 1
ATOM 10140 O O . PRO B 1 213 ? 24.438 -13.797 14.312 1 58.09 213 PRO B O 1
ATOM 10143 N N . ILE B 1 214 ? 25.047 -15.461 12.8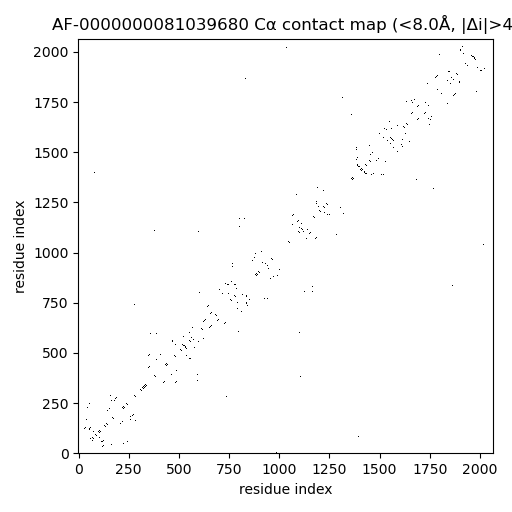44 1 51.34 214 ILE B N 1
ATOM 10144 C CA . ILE B 1 214 ? 25.594 -16.297 13.906 1 51.34 214 ILE B CA 1
ATOM 10145 C C . ILE B 1 214 ? 27.094 -16.016 14.078 1 51.34 214 ILE B C 1
ATOM 10147 O O . ILE B 1 214 ? 27.578 -15.906 15.203 1 51.34 214 ILE B O 1
ATOM 10151 N N . SER B 1 215 ? 27.844 -16.141 12.992 1 56.78 215 SER B N 1
ATOM 10152 C CA . SER B 1 215 ? 29.281 -16.047 13.18 1 56.78 215 SER B CA 1
ATOM 10153 C C . SER B 1 215 ? 29.922 -15.203 12.086 1 56.78 215 SER B C 1
ATOM 10155 O O . SER B 1 215 ? 29.594 -15.336 10.906 1 56.78 215 SER B O 1
ATOM 10157 N N . LYS B 1 216 ? 30.719 -14.266 12.508 1 64.31 216 LYS B N 1
ATOM 10158 C CA . LYS B 1 216 ? 31.516 -13.445 11.594 1 64.31 216 LYS B CA 1
ATOM 10159 C C . LYS B 1 216 ? 32.625 -14.266 10.953 1 64.31 216 LYS B C 1
ATOM 10161 O O . LYS B 1 216 ? 33.156 -13.891 9.906 1 64.31 216 LYS B O 1
ATOM 10166 N N . ARG B 1 217 ? 32.938 -15.453 11.406 1 64.38 217 ARG B N 1
ATOM 10167 C CA . ARG B 1 217 ? 34.125 -16.219 10.969 1 64.38 217 ARG B CA 1
ATOM 10168 C C . ARG B 1 217 ? 33.844 -16.938 9.656 1 64.38 217 ARG B C 1
ATOM 10170 O O . ARG B 1 217 ? 34.781 -17.344 8.961 1 64.38 217 ARG B O 1
ATOM 10177 N N . ASP B 1 218 ? 32.719 -17.047 9.258 1 81.94 218 ASP B N 1
ATOM 10178 C CA . ASP B 1 218 ? 32.406 -17.781 8.031 1 81.94 218 ASP B CA 1
ATOM 10179 C C . ASP B 1 218 ? 32.156 -16.828 6.867 1 81.94 218 ASP B C 1
ATOM 10181 O O . ASP B 1 218 ? 31.719 -17.234 5.797 1 81.94 218 ASP B O 1
ATOM 10185 N N . THR B 1 219 ? 32.594 -15.57 7.125 1 88.75 219 THR B N 1
ATOM 10186 C CA . THR B 1 219 ? 32.344 -14.578 6.09 1 88.75 219 THR B CA 1
ATOM 10187 C C . THR B 1 219 ? 33.656 -13.891 5.676 1 88.75 219 THR B C 1
ATOM 10189 O O . THR B 1 219 ? 34.469 -13.562 6.523 1 88.75 219 THR B O 1
ATOM 10192 N N . PHE B 1 220 ? 33.938 -13.828 4.422 1 91.5 220 PHE B N 1
ATOM 10193 C CA . PHE B 1 220 ? 35.062 -13.102 3.836 1 91.5 220 PHE B CA 1
ATOM 10194 C C . PHE B 1 220 ? 34.562 -11.945 2.977 1 91.5 220 PHE B C 1
ATOM 10196 O O . PHE B 1 220 ? 33.812 -12.156 2.027 1 91.5 220 PHE B O 1
ATOM 10203 N N . ILE B 1 221 ? 34.969 -10.766 3.283 1 91.31 221 ILE B N 1
ATOM 10204 C CA . ILE B 1 221 ? 34.5 -9.594 2.557 1 91.31 221 ILE B CA 1
ATOM 10205 C C . ILE B 1 221 ? 35.594 -9.125 1.587 1 91.31 221 ILE B C 1
ATOM 10207 O O . ILE B 1 221 ? 36.75 -8.992 1.967 1 91.31 221 ILE B O 1
ATOM 10211 N N . ILE B 1 222 ? 35.281 -9.023 0.397 1 92.44 222 ILE B N 1
ATOM 10212 C CA . ILE B 1 222 ? 36.188 -8.516 -0.628 1 92.44 222 ILE B CA 1
ATOM 10213 C C . ILE B 1 222 ? 35.5 -7.402 -1.415 1 92.44 222 ILE B C 1
ATOM 10215 O O . ILE B 1 222 ? 34.312 -7.492 -1.724 1 92.44 222 ILE B O 1
ATOM 10219 N N . GLU B 1 223 ? 36.188 -6.348 -1.719 1 91.75 223 GLU B N 1
ATOM 10220 C CA . GLU B 1 223 ? 35.656 -5.207 -2.455 1 91.75 223 GLU B CA 1
ATOM 10221 C C . GLU B 1 223 ? 36.094 -5.238 -3.916 1 91.75 223 GLU B C 1
ATOM 10223 O O . GLU B 1 223 ? 37.188 -5.703 -4.23 1 91.75 223 GLU B O 1
ATOM 10228 N N . TYR B 1 224 ? 35.25 -4.766 -4.746 1 91.06 224 TYR B N 1
ATOM 10229 C CA . TYR B 1 224 ? 35.531 -4.684 -6.172 1 91.06 224 TYR B CA 1
ATOM 10230 C C . TYR B 1 224 ? 36.812 -3.906 -6.418 1 91.06 224 TYR B C 1
ATOM 10232 O O . TYR B 1 224 ? 37.625 -4.293 -7.262 1 91.06 224 TYR B O 1
ATOM 10240 N N . GLU B 1 225 ? 37.031 -2.887 -5.668 1 85.31 225 GLU B N 1
ATOM 10241 C CA . GLU B 1 225 ? 38.188 -2.023 -5.816 1 85.31 225 GLU B CA 1
ATOM 10242 C C . GLU B 1 225 ? 39.469 -2.773 -5.484 1 85.31 225 GLU B C 1
ATOM 10244 O O . GLU B 1 225 ? 40.531 -2.508 -6.074 1 85.31 225 GLU B O 1
ATOM 10249 N N . GLN B 1 226 ? 39.344 -3.697 -4.664 1 87.75 226 GLN B N 1
ATOM 10250 C CA . GLN B 1 226 ? 40.5 -4.531 -4.32 1 87.75 226 GLN B CA 1
ATOM 10251 C C . GLN B 1 226 ? 40.781 -5.559 -5.41 1 87.75 226 GLN B C 1
ATOM 10253 O O . GLN B 1 226 ? 41.906 -6.008 -5.57 1 87.75 226 GLN B O 1
ATOM 10258 N N . LEU B 1 227 ? 39.75 -5.969 -6.113 1 87.38 227 LEU B N 1
ATOM 10259 C CA . LEU B 1 227 ? 39.875 -6.965 -7.176 1 87.38 227 LEU B CA 1
ATOM 10260 C C . LEU B 1 227 ? 40.531 -6.363 -8.414 1 87.38 227 LEU B C 1
ATOM 10262 O O . LEU B 1 227 ? 41.281 -7.043 -9.117 1 87.38 227 LEU B O 1
ATOM 10266 N N . VAL B 1 228 ? 40.25 -5.082 -8.68 1 83.56 228 VAL B N 1
ATOM 10267 C CA . VAL B 1 228 ? 40.688 -4.469 -9.922 1 83.56 228 VAL B CA 1
ATOM 10268 C C . VAL B 1 228 ? 42.094 -3.85 -9.734 1 83.56 228 VAL B C 1
ATOM 10270 O O . VAL B 1 228 ? 42.844 -3.691 -10.695 1 83.56 228 VAL B O 1
ATOM 10273 N N . ASP B 1 229 ? 42.406 -3.533 -8.477 1 83.38 229 ASP B N 1
ATOM 10274 C CA . ASP B 1 229 ? 43.719 -3.012 -8.172 1 83.38 229 ASP B CA 1
ATOM 10275 C C . ASP B 1 229 ? 44.719 -4.145 -7.984 1 83.38 229 ASP B C 1
ATOM 10277 O O . ASP B 1 229 ? 44.625 -4.918 -7.027 1 83.38 229 ASP B O 1
ATOM 10281 N N . PRO B 1 230 ? 45.719 -4.195 -8.859 1 82.81 230 PRO B N 1
ATOM 10282 C CA . PRO B 1 230 ? 46.656 -5.316 -8.828 1 82.81 230 PRO B CA 1
ATOM 10283 C C . PRO B 1 230 ? 47.406 -5.426 -7.492 1 82.81 230 PRO B C 1
ATOM 10285 O O . PRO B 1 230 ? 47.625 -6.535 -7.004 1 82.81 230 PRO B O 1
ATOM 10288 N N . ILE B 1 231 ? 47.719 -4.281 -6.926 1 85.19 231 ILE B N 1
ATOM 10289 C CA . ILE B 1 231 ? 48.438 -4.293 -5.664 1 85.19 231 ILE B CA 1
ATOM 10290 C C . ILE B 1 231 ? 47.531 -4.797 -4.547 1 85.19 231 ILE B C 1
ATOM 10292 O O . ILE B 1 231 ? 47.938 -5.664 -3.762 1 85.19 231 ILE B O 1
ATOM 10296 N N . ALA B 1 232 ? 46.406 -4.238 -4.512 1 87.5 232 ALA B N 1
ATOM 10297 C CA . ALA B 1 232 ? 45.469 -4.637 -3.486 1 87.5 232 ALA B CA 1
ATOM 10298 C C . ALA B 1 232 ? 45.062 -6.102 -3.648 1 87.5 232 ALA B C 1
ATOM 10300 O O . ALA B 1 232 ? 44.844 -6.809 -2.658 1 87.5 232 ALA B O 1
ATOM 10301 N N . PHE B 1 233 ? 45.031 -6.582 -4.848 1 87.56 233 PHE B N 1
ATOM 10302 C CA . PHE B 1 233 ? 44.625 -7.957 -5.105 1 87.56 233 PHE B CA 1
ATOM 10303 C C . PHE B 1 233 ? 45.719 -8.938 -4.633 1 87.56 233 PHE B C 1
ATOM 10305 O O . PHE B 1 233 ? 45.375 -10.008 -4.117 1 87.56 233 PHE B O 1
ATOM 10312 N N . GLU B 1 234 ? 46.906 -8.586 -4.824 1 84.69 234 GLU B N 1
ATOM 10313 C CA . GLU B 1 234 ? 48 -9.438 -4.387 1 84.69 234 GLU B CA 1
ATOM 10314 C C . GLU B 1 234 ? 48 -9.617 -2.873 1 84.69 234 GLU B C 1
ATOM 10316 O O . GLU B 1 234 ? 48.406 -10.656 -2.361 1 84.69 234 GLU B O 1
ATOM 10321 N N . GLU B 1 235 ? 47.469 -8.617 -2.271 1 87.5 235 GLU B N 1
ATOM 10322 C CA . GLU B 1 235 ? 47.406 -8.672 -0.814 1 87.5 235 GLU B CA 1
ATOM 10323 C C . GLU B 1 235 ? 46.219 -9.508 -0.335 1 87.5 235 GLU B C 1
ATOM 10325 O O . GLU B 1 235 ? 46.344 -10.25 0.641 1 87.5 235 GLU B O 1
ATOM 10330 N N . ILE B 1 236 ? 45.125 -9.438 -1.01 1 90.12 236 ILE B N 1
ATOM 10331 C CA . ILE B 1 236 ? 43.875 -10.023 -0.497 1 90.12 236 ILE B CA 1
ATOM 10332 C C . ILE B 1 236 ? 43.75 -11.453 -1.005 1 90.12 236 ILE B C 1
ATOM 10334 O O . ILE B 1 236 ? 43.094 -12.289 -0.361 1 90.12 236 ILE B O 1
ATOM 10338 N N . ALA B 1 237 ? 44.344 -11.82 -2.064 1 89.31 237 ALA B N 1
ATOM 10339 C CA . ALA B 1 237 ? 44.188 -13.117 -2.719 1 89.31 237 ALA B CA 1
ATOM 10340 C C . ALA B 1 237 ? 44.625 -14.258 -1.805 1 89.31 237 ALA B C 1
ATOM 10342 O O . ALA B 1 237 ? 43.875 -15.227 -1.603 1 89.31 237 ALA B O 1
ATOM 10343 N N . PRO B 1 238 ? 45.781 -14.117 -1.16 1 88.62 238 PRO B N 1
ATOM 10344 C CA . PRO B 1 238 ? 46.219 -15.211 -0.277 1 88.62 238 PRO B CA 1
ATOM 10345 C C . PRO B 1 238 ? 45.25 -15.43 0.881 1 88.62 238 PRO B C 1
ATOM 10347 O O . PRO B 1 238 ? 45.062 -16.562 1.323 1 88.62 238 PRO B O 1
ATOM 10350 N N . LYS B 1 239 ? 44.688 -14.367 1.29 1 91 239 LYS B N 1
ATOM 10351 C CA . LYS B 1 239 ? 43.719 -14.477 2.371 1 91 239 LYS B CA 1
ATOM 10352 C C . LYS B 1 239 ? 42.469 -15.211 1.905 1 91 239 LYS B C 1
ATOM 10354 O O . LYS B 1 239 ? 41.875 -15.984 2.662 1 91 239 LYS B O 1
ATOM 10359 N N . LEU B 1 240 ? 42.094 -14.961 0.702 1 92.56 240 LEU B N 1
ATOM 10360 C CA . LEU B 1 240 ? 40.938 -15.609 0.119 1 92.56 240 LEU B CA 1
ATOM 10361 C C . LEU B 1 240 ? 41.156 -17.109 -0.065 1 92.56 240 LEU B C 1
ATOM 10363 O O . LEU B 1 240 ? 40.312 -17.922 0.237 1 92.56 240 LEU B O 1
ATOM 10367 N N . TRP B 1 241 ? 42.375 -17.484 -0.474 1 92.81 241 TRP B N 1
ATOM 10368 C CA . TRP B 1 241 ? 42.719 -18.891 -0.684 1 92.81 241 TRP B CA 1
ATOM 10369 C C . TRP B 1 241 ? 42.75 -19.641 0.641 1 92.81 241 TRP B C 1
ATOM 10371 O O . TRP B 1 241 ? 42.25 -20.766 0.736 1 92.81 241 TRP B O 1
ATOM 10381 N N . ARG B 1 242 ? 43.281 -18.984 1.595 1 90.69 242 ARG B N 1
ATOM 10382 C CA . ARG B 1 242 ? 43.312 -19.578 2.924 1 90.69 242 ARG B CA 1
ATOM 10383 C C . ARG B 1 242 ? 41.906 -19.75 3.477 1 90.69 242 ARG B C 1
ATOM 10385 O O . ARG B 1 242 ? 41.594 -20.75 4.133 1 90.69 242 ARG B O 1
ATOM 10392 N N . PHE B 1 243 ? 41.188 -18.766 3.201 1 92.44 243 PHE B N 1
ATOM 10393 C CA . PHE B 1 243 ? 39.781 -18.812 3.652 1 92.44 243 PHE B CA 1
ATOM 10394 C C . PHE B 1 243 ? 39.062 -20.016 3.053 1 92.44 243 PHE B C 1
ATOM 10396 O O . PHE B 1 243 ? 38.281 -20.656 3.73 1 92.44 243 PHE B O 1
ATOM 10403 N N . LEU B 1 244 ? 39.344 -20.344 1.788 1 93.94 244 LEU B N 1
ATOM 10404 C CA . LEU B 1 244 ? 38.688 -21.422 1.083 1 93.94 244 LEU B CA 1
ATOM 10405 C C . LEU B 1 244 ? 39.406 -22.75 1.284 1 93.94 244 LEU B C 1
ATOM 10407 O O . LEU B 1 244 ? 38.906 -23.812 0.908 1 93.94 244 LEU B O 1
ATOM 10411 N N . GLY B 1 245 ? 40.594 -22.672 1.816 1 90.69 245 GLY B N 1
ATOM 10412 C CA . GLY B 1 245 ? 41.375 -23.875 2.064 1 90.69 245 GLY B CA 1
ATOM 10413 C C . GLY B 1 245 ? 41.969 -24.469 0.802 1 90.69 245 GLY B C 1
ATOM 10414 O O . GLY B 1 245 ? 42 -25.688 0.65 1 90.69 245 GLY B O 1
ATOM 10415 N N . VAL B 1 246 ? 42.25 -23.609 -0.128 1 92.81 246 VAL B N 1
ATOM 10416 C CA . VAL B 1 246 ? 42.781 -24.078 -1.396 1 92.81 246 VAL B CA 1
ATOM 10417 C C . VAL B 1 246 ? 44.25 -23.641 -1.527 1 92.81 246 VAL B C 1
ATOM 10419 O O . VAL B 1 246 ? 44.75 -22.906 -0.684 1 92.81 246 VAL B O 1
ATOM 10422 N N . GLN B 1 247 ? 44.844 -24.094 -2.604 1 87.5 247 GLN B N 1
ATOM 10423 C CA . GLN B 1 247 ? 46.281 -23.844 -2.789 1 87.5 247 GLN B CA 1
ATOM 10424 C C . GLN B 1 247 ? 46.531 -22.375 -3.117 1 87.5 247 GLN B C 1
ATOM 10426 O O . GLN B 1 247 ? 45.781 -21.75 -3.865 1 87.5 247 GLN B O 1
ATOM 10431 N N . ASP B 1 248 ? 47.531 -21.75 -2.518 1 78.62 248 ASP B N 1
ATOM 10432 C CA . ASP B 1 248 ? 47.844 -20.328 -2.633 1 78.62 248 ASP B CA 1
ATOM 10433 C C . ASP B 1 248 ? 48.656 -20.062 -3.893 1 78.62 248 ASP B C 1
ATOM 10435 O O . ASP B 1 248 ? 48.688 -18.922 -4.387 1 78.62 248 ASP B O 1
ATOM 10439 N N . ASP B 1 249 ? 49.312 -20.953 -4.512 1 67.5 249 ASP B N 1
ATOM 10440 C CA . ASP B 1 249 ? 50.312 -20.672 -5.543 1 67.5 249 ASP B CA 1
ATOM 10441 C C . ASP B 1 249 ? 49.719 -20.828 -6.938 1 67.5 249 ASP B C 1
ATOM 10443 O O . ASP B 1 249 ? 50.438 -20.875 -7.93 1 67.5 249 ASP B O 1
ATOM 10447 N N . ALA B 1 250 ? 48.406 -20.75 -6.988 1 65.31 250 ALA B N 1
ATOM 10448 C CA . ALA B 1 250 ? 47.844 -20.984 -8.32 1 65.31 250 ALA B CA 1
ATOM 10449 C C . ALA B 1 250 ? 47.906 -19.719 -9.164 1 65.31 250 ALA B C 1
ATOM 10451 O O . ALA B 1 250 ? 47.656 -18.609 -8.664 1 65.31 250 ALA B O 1
ATOM 10452 N N . LYS B 1 251 ? 48.469 -19.703 -10.367 1 61.34 251 LYS B N 1
ATOM 10453 C CA . LYS B 1 251 ? 48.438 -18.578 -11.312 1 61.34 251 LYS B CA 1
ATOM 10454 C C . LYS B 1 251 ? 47 -18.219 -11.695 1 61.34 251 LYS B C 1
ATOM 10456 O O . LYS B 1 251 ? 46.25 -19.062 -12.195 1 61.34 251 LYS B O 1
ATOM 10461 N N . ILE B 1 252 ? 46.531 -17.062 -11.195 1 63.75 252 ILE B N 1
ATOM 10462 C CA . ILE B 1 252 ? 45.156 -16.656 -11.367 1 63.75 252 ILE B CA 1
ATOM 10463 C C . ILE B 1 252 ? 44.969 -15.953 -12.711 1 63.75 252 ILE B C 1
ATOM 10465 O O . ILE B 1 252 ? 45.688 -15 -13.016 1 63.75 252 ILE B O 1
ATOM 10469 N N . GLN B 1 253 ? 44.281 -16.578 -13.734 1 60.25 253 GLN B N 1
ATOM 10470 C CA . GLN B 1 253 ? 43.875 -15.953 -14.992 1 60.25 253 GLN B CA 1
ATOM 10471 C C . GLN B 1 253 ? 42.406 -15.547 -14.953 1 60.25 253 GLN B C 1
ATOM 10473 O O . GLN B 1 253 ? 41.594 -16.188 -14.289 1 60.25 253 GLN B O 1
ATOM 10478 N N . THR B 1 254 ? 42.125 -14.258 -15.367 1 59.81 254 THR B N 1
ATOM 10479 C CA . THR B 1 254 ? 40.75 -13.82 -15.492 1 59.81 254 THR B CA 1
ATOM 10480 C C . THR B 1 254 ? 40.094 -14.383 -16.75 1 59.81 254 THR B C 1
ATOM 10482 O O . THR B 1 254 ? 40.812 -14.703 -17.719 1 59.81 254 THR B O 1
ATOM 10485 N N . LEU B 1 255 ? 38.75 -14.625 -16.703 1 55.97 255 LEU B N 1
ATOM 10486 C CA . LEU B 1 255 ? 38 -15.055 -17.891 1 55.97 255 LEU B CA 1
ATOM 10487 C C . LEU B 1 255 ? 38.125 -14.008 -19 1 55.97 255 LEU B C 1
ATOM 10489 O O . LEU B 1 255 ? 38.094 -12.805 -18.734 1 55.97 255 LEU B O 1
ATOM 10493 N N . LYS B 1 256 ? 38.406 -14.398 -20.172 1 50.53 256 LYS B N 1
ATOM 10494 C CA . LYS B 1 256 ? 38.5 -13.516 -21.328 1 50.53 256 LYS B CA 1
ATOM 10495 C C . LYS B 1 256 ? 37.281 -12.641 -21.484 1 50.53 256 LYS B C 1
ATOM 10497 O O . LYS B 1 256 ? 37.375 -11.508 -21.953 1 50.53 256 LYS B O 1
ATOM 10502 N N . GLU B 1 257 ? 36.188 -13.188 -21.094 1 49.81 257 GLU B N 1
ATOM 10503 C CA . GLU B 1 257 ? 34.906 -12.508 -21.297 1 49.81 257 GLU B CA 1
ATOM 10504 C C . GLU B 1 257 ? 34.719 -11.383 -20.297 1 49.81 257 GLU B C 1
ATOM 10506 O O . GLU B 1 257 ? 33.75 -10.609 -20.391 1 49.81 257 GLU B O 1
ATOM 10511 N N . THR B 1 258 ? 35.625 -11.328 -19.406 1 54.66 258 THR B N 1
ATOM 10512 C CA . THR B 1 258 ? 35.438 -10.312 -18.391 1 54.66 258 THR B CA 1
ATOM 10513 C C . THR B 1 258 ? 36.031 -8.984 -18.828 1 54.66 258 THR B C 1
ATOM 10515 O O . THR B 1 258 ? 37.219 -8.727 -18.594 1 54.66 258 THR B O 1
ATOM 10518 N N . VAL B 1 259 ? 35.406 -8.469 -19.984 1 53.38 259 VAL B N 1
ATOM 10519 C CA . VAL B 1 259 ? 35.844 -7.141 -20.406 1 53.38 259 VAL B CA 1
ATOM 10520 C C . VAL B 1 259 ? 35.062 -6.078 -19.641 1 53.38 259 VAL B C 1
ATOM 10522 O O . VAL B 1 259 ? 33.844 -6.207 -19.453 1 53.38 259 VAL B O 1
ATOM 10525 N N . ARG B 1 260 ? 35.812 -5.203 -19.203 1 62 260 ARG B N 1
ATOM 10526 C CA . ARG B 1 260 ? 35.156 -4.078 -18.531 1 62 260 ARG B CA 1
ATOM 10527 C C . ARG B 1 260 ? 34.281 -3.303 -19.484 1 62 260 ARG B C 1
ATOM 10529 O O . ARG B 1 260 ? 34.719 -2.842 -20.531 1 62 260 ARG B O 1
ATOM 10536 N N . GLN B 1 261 ? 33.031 -3.297 -19.25 1 59.47 261 GLN B N 1
ATOM 10537 C CA . GLN B 1 261 ? 32.062 -2.646 -20.109 1 59.47 261 GLN B CA 1
ATOM 10538 C C . GLN B 1 261 ? 32.094 -1.132 -19.922 1 59.47 261 GLN B C 1
ATOM 10540 O O . GLN B 1 261 ? 32 -0.383 -20.906 1 59.47 261 GLN B O 1
ATOM 10545 N N . SER B 1 262 ? 32.219 -0.613 -18.688 1 59.59 262 SER B N 1
ATOM 10546 C CA . SER B 1 262 ? 32.281 0.821 -18.422 1 59.59 262 SER B CA 1
ATOM 10547 C C . SER B 1 262 ? 33.719 1.324 -18.375 1 59.59 262 SER B C 1
ATOM 10549 O O . SER B 1 262 ? 34.625 0.593 -17.969 1 59.59 262 SER B O 1
ATOM 10551 N N . LYS B 1 263 ? 33.969 2.49 -18.953 1 58.44 263 LYS B N 1
ATOM 10552 C CA . LYS B 1 263 ? 35.281 3.086 -18.922 1 58.44 263 LYS B CA 1
ATOM 10553 C C . LYS B 1 263 ? 35.688 3.416 -17.484 1 58.44 263 LYS B C 1
ATOM 10555 O O . LYS B 1 263 ? 34.875 3.865 -16.688 1 58.44 263 LYS B O 1
ATOM 10560 N N . PRO B 1 264 ? 36.906 3.002 -17.281 1 59.66 264 PRO B N 1
ATOM 10561 C CA . PRO B 1 264 ? 37.375 3.424 -15.961 1 59.66 264 PRO B CA 1
ATOM 10562 C C . PRO B 1 264 ? 37.344 4.938 -15.773 1 59.66 264 PRO B C 1
ATOM 10564 O O . PRO B 1 264 ? 37.594 5.688 -16.719 1 59.66 264 PRO B O 1
ATOM 10567 N N . ASN B 1 265 ? 36.812 5.539 -14.75 1 62.66 265 ASN B N 1
ATOM 10568 C CA . ASN B 1 265 ? 36.812 6.957 -14.406 1 62.66 265 ASN B CA 1
ATOM 10569 C C . ASN B 1 265 ? 35.875 7.754 -15.289 1 62.66 265 ASN B C 1
ATOM 10571 O O . ASN B 1 265 ? 36.156 8.883 -15.68 1 62.66 265 ASN B O 1
ATOM 10575 N N . GLU B 1 266 ? 34.906 7.074 -15.82 1 75.44 266 GLU B N 1
ATOM 10576 C CA . GLU B 1 266 ? 33.906 7.777 -16.625 1 75.44 266 GLU B CA 1
ATOM 10577 C C . GLU B 1 266 ? 33.25 8.891 -15.82 1 75.44 266 GLU B C 1
ATOM 10579 O O . GLU B 1 266 ? 33 8.734 -14.625 1 75.44 266 GLU B O 1
ATOM 10584 N N . ASN B 1 267 ? 33.219 10.031 -16.547 1 82.12 267 ASN B N 1
ATOM 10585 C CA . ASN B 1 267 ? 32.531 11.164 -15.938 1 82.12 267 ASN B CA 1
ATOM 10586 C C . ASN B 1 267 ? 31.016 10.961 -15.945 1 82.12 267 ASN B C 1
ATOM 10588 O O . ASN B 1 267 ? 30.359 11.164 -16.969 1 82.12 267 ASN B O 1
ATOM 10592 N N . LEU B 1 268 ? 30.484 10.648 -14.82 1 87.69 268 LEU B N 1
ATOM 10593 C CA . LEU B 1 268 ? 29.078 10.289 -14.711 1 87.69 268 LEU B CA 1
ATOM 10594 C C . LEU B 1 268 ? 28.188 11.508 -14.953 1 87.69 268 LEU B C 1
ATOM 10596 O O . LEU B 1 268 ? 27 11.367 -15.25 1 87.69 268 LEU B O 1
ATOM 10600 N N . SER B 1 269 ? 28.703 12.773 -14.828 1 86.31 269 SER B N 1
ATOM 10601 C CA . SER B 1 269 ? 27.906 13.969 -15.078 1 86.31 269 SER B CA 1
ATOM 10602 C C . SER B 1 269 ? 27.484 14.062 -16.531 1 86.31 269 SER B C 1
ATOM 10604 O O . SER B 1 269 ? 26.516 14.734 -16.859 1 86.31 269 SER B O 1
ATOM 10606 N N . LEU B 1 270 ? 28.25 13.328 -17.391 1 84.94 270 LEU B N 1
ATOM 10607 C CA . LEU B 1 270 ? 27.938 13.344 -18.812 1 84.94 270 LEU B CA 1
ATOM 10608 C C . LEU B 1 270 ? 26.984 12.219 -19.172 1 84.94 270 LEU B C 1
ATOM 10610 O O . LEU B 1 270 ? 26.266 12.305 -20.172 1 84.94 270 LEU B O 1
ATOM 10614 N N . VAL B 1 271 ? 27.062 11.266 -18.359 1 88.44 271 VAL B N 1
ATOM 10615 C CA . VAL B 1 271 ? 26.25 10.078 -18.641 1 88.44 271 VAL B CA 1
ATOM 10616 C C . VAL B 1 271 ? 24.844 10.273 -18.109 1 88.44 271 VAL B C 1
ATOM 10618 O O . VAL B 1 271 ? 23.875 9.781 -18.688 1 88.44 271 VAL B O 1
ATOM 10621 N N . ILE B 1 272 ? 24.703 11.023 -17.016 1 92.88 272 ILE B N 1
ATOM 10622 C CA . ILE B 1 272 ? 23.406 11.227 -16.359 1 92.88 272 ILE B CA 1
ATOM 10623 C C . ILE B 1 272 ? 22.781 12.523 -16.859 1 92.88 272 ILE B C 1
ATOM 10625 O O . ILE B 1 272 ? 23.344 13.609 -16.672 1 92.88 272 ILE B O 1
ATOM 10629 N N . SER B 1 273 ? 21.641 12.438 -17.438 1 90.94 273 SER B N 1
ATOM 10630 C CA . SER B 1 273 ? 21 13.602 -18.047 1 90.94 273 SER B CA 1
ATOM 10631 C C . SER B 1 273 ? 20.562 14.609 -17 1 90.94 273 SER B C 1
ATOM 10633 O O . SER B 1 273 ? 20.578 15.812 -17.234 1 90.94 273 SER B O 1
ATOM 10635 N N . ASN B 1 274 ? 20.141 14.188 -15.805 1 91.44 274 ASN B N 1
ATOM 10636 C CA . ASN B 1 274 ? 19.719 15.07 -14.734 1 91.44 274 ASN B CA 1
ATOM 10637 C C . ASN B 1 274 ? 20.703 15.062 -13.57 1 91.44 274 ASN B C 1
ATOM 10639 O O . ASN B 1 274 ? 20.297 15.016 -12.406 1 91.44 274 ASN B O 1
ATOM 10643 N N . TYR B 1 275 ? 21.922 15.055 -13.852 1 92.62 275 TYR B N 1
ATOM 10644 C CA . TYR B 1 275 ? 22.984 14.922 -12.852 1 92.62 275 TYR B CA 1
ATOM 10645 C C . TYR B 1 275 ? 22.859 16 -11.781 1 92.62 275 TYR B C 1
ATOM 10647 O O . TYR B 1 275 ? 23.078 15.727 -10.594 1 92.62 275 TYR B O 1
ATOM 10655 N N . GLU B 1 276 ? 22.453 17.219 -12.109 1 88.38 276 GLU B N 1
ATOM 10656 C CA . GLU B 1 276 ? 22.359 18.312 -11.148 1 88.38 276 GLU B CA 1
ATOM 10657 C C . GLU B 1 276 ? 21.281 18.031 -10.102 1 88.38 276 GLU B C 1
ATOM 10659 O O . GLU B 1 276 ? 21.469 18.312 -8.922 1 88.38 276 GLU B O 1
ATOM 10664 N N . GLU B 1 277 ? 20.203 17.594 -10.602 1 89.94 277 GLU B N 1
ATOM 10665 C CA . GLU B 1 277 ? 19.125 17.234 -9.68 1 89.94 277 GLU B CA 1
ATOM 10666 C C . GLU B 1 277 ? 19.562 16.125 -8.727 1 89.94 277 GLU B C 1
ATOM 10668 O O . GLU B 1 277 ? 19.297 16.203 -7.52 1 89.94 277 GLU B O 1
ATOM 10673 N N . LEU B 1 278 ? 20.234 15.156 -9.281 1 94.12 278 LEU B N 1
ATOM 10674 C CA . LEU B 1 278 ? 20.688 14.039 -8.477 1 94.12 278 LEU B CA 1
ATOM 10675 C C . LEU B 1 278 ? 21.719 14.5 -7.445 1 94.12 278 LEU B C 1
ATOM 10677 O O . LEU B 1 278 ? 21.672 14.086 -6.285 1 94.12 278 LEU B O 1
ATOM 10681 N N . GLU B 1 279 ? 22.609 15.305 -7.902 1 93.12 279 GLU B N 1
ATOM 10682 C CA . GLU B 1 279 ? 23.641 15.852 -7.012 1 93.12 279 GLU B CA 1
ATOM 10683 C C . GLU B 1 279 ? 23.016 16.656 -5.875 1 93.12 279 GLU B C 1
ATOM 10685 O O . GLU B 1 279 ? 23.422 16.531 -4.723 1 93.12 279 GLU B O 1
ATOM 10690 N N . PHE B 1 280 ? 22.031 17.391 -6.141 1 91.44 280 PHE B N 1
ATOM 10691 C CA . PHE B 1 280 ? 21.344 18.172 -5.109 1 91.44 280 PHE B CA 1
ATOM 10692 C C . PHE B 1 280 ? 20.719 17.25 -4.066 1 91.44 280 PHE B C 1
ATOM 10694 O O . PHE B 1 280 ? 20.875 17.484 -2.863 1 91.44 280 PHE B O 1
ATOM 10701 N N . CYS B 1 281 ? 20.078 16.25 -4.547 1 94.31 281 CYS B N 1
ATOM 10702 C CA . CYS B 1 281 ? 19.344 15.367 -3.662 1 94.31 281 CYS B CA 1
ATOM 10703 C C . CYS B 1 281 ? 20.281 14.586 -2.746 1 94.31 281 CYS B C 1
ATOM 10705 O O . CYS B 1 281 ? 19.922 14.266 -1.612 1 94.31 281 CYS B O 1
ATOM 10707 N N . PHE B 1 282 ? 21.531 14.328 -3.217 1 95.19 282 PHE B N 1
ATOM 10708 C CA . PHE B 1 282 ? 22.375 13.398 -2.473 1 95.19 282 PHE B CA 1
ATOM 10709 C C . PHE B 1 282 ? 23.672 14.07 -2.031 1 95.19 282 PHE B C 1
ATOM 10711 O O . PHE B 1 282 ? 24.547 13.422 -1.47 1 95.19 282 PHE B O 1
ATOM 10718 N N . ARG B 1 283 ? 23.828 15.312 -2.27 1 90.69 283 ARG B N 1
ATOM 10719 C CA . ARG B 1 283 ? 25.078 16.031 -2.018 1 90.69 283 ARG B CA 1
ATOM 10720 C C . ARG B 1 283 ? 25.5 15.883 -0.558 1 90.69 283 ARG B C 1
ATOM 10722 O O . ARG B 1 283 ? 26.688 15.867 -0.251 1 90.69 283 ARG B O 1
ATOM 10729 N N . HIS B 1 284 ? 24.5 15.797 0.306 1 88.12 284 HIS B N 1
ATOM 10730 C CA . HIS B 1 284 ? 24.844 15.727 1.724 1 88.12 284 HIS B CA 1
ATOM 10731 C C . HIS B 1 284 ? 24.656 14.312 2.264 1 88.12 284 HIS B C 1
ATOM 10733 O O . HIS B 1 284 ? 24.688 14.102 3.477 1 88.12 284 HIS B O 1
ATOM 10739 N N . SER B 1 285 ? 24.438 13.391 1.372 1 89.44 285 SER B N 1
ATOM 10740 C CA . SER B 1 285 ? 24.281 11.992 1.76 1 89.44 285 SER B CA 1
ATOM 10741 C C . SER B 1 285 ? 25.625 11.305 1.915 1 89.44 285 SER B C 1
ATOM 10743 O O . SER B 1 285 ? 26.672 11.953 1.819 1 89.44 285 SER B O 1
ATOM 10745 N N . LYS B 1 286 ? 25.625 10 2.205 1 87.69 286 LYS B N 1
ATOM 10746 C CA . LYS B 1 286 ? 26.844 9.227 2.398 1 87.69 286 LYS B CA 1
ATOM 10747 C C . LYS B 1 286 ? 27.234 8.469 1.13 1 87.69 286 LYS B C 1
ATOM 10749 O O . LYS B 1 286 ? 28.094 7.598 1.159 1 87.69 286 LYS B O 1
ATOM 10754 N N . VAL B 1 287 ? 26.547 8.844 0.055 1 93.06 287 VAL B N 1
ATOM 10755 C CA . VAL B 1 287 ? 26.891 8.195 -1.207 1 93.06 287 VAL B CA 1
ATOM 10756 C C . VAL B 1 287 ? 28.328 8.547 -1.596 1 93.06 287 VAL B C 1
ATOM 10758 O O . VAL B 1 287 ? 28.688 9.719 -1.665 1 93.06 287 VAL B O 1
ATOM 10761 N N . LYS B 1 288 ? 29.094 7.57 -1.826 1 90.31 288 LYS B N 1
ATOM 10762 C CA . LYS B 1 288 ? 30.531 7.723 -2.002 1 90.31 288 LYS B CA 1
ATOM 10763 C C . LYS B 1 288 ? 30.844 8.734 -3.1 1 90.31 288 LYS B C 1
ATOM 10765 O O . LYS B 1 288 ? 31.688 9.625 -2.91 1 90.31 288 LYS B O 1
ATOM 10770 N N . HIS B 1 289 ? 30.188 8.648 -4.215 1 90.19 289 HIS B N 1
ATOM 10771 C CA . HIS B 1 289 ? 30.422 9.539 -5.348 1 90.19 289 HIS B CA 1
ATOM 10772 C C . HIS B 1 289 ? 30.281 11 -4.934 1 90.19 289 HIS B C 1
ATOM 10774 O O . HIS B 1 289 ? 31.141 11.828 -5.262 1 90.19 289 HIS B O 1
ATOM 10780 N N . PHE B 1 290 ? 29.297 11.328 -4.238 1 91.06 290 PHE B N 1
ATOM 10781 C CA . PHE B 1 290 ? 29.016 12.719 -3.898 1 91.06 290 PHE B CA 1
ATOM 10782 C C . PHE B 1 290 ? 29.875 13.18 -2.73 1 91.06 290 PHE B C 1
ATOM 10784 O O . PHE B 1 290 ? 30.219 14.359 -2.635 1 91.06 290 PHE B O 1
ATOM 10791 N N . VAL B 1 291 ? 30.203 12.258 -1.834 1 88.88 291 VAL B N 1
ATOM 10792 C CA . VAL B 1 291 ? 31.141 12.578 -0.757 1 88.88 291 VAL B CA 1
ATOM 10793 C C . VAL B 1 291 ? 32.5 12.945 -1.343 1 88.88 291 VAL B C 1
ATOM 10795 O O . VAL B 1 291 ? 33.094 13.938 -0.943 1 88.88 291 VAL B O 1
ATOM 10798 N N . GLU B 1 292 ? 32.906 12.125 -2.279 1 85.62 292 GLU B N 1
ATOM 10799 C CA . GLU B 1 292 ? 34.188 12.367 -2.924 1 85.62 292 GLU B CA 1
ATOM 10800 C C . GLU B 1 292 ? 34.156 13.672 -3.723 1 85.62 292 GLU B C 1
ATOM 10802 O O . GLU B 1 292 ? 35.156 14.414 -3.742 1 85.62 292 GLU B O 1
ATOM 10807 N N . LYS B 1 293 ? 33.062 13.914 -4.336 1 81.88 293 LYS B N 1
ATOM 10808 C CA . LYS B 1 293 ? 32.938 15.164 -5.078 1 81.88 293 LYS B CA 1
ATOM 10809 C C . LYS B 1 293 ? 33 16.375 -4.148 1 81.88 293 LYS B C 1
ATOM 10811 O O . LYS B 1 293 ? 33.656 17.375 -4.465 1 81.88 293 LYS B O 1
ATOM 10816 N N . LYS B 1 294 ? 32.344 16.266 -3.062 1 79.62 294 LYS B N 1
ATOM 10817 C CA . LYS B 1 294 ? 32.375 17.328 -2.076 1 79.62 294 LYS B CA 1
ATOM 10818 C C . LYS B 1 294 ? 33.781 17.547 -1.517 1 79.62 294 LYS B C 1
ATOM 10820 O O . LYS B 1 294 ? 34.188 18.688 -1.326 1 79.62 294 LYS B O 1
ATOM 10825 N N . GLU B 1 295 ? 34.406 16.422 -1.256 1 75.31 295 GLU B N 1
ATOM 10826 C CA . GLU B 1 295 ? 35.75 16.5 -0.724 1 75.31 295 GLU B CA 1
ATOM 10827 C C . GLU B 1 295 ? 36.719 17.094 -1.753 1 75.31 295 GLU B C 1
ATOM 10829 O O . GLU B 1 295 ? 37.594 17.891 -1.407 1 75.31 295 GLU B O 1
ATOM 10834 N N . LYS B 1 296 ? 36.438 16.703 -2.984 1 66.25 296 LYS B N 1
ATOM 10835 C CA . LYS B 1 296 ? 37.281 17.266 -4.055 1 66.25 296 LYS B CA 1
ATOM 10836 C C . LYS B 1 296 ? 36.969 18.734 -4.266 1 66.25 296 LYS B C 1
ATOM 10838 O O . LYS B 1 296 ? 37.875 19.531 -4.535 1 66.25 296 LYS B O 1
ATOM 10843 N N . GLY B 1 297 ? 35.594 19.031 -4.156 1 56.16 297 GLY B N 1
ATOM 10844 C CA . GLY B 1 297 ? 35.219 20.438 -4.273 1 56.16 297 GLY B CA 1
ATOM 10845 C C . GLY B 1 297 ? 35.75 21.297 -3.145 1 56.16 297 GLY B C 1
ATOM 10846 O O . GLY B 1 297 ? 36.156 22.438 -3.365 1 56.16 297 GLY B O 1
ATOM 10847 N N . LYS B 1 298 ? 35.688 20.703 -1.82 1 51.06 298 LYS B N 1
ATOM 10848 C CA . LYS B 1 298 ? 36.25 21.406 -0.675 1 51.06 298 LYS B CA 1
ATOM 10849 C C . LYS B 1 298 ? 37.75 21.656 -0.879 1 51.06 298 LYS B C 1
ATOM 10851 O O . LYS B 1 298 ? 38.281 22.672 -0.44 1 51.06 298 LYS B O 1
ATOM 10856 N N . LEU B 1 299 ? 38.375 20.578 -1.345 1 42.25 299 LEU B N 1
ATOM 10857 C CA . LEU B 1 299 ? 39.781 20.719 -1.596 1 42.25 299 LEU B CA 1
ATOM 10858 C C . LEU B 1 299 ? 40.062 21.844 -2.578 1 42.25 299 LEU B C 1
ATOM 10860 O O . LEU B 1 299 ? 41.094 22.516 -2.488 1 42.25 299 LEU B O 1
ATOM 10864 N N . MET B 1 300 ? 39.094 21.984 -3.445 1 38.97 300 MET B N 1
ATOM 10865 C CA . MET B 1 300 ? 39.344 23.047 -4.414 1 38.97 300 MET B CA 1
ATOM 10866 C C . MET B 1 300 ? 38.938 24.406 -3.838 1 38.97 300 MET B C 1
ATOM 10868 O O . MET B 1 300 ? 39.469 25.438 -4.242 1 38.97 300 MET B O 1
ATOM 10872 N N . HIS B 1 301 ? 37.844 24.547 -2.902 1 34.25 301 HIS B N 1
ATOM 10873 C CA . HIS B 1 301 ? 37.5 25.812 -2.256 1 34.25 301 HIS B CA 1
ATOM 10874 C C . HIS B 1 301 ? 37.375 25.641 -0.744 1 34.25 301 HIS B C 1
ATOM 10876 O O . HIS B 1 301 ? 36.312 25.281 -0.234 1 34.25 301 HIS B O 1
ATOM 10882 N N . PRO B 1 302 ? 38.531 25.625 0.04 1 32.56 302 PRO B N 1
ATOM 10883 C CA . PRO B 1 302 ? 38.5 25.453 1.495 1 32.56 302 PRO B CA 1
ATOM 10884 C C . PRO B 1 302 ? 37.625 26.453 2.201 1 32.56 302 PRO B C 1
ATOM 10886 O O . PRO B 1 302 ? 37.5 27.609 1.761 1 32.56 302 PRO B O 1
ATOM 10889 N N . PRO B 1 303 ? 36.688 26.047 3.064 1 34.47 303 PRO B N 1
ATOM 10890 C CA . PRO B 1 303 ? 35.875 27.016 3.779 1 34.47 303 PRO B CA 1
ATOM 10891 C C . PRO B 1 303 ? 36.719 28.031 4.562 1 34.47 303 PRO B C 1
ATOM 10893 O O . PRO B 1 303 ? 37.688 27.656 5.207 1 34.47 303 PRO B O 1
ATOM 10896 N N . LYS B 1 304 ? 36.844 29.234 4.203 1 32.38 304 LYS B N 1
ATOM 10897 C CA . LYS B 1 304 ? 37.438 30.25 5.039 1 32.38 304 LYS B CA 1
ATOM 10898 C C . LYS B 1 304 ? 36.781 30.312 6.414 1 32.38 304 LYS B C 1
ATOM 10900 O O . LYS B 1 304 ? 35.594 30.562 6.523 1 32.38 304 LYS B O 1
ATOM 10905 N N . VAL B 1 305 ? 37.312 29.609 7.32 1 30.92 305 VAL B N 1
ATOM 10906 C CA . VAL B 1 305 ? 36.969 29.672 8.727 1 30.92 305 VAL B CA 1
ATOM 10907 C C . VAL B 1 305 ? 37 31.125 9.211 1 30.92 305 VAL B C 1
ATOM 10909 O O . VAL B 1 305 ? 38.031 31.766 9.188 1 30.92 305 VAL B O 1
ATOM 10912 N N . LEU B 1 306 ? 35.969 31.906 9.078 1 30.72 306 LEU B N 1
ATOM 10913 C CA . LEU B 1 306 ? 36.031 33.219 9.68 1 30.72 306 LEU B CA 1
ATOM 10914 C C . LEU B 1 306 ? 36.219 33.125 11.195 1 30.72 306 LEU B C 1
ATOM 10916 O O . LEU B 1 306 ? 35.562 32.312 11.852 1 30.72 306 LEU B O 1
ATOM 10920 N N . PRO B 1 307 ? 37.281 33.688 11.648 1 28.22 307 PRO B N 1
ATOM 10921 C CA . PRO B 1 307 ? 37.562 33.781 13.078 1 28.22 307 PRO B CA 1
ATOM 10922 C C . PRO B 1 307 ? 36.406 34.375 13.875 1 28.22 307 PRO B C 1
ATOM 10924 O O . PRO B 1 307 ? 35.656 35.219 13.344 1 28.22 307 PRO B O 1
ATOM 10927 N N . LEU B 1 308 ? 35.906 33.812 14.93 1 29.86 308 LEU B N 1
ATOM 10928 C CA . LEU B 1 308 ? 34.812 34.125 15.867 1 29.86 308 LEU B CA 1
ATOM 10929 C C . LEU B 1 308 ? 34.969 35.5 16.453 1 29.86 308 LEU B C 1
ATOM 10931 O O . LEU B 1 308 ? 34.156 35.938 17.281 1 29.86 308 LEU B O 1
ATOM 10935 N N . ASN B 1 309 ? 36.188 36.125 16.578 1 26.48 309 ASN B N 1
ATOM 10936 C CA . ASN B 1 309 ? 36.281 37.188 17.562 1 26.48 309 ASN B CA 1
ATOM 10937 C C . ASN B 1 309 ? 35.375 38.375 17.203 1 26.48 309 ASN B C 1
ATOM 10939 O O . ASN B 1 309 ? 34.844 39.031 18.078 1 26.48 309 ASN B O 1
ATOM 10943 N N . ASP B 1 310 ? 35.875 39.344 16.281 1 27.38 310 ASP B N 1
ATOM 10944 C CA . ASP B 1 310 ? 35.625 40.781 16.328 1 27.38 310 ASP B CA 1
ATOM 10945 C C . ASP B 1 310 ? 34.188 41.094 16.031 1 27.38 310 ASP B C 1
ATOM 10947 O O . ASP B 1 310 ? 33.469 40.25 15.438 1 27.38 310 ASP B O 1
ATOM 10951 N N . HIS B 1 311 ? 33.625 42.5 16.469 1 28.58 311 HIS B N 1
ATOM 10952 C CA . HIS B 1 311 ? 32.406 43.25 16.328 1 28.58 311 HIS B CA 1
ATOM 10953 C C . HIS B 1 311 ? 31.859 43.188 14.891 1 28.58 311 HIS B C 1
ATOM 10955 O O . HIS B 1 311 ? 32.344 43.875 14.008 1 28.58 311 HIS B O 1
ATOM 10961 N N . VAL B 1 312 ? 31.562 42.125 14.375 1 27.3 312 VAL B N 1
ATOM 10962 C CA . VAL B 1 312 ? 31.109 42 12.984 1 27.3 312 VAL B CA 1
ATOM 10963 C C . VAL B 1 312 ? 29.953 42.938 12.734 1 27.3 312 VAL B C 1
ATOM 10965 O O . VAL B 1 312 ? 28.891 42.812 13.359 1 27.3 312 VAL B O 1
ATOM 10968 N N . LYS B 1 313 ? 30.297 44.188 12.32 1 29.69 313 LYS B N 1
ATOM 10969 C CA . LYS B 1 313 ? 29.328 45.125 11.781 1 29.69 313 LYS B CA 1
ATOM 10970 C C . LYS B 1 313 ? 28.297 44.438 10.898 1 29.69 313 LYS B C 1
ATOM 10972 O O . LYS B 1 313 ? 28.625 43.5 10.18 1 29.69 313 LYS B O 1
ATOM 10977 N N . THR B 1 314 ? 26.953 44.656 11.195 1 27.55 314 THR B N 1
ATOM 10978 C CA . THR B 1 314 ? 25.672 44.094 10.773 1 27.55 314 THR B CA 1
ATOM 10979 C C . THR B 1 314 ? 25.641 43.906 9.258 1 27.55 314 THR B C 1
ATOM 10981 O O . THR B 1 314 ? 24.781 43.188 8.734 1 27.55 314 THR B O 1
ATOM 10984 N N . ASP B 1 315 ? 26.406 44.812 8.523 1 25.67 315 ASP B N 1
ATOM 10985 C CA . ASP B 1 315 ? 25.969 44.938 7.137 1 25.67 315 ASP B CA 1
ATOM 10986 C C . ASP B 1 315 ? 26.281 43.656 6.348 1 25.67 315 ASP B C 1
ATOM 10988 O O . ASP B 1 315 ? 25.484 43.219 5.523 1 25.67 315 ASP B O 1
ATOM 10992 N N . GLU B 1 316 ? 27.719 43.375 6.082 1 27.5 316 GLU B N 1
ATOM 10993 C CA . GLU B 1 316 ? 28.234 42.594 4.965 1 27.5 316 GLU B CA 1
ATOM 10994 C C . GLU B 1 316 ? 28.188 41.094 5.273 1 27.5 316 GLU B C 1
ATOM 10996 O O . GLU B 1 316 ? 28.812 40.281 4.578 1 27.5 316 GLU B O 1
ATOM 11001 N N . LEU B 1 317 ? 27.844 40.688 6.434 1 24.77 317 LEU B N 1
ATOM 11002 C CA . LEU B 1 317 ? 28.203 39.375 6.949 1 24.77 317 LEU B CA 1
ATOM 11003 C C . LEU B 1 317 ? 27.766 38.281 5.98 1 24.77 317 LEU B C 1
ATOM 11005 O O . LEU B 1 317 ? 28.562 37.406 5.656 1 24.77 317 LEU B O 1
ATOM 11009 N N . CYS B 1 318 ? 26.594 37.719 6.246 1 26.95 318 CYS B N 1
ATOM 11010 C CA . CYS B 1 318 ? 26.312 36.312 6.113 1 26.95 318 CYS B CA 1
ATOM 11011 C C . CYS B 1 318 ? 26.25 35.906 4.648 1 26.95 318 CYS B C 1
ATOM 11013 O O . CYS B 1 318 ? 25.875 34.781 4.328 1 26.95 318 CYS B O 1
ATOM 11015 N N . TRP B 1 319 ? 26.406 36.844 3.719 1 25.81 319 TRP B N 1
ATOM 11016 C CA . TRP B 1 319 ? 26.109 36.438 2.35 1 25.81 319 TRP B CA 1
ATOM 11017 C C . TRP B 1 319 ? 27.172 35.469 1.835 1 25.81 319 TRP B C 1
ATOM 11019 O O . TRP B 1 319 ? 26.984 34.812 0.812 1 25.81 319 TRP B O 1
ATOM 11029 N N . SER B 1 320 ? 28.438 35.594 2.311 1 26.59 320 SER B N 1
ATOM 11030 C CA . SER B 1 320 ? 29.531 35.031 1.525 1 26.59 320 SER B CA 1
ATOM 11031 C C . SER B 1 320 ? 29.562 33.531 1.605 1 26.59 320 SER B C 1
ATOM 11033 O O . SER B 1 320 ? 30.406 32.875 0.987 1 26.59 320 SER B O 1
ATOM 11035 N N . LEU B 1 321 ? 29.109 33.031 2.688 1 27.61 321 LEU B N 1
ATOM 11036 C CA . LEU B 1 321 ? 29.406 31.594 2.814 1 27.61 321 LEU B CA 1
ATOM 11037 C C . LEU B 1 321 ? 28.625 30.781 1.795 1 27.61 321 LEU B C 1
ATOM 11039 O O . LEU B 1 321 ? 28.641 29.547 1.827 1 27.61 321 LEU B O 1
ATOM 11043 N N . ILE B 1 322 ? 27.562 31.344 1.292 1 27.5 322 ILE B N 1
ATOM 11044 C CA . ILE B 1 322 ? 26.938 30.531 0.247 1 27.5 322 ILE B CA 1
ATOM 11045 C C . ILE B 1 322 ? 27.906 30.344 -0.913 1 27.5 322 ILE B C 1
ATOM 11047 O O . ILE B 1 322 ? 28.344 31.328 -1.53 1 27.5 322 ILE B O 1
ATOM 11051 N N . SER B 1 323 ? 28.828 29.406 -0.79 1 26.36 323 SER B N 1
ATOM 11052 C CA . SER B 1 323 ? 29.672 29.125 -1.945 1 26.36 323 SER B CA 1
ATOM 11053 C C . SER B 1 323 ? 28.984 29.531 -3.244 1 26.36 323 SER B C 1
ATOM 11055 O O . SER B 1 323 ? 27.766 29.453 -3.354 1 26.36 323 SER B O 1
ATOM 11057 N N . PRO B 1 324 ? 29.766 30.266 -4.121 1 27.52 324 PRO B N 1
ATOM 11058 C CA . PRO B 1 324 ? 29.297 30.734 -5.426 1 27.52 324 PRO B CA 1
ATOM 11059 C C . PRO B 1 324 ? 28.516 29.672 -6.199 1 27.52 324 PRO B C 1
ATOM 11061 O O . PRO B 1 324 ? 28.109 29.906 -7.34 1 27.52 324 PRO B O 1
ATOM 11064 N N . LEU B 1 325 ? 28.75 28.453 -5.773 1 27.06 325 LEU B N 1
ATOM 11065 C CA . LEU B 1 325 ? 28.078 27.531 -6.676 1 27.06 325 LEU B CA 1
ATOM 11066 C C . LEU B 1 325 ? 26.562 27.703 -6.613 1 27.06 325 LEU B C 1
ATOM 11068 O O . LEU B 1 325 ? 25.844 27.141 -7.441 1 27.06 325 LEU B O 1
ATOM 11072 N N . SER B 1 326 ? 26.078 28.094 -5.48 1 28.34 326 SER B N 1
ATOM 11073 C CA . SER B 1 326 ? 24.641 28.297 -5.348 1 28.34 326 SER B CA 1
ATOM 11074 C C . SER B 1 326 ? 24.172 29.5 -6.16 1 28.34 326 SER B C 1
ATOM 11076 O O . SER B 1 326 ? 22.984 29.688 -6.387 1 28.34 326 SER B O 1
ATOM 11078 N N . GLY B 1 327 ? 24.984 30.516 -6.285 1 28.78 327 GLY B N 1
ATOM 11079 C CA . GLY B 1 327 ? 24.75 31.641 -7.18 1 28.78 327 GLY B CA 1
ATOM 11080 C C . GLY B 1 327 ? 24.703 31.234 -8.641 1 28.78 327 GLY B C 1
ATOM 11081 O O . GLY B 1 327 ? 24.438 32.062 -9.508 1 28.78 327 GLY B O 1
ATOM 11082 N N . ALA B 1 328 ? 25.422 30.188 -8.883 1 28.55 328 ALA B N 1
ATOM 11083 C CA . ALA B 1 328 ? 25.469 29.781 -10.281 1 28.55 328 ALA B CA 1
ATOM 11084 C C . ALA B 1 328 ? 24.094 29.328 -10.758 1 28.55 328 ALA B C 1
ATOM 11086 O O . ALA B 1 328 ? 23.766 29.453 -11.945 1 28.55 328 ALA B O 1
ATOM 11087 N N . TRP B 1 329 ? 23.375 28.734 -9.867 1 26.95 329 TRP B N 1
ATOM 11088 C CA . TRP B 1 329 ? 22.062 28.344 -10.391 1 26.95 329 TRP B CA 1
ATOM 11089 C C . TRP B 1 329 ? 21.141 29.547 -10.516 1 26.95 329 TRP B C 1
ATOM 11091 O O . TRP B 1 329 ? 20.281 29.594 -11.398 1 26.95 329 TRP B O 1
ATOM 11101 N N . LYS B 1 330 ? 21.156 30.531 -9.641 1 32.44 330 LYS B N 1
ATOM 11102 C CA . LYS B 1 330 ? 20.422 31.781 -9.891 1 32.44 330 LYS B CA 1
ATOM 11103 C C . LYS B 1 330 ? 21 32.531 -11.094 1 32.44 330 LYS B C 1
ATOM 11105 O O . LYS B 1 330 ? 20.25 33.062 -11.906 1 32.44 330 LYS B O 1
ATOM 11110 N N . SER B 1 331 ? 22.375 32.625 -11.055 1 31.84 331 SER B N 1
ATOM 11111 C CA . SER B 1 331 ? 23.062 33.25 -12.172 1 31.84 331 SER B CA 1
ATOM 11112 C C . SER B 1 331 ? 22.953 32.438 -13.445 1 31.84 331 SER B C 1
ATOM 11114 O O . SER B 1 331 ? 22.844 32.969 -14.547 1 31.84 331 SER B O 1
ATOM 11116 N N . LEU B 1 332 ? 23.016 31.094 -13.289 1 31.05 332 LEU B N 1
ATOM 11117 C CA . LEU B 1 332 ? 22.812 30.344 -14.523 1 31.05 332 LEU B CA 1
ATOM 11118 C C . LEU B 1 332 ? 21.359 30.422 -14.984 1 31.05 332 LEU B C 1
ATOM 11120 O O . LEU B 1 332 ? 21.078 30.531 -16.172 1 31.05 332 LEU B O 1
ATOM 11124 N N . ARG B 1 333 ? 20.422 30.328 -14.086 1 33.25 333 ARG B N 1
ATOM 11125 C CA . ARG B 1 333 ? 19.047 30.531 -14.5 1 33.25 333 ARG B CA 1
ATOM 11126 C C . ARG B 1 333 ? 18.766 32 -14.797 1 33.25 333 ARG B C 1
ATOM 11128 O O . ARG B 1 333 ? 18.062 32.344 -15.75 1 33.25 333 ARG B O 1
ATOM 11135 N N . ALA B 1 334 ? 19.141 32.938 -13.914 1 33.62 334 ALA B N 1
ATOM 11136 C CA . ALA B 1 334 ? 19.078 34.344 -14.305 1 33.62 334 ALA B CA 1
ATOM 11137 C C . ALA B 1 334 ? 19.938 34.625 -15.539 1 33.62 334 ALA B C 1
ATOM 11139 O O . ALA B 1 334 ? 19.547 35.375 -16.422 1 33.62 334 ALA B O 1
ATOM 11140 N N . GLU B 1 335 ? 21.141 34.062 -15.547 1 31.81 335 GLU B N 1
ATOM 11141 C CA . GLU B 1 335 ? 21.953 34.188 -16.766 1 31.81 335 GLU B CA 1
ATOM 11142 C C . GLU B 1 335 ? 21.375 33.312 -17.875 1 31.81 335 GLU B C 1
ATOM 11144 O O . GLU B 1 335 ? 21.422 33.688 -19.047 1 31.81 335 GLU B O 1
ATOM 11149 N N . ARG B 1 336 ? 20.953 32.156 -17.5 1 34.44 336 ARG B N 1
ATOM 11150 C CA . ARG B 1 336 ? 20.266 31.484 -18.594 1 34.44 336 ARG B CA 1
ATOM 11151 C C . ARG B 1 336 ? 19.016 32.25 -19 1 34.44 336 ARG B C 1
ATOM 11153 O O . ARG B 1 336 ? 18.672 32.312 -20.188 1 34.44 336 ARG B O 1
ATOM 11160 N N . SER B 1 337 ? 18.281 32.656 -18.031 1 33.75 337 SER B N 1
ATOM 11161 C CA . SER B 1 337 ? 17.172 33.531 -18.391 1 33.75 337 SER B CA 1
ATOM 11162 C C . SER B 1 337 ? 17.672 34.844 -19.031 1 33.75 337 SER B C 1
ATOM 11164 O O . SER B 1 337 ? 17.031 35.375 -19.922 1 33.75 337 SER B O 1
ATOM 11166 N N . ARG B 1 338 ? 18.75 35.469 -18.484 1 34.84 338 ARG B N 1
ATOM 11167 C CA . ARG B 1 338 ? 19.312 36.594 -19.25 1 34.84 338 ARG B CA 1
ATOM 11168 C C . ARG B 1 338 ? 19.922 36.094 -20.562 1 34.84 338 ARG B C 1
ATOM 11170 O O . ARG B 1 338 ? 19.875 36.812 -21.578 1 34.84 338 ARG B O 1
ATOM 11177 N N . GLN B 1 339 ? 20.719 35.062 -20.391 1 33.47 339 GLN B N 1
ATOM 11178 C CA . GLN B 1 339 ? 21.312 34.594 -21.641 1 33.47 339 GLN B CA 1
ATOM 11179 C C . GLN B 1 339 ? 20.297 33.906 -22.516 1 33.47 339 GLN B C 1
ATOM 11181 O O . GLN B 1 339 ? 20.516 33.719 -23.719 1 33.47 339 GLN B O 1
ATOM 11186 N N . SER B 1 340 ? 19.484 32.906 -21.891 1 36.5 340 SER B N 1
ATOM 11187 C CA . SER B 1 340 ? 18.484 32.438 -22.828 1 36.5 340 SER B CA 1
ATOM 11188 C C . SER B 1 340 ? 17.453 33.5 -23.141 1 36.5 340 SER B C 1
ATOM 11190 O O . SER B 1 340 ? 16.891 34.125 -22.234 1 36.5 340 SER B O 1
ATOM 11192 N N . GLY B 1 341 ? 17.656 34.469 -23.766 1 42.62 341 GLY B N 1
ATOM 11193 C CA . GLY B 1 341 ? 16.797 35.438 -24.438 1 42.62 341 GLY B CA 1
ATOM 11194 C C . GLY B 1 341 ? 15.336 35.062 -24.453 1 42.62 341 GLY B C 1
ATOM 11195 O O . GLY B 1 341 ? 14.867 34.438 -25.422 1 42.62 341 GLY B O 1
ATOM 11196 N N . VAL B 1 342 ? 14.805 34.844 -23.281 1 50.78 342 VAL B N 1
ATOM 11197 C CA . VAL B 1 342 ? 13.375 34.625 -23.406 1 50.78 342 VAL B CA 1
ATOM 11198 C C . VAL B 1 342 ? 12.781 35.594 -24.438 1 50.78 342 VAL B C 1
ATOM 11200 O O . VAL B 1 342 ? 12.93 36.812 -24.312 1 50.78 342 VAL B O 1
ATOM 11203 N N . SER B 1 343 ? 12.609 35.156 -25.5 1 57 343 SER B N 1
ATOM 11204 C CA . SER B 1 343 ? 12 35.938 -26.562 1 57 343 SER B CA 1
ATOM 11205 C C . SER B 1 343 ? 10.609 36.438 -26.188 1 57 343 SER B C 1
ATOM 11207 O O . SER B 1 343 ? 9.68 35.625 -26.047 1 57 343 SER B O 1
ATOM 11209 N N . ILE B 1 344 ? 10.539 37.5 -25.375 1 62.38 344 ILE B N 1
ATOM 11210 C CA . ILE B 1 344 ? 9.258 38.156 -25.156 1 62.38 344 ILE B CA 1
ATOM 11211 C C . ILE B 1 344 ? 8.727 38.719 -26.469 1 62.38 344 ILE B C 1
ATOM 11213 O O . ILE B 1 344 ? 9.438 39.406 -27.188 1 62.38 344 ILE B O 1
ATOM 11217 N N . PRO B 1 345 ? 7.645 38.125 -26.766 1 62.84 345 PRO B N 1
ATOM 11218 C CA . PRO B 1 345 ? 7.133 38.719 -28 1 62.84 345 PRO B CA 1
ATOM 11219 C C . PRO B 1 345 ? 7.062 40.25 -27.922 1 62.84 345 PRO B C 1
ATOM 11221 O O . PRO B 1 345 ? 6.82 40.812 -26.859 1 62.84 345 PRO B O 1
ATOM 11224 N N . PRO B 1 346 ? 7.5 40.938 -28.844 1 60.97 346 PRO B N 1
ATOM 11225 C CA . PRO B 1 346 ? 7.488 42.375 -28.906 1 60.97 346 PRO B CA 1
ATOM 11226 C C . PRO B 1 346 ? 6.086 42.969 -28.75 1 60.97 346 PRO B C 1
ATOM 11228 O O . PRO B 1 346 ? 5.941 44.125 -28.344 1 60.97 346 PRO B O 1
ATOM 11231 N N . ASP B 1 347 ? 5.051 42.125 -28.844 1 72.19 347 ASP B N 1
ATOM 11232 C CA . ASP B 1 347 ? 3.707 42.688 -28.859 1 72.19 347 ASP B CA 1
ATOM 11233 C C . ASP B 1 347 ? 3.188 42.906 -27.438 1 72.19 347 ASP B C 1
ATOM 11235 O O . ASP B 1 347 ? 3.396 42.062 -26.562 1 72.19 347 ASP B O 1
ATOM 11239 N N . LEU B 1 348 ? 2.719 44.062 -27.266 1 79.38 348 LEU B N 1
ATOM 11240 C CA . LEU B 1 348 ? 2.041 44.406 -26.016 1 79.38 348 LEU B CA 1
ATOM 11241 C C . LEU B 1 348 ? 0.865 43.469 -25.766 1 79.38 348 LEU B C 1
ATOM 11243 O O . LEU B 1 348 ? 0.212 43.031 -26.719 1 79.38 348 LEU B O 1
ATOM 11247 N N . GLN B 1 349 ? 0.769 43.094 -24.516 1 88.31 349 GLN B N 1
ATOM 11248 C CA . GLN B 1 349 ? -0.296 42.156 -24.141 1 88.31 349 GLN B CA 1
ATOM 11249 C C . GLN B 1 349 ? -1.521 42.906 -23.625 1 88.31 349 GLN B C 1
ATOM 11251 O O . GLN B 1 349 ? -1.434 44.094 -23.297 1 88.31 349 GLN B O 1
ATOM 11256 N N . SER B 1 350 ? -2.639 42.312 -23.688 1 93.25 350 SER B N 1
ATOM 11257 C CA . SER B 1 350 ? -3.891 42.938 -23.297 1 93.25 350 SER B CA 1
ATOM 11258 C C . SER B 1 350 ? -4.207 42.688 -21.828 1 93.25 350 SER B C 1
ATOM 11260 O O . SER B 1 350 ? -3.855 41.656 -21.281 1 93.25 350 SER B O 1
ATOM 11262 N N . TRP B 1 351 ? -4.809 43.75 -21.172 1 96.69 351 TRP B N 1
ATOM 11263 C CA . TRP B 1 351 ? -5.016 43.719 -19.734 1 96.69 351 TRP B CA 1
ATOM 11264 C C . TRP B 1 351 ? -6.469 44.031 -19.391 1 96.69 351 TRP B C 1
ATOM 11266 O O . TRP B 1 351 ? -7.086 44.906 -20 1 96.69 351 TRP B O 1
ATOM 11276 N N . SER B 1 352 ? -7.016 43.281 -18.484 1 97.06 352 SER B N 1
ATOM 11277 C CA . SER B 1 352 ? -8.281 43.594 -17.844 1 97.06 352 SER B CA 1
ATOM 11278 C C . SER B 1 352 ? -8.086 43.938 -16.359 1 97.06 352 SER B C 1
ATOM 11280 O O . SER B 1 352 ? -7.676 43.06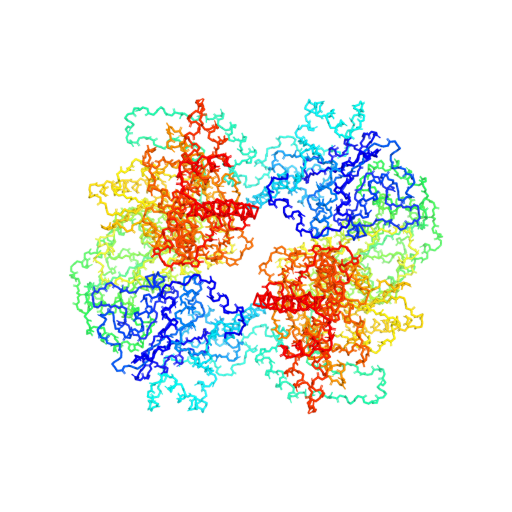2 -15.586 1 97.06 352 SER B O 1
ATOM 11282 N N . LEU B 1 353 ? -8.367 45.125 -15.977 1 97.31 353 LEU B N 1
ATOM 11283 C CA . LEU B 1 353 ? -8.305 45.531 -14.578 1 97.31 353 LEU B CA 1
ATOM 11284 C C . LEU B 1 353 ? -9.68 45.438 -13.922 1 97.31 353 LEU B C 1
ATOM 11286 O O . LEU B 1 353 ? -10.609 46.125 -14.352 1 97.31 353 LEU B O 1
ATOM 11290 N N . LEU B 1 354 ? -9.805 44.625 -12.906 1 97 354 LEU B N 1
ATOM 11291 C CA . LEU B 1 354 ? -11.062 44.5 -12.18 1 97 354 LEU B CA 1
ATOM 11292 C C . LEU B 1 354 ? -11.109 45.5 -11.023 1 97 354 LEU B C 1
ATOM 11294 O O . LEU B 1 354 ? -10.289 45.438 -10.102 1 97 354 LEU B O 1
ATOM 11298 N N . VAL B 1 355 ? -12.133 46.312 -11.031 1 95.69 355 VAL B N 1
ATOM 11299 C CA . VAL B 1 355 ? -12.164 47.406 -10.062 1 95.69 355 VAL B CA 1
ATOM 11300 C C . VAL B 1 355 ? -13.562 47.531 -9.453 1 95.69 355 VAL B C 1
ATOM 11302 O O . VAL B 1 355 ? -14.352 48.375 -9.844 1 95.69 355 VAL B O 1
ATOM 11305 N N . PRO B 1 356 ? -13.805 46.812 -8.461 1 93.44 356 PRO B N 1
ATOM 11306 C CA . PRO B 1 356 ? -15.055 47 -7.734 1 93.44 356 PRO B CA 1
ATOM 11307 C C . PRO B 1 356 ? -15.055 48.312 -6.914 1 93.44 356 PRO B C 1
ATOM 11309 O O . PRO B 1 356 ? -14.094 48.594 -6.191 1 93.44 356 PRO B O 1
ATOM 11312 N N . ILE B 1 357 ? -16.141 49.062 -7.043 1 91.31 357 ILE B N 1
ATOM 11313 C CA . ILE B 1 357 ? -16.25 50.312 -6.281 1 91.31 357 ILE B CA 1
ATOM 11314 C C . ILE B 1 357 ? -17.609 50.375 -5.598 1 91.31 357 ILE B C 1
ATOM 11316 O O . ILE B 1 357 ? -18.609 49.875 -6.117 1 91.31 357 ILE B O 1
ATOM 11320 N N . CYS B 1 358 ? -17.578 50.906 -4.465 1 87.31 358 CYS B N 1
ATOM 11321 C CA . CYS B 1 358 ? -18.828 51.156 -3.74 1 87.31 358 CYS B CA 1
ATOM 11322 C C . CYS B 1 358 ? -18.672 52.312 -2.76 1 87.31 358 CYS B C 1
ATOM 11324 O O . CYS B 1 358 ? -17.562 52.562 -2.289 1 87.31 358 CYS B O 1
ATOM 11326 N N . SER B 1 359 ? -19.781 53 -2.482 1 85.38 359 SER B N 1
ATOM 11327 C CA . SER B 1 359 ? -19.75 54.125 -1.554 1 85.38 359 SER B CA 1
ATOM 11328 C C . SER B 1 359 ? -20.219 53.719 -0.164 1 85.38 359 SER B C 1
ATOM 11330 O O . SER B 1 359 ? -20.406 54.562 0.713 1 85.38 359 SER B O 1
ATOM 11332 N N . ARG B 1 360 ? -20.328 52.406 0.006 1 77.75 360 ARG B N 1
ATOM 11333 C CA . ARG B 1 360 ? -20.859 51.906 1.262 1 77.75 360 ARG B CA 1
ATOM 11334 C C . ARG B 1 360 ? -19.766 51.812 2.33 1 77.75 360 ARG B C 1
ATOM 11336 O O . ARG B 1 360 ? -18.594 51.656 2.016 1 77.75 360 ARG B O 1
ATOM 11343 N N . ALA B 1 361 ? -20.078 52.062 3.68 1 63.38 361 ALA B N 1
ATOM 11344 C CA . ALA B 1 361 ? -19.172 51.938 4.812 1 63.38 361 ALA B CA 1
ATOM 11345 C C . ALA B 1 361 ? -19.469 50.688 5.645 1 63.38 361 ALA B C 1
ATOM 11347 O O . ALA B 1 361 ? -20.547 50.094 5.52 1 63.38 361 ALA B O 1
ATOM 11348 N N . LYS B 1 362 ? -18.484 50.156 6.566 1 58.34 362 LYS B N 1
ATOM 11349 C CA . LYS B 1 362 ? -18.609 49.031 7.469 1 58.34 362 LYS B CA 1
ATOM 11350 C C . LYS B 1 362 ? -19.688 49.25 8.516 1 58.34 362 LYS B C 1
ATOM 11352 O O . LYS B 1 362 ? -19.812 50.344 9.062 1 58.34 362 LYS B O 1
ATOM 11357 N N . SER B 1 363 ? -20.938 48.594 8.508 1 49.44 363 SER B N 1
ATOM 11358 C CA . SER B 1 363 ? -21.75 48.844 9.695 1 49.44 363 SER B CA 1
ATOM 11359 C C . SER B 1 363 ? -21.938 47.562 10.5 1 49.44 363 SER B C 1
ATOM 11361 O O . SER B 1 363 ? -21.844 46.438 9.953 1 49.44 363 SER B O 1
ATOM 11363 N N . GLY B 1 364 ? -21.812 47.531 11.93 1 47.28 364 GLY B N 1
ATOM 11364 C CA . GLY B 1 364 ? -22.234 46.5 12.875 1 47.28 364 GLY B CA 1
ATOM 11365 C C . GLY B 1 364 ? -23.641 46 12.625 1 47.28 364 GLY B C 1
ATOM 11366 O O . GLY B 1 364 ? -24.578 46.781 12.508 1 47.28 364 GLY B O 1
ATOM 11367 N N . LEU B 1 365 ? -23.859 44.75 12.195 1 45.59 365 LEU B N 1
ATOM 11368 C CA . LEU B 1 365 ? -25.172 44.156 11.938 1 45.59 365 LEU B CA 1
ATOM 11369 C C . LEU B 1 365 ? -26 44.094 13.211 1 45.59 365 LEU B C 1
ATOM 11371 O O . LEU B 1 365 ? -25.5 43.688 14.266 1 45.59 365 LEU B O 1
ATOM 11375 N N . THR B 1 366 ? -27.094 44.844 13.227 1 45.78 366 THR B N 1
ATOM 11376 C CA . THR B 1 366 ? -28.016 44.688 14.352 1 45.78 366 THR B CA 1
ATOM 11377 C C . THR B 1 366 ? -28.906 43.469 14.141 1 45.78 366 THR B C 1
ATOM 11379 O O . THR B 1 366 ? -29 42.938 13.031 1 45.78 366 THR B O 1
ATOM 11382 N N . SER B 1 367 ? -29.469 42.844 15.203 1 45.66 367 SER B N 1
ATOM 11383 C CA . SER B 1 367 ? -30.406 41.75 15.172 1 45.66 367 SER B CA 1
ATOM 11384 C C . SER B 1 367 ? -31.516 41.969 14.156 1 45.66 367 SER B C 1
ATOM 11386 O O . SER B 1 367 ? -31.969 41.031 13.492 1 45.66 367 SER B O 1
ATOM 11388 N N . GLY B 1 368 ? -32.031 43.062 14.047 1 49.5 368 GLY B N 1
ATOM 11389 C CA . GLY B 1 368 ? -33.094 43.438 13.102 1 49.5 368 GLY B CA 1
ATOM 11390 C C . GLY B 1 368 ? -32.656 43.312 11.656 1 49.5 368 GLY B C 1
ATOM 11391 O O . GLY B 1 368 ? -33.438 42.906 10.805 1 49.5 368 GLY B O 1
ATOM 11392 N N . ASP B 1 369 ? -31.438 43.562 11.43 1 49.22 369 ASP B N 1
ATOM 11393 C CA . ASP B 1 369 ? -30.891 43.5 10.078 1 49.22 369 ASP B CA 1
ATOM 11394 C C . ASP B 1 369 ? -30.828 42.062 9.562 1 49.22 369 ASP B C 1
ATOM 11396 O O . ASP B 1 369 ? -31.141 41.781 8.398 1 49.22 369 ASP B O 1
ATOM 11400 N N . ILE B 1 370 ? -30.516 41.312 10.422 1 48.88 370 ILE B N 1
ATOM 11401 C CA . ILE B 1 370 ? -30.453 39.906 10.102 1 48.88 370 ILE B CA 1
ATOM 11402 C C . ILE B 1 370 ? -31.844 39.406 9.703 1 48.88 370 ILE B C 1
ATOM 11404 O O . ILE B 1 370 ? -31.984 38.656 8.742 1 48.88 370 ILE B O 1
ATOM 11408 N N . GLU B 1 371 ? -32.844 39.812 10.391 1 50.25 371 GLU B N 1
ATOM 11409 C CA . GLU B 1 371 ? -34.219 39.406 10.094 1 50.25 371 GLU B CA 1
ATOM 11410 C C . GLU B 1 371 ? -34.656 39.938 8.734 1 50.25 371 GLU B C 1
ATOM 11412 O O . GLU B 1 371 ? -35.344 39.25 7.98 1 50.25 371 GLU B O 1
ATOM 11417 N N . THR B 1 372 ? -34.344 41.094 8.359 1 50.03 372 THR B N 1
ATOM 11418 C CA . THR B 1 372 ? -34.719 41.688 7.086 1 50.03 372 THR B CA 1
ATOM 11419 C C . THR B 1 372 ? -34.062 40.969 5.926 1 50.03 372 THR B C 1
ATOM 11421 O O . THR B 1 372 ? -34.688 40.75 4.883 1 50.03 372 THR B O 1
ATOM 11424 N N . ILE B 1 373 ? -32.906 40.656 6.133 1 48.12 373 ILE B N 1
ATOM 11425 C CA . ILE B 1 373 ? -32.156 39.938 5.109 1 48.12 373 ILE B CA 1
ATOM 11426 C C . ILE B 1 373 ? -32.812 38.562 4.859 1 48.12 373 ILE B C 1
ATOM 11428 O O . ILE B 1 373 ? -32.969 38.156 3.711 1 48.12 373 ILE B O 1
ATOM 11432 N N . LYS B 1 374 ? -33.188 38 5.898 1 48.69 374 LYS B N 1
ATOM 11433 C CA . LYS B 1 374 ? -33.938 36.75 5.809 1 48.69 374 LYS B CA 1
ATOM 11434 C C . LYS B 1 374 ? -35.188 36.906 4.984 1 48.69 374 LYS B C 1
ATOM 11436 O O . LYS B 1 374 ? -35.531 36.031 4.168 1 48.69 374 LYS B O 1
ATOM 11441 N N . GLN B 1 375 ? -35.906 37.969 5.273 1 47.97 375 GLN B N 1
ATOM 11442 C CA . GLN B 1 375 ? -37.188 38.219 4.582 1 47.97 375 GLN B CA 1
ATOM 11443 C C . GLN B 1 375 ? -36.938 38.5 3.098 1 47.97 375 GLN B C 1
ATOM 11445 O O . GLN B 1 375 ? -37.719 38.062 2.252 1 47.97 375 GLN B O 1
ATOM 11450 N N . ARG B 1 376 ? -35.969 39.281 2.879 1 42.91 376 ARG B N 1
ATOM 11451 C CA . ARG B 1 376 ? -35.719 39.75 1.517 1 42.91 376 ARG B CA 1
ATOM 11452 C C . ARG B 1 376 ? -35.25 38.594 0.631 1 42.91 376 ARG B C 1
ATOM 11454 O O . ARG B 1 376 ? -35.625 38.531 -0.547 1 42.91 376 ARG B O 1
ATOM 11461 N N . PHE B 1 377 ? -34.406 37.938 1.048 1 42.84 377 PHE B N 1
ATOM 11462 C CA . PHE B 1 377 ? -33.844 36.938 0.136 1 42.84 377 PHE B CA 1
ATOM 11463 C C . PHE B 1 377 ? -34.469 35.562 0.4 1 42.84 377 PHE B C 1
ATOM 11465 O O . PHE B 1 377 ? -34.156 34.594 -0.298 1 42.84 377 PHE B O 1
ATOM 11472 N N . ASN B 1 378 ? -35.688 35.5 0.908 1 38.88 378 ASN B N 1
ATOM 11473 C CA . ASN B 1 378 ? -36.406 34.25 1.154 1 38.88 378 ASN B CA 1
ATOM 11474 C C . ASN B 1 378 ? -35.438 33.062 1.236 1 38.88 378 ASN B C 1
ATOM 11476 O O . ASN B 1 378 ? -35.625 32.062 0.551 1 38.88 378 ASN B O 1
ATOM 11480 N N . PHE B 1 379 ? -34.281 33.312 1.583 1 39.19 379 PHE B N 1
ATOM 11481 C CA . PHE B 1 379 ? -33.312 32.219 1.607 1 39.19 379 PHE B CA 1
ATOM 11482 C C . PHE B 1 379 ? -33.594 31.281 2.777 1 39.19 379 PHE B C 1
ATOM 11484 O O . PHE B 1 379 ? -33.969 31.734 3.863 1 39.19 379 PHE B O 1
ATOM 11491 N N . ASN B 1 380 ? -34 30.125 2.572 1 34.81 380 ASN B N 1
ATOM 11492 C CA . ASN B 1 380 ? -33.969 29.125 3.633 1 34.81 380 ASN B CA 1
ATOM 11493 C C . ASN B 1 380 ? -32.594 28.969 4.219 1 34.81 380 ASN B C 1
ATOM 11495 O O . ASN B 1 380 ? -31.594 29.266 3.549 1 34.81 380 ASN B O 1
ATOM 11499 N N . SER B 1 381 ? -32.312 28.906 5.508 1 38.28 381 SER B N 1
ATOM 11500 C CA . SER B 1 381 ? -31.219 29.016 6.477 1 38.28 381 SER B CA 1
ATOM 11501 C C . SER B 1 381 ? -30 28.219 6.016 1 38.28 381 SER B C 1
ATOM 11503 O O . SER B 1 381 ? -29 28.125 6.746 1 38.28 381 SER B O 1
ATOM 11505 N N . ASN B 1 382 ? -29.828 27.609 4.848 1 38.75 382 ASN B N 1
ATOM 11506 C CA . ASN B 1 382 ? -28.672 26.734 4.637 1 38.75 382 ASN B CA 1
ATOM 11507 C C . ASN B 1 382 ? -27.406 27.531 4.406 1 38.75 382 ASN B C 1
ATOM 11509 O O . ASN B 1 382 ? -27.359 28.734 4.684 1 38.75 382 ASN B O 1
ATOM 11513 N N . ARG B 1 383 ? -26.406 26.875 3.662 1 40.25 383 ARG B N 1
ATOM 11514 C CA . ARG B 1 383 ? -25.078 27.344 3.281 1 40.25 383 ARG B CA 1
ATOM 11515 C C . ARG B 1 383 ? -25.141 28.75 2.689 1 40.25 383 ARG B C 1
ATOM 11517 O O . ARG B 1 383 ? -24.234 29.562 2.885 1 40.25 383 ARG B O 1
ATOM 11524 N N . PHE B 1 384 ? -26.281 29.109 2.264 1 38.5 384 PHE B N 1
ATOM 11525 C CA . PHE B 1 384 ? -26.375 30.312 1.442 1 38.5 384 PHE B CA 1
ATOM 11526 C C . PHE B 1 384 ? -26.672 31.531 2.301 1 38.5 384 PHE B C 1
ATOM 11528 O O . PHE B 1 384 ? -26.234 32.656 1.985 1 38.5 384 PHE B O 1
ATOM 11535 N N . LEU B 1 385 ? -27.359 31.266 3.367 1 42 385 LEU B N 1
ATOM 11536 C CA . LEU B 1 385 ? -27.703 32.438 4.172 1 42 385 LEU B CA 1
ATOM 11537 C C . LEU B 1 385 ? -26.453 33 4.852 1 42 385 LEU B C 1
ATOM 11539 O O . LEU B 1 385 ? -26.266 34.219 4.902 1 42 385 LEU B O 1
ATOM 11543 N N . ASP B 1 386 ? -25.688 32.156 5.293 1 43.56 386 ASP B N 1
ATOM 11544 C CA . ASP B 1 386 ? -24.5 32.594 6.012 1 43.56 386 ASP B CA 1
ATOM 11545 C C . ASP B 1 386 ? -23.594 33.406 5.113 1 43.56 386 ASP B C 1
ATOM 11547 O O . ASP B 1 386 ? -23.078 34.469 5.531 1 43.56 386 ASP B O 1
ATOM 11551 N N . LEU B 1 387 ? -23.469 32.938 3.928 1 43.16 387 LEU B N 1
ATOM 11552 C CA . LEU B 1 387 ? -22.734 33.719 2.951 1 43.16 387 LEU B CA 1
ATOM 11553 C C . LEU B 1 387 ? -23.391 35.094 2.73 1 43.16 387 LEU B C 1
ATOM 11555 O O . LEU B 1 387 ? -22.703 36.094 2.625 1 43.16 387 LEU B O 1
ATOM 11559 N N . ALA B 1 388 ? -24.672 35.094 2.848 1 43.84 388 ALA B N 1
ATOM 11560 C CA . ALA B 1 388 ? -25.406 36.312 2.604 1 43.84 388 ALA B CA 1
ATOM 11561 C C . ALA B 1 388 ? -25.219 37.312 3.75 1 43.84 388 ALA B C 1
ATOM 11563 O O . ALA B 1 388 ? -25.125 38.531 3.525 1 43.84 388 ALA B O 1
ATOM 11564 N N . LEU B 1 389 ? -25.094 36.75 4.949 1 48.19 389 LEU B N 1
ATOM 11565 C CA . LEU B 1 389 ? -25.016 37.656 6.102 1 48.19 389 LEU B CA 1
ATOM 11566 C C . LEU B 1 389 ? -23.641 38.312 6.184 1 48.19 389 LEU B C 1
ATOM 11568 O O . LEU B 1 389 ? -23.5 39.438 6.648 1 48.19 389 LEU B O 1
ATOM 11572 N N . SER B 1 390 ? -22.688 37.562 5.891 1 44.56 390 SER B N 1
ATOM 11573 C CA . SER B 1 390 ? -21.344 38.094 5.984 1 44.56 390 SER B CA 1
ATOM 11574 C C . SER B 1 390 ? -21.141 39.281 5.051 1 44.56 390 SER B C 1
ATOM 11576 O O . SER B 1 390 ? -20.156 40 5.156 1 44.56 390 SER B O 1
ATOM 11578 N N . SER B 1 391 ? -21.953 39.406 4.07 1 42.72 391 SER B N 1
ATOM 11579 C CA . SER B 1 391 ? -21.812 40.438 3.041 1 42.72 391 SER B CA 1
ATOM 11580 C C . SER B 1 391 ? -22.641 41.688 3.367 1 42.72 391 SER B C 1
ATOM 11582 O O . SER B 1 391 ? -22.703 42.625 2.576 1 42.72 391 SER B O 1
ATOM 11584 N N . GLN B 1 392 ? -23.312 41.625 4.426 1 44.69 392 GLN B N 1
ATOM 11585 C CA . GLN B 1 392 ? -24.359 42.625 4.406 1 44.69 392 GLN B CA 1
ATOM 11586 C C . GLN B 1 392 ? -23.875 43.938 5.004 1 44.69 392 GLN B C 1
ATOM 11588 O O . GLN B 1 392 ? -23.078 43.938 5.945 1 44.69 392 GLN B O 1
ATOM 11593 N N . HIS B 1 393 ? -23.828 44.906 4.207 1 47.53 393 HIS B N 1
ATOM 11594 C CA . HIS B 1 393 ? -23.594 46.344 4.465 1 47.53 393 HIS B CA 1
ATOM 11595 C C . HIS B 1 393 ? -24.672 46.906 5.355 1 47.53 393 HIS B C 1
ATOM 11597 O O . HIS B 1 393 ? -25.812 46.438 5.355 1 47.53 393 HIS B O 1
ATOM 11603 N N . ILE B 1 394 ? -24.266 47.562 6.426 1 44.53 394 ILE B N 1
ATOM 11604 C CA . ILE B 1 394 ? -25.25 48.344 7.156 1 44.53 394 ILE B CA 1
ATOM 11605 C C . ILE B 1 394 ? -26.109 49.156 6.172 1 44.53 394 ILE B C 1
ATOM 11607 O O . ILE B 1 394 ? -25.578 49.875 5.332 1 44.53 394 ILE B O 1
ATOM 11611 N N . PRO B 1 395 ? -27.297 48.969 6.219 1 47.75 395 PRO B N 1
ATOM 11612 C CA . PRO B 1 395 ? -28.141 49.875 5.418 1 47.75 395 PRO B CA 1
ATOM 11613 C C . PRO B 1 395 ? -27.891 51.344 5.707 1 47.75 395 PRO B C 1
ATOM 11615 O O . PRO B 1 395 ? -27.734 51.719 6.867 1 47.75 395 PRO B O 1
ATOM 11618 N N . ASN B 1 396 ? -27.531 52.25 4.84 1 54.12 396 ASN B N 1
ATOM 11619 C CA . ASN B 1 396 ? -27.453 53.688 4.801 1 54.12 396 ASN B CA 1
ATOM 11620 C C . ASN B 1 396 ? -26.094 54.188 5.273 1 54.12 396 ASN B C 1
ATOM 11622 O O . ASN B 1 396 ? -25.969 55.344 5.676 1 54.12 396 ASN B O 1
ATOM 11626 N N . ALA B 1 397 ? -25.125 53.312 5.641 1 62.28 397 ALA B N 1
ATOM 11627 C CA . ALA B 1 397 ? -23.812 53.844 5.949 1 62.28 397 ALA B CA 1
ATOM 11628 C C . ALA B 1 397 ? -22.969 54.031 4.68 1 62.28 397 ALA B C 1
ATOM 11630 O O . ALA B 1 397 ? -22.719 53.062 3.965 1 62.28 397 ALA B O 1
ATOM 11631 N N . TYR B 1 398 ? -22.734 55.312 4.508 1 71.31 398 TYR B N 1
ATOM 11632 C CA . TYR B 1 398 ? -22 55.625 3.279 1 71.31 398 TYR B CA 1
ATOM 11633 C C . TYR B 1 398 ? -20.734 56.406 3.58 1 71.31 398 TYR B C 1
ATOM 11635 O O . TYR B 1 398 ? -20.688 57.156 4.559 1 71.31 398 TYR B O 1
ATOM 11643 N N . ILE B 1 399 ? -19.703 56.156 2.861 1 73.38 399 ILE B N 1
ATOM 11644 C CA . ILE B 1 399 ? -18.469 56.969 2.885 1 73.38 399 ILE B CA 1
ATOM 11645 C C . ILE B 1 399 ? -18.734 58.344 2.285 1 73.38 399 ILE B C 1
ATOM 11647 O O . ILE B 1 399 ? -19.594 58.5 1.426 1 73.38 399 ILE B O 1
ATOM 11651 N N . ASP B 1 400 ? -17.922 59.219 2.834 1 79.19 400 ASP B N 1
ATOM 11652 C CA . ASP B 1 400 ? -18.047 60.594 2.32 1 79.19 400 ASP B CA 1
ATOM 11653 C C . ASP B 1 400 ? -17.859 60.625 0.805 1 79.19 400 ASP B C 1
ATOM 11655 O O . ASP B 1 400 ? -16.938 60 0.275 1 79.19 400 ASP B O 1
ATOM 11659 N N . ARG B 1 401 ? -18.781 61.344 0.091 1 86.5 401 ARG B N 1
ATOM 11660 C CA . ARG B 1 401 ? -18.812 61.438 -1.366 1 86.5 401 ARG B CA 1
ATOM 11661 C C . ARG B 1 401 ? -17.484 61.906 -1.93 1 86.5 401 ARG B C 1
ATOM 11663 O O . ARG B 1 401 ? -16.984 61.375 -2.912 1 86.5 401 ARG B O 1
ATOM 11670 N N . GLU B 1 402 ? -16.922 62.875 -1.267 1 87.19 402 GLU B N 1
ATOM 11671 C CA . GLU B 1 402 ? -15.672 63.438 -1.762 1 87.19 402 GLU B CA 1
ATOM 11672 C C . GLU B 1 402 ? -14.516 62.469 -1.626 1 87.19 402 GLU B C 1
ATOM 11674 O O . GLU B 1 402 ? -13.648 62.406 -2.502 1 87.19 402 GLU B O 1
ATOM 11679 N N . SER B 1 403 ? -14.516 61.781 -0.582 1 86.81 403 SER B N 1
ATOM 11680 C CA . SER B 1 403 ? -13.469 60.781 -0.375 1 86.81 403 SER B CA 1
ATOM 11681 C C . SER B 1 403 ? -13.547 59.656 -1.411 1 86.81 403 SER B C 1
ATOM 11683 O O . SER B 1 403 ? -12.523 59.156 -1.875 1 86.81 403 SER B O 1
ATOM 11685 N N . CYS B 1 404 ? -14.758 59.281 -1.777 1 89.88 404 CYS B N 1
ATOM 11686 C CA . CYS B 1 404 ? -14.961 58.25 -2.783 1 89.88 404 CYS B CA 1
ATOM 11687 C C . CYS B 1 404 ? -14.406 58.688 -4.133 1 89.88 404 CYS B C 1
ATOM 11689 O O . CYS B 1 404 ? -13.68 57.938 -4.781 1 89.88 404 CYS B O 1
ATOM 11691 N N . TRP B 1 405 ? -14.727 59.906 -4.516 1 92.62 405 TRP B N 1
ATOM 11692 C CA . TRP B 1 405 ? -14.258 60.406 -5.801 1 92.62 405 TRP B CA 1
ATOM 11693 C C . TRP B 1 405 ? -12.75 60.625 -5.785 1 92.62 405 TRP B C 1
ATOM 11695 O O . TRP B 1 405 ? -12.078 60.375 -6.789 1 92.62 405 TRP B O 1
ATOM 11705 N N . GLN B 1 406 ? -12.242 61.031 -4.617 1 91.25 406 GLN B N 1
ATOM 11706 C CA . GLN B 1 406 ? -10.805 61.25 -4.508 1 91.25 406 GLN B CA 1
ATOM 11707 C C . GLN B 1 406 ? -10.031 59.938 -4.68 1 91.25 406 GLN B C 1
ATOM 11709 O O . GLN B 1 406 ? -8.984 59.906 -5.328 1 91.25 406 GLN B O 1
ATOM 11714 N N . MET B 1 407 ? -10.508 58.906 -4.113 1 90.19 407 MET B N 1
ATOM 11715 C CA . MET B 1 407 ? -9.859 57.625 -4.234 1 90.19 407 MET B CA 1
ATOM 11716 C C . MET B 1 407 ? -9.836 57.156 -5.688 1 90.19 407 MET B C 1
ATOM 11718 O O . MET B 1 407 ? -8.797 56.719 -6.184 1 90.19 407 MET B O 1
ATOM 11722 N N . LEU B 1 408 ? -10.945 57.281 -6.336 1 93.06 408 LEU B N 1
ATOM 11723 C CA . LEU B 1 408 ? -11.047 56.875 -7.73 1 93.06 408 LEU B CA 1
ATOM 11724 C C . LEU B 1 408 ? -10.156 57.719 -8.625 1 93.06 408 LEU B C 1
ATOM 11726 O O . LEU B 1 408 ? -9.547 57.219 -9.57 1 93.06 408 LEU B O 1
ATOM 11730 N N . GLU B 1 409 ? -10.148 59 -8.297 1 94 409 GLU B N 1
ATOM 11731 C CA . GLU B 1 409 ? -9.305 59.906 -9.062 1 94 409 GLU B CA 1
ATOM 11732 C C . GLU B 1 409 ? -7.828 59.594 -8.875 1 94 409 GLU B C 1
ATOM 11734 O O . GLU B 1 409 ? -7.051 59.625 -9.836 1 94 409 GLU B O 1
ATOM 11739 N N . ASN B 1 410 ? -7.461 59.344 -7.703 1 93.56 410 ASN B N 1
ATOM 11740 C CA . ASN B 1 410 ? -6.078 58.969 -7.426 1 93.56 410 ASN B CA 1
ATOM 11741 C C . ASN B 1 410 ? -5.691 57.656 -8.141 1 93.56 410 ASN B C 1
ATOM 11743 O O . ASN B 1 410 ? -4.574 57.531 -8.648 1 93.56 410 ASN B O 1
ATOM 11747 N N . PHE B 1 411 ? -6.559 56.719 -8.133 1 94.69 411 PHE B N 1
ATOM 11748 C CA . PHE B 1 411 ? -6.328 55.469 -8.852 1 94.69 411 PHE B CA 1
ATOM 11749 C C . PHE B 1 411 ? -6.137 55.719 -10.336 1 94.69 411 PHE B C 1
ATOM 11751 O O . PHE B 1 411 ? -5.168 55.25 -10.938 1 94.69 411 PHE B O 1
ATOM 11758 N N . ALA B 1 412 ? -7.027 56.469 -10.922 1 95.62 412 ALA B N 1
ATOM 11759 C CA . ALA B 1 412 ? -6.98 56.781 -12.352 1 95.62 412 ALA B CA 1
ATOM 11760 C C . ALA B 1 412 ? -5.699 57.531 -12.711 1 95.62 412 ALA B C 1
ATOM 11762 O O . ALA B 1 412 ? -5.066 57.219 -13.727 1 95.62 412 ALA B O 1
ATOM 11763 N N . LYS B 1 413 ? -5.324 58.469 -11.812 1 95.06 413 LYS B N 1
ATOM 11764 C CA . LYS B 1 413 ? -4.102 59.219 -12.039 1 95.06 413 LYS B CA 1
ATOM 11765 C C . LYS B 1 413 ? -2.869 58.312 -11.969 1 95.06 413 LYS B C 1
ATOM 11767 O O . LYS B 1 413 ? -1.939 58.469 -12.758 1 95.06 413 LYS B O 1
ATOM 11772 N N . SER B 1 414 ? -2.887 57.469 -11.031 1 95.62 414 SER B N 1
ATOM 11773 C CA . SER B 1 414 ? -1.754 56.562 -10.883 1 95.62 414 SER B CA 1
ATOM 11774 C C . SER B 1 414 ? -1.642 55.625 -12.07 1 95.62 414 SER B C 1
ATOM 11776 O O . SER B 1 414 ? -0.538 55.312 -12.523 1 95.62 414 SER B O 1
ATOM 11778 N N . LEU B 1 415 ? -2.785 55.125 -12.586 1 95.75 415 LEU B N 1
ATOM 11779 C CA . LEU B 1 415 ? -2.797 54.25 -13.758 1 95.75 415 LEU B CA 1
ATOM 11780 C C . LEU B 1 415 ? -2.252 54.969 -14.977 1 95.75 415 LEU B C 1
ATOM 11782 O O . LEU B 1 415 ? -1.446 54.438 -15.727 1 95.75 415 LEU B O 1
ATOM 11786 N N . LYS B 1 416 ? -2.652 56.188 -15.109 1 95.12 416 LYS B N 1
ATOM 11787 C CA . LYS B 1 416 ? -2.199 57 -16.234 1 95.12 416 LYS B CA 1
ATOM 11788 C C . LYS B 1 416 ? -0.701 57.281 -16.141 1 95.12 416 LYS B C 1
ATOM 11790 O O . LYS B 1 416 ? 0.002 57.281 -17.156 1 95.12 416 LYS B O 1
ATOM 11795 N N . ALA B 1 417 ? -0.259 57.469 -14.961 1 94.88 417 ALA B N 1
ATOM 11796 C CA . ALA B 1 417 ? 1.137 57.812 -14.734 1 94.88 417 ALA B CA 1
ATOM 11797 C C . ALA B 1 417 ? 2.053 56.625 -14.891 1 94.88 417 ALA B C 1
ATOM 11799 O O . ALA B 1 417 ? 3.244 56.75 -15.172 1 94.88 417 ALA B O 1
ATOM 11800 N N . THR B 1 418 ? 1.558 55.438 -14.766 1 95.62 418 THR B N 1
ATOM 11801 C CA . THR B 1 418 ? 2.426 54.281 -14.664 1 95.62 418 THR B CA 1
ATOM 11802 C C . THR B 1 418 ? 2.303 53.406 -15.906 1 95.62 418 THR B C 1
ATOM 11804 O O . THR B 1 418 ? 3.033 52.438 -16.047 1 95.62 418 THR B O 1
ATOM 11807 N N . SER B 1 419 ? 1.383 53.719 -16.781 1 94.25 419 SER B N 1
ATOM 11808 C CA . SER B 1 419 ? 1.198 52.938 -18.016 1 94.25 419 SER B CA 1
ATOM 11809 C C . SER B 1 419 ? 1.393 53.812 -19.25 1 94.25 419 SER B C 1
ATOM 11811 O O . SER B 1 419 ? 1.014 55 -19.25 1 94.25 419 SER B O 1
ATOM 11813 N N . SER B 1 420 ? 1.923 53.281 -20.281 1 91.25 420 SER B N 1
ATOM 11814 C CA . SER B 1 420 ? 2.107 54 -21.531 1 91.25 420 SER B CA 1
ATOM 11815 C C . SER B 1 420 ? 0.796 54.125 -22.312 1 91.25 420 SER B C 1
ATOM 11817 O O . SER B 1 420 ? -0.156 53.406 -22.031 1 91.25 420 SER B O 1
ATOM 11819 N N . SER B 1 421 ? 0.784 54.969 -23.281 1 91.38 421 SER B N 1
ATOM 11820 C CA . SER B 1 421 ? -0.406 55.188 -24.109 1 91.38 421 SER B CA 1
ATOM 11821 C C . SER B 1 421 ? -0.732 53.938 -24.906 1 91.38 421 SER B C 1
ATOM 11823 O O . SER B 1 421 ? -1.904 53.594 -25.109 1 91.38 421 SER B O 1
ATOM 11825 N N . ALA B 1 422 ? 0.285 53.281 -25.297 1 91.38 422 ALA B N 1
ATOM 11826 C CA . ALA B 1 422 ? 0.094 52.031 -26.062 1 91.38 422 ALA B CA 1
ATOM 11827 C C . ALA B 1 422 ? -0.499 50.938 -25.188 1 91.38 422 ALA B C 1
ATOM 11829 O O . ALA B 1 422 ? -1.352 50.188 -25.641 1 91.38 422 ALA B O 1
ATOM 11830 N N . GLU B 1 423 ? -0.083 50.875 -23.984 1 92.56 423 GLU B N 1
ATOM 11831 C CA . GLU B 1 423 ? -0.597 49.875 -23.047 1 92.56 423 GLU B CA 1
ATOM 11832 C C . GLU B 1 423 ? -2.055 50.156 -22.688 1 92.56 423 GLU B C 1
ATOM 11834 O O . GLU B 1 423 ? -2.863 49.25 -22.578 1 92.56 423 GLU B O 1
ATOM 11839 N N . LEU B 1 424 ? -2.318 51.438 -22.516 1 94.75 424 LEU B N 1
ATOM 11840 C CA . LEU B 1 424 ? -3.658 51.844 -22.109 1 94.75 424 LEU B CA 1
ATOM 11841 C C . LEU B 1 424 ? -4.68 51.5 -23.188 1 94.75 424 LEU B C 1
ATOM 11843 O O . LEU B 1 424 ? -5.836 51.188 -22.891 1 94.75 424 LEU B O 1
ATOM 11847 N N . LYS B 1 425 ? -4.242 51.469 -24.453 1 92.69 425 LYS B N 1
ATOM 11848 C CA . LYS B 1 425 ? -5.137 51.125 -25.547 1 92.69 425 LYS B CA 1
ATOM 11849 C C . LYS B 1 425 ? -5.527 49.656 -25.484 1 92.69 425 LYS B C 1
ATOM 11851 O O . LYS B 1 425 ? -6.594 49.25 -25.953 1 92.69 425 LYS B O 1
ATOM 11856 N N . LEU B 1 426 ? -4.656 48.906 -24.891 1 94.44 426 LEU B N 1
ATOM 11857 C CA . LEU B 1 426 ? -4.902 47.469 -24.797 1 94.44 426 LEU B CA 1
ATOM 11858 C C . LEU B 1 426 ? -5.363 47.125 -23.375 1 94.44 426 LEU B C 1
ATOM 11860 O O . LEU B 1 426 ? -5.285 45.938 -22.984 1 94.44 426 LEU B O 1
ATOM 11864 N N . THR B 1 427 ? -5.738 48.094 -22.594 1 96 427 THR B N 1
ATOM 11865 C CA . THR B 1 427 ? -6.184 47.875 -21.219 1 96 427 THR B CA 1
ATOM 11866 C C . THR B 1 427 ? -7.652 48.281 -21.062 1 96 427 THR B C 1
ATOM 118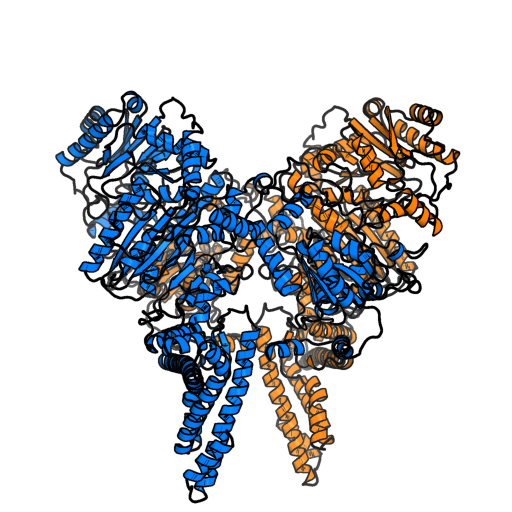68 O O . THR B 1 427 ? -8.094 49.281 -21.625 1 96 427 THR B O 1
ATOM 11871 N N . GLU B 1 428 ? -8.375 47.438 -20.438 1 96.88 428 GLU B N 1
ATOM 11872 C CA . GLU B 1 428 ? -9.75 47.75 -20.062 1 96.88 428 GLU B CA 1
ATOM 11873 C C . GLU B 1 428 ? -9.938 47.688 -18.547 1 96.88 428 GLU B C 1
ATOM 11875 O O . GLU B 1 428 ? -9.281 46.906 -17.859 1 96.88 428 GLU B O 1
ATOM 11880 N N . CYS B 1 429 ? -10.797 48.594 -18.094 1 96.69 429 CYS B N 1
ATOM 11881 C CA . CYS B 1 429 ? -11.219 48.562 -16.688 1 96.69 429 CYS B CA 1
ATOM 11882 C C . CYS B 1 429 ? -12.656 48.094 -16.562 1 96.69 429 CYS B C 1
ATOM 11884 O O . CYS B 1 429 ? -13.57 48.688 -17.125 1 96.69 429 CYS B O 1
ATOM 11886 N N . ILE B 1 430 ? -12.758 47 -15.867 1 97.5 430 ILE B N 1
ATOM 11887 C CA . ILE B 1 430 ? -14.094 46.5 -15.562 1 97.5 430 ILE B CA 1
ATOM 11888 C C . ILE B 1 430 ? -14.523 46.969 -14.18 1 97.5 430 ILE B C 1
ATOM 11890 O O . ILE B 1 430 ? -14.094 46.438 -13.164 1 97.5 430 ILE B O 1
ATOM 11894 N N . VAL B 1 431 ? -15.445 47.906 -14.188 1 96.81 431 VAL B N 1
ATOM 11895 C CA . VAL B 1 431 ? -15.844 48.562 -12.953 1 96.81 431 VAL B CA 1
ATOM 11896 C C . VAL B 1 431 ? -17.156 48 -12.453 1 96.81 431 VAL B C 1
ATOM 11898 O O . VAL B 1 431 ? -18.188 48.094 -13.125 1 96.81 431 VAL B O 1
ATOM 11901 N N . GLY B 1 432 ? -17.062 47.344 -11.281 1 96.19 432 GLY B N 1
ATOM 11902 C CA . GLY B 1 432 ? -18.25 46.844 -10.648 1 96.19 432 GLY B CA 1
ATOM 11903 C C . GLY B 1 432 ? -18.906 47.812 -9.688 1 96.19 432 GLY B C 1
ATOM 11904 O O . GLY B 1 432 ? -18.25 48.344 -8.789 1 96.19 432 GLY B O 1
ATOM 11905 N N . ILE B 1 433 ? -20.219 48.031 -9.914 1 94.5 433 ILE B N 1
ATOM 11906 C CA . ILE B 1 433 ? -20.953 49 -9.094 1 94.5 433 ILE B CA 1
ATOM 11907 C C . ILE B 1 433 ? -22.188 48.312 -8.508 1 94.5 433 ILE B C 1
ATOM 11909 O O . ILE B 1 433 ? -22.922 47.625 -9.227 1 94.5 433 ILE B O 1
ATOM 11913 N N . ASP B 1 434 ? -22.344 48.531 -7.258 1 88.56 434 ASP B N 1
ATOM 11914 C CA . ASP B 1 434 ? -23.562 48.031 -6.633 1 88.56 434 ASP B CA 1
ATOM 11915 C C . ASP B 1 434 ? -24.797 48.625 -7.316 1 88.56 434 ASP B C 1
ATOM 11917 O O . ASP B 1 434 ? -24.828 49.812 -7.656 1 88.56 434 ASP B O 1
ATOM 11921 N N . GLU B 1 435 ? -25.734 47.812 -7.551 1 88.62 435 GLU B N 1
ATOM 11922 C CA . GLU B 1 435 ? -26.922 48.188 -8.305 1 88.62 435 GLU B CA 1
ATOM 11923 C C . GLU B 1 435 ? -27.625 49.406 -7.66 1 88.62 435 GLU B C 1
ATOM 11925 O O . GLU B 1 435 ? -28.141 50.25 -8.359 1 88.62 435 GLU B O 1
ATOM 11930 N N . ASP B 1 436 ? -27.641 49.5 -6.367 1 84.69 436 ASP B N 1
ATOM 11931 C CA . ASP B 1 436 ? -28.344 50.594 -5.684 1 84.69 436 ASP B CA 1
ATOM 11932 C C . ASP B 1 436 ? -27.375 51.562 -5.02 1 84.69 436 ASP B C 1
ATOM 11934 O O . ASP B 1 436 ? -27.688 52.188 -4.008 1 84.69 436 ASP B O 1
ATOM 11938 N N . ASP B 1 437 ? -26.188 51.625 -5.543 1 88.25 437 ASP B N 1
ATOM 11939 C CA . ASP B 1 437 ? -25.219 52.562 -4.984 1 88.25 437 ASP B CA 1
ATOM 11940 C C . ASP B 1 437 ? -25.672 54 -5.199 1 88.25 437 ASP B C 1
ATOM 11942 O O . ASP B 1 437 ? -25.969 54.406 -6.328 1 88.25 437 ASP B O 1
ATOM 11946 N N . ILE B 1 438 ? -25.641 54.781 -4.25 1 86.38 438 ILE B N 1
ATOM 11947 C CA . ILE B 1 438 ? -26.234 56.125 -4.289 1 86.38 438 ILE B CA 1
ATOM 11948 C C . ILE B 1 438 ? -25.312 57.062 -5.047 1 86.38 438 ILE B C 1
ATOM 11950 O O . ILE B 1 438 ? -25.75 58.094 -5.586 1 86.38 438 ILE B O 1
ATOM 11954 N N . LEU B 1 439 ? -24.109 56.781 -5.055 1 90.81 439 LEU B N 1
ATOM 11955 C CA . LEU B 1 439 ? -23.141 57.688 -5.637 1 90.81 439 LEU B CA 1
ATOM 11956 C C . LEU B 1 439 ? -22.797 57.312 -7.07 1 90.81 439 LEU B C 1
ATOM 11958 O O . LEU B 1 439 ? -22.781 58.156 -7.965 1 90.81 439 LEU B O 1
ATOM 11962 N N . TYR B 1 440 ? -22.547 55.969 -7.262 1 92.88 440 TYR B N 1
ATOM 11963 C CA . TYR B 1 440 ? -21.891 55.562 -8.5 1 92.88 440 TYR B CA 1
ATOM 11964 C C . TYR B 1 440 ? -22.906 55 -9.492 1 92.88 440 TYR B C 1
ATOM 11966 O O . TYR B 1 440 ? -22.625 54.906 -10.688 1 92.88 440 TYR B O 1
ATOM 11974 N N . SER B 1 441 ? -24.031 54.562 -9.133 1 91 441 SER B N 1
ATOM 11975 C CA . SER B 1 441 ? -24.922 53.812 -9.977 1 91 441 SER B CA 1
ATOM 11976 C C . SER B 1 441 ? -25.672 54.688 -10.969 1 91 441 SER B C 1
ATOM 11978 O O . SER B 1 441 ? -26.234 54.219 -11.945 1 91 441 SER B O 1
ATOM 11980 N N . ASN B 1 442 ? -25.531 56 -10.938 1 91.12 442 ASN B N 1
ATOM 11981 C CA . ASN B 1 442 ? -26.281 56.875 -11.82 1 91.12 442 ASN B CA 1
ATOM 11982 C C . ASN B 1 442 ? -25.5 57.188 -13.094 1 91.12 442 ASN B C 1
ATOM 11984 O O . ASN B 1 442 ? -24.281 56.969 -13.156 1 91.12 442 ASN B O 1
ATOM 11988 N N . LYS B 1 443 ? -26.188 57.719 -14.094 1 93 443 LYS B N 1
ATOM 11989 C CA . LYS B 1 443 ? -25.609 57.969 -15.414 1 93 443 LYS B CA 1
ATOM 11990 C C . LYS B 1 443 ? -24.531 59.031 -15.336 1 93 443 LYS B C 1
ATOM 11992 O O . LYS B 1 443 ? -23.5 58.938 -16.016 1 93 443 LYS B O 1
ATOM 11997 N N . ALA B 1 444 ? -24.781 60.031 -14.539 1 93.56 444 ALA B N 1
ATOM 11998 C CA . ALA B 1 444 ? -23.812 61.125 -14.414 1 93.56 444 ALA B CA 1
ATOM 11999 C C . ALA B 1 444 ? -22.5 60.625 -13.836 1 93.56 444 ALA B C 1
ATOM 12001 O O . ALA B 1 444 ? -21.422 61.031 -14.281 1 93.56 444 ALA B O 1
ATOM 12002 N N . ALA B 1 445 ? -22.625 59.781 -12.883 1 94.94 445 ALA B N 1
ATOM 12003 C CA . ALA B 1 445 ? -21.422 59.219 -12.258 1 94.94 445 ALA B CA 1
ATOM 12004 C C . ALA B 1 445 ? -20.641 58.344 -13.234 1 94.94 445 ALA B C 1
ATOM 12006 O O . ALA B 1 445 ? -19.406 58.406 -13.273 1 94.94 445 ALA B O 1
ATOM 12007 N N . LYS B 1 446 ? -21.266 57.531 -14.031 1 95.5 446 LYS B N 1
ATOM 12008 C CA . LYS B 1 446 ? -20.625 56.656 -15 1 95.5 446 LYS B CA 1
ATOM 12009 C C . LYS B 1 446 ? -19.906 57.438 -16.078 1 95.5 446 LYS B C 1
ATOM 12011 O O . LYS B 1 446 ? -18.812 57.062 -16.516 1 95.5 446 LYS B O 1
ATOM 12016 N N . ILE B 1 447 ? -20.516 58.562 -16.5 1 95.25 447 ILE B N 1
ATOM 12017 C CA . ILE B 1 447 ? -19.891 59.438 -17.469 1 95.25 447 ILE B CA 1
ATOM 12018 C C . ILE B 1 447 ? -18.625 60.062 -16.875 1 95.25 447 ILE B C 1
ATOM 12020 O O . ILE B 1 447 ? -17.594 60.125 -17.531 1 95.25 447 ILE B O 1
ATOM 12024 N N . ARG B 1 448 ? -18.766 60.406 -15.609 1 95.5 448 ARG B N 1
ATOM 12025 C CA . ARG B 1 448 ? -17.625 60.969 -14.922 1 95.5 448 ARG B CA 1
ATOM 12026 C C . ARG B 1 448 ? -16.469 59.969 -14.82 1 95.5 448 ARG B C 1
ATOM 12028 O O . ARG B 1 448 ? -15.312 60.312 -15.031 1 95.5 448 ARG B O 1
ATOM 12035 N N . ILE B 1 449 ? -16.797 58.781 -14.547 1 96.12 449 ILE B N 1
ATOM 12036 C CA . ILE B 1 449 ? -15.805 57.719 -14.391 1 96.12 449 ILE B CA 1
ATOM 12037 C C . ILE B 1 449 ? -15.133 57.438 -15.734 1 96.12 449 ILE B C 1
ATOM 12039 O O . ILE B 1 449 ? -13.914 57.281 -15.805 1 96.12 449 ILE B O 1
ATOM 12043 N N . ARG B 1 450 ? -15.875 57.406 -16.828 1 95.75 450 ARG B N 1
ATOM 12044 C CA . ARG B 1 450 ? -15.336 57.188 -18.172 1 95.75 450 ARG B CA 1
ATOM 12045 C C . ARG B 1 450 ? -14.344 58.25 -18.562 1 95.75 450 ARG B C 1
ATOM 12047 O O . ARG B 1 450 ? -13.375 58 -19.266 1 95.75 450 ARG B O 1
ATOM 12054 N N . LYS B 1 451 ? -14.703 59.406 -18.078 1 94.06 451 LYS B N 1
ATOM 12055 C CA . LYS B 1 451 ? -13.812 60.531 -18.391 1 94.06 451 LYS B CA 1
ATOM 12056 C C . LYS B 1 451 ? -12.555 60.469 -17.531 1 94.06 451 LYS B C 1
ATOM 12058 O O . LYS B 1 451 ? -11.484 60.938 -17.953 1 94.06 451 LYS B O 1
ATOM 12063 N N . MET B 1 452 ? -12.703 60 -16.422 1 95.25 452 MET B N 1
ATOM 12064 C CA . MET B 1 452 ? -11.617 59.969 -15.438 1 95.25 452 MET B CA 1
ATOM 12065 C C . MET B 1 452 ? -10.602 58.906 -15.805 1 95.25 452 MET B C 1
ATOM 12067 O O . MET B 1 452 ? -9.391 59.125 -15.68 1 95.25 452 MET B O 1
ATOM 12071 N N . PHE B 1 453 ? -11 57.75 -16.281 1 95.81 453 PHE B N 1
ATOM 12072 C CA . PHE B 1 453 ? -10.133 56.625 -16.531 1 95.81 453 PHE B CA 1
ATOM 12073 C C . PHE B 1 453 ? -9.43 56.75 -17.875 1 95.81 453 PHE B C 1
ATOM 12075 O O . PHE B 1 453 ? -10.047 57.156 -18.859 1 95.81 453 PHE B O 1
ATOM 12082 N N . PRO B 1 454 ? -8.195 56.469 -17.953 1 94.81 454 PRO B N 1
ATOM 12083 C CA . PRO B 1 454 ? -7.41 56.656 -19.172 1 94.81 454 PRO B CA 1
ATOM 12084 C C . PRO B 1 454 ? -7.586 55.5 -20.172 1 94.81 454 PRO B C 1
ATOM 12086 O O . PRO B 1 454 ? -6.895 55.469 -21.188 1 94.81 454 PRO B O 1
ATOM 12089 N N . CYS B 1 455 ? -8.383 54.531 -19.875 1 94.94 455 CYS B N 1
ATOM 12090 C CA . CYS B 1 455 ? -8.578 53.375 -20.734 1 94.94 455 CYS B CA 1
ATOM 12091 C C . CYS B 1 455 ? -10.055 53.062 -20.891 1 94.94 455 CYS B C 1
ATOM 12093 O O . CYS B 1 455 ? -10.914 53.781 -20.391 1 94.94 455 CYS B O 1
ATOM 12095 N N . ALA B 1 456 ? -10.359 51.938 -21.672 1 95.06 456 ALA B N 1
ATOM 12096 C CA . ALA B 1 456 ? -11.742 51.531 -21.891 1 95.06 456 ALA B CA 1
ATOM 12097 C C . ALA B 1 456 ? -12.398 51.094 -20.578 1 95.06 456 ALA B C 1
ATOM 12099 O O . ALA B 1 456 ? -11.758 50.438 -19.766 1 95.06 456 ALA B O 1
ATOM 12100 N N . VAL B 1 457 ? -13.633 51.625 -20.312 1 96.69 457 VAL B N 1
ATOM 12101 C CA . VAL B 1 457 ? -14.328 51.312 -19.078 1 96.69 457 VAL B CA 1
ATOM 12102 C C . VAL B 1 457 ? -15.602 50.531 -19.375 1 96.69 457 VAL B C 1
ATOM 12104 O O . VAL B 1 457 ? -16.391 50.938 -20.219 1 96.69 457 VAL B O 1
ATOM 12107 N N . HIS B 1 458 ? -15.703 49.375 -18.797 1 96.31 458 HIS B N 1
ATOM 12108 C CA . HIS B 1 458 ? -16.922 48.562 -18.859 1 96.31 458 HIS B CA 1
ATOM 12109 C C . HIS B 1 458 ? -17.578 48.469 -17.484 1 96.31 458 HIS B C 1
ATOM 12111 O O . HIS B 1 458 ? -16.938 48.094 -16.5 1 96.31 458 HIS B O 1
ATOM 12117 N N . PHE B 1 459 ? -18.828 48.906 -17.422 1 96.38 459 PHE B N 1
ATOM 12118 C CA . PHE B 1 459 ? -19.547 48.875 -16.156 1 96.38 459 PHE B CA 1
ATOM 12119 C C . PHE B 1 459 ? -20.312 47.562 -15.992 1 96.38 459 PHE B C 1
ATOM 12121 O O . PHE B 1 459 ? -20.922 47.062 -16.953 1 96.38 459 PHE B O 1
ATOM 12128 N N . VAL B 1 460 ? -20.172 46.906 -14.812 1 96.44 460 VAL B N 1
ATOM 12129 C CA . VAL B 1 460 ? -20.891 45.688 -14.469 1 96.44 460 VAL B CA 1
ATOM 12130 C C . VAL B 1 460 ? -21.703 45.906 -13.195 1 96.44 460 VAL B C 1
ATOM 12132 O O . VAL B 1 460 ? -21.188 46.406 -12.195 1 96.44 460 VAL B O 1
ATOM 12135 N N . SER B 1 461 ? -22.969 45.531 -13.211 1 94.69 461 SER B N 1
ATOM 12136 C CA . SER B 1 461 ? -23.844 45.688 -12.055 1 94.69 461 SER B CA 1
ATOM 12137 C C . SER B 1 461 ? -23.688 44.531 -11.07 1 94.69 461 SER B C 1
ATOM 12139 O O . SER B 1 461 ? -23.641 43.375 -11.469 1 94.69 461 SER B O 1
ATOM 12141 N N . ILE B 1 462 ? -23.5 44.938 -9.82 1 92.94 462 ILE B N 1
ATOM 12142 C CA . ILE B 1 462 ? -23.375 43.969 -8.758 1 92.94 462 ILE B CA 1
ATOM 12143 C C . ILE B 1 462 ? -24.719 43.812 -8.039 1 92.94 462 ILE B C 1
ATOM 12145 O O . ILE B 1 462 ? -25.25 44.781 -7.508 1 92.94 462 ILE B O 1
ATOM 12149 N N . LYS B 1 463 ? -25.141 42.625 -7.953 1 85.69 463 LYS B N 1
ATOM 12150 C CA . LYS B 1 463 ? -26.422 42.344 -7.305 1 85.69 463 LYS B CA 1
ATOM 12151 C C . LYS B 1 463 ? -26.266 42.312 -5.785 1 85.69 463 LYS B C 1
ATOM 12153 O O . LYS B 1 463 ? -25.188 42.031 -5.266 1 85.69 463 LYS B O 1
ATOM 12158 N N . PRO B 1 464 ? -27.328 42.594 -5.07 1 76.19 464 PRO B N 1
ATOM 12159 C CA . PRO B 1 464 ? -27.281 42.656 -3.607 1 76.19 464 PRO B CA 1
ATOM 12160 C C . PRO B 1 464 ? -26.766 41.375 -2.957 1 76.19 464 PRO B C 1
ATOM 12162 O O . PRO B 1 464 ? -26.125 41.438 -1.91 1 76.19 464 PRO B O 1
ATOM 12165 N N . ALA B 1 465 ? -26.969 40.344 -3.682 1 70.31 465 ALA B N 1
ATOM 12166 C CA . ALA B 1 465 ? -26.547 39.062 -3.121 1 70.31 465 ALA B CA 1
ATOM 12167 C C . ALA B 1 465 ? -25.031 38.969 -3.043 1 70.31 465 ALA B C 1
ATOM 12169 O O . ALA B 1 465 ? -24.484 38.156 -2.277 1 70.31 465 ALA B O 1
ATOM 12170 N N . MET B 1 466 ? -24.344 39.844 -3.695 1 83.06 466 MET B N 1
ATOM 12171 C CA . MET B 1 466 ? -22.875 39.75 -3.764 1 83.06 466 MET B CA 1
ATOM 12172 C C . MET B 1 466 ? -22.25 40.906 -2.969 1 83.06 466 MET B C 1
ATOM 12174 O O . MET B 1 466 ? -21.016 40.969 -2.869 1 83.06 466 MET B O 1
ATOM 12178 N N . TYR B 1 467 ? -23.109 41.719 -2.338 1 79.5 467 TYR B N 1
ATOM 12179 C CA . TYR B 1 467 ? -22.531 42.875 -1.644 1 79.5 467 TYR B CA 1
ATOM 12180 C C . TYR B 1 467 ? -21.562 42.438 -0.554 1 79.5 467 TYR B C 1
ATOM 12182 O O . TYR B 1 467 ? -21.859 41.5 0.21 1 79.5 467 TYR B O 1
ATOM 12190 N N . GLY B 1 468 ? -20.391 42.969 -0.622 1 78.06 468 GLY B N 1
ATOM 12191 C CA . GLY B 1 468 ? -19.391 42.688 0.393 1 78.06 468 GLY B CA 1
ATOM 12192 C C . GLY B 1 468 ? -18.578 41.438 0.09 1 78.06 468 GLY B C 1
ATOM 12193 O O . GLY B 1 468 ? -17.578 41.156 0.771 1 78.06 468 GLY B O 1
ATOM 12194 N N . HIS B 1 469 ? -18.984 40.656 -0.856 1 83.31 469 HIS B N 1
ATOM 12195 C CA . HIS B 1 469 ? -18.25 39.438 -1.244 1 83.31 469 HIS B CA 1
ATOM 12196 C C . HIS B 1 469 ? -17.281 39.719 -2.389 1 83.31 469 HIS B C 1
ATOM 12198 O O . HIS B 1 469 ? -17.516 39.281 -3.52 1 83.31 469 HIS B O 1
ATOM 12204 N N . VAL B 1 470 ? -16.281 40.281 -1.974 1 87.44 470 VAL B N 1
ATOM 12205 C CA . VAL B 1 470 ? -15.367 40.812 -2.973 1 87.44 470 VAL B CA 1
ATOM 12206 C C . VAL B 1 470 ? -14.844 39.688 -3.861 1 87.44 470 VAL B C 1
ATOM 12208 O O . VAL B 1 470 ? -14.656 39.875 -5.062 1 87.44 470 VAL B O 1
ATOM 12211 N N . CYS B 1 471 ? -14.602 38.5 -3.301 1 90.62 471 CYS B N 1
ATOM 12212 C CA . CYS B 1 471 ? -14.133 37.406 -4.113 1 90.62 471 CYS B CA 1
ATOM 12213 C C . CYS B 1 471 ? -15.18 37 -5.145 1 90.62 471 CYS B C 1
ATOM 12215 O O . CYS B 1 471 ? -14.844 36.688 -6.293 1 90.62 471 CYS B O 1
ATOM 12217 N N . LYS B 1 472 ? -16.406 37 -4.766 1 88.56 472 LYS B N 1
ATOM 12218 C CA . LYS B 1 472 ? -17.484 36.688 -5.699 1 88.56 472 LYS B CA 1
ATOM 12219 C C . LYS B 1 472 ? -17.625 37.781 -6.742 1 88.56 472 LYS B C 1
ATOM 12221 O O . LYS B 1 472 ? -17.969 37.531 -7.895 1 88.56 472 LYS B O 1
ATOM 12226 N N . ILE B 1 473 ? -17.469 39 -6.238 1 91.94 473 ILE B N 1
ATOM 12227 C CA . ILE B 1 473 ? -17.547 40.156 -7.141 1 91.94 473 ILE B CA 1
ATOM 12228 C C . ILE B 1 473 ? -16.453 40.062 -8.188 1 91.94 473 ILE B C 1
ATOM 12230 O O . ILE B 1 473 ? -16.703 40.25 -9.383 1 91.94 473 ILE B O 1
ATOM 12234 N N . TRP B 1 474 ? -15.289 39.75 -7.762 1 94.38 474 TRP B N 1
ATOM 12235 C CA . TRP B 1 474 ? -14.18 39.594 -8.703 1 94.38 474 TRP B CA 1
ATOM 12236 C C . TRP B 1 474 ? -14.477 38.5 -9.719 1 94.38 474 TRP B C 1
ATOM 12238 O O . TRP B 1 474 ? -14.148 38.625 -10.898 1 94.38 474 TRP B O 1
ATOM 12248 N N . ASN B 1 475 ? -14.992 37.438 -9.281 1 93.56 475 ASN B N 1
ATOM 12249 C CA . ASN B 1 475 ? -15.391 36.375 -10.203 1 93.56 475 ASN B CA 1
ATOM 12250 C C . ASN B 1 475 ? -16.406 36.875 -11.227 1 93.56 475 ASN B C 1
ATOM 12252 O O . ASN B 1 475 ? -16.328 36.562 -12.406 1 93.56 475 ASN B O 1
ATOM 12256 N N . HIS B 1 476 ? -17.359 37.656 -10.688 1 93.62 476 HIS B N 1
ATOM 12257 C CA . HIS B 1 476 ? -18.406 38.219 -11.539 1 93.62 476 HIS B CA 1
ATOM 12258 C C . HIS B 1 476 ? -17.812 39.156 -12.578 1 93.62 476 HIS B C 1
ATOM 12260 O O . HIS B 1 476 ? -18.188 39.094 -13.75 1 93.62 476 HIS B O 1
ATOM 12266 N N . LEU B 1 477 ? -16.922 39.969 -12.195 1 96.06 477 LEU B N 1
ATOM 12267 C CA . LEU B 1 477 ? -16.25 40.906 -13.102 1 96.06 477 LEU B CA 1
ATOM 12268 C C . LEU B 1 477 ? -15.336 40.125 -14.062 1 96.06 477 LEU B C 1
ATOM 12270 O O . LEU B 1 477 ? -15.25 40.469 -15.242 1 96.06 477 LEU B O 1
ATOM 12274 N N . GLY B 1 478 ? -14.68 39.125 -13.523 1 94.38 478 GLY B N 1
ATOM 12275 C CA . GLY B 1 478 ? -13.758 38.344 -14.305 1 94.38 478 GLY B CA 1
ATOM 12276 C C . GLY B 1 478 ? -14.414 37.625 -15.477 1 94.38 478 GLY B C 1
ATOM 12277 O O . GLY B 1 478 ? -13.781 37.406 -16.516 1 94.38 478 GLY B O 1
ATOM 12278 N N . ARG B 1 479 ? -15.641 37.312 -15.344 1 91.69 479 ARG B N 1
ATOM 12279 C CA . ARG B 1 479 ? -16.375 36.656 -16.422 1 91.69 479 ARG B CA 1
ATOM 12280 C C . ARG B 1 479 ? -16.516 37.594 -17.625 1 91.69 479 ARG B C 1
ATOM 12282 O O . ARG B 1 479 ? -16.656 37.125 -18.766 1 91.69 479 ARG B O 1
ATOM 12289 N N . GLN B 1 480 ? -16.391 38.875 -17.344 1 92.31 480 GLN B N 1
ATOM 12290 C CA . GLN B 1 480 ? -16.547 39.844 -18.406 1 92.31 480 GLN B CA 1
ATOM 12291 C C . GLN B 1 480 ? -15.188 40.25 -18.984 1 92.31 480 GLN B C 1
ATOM 12293 O O . GLN B 1 480 ? -15.125 40.969 -19.984 1 92.31 480 GLN B O 1
ATOM 12298 N N . ALA B 1 481 ? -14.203 39.719 -18.344 1 92.38 481 ALA B N 1
ATOM 12299 C CA . ALA B 1 481 ? -12.859 40.062 -18.781 1 92.38 481 ALA B CA 1
ATOM 12300 C C . ALA B 1 481 ? -12.523 39.375 -20.109 1 92.38 481 ALA B C 1
ATOM 12302 O O . ALA B 1 481 ? -12.734 38.188 -20.266 1 92.38 481 ALA B O 1
ATOM 12303 N N . LYS B 1 482 ? -12.016 40.062 -21.078 1 89.19 482 LYS B N 1
ATOM 12304 C CA . LYS B 1 482 ? -11.773 39.531 -22.422 1 89.19 482 LYS B CA 1
ATOM 12305 C C . LYS B 1 482 ? -10.281 39.469 -22.719 1 89.19 482 LYS B C 1
ATOM 12307 O O . LYS B 1 482 ? -9.859 38.844 -23.688 1 89.19 482 LYS B O 1
ATOM 12312 N N . HIS B 1 483 ? -9.508 40.125 -21.891 1 93.06 483 HIS B N 1
ATOM 12313 C CA . HIS B 1 483 ? -8.094 40.25 -22.203 1 93.06 483 HIS B CA 1
ATOM 12314 C C . HIS B 1 483 ? -7.273 39.188 -21.5 1 93.06 483 HIS B C 1
ATOM 12316 O O . HIS B 1 483 ? -7.805 38.406 -20.688 1 93.06 483 HIS B O 1
ATOM 12322 N N . ASP B 1 484 ? -6.016 39.156 -21.844 1 93.94 484 ASP B N 1
ATOM 12323 C CA . ASP B 1 484 ? -5.164 38.031 -21.484 1 93.94 484 ASP B CA 1
ATOM 12324 C C . ASP B 1 484 ? -4.781 38.094 -20 1 93.94 484 ASP B C 1
ATOM 12326 O O . ASP B 1 484 ? -4.828 37.094 -19.312 1 93.94 484 ASP B O 1
ATOM 12330 N N . TYR B 1 485 ? -4.316 39.25 -19.562 1 96.75 485 TYR B N 1
ATOM 12331 C CA . TYR B 1 485 ? -3.875 39.375 -18.172 1 96.75 485 TYR B CA 1
ATOM 12332 C C . TYR B 1 485 ? -4.938 40.062 -17.328 1 96.75 485 TYR B C 1
ATOM 12334 O O . TYR B 1 485 ? -5.527 41.062 -17.75 1 96.75 485 TYR B O 1
ATOM 12342 N N . ILE B 1 486 ? -5.227 39.469 -16.203 1 97.31 486 ILE B N 1
ATOM 12343 C CA . ILE B 1 486 ? -6.281 39.969 -15.336 1 97.31 486 ILE B CA 1
ATOM 12344 C C . ILE B 1 486 ? -5.695 40.344 -13.969 1 97.31 486 ILE B C 1
ATOM 12346 O O . ILE B 1 486 ? -4.969 39.562 -13.367 1 97.31 486 ILE B O 1
ATOM 12350 N N . VAL B 1 487 ? -5.953 41.531 -13.516 1 96.38 487 VAL B N 1
ATOM 12351 C CA . VAL B 1 487 ? -5.453 41.969 -12.211 1 96.38 487 VAL B CA 1
ATOM 12352 C C . VAL B 1 487 ? -6.625 42.375 -11.32 1 96.38 487 VAL B C 1
ATOM 12354 O O . VAL B 1 487 ? -7.582 43 -11.797 1 96.38 487 VAL B O 1
ATOM 12357 N N . LEU B 1 488 ? -6.57 42 -10.047 1 94.19 488 LEU B N 1
ATOM 12358 C CA . LEU B 1 488 ? -7.605 42.281 -9.062 1 94.19 488 LEU B CA 1
ATOM 12359 C C . LEU B 1 488 ? -7.281 43.562 -8.273 1 94.19 488 LEU B C 1
ATOM 12361 O O . LEU B 1 488 ? -6.621 43.5 -7.234 1 94.19 488 LEU B O 1
ATOM 12365 N N . LEU B 1 489 ? -7.844 44.656 -8.664 1 93 489 LEU B N 1
ATOM 12366 C CA . LEU B 1 489 ? -7.516 45.906 -8.008 1 93 489 LEU B CA 1
ATOM 12367 C C . LEU B 1 489 ? -8.727 46.469 -7.266 1 93 489 LEU B C 1
ATOM 12369 O O . LEU B 1 489 ? -9.648 45.719 -6.926 1 93 489 LEU B O 1
ATOM 12373 N N . GLY B 1 490 ? -8.633 47.625 -6.766 1 88.56 490 GLY B N 1
ATOM 12374 C CA . GLY B 1 490 ? -9.664 48.406 -6.078 1 88.56 490 GLY B CA 1
ATOM 12375 C C . GLY B 1 490 ? -9.508 49.906 -6.238 1 88.56 490 GLY B C 1
ATOM 12376 O O . GLY B 1 490 ? -8.531 50.375 -6.812 1 88.56 490 GLY B O 1
ATOM 12377 N N . ASP B 1 491 ? -10.508 50.594 -5.785 1 86.38 491 ASP B N 1
ATOM 12378 C CA . ASP B 1 491 ? -10.5 52.031 -5.93 1 86.38 491 ASP B CA 1
ATOM 12379 C C . ASP B 1 491 ? -9.523 52.688 -4.953 1 86.38 491 ASP B C 1
ATOM 12381 O O . ASP B 1 491 ? -9.219 53.875 -5.066 1 86.38 491 ASP B O 1
ATOM 12385 N N . ASP B 1 492 ? -9 51.906 -4.09 1 87.25 492 ASP B N 1
ATOM 12386 C CA . ASP B 1 492 ? -8.094 52.438 -3.074 1 87.25 492 ASP B CA 1
ATOM 12387 C C . ASP B 1 492 ? -6.645 52.094 -3.389 1 87.25 492 ASP B C 1
ATOM 12389 O O . ASP B 1 492 ? -5.777 52.156 -2.514 1 87.25 492 ASP B O 1
ATOM 12393 N N . ILE B 1 493 ? -6.391 51.781 -4.59 1 92.31 493 ILE B N 1
ATOM 12394 C CA . ILE B 1 493 ? -5.051 51.344 -4.965 1 92.31 493 ILE B CA 1
ATOM 12395 C C . ILE B 1 493 ? -4.32 52.438 -5.699 1 92.31 493 ILE B C 1
ATOM 12397 O O . ILE B 1 493 ? -4.918 53.156 -6.508 1 92.31 493 ILE B O 1
ATOM 12401 N N . ARG B 1 494 ? -3.002 52.562 -5.422 1 93.38 494 ARG B N 1
ATOM 12402 C CA . ARG B 1 494 ? -2.113 53.469 -6.145 1 93.38 494 ARG B CA 1
ATOM 12403 C C . ARG B 1 494 ? -0.942 52.719 -6.758 1 93.38 494 ARG B C 1
ATOM 12405 O O . ARG B 1 494 ? -0.174 52.062 -6.043 1 93.38 494 ARG B O 1
ATOM 12412 N N . LEU B 1 495 ? -0.847 52.75 -8.031 1 94.88 495 LEU B N 1
ATOM 12413 C CA . LEU B 1 495 ? 0.294 52.188 -8.727 1 94.88 495 LEU B CA 1
ATOM 12414 C C . LEU B 1 495 ? 1.479 53.125 -8.734 1 94.88 495 LEU B C 1
ATOM 12416 O O . LEU B 1 495 ? 1.309 54.344 -8.938 1 94.88 495 LEU B O 1
ATOM 12420 N N . LEU B 1 496 ? 2.672 52.625 -8.539 1 94 496 LEU B N 1
ATOM 12421 C CA . LEU B 1 496 ? 3.762 53.562 -8.258 1 94 496 LEU B CA 1
ATOM 12422 C C . LEU B 1 496 ? 4.84 53.469 -9.328 1 94 496 LEU B C 1
ATOM 12424 O O . LEU B 1 496 ? 5.617 54.406 -9.5 1 94 496 LEU B O 1
ATOM 12428 N N . ASP B 1 497 ? 4.918 52.438 -10.078 1 93.69 497 ASP B N 1
ATOM 12429 C CA . ASP B 1 497 ? 6.078 52.281 -10.945 1 93.69 497 ASP B CA 1
ATOM 12430 C C . ASP B 1 497 ? 5.66 52.156 -12.414 1 93.69 497 ASP B C 1
ATOM 12432 O O . ASP B 1 497 ? 4.727 51.438 -12.742 1 93.69 497 ASP B O 1
ATOM 12436 N N . GLN B 1 498 ? 6.434 52.75 -13.227 1 92.19 498 GLN B N 1
ATOM 12437 C CA . GLN B 1 498 ? 6.188 52.719 -14.664 1 92.19 498 GLN B CA 1
ATOM 12438 C C . GLN B 1 498 ? 6.59 51.375 -15.258 1 92.19 498 GLN B C 1
ATOM 12440 O O . GLN B 1 498 ? 7.578 50.75 -14.836 1 92.19 498 GLN B O 1
ATOM 12445 N N . GLY B 1 499 ? 5.82 50.938 -16.203 1 90.31 499 GLY B N 1
ATOM 12446 C CA . GLY B 1 499 ? 6.137 49.688 -16.922 1 90.31 499 GLY B CA 1
ATOM 12447 C C . GLY B 1 499 ? 5.766 48.438 -16.156 1 90.31 499 GLY B C 1
ATOM 12448 O O . GLY B 1 499 ? 6.289 47.375 -16.453 1 90.31 499 GLY B O 1
ATOM 12449 N N . TRP B 1 500 ? 4.938 48.562 -15.219 1 93.62 500 TRP B N 1
ATOM 12450 C CA . TRP B 1 500 ? 4.594 47.406 -14.383 1 93.62 500 TRP B CA 1
ATOM 12451 C C . TRP B 1 500 ? 3.938 46.312 -15.211 1 93.62 500 TRP B C 1
ATOM 12453 O O . TRP B 1 500 ? 4.172 45.125 -14.969 1 93.62 500 TRP B O 1
ATOM 12463 N N . GLN B 1 501 ? 3.201 46.656 -16.266 1 94.44 501 GLN B N 1
ATOM 12464 C CA . GLN B 1 501 ? 2.531 45.656 -17.094 1 94.44 501 GLN B CA 1
ATOM 12465 C C . GLN B 1 501 ? 3.545 44.781 -17.844 1 94.44 501 GLN B C 1
ATOM 12467 O O . GLN B 1 501 ? 3.449 43.562 -17.844 1 94.44 501 GLN B O 1
ATOM 12472 N N . GLN B 1 502 ? 4.492 45.406 -18.375 1 91.25 502 GLN B N 1
ATOM 12473 C CA . GLN B 1 502 ? 5.508 44.688 -19.141 1 91.25 502 GLN B CA 1
ATOM 12474 C C . GLN B 1 502 ? 6.367 43.812 -18.234 1 91.25 502 GLN B C 1
ATOM 12476 O O . GLN B 1 502 ? 6.75 42.719 -18.609 1 91.25 502 GLN B O 1
ATOM 12481 N N . ARG B 1 503 ? 6.668 44.312 -17.172 1 91.5 503 ARG B N 1
ATOM 12482 C CA . ARG B 1 503 ? 7.496 43.562 -16.234 1 91.5 503 ARG B CA 1
ATOM 12483 C C . ARG B 1 503 ? 6.766 42.312 -15.734 1 91.5 503 ARG B C 1
ATOM 12485 O O . ARG B 1 503 ? 7.371 41.25 -15.594 1 91.5 503 ARG B O 1
ATOM 12492 N N . ILE B 1 504 ? 5.555 42.438 -15.492 1 94.06 504 ILE B N 1
ATOM 12493 C CA . ILE B 1 504 ? 4.758 41.312 -15.039 1 94.06 504 ILE B CA 1
ATOM 12494 C C . ILE B 1 504 ? 4.641 40.281 -16.156 1 94.06 504 ILE B C 1
ATOM 12496 O O . ILE B 1 504 ? 4.746 39.062 -15.922 1 94.06 504 ILE B O 1
ATOM 12500 N N . VAL B 1 505 ? 4.41 40.75 -17.391 1 94.12 505 VAL B N 1
ATOM 12501 C CA . VAL B 1 505 ? 4.34 39.875 -18.547 1 94.12 505 VAL B CA 1
ATOM 12502 C C . VAL B 1 505 ? 5.656 39.125 -18.688 1 94.12 505 VAL B C 1
ATOM 12504 O O . VAL B 1 505 ? 5.66 37.906 -18.969 1 94.12 505 VAL B O 1
ATOM 12507 N N . ARG B 1 506 ? 6.66 39.812 -18.516 1 91 506 ARG B N 1
ATOM 12508 C CA . ARG B 1 506 ? 7.973 39.188 -18.578 1 91 506 ARG B CA 1
ATOM 12509 C C . ARG B 1 506 ? 8.094 38.062 -17.562 1 91 506 ARG B C 1
ATOM 12511 O O . ARG B 1 506 ? 8.648 37 -17.844 1 91 506 ARG B O 1
ATOM 12518 N N . ARG B 1 507 ? 7.641 38.281 -16.422 1 92.12 507 ARG B N 1
ATOM 12519 C CA . ARG B 1 507 ? 7.688 37.25 -15.367 1 92.12 507 ARG B CA 1
ATOM 12520 C C . ARG B 1 507 ? 6.902 36 -15.773 1 92.12 507 ARG B C 1
ATOM 12522 O O . ARG B 1 507 ? 7.332 34.875 -15.508 1 92.12 507 ARG B O 1
ATOM 12529 N N . PHE B 1 508 ? 5.777 36.188 -16.406 1 94.31 508 PHE B N 1
ATOM 12530 C CA . PHE B 1 508 ? 4.977 35.062 -16.859 1 94.31 508 PHE B CA 1
ATOM 12531 C C . PHE B 1 508 ? 5.746 34.219 -17.891 1 94.31 508 PHE B C 1
ATOM 12533 O O . PHE B 1 508 ? 5.711 33 -17.844 1 94.31 508 PHE B O 1
ATOM 12540 N N . TYR B 1 509 ? 6.438 34.906 -18.734 1 92.44 509 TYR B N 1
ATOM 12541 C CA . TYR B 1 509 ? 7.219 34.219 -19.75 1 92.44 509 TYR B CA 1
ATOM 12542 C C . TYR B 1 509 ? 8.391 33.469 -19.109 1 92.44 509 TYR B C 1
ATOM 12544 O O . TYR B 1 509 ? 8.703 32.344 -19.5 1 92.44 509 TYR B O 1
ATOM 12552 N N . GLU B 1 510 ? 8.953 34.094 -18.188 1 89.75 510 GLU B N 1
ATOM 12553 C CA . GLU B 1 510 ? 10.062 33.469 -17.484 1 89.75 510 GLU B CA 1
ATOM 12554 C C . GLU B 1 510 ? 9.617 32.188 -16.797 1 89.75 510 GLU B C 1
ATOM 12556 O O . GLU B 1 510 ? 10.289 31.156 -16.859 1 89.75 510 GLU B O 1
ATOM 12561 N N . VAL B 1 511 ? 8.531 32.219 -16.156 1 91.38 511 VAL B N 1
ATOM 12562 C CA . VAL B 1 511 ? 8 31.062 -15.453 1 91.38 511 VAL B CA 1
ATOM 12563 C C . VAL B 1 511 ? 7.695 29.953 -16.469 1 91.38 511 VAL B C 1
ATOM 12565 O O . VAL B 1 511 ? 8.031 28.781 -16.234 1 91.38 511 VAL B O 1
ATOM 12568 N N . SER B 1 512 ? 7.043 30.266 -17.547 1 92.81 512 SER B N 1
ATOM 12569 C CA . SER B 1 512 ? 6.668 29.297 -18.562 1 92.81 512 SER B CA 1
ATOM 12570 C C . SER B 1 512 ? 7.895 28.578 -19.125 1 92.81 512 SER B C 1
ATOM 12572 O O . SER B 1 512 ? 7.906 27.359 -19.234 1 92.81 512 SER B O 1
ATOM 12574 N N . GLU B 1 513 ? 8.875 29.312 -19.359 1 88.69 513 GLU B N 1
ATOM 12575 C CA . GLU B 1 513 ? 10.086 28.75 -19.953 1 88.69 513 GLU B CA 1
ATOM 12576 C C . GLU B 1 513 ? 10.891 27.953 -18.938 1 88.69 513 GLU B C 1
ATOM 12578 O O . GLU B 1 513 ? 11.336 26.844 -19.219 1 88.69 513 GLU B O 1
ATOM 12583 N N . ASN B 1 514 ? 11.023 28.531 -17.859 1 85.69 514 ASN B N 1
ATOM 12584 C CA . ASN B 1 514 ? 11.859 27.906 -16.844 1 85.69 514 ASN B CA 1
ATOM 12585 C C . ASN B 1 514 ? 11.234 26.625 -16.297 1 85.69 514 ASN B C 1
ATOM 12587 O O . ASN B 1 514 ? 11.938 25.672 -15.992 1 85.69 514 ASN B O 1
ATOM 12591 N N . GLU B 1 515 ? 9.977 26.594 -16.172 1 89.56 515 GLU B N 1
ATOM 12592 C CA . GLU B 1 515 ? 9.297 25.469 -15.531 1 89.56 515 GLU B CA 1
ATOM 12593 C C . GLU B 1 515 ? 8.594 24.594 -16.562 1 89.56 515 GLU B C 1
ATOM 12595 O O . GLU B 1 515 ? 7.98 23.578 -16.203 1 89.56 515 GLU B O 1
ATOM 12600 N N . ASP B 1 516 ? 8.789 24.938 -17.844 1 87.81 516 ASP B N 1
ATOM 12601 C CA . ASP B 1 516 ? 8.148 24.188 -18.938 1 87.81 516 ASP B CA 1
ATOM 12602 C C . ASP B 1 516 ? 6.648 24.062 -18.703 1 87.81 516 ASP B C 1
ATOM 12604 O O . ASP B 1 516 ? 6.109 22.953 -18.688 1 87.81 516 ASP B O 1
ATOM 12608 N N . LEU B 1 517 ? 6.027 25.172 -18.438 1 94 517 LEU B N 1
ATOM 12609 C CA . LEU B 1 517 ? 4.586 25.25 -18.219 1 94 517 LEU B CA 1
ATOM 12610 C C . LEU B 1 517 ? 3.912 26.047 -19.328 1 94 517 LEU B C 1
ATOM 12612 O O . LEU B 1 517 ? 4.566 26.812 -20.031 1 94 517 LEU B O 1
ATOM 12616 N N . PRO B 1 518 ? 2.656 25.812 -19.531 1 93.88 518 PRO B N 1
ATOM 12617 C CA . PRO B 1 518 ? 1.95 26.672 -20.5 1 93.88 518 PRO B CA 1
ATOM 12618 C C . PRO B 1 518 ? 1.981 28.156 -20.094 1 93.88 518 PRO B C 1
ATOM 12620 O O . PRO B 1 518 ? 1.94 28.469 -18.906 1 93.88 518 PRO B O 1
ATOM 12623 N N . LEU B 1 519 ? 2.053 29 -21.125 1 93.88 519 LEU B N 1
ATOM 12624 C CA . LEU B 1 519 ? 2.014 30.422 -20.844 1 93.88 519 LEU B CA 1
ATOM 12625 C C . LEU B 1 519 ? 0.721 30.797 -20.125 1 93.88 519 LEU B C 1
ATOM 12627 O O . LEU B 1 519 ? -0.37 30.453 -20.578 1 93.88 519 LEU B O 1
ATOM 12631 N N . GLY B 1 520 ? 0.919 31.359 -19 1 94.62 520 GLY B N 1
ATOM 12632 C CA . GLY B 1 520 ? -0.252 31.781 -18.25 1 94.62 520 GLY B CA 1
ATOM 12633 C C . GLY B 1 520 ? -0.474 31 -16.984 1 94.62 520 GLY B C 1
ATOM 12634 O O . GLY B 1 520 ? -1.229 31.422 -16.109 1 94.62 520 GLY B O 1
ATOM 12635 N N . ALA B 1 521 ? 0.179 29.844 -16.859 1 95.88 521 ALA B N 1
ATOM 12636 C CA . ALA B 1 521 ? 0.054 29.047 -15.656 1 95.88 521 ALA B CA 1
ATOM 12637 C C . ALA B 1 521 ? 0.941 29.594 -14.539 1 95.88 521 ALA B C 1
ATOM 12639 O O . ALA B 1 521 ? 1.889 28.922 -14.109 1 95.88 521 ALA B O 1
ATOM 12640 N N . ALA B 1 522 ? 0.581 30.703 -14.047 1 96.5 522 ALA B N 1
ATOM 12641 C CA . ALA B 1 522 ? 1.372 31.391 -13.031 1 96.5 522 ALA B CA 1
ATOM 12642 C C . ALA B 1 522 ? 0.543 32.438 -12.312 1 96.5 522 ALA B C 1
ATOM 12644 O O . ALA B 1 522 ? -0.588 32.75 -12.711 1 96.5 522 ALA B O 1
ATOM 12645 N N . CYS B 1 523 ? 1.019 32.938 -11.234 1 96.94 523 CYS B N 1
ATOM 12646 C CA . CYS B 1 523 ? 0.471 34.062 -10.477 1 96.94 523 CYS B CA 1
ATOM 12647 C C . CYS B 1 523 ? 1.574 35.031 -10.047 1 96.94 523 CYS B C 1
ATOM 12649 O O . CYS B 1 523 ? 2.545 34.625 -9.406 1 96.94 523 CYS B O 1
ATOM 12651 N N . VAL B 1 524 ? 1.43 36.281 -10.391 1 95.31 524 VAL B N 1
ATOM 12652 C CA . VAL B 1 524 ? 2.455 37.25 -10.07 1 95.31 524 VAL B CA 1
ATOM 12653 C C . VAL B 1 524 ? 1.855 38.375 -9.203 1 95.31 524 VAL B C 1
ATOM 12655 O O . VAL B 1 524 ? 0.784 38.906 -9.516 1 95.31 524 VAL B O 1
ATOM 12658 N N . ALA B 1 525 ? 2.486 38.594 -8.109 1 93.25 525 ALA B N 1
ATOM 12659 C CA . ALA B 1 525 ? 2.055 39.656 -7.215 1 93.25 525 ALA B CA 1
ATOM 12660 C C . ALA B 1 525 ? 3.051 40.812 -7.215 1 93.25 525 ALA B C 1
ATOM 12662 O O . ALA B 1 525 ? 4.246 40.625 -7.441 1 93.25 525 ALA B O 1
ATOM 12663 N N . MET B 1 526 ? 2.559 42 -7.051 1 91.62 526 MET B N 1
ATOM 12664 C CA . MET B 1 526 ? 3.396 43.188 -6.926 1 91.62 526 MET B CA 1
ATOM 12665 C C . MET B 1 526 ? 3.783 43.438 -5.469 1 91.62 526 MET B C 1
ATOM 12667 O O . MET B 1 526 ? 3.281 42.75 -4.566 1 91.62 526 MET B O 1
ATOM 12671 N N . LYS B 1 527 ? 4.734 44.281 -5.312 1 87.69 527 LYS B N 1
ATOM 12672 C CA . LYS B 1 527 ? 5.152 44.656 -3.957 1 87.69 527 LYS B CA 1
ATOM 12673 C C . LYS B 1 527 ? 4.219 45.688 -3.357 1 87.69 527 LYS B C 1
ATOM 12675 O O . LYS B 1 527 ? 4.242 46.844 -3.77 1 87.69 527 LYS B O 1
ATOM 12680 N N . ASP B 1 528 ? 3.416 45.312 -2.389 1 87.38 528 ASP B N 1
ATOM 12681 C CA . ASP B 1 528 ? 2.541 46.219 -1.67 1 87.38 528 ASP B CA 1
ATOM 12682 C C . ASP B 1 528 ? 3.273 46.875 -0.498 1 87.38 528 ASP B C 1
ATOM 12684 O O . ASP B 1 528 ? 3.719 46.188 0.422 1 87.38 528 ASP B O 1
ATOM 12688 N N . LEU B 1 529 ? 3.332 48.094 -0.454 1 82.31 529 LEU B N 1
ATOM 12689 C CA . LEU B 1 529 ? 4.055 48.812 0.585 1 82.31 529 LEU B CA 1
ATOM 12690 C C . LEU B 1 529 ? 3.326 48.719 1.922 1 82.31 529 LEU B C 1
ATOM 12692 O O . LEU B 1 529 ? 3.949 48.812 2.982 1 82.31 529 LEU B O 1
ATOM 12696 N N . ALA B 1 530 ? 2.029 48.531 1.832 1 76.94 530 ALA B N 1
ATOM 12697 C CA . ALA B 1 530 ? 1.233 48.438 3.055 1 76.94 530 ALA B CA 1
ATOM 12698 C C . ALA B 1 530 ? 1.376 47.062 3.695 1 76.94 530 ALA B C 1
ATOM 12700 O O . ALA B 1 530 ? 1.311 46.938 4.918 1 76.94 530 ALA B O 1
ATOM 12701 N N . PHE B 1 531 ? 1.566 46.094 2.918 1 78.44 531 PHE B N 1
ATOM 12702 C CA . PHE B 1 531 ? 1.666 44.719 3.408 1 78.44 531 PHE B CA 1
ATOM 12703 C C . PHE B 1 531 ? 2.826 44 2.742 1 78.44 531 PHE B C 1
ATOM 12705 O O . PHE B 1 531 ? 2.615 43.062 1.96 1 78.44 531 PHE B O 1
ATOM 12712 N N . PRO B 1 532 ? 3.963 44.344 3.203 1 73.69 532 PRO B N 1
ATOM 12713 C CA . PRO B 1 532 ? 5.109 43.688 2.564 1 73.69 532 PRO B CA 1
ATOM 12714 C C . PRO B 1 532 ? 5.113 42.156 2.758 1 73.69 532 PRO B C 1
ATOM 12716 O O . PRO B 1 532 ? 4.852 41.688 3.861 1 73.69 532 PRO B O 1
ATOM 12719 N N . GLY B 1 533 ? 5.336 41.5 1.691 1 74.88 533 GLY B N 1
ATOM 12720 C CA . GLY B 1 533 ? 5.441 40.031 1.764 1 74.88 533 GLY B CA 1
ATOM 12721 C C . GLY B 1 533 ? 4.109 39.344 1.574 1 74.88 533 GLY B C 1
ATOM 12722 O O . GLY B 1 533 ? 4.059 38.094 1.467 1 74.88 533 GLY B O 1
ATOM 12723 N N . PHE B 1 534 ? 3.033 40.031 1.59 1 83.12 534 PHE B N 1
ATOM 12724 C CA . PHE B 1 534 ? 1.709 39.469 1.33 1 83.12 534 PHE B CA 1
ATOM 12725 C C . PHE B 1 534 ? 1.317 39.688 -0.129 1 83.12 534 PHE B C 1
ATOM 12727 O O . PHE B 1 534 ? 1.467 40.781 -0.674 1 83.12 534 PHE B O 1
ATOM 12734 N N . PRO B 1 535 ? 0.868 38.625 -0.779 1 88.75 535 PRO B N 1
ATOM 12735 C CA . PRO B 1 535 ? 0.567 38.75 -2.209 1 88.75 535 PRO B CA 1
ATOM 12736 C C . PRO B 1 535 ? -0.789 39.406 -2.477 1 88.75 535 PRO B C 1
ATOM 12738 O O . PRO B 1 535 ? -1.689 38.75 -3.02 1 88.75 535 PRO B O 1
ATOM 12741 N N . THR B 1 536 ? -0.805 40.594 -2.338 1 88.5 536 THR B N 1
ATOM 12742 C CA . THR B 1 536 ? -2.037 41.344 -2.602 1 88.5 536 THR B CA 1
ATOM 12743 C C . THR B 1 536 ? -2.213 41.594 -4.098 1 88.5 536 THR B C 1
ATOM 12745 O O . THR B 1 536 ? -1.229 41.688 -4.836 1 88.5 536 THR B O 1
ATOM 12748 N N . PHE B 1 537 ? -3.42 41.594 -4.547 1 89.75 537 PHE B N 1
ATOM 12749 C CA . PHE B 1 537 ? -3.842 41.969 -5.891 1 89.75 537 PHE B CA 1
ATOM 12750 C C . PHE B 1 537 ? -3.045 41.219 -6.945 1 89.75 537 PHE B C 1
ATOM 12752 O O . PHE B 1 537 ? -2.451 41.844 -7.836 1 89.75 537 PHE B O 1
ATOM 12759 N N . PRO B 1 538 ? -3.08 39.938 -6.855 1 94.31 538 PRO B N 1
ATOM 12760 C CA . PRO B 1 538 ? -2.303 39.125 -7.781 1 94.31 538 PRO B CA 1
ATOM 12761 C C . PRO B 1 538 ? -2.789 39.219 -9.219 1 94.31 538 PRO B C 1
ATOM 12763 O O . PRO B 1 538 ? -3.941 39.594 -9.461 1 94.31 538 PRO B O 1
ATOM 12766 N N . VAL B 1 539 ? -1.915 38.969 -10.156 1 96.94 539 VAL B N 1
ATOM 12767 C CA . VAL B 1 539 ? -2.213 38.938 -11.586 1 96.94 539 VAL B CA 1
ATOM 12768 C C . VAL B 1 539 ? -2.281 37.5 -12.07 1 96.94 539 VAL B C 1
ATOM 12770 O O . VAL B 1 539 ? -1.417 36.688 -11.734 1 96.94 539 VAL B O 1
ATOM 12773 N N . VAL B 1 540 ? -3.354 37.188 -12.758 1 97.19 540 VAL B N 1
ATOM 12774 C CA . VAL B 1 540 ? -3.488 35.875 -13.367 1 97.19 540 VAL B CA 1
ATOM 12775 C C . VAL B 1 540 ? -3.697 36.031 -14.867 1 97.19 540 VAL B C 1
ATOM 12777 O O . VAL B 1 540 ? -3.957 37.125 -15.367 1 97.19 540 VAL B O 1
ATOM 12780 N N . HIS B 1 541 ? -3.5 35 -15.578 1 96.31 541 HIS B N 1
ATOM 12781 C CA . HIS B 1 541 ? -3.664 34.969 -17.031 1 96.31 541 HIS B CA 1
ATOM 12782 C C . HIS B 1 541 ? -4.984 34.312 -17.406 1 96.31 541 HIS B C 1
ATOM 12784 O O . HIS B 1 541 ? -5.566 33.562 -16.625 1 96.31 541 HIS B O 1
ATOM 12790 N N . ARG B 1 542 ? -5.43 34.594 -18.562 1 94.62 542 ARG B N 1
ATOM 12791 C CA . ARG B 1 542 ? -6.664 34.031 -19.094 1 94.62 542 ARG B CA 1
ATOM 12792 C C . ARG B 1 542 ? -6.598 32.5 -19.109 1 94.62 542 ARG B C 1
ATOM 12794 O O . ARG B 1 542 ? -7.629 31.828 -19 1 94.62 542 ARG B O 1
ATOM 12801 N N . TRP B 1 543 ? -5.434 32 -19.188 1 95.19 543 TRP B N 1
ATOM 12802 C CA . TRP B 1 543 ? -5.242 30.547 -19.078 1 95.19 543 TRP B CA 1
ATOM 12803 C C . TRP B 1 543 ? -5.863 30.016 -17.797 1 95.19 543 TRP B C 1
ATOM 12805 O O . TRP B 1 543 ? -6.504 28.969 -17.797 1 95.19 543 TRP B O 1
ATOM 12815 N N . HIS B 1 544 ? -5.664 30.688 -16.719 1 95.75 544 HIS B N 1
ATOM 12816 C CA . HIS B 1 544 ? -6.211 30.281 -15.43 1 95.75 544 HIS B CA 1
ATOM 12817 C C . HIS B 1 544 ? -7.734 30.219 -15.477 1 95.75 544 HIS B C 1
ATOM 12819 O O . HIS B 1 544 ? -8.328 29.219 -15.055 1 95.75 544 HIS B O 1
ATOM 12825 N N . VAL B 1 545 ? -8.328 31.234 -15.984 1 93.56 545 VAL B N 1
ATOM 12826 C CA . VAL B 1 545 ? -9.781 31.312 -16.047 1 93.56 545 VAL B CA 1
ATOM 12827 C C . VAL B 1 545 ? -10.32 30.219 -16.953 1 93.56 545 VAL B C 1
ATOM 12829 O O . VAL B 1 545 ? -11.375 29.641 -16.688 1 93.56 545 VAL B O 1
ATOM 12832 N N . GLY B 1 546 ? -9.578 29.984 -17.984 1 91.31 546 GLY B N 1
ATOM 12833 C CA . GLY B 1 546 ? -9.984 28.922 -18.906 1 91.31 546 GLY B CA 1
ATOM 12834 C C . GLY B 1 546 ? -9.984 27.547 -18.266 1 91.31 546 GLY B C 1
ATOM 12835 O O . GLY B 1 546 ? -10.859 26.734 -18.547 1 91.31 546 GLY B O 1
ATOM 12836 N N . LYS B 1 547 ? -9.07 27.266 -17.422 1 91.69 547 LYS B N 1
ATOM 12837 C CA . LYS B 1 547 ? -8.914 25.938 -16.844 1 91.69 547 LYS B CA 1
ATOM 12838 C C . LYS B 1 547 ? -9.797 25.766 -15.602 1 91.69 547 LYS B C 1
ATOM 12840 O O . LYS B 1 547 ? -10.336 24.688 -15.352 1 91.69 547 LYS B O 1
ATOM 12845 N N . PHE B 1 548 ? -9.992 26.828 -14.859 1 90.69 548 PHE B N 1
ATOM 12846 C CA . PHE B 1 548 ? -10.688 26.703 -13.578 1 90.69 548 PHE B CA 1
ATOM 12847 C C . PHE B 1 548 ? -12.125 27.203 -13.695 1 90.69 548 PHE B C 1
ATOM 12849 O O . PHE B 1 548 ? -12.953 26.922 -12.828 1 90.69 548 PHE B O 1
ATOM 12856 N N . GLY B 1 549 ? -12.43 27.969 -14.695 1 86.69 549 GLY B N 1
ATOM 12857 C CA . GLY B 1 549 ? -13.766 28.484 -14.891 1 86.69 549 GLY B CA 1
ATOM 12858 C C . GLY B 1 549 ? -14.008 29.797 -14.164 1 86.69 549 GLY B C 1
ATOM 12859 O O . GLY B 1 549 ? -14.938 30.531 -14.492 1 86.69 549 GLY B O 1
ATOM 12860 N N . SER B 1 550 ? -13.352 30 -13.039 1 91.69 550 SER B N 1
ATOM 12861 C CA . SER B 1 550 ? -13.398 31.234 -12.266 1 91.69 550 SER B CA 1
ATOM 12862 C C . SER B 1 550 ? -12.016 31.625 -11.75 1 91.69 550 SER B C 1
ATOM 12864 O O . SER B 1 550 ? -11.094 30.797 -11.773 1 91.69 550 SER B O 1
ATOM 12866 N N . ILE B 1 551 ? -11.938 32.844 -11.352 1 94.81 551 ILE B N 1
ATOM 12867 C CA . ILE B 1 551 ? -10.648 33.312 -10.844 1 94.81 551 ILE B CA 1
ATOM 12868 C C . ILE B 1 551 ? -10.383 32.688 -9.477 1 94.81 551 ILE B C 1
ATOM 12870 O O . ILE B 1 551 ? -9.297 32.156 -9.234 1 94.81 551 ILE B O 1
ATOM 12874 N N . ILE B 1 552 ? -11.406 32.75 -8.648 1 93.5 552 ILE B N 1
ATOM 12875 C CA . ILE B 1 552 ? -11.352 32.188 -7.289 1 93.5 552 ILE B CA 1
ATOM 12876 C C . ILE B 1 552 ? -12.469 31.172 -7.09 1 93.5 552 ILE B C 1
ATOM 12878 O O . ILE B 1 552 ? -13.562 31.328 -7.629 1 93.5 552 ILE B O 1
ATOM 12882 N N . PRO B 1 553 ? -12.219 30.141 -6.332 1 88.06 553 PRO B N 1
ATOM 12883 C CA . PRO B 1 553 ? -13.281 29.156 -6.074 1 88.06 553 PRO B CA 1
ATOM 12884 C C . PRO B 1 553 ? -14.523 29.797 -5.453 1 88.06 553 PRO B C 1
ATOM 12886 O O . PRO B 1 553 ? -14.414 30.75 -4.688 1 88.06 553 PRO B O 1
ATOM 12889 N N . GLN B 1 554 ? -15.586 29.219 -5.664 1 80.19 554 GLN B N 1
ATOM 12890 C CA . GLN B 1 554 ? -16.875 29.797 -5.305 1 80.19 554 GLN B CA 1
ATOM 12891 C C . GLN B 1 554 ? -17.078 29.812 -3.793 1 80.19 554 GLN B C 1
ATOM 12893 O O . GLN B 1 554 ? -17.922 30.547 -3.277 1 80.19 554 GLN B O 1
ATOM 12898 N N . GLN B 1 555 ? -16.312 29.047 -3.158 1 77 555 GLN B N 1
ATOM 12899 C CA . GLN B 1 555 ? -16.469 28.938 -1.711 1 77 555 GLN B CA 1
ATOM 12900 C C . GLN B 1 555 ? -15.992 30.203 -1.006 1 77 555 GLN B C 1
ATOM 12902 O O . GLN B 1 555 ? -16.375 30.469 0.136 1 77 555 GLN B O 1
ATOM 12907 N N . PHE B 1 556 ? -15.172 31.016 -1.716 1 83.62 556 PHE B N 1
ATOM 12908 C CA . PHE B 1 556 ? -14.609 32.219 -1.107 1 83.62 556 PHE B CA 1
ATOM 12909 C C . PHE B 1 556 ? -15.633 33.344 -1.069 1 83.62 556 PHE B C 1
ATOM 12911 O O . PHE B 1 556 ? -16.344 33.562 -2.047 1 83.62 556 PHE B O 1
ATOM 12918 N N . ALA B 1 557 ? -15.664 34.031 0.089 1 80.56 557 ALA B N 1
ATOM 12919 C CA . ALA B 1 557 ? -16.547 35.188 0.226 1 80.56 557 ALA B CA 1
ATOM 12920 C C . ALA B 1 557 ? -15.781 36.469 0.045 1 80.56 557 ALA B C 1
ATOM 12922 O O . ALA B 1 557 ? -15.914 37.156 -0.98 1 80.56 557 ALA B O 1
ATOM 12923 N N . ASN B 1 558 ? -14.945 36.844 0.978 1 81.06 558 ASN B N 1
ATOM 12924 C CA . ASN B 1 558 ? -14.258 38.125 0.84 1 81.06 558 ASN B CA 1
ATOM 12925 C C . ASN B 1 558 ? -12.844 38.062 1.417 1 81.06 558 ASN B C 1
ATOM 12927 O O . ASN B 1 558 ? -12.156 39.062 1.488 1 81.06 558 ASN B O 1
ATOM 12931 N N . GLN B 1 559 ? -12.43 36.875 1.86 1 79.75 559 GLN B N 1
ATOM 12932 C CA . GLN B 1 559 ? -11.07 36.75 2.383 1 79.75 559 GLN B CA 1
ATOM 12933 C C . GLN B 1 559 ? -10.352 35.562 1.752 1 79.75 559 GLN B C 1
ATOM 12935 O O . GLN B 1 559 ? -10.984 34.594 1.34 1 79.75 559 GLN B O 1
ATOM 12940 N N . GLY B 1 560 ? -9 35.719 1.715 1 87.25 560 GLY B N 1
ATOM 12941 C CA . GLY B 1 560 ? -8.148 34.562 1.399 1 87.25 560 GLY B CA 1
ATOM 12942 C C . GLY B 1 560 ? -7.941 34.375 -0.091 1 87.25 560 GLY B C 1
ATOM 12943 O O . GLY B 1 560 ? -7.125 33.562 -0.507 1 87.25 560 GLY B O 1
ATOM 12944 N N . GLY B 1 561 ? -8.664 35.094 -0.914 1 90.44 561 GLY B N 1
ATOM 12945 C CA . GLY B 1 561 ? -8.594 34.906 -2.352 1 90.44 561 GLY B CA 1
ATOM 12946 C C . GLY B 1 561 ? -7.211 35.156 -2.922 1 90.44 561 GLY B C 1
ATOM 12947 O O . GLY B 1 561 ? -6.695 34.375 -3.707 1 90.44 561 GLY B O 1
ATOM 12948 N N . ASP B 1 562 ? -6.609 36.281 -2.453 1 91.81 562 ASP B N 1
ATOM 12949 C CA . ASP B 1 562 ? -5.301 36.656 -2.957 1 91.81 562 ASP B CA 1
ATOM 12950 C C . ASP B 1 562 ? -4.238 35.625 -2.615 1 91.81 562 ASP B C 1
ATOM 12952 O O . ASP B 1 562 ? -3.553 35.125 -3.504 1 91.81 562 ASP B O 1
ATOM 12956 N N . PRO B 1 563 ? -4.168 35.375 -1.346 1 91.31 563 PRO B N 1
ATOM 12957 C CA . PRO B 1 563 ? -3.135 34.375 -1.008 1 91.31 563 PRO B CA 1
ATOM 12958 C C . PRO B 1 563 ? -3.422 33 -1.586 1 91.31 563 PRO B C 1
ATOM 12960 O O . PRO B 1 563 ? -2.492 32.25 -1.891 1 91.31 563 PRO B O 1
ATOM 12963 N N . TYR B 1 564 ? -4.664 32.625 -1.761 1 92.81 564 TYR B N 1
ATOM 12964 C CA . TYR B 1 564 ? -5.02 31.344 -2.377 1 92.81 564 TYR B CA 1
ATOM 12965 C C . TYR B 1 564 ? -4.434 31.234 -3.779 1 92.81 564 TYR B C 1
ATOM 12967 O O . TYR B 1 564 ? -3.84 30.219 -4.137 1 92.81 564 TYR B O 1
ATOM 12975 N N . LEU B 1 565 ? -4.57 32.312 -4.582 1 95.31 565 LEU B N 1
ATOM 12976 C CA . LEU B 1 565 ? -4.082 32.281 -5.953 1 95.31 565 LEU B CA 1
ATOM 12977 C C . LEU B 1 565 ? -2.562 32.125 -5.992 1 95.31 565 LEU B C 1
ATOM 12979 O O . LEU B 1 565 ? -2.029 31.375 -6.793 1 95.31 565 LEU B O 1
ATOM 12983 N N . TYR B 1 566 ? -1.994 32.906 -5.145 1 94 566 TYR B N 1
ATOM 12984 C CA . TYR B 1 566 ? -0.539 32.844 -5.07 1 94 566 TYR B CA 1
ATOM 12985 C C . TYR B 1 566 ? -0.079 31.453 -4.652 1 94 566 TYR B C 1
ATOM 12987 O O . TYR B 1 566 ? 0.822 30.875 -5.27 1 94 566 TYR B O 1
ATOM 12995 N N . GLU B 1 567 ? -0.664 30.859 -3.623 1 93.25 567 GLU B N 1
ATOM 12996 C CA . GLU B 1 567 ? -0.292 29.547 -3.076 1 93.25 567 GLU B CA 1
ATOM 12997 C C . GLU B 1 567 ? -0.578 28.438 -4.074 1 93.25 567 GLU B C 1
ATOM 12999 O O . GLU B 1 567 ? 0.146 27.438 -4.125 1 93.25 567 GLU B O 1
ATOM 13004 N N . LEU B 1 568 ? -1.549 28.562 -4.852 1 94.31 568 LEU B N 1
ATOM 13005 C CA . LEU B 1 568 ? -1.945 27.547 -5.832 1 94.31 568 LEU B CA 1
ATOM 13006 C C . LEU B 1 568 ? -0.802 27.25 -6.793 1 94.31 568 LEU B C 1
ATOM 13008 O O . LEU B 1 568 ? -0.509 26.078 -7.07 1 94.31 568 LEU B O 1
ATOM 13012 N N . TYR B 1 569 ? -0.094 28.234 -7.223 1 96 569 TYR B N 1
ATOM 13013 C CA . TYR B 1 569 ? 0.896 28.062 -8.281 1 96 569 TYR B CA 1
ATOM 13014 C C . TYR B 1 569 ? 2.293 27.891 -7.699 1 96 569 TYR B C 1
ATOM 13016 O O . TYR B 1 569 ? 3.234 27.547 -8.422 1 96 569 TYR B O 1
ATOM 13024 N N . SER B 1 570 ? 2.396 28.062 -6.414 1 93.94 570 SER B N 1
ATOM 13025 C CA . SER B 1 570 ? 3.705 27.984 -5.773 1 93.94 570 SER B CA 1
ATOM 13026 C C . SER B 1 570 ? 4.289 26.578 -5.895 1 93.94 570 SER B C 1
ATOM 13028 O O . SER B 1 570 ? 5.508 26.422 -6 1 93.94 570 SER B O 1
ATOM 13030 N N . ARG B 1 571 ? 3.469 25.578 -6.012 1 93.81 571 ARG B N 1
ATOM 13031 C CA . ARG B 1 571 ? 3.939 24.203 -6.035 1 93.81 571 ARG B CA 1
ATOM 13032 C C . ARG B 1 571 ? 4.566 23.859 -7.383 1 93.81 571 ARG B C 1
ATOM 13034 O O . ARG B 1 571 ? 5.215 22.828 -7.527 1 93.81 571 ARG B O 1
ATOM 13041 N N . TYR B 1 572 ? 4.426 24.75 -8.336 1 93.94 572 TYR B N 1
ATOM 13042 C CA . TYR B 1 572 ? 5.043 24.578 -9.641 1 93.94 572 TYR B CA 1
ATOM 13043 C C . TYR B 1 572 ? 6.078 25.656 -9.914 1 93.94 572 TYR B C 1
ATOM 13045 O O . TYR B 1 572 ? 6.406 25.938 -11.07 1 93.94 572 TYR B O 1
ATOM 13053 N N . ASN B 1 573 ? 6.48 26.297 -8.781 1 92.25 573 ASN B N 1
ATOM 13054 C CA . ASN B 1 573 ? 7.414 27.406 -8.891 1 92.25 573 ASN B CA 1
ATOM 13055 C C . ASN B 1 573 ? 6.887 28.5 -9.82 1 92.25 573 ASN B C 1
ATOM 13057 O O . ASN B 1 573 ? 7.645 29.078 -10.586 1 92.25 573 ASN B O 1
ATOM 13061 N N . ALA B 1 574 ? 5.598 28.641 -9.789 1 94.88 574 ALA B N 1
ATOM 13062 C CA . ALA B 1 574 ? 4.965 29.516 -10.773 1 94.88 574 ALA B CA 1
ATOM 13063 C C . ALA B 1 574 ? 4.328 30.734 -10.102 1 94.88 574 ALA B C 1
ATOM 13065 O O . ALA B 1 574 ? 3.482 31.406 -10.695 1 94.88 574 ALA B O 1
ATOM 13066 N N . SER B 1 575 ? 4.605 30.984 -8.859 1 93.81 575 SER B N 1
ATOM 13067 C CA . SER B 1 575 ? 4.23 32.219 -8.156 1 93.81 575 SER B CA 1
ATOM 13068 C C . SER B 1 575 ? 5.449 33.062 -7.844 1 93.81 575 SER B C 1
ATOM 13070 O O . SER B 1 575 ? 6.516 32.531 -7.504 1 93.81 575 SER B O 1
ATOM 13072 N N . SER B 1 576 ? 5.273 34.344 -8.102 1 90.81 576 SER B N 1
ATOM 13073 C CA . SER B 1 576 ? 6.422 35.219 -7.859 1 90.81 576 SER B CA 1
ATOM 13074 C C . SER B 1 576 ? 5.988 36.625 -7.559 1 90.81 576 SER B C 1
ATOM 13076 O O . SER B 1 576 ? 4.895 37.062 -7.945 1 90.81 576 SER B O 1
ATOM 13078 N N . PHE B 1 577 ? 6.848 37.281 -6.828 1 88.62 577 PHE B N 1
ATOM 13079 C CA . PHE B 1 577 ? 6.711 38.719 -6.641 1 88.62 577 PHE B CA 1
ATOM 13080 C C . PHE B 1 577 ? 7.535 39.5 -7.672 1 88.62 577 PHE B C 1
ATOM 13082 O O . PHE B 1 577 ? 8.664 39.094 -7.984 1 88.62 577 PHE B O 1
ATOM 13089 N N . GLU B 1 578 ? 6.887 40.406 -8.312 1 89.31 578 GLU B N 1
ATOM 13090 C CA . GLU B 1 578 ? 7.664 41.375 -9.062 1 89.31 578 GLU B CA 1
ATOM 13091 C C . GLU B 1 578 ? 7.957 42.594 -8.211 1 89.31 578 GLU B C 1
ATOM 13093 O O . GLU B 1 578 ? 7.195 43.562 -8.227 1 89.31 578 GLU B O 1
ATOM 13098 N N . VAL B 1 579 ? 9.055 42.594 -7.598 1 85.44 579 VAL B N 1
ATOM 13099 C CA . VAL B 1 579 ? 9.375 43.531 -6.512 1 85.44 579 VAL B CA 1
ATOM 13100 C C . VAL B 1 579 ? 9.609 44.906 -7.074 1 85.44 579 VAL B C 1
ATOM 13102 O O . VAL B 1 579 ? 9.469 45.906 -6.363 1 85.44 579 VAL B O 1
ATOM 13105 N N . THR B 1 580 ? 9.875 44.969 -8.352 1 86.69 580 THR B N 1
ATOM 13106 C CA . THR B 1 580 ? 10.133 46.25 -8.961 1 86.69 580 THR B CA 1
ATOM 13107 C C . THR B 1 580 ? 8.828 46.969 -9.258 1 86.69 580 THR B C 1
ATOM 13109 O O . THR B 1 580 ? 8.828 48.188 -9.539 1 86.69 580 THR B O 1
ATOM 13112 N N . CYS B 1 581 ? 7.777 46.25 -9.242 1 91.38 581 CYS B N 1
ATOM 13113 C CA . CYS B 1 581 ? 6.449 46.844 -9.391 1 91.38 581 CYS B CA 1
ATOM 13114 C C . CYS B 1 581 ? 5.797 47.062 -8.039 1 91.38 581 CYS B C 1
ATOM 13116 O O . CYS B 1 581 ? 5.344 46.125 -7.391 1 91.38 581 CYS B O 1
ATOM 13118 N N . ARG B 1 582 ? 5.797 48.312 -7.758 1 89.06 582 ARG B N 1
ATOM 13119 C CA . ARG B 1 582 ? 5.273 48.656 -6.441 1 89.06 582 ARG B CA 1
ATOM 13120 C C . ARG B 1 582 ? 3.863 49.219 -6.539 1 89.06 582 ARG B C 1
ATOM 13122 O O . ARG B 1 582 ? 3.525 49.875 -7.52 1 89.06 582 ARG B O 1
ATOM 13129 N N . LEU B 1 583 ? 2.965 48.844 -5.43 1 92.19 583 LEU B N 1
ATOM 13130 C CA . LEU B 1 583 ? 1.654 49.469 -5.25 1 92.19 583 LEU B CA 1
ATOM 13131 C C . LEU B 1 583 ? 1.369 49.719 -3.773 1 92.19 583 LEU B C 1
ATOM 13133 O O . LEU B 1 583 ? 2.098 49.25 -2.904 1 92.19 583 LEU B O 1
ATOM 13137 N N . GLU B 1 584 ? 0.382 50.594 -3.533 1 89.94 584 GLU B N 1
ATOM 13138 C CA . GLU B 1 584 ? 0.004 50.938 -2.162 1 89.94 584 GLU B CA 1
ATOM 13139 C C . GLU B 1 584 ? -1.508 50.844 -1.973 1 89.94 584 GLU B C 1
ATOM 13141 O O . GLU B 1 584 ? -2.264 51.5 -2.682 1 89.94 584 GLU B O 1
ATOM 13146 N N . ASN B 1 585 ? -1.89 49.969 -1.124 1 86 585 ASN B N 1
ATOM 13147 C CA . ASN B 1 585 ? -3.275 49.938 -0.67 1 86 585 ASN B CA 1
ATOM 13148 C C . ASN B 1 585 ? -3.537 50.969 0.418 1 86 585 ASN B C 1
ATOM 13150 O O . ASN B 1 585 ? -3.09 50.812 1.555 1 86 585 ASN B O 1
ATOM 13154 N N . THR B 1 586 ? -4.254 51.906 0.219 1 78.5 586 THR B N 1
ATOM 13155 C CA . THR B 1 586 ? -4.352 53.094 1.087 1 78.5 586 THR B CA 1
ATOM 13156 C C . THR B 1 586 ? -5.32 52.812 2.236 1 78.5 586 THR B C 1
ATOM 13158 O O . THR B 1 586 ? -5.215 53.438 3.297 1 78.5 586 THR B O 1
ATOM 13161 N N . ILE B 1 587 ? -6.391 52.125 2.117 1 67.88 587 ILE B N 1
ATOM 13162 C CA . ILE B 1 587 ? -7.332 51.844 3.201 1 67.88 587 ILE B CA 1
ATOM 13163 C C . ILE B 1 587 ? -6.922 50.594 3.939 1 67.88 587 ILE B C 1
ATOM 13165 O O . ILE B 1 587 ? -6.977 50.531 5.168 1 67.88 587 ILE B O 1
ATOM 13169 N N . GLY B 1 588 ? -6.199 49.875 3.461 1 58.75 588 GLY B N 1
ATOM 13170 C CA . GLY B 1 588 ? -5.648 48.656 4.09 1 58.75 588 GLY B CA 1
ATOM 13171 C C . GLY B 1 588 ? -6.699 47.625 4.395 1 58.75 588 GLY B C 1
ATOM 13172 O O . GLY B 1 588 ? -7.898 47.875 4.223 1 58.75 588 GLY B O 1
ATOM 13173 N N . GLY B 1 589 ? -6.617 46.219 4.508 1 55.72 589 GLY B N 1
ATOM 13174 C CA . GLY B 1 589 ? -7.5 45.062 4.691 1 55.72 589 GLY B CA 1
ATOM 13175 C C . GLY B 1 589 ? -7.789 44.781 6.148 1 55.72 589 GLY B C 1
ATOM 13176 O O . GLY B 1 589 ? -8.641 43.938 6.457 1 55.72 589 GLY B O 1
ATOM 13177 N N . ASP B 1 590 ? -7.223 45.25 7.164 1 53.53 590 ASP B N 1
ATOM 13178 C CA . ASP B 1 590 ? -7.461 44.75 8.516 1 53.53 590 ASP B CA 1
ATOM 13179 C C . ASP B 1 590 ? -8.711 45.375 9.117 1 53.53 590 ASP B C 1
ATOM 13181 O O . ASP B 1 590 ? -9.812 45.219 8.594 1 53.53 590 ASP B O 1
ATOM 13185 N N . GLY B 1 591 ? -8.648 46.281 10.047 1 52.84 591 GLY B N 1
ATOM 13186 C CA . GLY B 1 591 ? -9.719 46.844 10.859 1 52.84 591 GLY B CA 1
ATOM 13187 C C . GLY B 1 591 ? -10.586 47.812 10.102 1 52.84 591 GLY B C 1
ATOM 13188 O O . GLY B 1 591 ? -11.75 48.031 10.445 1 52.84 591 GLY B O 1
ATOM 13189 N N . ASP B 1 592 ? -10.227 48.281 8.891 1 55.34 592 ASP B N 1
ATOM 13190 C CA . ASP B 1 592 ? -10.914 49.375 8.242 1 55.34 592 ASP B CA 1
ATOM 13191 C C . ASP B 1 592 ? -11.672 48.906 7 1 55.34 592 ASP B C 1
ATOM 13193 O O . ASP B 1 592 ? -12.07 49.719 6.16 1 55.34 592 ASP B O 1
ATOM 13197 N N . ALA B 1 593 ? -11.977 47.656 6.949 1 62.34 593 ALA B N 1
ATOM 13198 C CA . ALA B 1 593 ? -12.672 47.125 5.777 1 62.34 593 ALA B CA 1
ATOM 13199 C C . ALA B 1 593 ? -14.125 47.594 5.754 1 62.34 593 ALA B C 1
ATOM 13201 O O . ALA B 1 593 ? -14.734 47.812 6.805 1 62.34 593 ALA B O 1
ATOM 13202 N N . ARG B 1 594 ? -14.664 47.688 4.57 1 66.69 594 ARG B N 1
ATOM 13203 C CA . ARG B 1 594 ? -16.016 48.219 4.355 1 66.69 594 ARG B CA 1
ATOM 13204 C C . ARG B 1 594 ? -17.047 47.094 4.531 1 66.69 594 ARG B C 1
ATOM 13206 O O . ARG B 1 594 ? -18.234 47.312 4.27 1 66.69 594 ARG B O 1
ATOM 13213 N N . TYR B 1 595 ? -16.578 45.875 4.762 1 67.81 595 TYR B N 1
ATOM 13214 C CA . TYR B 1 595 ? -17.453 44.719 4.918 1 67.81 595 TYR B CA 1
ATOM 13215 C C . TYR B 1 595 ? -17.016 43.844 6.094 1 67.81 595 TYR B C 1
ATOM 13217 O O . TYR B 1 595 ? -15.891 44 6.594 1 67.81 595 TYR B O 1
ATOM 13225 N N . LEU B 1 596 ? -17.969 43.062 6.508 1 64.75 596 LEU B N 1
ATOM 13226 C CA . LEU B 1 596 ? -17.625 42.094 7.543 1 64.75 596 LEU B CA 1
ATOM 13227 C C . LEU B 1 596 ? -16.812 40.969 6.961 1 64.75 596 LEU B C 1
ATOM 13229 O O . LEU B 1 596 ? -17.203 40.344 5.957 1 64.75 596 LEU B O 1
ATOM 13233 N N . LYS B 1 597 ? -15.766 40.656 7.555 1 68.19 597 LYS B N 1
ATOM 13234 C CA . LYS B 1 597 ? -14.836 39.656 7.062 1 68.19 597 LYS B CA 1
ATOM 13235 C C . LYS B 1 597 ? -15.328 38.25 7.387 1 68.19 597 LYS B C 1
ATOM 13237 O O . LYS B 1 597 ? -15.844 38 8.477 1 68.19 597 LYS B O 1
ATOM 13242 N N . HIS B 1 598 ? -15.375 37.406 6.426 1 68.75 598 HIS B N 1
ATOM 13243 C CA . HIS B 1 598 ? -15.703 36 6.562 1 68.75 598 HIS B CA 1
ATOM 13244 C C . HIS B 1 598 ? -14.578 35.125 6.02 1 68.75 598 HIS B C 1
ATOM 13246 O O . HIS B 1 598 ? -14.352 35.062 4.809 1 68.75 598 HIS B O 1
ATOM 13252 N N . GLN B 1 599 ? -13.992 34.344 6.93 1 67.38 599 GLN B N 1
ATOM 13253 C CA . GLN B 1 599 ? -12.875 33.5 6.535 1 67.38 599 GLN B CA 1
ATOM 13254 C C . GLN B 1 599 ? -13.297 32.031 6.469 1 67.38 599 GLN B C 1
ATOM 13256 O O . GLN B 1 599 ? -14.055 31.562 7.312 1 67.38 599 GLN B O 1
ATOM 13261 N N . ILE B 1 600 ? -12.977 31.438 5.34 1 69.19 600 ILE B N 1
ATOM 13262 C CA . ILE B 1 600 ? -13.188 30 5.227 1 69.19 600 ILE B CA 1
ATOM 13263 C C . ILE B 1 600 ? -11.859 29.266 5.418 1 69.19 600 ILE B C 1
ATOM 13265 O O . ILE B 1 600 ? -10.789 29.875 5.355 1 69.19 600 ILE B O 1
ATOM 13269 N N . ASN B 1 601 ? -11.953 27.953 5.691 1 72 601 ASN B N 1
ATOM 13270 C CA . ASN B 1 601 ? -10.75 27.141 5.746 1 72 601 ASN B CA 1
ATOM 13271 C C . ASN B 1 601 ? -10.305 26.703 4.355 1 72 601 ASN B C 1
ATOM 13273 O O . ASN B 1 601 ? -10.312 25.516 4.035 1 72 601 ASN B O 1
ATOM 13277 N N . TRP B 1 602 ? -9.789 27.672 3.664 1 80.19 602 TRP B N 1
ATOM 13278 C CA . TRP B 1 602 ? -9.438 27.391 2.277 1 80.19 602 TRP B CA 1
ATOM 13279 C C . TRP B 1 602 ? -8.094 26.672 2.189 1 80.19 602 TRP B C 1
ATOM 13281 O O . TRP B 1 602 ? -7.785 26.031 1.178 1 80.19 602 TRP B O 1
ATOM 13291 N N . ARG B 1 603 ? -7.312 26.734 3.277 1 81.94 603 ARG B N 1
ATOM 13292 C CA . ARG B 1 603 ? -5.945 26.219 3.246 1 81.94 603 ARG B CA 1
ATOM 13293 C C . ARG B 1 603 ? -5.926 24.703 3.133 1 81.94 603 ARG B C 1
ATOM 13295 O O . ARG B 1 603 ? -5.008 24.125 2.543 1 81.94 603 ARG B O 1
ATOM 13302 N N . ALA B 1 604 ? -6.879 24.141 3.643 1 79.06 604 ALA B N 1
ATOM 13303 C CA . ALA B 1 604 ? -6.875 22.688 3.691 1 79.06 604 ALA B CA 1
ATOM 13304 C C . ALA B 1 604 ? -7.594 22.094 2.482 1 79.06 604 ALA B C 1
ATOM 13306 O O . ALA B 1 604 ? -7.012 21.969 1.402 1 79.06 604 ALA B O 1
ATOM 13307 N N . HIS B 1 605 ? -8.906 21.875 2.559 1 71.88 605 HIS B N 1
ATOM 13308 C CA . HIS B 1 605 ? -9.664 21.109 1.58 1 71.88 605 HIS B CA 1
ATOM 13309 C C . HIS B 1 605 ? -9.719 21.828 0.234 1 71.88 605 HIS B C 1
ATOM 13311 O O . HIS B 1 605 ? -9.508 21.203 -0.812 1 71.88 605 HIS B O 1
ATOM 13317 N N . VAL B 1 606 ? -9.953 23.156 0.25 1 81 606 VAL B N 1
ATOM 13318 C CA . VAL B 1 606 ? -10.141 23.891 -0.992 1 81 606 VAL B CA 1
ATOM 13319 C C . VAL B 1 606 ? -8.836 23.922 -1.784 1 81 606 VAL B C 1
ATOM 13321 O O . VAL B 1 606 ? -8.82 23.609 -2.98 1 81 606 VAL B O 1
ATOM 13324 N N . LEU B 1 607 ? -7.797 24.25 -1.123 1 88.31 607 LEU B N 1
ATOM 13325 C CA . LEU B 1 607 ? -6.504 24.312 -1.794 1 88.31 607 LEU B CA 1
ATOM 13326 C C . LEU B 1 607 ? -6.094 22.938 -2.312 1 88.31 607 LEU B C 1
ATOM 13328 O O . LEU B 1 607 ? -5.59 22.828 -3.432 1 88.31 607 LEU B O 1
ATOM 13332 N N . THR B 1 608 ? -6.316 21.922 -1.552 1 85.62 608 THR B N 1
ATOM 13333 C CA . THR B 1 608 ? -5.938 20.578 -1.938 1 85.62 608 THR B CA 1
ATOM 13334 C C . THR B 1 608 ? -6.688 20.141 -3.195 1 85.62 608 THR B C 1
ATOM 13336 O O . THR B 1 608 ? -6.09 19.594 -4.121 1 85.62 608 THR B O 1
ATOM 13339 N N . GLU B 1 609 ? -7.949 20.391 -3.225 1 82.75 609 GLU B N 1
ATOM 13340 C CA . GLU B 1 609 ? -8.758 20 -4.379 1 82.75 609 GLU B CA 1
ATOM 13341 C C . GLU B 1 609 ? -8.328 20.766 -5.629 1 82.75 609 GLU B C 1
ATOM 13343 O O . GLU B 1 609 ? -8.312 20.203 -6.727 1 82.75 609 GLU B O 1
ATOM 13348 N N . ASN B 1 610 ? -8.023 21.953 -5.465 1 89.56 610 ASN B N 1
ATOM 13349 C CA . ASN B 1 610 ? -7.645 22.75 -6.621 1 89.56 610 ASN B CA 1
ATOM 13350 C C . ASN B 1 610 ? -6.223 22.453 -7.078 1 89.56 610 ASN B C 1
ATOM 13352 O O . ASN B 1 610 ? -5.891 22.625 -8.25 1 89.56 610 ASN B O 1
ATOM 13356 N N . LEU B 1 611 ? -5.395 22.031 -6.191 1 92.06 611 LEU B N 1
ATOM 13357 C CA . LEU B 1 611 ? -4.074 21.562 -6.59 1 92.06 611 LEU B CA 1
ATOM 13358 C C . LEU B 1 611 ? -4.176 20.312 -7.453 1 92.06 611 LEU B C 1
ATOM 13360 O O . LEU B 1 611 ? -3.422 20.141 -8.414 1 92.06 611 LEU B O 1
ATOM 13364 N N . LYS B 1 612 ? -5.062 19.469 -7.102 1 87.56 612 LYS B N 1
ATOM 13365 C CA . LYS B 1 612 ? -5.309 18.281 -7.926 1 87.56 612 LYS B CA 1
ATOM 13366 C C . LYS B 1 612 ? -5.789 18.672 -9.32 1 87.56 612 LYS B C 1
ATOM 13368 O O . LYS B 1 612 ? -5.332 18.125 -10.32 1 87.56 612 LYS B O 1
ATOM 13373 N N . HIS B 1 613 ? -6.66 19.641 -9.32 1 89.5 613 HIS B N 1
ATOM 13374 C CA . HIS B 1 613 ? -7.184 20.141 -10.586 1 89.5 613 HIS B CA 1
ATOM 13375 C C . HIS B 1 613 ? -6.078 20.766 -11.438 1 89.5 613 HIS B C 1
ATOM 13377 O O . HIS B 1 613 ? -6.027 20.562 -12.648 1 89.5 613 HIS B O 1
ATOM 13383 N N . LEU B 1 614 ? -5.27 21.578 -10.805 1 93.44 614 LEU B N 1
ATOM 13384 C CA . LEU B 1 614 ? -4.152 22.203 -11.516 1 93.44 614 LEU B CA 1
ATOM 13385 C C . LEU B 1 614 ? -3.234 21.141 -12.109 1 93.44 614 LEU B C 1
ATOM 13387 O O . LEU B 1 614 ? -2.797 21.25 -13.258 1 93.44 614 LEU B O 1
ATOM 13391 N N . ARG B 1 615 ? -2.949 20.141 -11.352 1 92.31 615 ARG B N 1
ATOM 13392 C CA . ARG B 1 615 ? -2.107 19.047 -11.828 1 92.31 615 ARG B CA 1
ATOM 13393 C C . ARG B 1 615 ? -2.705 18.391 -13.07 1 92.31 615 ARG B C 1
ATOM 13395 O O . ARG B 1 615 ? -1.993 18.125 -14.039 1 92.31 615 ARG B O 1
ATOM 13402 N N . GLU B 1 616 ? -3.959 18.141 -13.062 1 88.12 616 GLU B N 1
ATOM 13403 C CA . GLU B 1 616 ? -4.652 17.562 -14.203 1 88.12 616 GLU B CA 1
ATOM 13404 C C . GLU B 1 616 ? -4.602 18.484 -15.414 1 88.12 616 GLU B C 1
ATOM 13406 O O . GLU B 1 616 ? -4.406 18.031 -16.547 1 88.12 616 GLU B O 1
ATOM 13411 N N . SER B 1 617 ? -4.762 19.75 -15.141 1 90.06 617 SER B N 1
ATOM 13412 C CA . SER B 1 617 ? -4.762 20.75 -16.203 1 90.06 617 SER B CA 1
ATOM 13413 C C . SER B 1 617 ? -3.385 20.875 -16.859 1 90.06 617 SER B C 1
ATOM 13415 O O . SER B 1 617 ? -3.266 21.297 -18 1 90.06 617 SER B O 1
ATOM 13417 N N . LEU B 1 618 ? -2.416 20.531 -16.109 1 92.19 618 LEU B N 1
ATOM 13418 C CA . LEU B 1 618 ? -1.046 20.609 -16.609 1 92.19 618 LEU B CA 1
ATOM 13419 C C . LEU B 1 618 ? -0.585 19.281 -17.172 1 92.19 618 LEU B C 1
ATOM 13421 O O . LEU B 1 618 ? 0.611 19.062 -17.391 1 92.19 618 LEU B O 1
ATOM 13425 N N . GLY B 1 619 ? -1.467 18.297 -17.375 1 86.62 619 GLY B N 1
ATOM 13426 C CA . GLY B 1 619 ? -1.12 17 -17.938 1 86.62 619 GLY B CA 1
ATOM 13427 C C . GLY B 1 619 ? -0.487 16.062 -16.938 1 86.62 619 GLY B C 1
ATOM 13428 O O . GLY B 1 619 ? 0.403 15.281 -17.266 1 86.62 619 GLY B O 1
ATOM 13429 N N . ASN B 1 620 ? -0.829 16.266 -15.656 1 83.25 620 ASN B N 1
ATOM 13430 C CA . ASN B 1 620 ? -0.365 15.438 -14.547 1 83.25 620 ASN B CA 1
ATOM 13431 C C . ASN B 1 620 ? 1.149 15.523 -14.383 1 83.25 620 ASN B C 1
ATOM 13433 O O . ASN B 1 620 ? 1.803 14.523 -14.062 1 83.25 620 ASN B O 1
ATOM 13437 N N . LEU B 1 621 ? 1.585 16.703 -14.688 1 84.75 621 LEU B N 1
ATOM 13438 C CA . LEU B 1 621 ? 2.994 16.984 -14.422 1 84.75 621 LEU B CA 1
ATOM 13439 C C . LEU B 1 621 ? 3.279 16.969 -12.93 1 84.75 621 LEU B C 1
ATOM 13441 O O . LEU B 1 621 ? 2.488 17.484 -12.133 1 84.75 621 LEU B O 1
ATOM 13445 N N . ARG B 1 622 ? 4.328 16.406 -12.586 1 83.31 622 ARG B N 1
ATOM 13446 C CA . ARG B 1 622 ? 4.711 16.391 -11.18 1 83.31 622 ARG B CA 1
ATOM 13447 C C . ARG B 1 622 ? 5.141 17.766 -10.703 1 83.31 622 ARG B C 1
ATOM 13449 O O . ARG B 1 622 ? 5.867 18.484 -11.414 1 83.31 622 ARG B O 1
ATOM 13456 N N . PRO B 1 623 ? 4.637 18.156 -9.539 1 88.06 623 PRO B N 1
ATOM 13457 C CA . PRO B 1 623 ? 5.074 19.453 -9 1 88.06 623 PRO B CA 1
ATOM 13458 C C . PRO B 1 623 ? 6.57 19.484 -8.695 1 88.06 623 PRO B C 1
ATOM 13460 O O . PRO B 1 623 ? 7.117 18.516 -8.156 1 88.06 623 PRO B O 1
ATOM 13463 N N . ARG B 1 624 ? 7.215 20.562 -9.039 1 84.75 624 ARG B N 1
ATOM 13464 C CA . ARG B 1 624 ? 8.648 20.703 -8.82 1 84.75 624 ARG B CA 1
ATOM 13465 C C . ARG B 1 624 ? 8.938 21.641 -7.66 1 84.75 624 ARG B C 1
ATOM 13467 O O . ARG B 1 624 ? 10.039 21.625 -7.094 1 84.75 624 ARG B O 1
ATOM 13474 N N . GLY B 1 625 ? 7.961 22.516 -7.34 1 89.56 625 GLY B N 1
ATOM 13475 C CA . GLY B 1 625 ? 8.164 23.469 -6.258 1 89.56 625 GLY B CA 1
ATOM 13476 C C . GLY B 1 625 ? 7.941 22.859 -4.887 1 89.56 625 GLY B C 1
ATOM 13477 O O . GLY B 1 625 ? 7.102 21.984 -4.719 1 89.56 625 GLY B O 1
ATOM 13478 N N . ILE B 1 626 ? 8.82 23.344 -3.877 1 93.44 626 ILE B N 1
ATOM 13479 C CA . ILE B 1 626 ? 8.719 22.875 -2.498 1 93.44 626 ILE B CA 1
ATOM 13480 C C . ILE B 1 626 ? 8.344 24.047 -1.589 1 93.44 626 ILE B C 1
ATOM 13482 O O . ILE B 1 626 ? 9.023 25.078 -1.583 1 93.44 626 ILE B O 1
ATOM 13486 N N . CYS B 1 627 ? 7.23 23.906 -0.999 1 95.62 627 CYS B N 1
ATOM 13487 C CA . CYS B 1 627 ? 6.785 24.875 -0.001 1 95.62 627 CYS B CA 1
ATOM 13488 C C . CYS B 1 627 ? 7.016 24.344 1.41 1 95.62 627 CYS B C 1
ATOM 13490 O O . CYS B 1 627 ? 6.379 23.375 1.829 1 95.62 627 CYS B O 1
ATOM 13492 N N . LEU B 1 628 ? 7.961 25 2.127 1 96.44 628 LEU B N 1
ATOM 13493 C CA . LEU B 1 628 ? 8.406 24.547 3.441 1 96.44 628 LEU B CA 1
ATOM 13494 C C . LEU B 1 628 ? 8.422 25.703 4.438 1 96.44 628 LEU B C 1
ATOM 13496 O O . LEU B 1 628 ? 9.102 26.703 4.223 1 96.44 628 LEU B O 1
ATOM 13500 N N . ASP B 1 629 ? 7.578 25.625 5.5 1 96.81 629 ASP B N 1
ATOM 13501 C CA . ASP B 1 629 ? 7.586 26.656 6.543 1 96.81 629 ASP B CA 1
ATOM 13502 C C . ASP B 1 629 ? 8.328 26.156 7.785 1 96.81 629 ASP B C 1
ATOM 13504 O O . ASP B 1 629 ? 8.422 24.953 8.023 1 96.81 629 ASP B O 1
ATOM 13508 N N . VAL B 1 630 ? 8.891 27.078 8.508 1 97.62 630 VAL B N 1
ATOM 13509 C CA . VAL B 1 630 ? 9.602 26.781 9.742 1 97.62 630 VAL B CA 1
ATOM 13510 C C . VAL B 1 630 ? 8.852 27.391 10.93 1 97.62 630 VAL B C 1
ATOM 13512 O O . VAL B 1 630 ? 8.594 28.594 10.945 1 97.62 630 VAL B O 1
ATOM 13515 N N . VAL B 1 631 ? 8.438 26.594 11.875 1 96.38 631 VAL B N 1
ATOM 13516 C CA . VAL B 1 631 ? 7.73 27.047 13.062 1 96.38 631 VAL B CA 1
ATOM 13517 C C . VAL B 1 631 ? 8.664 27 14.273 1 96.38 631 VAL B C 1
ATOM 13519 O O . VAL B 1 631 ? 9.219 25.938 14.586 1 96.38 631 VAL B O 1
ATOM 13522 N N . VAL B 1 632 ? 8.805 28.109 14.992 1 94.88 632 VAL B N 1
ATOM 13523 C CA . VAL B 1 632 ? 9.703 28.219 16.141 1 94.88 632 VAL B CA 1
ATOM 13524 C C . VAL B 1 632 ? 8.945 28.797 17.328 1 94.88 632 VAL B C 1
ATOM 13526 O O . VAL B 1 632 ? 8.789 30.016 17.453 1 94.88 632 VAL B O 1
ATOM 13529 N N . PRO B 1 633 ? 8.555 27.906 18.234 1 90.88 633 PRO B N 1
ATOM 13530 C CA . PRO B 1 633 ? 8.008 28.453 19.484 1 90.88 633 PRO B CA 1
ATOM 13531 C C . PRO B 1 633 ? 9.07 29.125 20.359 1 90.88 633 PRO B C 1
ATOM 13533 O O . PRO B 1 633 ? 10.164 28.578 20.516 1 90.88 633 PRO B O 1
ATOM 13536 N N . SER B 1 634 ? 8.844 30.297 20.812 1 82.81 634 SER B N 1
ATOM 13537 C CA . SER B 1 634 ? 9.82 31 21.625 1 82.81 634 SER B CA 1
ATOM 13538 C C . SER B 1 634 ? 9.164 31.594 22.875 1 82.81 634 SER B C 1
ATOM 13540 O O . SER B 1 634 ? 8.133 32.25 22.781 1 82.81 634 SER B O 1
ATOM 13542 N N . TYR B 1 635 ? 9.766 31.016 23.969 1 70.62 635 TYR B N 1
ATOM 13543 C CA . TYR B 1 635 ? 9.297 31.562 25.25 1 70.62 635 TYR B CA 1
ATOM 13544 C C . TYR B 1 635 ? 10.109 32.781 25.656 1 70.62 635 TYR B C 1
ATOM 13546 O O . TYR B 1 635 ? 11.344 32.719 25.672 1 70.62 635 TYR B O 1
ATOM 13554 N N . ARG B 1 636 ? 9.578 33.969 26.016 1 60.22 636 ARG B N 1
ATOM 13555 C CA . ARG B 1 636 ? 10.055 35.25 26.562 1 60.22 636 ARG B CA 1
ATOM 13556 C C . ARG B 1 636 ? 11.133 35.844 25.672 1 60.22 636 ARG B C 1
ATOM 13558 O O . ARG B 1 636 ? 11.547 37 25.891 1 60.22 636 ARG B O 1
ATOM 13565 N N . THR B 1 637 ? 11.531 35.25 24.406 1 62.22 637 THR B N 1
ATOM 13566 C CA . THR B 1 637 ? 12.273 35.75 23.266 1 62.22 637 THR B CA 1
ATOM 13567 C C . THR B 1 637 ? 13.602 36.344 23.688 1 62.22 637 THR B C 1
ATOM 13569 O O . THR B 1 637 ? 14.094 37.281 23.078 1 62.22 637 THR B O 1
ATOM 13572 N N . ASN B 1 638 ? 14.266 35.812 24.844 1 62 638 ASN B N 1
ATOM 13573 C CA . ASN B 1 638 ? 15.531 36.438 25.234 1 62 638 ASN B CA 1
ATOM 13574 C C . ASN B 1 638 ? 16.703 35.844 24.438 1 62 638 ASN B C 1
ATOM 13576 O O . ASN B 1 638 ? 17.859 35.969 24.828 1 62 638 ASN B O 1
ATOM 13580 N N . ASN B 1 639 ? 16.406 35.25 23.312 1 69.38 639 ASN B N 1
ATOM 13581 C CA . ASN B 1 639 ? 17.453 34.531 22.578 1 69.38 639 ASN B CA 1
ATOM 13582 C C . ASN B 1 639 ? 17.531 35 21.125 1 69.38 639 ASN B C 1
ATOM 13584 O O . ASN B 1 639 ? 17.609 34.188 20.203 1 69.38 639 ASN B O 1
ATOM 13588 N N . ASN B 1 640 ? 17.734 36.188 20.922 1 77.75 640 ASN B N 1
ATOM 13589 C CA . ASN B 1 640 ? 17.703 36.812 19.609 1 77.75 640 ASN B CA 1
ATOM 13590 C C . ASN B 1 640 ? 18.812 36.281 18.703 1 77.75 640 ASN B C 1
ATOM 13592 O O . ASN B 1 640 ? 18.625 36.156 17.5 1 77.75 640 ASN B O 1
ATOM 13596 N N . GLU B 1 641 ? 19.875 35.875 19.375 1 82 641 GLU B N 1
ATOM 13597 C CA . GLU B 1 641 ? 20.984 35.375 18.562 1 82 641 GLU B CA 1
ATOM 13598 C C . GLU B 1 641 ? 20.625 34.062 17.906 1 82 641 GLU B C 1
ATOM 13600 O O . GLU B 1 641 ? 20.938 33.812 16.75 1 82 641 GLU B O 1
ATOM 13605 N N . PHE B 1 642 ? 20.047 33.25 18.672 1 87.5 642 PHE B N 1
ATOM 13606 C CA . PHE B 1 642 ? 19.609 31.969 18.141 1 87.5 642 PHE B CA 1
ATOM 13607 C C . PHE B 1 642 ? 18.531 32.156 17.062 1 87.5 642 PHE B C 1
ATOM 13609 O O . PHE B 1 642 ? 18.594 31.531 16.016 1 87.5 642 PHE B O 1
ATOM 13616 N N . LEU B 1 643 ? 17.625 33.062 17.297 1 90.38 643 LEU B N 1
ATOM 13617 C CA . LEU B 1 643 ? 16.531 33.281 16.344 1 90.38 643 LEU B CA 1
ATOM 13618 C C . LEU B 1 643 ? 17.078 33.844 15.039 1 90.38 643 LEU B C 1
ATOM 13620 O O . LEU B 1 643 ? 16.594 33.5 13.961 1 90.38 643 LEU B O 1
ATOM 13624 N N . LYS B 1 644 ? 18 34.719 15.195 1 89.31 644 LYS B N 1
ATOM 13625 C CA . LYS B 1 644 ? 18.609 35.312 14 1 89.31 644 LYS B CA 1
ATOM 13626 C C . LYS B 1 644 ? 19.219 34.219 13.102 1 89.31 644 LYS B C 1
ATOM 13628 O O . LYS B 1 644 ? 19.062 34.281 11.883 1 89.31 644 LYS B O 1
ATOM 13633 N N . ARG B 1 645 ? 19.891 33.281 13.703 1 90.62 645 ARG B N 1
ATOM 13634 C CA . ARG B 1 645 ? 20.5 32.219 12.938 1 90.62 645 ARG B CA 1
ATOM 13635 C C . ARG B 1 645 ? 19.438 31.375 12.219 1 90.62 645 ARG B C 1
ATOM 13637 O O . ARG B 1 645 ? 19.656 30.953 11.086 1 90.62 645 ARG B O 1
ATOM 13644 N N . ILE B 1 646 ? 18.359 31.156 12.82 1 94.25 646 ILE B N 1
ATOM 13645 C CA . ILE B 1 646 ? 17.281 30.359 12.242 1 94.25 646 ILE B CA 1
ATOM 13646 C C . ILE B 1 646 ? 16.625 31.141 11.102 1 94.25 646 ILE B C 1
ATOM 13648 O O . ILE B 1 646 ? 16.406 30.594 10.023 1 94.25 646 ILE B O 1
ATOM 13652 N N . LEU B 1 647 ? 16.406 32.438 11.289 1 92.31 647 LEU B N 1
ATOM 13653 C CA . LEU B 1 647 ? 15.664 33.25 10.352 1 92.31 647 LEU B CA 1
ATOM 13654 C C . LEU B 1 647 ? 16.484 33.562 9.102 1 92.31 647 LEU B C 1
ATOM 13656 O O . LEU B 1 647 ? 15.953 33.969 8.07 1 92.31 647 LEU B O 1
ATOM 13660 N N . LEU B 1 648 ? 17.766 33.281 9.164 1 90.94 648 LEU B N 1
ATOM 13661 C CA . LEU B 1 648 ? 18.656 33.562 8.039 1 90.94 648 LEU B CA 1
ATOM 13662 C C . LEU B 1 648 ? 18.922 32.312 7.227 1 90.94 648 LEU B C 1
ATOM 13664 O O . LEU B 1 648 ? 19.688 32.344 6.258 1 90.94 648 LEU B O 1
ATOM 13668 N N . LEU B 1 649 ? 18.297 31.234 7.59 1 93.44 649 LEU B N 1
ATOM 13669 C CA . LEU B 1 649 ? 18.453 30 6.824 1 93.44 649 LEU B CA 1
ATOM 13670 C C . LEU B 1 649 ? 17.969 30.188 5.391 1 93.44 649 LEU B C 1
ATOM 13672 O O . LEU B 1 649 ? 16.938 30.812 5.152 1 93.44 649 LEU B O 1
ATOM 13676 N N . ARG B 1 650 ? 18.781 29.672 4.379 1 91.88 650 ARG B N 1
ATOM 13677 C CA . ARG B 1 650 ? 18.453 29.703 2.957 1 91.88 650 ARG B CA 1
ATOM 13678 C C . ARG B 1 650 ? 18.828 28.391 2.285 1 91.88 650 ARG B C 1
ATOM 13680 O O . ARG B 1 650 ? 19.781 27.719 2.699 1 91.88 650 ARG B O 1
ATOM 13687 N N . ALA B 1 651 ? 18.078 28.047 1.324 1 90.75 651 ALA B N 1
ATOM 13688 C CA . ALA B 1 651 ? 18.391 26.859 0.527 1 90.75 651 ALA B CA 1
ATOM 13689 C C . ALA B 1 651 ? 19.156 27.234 -0.739 1 90.75 651 ALA B C 1
ATOM 13691 O O . ALA B 1 651 ? 19.172 28.406 -1.135 1 90.75 651 ALA B O 1
ATOM 13692 N N . THR B 1 652 ? 19.781 26.234 -1.329 1 88.06 652 THR B N 1
ATOM 13693 C CA . THR B 1 652 ? 20.547 26.453 -2.557 1 88.06 652 THR B CA 1
ATOM 13694 C C . THR B 1 652 ? 19.625 26.344 -3.779 1 88.06 652 THR B C 1
ATOM 13696 O O . THR B 1 652 ? 20.016 26.766 -4.875 1 88.06 652 THR B O 1
ATOM 13699 N N . VAL B 1 653 ? 18.5 25.828 -3.553 1 85.81 653 VAL B N 1
ATOM 13700 C CA . VAL B 1 653 ? 17.516 25.734 -4.617 1 85.81 653 VAL B CA 1
ATOM 13701 C C . VAL B 1 653 ? 16.297 26.594 -4.273 1 85.81 653 VAL B C 1
ATOM 13703 O O . VAL B 1 653 ? 16.172 27.094 -3.146 1 85.81 653 VAL B O 1
ATOM 13706 N N . MET B 1 654 ? 15.492 26.797 -5.273 1 86.44 654 MET B N 1
ATOM 13707 C CA . MET B 1 654 ? 14.305 27.609 -5.051 1 86.44 654 MET B CA 1
ATOM 13708 C C . MET B 1 654 ? 13.32 26.891 -4.129 1 86.44 654 MET B C 1
ATOM 13710 O O . MET B 1 654 ? 12.93 25.75 -4.395 1 86.44 654 MET B O 1
ATOM 13714 N N . LEU B 1 655 ? 13.031 27.531 -2.996 1 91.5 655 LEU B N 1
ATOM 13715 C CA . LEU B 1 655 ? 12.016 27.078 -2.043 1 91.5 655 LEU B CA 1
ATOM 13716 C C . LEU B 1 655 ? 11.102 28.234 -1.646 1 91.5 655 LEU B C 1
ATOM 13718 O O . LEU B 1 655 ? 11.469 29.406 -1.788 1 91.5 655 LEU B O 1
ATOM 13722 N N . TYR B 1 656 ? 9.945 27.953 -1.402 1 92.88 656 TYR B N 1
ATOM 13723 C CA . TYR B 1 656 ? 9.07 28.891 -0.706 1 92.88 656 TYR B CA 1
ATOM 13724 C C . TYR B 1 656 ? 9.086 28.641 0.796 1 92.88 656 TYR B C 1
ATOM 13726 O O . TYR B 1 656 ? 8.633 27.578 1.256 1 92.88 656 TYR B O 1
ATOM 13734 N N . VAL B 1 657 ? 9.656 29.656 1.576 1 94.19 657 VAL B N 1
ATOM 13735 C CA . VAL B 1 657 ? 9.828 29.422 3.006 1 94.19 657 VAL B CA 1
ATOM 13736 C C . VAL B 1 657 ? 9.227 30.578 3.801 1 94.19 657 VAL B C 1
ATOM 13738 O O . VAL B 1 657 ? 9.547 31.734 3.547 1 94.19 657 VAL B O 1
ATOM 13741 N N . ARG B 1 658 ? 8.383 30.297 4.711 1 93.12 658 ARG B N 1
ATOM 13742 C CA . ARG B 1 658 ? 7.938 31.25 5.719 1 93.12 658 ARG B CA 1
ATOM 13743 C C . ARG B 1 658 ? 8.344 30.812 7.117 1 93.12 658 ARG B C 1
ATOM 13745 O O . ARG B 1 658 ? 8.258 29.625 7.445 1 93.12 658 ARG B O 1
ATOM 13752 N N . PHE B 1 659 ? 8.883 31.766 7.824 1 94.06 659 PHE B N 1
ATOM 13753 C CA . PHE B 1 659 ? 9.211 31.516 9.227 1 94.06 659 PHE B CA 1
ATOM 13754 C C . PHE B 1 659 ? 8.102 32.031 10.141 1 94.06 659 PHE B C 1
ATOM 13756 O O . PHE B 1 659 ? 7.617 33.156 9.969 1 94.06 659 PHE B O 1
ATOM 13763 N N . TRP B 1 660 ? 7.676 31.188 11.031 1 93 660 TRP B N 1
ATOM 13764 C CA . TRP B 1 660 ? 6.672 31.547 12.023 1 93 660 TRP B CA 1
ATOM 13765 C C . TRP B 1 660 ? 7.258 31.5 13.43 1 93 660 TRP B C 1
ATOM 13767 O O . TRP B 1 660 ? 7.422 30.422 14.008 1 93 660 TRP B O 1
ATOM 13777 N N . ILE B 1 661 ? 7.516 32.688 13.961 1 89.81 661 ILE B N 1
ATOM 13778 C CA . ILE B 1 661 ? 7.961 32.781 15.344 1 89.81 661 ILE B CA 1
ATOM 13779 C C . ILE B 1 661 ? 6.754 32.969 16.266 1 89.81 661 ILE B C 1
ATOM 13781 O O . ILE B 1 661 ? 6.027 33.969 16.125 1 89.81 661 ILE B O 1
ATOM 13785 N N . VAL B 1 662 ? 6.547 32.031 17.141 1 86.12 662 VAL B N 1
ATOM 13786 C CA . VAL B 1 662 ? 5.406 32.125 18.062 1 86.12 662 VAL B CA 1
ATOM 13787 C C . VAL B 1 662 ? 5.891 32.469 19.469 1 86.12 662 VAL B C 1
ATOM 13789 O O . VAL B 1 662 ? 6.586 31.656 20.094 1 86.12 662 VAL 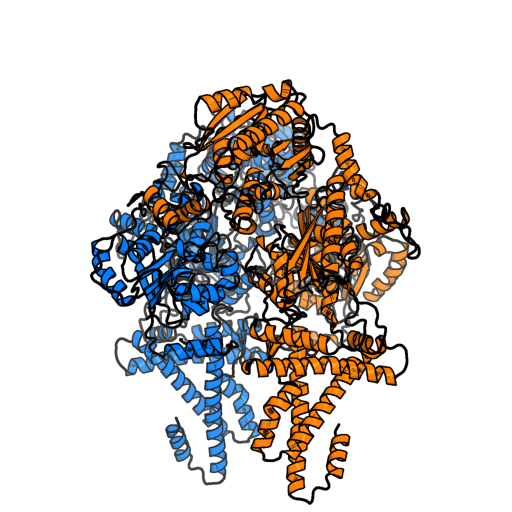B O 1
ATOM 13792 N N . VAL B 1 663 ? 5.504 33.594 19.969 1 81.56 663 VAL B N 1
ATOM 13793 C CA . VAL B 1 663 ? 5.988 34.094 21.25 1 81.56 663 VAL B CA 1
ATOM 13794 C C . VAL B 1 663 ? 4.855 34.062 22.266 1 81.56 663 VAL B C 1
ATOM 13796 O O . VAL B 1 663 ? 3.826 34.719 22.078 1 81.56 663 VAL B O 1
ATOM 13799 N N . ASP B 1 664 ? 5.09 33.219 23.203 1 78.69 664 ASP B N 1
ATOM 13800 C CA . ASP B 1 664 ? 4.102 33.156 24.281 1 78.69 664 ASP B CA 1
ATOM 13801 C C . ASP B 1 664 ? 4.504 34.031 25.453 1 78.69 664 ASP B C 1
ATOM 13803 O O . ASP B 1 664 ? 5.625 33.938 25.953 1 78.69 664 ASP B O 1
ATOM 13807 N N . ASN B 1 665 ? 3.625 34.844 25.969 1 74 665 ASN B N 1
ATOM 13808 C CA . ASN B 1 665 ? 3.771 35.719 27.141 1 74 665 ASN B CA 1
ATOM 13809 C C . ASN B 1 665 ? 5.055 36.531 27.062 1 74 665 ASN B C 1
ATOM 13811 O O . ASN B 1 665 ? 5.879 36.5 27.984 1 74 665 ASN B O 1
ATOM 13815 N N . PRO B 1 666 ? 5.176 37.281 26.016 1 70.31 666 PRO B N 1
ATOM 13816 C CA . PRO B 1 666 ? 6.434 38 25.797 1 70.31 666 PRO B CA 1
ATOM 13817 C C . PRO B 1 666 ? 6.637 39.156 26.766 1 70.31 666 PRO B C 1
ATOM 13819 O O . PRO B 1 666 ? 5.66 39.688 27.297 1 70.31 666 PRO B O 1
ATOM 13822 N N . LEU B 1 667 ? 7.922 39.344 27.047 1 73.88 667 LEU B N 1
ATOM 13823 C CA . LEU B 1 667 ? 8.273 40.625 27.641 1 73.88 667 LEU B CA 1
ATOM 13824 C C . LEU B 1 667 ? 8.242 41.75 26.594 1 73.88 667 LEU B C 1
ATOM 13826 O O . LEU B 1 667 ? 8.68 41.562 25.453 1 73.88 667 LEU B O 1
ATOM 13830 N N . PRO B 1 668 ? 7.5 42.781 26.891 1 71.31 668 PRO B N 1
ATOM 13831 C CA . PRO B 1 668 ? 7.281 43.812 25.906 1 71.31 668 PRO B CA 1
ATOM 13832 C C . PRO B 1 668 ? 8.562 44.219 25.156 1 71.31 668 PRO B C 1
ATOM 13834 O O . PRO B 1 668 ? 8.547 44.375 23.938 1 71.31 668 PRO B O 1
ATOM 13837 N N . GLU B 1 669 ? 9.648 44.344 25.906 1 75 669 GLU B N 1
ATOM 13838 C CA . GLU B 1 669 ? 10.898 44.75 25.266 1 75 669 GLU B CA 1
ATOM 13839 C C . GLU B 1 669 ? 11.391 43.688 24.297 1 75 669 GLU B C 1
ATOM 13841 O O . GLU B 1 669 ? 11.898 44 23.219 1 75 669 GLU B O 1
ATOM 13846 N N . HIS B 1 670 ? 11.102 42.562 24.609 1 78.69 670 HIS B N 1
ATOM 13847 C CA . HIS B 1 670 ? 11.633 41.438 23.828 1 78.69 670 HIS B CA 1
ATOM 13848 C C . HIS B 1 670 ? 10.789 41.219 22.578 1 78.69 670 HIS B C 1
ATOM 13850 O O . HIS B 1 670 ? 11.336 40.938 21.5 1 78.69 670 HIS B O 1
ATOM 13856 N N . ILE B 1 671 ? 9.516 41.438 22.672 1 81.5 671 ILE B N 1
ATOM 13857 C CA . ILE B 1 671 ? 8.648 41.219 21.516 1 81.5 671 ILE B CA 1
ATOM 13858 C C . ILE B 1 671 ? 8.953 42.25 20.438 1 81.5 671 ILE B C 1
ATOM 13860 O O . ILE B 1 671 ? 8.906 41.938 19.25 1 81.5 671 ILE B O 1
ATOM 13864 N N . GLU B 1 672 ? 9.234 43.406 20.812 1 81.5 672 GLU B N 1
ATOM 13865 C CA . GLU B 1 672 ? 9.555 44.438 19.859 1 81.5 672 GLU B CA 1
ATOM 13866 C C . GLU B 1 672 ? 10.859 44.156 19.125 1 81.5 672 GLU B C 1
ATOM 13868 O O . GLU B 1 672 ? 10.984 44.438 17.922 1 81.5 672 GLU B O 1
ATOM 13873 N N . SER B 1 673 ? 11.703 43.625 19.875 1 83.94 673 SER B N 1
ATOM 13874 C CA . SER B 1 673 ? 12.977 43.25 19.266 1 83.94 673 SER B CA 1
ATOM 13875 C C . SER B 1 673 ? 12.797 42.188 18.203 1 83.94 673 SER B C 1
ATOM 13877 O O . SER B 1 673 ? 13.398 42.25 17.125 1 83.94 673 SER B O 1
ATOM 13879 N N . VAL B 1 674 ? 12.023 41.219 18.469 1 86.69 674 VAL B N 1
ATOM 13880 C CA . VAL B 1 674 ? 11.797 40.125 17.531 1 86.69 674 VAL B CA 1
ATOM 13881 C C . VAL B 1 674 ? 11.039 40.625 16.312 1 86.69 674 VAL B C 1
ATOM 13883 O O . VAL B 1 674 ? 11.344 40.25 15.18 1 86.69 674 VAL B O 1
ATOM 13886 N N . LYS B 1 675 ? 10.086 41.469 16.5 1 84.38 675 LYS B N 1
ATOM 13887 C CA . LYS B 1 675 ? 9.328 42.062 15.391 1 84.38 675 LYS B CA 1
ATOM 13888 C C . LYS B 1 675 ? 10.234 42.906 14.484 1 84.38 675 LYS B C 1
ATOM 13890 O O . LYS B 1 675 ? 10.102 42.844 13.258 1 84.38 675 LYS B O 1
ATOM 13895 N N . ASN B 1 676 ? 11.07 43.594 15.102 1 83.62 676 ASN B N 1
ATOM 13896 C CA . ASN B 1 676 ? 12.016 44.406 14.336 1 83.62 676 ASN B CA 1
ATOM 13897 C C . ASN B 1 676 ? 12.961 43.531 13.523 1 83.62 676 ASN B C 1
ATOM 13899 O O . ASN B 1 676 ? 13.273 43.875 12.375 1 83.62 676 ASN B O 1
ATOM 13903 N N . LEU B 1 677 ? 13.367 42.562 14.188 1 86.19 677 LEU B N 1
ATOM 13904 C CA . LEU B 1 677 ? 14.203 41.594 13.469 1 86.19 677 LEU B CA 1
ATOM 13905 C C . LEU B 1 677 ? 13.469 41.031 12.273 1 86.19 677 LEU B C 1
ATOM 13907 O O . LEU B 1 677 ? 14.023 40.938 11.18 1 86.19 677 LEU B O 1
ATOM 13911 N N . ALA B 1 678 ? 12.258 40.594 12.422 1 86.06 678 ALA B N 1
ATOM 13912 C CA . ALA B 1 678 ? 11.43 40 11.367 1 86.06 678 ALA B CA 1
ATOM 13913 C C . ALA B 1 678 ? 11.227 41 10.227 1 86.06 678 ALA B C 1
ATOM 13915 O O . ALA B 1 678 ? 11.375 40.656 9.055 1 86.06 678 ALA B O 1
ATOM 13916 N N . ASN B 1 679 ? 10.914 42.188 10.57 1 82.94 679 ASN B N 1
ATOM 13917 C CA . ASN B 1 679 ? 10.703 43.219 9.578 1 82.94 679 ASN B CA 1
ATOM 13918 C C . ASN B 1 679 ? 11.969 43.5 8.773 1 82.94 679 ASN B C 1
ATOM 13920 O O . ASN B 1 679 ? 11.906 43.719 7.559 1 82.94 679 ASN B O 1
ATOM 13924 N N . GLY B 1 680 ? 13.023 43.531 9.445 1 81.12 680 GLY B N 1
ATOM 13925 C CA . GLY B 1 680 ? 14.297 43.75 8.773 1 81.12 680 GLY B CA 1
ATOM 13926 C C . GLY B 1 680 ? 14.609 42.656 7.762 1 81.12 680 GLY B C 1
ATOM 13927 O O . GLY B 1 680 ? 15.047 42.938 6.648 1 81.12 680 GLY B O 1
ATOM 13928 N N . ILE B 1 681 ? 14.352 41.5 8.109 1 84.44 681 ILE B N 1
ATOM 13929 C CA . ILE B 1 681 ? 14.617 40.375 7.23 1 84.44 681 ILE B CA 1
ATOM 13930 C C . ILE B 1 681 ? 13.641 40.375 6.055 1 84.44 681 ILE B C 1
ATOM 13932 O O . ILE B 1 681 ? 14.023 40.125 4.918 1 84.44 681 ILE B O 1
ATOM 13936 N N . ASN B 1 682 ? 12.383 40.625 6.262 1 83.5 682 ASN B N 1
ATOM 13937 C CA . ASN B 1 682 ? 11.383 40.688 5.203 1 83.5 682 ASN B CA 1
ATOM 13938 C C . ASN B 1 682 ? 11.727 41.75 4.172 1 83.5 682 ASN B C 1
ATOM 13940 O O . ASN B 1 682 ? 11.516 41.562 2.973 1 83.5 682 ASN B O 1
ATOM 13944 N N . GLU B 1 683 ? 12.242 42.75 4.594 1 75.94 683 GLU B N 1
ATOM 13945 C CA . GLU B 1 683 ? 12.648 43.844 3.689 1 75.94 683 GLU B CA 1
ATOM 13946 C C . GLU B 1 683 ? 13.82 43.406 2.807 1 75.94 683 GLU B C 1
ATOM 13948 O O . GLU B 1 683 ? 13.844 43.688 1.612 1 75.94 683 GLU B O 1
ATOM 13953 N N . THR B 1 684 ? 14.641 42.688 3.393 1 75.75 684 THR B N 1
ATOM 13954 C CA . THR B 1 684 ? 15.805 42.219 2.648 1 75.75 684 THR B CA 1
ATOM 13955 C C . THR B 1 684 ? 15.406 41.125 1.669 1 75.75 684 THR B C 1
ATOM 13957 O O . THR B 1 684 ? 15.945 41.062 0.561 1 75.75 684 THR B O 1
ATOM 13960 N N . SER B 1 685 ? 14.555 40.25 2.08 1 73.19 685 SER B N 1
ATOM 13961 C CA . SER B 1 685 ? 14.094 39.156 1.246 1 73.19 685 SER B CA 1
ATOM 13962 C C . SER B 1 685 ? 13.43 39.656 -0.028 1 73.19 685 SER B C 1
ATOM 13964 O O . SER B 1 685 ? 13.586 39.062 -1.097 1 73.19 685 SER B O 1
ATOM 13966 N N . LEU B 1 686 ? 12.641 40.656 -0.011 1 65.69 686 LEU B N 1
ATOM 13967 C CA . LEU B 1 686 ? 11.953 41.219 -1.162 1 65.69 686 LEU B CA 1
ATOM 13968 C C . LEU B 1 686 ? 12.945 41.812 -2.16 1 65.69 686 LEU B C 1
ATOM 13970 O O . LEU B 1 686 ? 12.609 42.031 -3.328 1 65.69 686 LEU B O 1
ATOM 13974 N N . LYS B 1 687 ? 14.094 41.875 -1.701 1 60.91 687 LYS B N 1
ATOM 13975 C CA . LYS B 1 687 ? 15.109 42.438 -2.598 1 60.91 687 LYS B CA 1
ATOM 13976 C C . LYS B 1 687 ? 15.922 41.344 -3.262 1 60.91 687 LYS B C 1
ATOM 13978 O O . LYS B 1 687 ? 16.344 41.469 -4.414 1 60.91 687 LYS B O 1
ATOM 13983 N N . LYS B 1 688 ? 16.047 40.25 -2.592 1 58.84 688 LYS B N 1
ATOM 13984 C CA . LYS B 1 688 ? 17 39.25 -3.055 1 58.84 688 LYS B CA 1
ATOM 13985 C C . LYS B 1 688 ? 16.297 37.906 -3.344 1 58.84 688 LYS B C 1
ATOM 13987 O O . LYS B 1 688 ? 16.391 37.406 -4.457 1 58.84 688 LYS B O 1
ATOM 13992 N N . ASP B 1 689 ? 15.703 37.312 -2.381 1 62.75 689 ASP B N 1
ATOM 13993 C CA . ASP B 1 689 ? 15.25 35.938 -2.43 1 62.75 689 ASP B CA 1
ATOM 13994 C C . ASP B 1 689 ? 13.75 35.844 -2.701 1 62.75 689 ASP B C 1
ATOM 13996 O O . ASP B 1 689 ? 13.305 35.031 -3.506 1 62.75 689 ASP B O 1
ATOM 14000 N N . CYS B 1 690 ? 12.961 36.688 -2.746 1 68.94 690 CYS B N 1
ATOM 14001 C CA . CYS B 1 690 ? 11.547 37.031 -2.914 1 68.94 690 CYS B CA 1
ATOM 14002 C C . CYS B 1 690 ? 10.672 35.844 -2.48 1 68.94 690 CYS B C 1
ATOM 14004 O O . CYS B 1 690 ? 9.484 35.812 -2.824 1 68.94 690 CYS B O 1
ATOM 14006 N N . ASN B 1 691 ? 11.305 34.812 -1.792 1 85.5 691 ASN B N 1
ATOM 14007 C CA . ASN B 1 691 ? 10.484 33.656 -1.412 1 85.5 691 ASN B CA 1
ATOM 14008 C C . ASN B 1 691 ? 10.609 33.375 0.076 1 85.5 691 ASN B C 1
ATOM 14010 O O . ASN B 1 691 ? 10.055 32.375 0.557 1 85.5 691 ASN B O 1
ATOM 14014 N N . TYR B 1 692 ? 11.375 34.156 0.893 1 89.81 692 TYR B N 1
ATOM 14015 C CA . TYR B 1 692 ? 11.562 33.938 2.322 1 89.81 692 TYR B CA 1
ATOM 14016 C C . TYR B 1 692 ? 10.93 35.062 3.133 1 89.81 692 TYR B C 1
ATOM 14018 O O . TYR B 1 692 ? 11.289 36.25 2.977 1 89.81 692 TYR B O 1
ATOM 14026 N N . PHE B 1 693 ? 10.039 34.75 3.969 1 89.25 693 PHE B N 1
ATOM 14027 C CA . PHE B 1 693 ? 9.359 35.781 4.77 1 89.25 693 PHE B CA 1
ATOM 14028 C C . PHE B 1 693 ? 9.234 35.312 6.219 1 89.25 693 PHE B C 1
ATOM 14030 O O . PHE B 1 693 ? 9.203 34.125 6.504 1 89.25 693 PHE B O 1
ATOM 14037 N N . VAL B 1 694 ? 9.227 36.25 7.137 1 90.5 694 VAL B N 1
ATOM 14038 C CA . VAL B 1 694 ? 9.148 36 8.57 1 90.5 694 VAL B CA 1
ATOM 14039 C C . VAL B 1 694 ? 7.855 36.562 9.141 1 90.5 694 VAL B C 1
ATOM 14041 O O . VAL B 1 694 ? 7.496 37.719 8.852 1 90.5 694 VAL B O 1
ATOM 14044 N N . ASN B 1 695 ? 7.137 35.75 9.812 1 88.69 695 ASN B N 1
ATOM 14045 C CA . ASN B 1 695 ? 5.938 36.156 10.539 1 88.69 695 ASN B CA 1
ATOM 14046 C C . ASN B 1 695 ? 6.086 35.938 12.039 1 88.69 695 ASN B C 1
ATOM 14048 O O . ASN B 1 695 ? 6.688 34.938 12.477 1 88.69 695 ASN B O 1
ATOM 14052 N N . VAL B 1 696 ? 5.578 36.906 12.852 1 88.25 696 VAL B N 1
ATOM 14053 C CA . VAL B 1 696 ? 5.637 36.812 14.305 1 88.25 696 VAL B CA 1
ATOM 14054 C C . VAL B 1 696 ? 4.223 36.75 14.875 1 88.25 696 VAL B C 1
ATOM 14056 O O . VAL B 1 696 ? 3.387 37.594 14.57 1 88.25 696 VAL B O 1
ATOM 14059 N N . ILE B 1 697 ? 3.938 35.688 15.641 1 83.75 697 ILE B N 1
ATOM 14060 C CA . ILE B 1 697 ? 2.684 35.531 16.359 1 83.75 697 ILE B CA 1
ATOM 14061 C C . ILE B 1 697 ? 2.939 35.625 17.875 1 83.75 697 ILE B C 1
ATOM 14063 O O . ILE B 1 697 ? 3.9 35.062 18.391 1 83.75 697 ILE B O 1
ATOM 14067 N N . HIS B 1 698 ? 2.223 36.469 18.562 1 81.56 698 HIS B N 1
ATOM 14068 C CA . HIS B 1 698 ? 2.406 36.562 20.016 1 81.56 698 HIS B CA 1
ATOM 14069 C C . HIS B 1 698 ? 1.065 36.625 20.734 1 81.56 698 HIS B C 1
ATOM 14071 O O . HIS B 1 698 ? 0.061 37.031 20.156 1 81.56 698 HIS B O 1
ATOM 14077 N N . TYR B 1 699 ? 1.006 36.062 21.906 1 74.19 699 TYR B N 1
ATOM 14078 C CA . TYR B 1 699 ? -0.169 36.125 22.766 1 74.19 699 TYR B CA 1
ATOM 14079 C C . TYR B 1 699 ? 0.234 36.219 24.234 1 74.19 699 TYR B C 1
ATOM 14081 O O . TYR B 1 699 ? 1.369 35.906 24.594 1 74.19 699 TYR B O 1
ATOM 14089 N N . ALA B 1 700 ? -0.674 36.688 25.156 1 73.44 700 ALA B N 1
ATOM 14090 C CA . ALA B 1 700 ? -0.336 37.188 26.484 1 73.44 700 ALA B CA 1
ATOM 14091 C C . ALA B 1 700 ? -0.236 36.031 27.484 1 73.44 700 ALA B C 1
ATOM 14093 O O . ALA B 1 700 ? 0.24 36.25 28.609 1 73.44 700 ALA B O 1
ATOM 14094 N N . GLU B 1 701 ? -0.572 34.875 27.219 1 76 701 GLU B N 1
ATOM 14095 C CA . GLU B 1 701 ? -0.585 33.781 28.188 1 76 701 GLU B CA 1
ATOM 14096 C C . GLU B 1 701 ? 0.376 32.656 27.797 1 76 701 GLU B C 1
ATOM 14098 O O . GLU B 1 701 ? 0.537 32.375 26.609 1 76 701 GLU B O 1
ATOM 14103 N N . ASN B 1 702 ? 1.085 32.188 28.891 1 81.5 702 ASN B N 1
ATOM 14104 C CA . ASN B 1 702 ? 1.874 30.984 28.656 1 81.5 702 ASN B CA 1
ATOM 14105 C C . ASN B 1 702 ? 0.989 29.75 28.578 1 81.5 702 ASN B C 1
ATOM 14107 O O . ASN B 1 702 ? 0.544 29.234 29.609 1 81.5 702 ASN B O 1
ATOM 14111 N N . ARG B 1 703 ? 0.832 29.281 27.453 1 77.5 703 ARG B N 1
ATOM 14112 C CA . ARG B 1 703 ? -0.06 28.141 27.266 1 77.5 703 ARG B CA 1
ATOM 14113 C C . ARG B 1 703 ? 0.728 26.875 26.938 1 77.5 703 ARG B C 1
ATOM 14115 O O . ARG B 1 703 ? 0.142 25.828 26.641 1 77.5 703 ARG B O 1
ATOM 14122 N N . GLY B 1 704 ? 2.037 26.938 26.922 1 83.25 704 GLY B N 1
ATOM 14123 C CA . GLY B 1 704 ? 2.869 25.766 26.766 1 83.25 704 GLY B CA 1
ATOM 14124 C C . GLY B 1 704 ? 3.355 25.562 25.344 1 83.25 704 GLY B C 1
ATOM 14125 O O . GLY B 1 704 ? 2.887 26.219 24.422 1 83.25 704 GLY B O 1
ATOM 14126 N N . ALA B 1 705 ? 4.246 24.609 25.156 1 86 705 ALA B N 1
ATOM 14127 C CA . ALA B 1 705 ? 4.902 24.344 23.891 1 86 705 ALA B CA 1
ATOM 14128 C C . ALA B 1 705 ? 3.91 23.781 22.875 1 86 705 ALA B C 1
ATOM 14130 O O . ALA B 1 705 ? 3.949 24.125 21.688 1 86 705 ALA B O 1
ATOM 14131 N N . SER B 1 706 ? 3.037 22.875 23.312 1 88.69 706 SER B N 1
ATOM 14132 C CA . SER B 1 706 ? 2.062 22.25 22.422 1 88.69 706 SER B CA 1
ATOM 14133 C C . SER B 1 706 ? 1.172 23.297 21.75 1 88.69 706 SER B C 1
ATOM 14135 O O . SER B 1 706 ? 0.975 23.266 20.547 1 88.69 706 SER B O 1
ATOM 14137 N N . TYR B 1 707 ? 0.768 24.219 22.578 1 83.62 707 TYR B N 1
ATOM 14138 C CA . TYR B 1 707 ? -0.107 25.266 22.062 1 83.62 707 TYR B CA 1
ATOM 14139 C C . TYR B 1 707 ? 0.646 26.188 21.109 1 83.62 707 TYR B C 1
ATOM 14141 O O . TYR B 1 707 ? 0.129 26.547 20.047 1 83.62 707 TYR B O 1
ATOM 14149 N N . ALA B 1 708 ? 1.771 26.562 21.469 1 86.38 708 ALA B N 1
ATOM 14150 C CA . ALA B 1 708 ? 2.582 27.453 20.641 1 86.38 708 ALA B CA 1
ATOM 14151 C C . ALA B 1 708 ? 2.885 26.812 19.297 1 86.38 708 ALA B C 1
ATOM 14153 O O . ALA B 1 708 ? 2.779 27.453 18.25 1 86.38 708 ALA B O 1
ATOM 14154 N N . ARG B 1 709 ? 3.305 25.562 19.312 1 92.56 709 ARG B N 1
ATOM 14155 C CA . ARG B 1 709 ? 3.582 24.844 18.078 1 92.56 709 ARG B CA 1
ATOM 14156 C C . ARG B 1 709 ? 2.334 24.75 17.203 1 92.56 709 ARG B C 1
ATOM 14158 O O . ARG B 1 709 ? 2.402 24.938 15.984 1 92.56 709 ARG B O 1
ATOM 14165 N N . ASN B 1 710 ? 1.215 24.484 17.828 1 88 710 ASN B N 1
ATOM 14166 C CA . ASN B 1 710 ? -0.039 24.391 17.094 1 88 710 ASN B CA 1
ATOM 14167 C C . ASN B 1 710 ? -0.416 25.719 16.453 1 88 710 ASN B C 1
ATOM 14169 O O . ASN B 1 710 ? -0.967 25.75 15.344 1 88 710 ASN B O 1
ATOM 14173 N N . MET B 1 711 ? -0.122 26.75 17.188 1 82.69 711 MET B N 1
ATOM 14174 C CA . MET B 1 711 ? -0.437 28.078 16.656 1 82.69 711 MET B CA 1
ATOM 14175 C C . MET B 1 711 ? 0.308 28.328 15.344 1 82.69 711 MET B C 1
ATOM 14177 O O . MET B 1 711 ? -0.301 28.703 14.336 1 82.69 711 MET B O 1
ATOM 14181 N N . GLY B 1 712 ? 1.545 28.141 15.367 1 87.69 712 GLY B N 1
ATOM 14182 C CA . GLY B 1 712 ? 2.312 28.281 14.141 1 87.69 712 GLY B CA 1
ATOM 14183 C C . GLY B 1 712 ? 1.917 27.281 13.07 1 87.69 712 GLY B C 1
ATOM 14184 O O . GLY B 1 712 ? 1.786 27.641 11.898 1 87.69 712 GLY B O 1
ATOM 14185 N N . TYR B 1 713 ? 1.689 26.031 13.531 1 91.31 713 TYR B N 1
ATOM 14186 C CA . TYR B 1 713 ? 1.338 24.922 12.664 1 91.31 713 TYR B CA 1
ATOM 14187 C C . TYR B 1 713 ? 0.061 25.203 11.891 1 91.31 713 TYR B C 1
ATOM 14189 O O . TYR B 1 713 ? -0.047 24.875 10.711 1 91.31 713 TYR B O 1
ATOM 14197 N N . ASN B 1 714 ? -0.846 25.906 12.484 1 82.81 714 ASN B N 1
ATOM 14198 C CA . ASN B 1 714 ? -2.16 26.125 11.883 1 82.81 714 ASN B CA 1
ATOM 14199 C C . ASN B 1 714 ? -2.184 27.375 11.016 1 82.81 714 ASN B C 1
ATOM 14201 O O . ASN B 1 714 ? -3.107 27.562 10.227 1 82.81 714 ASN B O 1
ATOM 14205 N N . PHE B 1 715 ? -1.157 28.172 11.102 1 81.81 715 PHE B N 1
ATOM 14206 C CA . PHE B 1 715 ? -1.072 29.359 10.25 1 81.81 715 PHE B CA 1
ATOM 14207 C C . PHE B 1 715 ? -0.38 29.031 8.93 1 81.81 715 PHE B C 1
ATOM 14209 O O . PHE B 1 715 ? -0.505 29.766 7.961 1 81.81 715 PHE B O 1
ATOM 14216 N N . THR B 1 716 ? 0.262 27.906 8.922 1 89 716 THR B N 1
ATOM 14217 C CA . THR B 1 716 ? 1.053 27.547 7.746 1 89 716 THR B CA 1
ATOM 14218 C C . THR B 1 716 ? 0.149 27.109 6.598 1 89 716 THR B C 1
ATOM 14220 O O . THR B 1 716 ? -0.918 26.547 6.82 1 89 716 THR B O 1
ATOM 14223 N N . THR B 1 717 ? 0.542 27.406 5.34 1 89.12 717 THR B N 1
ATOM 14224 C CA . THR B 1 717 ? -0.092 26.891 4.125 1 89.12 717 THR B CA 1
ATOM 14225 C C . THR B 1 717 ? 0.863 25.984 3.355 1 89.12 717 THR B C 1
ATOM 14227 O O . THR B 1 717 ? 0.556 25.562 2.24 1 89.12 717 THR B O 1
ATOM 14230 N N . ALA B 1 718 ? 2.01 25.781 3.926 1 94.62 718 ALA B N 1
ATOM 14231 C CA . ALA B 1 718 ? 3.043 25 3.242 1 94.62 718 ALA B CA 1
ATOM 14232 C C . ALA B 1 718 ? 2.723 23.516 3.27 1 94.62 718 ALA B C 1
ATOM 14234 O O . ALA B 1 718 ? 1.935 23.062 4.102 1 94.62 718 ALA B O 1
ATOM 14235 N N . ASP B 1 719 ? 3.271 22.812 2.303 1 95.12 719 ASP B N 1
ATOM 14236 C CA . ASP B 1 719 ? 3.098 21.359 2.256 1 95.12 719 ASP B CA 1
ATOM 14237 C C . ASP B 1 719 ? 3.926 20.672 3.34 1 95.12 719 ASP B C 1
ATOM 14239 O O . ASP B 1 719 ? 3.592 19.578 3.775 1 95.12 719 ASP B O 1
ATOM 14243 N N . TRP B 1 720 ? 5.027 21.391 3.754 1 97 720 TRP B N 1
ATOM 14244 C CA . TRP B 1 720 ? 5.926 20.844 4.773 1 97 720 TRP B CA 1
ATOM 14245 C C . TRP B 1 720 ? 6.176 21.875 5.871 1 97 720 TRP B C 1
ATOM 14247 O O . TRP B 1 720 ? 6.262 23.078 5.605 1 97 720 TRP B O 1
ATOM 14257 N N . VAL B 1 721 ? 6.223 21.391 7.062 1 97.88 721 VAL B N 1
ATOM 14258 C CA . VAL B 1 721 ? 6.496 22.25 8.203 1 97.88 721 VAL B CA 1
ATOM 14259 C C . VAL B 1 721 ? 7.66 21.688 9.016 1 97.88 721 VAL B C 1
ATOM 14261 O O . VAL B 1 721 ? 7.617 20.531 9.453 1 97.88 721 VAL B O 1
ATOM 14264 N N . LEU B 1 722 ? 8.656 22.484 9.133 1 98.5 722 LEU B N 1
ATOM 14265 C CA . LEU B 1 722 ? 9.812 22.141 9.961 1 98.5 722 LEU B CA 1
ATOM 14266 C C . LEU B 1 722 ? 9.711 22.797 11.336 1 98.5 722 LEU B C 1
ATOM 14268 O O . LEU B 1 722 ? 9.617 24.016 11.438 1 98.5 722 LEU B O 1
ATOM 14272 N N . PHE B 1 723 ? 9.656 21.984 12.383 1 98 723 PHE B N 1
ATOM 14273 C CA . PHE B 1 723 ? 9.695 22.484 13.758 1 98 723 PHE B CA 1
ATOM 14274 C C . PHE B 1 723 ? 11.133 22.594 14.25 1 98 723 PHE B C 1
ATOM 14276 O O . PHE B 1 723 ? 11.914 21.641 14.141 1 98 723 PHE B O 1
ATOM 14283 N N . LEU B 1 724 ? 11.477 23.766 14.758 1 96.75 724 LEU B N 1
ATOM 14284 C CA . LEU B 1 724 ? 12.75 24 15.43 1 96.75 724 LEU B CA 1
ATOM 14285 C C . LEU B 1 724 ? 12.531 24.672 16.781 1 96.75 724 LEU B C 1
ATOM 14287 O O . LEU B 1 724 ? 11.648 25.531 16.922 1 96.75 724 LEU B O 1
ATOM 14291 N N . ASP B 1 725 ? 13.297 24.266 17.766 1 93.25 725 ASP B N 1
ATOM 14292 C CA . ASP B 1 725 ? 13.273 24.969 19.047 1 93.25 725 ASP B CA 1
ATOM 14293 C C . ASP B 1 725 ? 14.047 26.281 18.953 1 93.25 725 ASP B C 1
ATOM 14295 O O . ASP B 1 725 ? 14.906 26.453 18.094 1 93.25 725 ASP B O 1
ATOM 14299 N N . ASP B 1 726 ? 13.758 27.219 19.844 1 90.81 726 ASP B N 1
ATOM 14300 C CA . ASP B 1 726 ? 14.352 28.547 19.766 1 90.81 726 ASP B CA 1
ATOM 14301 C C . ASP B 1 726 ? 15.758 28.547 20.375 1 90.81 726 ASP B C 1
ATOM 14303 O O . ASP B 1 726 ? 16.422 29.578 20.406 1 90.81 726 ASP B O 1
ATOM 14307 N N . ASP B 1 727 ? 16.219 27.375 20.875 1 89.44 727 ASP B N 1
ATOM 14308 C CA . ASP B 1 727 ? 17.547 27.328 21.469 1 89.44 727 ASP B CA 1
ATOM 14309 C C . ASP B 1 727 ? 18.484 26.422 20.672 1 89.44 727 ASP B C 1
ATOM 14311 O O . ASP B 1 727 ? 19.547 26.047 21.156 1 89.44 727 ASP B O 1
ATOM 14315 N N . VAL B 1 728 ? 18.094 26 19.5 1 94.12 728 VAL B N 1
ATOM 14316 C CA . VAL B 1 728 ? 18.953 25.141 18.703 1 94.12 728 VAL B CA 1
ATOM 14317 C C . VAL B 1 728 ? 19.75 26 17.703 1 94.12 728 VAL B C 1
ATOM 14319 O O . VAL B 1 728 ? 19.391 27.141 17.438 1 94.12 728 VAL B O 1
ATOM 14322 N N . ILE B 1 729 ? 20.844 25.422 17.188 1 95.06 729 ILE B N 1
ATOM 14323 C CA . ILE B 1 729 ? 21.656 26 16.125 1 95.06 729 ILE B CA 1
ATOM 14324 C C . ILE B 1 729 ? 21.672 25.078 14.914 1 95.06 729 ILE B C 1
ATOM 14326 O O . ILE B 1 729 ? 22.406 24.094 14.875 1 95.06 729 ILE B O 1
ATOM 14330 N N . PRO B 1 730 ? 20.891 25.438 13.945 1 96.69 730 PRO B N 1
ATOM 14331 C CA . PRO B 1 730 ? 20.859 24.594 12.742 1 96.69 730 PRO B CA 1
ATOM 14332 C C . PRO B 1 730 ? 22.094 24.781 11.859 1 96.69 730 PRO B C 1
ATOM 14334 O O . PRO B 1 730 ? 22.625 25.875 11.773 1 96.69 730 PRO B O 1
ATOM 14337 N N . GLU B 1 731 ? 22.5 23.703 11.25 1 95.38 731 GLU B N 1
ATOM 14338 C CA . GLU B 1 731 ? 23.5 23.844 10.188 1 95.38 731 GLU B CA 1
ATOM 14339 C C . GLU B 1 731 ? 22.922 24.609 9 1 95.38 731 GLU B C 1
ATOM 14341 O O . GLU B 1 731 ? 21.734 24.5 8.695 1 95.38 731 GLU B O 1
ATOM 14346 N N . PRO B 1 732 ? 23.75 25.312 8.328 1 92.31 732 PRO B N 1
ATOM 14347 C CA . PRO B 1 732 ? 23.266 26.188 7.254 1 92.31 732 PRO B CA 1
ATOM 14348 C C . PRO B 1 732 ? 22.578 25.406 6.137 1 92.31 732 PRO B C 1
ATOM 14350 O O . PRO B 1 732 ? 21.75 25.953 5.418 1 92.31 732 PRO B O 1
ATOM 14353 N N . ASN B 1 733 ? 22.938 24.125 5.977 1 93.56 733 ASN B N 1
ATOM 14354 C CA . ASN B 1 733 ? 22.391 23.344 4.863 1 93.56 733 ASN B CA 1
ATOM 14355 C C . ASN B 1 733 ? 21.125 22.594 5.27 1 93.56 733 ASN B C 1
ATOM 14357 O O . ASN B 1 733 ? 20.688 21.703 4.559 1 93.56 733 ASN B O 1
ATOM 14361 N N . ILE B 1 734 ? 20.547 22.906 6.367 1 97.12 734 ILE B N 1
ATOM 14362 C CA . ILE B 1 734 ? 19.453 22.109 6.922 1 97.12 734 ILE B CA 1
ATOM 14363 C C . ILE B 1 734 ? 18.266 22.125 5.961 1 97.12 734 ILE B C 1
ATOM 14365 O O . ILE B 1 734 ? 17.609 21.094 5.777 1 97.12 734 ILE B O 1
ATOM 14369 N N . LEU B 1 735 ? 17.938 23.25 5.297 1 96.56 735 LEU B N 1
ATOM 14370 C CA . LEU B 1 735 ? 16.828 23.312 4.359 1 96.56 735 LEU B CA 1
ATOM 14371 C C . LEU B 1 735 ? 17.094 22.469 3.121 1 96.56 735 LEU B C 1
ATOM 14373 O O . LEU B 1 735 ? 16.203 21.797 2.609 1 96.56 735 LEU B O 1
ATOM 14377 N N . ASP B 1 736 ? 18.375 22.453 2.629 1 95.25 736 ASP B N 1
ATOM 14378 C CA . ASP B 1 736 ? 18.75 21.609 1.509 1 95.25 736 ASP B CA 1
ATOM 14379 C C . ASP B 1 736 ? 18.594 20.125 1.858 1 95.25 736 ASP B C 1
ATOM 14381 O O . ASP B 1 736 ? 18.125 19.344 1.036 1 95.25 736 ASP B O 1
ATOM 14385 N N . ALA B 1 737 ? 19.016 19.828 3.045 1 96.19 737 ALA B N 1
ATOM 14386 C CA . ALA B 1 737 ? 18.938 18.438 3.49 1 96.19 737 ALA B CA 1
ATOM 14387 C C . ALA B 1 737 ? 17.5 17.938 3.488 1 96.19 737 ALA B C 1
ATOM 14389 O O . ALA B 1 737 ? 17.203 16.875 2.961 1 96.19 737 ALA B O 1
ATOM 14390 N N . TYR B 1 738 ? 16.594 18.734 4.047 1 97.38 738 TYR B N 1
ATOM 14391 C CA . TYR B 1 738 ? 15.195 18.328 4.102 1 97.38 738 TYR B CA 1
ATOM 14392 C C . TYR B 1 738 ? 14.57 18.344 2.713 1 97.38 738 TYR B C 1
ATOM 14394 O O . TYR B 1 738 ? 13.789 17.453 2.371 1 97.38 738 TYR B O 1
ATOM 14402 N N . ALA B 1 739 ? 14.883 19.344 1.868 1 95.75 739 ALA B N 1
ATOM 14403 C CA . ALA B 1 739 ? 14.359 19.391 0.504 1 95.75 739 ALA B CA 1
ATOM 14404 C C . ALA B 1 739 ? 14.812 18.172 -0.299 1 95.75 739 ALA B C 1
ATOM 14406 O O . ALA B 1 739 ? 14.023 17.594 -1.048 1 95.75 739 ALA B O 1
ATOM 14407 N N . GLY B 1 740 ? 16.078 17.844 -0.149 1 95.25 740 GLY B N 1
ATOM 14408 C CA . GLY B 1 740 ? 16.594 16.641 -0.8 1 95.25 740 GLY B CA 1
ATOM 14409 C C . GLY B 1 740 ? 15.891 15.375 -0.341 1 95.25 740 GLY B C 1
ATOM 14410 O O . GLY B 1 740 ? 15.586 14.5 -1.152 1 95.25 740 GLY B O 1
ATOM 14411 N N . ALA B 1 741 ? 15.625 15.266 0.961 1 96.19 741 ALA B N 1
ATOM 14412 C CA . ALA B 1 741 ? 14.961 14.094 1.524 1 96.19 741 ALA B CA 1
ATOM 14413 C C . ALA B 1 741 ? 13.539 13.961 0.975 1 96.19 741 ALA B C 1
ATOM 14415 O O . ALA B 1 741 ? 13.062 12.844 0.745 1 96.19 741 ALA B O 1
ATOM 14416 N N . ILE B 1 742 ? 12.844 15.094 0.749 1 95.38 742 ILE B N 1
ATOM 14417 C CA . ILE B 1 742 ? 11.5 15.094 0.197 1 95.38 742 ILE B CA 1
ATOM 14418 C C . ILE B 1 742 ? 11.5 14.414 -1.174 1 95.38 742 ILE B C 1
ATOM 14420 O O . ILE B 1 742 ? 10.609 13.625 -1.485 1 95.38 742 ILE B O 1
ATOM 14424 N N . LYS B 1 743 ? 12.5 14.703 -1.944 1 94.12 743 LYS B N 1
ATOM 14425 C CA . LYS B 1 743 ? 12.602 14.141 -3.289 1 94.12 743 LYS B CA 1
ATOM 14426 C C . LYS B 1 743 ? 13.023 12.672 -3.244 1 94.12 743 LYS B C 1
ATOM 14428 O O . LYS B 1 743 ? 12.57 11.867 -4.059 1 94.12 743 LYS B O 1
ATOM 14433 N N . ARG B 1 744 ? 13.844 12.344 -2.309 1 95.12 744 ARG B N 1
ATOM 14434 C CA . ARG B 1 744 ? 14.367 10.984 -2.189 1 95.12 744 ARG B CA 1
ATOM 14435 C C . ARG B 1 744 ? 13.297 10.031 -1.668 1 95.12 744 ARG B C 1
ATOM 14437 O O . ARG B 1 744 ? 13.281 8.852 -2.02 1 95.12 744 ARG B O 1
ATOM 14444 N N . TYR B 1 745 ? 12.43 10.57 -0.771 1 94.25 745 TYR B N 1
ATOM 14445 C CA . TYR B 1 745 ? 11.406 9.75 -0.123 1 94.25 745 TYR B CA 1
ATOM 14446 C C . TYR B 1 745 ? 10.016 10.344 -0.342 1 94.25 745 TYR B C 1
ATOM 14448 O O . TYR B 1 745 ? 9.391 10.828 0.599 1 94.25 745 TYR B O 1
ATOM 14456 N N . PRO B 1 746 ? 9.477 10.133 -1.548 1 90.12 746 PRO B N 1
ATOM 14457 C CA . PRO B 1 746 ? 8.172 10.742 -1.842 1 90.12 746 PRO B CA 1
ATOM 14458 C C . PRO B 1 746 ? 7.055 10.195 -0.956 1 90.12 746 PRO B C 1
ATOM 14460 O O . PRO B 1 746 ? 6.027 10.859 -0.78 1 90.12 746 PRO B O 1
ATOM 14463 N N . GLU B 1 747 ? 7.215 9.055 -0.299 1 88.38 747 GLU B N 1
ATOM 14464 C CA . GLU B 1 747 ? 6.199 8.469 0.574 1 88.38 747 GLU B CA 1
ATOM 14465 C C . GLU B 1 747 ? 6.289 9.047 1.984 1 88.38 747 GLU B C 1
ATOM 14467 O O . GLU B 1 747 ? 5.367 8.883 2.787 1 88.38 747 GLU B O 1
ATOM 14472 N N . GLY B 1 748 ? 7.387 9.734 2.334 1 92.94 748 GLY B N 1
ATOM 14473 C CA . GLY B 1 748 ? 7.613 10.25 3.674 1 92.94 748 GLY B CA 1
ATOM 14474 C C . GLY B 1 748 ? 6.609 11.312 4.082 1 92.94 748 GLY B C 1
ATOM 14475 O O . GLY B 1 748 ? 6.219 12.148 3.268 1 92.94 748 GLY B O 1
ATOM 14476 N N . LYS B 1 749 ? 6.156 11.258 5.383 1 94.44 749 LYS B N 1
ATOM 14477 C CA . LYS B 1 749 ? 5.273 12.281 5.949 1 94.44 749 LYS B CA 1
ATOM 14478 C C . LYS B 1 749 ? 5.898 12.922 7.18 1 94.44 749 LYS B C 1
ATOM 14480 O O . LYS B 1 749 ? 5.52 14.031 7.562 1 94.44 749 LYS B O 1
ATOM 14485 N N . VAL B 1 750 ? 6.766 12.148 7.781 1 96.75 750 VAL B N 1
ATOM 14486 C CA . VAL B 1 750 ? 7.516 12.625 8.938 1 96.75 750 VAL B CA 1
ATOM 14487 C C . VAL B 1 750 ? 9.016 12.445 8.688 1 96.75 750 VAL B C 1
ATOM 14489 O O . VAL B 1 750 ? 9.477 11.336 8.422 1 96.75 750 VAL B O 1
ATOM 14492 N N . PHE B 1 751 ? 9.766 13.516 8.688 1 98.19 751 PHE B N 1
ATOM 14493 C CA . PHE B 1 751 ? 11.211 13.484 8.508 1 98.19 751 PHE B CA 1
ATOM 14494 C C . PHE B 1 751 ? 11.922 13.883 9.797 1 98.19 751 PHE B C 1
ATOM 14496 O O . PHE B 1 751 ? 11.727 14.984 10.305 1 98.19 751 PHE B O 1
ATOM 14503 N N . VAL B 1 752 ? 12.688 13.008 10.336 1 98.19 752 VAL B N 1
ATOM 14504 C CA . VAL B 1 752 ? 13.375 13.188 11.609 1 98.19 752 VAL B CA 1
ATOM 14505 C C . VAL B 1 752 ? 14.82 13.617 11.375 1 98.19 752 VAL B C 1
ATOM 14507 O O . VAL B 1 752 ? 15.609 12.859 10.797 1 98.19 752 VAL B O 1
ATOM 14510 N N . GLY B 1 753 ? 15.164 14.82 11.781 1 98 753 GLY B N 1
ATOM 14511 C CA . GLY B 1 753 ? 16.531 15.297 11.672 1 98 753 GLY B CA 1
ATOM 14512 C C . GLY B 1 753 ? 17.422 14.828 12.805 1 98 753 GLY B C 1
ATOM 14513 O O . GLY B 1 753 ? 16.969 14.117 13.703 1 98 753 GLY B O 1
ATOM 14514 N N . LEU B 1 754 ? 18.703 15.227 12.68 1 97.62 754 LEU B N 1
ATOM 14515 C CA . LEU B 1 754 ? 19.703 14.867 13.695 1 97.62 754 LEU B CA 1
ATOM 14516 C C . LEU B 1 754 ? 19.906 16.016 14.68 1 97.62 754 LEU B C 1
ATOM 14518 O O . LEU B 1 754 ? 20.219 17.141 14.273 1 97.62 754 LEU B O 1
ATOM 14522 N N . THR B 1 755 ? 19.641 15.773 15.945 1 97.44 755 THR B N 1
ATOM 14523 C CA . THR B 1 755 ? 19.922 16.734 17 1 97.44 755 THR B CA 1
ATOM 14524 C C . THR B 1 755 ? 21.125 16.312 17.828 1 97.44 755 THR B C 1
ATOM 14526 O O . THR B 1 755 ? 21.062 15.328 18.562 1 97.44 755 THR B O 1
ATOM 14529 N N . ASN B 1 756 ? 22.125 17.047 17.734 1 95.19 756 ASN B N 1
ATOM 14530 C CA . ASN B 1 756 ? 23.359 16.734 18.453 1 95.19 756 ASN B CA 1
ATOM 14531 C C . ASN B 1 756 ? 23.406 17.438 19.812 1 95.19 756 ASN B C 1
ATOM 14533 O O . ASN B 1 756 ? 23.047 18.609 19.922 1 95.19 756 ASN B O 1
ATOM 14537 N N . LEU B 1 757 ? 23.766 16.656 20.766 1 93.31 757 LEU B N 1
ATOM 14538 C CA . LEU B 1 757 ? 24.047 17.219 22.078 1 93.31 757 LEU B CA 1
ATOM 14539 C C . LEU B 1 757 ? 25.547 17.406 22.266 1 93.31 757 LEU B C 1
ATOM 14541 O O . LEU B 1 757 ? 26.359 16.672 21.688 1 93.31 757 LEU B O 1
ATOM 14545 N N . PRO B 1 758 ? 25.875 18.344 23.094 1 91.5 758 PRO B N 1
ATOM 14546 C CA . PRO B 1 758 ? 27.297 18.562 23.312 1 91.5 758 PRO B CA 1
ATOM 14547 C C . PRO B 1 758 ? 27.969 17.422 24.078 1 91.5 758 PRO B C 1
ATOM 14549 O O . PRO B 1 758 ? 27.266 16.562 24.641 1 91.5 758 PRO B O 1
ATOM 14552 N N . GLU B 1 759 ? 29.234 17.453 24.062 1 90.75 759 GLU B N 1
ATOM 14553 C CA . GLU B 1 759 ? 29.969 16.484 24.875 1 90.75 759 GLU B CA 1
ATOM 14554 C C . GLU B 1 759 ? 29.734 16.734 26.359 1 90.75 759 GLU B C 1
ATOM 14556 O O . GLU B 1 759 ? 29.5 17.875 26.766 1 90.75 759 GLU B O 1
ATOM 14561 N N . ALA B 1 760 ? 29.844 15.617 27.094 1 91.56 760 ALA B N 1
ATOM 14562 C CA . ALA B 1 760 ? 29.641 15.734 28.547 1 91.56 760 ALA B CA 1
ATOM 14563 C C . ALA B 1 760 ? 30.734 16.594 29.172 1 91.56 760 ALA B C 1
ATOM 14565 O O . ALA B 1 760 ? 31.906 16.453 28.844 1 91.56 760 ALA B O 1
ATOM 14566 N N . CYS B 1 761 ? 30.281 17.547 30.109 1 88.19 761 CYS B N 1
ATOM 14567 C CA . CYS B 1 761 ? 31.266 18.469 30.656 1 88.19 761 CYS B CA 1
ATOM 14568 C C . CYS B 1 761 ? 31.266 18.422 32.188 1 88.19 761 CYS B C 1
ATOM 14570 O O . CYS B 1 761 ? 32.125 19.062 32.812 1 88.19 761 CYS B O 1
ATOM 14572 N N . ASN B 1 762 ? 30.328 17.828 32.812 1 91.25 762 ASN B N 1
ATOM 14573 C CA . ASN B 1 762 ? 30.25 17.703 34.281 1 91.25 762 ASN B CA 1
ATOM 14574 C C . ASN B 1 762 ? 29.594 16.391 34.688 1 91.25 762 ASN B C 1
ATOM 14576 O O . ASN B 1 762 ? 29.297 15.539 33.844 1 91.25 762 ASN B O 1
ATOM 14580 N N . LEU B 1 763 ? 29.453 16.25 36 1 91.06 763 LEU B N 1
ATOM 14581 C CA . LEU B 1 763 ? 28.938 15 36.531 1 91.06 763 LEU B CA 1
ATOM 14582 C C . LEU B 1 763 ? 27.531 14.727 36.031 1 91.06 763 LEU B C 1
ATOM 14584 O O . LEU B 1 763 ? 27.219 13.602 35.625 1 91.06 763 LEU B O 1
ATOM 14588 N N . TRP B 1 764 ? 26.766 15.719 36 1 93.81 764 TRP B N 1
ATOM 14589 C CA . TRP B 1 764 ? 25.375 15.578 35.594 1 93.81 764 TRP B CA 1
ATOM 14590 C C . TRP B 1 764 ? 25.266 15.156 34.125 1 93.81 764 TRP B C 1
ATOM 14592 O O . TRP B 1 764 ? 24.578 14.188 33.812 1 93.81 764 TRP B O 1
ATOM 14602 N N . THR B 1 765 ? 25.984 15.812 33.281 1 94.44 765 THR B N 1
ATOM 14603 C CA . THR B 1 765 ? 25.922 15.508 31.844 1 94.44 765 THR B CA 1
ATOM 14604 C C . THR B 1 765 ? 26.562 14.156 31.562 1 94.44 765 THR B C 1
ATOM 14606 O O . THR B 1 765 ? 26.156 13.469 30.609 1 94.44 765 THR B O 1
ATOM 14609 N N . GLN B 1 766 ? 27.453 13.773 32.344 1 94.06 766 GLN B N 1
ATOM 14610 C CA . GLN B 1 766 ? 28.016 12.438 32.219 1 94.06 766 GLN B CA 1
ATOM 14611 C C . GLN B 1 766 ? 27 11.359 32.594 1 94.06 766 GLN B C 1
ATOM 14613 O O . GLN B 1 766 ? 26.953 10.305 31.938 1 94.06 766 GLN B O 1
ATOM 14618 N N . MET B 1 767 ? 26.266 11.641 33.625 1 95.12 767 MET B N 1
ATOM 14619 C CA . MET B 1 767 ? 25.188 10.719 34 1 95.12 767 MET B CA 1
ATOM 14620 C C . MET B 1 767 ? 24.188 10.562 32.875 1 95.12 767 MET B C 1
ATOM 14622 O O . MET B 1 767 ? 23.781 9.445 32.531 1 95.12 767 MET B O 1
ATOM 14626 N N . LEU B 1 768 ? 23.891 11.672 32.281 1 94.56 768 LEU B N 1
ATOM 14627 C CA . LEU B 1 768 ? 22.906 11.664 31.203 1 94.56 768 LEU B CA 1
ATOM 14628 C C . LEU B 1 768 ? 23.422 10.891 29.984 1 94.56 768 LEU B C 1
ATOM 14630 O O . LEU B 1 768 ? 22.672 10.133 29.375 1 94.56 768 LEU B O 1
ATOM 14634 N N . CYS B 1 769 ? 24.609 11.039 29.641 1 93.81 769 CYS B N 1
ATOM 14635 C CA . CYS B 1 769 ? 25.219 10.344 28.516 1 93.81 769 CYS B CA 1
ATOM 14636 C C . CYS B 1 769 ? 25.297 8.844 28.781 1 93.81 769 CYS B C 1
ATOM 14638 O O . CYS B 1 769 ? 25.062 8.031 27.875 1 93.81 769 CYS B O 1
ATOM 14640 N N . THR B 1 770 ? 25.594 8.562 30.016 1 93.75 770 THR B N 1
ATOM 14641 C CA . THR B 1 770 ? 25.781 7.168 30.406 1 93.75 770 THR B CA 1
ATOM 14642 C C . THR B 1 770 ? 24.469 6.395 30.297 1 93.75 770 THR B C 1
ATOM 14644 O O . THR B 1 770 ? 24.453 5.277 29.781 1 93.75 770 THR B O 1
ATOM 14647 N N . CYS B 1 771 ? 23.438 6.953 30.766 1 92.88 771 CYS B N 1
ATOM 14648 C CA . CYS B 1 771 ? 22.156 6.246 30.703 1 92.88 771 CYS B CA 1
ATOM 14649 C C . CYS B 1 771 ? 21.5 6.441 29.344 1 92.88 771 CYS B C 1
ATOM 14651 O O . CYS B 1 771 ? 20.484 5.809 29.047 1 92.88 771 CYS B O 1
ATOM 14653 N N . ASN B 1 772 ? 22.016 7.301 28.484 1 91.44 772 ASN B N 1
ATOM 14654 C CA . ASN B 1 772 ? 21.594 7.512 27.109 1 91.44 772 ASN B CA 1
ATOM 14655 C C . ASN B 1 772 ? 20.141 7.934 27.031 1 91.44 772 ASN B C 1
ATOM 14657 O O . ASN B 1 772 ? 19.391 7.441 26.188 1 91.44 772 ASN B O 1
ATOM 14661 N N . VAL B 1 773 ? 19.703 8.781 27.938 1 90.12 773 VAL B N 1
ATOM 14662 C CA . VAL B 1 773 ? 18.328 9.273 27.984 1 90.12 773 VAL B CA 1
ATOM 14663 C C . VAL B 1 773 ? 18.031 10.102 26.75 1 90.12 773 VAL B C 1
ATOM 14665 O O . VAL B 1 773 ? 16.875 10.242 26.344 1 90.12 773 VAL B O 1
ATOM 14668 N N . GLY B 1 774 ? 19.031 10.602 26.078 1 89.38 774 GLY B N 1
ATOM 14669 C CA . GLY B 1 774 ? 18.875 11.398 24.875 1 89.38 774 GLY B CA 1
ATOM 14670 C C . GLY B 1 774 ? 18.969 10.578 23.594 1 89.38 774 GLY B C 1
ATOM 14671 O O . GLY B 1 774 ? 19.219 11.117 22.516 1 89.38 774 GLY B O 1
ATOM 14672 N N . TYR B 1 775 ? 18.781 9.312 23.609 1 92.06 775 TYR B N 1
ATOM 14673 C CA . TYR B 1 775 ? 18.969 8.391 22.5 1 92.06 775 TYR B CA 1
ATOM 14674 C C . TYR B 1 775 ? 18.203 8.859 21.266 1 92.06 775 TYR B C 1
ATOM 14676 O O . TYR B 1 775 ? 18.75 8.867 20.156 1 92.06 775 TYR B O 1
ATOM 14684 N N . PHE B 1 776 ? 17 9.32 21.391 1 93.62 776 PHE B N 1
ATOM 14685 C CA . PHE B 1 776 ? 16.125 9.609 20.266 1 93.62 776 PHE B CA 1
ATOM 14686 C C . PHE B 1 776 ? 16.453 10.969 19.656 1 93.62 776 PHE B C 1
ATOM 14688 O O . PHE B 1 776 ? 15.969 11.305 18.578 1 93.62 776 PHE B O 1
ATOM 14695 N N . TYR B 1 777 ? 17.281 11.766 20.328 1 94.5 777 TYR B N 1
ATOM 14696 C CA . TYR B 1 777 ? 17.781 12.992 19.719 1 94.5 777 TYR B CA 1
ATOM 14697 C C . TYR B 1 777 ? 18.688 12.695 18.531 1 94.5 777 TYR B C 1
ATOM 14699 O O . TYR B 1 777 ? 18.719 13.469 17.562 1 94.5 777 TYR B O 1
ATOM 14707 N N . GLY B 1 778 ? 19.297 11.547 18.594 1 94.88 778 GLY B N 1
ATOM 14708 C CA . GLY B 1 778 ? 20.203 11.172 17.531 1 94.88 778 GLY B CA 1
ATOM 14709 C C . GLY B 1 778 ? 19.719 10 16.703 1 94.88 778 GLY B C 1
ATOM 14710 O O . GLY B 1 778 ? 20.484 9.391 15.969 1 94.88 778 GLY B O 1
ATOM 14711 N N . ILE B 1 779 ? 18.453 9.688 16.688 1 94.94 779 ILE B N 1
ATOM 14712 C CA . ILE B 1 779 ? 17.922 8.453 16.125 1 94.94 779 ILE B CA 1
ATOM 14713 C C . ILE B 1 779 ? 18.062 8.469 14.609 1 94.94 779 ILE B C 1
ATOM 14715 O O . ILE B 1 779 ? 18.172 7.418 13.977 1 94.94 779 ILE B O 1
ATOM 14719 N N . ALA B 1 780 ? 18.156 9.617 13.992 1 95.25 780 ALA B N 1
ATOM 14720 C CA . ALA B 1 780 ? 18.234 9.75 12.547 1 95.25 780 ALA B CA 1
ATOM 14721 C C . ALA B 1 780 ? 19.516 9.125 12.016 1 95.25 780 ALA B C 1
ATOM 14723 O O . ALA B 1 780 ? 19.594 8.719 10.852 1 95.25 780 ALA B O 1
ATOM 14724 N N . LYS B 1 781 ? 20.516 9.086 12.836 1 92.88 781 LYS B N 1
ATOM 14725 C CA . LYS B 1 781 ? 21.797 8.508 12.43 1 92.88 781 LYS B CA 1
ATOM 14726 C C . LYS B 1 781 ? 21.781 6.992 12.578 1 92.88 781 LYS B C 1
ATOM 14728 O O . LYS B 1 781 ? 22.578 6.293 11.945 1 92.88 781 LYS B O 1
ATOM 14733 N N . GLU B 1 782 ? 20.844 6.508 13.328 1 90.12 782 GLU B N 1
ATOM 14734 C CA . GLU B 1 782 ? 20.844 5.094 13.695 1 90.12 782 GLU B CA 1
ATOM 14735 C C . GLU B 1 782 ? 19.984 4.273 12.742 1 90.12 782 GLU B C 1
ATOM 14737 O O . GLU B 1 782 ? 20.234 3.084 12.531 1 90.12 782 GLU B O 1
ATOM 14742 N N . THR B 1 783 ? 18.953 4.91 12.25 1 91.19 783 THR B N 1
ATOM 14743 C CA . THR B 1 783 ? 18.031 4.152 11.398 1 91.19 783 THR B CA 1
ATOM 14744 C C . THR B 1 783 ? 17.438 5.043 10.312 1 91.19 783 THR B C 1
ATOM 14746 O O . THR B 1 783 ? 17.234 6.242 10.531 1 91.19 783 THR B O 1
ATOM 14749 N N . VAL B 1 784 ? 17.141 4.355 9.195 1 90.81 784 VAL B N 1
ATOM 14750 C CA . VAL B 1 784 ? 16.547 5.062 8.07 1 90.81 784 VAL B CA 1
ATOM 14751 C C . VAL B 1 784 ? 15.062 5.297 8.328 1 90.81 784 VAL B C 1
ATOM 14753 O O . VAL B 1 784 ? 14.461 6.223 7.777 1 90.81 784 VAL B O 1
ATOM 14756 N N . ARG B 1 785 ? 14.461 4.516 9.195 1 92.19 785 ARG B N 1
ATOM 14757 C CA . ARG B 1 785 ? 13.031 4.602 9.484 1 92.19 785 ARG B CA 1
ATOM 14758 C C . ARG B 1 785 ? 12.781 4.691 10.984 1 92.19 785 ARG B C 1
ATOM 14760 O O . ARG B 1 785 ? 12.32 3.732 11.602 1 92.19 785 ARG B O 1
ATOM 14767 N N . PRO B 1 786 ? 12.969 5.852 11.531 1 94.81 786 PRO B N 1
ATOM 14768 C CA . PRO B 1 786 ? 12.742 5.996 12.977 1 94.81 786 PRO B CA 1
ATOM 14769 C C . PRO B 1 786 ? 11.266 5.859 13.352 1 94.81 786 PRO B C 1
ATOM 14771 O O . PRO B 1 786 ? 10.383 6.168 12.547 1 94.81 786 PRO B O 1
ATOM 14774 N N . SER B 1 787 ? 11.016 5.367 14.555 1 93.06 787 SER B N 1
ATOM 14775 C CA . SER B 1 787 ? 9.641 5.234 15.039 1 93.06 787 SER B CA 1
ATOM 14776 C C . SER B 1 787 ? 9.008 6.598 15.297 1 93.06 787 SER B C 1
ATOM 14778 O O . SER B 1 787 ? 7.809 6.777 15.094 1 93.06 787 SER B O 1
ATOM 14780 N N . TRP B 1 788 ? 9.719 7.492 15.805 1 94.69 788 TRP B N 1
ATOM 14781 C CA . TRP B 1 788 ? 9.344 8.883 16.047 1 94.69 788 TRP B CA 1
ATOM 14782 C C . TRP B 1 788 ? 10.57 9.773 16.125 1 94.69 788 TRP B C 1
ATOM 14784 O O . TRP B 1 788 ? 11.695 9.312 15.906 1 94.69 788 TRP B O 1
ATOM 14794 N N . GLY B 1 789 ? 10.43 11.094 16.328 1 95.44 789 GLY B N 1
ATOM 14795 C CA . GLY B 1 789 ? 11.531 12.039 16.469 1 95.44 789 GLY B CA 1
ATOM 14796 C C . GLY B 1 789 ? 11.18 13.227 17.344 1 95.44 789 GLY B C 1
ATOM 14797 O O . GLY B 1 789 ? 10.008 13.5 17.594 1 95.44 789 GLY B O 1
ATOM 14798 N N . VAL B 1 790 ? 12.242 13.867 17.828 1 95.69 790 VAL B N 1
ATOM 14799 C CA . VAL B 1 790 ? 12.039 15.016 18.719 1 95.69 790 VAL B CA 1
ATOM 14800 C C . VAL B 1 790 ? 11.672 16.25 17.891 1 95.69 790 VAL B C 1
ATOM 14802 O O . VAL B 1 790 ? 12.125 16.406 16.75 1 95.69 790 VAL B O 1
ATOM 14805 N N . THR B 1 791 ? 10.844 17.109 18.453 1 95.38 791 THR B N 1
ATOM 14806 C CA . THR B 1 791 ? 10.297 18.25 17.734 1 95.38 791 THR B CA 1
ATOM 14807 C C . THR B 1 791 ? 11.312 19.391 17.672 1 95.38 791 THR B C 1
ATOM 14809 O O . THR B 1 791 ? 11.086 20.391 16.984 1 95.38 791 THR B O 1
ATOM 14812 N N . ALA B 1 792 ? 12.508 19.219 18.328 1 95.12 792 ALA B N 1
ATOM 14813 C CA . ALA B 1 792 ? 13.578 20.203 18.203 1 95.12 792 ALA B CA 1
ATOM 14814 C C . ALA B 1 792 ? 14.07 20.312 16.766 1 95.12 792 ALA B C 1
ATOM 14816 O O . ALA B 1 792 ? 14.625 21.328 16.359 1 95.12 792 ALA B O 1
ATOM 14817 N N . ASN B 1 793 ? 13.914 19.266 16.078 1 97.88 793 ASN B N 1
ATOM 14818 C CA . ASN B 1 793 ? 14.297 19.141 14.672 1 97.88 793 ASN B CA 1
ATOM 14819 C C . ASN B 1 793 ? 13.453 18.094 13.953 1 97.88 793 ASN B C 1
ATOM 14821 O O . ASN B 1 793 ? 13.914 16.984 13.711 1 97.88 793 ASN B O 1
ATOM 14825 N N . LEU B 1 794 ? 12.273 18.453 13.562 1 98.19 794 LEU B N 1
ATOM 14826 C CA . LEU B 1 794 ? 11.289 17.531 12.992 1 98.19 794 LEU B CA 1
ATOM 14827 C C . LEU B 1 794 ? 10.5 18.219 11.875 1 98.19 794 LEU B C 1
ATOM 14829 O O . LEU B 1 794 ? 9.984 19.312 12.062 1 98.19 794 LEU B O 1
ATOM 14833 N N . MET B 1 795 ? 10.508 17.578 10.719 1 98.38 795 MET B N 1
ATOM 14834 C CA . MET B 1 795 ? 9.68 18.109 9.641 1 98.38 795 MET B CA 1
ATOM 14835 C C . MET B 1 795 ? 8.516 17.172 9.336 1 98.38 795 MET B C 1
ATOM 14837 O O . MET B 1 795 ? 8.688 15.961 9.281 1 98.38 795 MET B O 1
ATOM 14841 N N . VAL B 1 796 ? 7.32 17.688 9.172 1 97.38 796 VAL B N 1
ATOM 14842 C CA . VAL B 1 796 ? 6.117 16.891 8.914 1 97.38 796 VAL B CA 1
ATOM 14843 C C . VAL B 1 796 ? 5.301 17.547 7.805 1 97.38 796 VAL B C 1
ATOM 14845 O O . VAL B 1 796 ? 5.645 18.641 7.328 1 97.38 796 VAL B O 1
ATOM 14848 N N . ARG B 1 797 ? 4.258 16.891 7.391 1 94.81 797 ARG B N 1
ATOM 14849 C CA . ARG B 1 797 ? 3.311 17.5 6.461 1 94.81 797 ARG B CA 1
ATOM 14850 C C . ARG B 1 797 ? 2.576 18.672 7.109 1 94.81 797 ARG B C 1
ATOM 14852 O O . ARG B 1 797 ? 2.297 18.641 8.305 1 94.81 797 ARG B O 1
ATOM 14859 N N . GLY B 1 798 ? 2.297 19.625 6.336 1 93.38 798 GLY B N 1
ATOM 14860 C CA . GLY B 1 798 ? 1.585 20.781 6.848 1 93.38 798 GLY B CA 1
ATOM 14861 C C . GLY B 1 798 ? 0.2 20.453 7.371 1 93.38 798 GLY B C 1
ATOM 14862 O O . GLY B 1 798 ? -0.403 19.453 6.961 1 93.38 798 GLY B O 1
ATOM 14863 N N . ALA B 1 799 ? -0.223 21.297 8.32 1 88.06 799 ALA B N 1
ATOM 14864 C CA . ALA B 1 799 ? -1.541 21.109 8.922 1 88.06 799 ALA B CA 1
ATOM 14865 C C . ALA B 1 799 ? -2.637 21.141 7.863 1 88.06 799 ALA B C 1
ATOM 14867 O O . ALA B 1 799 ? -3.707 20.547 8.047 1 88.06 799 ALA B O 1
ATOM 14868 N N . ARG B 1 800 ? -2.342 21.75 6.777 1 86.5 800 ARG B N 1
ATOM 14869 C CA . ARG B 1 800 ? -3.316 21.844 5.695 1 86.5 800 ARG B CA 1
ATOM 14870 C C . ARG B 1 800 ? -3.654 20.469 5.145 1 86.5 800 ARG B C 1
ATOM 14872 O O . ARG B 1 800 ? -4.738 20.266 4.598 1 86.5 800 ARG B O 1
ATOM 14879 N N . CYS B 1 801 ? -2.727 19.594 5.27 1 85.81 801 CYS B N 1
ATOM 14880 C CA . CYS B 1 801 ? -2.951 18.25 4.746 1 85.81 801 CYS B CA 1
ATOM 14881 C C . CYS B 1 801 ? -3.922 17.469 5.633 1 85.81 801 CYS B C 1
ATOM 14883 O O . CYS B 1 801 ? -4.723 16.672 5.137 1 85.81 801 CYS B O 1
ATOM 14885 N N . ASN B 1 802 ? -3.848 17.641 6.93 1 82.5 802 ASN B N 1
ATOM 14886 C CA . ASN B 1 802 ? -4.762 17.094 7.922 1 82.5 802 ASN B CA 1
ATOM 14887 C C . ASN B 1 802 ? -4.773 17.922 9.203 1 82.5 802 ASN B C 1
ATOM 14889 O O . ASN B 1 802 ? -3.939 17.703 10.086 1 82.5 802 ASN B O 1
ATOM 14893 N N . HIS B 1 803 ? -5.703 18.719 9.367 1 78 803 HIS B N 1
ATOM 14894 C CA . HIS B 1 803 ? -5.723 19.688 10.445 1 78 803 HIS B CA 1
ATOM 14895 C C . HIS B 1 803 ? -6.043 19.031 11.781 1 78 803 HIS B C 1
ATOM 14897 O O . HIS B 1 803 ? -5.863 19.641 12.844 1 78 803 HIS B O 1
ATOM 14903 N N . THR B 1 804 ? -6.465 17.797 11.781 1 78.81 804 THR B N 1
ATOM 14904 C CA . THR B 1 804 ? -6.82 17.141 13.023 1 78.81 804 THR B CA 1
ATOM 14905 C C . THR B 1 804 ? -5.574 16.656 13.758 1 78.81 804 THR B C 1
ATOM 14907 O O . THR B 1 804 ? -5.633 16.312 14.945 1 78.81 804 THR B O 1
ATOM 14910 N N . ILE B 1 805 ? -4.547 16.562 13.062 1 87.94 805 ILE B N 1
ATOM 14911 C CA . ILE B 1 805 ? -3.291 16.188 13.703 1 87.94 805 ILE B CA 1
ATOM 14912 C C . ILE B 1 805 ? -2.686 17.406 14.406 1 87.94 805 ILE B C 1
ATOM 14914 O O . ILE B 1 805 ? -2.273 18.359 13.75 1 87.94 805 ILE B O 1
ATOM 14918 N N . GLN B 1 806 ? -2.736 17.422 15.68 1 88.38 806 GLN B N 1
ATOM 14919 C CA . GLN B 1 806 ? -2.256 18.531 16.5 1 88.38 806 GLN B CA 1
ATOM 14920 C C . GLN B 1 806 ? -1.506 18.016 17.734 1 88.38 806 GLN B C 1
ATOM 14922 O O . GLN B 1 806 ? -1.696 16.859 18.141 1 88.38 806 GLN B O 1
ATOM 14927 N N . PHE B 1 807 ? -0.642 18.875 18.219 1 91.44 807 PHE B N 1
ATOM 14928 C CA . PHE B 1 807 ? -0.106 18.609 19.547 1 91.44 807 PHE B CA 1
ATOM 14929 C C . PHE B 1 807 ? -1.195 18.734 20.594 1 91.44 807 PHE B C 1
ATOM 14931 O O . PHE B 1 807 ? -1.938 19.719 20.625 1 91.44 807 PHE B O 1
ATOM 14938 N N . LYS B 1 808 ? -1.296 17.781 21.516 1 85.19 808 LYS B N 1
ATOM 14939 C CA . LYS B 1 808 ? -2.342 17.812 22.531 1 85.19 808 LYS B CA 1
ATOM 14940 C C . LYS B 1 808 ? -1.896 18.594 23.766 1 85.19 808 LYS B C 1
ATOM 14942 O O . LYS B 1 808 ? -0.745 18.484 24.188 1 85.19 808 LYS B O 1
ATOM 14947 N N . GLN B 1 809 ? -2.746 19.297 24.328 1 81.44 809 GLN B N 1
ATOM 14948 C CA . GLN B 1 809 ? -2.418 20.203 25.422 1 81.44 809 GLN B CA 1
ATOM 14949 C C . GLN B 1 809 ? -2.387 19.438 26.75 1 81.44 809 GLN B C 1
ATOM 14951 O O . GLN B 1 809 ? -1.932 19.969 27.766 1 81.44 809 GLN B O 1
ATOM 14956 N N . ILE B 1 810 ? -2.752 18.188 26.734 1 80.75 810 ILE B N 1
ATOM 14957 C CA . ILE B 1 810 ? -2.752 17.406 27.969 1 80.75 810 ILE B CA 1
ATOM 14958 C C . ILE B 1 810 ? -1.313 17.094 28.375 1 80.75 810 ILE B C 1
ATOM 14960 O O . ILE B 1 810 ? -1.06 16.719 29.531 1 80.75 810 ILE B O 1
ATOM 14964 N N . PHE B 1 811 ? -0.44 17.25 27.484 1 88.62 811 PHE B N 1
ATOM 14965 C CA . PHE B 1 811 ? 0.966 17 27.781 1 88.62 811 PHE B CA 1
ATOM 14966 C C . PHE B 1 811 ? 1.584 18.188 28.516 1 88.62 811 PHE B C 1
ATOM 14968 O O . PHE B 1 811 ? 1.046 19.297 28.484 1 88.62 811 PHE B O 1
ATOM 14975 N N . PRO B 1 812 ? 2.715 17.938 29.172 1 83.94 812 PRO B N 1
ATOM 14976 C CA . PRO B 1 812 ? 3.314 19.016 29.984 1 83.94 812 PRO B CA 1
ATOM 14977 C C . PRO B 1 812 ? 3.656 20.25 29.156 1 83.94 812 PRO B C 1
ATOM 14979 O O . PRO B 1 812 ? 4.074 20.125 28 1 83.94 812 PRO B O 1
ATOM 14982 N N . LYS B 1 813 ? 3.602 21.391 29.75 1 78.69 813 LYS B N 1
ATOM 14983 C CA . LYS B 1 813 ? 3.873 22.672 29.078 1 78.69 813 LYS B CA 1
ATOM 14984 C C . LYS B 1 813 ? 5.324 22.75 28.625 1 78.69 813 LYS B C 1
ATOM 14986 O O . LYS B 1 813 ? 5.629 23.391 27.609 1 78.69 813 LYS B O 1
ATOM 14991 N N . THR B 1 814 ? 6.188 22.078 29.453 1 76.25 814 THR B N 1
ATOM 14992 C CA . THR B 1 814 ? 7.613 22.156 29.156 1 76.25 814 THR B CA 1
ATOM 14993 C C . THR B 1 814 ? 7.992 21.125 28.094 1 76.25 814 THR B C 1
ATOM 14995 O O . THR B 1 814 ? 9.133 21.094 27.625 1 76.25 814 THR B O 1
ATOM 14998 N N . GLY B 1 815 ? 7.078 20.375 27.812 1 73.75 815 GLY B N 1
ATOM 14999 C CA . GLY B 1 815 ? 7.367 19.375 26.812 1 73.75 815 GLY B CA 1
ATOM 15000 C C . GLY B 1 815 ? 7.551 17.984 27.406 1 73.75 815 GLY B C 1
ATOM 15001 O O . GLY B 1 815 ? 7.848 17.844 28.594 1 73.75 815 GLY B O 1
ATOM 15002 N N . GLY B 1 816 ? 7.379 17 26.5 1 84.69 816 GLY B N 1
ATOM 15003 C CA . GLY B 1 816 ? 7.523 15.594 26.844 1 84.69 816 GLY B CA 1
ATOM 15004 C C . GLY B 1 816 ? 6.344 14.742 26.406 1 84.69 816 GLY B C 1
ATOM 15005 O O . GLY B 1 816 ? 5.207 14.992 26.812 1 84.69 816 GLY B O 1
ATOM 15006 N N . GLY B 1 817 ? 6.625 13.82 25.609 1 91 817 GLY B N 1
ATOM 15007 C CA . GLY B 1 817 ? 5.617 12.867 25.156 1 91 817 GLY B CA 1
ATOM 15008 C C . GLY B 1 817 ? 4.781 13.375 24 1 91 817 GLY B C 1
ATOM 15009 O O . GLY B 1 817 ? 4.211 12.586 23.25 1 91 817 GLY B O 1
ATOM 15010 N N . GLU B 1 818 ? 4.629 14.734 23.938 1 92.5 818 GLU B N 1
ATOM 15011 C CA . GLU B 1 818 ? 3.799 15.312 22.875 1 92.5 818 GLU B CA 1
ATOM 15012 C C . GLU B 1 818 ? 4.355 15 21.5 1 92.5 818 GLU B C 1
ATOM 15014 O O . GLU B 1 818 ? 3.602 14.875 20.531 1 92.5 818 GLU B O 1
ATOM 15019 N N . ASP B 1 819 ? 5.668 14.875 21.391 1 94.31 819 ASP B N 1
ATOM 15020 C CA . ASP B 1 819 ? 6.305 14.539 20.109 1 94.31 819 ASP B CA 1
ATOM 15021 C C . ASP B 1 819 ? 5.922 13.133 19.656 1 94.31 819 ASP B C 1
ATOM 15023 O O . ASP B 1 819 ? 5.617 12.914 18.484 1 94.31 819 ASP B O 1
ATOM 15027 N N . ILE B 1 820 ? 5.918 12.25 20.594 1 94.44 820 ILE B N 1
ATOM 15028 C CA . ILE B 1 820 ? 5.562 10.859 20.312 1 94.44 820 ILE B CA 1
ATOM 15029 C C . ILE B 1 820 ? 4.109 10.781 19.859 1 94.44 820 ILE B C 1
ATOM 15031 O O . ILE B 1 820 ? 3.799 10.148 18.844 1 94.44 820 ILE B O 1
ATOM 15035 N N . ASP B 1 821 ? 3.277 11.422 20.609 1 92.19 821 ASP B N 1
ATOM 15036 C CA . ASP B 1 821 ? 1.85 11.438 20.297 1 92.19 821 ASP B CA 1
ATOM 15037 C C . ASP B 1 821 ? 1.597 12.008 18.906 1 92.19 821 ASP B C 1
ATOM 15039 O O . ASP B 1 821 ? 0.79 11.461 18.141 1 92.19 821 ASP B O 1
ATOM 15043 N N . PHE B 1 822 ? 2.283 13.086 18.625 1 93.62 822 PHE B N 1
ATOM 15044 C CA . PHE B 1 822 ? 2.107 13.773 17.359 1 93.62 822 PHE B CA 1
ATOM 15045 C C . PHE B 1 822 ? 2.467 12.852 16.188 1 93.62 822 PHE B C 1
ATOM 15047 O O . PHE B 1 822 ? 1.721 12.758 15.211 1 93.62 822 PHE B O 1
ATOM 15054 N N . VAL B 1 823 ? 3.562 12.148 16.281 1 93.88 823 VAL B N 1
ATOM 15055 C CA . VAL B 1 823 ? 4.004 11.242 15.227 1 93.88 823 VAL B CA 1
ATOM 15056 C C . VAL B 1 823 ? 3.057 10.055 15.133 1 93.88 823 VAL B C 1
ATOM 15058 O O . VAL B 1 823 ? 2.762 9.57 14.039 1 93.88 823 VAL B O 1
ATOM 15061 N N . TYR B 1 824 ? 2.551 9.578 16.25 1 90.25 824 TYR B N 1
ATOM 15062 C CA . TYR B 1 824 ? 1.604 8.469 16.25 1 90.25 824 TYR B CA 1
ATOM 15063 C C . TYR B 1 824 ? 0.315 8.859 15.531 1 90.25 824 TYR B C 1
ATOM 15065 O O . TYR B 1 824 ? -0.32 8.016 14.891 1 90.25 824 TYR B O 1
ATOM 15073 N N . GLN B 1 825 ? -0.057 10.086 15.656 1 88.5 825 GLN B N 1
ATOM 15074 C CA . GLN B 1 825 ? -1.233 10.562 14.938 1 88.5 825 GLN B CA 1
ATOM 15075 C C . GLN B 1 825 ? -1.036 10.461 13.43 1 88.5 825 GLN B C 1
ATOM 15077 O O . GLN B 1 825 ? -1.954 10.07 12.703 1 88.5 825 GLN B O 1
ATOM 15082 N N . TYR B 1 826 ? 0.136 10.789 13.008 1 90.12 826 TYR B N 1
ATOM 15083 C CA . TYR B 1 826 ? 0.44 10.664 11.586 1 90.12 826 TYR B CA 1
ATOM 15084 C C . TYR B 1 826 ? 0.384 9.211 11.141 1 90.12 826 TYR B C 1
ATOM 15086 O O . TYR B 1 826 ? -0.127 8.898 10.062 1 90.12 826 TYR B O 1
ATOM 15094 N N . LYS B 1 827 ? 0.951 8.398 11.945 1 87.06 827 LYS B N 1
ATOM 15095 C CA . LYS B 1 827 ? 0.955 6.977 11.602 1 87.06 827 LYS B CA 1
ATOM 15096 C C . LYS B 1 827 ? -0.466 6.422 11.555 1 87.06 827 LYS B C 1
ATOM 15098 O O . LYS B 1 827 ? -0.773 5.57 10.711 1 87.06 827 LYS B O 1
ATOM 15103 N N . LYS B 1 828 ? -1.257 6.887 12.414 1 81.31 828 LYS B N 1
ATOM 15104 C CA . LYS B 1 828 ? -2.65 6.453 12.43 1 81.31 828 LYS B CA 1
ATOM 15105 C C . LYS B 1 828 ? -3.391 6.953 11.188 1 81.31 828 LYS B C 1
ATOM 15107 O O . LYS B 1 828 ? -4.246 6.25 10.648 1 81.31 828 LYS B O 1
ATOM 15112 N N . TRP B 1 829 ? -3.105 8.164 10.82 1 78 829 TRP B N 1
ATOM 15113 C CA . TRP B 1 829 ? -3.715 8.758 9.641 1 78 829 TRP B CA 1
ATOM 15114 C C . TRP B 1 829 ? -3.381 7.949 8.391 1 78 829 TRP B C 1
ATOM 15116 O O . TRP B 1 829 ? -4.23 7.766 7.516 1 78 829 TRP B O 1
ATOM 15126 N N . HIS B 1 830 ? -2.143 7.508 8.164 1 70.81 830 HIS B N 1
ATOM 15127 C CA . HIS B 1 830 ? -1.713 6.844 6.938 1 70.81 830 HIS B CA 1
ATOM 15128 C C . HIS B 1 830 ? -2.07 5.359 6.961 1 70.81 830 HIS B C 1
ATOM 15130 O O . HIS B 1 830 ? -2.025 4.691 5.926 1 70.81 830 HIS B O 1
ATOM 15136 N N . HIS B 1 831 ? -3.377 5.059 7.195 1 56.56 831 HIS B N 1
ATOM 15137 C CA . HIS B 1 831 ? -3.98 3.734 7.297 1 56.56 831 HIS B CA 1
ATOM 15138 C C . HIS B 1 831 ? -3.086 2.674 6.664 1 56.56 831 HIS B C 1
ATOM 15140 O O . HIS B 1 831 ? -3.291 1.477 6.875 1 56.56 831 HIS B O 1
ATOM 15146 N N . ASP B 1 832 ? -2.154 3.129 5.578 1 48.19 832 ASP B N 1
ATOM 15147 C CA . ASP B 1 832 ? -1.429 2.102 4.836 1 48.19 832 ASP B CA 1
ATOM 15148 C C . ASP B 1 832 ? -0.188 1.646 5.602 1 48.19 832 ASP B C 1
ATOM 15150 O O . ASP B 1 832 ? 0.844 2.32 5.578 1 48.19 832 ASP B O 1
ATOM 15154 N N . TRP B 1 833 ? -0.293 0.924 6.695 1 46.16 833 TRP B N 1
ATOM 15155 C CA . TRP B 1 833 ? 0.739 0.473 7.621 1 46.16 833 TRP B CA 1
ATOM 15156 C C . TRP B 1 833 ? 1.982 0.011 6.867 1 46.16 833 TRP B C 1
ATOM 15158 O O . TRP B 1 833 ? 3.074 -0.055 7.441 1 46.16 833 TRP B O 1
ATOM 15168 N N . LYS B 1 834 ? 1.889 -0.2 5.461 1 49.97 834 LYS B N 1
ATOM 15169 C CA . LYS B 1 834 ? 2.979 -0.864 4.75 1 49.97 834 LYS B CA 1
ATOM 15170 C C . LYS B 1 834 ? 4.082 0.125 4.387 1 49.97 834 LYS B C 1
ATOM 15172 O O . LYS B 1 834 ? 5.238 -0.263 4.219 1 49.97 834 LYS B O 1
ATOM 15177 N N . THR B 1 835 ? 3.709 1.302 4.301 1 61.25 835 THR B N 1
ATOM 15178 C CA . THR B 1 835 ? 4.715 2.264 3.861 1 61.25 835 THR B CA 1
ATOM 15179 C C . THR B 1 835 ? 5.156 3.15 5.02 1 61.25 835 THR B C 1
ATOM 15181 O O . THR B 1 835 ? 4.371 3.957 5.527 1 61.25 835 THR B O 1
ATOM 15184 N N . PRO B 1 836 ? 6.375 2.709 5.492 1 78 836 PRO B N 1
ATOM 15185 C CA . PRO B 1 836 ? 6.855 3.576 6.57 1 78 836 PRO B CA 1
ATOM 15186 C C . PRO B 1 836 ? 6.848 5.055 6.184 1 78 836 PRO B C 1
ATOM 15188 O O . PRO B 1 836 ? 7.355 5.422 5.121 1 78 836 PRO B O 1
ATOM 15191 N N . ILE B 1 837 ? 6.184 5.812 6.945 1 89.62 837 ILE B N 1
ATOM 15192 C CA . ILE B 1 837 ? 6.016 7.223 6.598 1 89.62 837 ILE B CA 1
ATOM 15193 C C . ILE B 1 837 ? 7.062 8.062 7.328 1 89.62 837 ILE B C 1
ATOM 15195 O O . ILE B 1 837 ? 7.25 9.242 7.012 1 89.62 837 ILE B O 1
ATOM 15199 N N . THR B 1 838 ? 7.758 7.457 8.273 1 94.75 838 THR B N 1
ATOM 15200 C CA . THR B 1 838 ? 8.812 8.172 8.984 1 94.75 838 THR B CA 1
ATOM 15201 C C . THR B 1 838 ? 10.164 7.953 8.32 1 94.75 838 THR B C 1
ATOM 15203 O O . THR B 1 838 ? 10.5 6.828 7.949 1 94.75 838 THR B O 1
ATOM 15206 N N . VAL B 1 839 ? 10.945 9.016 8.102 1 96.19 839 VAL B N 1
ATOM 15207 C CA . VAL B 1 839 ? 12.242 8.945 7.434 1 96.19 839 VAL B CA 1
ATOM 15208 C C . VAL B 1 839 ? 13.289 9.68 8.273 1 96.19 839 VAL B C 1
ATOM 15210 O O . VAL B 1 839 ? 13.055 10.797 8.734 1 96.19 839 VAL B O 1
ATOM 15213 N N . GLY B 1 840 ? 14.383 9 8.516 1 96.81 840 GLY B N 1
ATOM 15214 C CA . GLY B 1 840 ? 15.508 9.688 9.141 1 96.81 840 GLY B CA 1
ATOM 15215 C C . GLY B 1 840 ? 16.328 10.492 8.156 1 96.81 840 GLY B C 1
ATOM 15216 O O . GLY B 1 840 ? 16.594 10.039 7.035 1 96.81 840 GLY B O 1
ATOM 15217 N N . VAL B 1 841 ? 16.672 11.719 8.508 1 97.69 841 VAL B N 1
ATOM 15218 C CA . VAL B 1 841 ? 17.5 12.602 7.695 1 97.69 841 VAL B CA 1
ATOM 15219 C C . VAL B 1 841 ? 18.734 13.023 8.492 1 97.69 841 VAL B C 1
ATOM 15221 O O . VAL B 1 841 ? 18.828 14.164 8.945 1 97.69 841 VAL B O 1
ATOM 15224 N N . PRO B 1 842 ? 19.734 12.18 8.531 1 96.38 842 PRO B N 1
ATOM 15225 C CA . PRO B 1 842 ? 20.906 12.453 9.367 1 96.38 842 PRO B CA 1
ATOM 15226 C C . PRO B 1 842 ? 21.688 13.68 8.898 1 96.38 842 PRO B C 1
ATOM 15228 O O . PRO B 1 842 ? 22.438 14.266 9.672 1 96.38 842 PRO B O 1
ATOM 15231 N N . GLU B 1 843 ? 21.469 14.094 7.691 1 95.19 843 GLU B N 1
ATOM 15232 C CA . GLU B 1 843 ? 22.188 15.234 7.145 1 95.19 843 GLU B CA 1
ATOM 15233 C C . GLU B 1 843 ? 21.562 16.547 7.594 1 95.19 843 GLU B C 1
ATOM 15235 O O . GLU B 1 843 ? 22.156 17.625 7.441 1 95.19 843 GLU B O 1
ATOM 15240 N N . ALA B 1 844 ? 20.312 16.578 8.039 1 97.62 844 ALA B N 1
ATOM 15241 C CA . ALA B 1 844 ? 19.672 17.75 8.625 1 97.62 844 ALA B CA 1
ATOM 15242 C C . ALA B 1 844 ? 20.031 17.875 10.109 1 97.62 844 ALA B C 1
ATOM 15244 O O . ALA B 1 844 ? 19.328 17.359 10.977 1 97.62 844 ALA B O 1
ATOM 15245 N N . VAL B 1 845 ? 21.047 18.688 10.414 1 97.19 845 VAL B N 1
ATOM 15246 C CA . VAL B 1 845 ? 21.672 18.656 11.734 1 97.19 845 VAL B CA 1
ATOM 15247 C C . VAL B 1 845 ? 21.391 19.953 12.469 1 97.19 845 VAL B C 1
ATOM 15249 O O . VAL B 1 845 ? 21.422 21.031 11.875 1 97.19 845 VAL B O 1
ATOM 15252 N N . VAL B 1 846 ? 21 19.859 13.719 1 97.75 846 VAL B N 1
ATOM 15253 C CA . VAL B 1 846 ? 20.969 20.984 14.633 1 97.75 846 VAL B CA 1
ATOM 15254 C C . VAL B 1 846 ? 21.781 20.672 15.883 1 97.75 846 VAL B C 1
ATOM 15256 O O . VAL B 1 846 ? 21.984 19.5 16.219 1 97.75 846 VAL B O 1
ATOM 15259 N N . SER B 1 847 ? 22.281 21.609 16.5 1 95.88 847 SER B N 1
ATOM 15260 C CA . SER B 1 847 ? 22.953 21.469 17.781 1 95.88 847 SER B CA 1
ATOM 15261 C C . SER B 1 847 ? 22.078 22.016 18.922 1 95.88 847 SER B C 1
ATOM 15263 O O . SER B 1 847 ? 21.609 23.156 18.844 1 95.88 847 SER B O 1
ATOM 15265 N N . HIS B 1 848 ? 21.75 21.219 19.844 1 94 848 HIS B N 1
ATOM 15266 C CA . HIS B 1 848 ? 20.969 21.594 21.031 1 94 848 HIS B CA 1
ATOM 15267 C C . HIS B 1 848 ? 21.859 21.703 22.266 1 94 848 HIS B C 1
ATOM 15269 O O . HIS B 1 848 ? 22.703 20.844 22.5 1 94 848 HIS B O 1
ATOM 15275 N N . PRO B 1 849 ? 21.734 22.688 23.062 1 90.75 849 PRO B N 1
ATOM 15276 C CA . PRO B 1 849 ? 22.5 22.766 24.312 1 90.75 849 PRO B CA 1
ATOM 15277 C C . PRO B 1 849 ? 21.953 21.844 25.406 1 90.75 849 PRO B C 1
ATOM 15279 O O . PRO B 1 849 ? 20.875 21.266 25.25 1 90.75 849 PRO B O 1
ATOM 15282 N N . TRP B 1 850 ? 22.797 21.688 26.453 1 91.44 850 TRP B N 1
ATOM 15283 C CA . TRP B 1 850 ? 22.297 20.938 27.594 1 91.44 850 TRP B CA 1
ATOM 15284 C C . TRP B 1 850 ? 21.188 21.703 28.297 1 91.44 850 TRP B C 1
ATOM 15286 O O . TRP B 1 850 ? 21.219 22.938 28.344 1 91.44 850 TRP B O 1
ATOM 15296 N N . TRP B 1 851 ? 20.297 21.062 28.797 1 87.12 851 TRP B N 1
ATOM 15297 C CA . TRP B 1 851 ? 19.234 21.688 29.578 1 87.12 851 TRP B CA 1
ATOM 15298 C C . TRP B 1 851 ? 19.797 22.312 30.859 1 87.12 851 TRP B C 1
ATOM 15300 O O . TRP B 1 851 ? 20.734 21.766 31.453 1 87.12 851 TRP B O 1
ATOM 15310 N N . ASN B 1 852 ? 19.281 23.375 31.234 1 87.69 852 ASN B N 1
ATOM 15311 C CA . ASN B 1 852 ? 19.703 24.094 32.438 1 87.69 852 ASN B CA 1
ATOM 15312 C C . ASN B 1 852 ? 21.203 24.375 32.438 1 87.69 852 ASN B C 1
ATOM 15314 O O . ASN B 1 852 ? 21.875 24.203 33.438 1 87.69 852 ASN B O 1
ATOM 15318 N N . SER B 1 853 ? 21.672 24.547 31.359 1 85 853 SER B N 1
ATOM 15319 C CA . SER B 1 853 ? 23.078 24.891 31.156 1 85 853 SER B CA 1
ATOM 15320 C C . SER B 1 853 ? 24 23.781 31.688 1 85 853 SER B C 1
ATOM 15322 O O . SER B 1 853 ? 25.062 24.062 32.219 1 85 853 SER B O 1
ATOM 15324 N N . GLY B 1 854 ? 23.484 22.609 31.688 1 88.88 854 GLY B N 1
ATOM 15325 C CA . GLY B 1 854 ? 24.297 21.469 32.094 1 88.88 854 GLY B CA 1
ATOM 15326 C C . GLY B 1 854 ? 24.266 21.203 33.562 1 88.88 854 GLY B C 1
ATOM 15327 O O . GLY B 1 854 ? 24.875 20.234 34.062 1 88.88 854 GLY B O 1
ATOM 15328 N N . GLN B 1 855 ? 23.516 21.953 34.25 1 90.69 855 GLN B N 1
ATOM 15329 C CA . GLN B 1 855 ? 23.391 21.734 35.688 1 90.69 855 GLN B CA 1
ATOM 15330 C C . GLN B 1 855 ? 22.328 20.672 36 1 90.69 855 GLN B C 1
ATOM 15332 O O . GLN B 1 855 ? 21.469 20.391 35.156 1 90.69 855 GLN B O 1
ATOM 15337 N N . THR B 1 856 ? 22.531 20.172 37.219 1 91.31 856 THR B N 1
ATOM 15338 C CA . THR B 1 856 ? 21.625 19.094 37.625 1 91.31 856 THR B CA 1
ATOM 15339 C C . THR B 1 856 ? 20.172 19.547 37.531 1 91.31 856 THR B C 1
ATOM 15341 O O . THR B 1 856 ? 19.812 20.609 38.031 1 91.31 856 THR B O 1
ATOM 15344 N N . CYS B 1 857 ? 19.375 18.812 36.781 1 90.5 857 CYS B N 1
ATOM 15345 C CA . CYS B 1 857 ? 17.969 19.188 36.594 1 90.5 857 CYS B CA 1
ATOM 15346 C C . CYS B 1 857 ? 17.094 17.953 36.469 1 90.5 857 CYS B C 1
ATOM 15348 O O . CYS B 1 857 ? 16.625 17.625 35.375 1 90.5 857 CYS B O 1
ATOM 15350 N N . TYR B 1 858 ? 16.703 17.328 37.562 1 92.62 858 TYR B N 1
ATOM 15351 C CA . TYR B 1 858 ? 15.82 16.156 37.562 1 92.62 858 TYR B CA 1
ATOM 15352 C C . TYR B 1 858 ? 14.414 16.531 37.094 1 92.62 858 TYR B C 1
ATOM 15354 O O . TYR B 1 858 ? 13.664 15.68 36.625 1 92.62 858 TYR B O 1
ATOM 15362 N N . SER B 1 859 ? 14.125 17.844 37.281 1 88.94 859 SER B N 1
ATOM 15363 C CA . SER B 1 859 ? 12.789 18.281 36.906 1 88.94 859 SER B CA 1
ATOM 15364 C C . SER B 1 859 ? 12.531 18.047 35.406 1 88.94 859 SER B C 1
ATOM 15366 O O . SER B 1 859 ? 11.414 17.703 35.031 1 88.94 859 SER B O 1
ATOM 15368 N N . GLN B 1 860 ? 13.547 18.25 34.688 1 88.81 860 GLN B N 1
ATOM 15369 C CA . GLN B 1 860 ? 13.438 18.016 33.25 1 88.81 860 GLN B CA 1
ATOM 15370 C C . GLN B 1 860 ? 13.164 16.531 32.938 1 88.81 860 GLN B C 1
ATOM 15372 O O . GLN B 1 860 ? 12.297 16.219 32.125 1 88.81 860 GLN B O 1
ATOM 15377 N N . ILE B 1 861 ? 13.836 15.719 33.562 1 91.62 861 ILE B N 1
ATOM 15378 C CA . ILE B 1 861 ? 13.711 14.281 33.406 1 91.62 861 ILE B CA 1
ATOM 15379 C C . ILE B 1 861 ? 12.32 13.828 33.844 1 91.62 861 ILE B C 1
ATOM 15381 O O . ILE B 1 861 ? 11.68 13.016 33.188 1 91.62 861 ILE B O 1
ATOM 15385 N N . MET B 1 862 ? 11.953 14.336 34.938 1 91.88 862 MET B N 1
ATOM 15386 C CA . MET B 1 862 ? 10.633 14 35.438 1 91.88 862 MET B CA 1
ATOM 15387 C C . MET B 1 862 ? 9.531 14.5 34.531 1 91.88 862 MET B C 1
ATOM 15389 O O . MET B 1 862 ? 8.492 13.844 34.375 1 91.88 862 MET B O 1
ATOM 15393 N N . GLY B 1 863 ? 9.75 15.648 33.938 1 89.06 863 GLY B N 1
ATOM 15394 C CA . GLY B 1 863 ? 8.797 16.156 32.969 1 89.06 863 GLY B CA 1
ATOM 15395 C C . GLY B 1 863 ? 8.594 15.227 31.797 1 89.06 863 GLY B C 1
ATOM 15396 O O . GLY B 1 863 ? 7.465 15 31.359 1 89.06 863 GLY B O 1
ATOM 15397 N N . TRP B 1 864 ? 9.672 14.68 31.312 1 91.94 864 TRP B N 1
ATOM 15398 C CA . TRP B 1 864 ? 9.602 13.719 30.219 1 91.94 864 TRP B CA 1
ATOM 15399 C C . TRP B 1 864 ? 8.812 12.484 30.641 1 91.94 864 TRP B C 1
ATOM 15401 O O . TRP B 1 864 ? 7.973 11.992 29.875 1 91.94 864 TRP B O 1
ATOM 15411 N N . ALA B 1 865 ? 9.07 12.039 31.781 1 93.44 865 ALA B N 1
ATOM 15412 C CA . ALA B 1 865 ? 8.43 10.82 32.281 1 93.44 865 ALA B CA 1
ATOM 15413 C C . ALA B 1 865 ? 6.93 11.039 32.469 1 93.44 865 ALA B C 1
ATOM 15415 O O . ALA B 1 865 ? 6.133 10.125 32.25 1 93.44 865 ALA B O 1
ATOM 15416 N N . TRP B 1 866 ? 6.648 12.18 32.969 1 91.88 866 TRP B N 1
ATOM 15417 C CA . TRP B 1 866 ? 5.238 12.523 33.125 1 91.88 866 TRP B CA 1
ATOM 15418 C C . TRP B 1 866 ? 4.504 12.461 31.797 1 91.88 866 TRP B C 1
ATOM 15420 O O . TRP B 1 866 ? 3.414 11.898 31.703 1 91.88 866 TRP B O 1
ATOM 15430 N N . GLY B 1 867 ? 5.086 13.062 30.797 1 90 867 GLY B N 1
ATOM 15431 C CA . GLY B 1 867 ? 4.512 13.031 29.453 1 90 867 GLY B CA 1
ATOM 15432 C C . GLY B 1 867 ? 4.418 11.633 28.875 1 90 867 GLY B C 1
ATOM 15433 O O . GLY B 1 867 ? 3.41 11.273 28.266 1 90 867 GLY B O 1
ATOM 15434 N N . ASP B 1 868 ? 5.371 10.836 29.109 1 89.38 868 ASP B N 1
ATOM 15435 C CA . ASP B 1 868 ? 5.406 9.461 28.609 1 89.38 868 ASP B CA 1
ATOM 15436 C C . ASP B 1 868 ? 4.266 8.641 29.203 1 89.38 868 ASP B C 1
ATOM 15438 O O . ASP B 1 868 ? 3.746 7.73 28.562 1 89.38 868 ASP B O 1
ATOM 15442 N N . SER B 1 869 ? 3.973 8.922 30.406 1 90.12 869 SER B N 1
ATOM 15443 C CA . SER B 1 869 ? 2.904 8.18 31.062 1 90.12 869 SER B CA 1
ATOM 15444 C C . SER B 1 869 ? 1.555 8.445 30.406 1 90.12 869 SER B C 1
ATOM 15446 O O . SER B 1 869 ? 0.666 7.59 30.438 1 90.12 869 SER B O 1
ATOM 15448 N N . ILE B 1 870 ? 1.436 9.625 29.844 1 88.94 870 ILE B N 1
ATOM 15449 C CA . ILE B 1 870 ? 0.2 9.961 29.141 1 88.94 870 ILE B CA 1
ATOM 15450 C C . ILE B 1 870 ? 0.088 9.133 27.875 1 88.94 870 ILE B C 1
ATOM 15452 O O . ILE B 1 870 ? -1.014 8.758 27.469 1 88.94 870 ILE B O 1
ATOM 15456 N N . CYS B 1 871 ? 1.193 8.758 27.266 1 89.62 871 CYS B N 1
ATOM 15457 C CA . CYS B 1 871 ? 1.197 7.945 26.047 1 89.62 871 CYS B CA 1
ATOM 15458 C C . CYS B 1 871 ? 0.629 6.559 26.328 1 89.62 871 CYS B C 1
ATOM 15460 O O . CYS B 1 871 ? 0.041 5.934 25.438 1 89.62 871 CYS B O 1
ATOM 15462 N N . ILE B 1 872 ? 0.745 6.086 27.531 1 88 872 ILE B N 1
ATOM 15463 C CA . ILE B 1 872 ? 0.244 4.766 27.891 1 88 872 ILE B CA 1
ATOM 15464 C C . ILE B 1 872 ? -1.278 4.738 27.766 1 88 872 ILE B C 1
ATOM 15466 O O . ILE B 1 872 ? -1.854 3.768 27.281 1 88 872 ILE B O 1
ATOM 15470 N N . THR B 1 873 ? -1.863 5.809 28.188 1 77.38 873 THR B N 1
ATOM 15471 C CA . THR B 1 873 ? -3.322 5.855 28.188 1 77.38 873 THR B CA 1
ATOM 15472 C C . THR B 1 873 ? -3.852 6.289 26.828 1 77.38 873 THR B C 1
ATOM 15474 O O . THR B 1 873 ? -4.918 5.844 26.406 1 77.38 873 THR B O 1
ATOM 15477 N N . GLU B 1 874 ? -3.084 7.125 26.156 1 79.69 874 GLU B N 1
ATOM 15478 C CA . GLU B 1 874 ? -3.529 7.645 24.859 1 79.69 874 GLU B CA 1
ATOM 15479 C C . GLU B 1 874 ? -3.346 6.605 23.766 1 79.69 874 GLU B C 1
ATOM 15481 O O . GLU B 1 874 ? -4.113 6.574 22.797 1 79.69 874 GLU B O 1
ATOM 15486 N N . TRP B 1 875 ? -2.312 5.805 23.938 1 85.38 875 TRP B N 1
ATOM 15487 C CA . TRP B 1 875 ? -1.975 4.828 22.906 1 85.38 875 TRP B CA 1
ATOM 15488 C C . TRP B 1 875 ? -1.724 3.455 23.516 1 85.38 875 TRP B C 1
ATOM 15490 O O . TRP B 1 875 ? -0.625 2.906 23.406 1 85.38 875 TRP B O 1
ATOM 15500 N N . PRO B 1 876 ? -2.734 2.846 24.062 1 79.19 876 PRO B N 1
ATOM 15501 C CA . PRO B 1 876 ? -2.551 1.547 24.703 1 79.19 876 PRO B CA 1
ATOM 15502 C C . PRO B 1 876 ? -2.061 0.467 23.75 1 79.19 876 PRO B C 1
ATOM 15504 O O . PRO B 1 876 ? -1.339 -0.447 24.156 1 79.19 876 PRO B O 1
ATOM 15507 N N . GLU B 1 877 ? -2.336 0.583 22.438 1 77.19 877 GLU B N 1
ATOM 15508 C CA . GLU B 1 877 ? -1.942 -0.412 21.438 1 77.19 877 GLU B CA 1
ATOM 15509 C C . GLU B 1 877 ? -0.439 -0.37 21.188 1 77.19 877 GLU B C 1
ATOM 15511 O O . GLU B 1 877 ? 0.127 -1.312 20.625 1 77.19 877 GLU B O 1
ATOM 15516 N N . LYS B 1 878 ? 0.154 0.693 21.594 1 87.81 878 LYS B N 1
ATOM 15517 C CA . LYS B 1 878 ? 1.593 0.85 21.406 1 87.81 878 LYS B CA 1
ATOM 15518 C C . LYS B 1 878 ? 2.357 0.532 22.688 1 87.81 878 LYS B C 1
ATOM 15520 O O . LYS B 1 878 ? 3.484 0.993 22.875 1 87.81 878 LYS B O 1
ATOM 15525 N N . THR B 1 879 ? 1.679 -0.172 23.578 1 88.88 879 THR B N 1
ATOM 15526 C CA . THR B 1 879 ? 2.297 -0.54 24.859 1 88.88 879 THR B CA 1
ATOM 15527 C C . THR B 1 879 ? 2.326 -2.057 25.016 1 88.88 879 THR B C 1
ATOM 15529 O O . THR B 1 879 ? 1.708 -2.783 24.25 1 88.88 879 THR B O 1
ATOM 15532 N N . PHE B 1 880 ? 3.162 -2.549 25.953 1 85.62 880 PHE B N 1
ATOM 15533 C CA . PHE B 1 880 ? 3.225 -3.969 26.266 1 85.62 880 PHE B CA 1
ATOM 15534 C C . PHE B 1 880 ? 3.309 -4.176 27.781 1 85.62 880 PHE B C 1
ATOM 15536 O O . PHE B 1 880 ? 3.666 -3.256 28.516 1 85.62 880 PHE B O 1
ATOM 15543 N N . LEU B 1 881 ? 2.963 -5.371 28.234 1 85.88 881 LEU B N 1
ATOM 15544 C CA . LEU B 1 881 ? 2.906 -5.691 29.656 1 85.88 881 LEU B CA 1
ATOM 15545 C C . LEU B 1 881 ? 4.246 -6.234 30.141 1 85.88 881 LEU B C 1
ATOM 15547 O O . LEU B 1 881 ? 4.914 -6.988 29.422 1 85.88 881 LEU B O 1
ATOM 15551 N N . VAL B 1 882 ? 4.621 -5.777 31.281 1 89.38 882 VAL B N 1
ATOM 15552 C CA . VAL B 1 882 ? 5.785 -6.285 32 1 89.38 882 VAL B CA 1
ATOM 15553 C C . VAL B 1 882 ? 5.395 -6.613 33.438 1 89.38 882 VAL B C 1
ATOM 15555 O O . VAL B 1 882 ? 4.262 -6.352 33.875 1 89.38 882 VAL B O 1
ATOM 15558 N N . PHE B 1 883 ? 6.352 -7.262 34.156 1 90.25 883 PHE B N 1
ATOM 15559 C CA . PHE B 1 883 ? 6.145 -7.43 35.594 1 90.25 883 PHE B CA 1
ATOM 15560 C C . PHE B 1 883 ? 6.402 -6.125 36.344 1 90.25 883 PHE B C 1
ATOM 15562 O O . PHE B 1 883 ? 7.152 -5.27 35.875 1 90.25 883 PHE B O 1
ATOM 15569 N N . PRO B 1 884 ? 5.727 -5.93 37.469 1 92.06 884 PRO B N 1
ATOM 15570 C CA . PRO B 1 884 ? 5.891 -4.672 38.188 1 92.06 884 PRO B CA 1
ATOM 15571 C C . PRO B 1 884 ? 7.352 -4.367 38.531 1 92.06 884 PRO B C 1
ATOM 15573 O O . PRO B 1 884 ? 8.109 -5.27 38.906 1 92.06 884 PRO B O 1
ATOM 15576 N N . ASN B 1 885 ? 7.734 -3.121 38.344 1 94.44 885 ASN B N 1
ATOM 15577 C CA . ASN B 1 885 ? 9.07 -2.705 38.781 1 94.44 885 ASN B CA 1
ATOM 15578 C C . ASN B 1 885 ? 9.117 -2.406 40.281 1 94.44 885 ASN B C 1
ATOM 15580 O O . ASN B 1 885 ? 8.133 -2.617 40.969 1 94.44 885 ASN B O 1
ATOM 15584 N N . TRP B 1 886 ? 10.266 -1.899 40.75 1 94.88 886 TRP B N 1
ATOM 15585 C CA . TRP B 1 886 ? 10.523 -1.78 42.188 1 94.88 886 TRP B CA 1
ATOM 15586 C C . TRP B 1 886 ? 9.531 -0.823 42.844 1 94.88 886 TRP B C 1
ATOM 15588 O O . TRP B 1 886 ? 8.992 -1.113 43.906 1 94.88 886 TRP B O 1
ATOM 15598 N N . ILE B 1 887 ? 9.289 0.276 42.188 1 95.19 887 ILE B N 1
ATOM 15599 C CA . ILE B 1 887 ? 8.43 1.281 42.812 1 95.19 887 ILE B CA 1
ATOM 15600 C C . ILE B 1 887 ? 6.973 0.833 42.719 1 95.19 887 ILE B C 1
ATOM 15602 O O . ILE B 1 887 ? 6.184 1.101 43.625 1 95.19 887 ILE B O 1
ATOM 15606 N N . GLU B 1 888 ? 6.562 0.259 41.688 1 93.81 888 GLU B N 1
ATOM 15607 C CA . GLU B 1 888 ? 5.215 -0.282 41.562 1 93.81 888 GLU B CA 1
ATOM 15608 C C . GLU B 1 888 ? 4.965 -1.376 42.594 1 93.81 888 GLU B C 1
ATOM 15610 O O . GLU B 1 888 ? 3.865 -1.477 43.156 1 93.81 888 GLU B O 1
ATOM 15615 N N . LEU B 1 889 ? 5.973 -2.139 42.781 1 92.94 889 LEU B N 1
ATOM 15616 C CA . LEU B 1 889 ? 5.883 -3.197 43.781 1 92.94 889 LEU B CA 1
ATOM 15617 C C . LEU B 1 889 ? 5.766 -2.613 45.188 1 92.94 889 LEU B C 1
ATOM 15619 O O . LEU B 1 889 ? 4.922 -3.045 46 1 92.94 889 LEU B O 1
ATOM 15623 N N . ILE B 1 890 ? 6.57 -1.646 45.531 1 92.69 890 ILE B N 1
ATOM 15624 C CA . ILE B 1 890 ? 6.641 -1.05 46.875 1 92.69 890 ILE B CA 1
ATOM 15625 C C . ILE B 1 890 ? 5.344 -0.302 47.156 1 92.69 890 ILE B C 1
ATOM 15627 O O . ILE B 1 890 ? 4.852 -0.329 48.281 1 92.69 890 ILE B O 1
ATOM 15631 N N . VAL B 1 891 ? 4.793 0.273 46.125 1 89.44 891 VAL B N 1
ATOM 15632 C CA . VAL B 1 891 ? 3.654 1.157 46.344 1 89.44 891 VAL B CA 1
ATOM 15633 C C . VAL B 1 891 ? 2.355 0.36 46.25 1 89.44 891 VAL B C 1
ATOM 15635 O O . VAL B 1 891 ? 1.39 0.643 46.969 1 89.44 891 VAL B O 1
ATOM 15638 N N . CYS B 1 892 ? 2.322 -0.637 45.469 1 83.56 892 CYS B N 1
ATOM 15639 C CA . CYS B 1 892 ? 1.043 -1.291 45.188 1 83.56 892 CYS B CA 1
ATOM 15640 C C . CYS B 1 892 ? 0.954 -2.623 45.938 1 83.56 892 CYS B C 1
ATOM 15642 O O . CYS B 1 892 ? -0.072 -2.934 46.531 1 83.56 892 CYS B O 1
ATOM 15644 N N . LEU B 1 893 ? 1.993 -3.391 46 1 82 893 LEU B N 1
ATOM 15645 C CA . LEU B 1 893 ? 1.903 -4.766 46.469 1 82 893 LEU B CA 1
ATOM 15646 C C . LEU B 1 893 ? 2.371 -4.867 47.938 1 82 893 LEU B C 1
ATOM 15648 O O . LEU B 1 893 ? 1.733 -5.535 48.75 1 82 893 LEU B O 1
ATOM 15652 N N . LEU B 1 894 ? 3.361 -4.172 48.281 1 84 894 LEU B N 1
ATOM 15653 C CA . LEU B 1 894 ? 4.008 -4.336 49.562 1 84 894 LEU B CA 1
ATOM 15654 C C . LEU B 1 894 ? 3.107 -3.842 50.688 1 84 894 LEU B C 1
ATOM 15656 O O . LEU B 1 894 ? 3.014 -4.48 51.75 1 84 894 LEU B O 1
ATOM 15660 N N . PRO B 1 895 ? 2.402 -2.76 50.438 1 86.25 895 PRO B N 1
ATOM 15661 C CA . PRO B 1 895 ? 1.477 -2.346 51.5 1 86.25 895 PRO B CA 1
ATOM 15662 C C . PRO B 1 895 ? 0.36 -3.359 51.719 1 86.25 895 PRO B C 1
ATOM 15664 O O . PRO B 1 895 ? -0.045 -3.582 52.875 1 86.25 895 PRO B O 1
ATOM 15667 N N . ILE B 1 896 ? -0.004 -3.975 50.75 1 84 896 ILE B N 1
ATOM 15668 C CA . ILE B 1 896 ? -1.052 -4.98 50.844 1 84 896 ILE B CA 1
ATOM 15669 C C . ILE B 1 896 ? -0.527 -6.184 51.625 1 84 896 ILE B C 1
ATOM 15671 O O . ILE B 1 896 ? -1.201 -6.684 52.531 1 84 896 ILE B O 1
ATOM 15675 N N . ILE B 1 897 ? 0.642 -6.559 51.312 1 83.56 897 ILE B N 1
ATOM 15676 C CA . ILE B 1 897 ? 1.259 -7.699 52 1 83.56 897 ILE B CA 1
ATOM 15677 C C . ILE B 1 897 ? 1.492 -7.367 53.469 1 83.56 897 ILE B C 1
ATOM 15679 O O . ILE B 1 897 ? 1.253 -8.203 54.344 1 83.56 897 ILE B O 1
ATOM 15683 N N . SER B 1 898 ? 1.87 -6.156 53.75 1 85.38 898 SER B N 1
ATOM 15684 C CA . SER B 1 898 ? 2.166 -5.723 55.125 1 85.38 898 SER B CA 1
ATOM 15685 C C . SER B 1 898 ? 0.9 -5.652 55.969 1 85.38 898 SER B C 1
ATOM 15687 O O . SER B 1 898 ? 0.902 -6.062 57.125 1 85.38 898 SER B O 1
ATOM 15689 N N . VAL B 1 899 ? -0.135 -5.258 55.312 1 84 899 VAL B N 1
ATOM 15690 C CA . VAL B 1 899 ? -1.407 -5.141 56.031 1 84 899 VAL B CA 1
ATOM 15691 C C . VAL B 1 899 ? -1.999 -6.531 56.25 1 84 899 VAL B C 1
ATOM 15693 O O . VAL B 1 899 ? -2.475 -6.836 57.344 1 84 899 VAL B O 1
ATOM 15696 N N . CYS B 1 900 ? -1.884 -7.316 55.25 1 80.69 900 CYS B N 1
ATOM 15697 C CA . CYS B 1 900 ? -2.463 -8.656 55.344 1 80.69 900 CYS B CA 1
ATOM 15698 C C . CYS B 1 900 ? -1.687 -9.523 56.312 1 80.69 900 CYS B C 1
ATOM 15700 O O . CYS B 1 900 ? -2.27 -10.367 57 1 80.69 900 CYS B O 1
ATOM 15702 N N . SER B 1 901 ? -0.409 -9.234 56.5 1 78.62 901 SER B N 1
ATOM 15703 C CA . SER B 1 901 ? 0.421 -10.047 57.375 1 78.62 901 SER B CA 1
ATOM 15704 C C . SER B 1 901 ? 0.508 -9.43 58.781 1 78.62 901 SER B C 1
ATOM 15706 O O . SER B 1 901 ? 0.923 -10.094 59.719 1 78.62 901 SER B O 1
ATOM 15708 N N . GLY B 1 902 ? 0.144 -8.195 58.906 1 82.06 902 GLY B N 1
ATOM 15709 C CA . GLY B 1 902 ? 0.238 -7.477 60.188 1 82.06 902 GLY B CA 1
ATOM 15710 C C . GLY B 1 902 ? 1.661 -7.098 60.531 1 82.06 902 GLY B C 1
ATOM 15711 O O . GLY B 1 902 ? 1.929 -6.688 61.656 1 82.06 902 GLY B O 1
ATOM 15712 N N . GLN B 1 903 ? 2.631 -7.293 59.688 1 88.62 903 GLN B N 1
ATOM 15713 C CA . GLN B 1 903 ? 4.043 -7.016 59.906 1 88.62 903 GLN B CA 1
ATOM 15714 C C . GLN B 1 903 ? 4.477 -5.727 59.219 1 88.62 903 GLN B C 1
ATOM 15716 O O . GLN B 1 903 ? 5.168 -5.766 58.188 1 88.62 903 GLN B O 1
ATOM 15721 N N . TYR B 1 904 ? 4.348 -4.551 59.719 1 87.44 904 TYR B N 1
ATOM 15722 C CA . TYR B 1 904 ? 4.59 -3.246 59.125 1 87.44 904 TYR B CA 1
ATOM 15723 C C . TYR B 1 904 ? 6.082 -2.943 59.062 1 87.44 904 TYR B C 1
ATOM 15725 O O . TYR B 1 904 ? 6.566 -2.396 58.062 1 87.44 904 TYR B O 1
ATOM 15733 N N . ALA B 1 905 ? 6.824 -3.328 60.125 1 87.06 905 ALA B N 1
ATOM 15734 C CA . ALA B 1 905 ? 8.266 -3.092 60.156 1 87.06 905 ALA B CA 1
ATOM 15735 C C . ALA B 1 905 ? 8.961 -3.902 59.062 1 87.06 905 ALA B C 1
ATOM 15737 O O . ALA B 1 905 ? 9.891 -3.414 58.406 1 87.06 905 ALA B O 1
ATOM 15738 N N . ALA B 1 906 ? 8.477 -5.098 58.938 1 89.5 906 ALA B N 1
ATOM 15739 C CA . ALA B 1 906 ? 9.023 -5.938 57.844 1 89.5 906 ALA B CA 1
ATOM 15740 C C . ALA B 1 906 ? 8.766 -5.316 56.5 1 89.5 906 ALA B C 1
ATOM 15742 O O . ALA B 1 906 ? 9.609 -5.414 55.594 1 89.5 906 ALA B O 1
ATOM 15743 N N . GLY B 1 907 ? 7.637 -4.703 56.375 1 90.25 907 GLY B N 1
ATOM 15744 C CA . GLY B 1 907 ? 7.312 -4.023 55.125 1 90.25 907 GLY B CA 1
ATOM 15745 C C . GLY B 1 907 ? 8.281 -2.902 54.781 1 90.25 907 GLY B C 1
ATOM 15746 O O . GLY B 1 907 ? 8.703 -2.76 53.625 1 90.25 907 GLY B O 1
ATOM 15747 N N . ILE B 1 908 ? 8.672 -2.162 55.688 1 91.88 908 ILE B N 1
ATOM 15748 C CA . ILE B 1 908 ? 9.578 -1.036 55.5 1 91.88 908 ILE B CA 1
ATOM 15749 C C . ILE B 1 908 ? 10.977 -1.55 55.156 1 91.88 908 ILE B C 1
ATOM 15751 O O . ILE B 1 908 ? 11.641 -1.014 54.25 1 91.88 908 ILE B O 1
ATOM 15755 N N . HIS B 1 909 ? 11.391 -2.611 55.906 1 90.75 909 HIS B N 1
ATOM 15756 C CA . HIS B 1 909 ? 12.695 -3.195 55.625 1 90.75 909 HIS B CA 1
ATOM 15757 C C . HIS B 1 909 ? 12.742 -3.803 54.219 1 90.75 909 HIS B C 1
ATOM 15759 O O . HIS B 1 909 ? 13.758 -3.703 53.531 1 90.75 909 HIS B O 1
ATOM 15765 N N . ALA B 1 910 ? 11.641 -4.414 53.875 1 93.06 910 ALA B N 1
ATOM 15766 C CA . ALA B 1 910 ? 11.562 -4.996 52.531 1 93.06 910 ALA B CA 1
ATOM 15767 C C . ALA B 1 910 ? 11.625 -3.912 51.469 1 93.06 910 ALA B C 1
ATOM 15769 O O . ALA B 1 910 ? 12.258 -4.098 50.438 1 93.06 910 ALA B O 1
ATOM 15770 N N . ALA B 1 911 ? 10.969 -2.855 51.719 1 94.44 911 ALA B N 1
ATOM 15771 C CA . ALA B 1 911 ? 10.984 -1.744 50.75 1 94.44 911 ALA B CA 1
ATOM 15772 C C . ALA B 1 911 ? 12.398 -1.202 50.562 1 94.44 911 ALA B C 1
ATOM 15774 O O . ALA B 1 911 ? 12.812 -0.923 49.438 1 94.44 911 ALA B O 1
ATOM 15775 N N . LEU B 1 912 ? 13.117 -1.08 51.656 1 93.06 912 LEU B N 1
ATOM 15776 C CA . LEU B 1 912 ? 14.492 -0.593 51.594 1 93.06 912 LEU B CA 1
ATOM 15777 C C . LEU B 1 912 ? 15.391 -1.596 50.875 1 93.06 912 LEU B C 1
ATOM 15779 O O . LEU B 1 912 ? 16.281 -1.207 50.125 1 93.06 912 LEU B O 1
ATOM 15783 N N . GLY B 1 913 ? 15.18 -2.805 51.219 1 93.25 913 GLY B N 1
ATOM 15784 C CA . GLY B 1 913 ? 15.945 -3.84 50.531 1 93.25 913 GLY B CA 1
ATOM 15785 C C . GLY B 1 913 ? 15.75 -3.844 49.031 1 93.25 913 GLY B C 1
ATOM 15786 O O . GLY B 1 913 ? 16.703 -3.967 48.281 1 93.25 913 GLY B O 1
ATOM 15787 N N . VAL B 1 914 ? 14.477 -3.781 48.625 1 95.31 914 VAL B N 1
ATOM 15788 C CA . VAL B 1 914 ? 14.141 -3.742 47.188 1 95.31 914 VAL B CA 1
ATOM 15789 C C . VAL B 1 914 ? 14.773 -2.512 46.562 1 95.31 914 VAL B C 1
ATOM 15791 O O . VAL B 1 914 ? 15.305 -2.588 45.438 1 95.31 914 VAL B O 1
ATOM 15794 N N . PHE B 1 915 ? 14.766 -1.392 47.25 1 94.88 915 PHE B N 1
ATOM 15795 C CA . PHE B 1 915 ? 15.328 -0.135 46.781 1 94.88 915 PHE B CA 1
ATOM 15796 C C . PHE B 1 915 ? 16.828 -0.263 46.562 1 94.88 915 PHE B C 1
ATOM 15798 O O . PHE B 1 915 ? 17.344 0.122 45.5 1 94.88 915 PHE B O 1
ATOM 15805 N N . VAL B 1 916 ? 17.5 -0.819 47.469 1 93.19 916 VAL B N 1
ATOM 15806 C CA . VAL B 1 916 ? 18.953 -0.958 47.406 1 93.19 916 VAL B CA 1
ATOM 15807 C C . VAL B 1 916 ? 19.328 -1.943 46.312 1 93.19 916 VAL B C 1
ATOM 15809 O O . VAL B 1 916 ? 20.25 -1.683 45.5 1 93.19 916 VAL B O 1
ATOM 15812 N N . LEU B 1 917 ? 18.625 -2.992 46.281 1 93.81 917 LEU B N 1
ATOM 15813 C CA . LEU B 1 917 ? 18.906 -3.998 45.25 1 93.81 917 LEU B CA 1
ATOM 15814 C C . LEU B 1 917 ? 18.734 -3.414 43.875 1 93.81 917 LEU B C 1
ATOM 15816 O O . LEU B 1 917 ? 19.594 -3.625 43 1 93.81 917 LEU B O 1
ATOM 15820 N N . GLU B 1 918 ? 17.688 -2.725 43.656 1 95.06 918 GLU B N 1
ATOM 15821 C CA . GLU B 1 918 ? 17.406 -2.146 42.344 1 95.06 918 GLU B CA 1
ATOM 15822 C C . GLU B 1 918 ? 18.5 -1.176 41.906 1 95.06 918 GLU B C 1
ATOM 15824 O O . GLU B 1 918 ? 18.938 -1.179 40.75 1 95.06 918 GLU B O 1
ATOM 15829 N N . HIS B 1 919 ? 18.984 -0.374 42.781 1 93.56 919 HIS B N 1
ATOM 15830 C CA . HIS B 1 919 ? 19.953 0.658 42.438 1 93.56 919 HIS B CA 1
ATOM 15831 C C . HIS B 1 919 ? 21.344 0.067 42.281 1 93.56 919 HIS B C 1
ATOM 15833 O O . HIS B 1 919 ? 22.156 0.59 41.531 1 93.56 919 HIS B O 1
ATOM 15839 N N . LEU B 1 920 ? 21.562 -1.058 42.906 1 92.5 920 LEU B N 1
ATOM 15840 C CA . LEU B 1 920 ? 22.812 -1.787 42.656 1 92.5 920 LEU B CA 1
ATOM 15841 C C . LEU B 1 920 ? 22.797 -2.443 41.281 1 92.5 920 LEU B C 1
ATOM 15843 O O . LEU B 1 920 ? 23.797 -2.422 40.562 1 92.5 920 LEU B O 1
ATOM 15847 N N . LEU B 1 921 ? 21.688 -3.021 41.031 1 93.56 921 LEU B N 1
ATOM 15848 C CA . LEU B 1 921 ? 21.547 -3.65 39.719 1 93.56 921 LEU B CA 1
ATOM 15849 C C . LEU B 1 921 ? 21.688 -2.625 38.594 1 93.56 921 LEU B C 1
ATOM 15851 O O . LEU B 1 921 ? 22.344 -2.898 37.594 1 93.56 921 LEU B O 1
ATOM 15855 N N . LYS B 1 922 ? 21.172 -1.455 38.75 1 94.19 922 LYS B N 1
ATOM 15856 C CA . LYS B 1 922 ? 21.281 -0.401 37.75 1 94.19 922 LYS B CA 1
ATOM 15857 C C . LYS B 1 922 ? 22.703 0.122 37.656 1 94.19 922 LYS B C 1
ATOM 15859 O O . LYS B 1 922 ? 23.219 0.39 36.562 1 94.19 922 LYS B O 1
ATOM 15864 N N . GLY B 1 923 ? 23.266 0.31 38.812 1 91.5 923 GLY B N 1
ATOM 15865 C CA . GLY B 1 923 ? 24.656 0.709 38.812 1 91.5 923 GLY B CA 1
ATOM 15866 C C . GLY B 1 923 ? 25.562 -0.253 38.062 1 91.5 923 GLY B C 1
ATOM 15867 O O . GLY B 1 923 ? 26.469 0.17 37.344 1 91.5 923 GLY B O 1
ATOM 15868 N N . TRP B 1 924 ? 25.281 -1.498 38.219 1 91.5 924 TRP B N 1
ATOM 15869 C CA . TRP B 1 924 ? 26.047 -2.529 37.531 1 91.5 924 TRP B CA 1
ATOM 15870 C C . TRP B 1 924 ? 25.812 -2.48 36.031 1 91.5 924 TRP B C 1
ATOM 15872 O O . TRP B 1 924 ? 26.75 -2.592 35.25 1 91.5 924 TRP B O 1
ATOM 15882 N N . LYS B 1 925 ? 24.672 -2.326 35.625 1 90.19 925 LYS B N 1
ATOM 15883 C CA . LYS B 1 925 ? 24.297 -2.279 34.219 1 90.19 925 LYS B CA 1
ATOM 15884 C C . LYS B 1 925 ? 25.016 -1.146 33.5 1 90.19 925 LYS B C 1
ATOM 15886 O O . LYS B 1 925 ? 25.438 -1.307 32.344 1 90.19 925 LYS B O 1
ATOM 15891 N N . TYR B 1 926 ? 25.234 0.029 34.188 1 92.94 926 TYR B N 1
ATOM 15892 C CA . TYR B 1 926 ? 25.75 1.219 33.5 1 92.94 926 TYR B CA 1
ATOM 15893 C C . TYR B 1 926 ? 27.234 1.419 33.781 1 92.94 926 TYR B C 1
ATOM 15895 O O . TYR B 1 926 ? 27.812 2.428 33.375 1 92.94 926 TYR B O 1
ATOM 15903 N N . PHE B 1 927 ? 27.781 0.47 34.469 1 91.38 927 PHE B N 1
ATOM 15904 C CA . PHE B 1 927 ? 29.156 0.635 34.906 1 91.38 927 PHE B CA 1
ATOM 15905 C C . PHE B 1 927 ? 30.094 0.747 33.688 1 91.38 927 PHE B C 1
ATOM 15907 O O . PHE B 1 927 ? 30.953 1.628 33.656 1 91.38 927 PHE B O 1
ATOM 15914 N N . ASP B 1 928 ? 29.922 -0.076 32.688 1 89.5 928 ASP B N 1
ATOM 15915 C CA . ASP B 1 928 ? 30.797 -0.076 31.531 1 89.5 928 ASP B CA 1
ATOM 15916 C C . ASP B 1 928 ? 30.625 1.203 30.703 1 89.5 928 ASP B C 1
ATOM 15918 O O . ASP B 1 928 ? 31.594 1.757 30.203 1 89.5 928 ASP B O 1
ATOM 15922 N N . ASP B 1 929 ? 29.453 1.647 30.547 1 91.19 929 ASP B N 1
ATOM 15923 C CA . ASP B 1 929 ? 29.188 2.883 29.828 1 91.19 929 ASP B CA 1
ATOM 15924 C C . ASP B 1 929 ? 29.766 4.09 30.562 1 91.19 929 ASP B C 1
ATOM 15926 O O . ASP B 1 929 ? 30.25 5.035 29.922 1 91.19 929 ASP B O 1
ATOM 15930 N N . ALA B 1 930 ? 29.625 4.031 31.859 1 92.69 930 ALA B N 1
ATOM 15931 C CA . ALA B 1 930 ? 30.172 5.113 32.656 1 92.69 930 ALA B CA 1
ATOM 15932 C C . ALA B 1 930 ? 31.688 5.199 32.5 1 92.69 930 ALA B C 1
ATOM 15934 O O . ALA B 1 930 ? 32.25 6.293 32.5 1 92.69 930 ALA B O 1
ATOM 15935 N N . LYS B 1 931 ? 32.312 4.059 32.281 1 90.19 931 LYS B N 1
ATOM 15936 C CA . LYS B 1 931 ? 33.75 4.012 32.094 1 90.19 931 LYS B CA 1
ATOM 15937 C C . LYS B 1 931 ? 34.156 4.699 30.781 1 90.19 931 LYS B C 1
ATOM 15939 O O . LYS B 1 931 ? 35.188 5.352 30.703 1 90.19 931 LYS B O 1
ATOM 15944 N N . SER B 1 932 ? 33.344 4.566 29.828 1 87 932 SER B N 1
ATOM 15945 C CA . SER B 1 932 ? 33.656 5.141 28.516 1 87 932 SER B CA 1
ATOM 15946 C C . SER B 1 932 ? 33.5 6.656 28.531 1 87 932 SER B C 1
ATOM 15948 O O . SER B 1 932 ? 34.156 7.355 27.734 1 87 932 SER B O 1
ATOM 15950 N N . VAL B 1 933 ? 32.719 7.129 29.422 1 86.5 933 VAL B N 1
ATOM 15951 C CA . VAL B 1 933 ? 32.438 8.555 29.438 1 86.5 933 VAL B CA 1
ATOM 15952 C C . VAL B 1 933 ? 33.375 9.266 30.422 1 86.5 933 VAL B C 1
ATOM 15954 O O . VAL B 1 933 ? 33.719 10.43 30.219 1 86.5 933 VAL B O 1
ATOM 15957 N N . CYS B 1 934 ? 33.781 8.414 31.531 1 82.81 934 CYS B N 1
ATOM 15958 C CA . CYS B 1 934 ? 34.594 9 32.594 1 82.81 934 CYS B CA 1
ATOM 15959 C C . CYS B 1 934 ? 36.062 8.688 32.375 1 82.81 934 CYS B C 1
ATOM 15961 O O . CYS B 1 934 ? 36.438 7.57 32 1 82.81 934 CYS B O 1
ATOM 15963 N N . GLU B 1 935 ? 37.062 9.531 31.922 1 68.5 935 GLU B N 1
ATOM 15964 C CA . GLU B 1 935 ? 38.5 9.25 31.766 1 68.5 935 GLU B CA 1
ATOM 15965 C C . GLU B 1 935 ? 39.188 9.102 33.125 1 68.5 935 GLU B C 1
ATOM 15967 O O . GLU B 1 935 ? 40.375 8.758 33.156 1 68.5 935 GLU B O 1
ATOM 15972 N N . GLU B 1 936 ? 38.531 9.281 34.156 1 66.88 936 GLU B N 1
ATOM 15973 C CA . GLU B 1 936 ? 39.438 9.562 35.281 1 66.88 936 GLU B CA 1
ATOM 15974 C C . GLU B 1 936 ? 39.531 8.359 36.219 1 66.88 936 GLU B C 1
ATOM 15976 O O . GLU B 1 936 ? 40.281 7.426 35.938 1 66.88 936 GLU B O 1
ATOM 15981 N N . THR B 1 937 ? 38.781 8.461 37.406 1 75.94 937 THR B N 1
ATOM 15982 C CA . THR B 1 937 ? 38.969 7.629 38.594 1 75.94 937 THR B CA 1
ATOM 15983 C C . THR B 1 937 ? 37.844 6.621 38.75 1 75.94 937 THR B C 1
ATOM 15985 O O . THR B 1 937 ? 36.719 6.863 38.281 1 75.94 937 THR B O 1
ATOM 15988 N N . SER B 1 938 ? 38.094 5.406 39.312 1 82.31 938 SER B N 1
ATOM 15989 C CA . SER B 1 938 ? 37.156 4.332 39.594 1 82.31 938 SER B CA 1
ATOM 15990 C C . SER B 1 938 ? 36 4.824 40.438 1 82.31 938 SER B C 1
ATOM 15992 O O . SER B 1 938 ? 34.844 4.43 40.219 1 82.31 938 SER B O 1
ATOM 15994 N N . LEU B 1 939 ? 36.25 5.711 41.375 1 87.06 939 LEU B N 1
ATOM 15995 C CA . LEU B 1 939 ? 35.188 6.227 42.25 1 87.06 939 LEU B CA 1
ATOM 15996 C C . LEU B 1 939 ? 34.219 7.09 41.438 1 87.06 939 LEU B C 1
ATOM 15998 O O . LEU B 1 939 ? 33 7.016 41.656 1 87.06 939 LEU B O 1
ATOM 16002 N N . ARG B 1 940 ? 34.781 7.824 40.594 1 89.88 940 ARG B N 1
ATOM 16003 C CA . ARG B 1 940 ? 33.938 8.68 39.781 1 89.88 940 ARG B CA 1
ATOM 16004 C C . ARG B 1 940 ? 33.062 7.844 38.844 1 89.88 940 ARG B C 1
ATOM 16006 O O . ARG B 1 940 ? 31.906 8.172 38.594 1 89.88 940 ARG B O 1
ATOM 16013 N N . THR B 1 941 ? 33.625 6.82 38.375 1 93 941 THR B N 1
ATOM 16014 C CA . THR B 1 941 ? 32.875 5.918 37.5 1 93 941 THR B CA 1
ATOM 16015 C C . THR B 1 941 ? 31.703 5.305 38.219 1 93 941 THR B C 1
ATOM 16017 O O . THR B 1 941 ? 30.609 5.199 37.656 1 93 941 THR B O 1
ATOM 16020 N N . CYS B 1 942 ? 31.938 4.973 39.438 1 92.38 942 CYS B N 1
ATOM 16021 C CA . CYS B 1 942 ? 30.875 4.395 40.25 1 92.38 942 CYS B CA 1
ATOM 16022 C C . CYS B 1 942 ? 29.766 5.418 40.5 1 92.38 942 CYS B C 1
ATOM 16024 O O . CYS B 1 942 ? 28.578 5.098 40.438 1 92.38 942 CYS B O 1
ATOM 16026 N N . LEU B 1 943 ? 30.203 6.617 40.781 1 92.62 943 LEU B N 1
ATOM 16027 C CA . LEU B 1 943 ? 29.234 7.676 41.062 1 92.62 943 LEU B CA 1
ATOM 16028 C C . LEU B 1 943 ? 28.391 7.98 39.844 1 92.62 943 LEU B C 1
ATOM 16030 O O . LEU B 1 943 ? 27.188 8.188 39.938 1 92.62 943 LEU B O 1
ATOM 16034 N N . VAL B 1 944 ? 29.062 7.977 38.688 1 94.56 944 VAL B N 1
ATOM 16035 C CA . VAL B 1 944 ? 28.375 8.25 37.438 1 94.56 944 VAL B CA 1
ATOM 16036 C C . VAL B 1 944 ? 27.406 7.109 37.125 1 94.56 944 VAL B C 1
ATOM 16038 O O . VAL B 1 944 ? 26.281 7.344 36.688 1 94.56 944 VAL B O 1
ATOM 16041 N N . ALA B 1 945 ? 27.766 5.949 37.375 1 95.12 945 ALA B N 1
ATOM 16042 C CA . ALA B 1 945 ? 26.922 4.789 37.094 1 95.12 945 ALA B CA 1
ATOM 16043 C C . ALA B 1 945 ? 25.688 4.797 38 1 95.12 945 ALA B C 1
ATOM 16045 O O . ALA B 1 945 ? 24.578 4.57 37.531 1 95.12 945 ALA B O 1
ATOM 16046 N N . LEU B 1 946 ? 25.938 5.012 39.281 1 94.44 946 LEU B N 1
ATOM 16047 C CA . LEU B 1 946 ? 24.828 5.082 40.219 1 94.44 946 LEU B CA 1
ATOM 16048 C C . LEU B 1 946 ? 23.922 6.266 39.906 1 94.44 946 LEU B C 1
ATOM 16050 O O . LEU B 1 946 ? 22.703 6.172 40.031 1 94.44 946 LEU B O 1
ATOM 16054 N N . GLY B 1 947 ? 24.625 7.344 39.562 1 94.69 947 GLY B N 1
ATOM 16055 C CA . GLY B 1 947 ? 23.844 8.508 39.156 1 94.69 947 GLY B CA 1
ATOM 16056 C C . GLY B 1 947 ? 22.984 8.258 37.938 1 94.69 947 GLY B C 1
ATOM 16057 O O . GLY B 1 947 ? 21.844 8.711 37.875 1 94.69 947 GLY B O 1
ATOM 16058 N N . ALA B 1 948 ? 23.531 7.574 36.969 1 95.5 948 ALA B N 1
ATOM 16059 C CA . ALA B 1 948 ? 22.766 7.203 35.781 1 95.5 948 ALA B CA 1
ATOM 16060 C C . ALA B 1 948 ? 21.547 6.367 36.156 1 95.5 948 ALA B C 1
ATOM 16062 O O . ALA B 1 948 ? 20.469 6.562 35.594 1 95.5 948 ALA B O 1
ATOM 16063 N N . GLY B 1 949 ? 21.719 5.523 37.031 1 94.75 949 GLY B N 1
ATOM 16064 C CA . GLY B 1 949 ? 20.609 4.734 37.531 1 94.75 949 GLY B CA 1
ATOM 16065 C C . GLY B 1 949 ? 19.531 5.574 38.188 1 94.75 949 GLY B C 1
ATOM 16066 O O . GLY B 1 949 ? 18.344 5.297 38.062 1 94.75 949 GLY B O 1
ATOM 16067 N N . SER B 1 950 ? 19.984 6.547 38.969 1 94.56 950 SER B N 1
ATOM 16068 C CA . SER B 1 950 ? 19.047 7.422 39.656 1 94.56 950 SER B CA 1
ATOM 16069 C C . SER B 1 950 ? 18.203 8.219 38.688 1 94.56 950 SER B C 1
ATOM 16071 O O . SER B 1 950 ? 17.047 8.539 38.969 1 94.56 950 SER B O 1
ATOM 16073 N N . VAL B 1 951 ? 18.797 8.547 37.594 1 95.19 951 VAL B N 1
ATOM 16074 C CA . VAL B 1 951 ? 18.047 9.258 36.562 1 95.19 951 VAL B CA 1
ATOM 16075 C C . VAL B 1 951 ? 16.891 8.391 36.062 1 95.19 951 VAL B C 1
ATOM 16077 O O . VAL B 1 951 ? 15.742 8.859 36 1 95.19 951 VAL B O 1
ATOM 16080 N N . LEU B 1 952 ? 17.125 7.16 35.812 1 95.06 952 LEU B N 1
ATOM 16081 C CA . LEU B 1 952 ? 16.094 6.246 35.375 1 95.06 952 LEU B CA 1
ATOM 16082 C C . LEU B 1 952 ? 15.055 5.992 36.438 1 95.06 952 LEU B C 1
ATOM 16084 O O . LEU B 1 952 ? 13.859 5.867 36.156 1 95.06 952 LEU B O 1
ATOM 16088 N N . SER B 1 953 ? 15.523 5.852 37.656 1 95.56 953 SER B N 1
ATOM 16089 C CA . SER B 1 953 ? 14.617 5.637 38.781 1 95.56 953 SER B CA 1
ATOM 16090 C C . SER B 1 953 ? 13.672 6.816 38.969 1 95.56 953 SER B C 1
ATOM 16092 O O . SER B 1 953 ? 12.508 6.633 39.312 1 95.56 953 SER B O 1
ATOM 16094 N N . SER B 1 954 ? 14.211 7.965 38.75 1 95.12 954 SER B N 1
ATOM 16095 C CA . SER B 1 954 ? 13.352 9.141 38.875 1 95.12 954 SER B CA 1
ATOM 16096 C C . SER B 1 954 ? 12.219 9.102 37.844 1 95.12 954 SER B C 1
ATOM 16098 O O . SER B 1 954 ? 11.117 9.562 38.125 1 95.12 954 SER B O 1
ATOM 16100 N N . GLN B 1 955 ? 12.492 8.609 36.719 1 95 955 GLN B N 1
ATOM 16101 C CA . GLN B 1 955 ? 11.445 8.453 35.719 1 95 955 GLN B CA 1
ATOM 16102 C C . GLN B 1 955 ? 10.406 7.434 36.156 1 95 955 GLN B C 1
ATOM 16104 O O . GLN B 1 955 ? 9.203 7.656 35.969 1 95 955 GLN B O 1
ATOM 16109 N N . GLU B 1 956 ? 10.82 6.312 36.688 1 95.31 956 GLU B N 1
ATOM 16110 C CA . GLU B 1 956 ? 9.906 5.266 37.156 1 95.31 956 GLU B CA 1
ATOM 16111 C C . GLU B 1 956 ? 8.992 5.777 38.25 1 95.31 956 GLU B C 1
ATOM 16113 O O . GLU B 1 956 ? 7.789 5.508 38.25 1 95.31 956 GLU B O 1
ATOM 16118 N N . VAL B 1 957 ? 9.609 6.488 39.156 1 95.12 957 VAL B N 1
ATOM 16119 C CA . VAL B 1 957 ? 8.836 7.062 40.25 1 95.12 957 VAL B CA 1
ATOM 16120 C C . VAL B 1 957 ? 7.789 8.031 39.688 1 95.12 957 VAL B C 1
ATOM 16122 O O . VAL B 1 957 ? 6.621 7.98 40.094 1 95.12 957 VAL B O 1
ATOM 16125 N N . THR B 1 958 ? 8.258 8.844 38.812 1 94.38 958 THR B N 1
ATOM 16126 C CA . THR B 1 958 ? 7.367 9.852 38.25 1 94.38 958 THR B CA 1
ATOM 16127 C C . THR B 1 958 ? 6.215 9.188 37.5 1 94.38 958 THR B C 1
ATOM 16129 O O . THR B 1 958 ? 5.062 9.602 37.625 1 94.38 958 THR B O 1
ATOM 16132 N N . ARG B 1 959 ? 6.461 8.211 36.688 1 93.44 959 ARG B N 1
ATOM 16133 C CA . ARG B 1 959 ? 5.422 7.504 35.938 1 93.44 959 ARG B CA 1
ATOM 16134 C C . ARG B 1 959 ? 4.398 6.883 36.906 1 93.44 959 ARG B C 1
ATOM 16136 O O . ARG B 1 959 ? 3.191 6.965 36.656 1 93.44 959 ARG B O 1
ATOM 16143 N N . THR B 1 960 ? 4.855 6.266 37.938 1 92.75 960 THR B N 1
ATOM 16144 C CA . THR B 1 960 ? 3.973 5.621 38.906 1 92.75 960 THR B CA 1
ATOM 16145 C C . THR B 1 960 ? 3.078 6.652 39.594 1 92.75 960 THR B C 1
ATOM 16147 O O . THR B 1 960 ? 1.869 6.449 39.719 1 92.75 960 THR B O 1
ATOM 16150 N N . ILE B 1 961 ? 3.678 7.73 39.969 1 91.62 961 ILE B N 1
ATOM 16151 C CA . ILE B 1 961 ? 2.922 8.797 40.625 1 91.62 961 ILE B CA 1
ATOM 16152 C C . ILE B 1 961 ? 1.883 9.359 39.656 1 91.62 961 ILE B C 1
ATOM 16154 O O . ILE B 1 961 ? 0.745 9.633 40.031 1 91.62 961 ILE B O 1
ATOM 16158 N N . ALA B 1 962 ? 2.34 9.594 38.438 1 90.38 962 ALA B N 1
ATOM 16159 C CA . ALA B 1 962 ? 1.432 10.125 37.438 1 90.38 962 ALA B CA 1
ATOM 16160 C C . ALA B 1 962 ? 0.229 9.203 37.219 1 90.38 962 ALA B C 1
ATOM 16162 O O . ALA B 1 962 ? -0.908 9.672 37.125 1 90.38 962 ALA B O 1
ATOM 16163 N N . LEU B 1 963 ? 0.394 7.922 37.188 1 86.56 963 LEU B N 1
ATOM 16164 C CA . LEU B 1 963 ? -0.678 6.953 37 1 86.56 963 LEU B CA 1
ATOM 16165 C C . LEU B 1 963 ? -1.63 6.945 38.188 1 86.56 963 LEU B C 1
ATOM 16167 O O . LEU B 1 963 ? -2.846 6.824 38 1 86.56 963 LEU B O 1
ATOM 16171 N N . ILE B 1 964 ? -1.064 7.074 39.375 1 85.38 964 ILE B N 1
ATOM 16172 C CA . ILE B 1 964 ? -1.871 7.113 40.562 1 85.38 964 ILE B CA 1
ATOM 16173 C C . ILE B 1 964 ? -2.729 8.375 40.594 1 85.38 964 ILE B C 1
ATOM 16175 O O . ILE B 1 964 ? -3.928 8.32 40.875 1 85.38 964 ILE B O 1
ATOM 16179 N N . ARG B 1 965 ? -2.143 9.445 40.219 1 84 965 ARG B N 1
ATOM 16180 C CA . ARG B 1 965 ? -2.848 10.719 40.219 1 84 965 ARG B CA 1
ATOM 16181 C C . ARG B 1 965 ? -3.977 10.719 39.188 1 84 965 ARG B C 1
ATOM 16183 O O . ARG B 1 965 ? -5.02 11.344 39.406 1 84 965 ARG B O 1
ATOM 16190 N N . ARG B 1 966 ? -3.701 10.062 38.156 1 81.56 966 ARG B N 1
ATOM 16191 C CA . ARG B 1 966 ? -4.711 10 37.094 1 81.56 966 ARG B CA 1
ATOM 16192 C C . ARG B 1 966 ? -5.672 8.836 37.344 1 81.56 966 ARG B C 1
ATOM 16194 O O . ARG B 1 966 ? -6.559 8.586 36.531 1 81.56 966 ARG B O 1
ATOM 16201 N N . GLN B 1 967 ? -5.496 7.973 38.375 1 77.75 967 GLN B N 1
ATOM 16202 C CA . GLN B 1 967 ? -6.328 6.84 38.781 1 77.75 967 GLN B CA 1
ATOM 16203 C C . GLN B 1 967 ? -6.422 5.812 37.656 1 77.75 967 GLN B C 1
ATOM 16205 O O . GLN B 1 967 ? -7.508 5.305 37.344 1 77.75 967 GLN B O 1
ATOM 16210 N N . SER B 1 968 ? -5.402 5.715 36.906 1 78.19 968 SER B N 1
ATOM 16211 C CA . SER B 1 968 ? -5.328 4.715 35.844 1 78.19 968 SER B CA 1
ATOM 16212 C C . SER B 1 968 ? -4.641 3.445 36.344 1 78.19 968 SER B C 1
ATOM 16214 O O . SER B 1 968 ? -3.58 3.074 35.844 1 78.19 968 SER B O 1
ATOM 16216 N N . PHE B 1 969 ? -5.266 2.666 37.125 1 72.44 969 PHE B N 1
ATOM 16217 C CA . PHE B 1 969 ? -4.652 1.534 37.812 1 72.44 969 PHE B CA 1
ATOM 16218 C C . PHE B 1 969 ? -4.398 0.386 36.844 1 72.44 969 PHE B C 1
ATOM 16220 O O . PHE B 1 969 ? -3.512 -0.439 37.062 1 72.44 969 PHE B O 1
ATOM 16227 N N . PHE B 1 970 ? -5.117 0.375 35.719 1 71.06 970 PHE B N 1
ATOM 16228 C CA . PHE B 1 970 ? -4.941 -0.693 34.719 1 71.06 970 PHE B CA 1
ATOM 16229 C C . PHE B 1 970 ? -3.729 -0.426 33.844 1 71.06 970 PHE B C 1
ATOM 16231 O O . PHE B 1 970 ? -3.334 -1.28 33.062 1 71.06 970 PHE B O 1
ATOM 16238 N N . SER B 1 971 ? -3.066 0.711 34.125 1 82.56 971 SER B N 1
ATOM 16239 C CA . SER B 1 971 ? -1.886 1.065 33.344 1 82.56 971 SER B CA 1
ATOM 16240 C C . SER B 1 971 ? -0.604 0.667 34.062 1 82.56 971 SER B C 1
ATOM 16242 O O . SER B 1 971 ? 0.491 0.792 33.5 1 82.56 971 SER B O 1
ATOM 16244 N N . PHE B 1 972 ? -0.87 0.097 35.25 1 84.5 972 PHE B N 1
ATOM 16245 C CA . PHE B 1 972 ? 0.306 -0.371 36 1 84.5 972 PHE B CA 1
ATOM 16246 C C . PHE B 1 972 ? 0.952 -1.55 35.281 1 84.5 972 PHE B C 1
ATOM 16248 O O . PHE B 1 972 ? 0.258 -2.371 34.656 1 84.5 972 PHE B O 1
ATOM 16255 N N . SER B 1 973 ? 2.309 -1.643 35.156 1 88.62 973 SER B N 1
ATOM 16256 C CA . SER B 1 973 ? 3.1 -2.695 34.531 1 88.62 973 SER B CA 1
ATOM 16257 C C . SER B 1 973 ? 3.023 -2.609 33.031 1 88.62 973 SER B C 1
ATOM 16259 O O . SER B 1 973 ? 3.205 -3.613 32.312 1 88.62 973 SER B O 1
ATOM 16261 N N . ARG B 1 974 ? 2.596 -1.521 32.594 1 88.94 974 ARG B N 1
ATOM 16262 C CA . ARG B 1 974 ? 2.613 -1.293 31.141 1 88.94 974 ARG B CA 1
ATOM 16263 C C . ARG B 1 974 ? 3.732 -0.334 30.766 1 88.94 974 ARG B C 1
ATOM 16265 O O . ARG B 1 974 ? 4.004 0.633 31.469 1 88.94 974 ARG B O 1
ATOM 16272 N N . ARG B 1 975 ? 4.344 -0.671 29.656 1 92.56 975 ARG B N 1
ATOM 16273 C CA . ARG B 1 975 ? 5.418 0.177 29.156 1 92.56 975 ARG B CA 1
ATOM 16274 C C . ARG B 1 975 ? 5.172 0.574 27.703 1 92.56 975 ARG B C 1
ATOM 16276 O O . ARG B 1 975 ? 4.621 -0.209 26.922 1 92.56 975 ARG B O 1
ATOM 16283 N N . VAL B 1 976 ? 5.617 1.761 27.344 1 91.19 976 VAL B N 1
ATOM 16284 C CA . VAL B 1 976 ? 5.508 2.232 25.969 1 91.19 976 VAL B CA 1
ATOM 16285 C C . VAL B 1 976 ? 6.562 1.545 25.109 1 91.19 976 VAL B C 1
ATOM 16287 O O . VAL B 1 976 ? 7.711 1.394 25.516 1 91.19 976 VAL B O 1
ATOM 16290 N N . ASP B 1 977 ? 6.184 1.07 23.906 1 92.25 977 ASP B N 1
ATOM 16291 C CA . ASP B 1 977 ? 7.145 0.577 22.938 1 92.25 977 ASP B CA 1
ATOM 16292 C C . ASP B 1 977 ? 7.746 1.727 22.125 1 92.25 977 ASP B C 1
ATOM 16294 O O . ASP B 1 977 ? 7.238 2.072 21.062 1 92.25 977 ASP B O 1
ATOM 16298 N N . TRP B 1 978 ? 8.844 2.143 22.484 1 91.19 978 TRP B N 1
ATOM 16299 C CA . TRP B 1 978 ? 9.469 3.324 21.906 1 91.19 978 TRP B CA 1
ATOM 16300 C C . TRP B 1 978 ? 9.859 3.072 20.453 1 91.19 978 TRP B C 1
ATOM 16302 O O . TRP B 1 978 ? 10.109 4.016 19.703 1 91.19 978 TRP B O 1
ATOM 16312 N N . PHE B 1 979 ? 9.914 1.843 20.016 1 90.88 979 PHE B N 1
ATOM 16313 C CA . PHE B 1 979 ? 10.359 1.525 18.672 1 90.88 979 PHE B CA 1
ATOM 16314 C C . PHE B 1 979 ? 9.188 1.111 17.781 1 90.88 979 PHE B C 1
ATOM 16316 O O . PHE B 1 979 ? 9.367 0.757 16.625 1 90.88 979 PHE B O 1
ATOM 16323 N N . ASP B 1 980 ? 8.016 1.182 18.328 1 88.81 980 ASP B N 1
ATOM 16324 C CA . ASP B 1 980 ? 6.773 0.962 17.594 1 88.81 980 ASP B CA 1
ATOM 16325 C C . ASP B 1 980 ? 6.848 -0.318 16.766 1 88.81 980 ASP B C 1
ATOM 16327 O O . ASP B 1 980 ? 6.613 -0.294 15.555 1 88.81 980 ASP B O 1
ATOM 16331 N N . GLY B 1 981 ? 7.344 -1.387 17.359 1 82.38 981 GLY B N 1
ATOM 16332 C CA . GLY B 1 981 ? 7.332 -2.699 16.734 1 82.38 981 GLY B CA 1
ATOM 16333 C C . GLY B 1 981 ? 8.555 -2.955 15.875 1 82.38 981 GLY B C 1
ATOM 16334 O O . GLY B 1 981 ? 8.758 -4.074 15.398 1 82.38 981 GLY B O 1
ATOM 16335 N N . SER B 1 982 ? 9.438 -2.049 15.656 1 81.94 982 SER B N 1
ATOM 16336 C CA . SER B 1 982 ? 10.57 -2.201 14.75 1 81.94 982 SER B CA 1
ATOM 16337 C C . SER B 1 982 ? 11.703 -2.986 15.398 1 81.94 982 SER B C 1
ATOM 16339 O O . SER B 1 982 ? 12.578 -3.512 14.711 1 81.94 982 SER B O 1
ATOM 16341 N N . LYS B 1 983 ? 11.68 -3.053 16.766 1 85.62 983 LYS B N 1
ATOM 16342 C CA . LYS B 1 983 ? 12.703 -3.793 17.484 1 85.62 983 LYS B CA 1
ATOM 16343 C C . LYS B 1 983 ? 12.078 -4.777 18.469 1 85.62 983 LYS B C 1
ATOM 16345 O O . LYS B 1 983 ? 12.219 -4.613 19.688 1 85.62 983 LYS B O 1
ATOM 16350 N N . PRO B 1 984 ? 11.562 -5.797 18 1 77.44 984 PRO B N 1
ATOM 16351 C CA . PRO B 1 984 ? 10.891 -6.754 18.875 1 77.44 984 PRO B CA 1
ATOM 16352 C C . PRO B 1 984 ? 11.844 -7.398 19.875 1 77.44 984 PRO B C 1
ATOM 16354 O O . PRO B 1 984 ? 11.43 -7.762 20.984 1 77.44 984 PRO B O 1
ATOM 16357 N N . ASN B 1 985 ? 13.117 -7.445 19.531 1 77.12 985 ASN B N 1
ATOM 16358 C CA . ASN B 1 985 ? 14.102 -8.031 20.438 1 77.12 985 ASN B CA 1
ATOM 16359 C C . ASN B 1 985 ? 14.281 -7.188 21.703 1 77.12 985 ASN B C 1
ATOM 16361 O O . ASN B 1 985 ? 14.461 -7.727 22.797 1 77.12 985 ASN B O 1
ATOM 16365 N N . ILE B 1 986 ? 14.164 -5.945 21.5 1 84.88 986 ILE B N 1
ATOM 16366 C CA . ILE B 1 986 ? 14.305 -5.051 22.641 1 84.88 986 ILE B CA 1
ATOM 16367 C C . ILE B 1 986 ? 13.102 -5.203 23.562 1 84.88 986 ILE B C 1
ATOM 16369 O O . ILE B 1 986 ? 13.25 -5.246 24.781 1 84.88 986 ILE B O 1
ATOM 16373 N N . GLN B 1 987 ? 11.977 -5.281 23.016 1 86.31 987 GLN B N 1
ATOM 16374 C CA . GLN B 1 987 ? 10.758 -5.488 23.797 1 86.31 987 GLN B CA 1
ATOM 16375 C C . GLN B 1 987 ? 10.836 -6.785 24.594 1 86.31 987 GLN B C 1
ATOM 16377 O O . GLN B 1 987 ? 10.516 -6.812 25.797 1 86.31 987 GLN B O 1
ATOM 16382 N N . LEU B 1 988 ? 11.289 -7.793 24 1 81 988 LEU B N 1
ATOM 16383 C CA . LEU B 1 988 ? 11.383 -9.102 24.641 1 81 988 LEU B CA 1
ATOM 16384 C C . LEU B 1 988 ? 12.422 -9.078 25.75 1 81 988 LEU B C 1
ATOM 16386 O O . LEU B 1 988 ? 12.219 -9.68 26.812 1 81 988 LEU B O 1
ATOM 16390 N N . ASP B 1 989 ? 13.484 -8.398 25.516 1 84.06 989 ASP B N 1
ATOM 16391 C CA . ASP B 1 989 ? 14.516 -8.266 26.531 1 84.06 989 ASP B CA 1
ATOM 16392 C C . ASP B 1 989 ? 13.977 -7.551 27.766 1 84.06 989 ASP B C 1
ATOM 16394 O O . ASP B 1 989 ? 14.289 -7.93 28.906 1 84.06 989 ASP B O 1
ATOM 16398 N N . ILE B 1 990 ? 13.172 -6.59 27.562 1 88.88 990 ILE B N 1
ATOM 16399 C CA . ILE B 1 990 ? 12.594 -5.836 28.672 1 88.88 990 ILE B CA 1
ATOM 16400 C C . ILE B 1 990 ? 11.609 -6.715 29.438 1 88.88 990 ILE B C 1
ATOM 16402 O O . ILE B 1 990 ? 11.602 -6.727 30.656 1 88.88 990 ILE B O 1
ATOM 16406 N N . GLN B 1 991 ? 10.898 -7.449 28.766 1 85.94 991 GLN B N 1
ATOM 16407 C CA . GLN B 1 991 ? 9.906 -8.32 29.391 1 85.94 991 GLN B CA 1
ATOM 16408 C C . GLN B 1 991 ? 10.57 -9.43 30.188 1 85.94 991 GLN B C 1
ATOM 16410 O O . GLN B 1 991 ? 10.227 -9.656 31.359 1 85.94 991 GLN B O 1
ATOM 16415 N N . LEU B 1 992 ? 11.57 -10.047 29.641 1 82.25 992 LEU B N 1
ATOM 16416 C CA . LEU B 1 992 ? 12.281 -11.117 30.328 1 82.25 992 LEU B CA 1
ATOM 16417 C C . LEU B 1 992 ? 13.086 -10.562 31.5 1 82.25 992 LEU B C 1
ATOM 16419 O O . LEU B 1 992 ? 13.141 -11.18 32.562 1 82.25 992 LEU B O 1
ATOM 16423 N N . GLY B 1 993 ? 13.68 -9.453 31.219 1 85.69 993 GLY B N 1
ATOM 16424 C CA . GLY B 1 993 ? 14.391 -8.805 32.312 1 85.69 993 GLY B CA 1
ATOM 16425 C C . GLY B 1 993 ? 13.5 -8.461 33.5 1 85.69 993 GLY B C 1
ATOM 16426 O O . GLY B 1 993 ? 13.914 -8.562 34.656 1 85.69 993 GLY B O 1
ATOM 16427 N N . SER B 1 994 ? 12.305 -8.055 33.188 1 90.94 994 SER B N 1
ATOM 16428 C CA . SER B 1 994 ? 11.367 -7.703 34.25 1 90.94 994 SER B CA 1
ATOM 16429 C C . SER B 1 994 ? 10.977 -8.93 35.094 1 90.94 994 SER B C 1
ATOM 16431 O O . SER B 1 994 ? 10.742 -8.82 36.281 1 90.94 994 SER B O 1
ATOM 16433 N N . ILE B 1 995 ? 10.953 -10.047 34.5 1 86.06 995 ILE B N 1
ATOM 16434 C CA . ILE B 1 995 ? 10.625 -11.281 35.188 1 86.06 995 ILE B CA 1
ATOM 16435 C C . ILE B 1 995 ? 11.742 -11.625 36.156 1 86.06 995 ILE B C 1
ATOM 16437 O O . ILE B 1 995 ? 11.477 -11.953 37.344 1 86.06 995 ILE B O 1
ATOM 16441 N N . VAL B 1 996 ? 12.914 -11.523 35.688 1 86.31 996 VAL B N 1
ATOM 16442 C CA . VAL B 1 996 ? 14.062 -11.844 36.5 1 86.31 996 VAL B CA 1
ATOM 16443 C C . VAL B 1 996 ? 14.148 -10.875 37.688 1 86.31 996 VAL B C 1
ATOM 16445 O O . VAL B 1 996 ? 14.328 -11.289 38.844 1 86.31 996 VAL B O 1
ATOM 16448 N N . ARG B 1 997 ? 13.961 -9.641 37.438 1 91.62 997 ARG B N 1
ATOM 16449 C CA . ARG B 1 997 ? 14.023 -8.625 38.469 1 91.62 997 ARG B CA 1
ATOM 16450 C C . ARG B 1 997 ? 12.906 -8.82 39.5 1 91.62 997 ARG B C 1
ATOM 16452 O O . ARG B 1 997 ? 13.141 -8.727 40.719 1 91.62 997 ARG B O 1
ATOM 16459 N N . PHE B 1 998 ? 11.82 -9.008 39 1 91.88 998 PHE B N 1
ATOM 16460 C CA . PHE B 1 998 ? 10.68 -9.227 39.875 1 91.88 998 PHE B CA 1
ATOM 16461 C C . PHE B 1 998 ? 10.906 -10.445 40.781 1 91.88 998 PHE B C 1
ATOM 16463 O O . PHE B 1 998 ? 10.594 -10.414 41.969 1 91.88 998 PHE B O 1
ATOM 16470 N N . GLY B 1 999 ? 11.43 -11.523 40.156 1 89.81 999 GLY B N 1
ATOM 16471 C CA . GLY B 1 999 ? 11.781 -12.695 40.969 1 89.81 999 GLY B CA 1
ATOM 16472 C C . GLY B 1 999 ? 12.758 -12.391 42.094 1 89.81 999 GLY B C 1
ATOM 16473 O O . GLY B 1 999 ? 12.602 -12.891 43.188 1 89.81 999 GLY B O 1
ATOM 16474 N N . LEU B 1 1000 ? 13.656 -11.562 41.844 1 91.5 1000 LEU B N 1
ATOM 16475 C CA . LEU B 1 1000 ? 14.641 -11.164 42.875 1 91.5 1000 LEU B CA 1
ATOM 16476 C C . LEU B 1 1000 ? 13.984 -10.328 43.969 1 91.5 1000 LEU B C 1
ATOM 16478 O O . LEU B 1 1000 ? 14.312 -10.484 45.125 1 91.5 1000 LEU B O 1
ATOM 16482 N N . PHE B 1 1001 ? 13.102 -9.422 43.594 1 93.31 1001 PHE B N 1
ATOM 16483 C CA . PHE B 1 1001 ? 12.383 -8.609 44.562 1 93.31 1001 PHE B CA 1
ATOM 16484 C C . PHE B 1 1001 ? 11.555 -9.492 45.5 1 93.31 1001 PHE B C 1
ATOM 16486 O O . PHE B 1 1001 ? 11.555 -9.289 46.719 1 93.31 1001 PHE B O 1
ATOM 16493 N N . VAL B 1 1002 ? 10.898 -10.391 44.875 1 88.75 1002 VAL B N 1
ATOM 16494 C CA . VAL B 1 1002 ? 10.047 -11.289 45.656 1 88.75 1002 VAL B CA 1
ATOM 16495 C C . VAL B 1 1002 ? 10.906 -12.102 46.625 1 88.75 1002 VAL B C 1
ATOM 16497 O O . VAL B 1 1002 ? 10.5 -12.336 47.781 1 88.75 1002 VAL B O 1
ATOM 16500 N N . ALA B 1 1003 ? 12.062 -12.438 46.219 1 89.81 1003 ALA B N 1
ATOM 16501 C CA . ALA B 1 1003 ? 12.977 -13.172 47.094 1 89.81 1003 ALA B CA 1
ATOM 16502 C C . ALA B 1 1003 ? 13.391 -12.32 48.312 1 89.81 1003 ALA B C 1
ATOM 16504 O O . ALA B 1 1003 ? 13.469 -12.82 49.406 1 89.81 1003 ALA B O 1
ATOM 16505 N N . VAL B 1 1004 ? 13.633 -11.062 48.031 1 91.19 1004 VAL B N 1
ATOM 16506 C CA . VAL B 1 1004 ? 14.016 -10.141 49.094 1 91.19 1004 VAL B CA 1
ATOM 16507 C C . VAL B 1 1004 ? 12.844 -9.961 50.062 1 91.19 1004 VAL B C 1
ATOM 16509 O O . VAL B 1 1004 ? 13.031 -9.977 51.281 1 91.19 1004 VAL B O 1
ATOM 16512 N N . ILE B 1 1005 ? 11.695 -9.844 49.531 1 89.75 1005 ILE B N 1
ATOM 16513 C CA . ILE B 1 1005 ? 10.5 -9.648 50.344 1 89.75 1005 ILE B CA 1
ATOM 16514 C C . ILE B 1 1005 ? 10.219 -10.898 51.188 1 89.75 1005 ILE B C 1
ATOM 16516 O O . ILE B 1 1005 ? 9.969 -10.812 52.375 1 89.75 1005 ILE B O 1
ATOM 16520 N N . TRP B 1 1006 ? 10.328 -11.977 50.5 1 87.88 1006 TRP B N 1
ATOM 16521 C CA . TRP B 1 1006 ? 10.078 -13.25 51.188 1 87.88 1006 TRP B CA 1
ATOM 16522 C C . TRP B 1 1006 ? 11.07 -13.469 52.312 1 87.88 1006 TRP B C 1
ATOM 16524 O O . TRP B 1 1006 ? 10.68 -13.852 53.406 1 87.88 1006 TRP B O 1
ATOM 16534 N N . SER B 1 1007 ? 12.273 -13.188 52.062 1 87.19 1007 SER B N 1
ATOM 16535 C CA . SER B 1 1007 ? 13.312 -13.391 53.062 1 87.19 1007 SER B CA 1
ATOM 16536 C C . SER B 1 1007 ? 13.125 -12.438 54.25 1 87.19 1007 SER B C 1
ATOM 16538 O O . SER B 1 1007 ? 13.336 -12.828 55.406 1 87.19 1007 SER B O 1
ATOM 16540 N N . THR B 1 1008 ? 12.672 -11.242 53.969 1 88.44 1008 THR B N 1
ATOM 16541 C CA . THR B 1 1008 ? 12.5 -10.242 55.031 1 88.44 1008 THR B CA 1
ATOM 16542 C C . THR B 1 1008 ? 11.305 -10.578 55.906 1 88.44 1008 THR B C 1
ATOM 16544 O O . THR B 1 1008 ? 11.375 -10.469 57.125 1 88.44 1008 THR B O 1
ATOM 16547 N N . PHE B 1 1009 ? 10.266 -11.031 55.375 1 85.5 1009 PHE B N 1
ATOM 16548 C CA . PHE B 1 1009 ? 9.062 -11.352 56.125 1 85.5 1009 PHE B CA 1
ATOM 16549 C C . PHE B 1 1009 ? 9.227 -12.664 56.875 1 85.5 1009 PHE B C 1
ATOM 16551 O O . PHE B 1 1009 ? 8.703 -12.82 57.969 1 85.5 1009 PHE B O 1
ATOM 16558 N N . ARG B 1 1010 ? 9.906 -13.547 56.281 1 82.25 1010 ARG B N 1
ATOM 16559 C CA . ARG B 1 1010 ? 10.18 -14.805 56.969 1 82.25 1010 ARG B CA 1
ATOM 16560 C C . ARG B 1 1010 ? 11.055 -14.586 58.188 1 82.25 1010 ARG B C 1
ATOM 16562 O O . ARG B 1 1010 ? 10.82 -15.195 59.25 1 82.25 1010 ARG B O 1
ATOM 16569 N N . ASN B 1 1011 ? 11.992 -13.805 58 1 77.38 1011 ASN B N 1
ATOM 16570 C CA . ASN B 1 1011 ? 12.898 -13.523 59.125 1 77.38 1011 ASN B CA 1
ATOM 16571 C C . ASN B 1 1011 ? 12.188 -12.75 60.219 1 77.38 1011 ASN B C 1
ATOM 16573 O O . ASN B 1 1011 ? 12.484 -12.945 61.406 1 77.38 1011 ASN B O 1
ATOM 16577 N N . SER B 1 1012 ? 11.227 -11.938 59.875 1 73.38 1012 SER B N 1
ATOM 16578 C CA . SER B 1 1012 ? 10.477 -11.18 60.875 1 73.38 1012 SER B CA 1
ATOM 16579 C C . SER B 1 1012 ? 9.516 -12.078 61.656 1 73.38 1012 SER B C 1
ATOM 16581 O O . SER B 1 1012 ? 9.281 -11.875 62.844 1 73.38 1012 SER B O 1
ATOM 16583 N N . SER B 1 1013 ? 8.977 -13.008 61 1 67.06 1013 SER B N 1
ATOM 16584 C CA . SER B 1 1013 ? 8.086 -13.953 61.656 1 67.06 1013 SER B CA 1
ATOM 16585 C C . SER B 1 1013 ? 8.867 -14.859 62.594 1 67.06 1013 SER B C 1
ATOM 16587 O O . SER B 1 1013 ? 8.383 -15.203 63.688 1 67.06 1013 SER B O 1
ATOM 16589 N N . MET B 1 1014 ? 10 -15.156 62.219 1 58.44 1014 MET B N 1
ATOM 16590 C CA . MET B 1 1014 ? 10.828 -16 63.062 1 58.44 1014 MET B CA 1
ATOM 16591 C C . MET B 1 1014 ? 11.32 -15.227 64.25 1 58.44 1014 MET B C 1
ATOM 16593 O O . MET B 1 1014 ? 11.453 -15.781 65.375 1 58.44 1014 MET B O 1
ATOM 16597 N N . LEU B 1 1015 ? 11.633 -13.984 64 1 50.94 1015 LEU B N 1
ATOM 16598 C CA . LEU B 1 1015 ? 12.133 -13.148 65.125 1 50.94 1015 LEU B CA 1
ATOM 16599 C C . LEU B 1 1015 ? 11.016 -12.836 66.125 1 50.94 1015 LEU B C 1
ATOM 16601 O O . LEU B 1 1015 ? 11.281 -12.586 67.25 1 50.94 1015 LEU B O 1
ATOM 16605 N N . SER B 1 1016 ? 9.789 -12.57 65.625 1 49.91 1016 SER B N 1
ATOM 16606 C CA . SER B 1 1016 ? 8.727 -12.344 66.625 1 49.91 1016 SER B CA 1
ATOM 16607 C C . SER B 1 1016 ? 8.617 -13.508 67.562 1 49.91 1016 SER B C 1
ATOM 16609 O O . SER B 1 1016 ? 8.07 -13.367 68.688 1 49.91 1016 SER B O 1
ATOM 16611 N N . GLU B 1 1017 ? 8.953 -14.68 67.188 1 45.44 1017 GLU B N 1
ATOM 16612 C CA . GLU B 1 1017 ? 8.984 -15.719 68.188 1 45.44 1017 GLU B CA 1
ATOM 16613 C C . GLU B 1 1017 ? 10.219 -15.57 69.062 1 45.44 1017 GLU B C 1
ATOM 16615 O O . GLU B 1 1017 ? 10.18 -15.914 70.25 1 45.44 1017 GLU B O 1
ATOM 16620 N N . THR B 1 1018 ? 11.445 -15.406 68.625 1 39.62 1018 THR B N 1
ATOM 16621 C CA . THR B 1 1018 ? 12.602 -15.195 69.438 1 39.62 1018 THR B CA 1
ATOM 16622 C C . THR B 1 1018 ? 12.93 -13.711 69.562 1 39.62 1018 THR B C 1
ATOM 16624 O O . THR B 1 1018 ? 12.562 -12.914 68.688 1 39.62 1018 THR B O 1
ATOM 16627 N N . GLU B 1 1019 ? 13.336 -13.102 70.812 1 38.22 1019 GLU B N 1
ATOM 16628 C CA . GLU B 1 1019 ? 13.734 -11.719 71.062 1 38.22 1019 GLU B CA 1
ATOM 16629 C C . GLU B 1 1019 ? 14.602 -11.164 69.938 1 38.22 1019 GLU B C 1
ATOM 16631 O O . GLU B 1 1019 ? 15.688 -11.688 69.688 1 38.22 1019 GLU B O 1
ATOM 16636 N N . PRO B 1 1020 ? 14.148 -10.602 68.938 1 37.47 1020 PRO B N 1
ATOM 16637 C CA . PRO B 1 1020 ? 14.781 -10.398 67.625 1 37.47 1020 PRO B CA 1
ATOM 16638 C C . PRO B 1 1020 ? 15.891 -9.344 67.625 1 37.47 1020 PRO B C 1
ATOM 16640 O O . PRO B 1 1020 ? 15.664 -8.227 68.125 1 37.47 1020 PRO B O 1
ATOM 16643 N N . ASP B 1 1021 ? 17.109 -9.719 68.125 1 34.91 1021 ASP B N 1
ATOM 16644 C CA . ASP B 1 1021 ? 18.141 -8.703 67.938 1 34.91 1021 ASP B CA 1
ATOM 16645 C C . ASP B 1 1021 ? 18.172 -8.188 66.5 1 34.91 1021 ASP B C 1
ATOM 16647 O O . ASP B 1 1021 ? 18.344 -8.969 65.562 1 34.91 1021 ASP B O 1
ATOM 16651 N N . VAL B 1 1022 ? 17.625 -7.117 66.188 1 35.91 1022 VAL B N 1
ATOM 16652 C CA . VAL B 1 1022 ? 17.484 -6.324 65 1 35.91 1022 VAL B CA 1
ATOM 16653 C C . VAL B 1 1022 ? 18.797 -6.305 64.25 1 35.91 1022 VAL B C 1
ATOM 16655 O O . VAL B 1 1022 ? 18.812 -6.25 63 1 35.91 1022 VAL B O 1
ATOM 16658 N N . GLY B 1 1023 ? 19.922 -6.32 64.938 1 35.09 1023 GLY B N 1
ATOM 16659 C CA . GLY B 1 1023 ? 21.234 -6.156 64.375 1 35.09 1023 GLY B CA 1
ATOM 16660 C C . GLY B 1 1023 ? 21.656 -7.316 63.5 1 35.09 1023 GLY B C 1
ATOM 16661 O O . GLY B 1 1023 ? 22.203 -7.117 62.406 1 35.09 1023 GLY B O 1
ATOM 16662 N N . ILE B 1 1024 ? 21.422 -8.555 63.969 1 38.69 1024 ILE B N 1
ATOM 16663 C CA . ILE B 1 1024 ? 21.891 -9.734 63.25 1 38.69 1024 ILE B CA 1
ATOM 16664 C C . ILE B 1 1024 ? 21.078 -9.906 61.969 1 38.69 1024 ILE B C 1
ATOM 16666 O O . ILE B 1 1024 ? 21.609 -10.367 60.969 1 38.69 1024 ILE B O 1
ATOM 16670 N N . ALA B 1 1025 ? 19.875 -9.445 62 1 33 1025 ALA B N 1
ATOM 16671 C CA . ALA B 1 1025 ? 19.031 -9.641 60.844 1 33 1025 ALA B CA 1
ATOM 16672 C C . ALA B 1 1025 ? 19.5 -8.773 59.656 1 33 1025 ALA B C 1
ATOM 16674 O O . ALA B 1 1025 ? 19.562 -9.234 58.531 1 33 1025 ALA B O 1
ATOM 16675 N N . LEU B 1 1026 ? 19.938 -7.598 59.906 1 35.12 1026 LEU B N 1
ATOM 16676 C CA . LEU B 1 1026 ? 20.5 -6.738 58.875 1 35.12 1026 LEU B CA 1
ATOM 16677 C C . LEU B 1 1026 ? 21.812 -7.301 58.344 1 35.12 1026 LEU B C 1
ATOM 16679 O O . LEU B 1 1026 ? 22.109 -7.195 57.156 1 35.12 1026 LEU B O 1
ATOM 16683 N N . GLY B 1 1027 ? 22.688 -7.98 59.062 1 35.59 1027 GLY B N 1
ATOM 16684 C CA . GLY B 1 1027 ? 23.953 -8.594 58.688 1 35.59 1027 GLY B CA 1
ATOM 16685 C C . GLY B 1 1027 ? 23.766 -9.75 57.719 1 35.59 1027 GLY B C 1
ATOM 16686 O O . GLY B 1 1027 ? 24.484 -9.836 56.688 1 35.59 1027 GLY B O 1
ATOM 16687 N N . ARG B 1 1028 ? 22.812 -10.594 57.969 1 36.88 1028 ARG B N 1
ATOM 16688 C CA . ARG B 1 1028 ? 22.594 -11.742 57.094 1 36.88 1028 ARG B CA 1
ATOM 16689 C C . ARG B 1 1028 ? 22.016 -11.312 55.75 1 36.88 1028 ARG B C 1
ATOM 16691 O O . ARG B 1 1028 ? 22.297 -11.922 54.719 1 36.88 1028 ARG B O 1
ATOM 16698 N N . LEU B 1 1029 ? 21.203 -10.352 55.75 1 33.19 1029 LEU B N 1
ATOM 16699 C CA . LEU B 1 1029 ? 20.688 -9.82 54.5 1 33.19 1029 LEU B CA 1
ATOM 16700 C C . LEU B 1 1029 ? 21.812 -9.281 53.625 1 33.19 1029 LEU B C 1
ATOM 16702 O O . LEU B 1 1029 ? 21.828 -9.508 52.406 1 33.19 1029 LEU B O 1
ATOM 16706 N N . ALA B 1 1030 ? 22.812 -8.594 54.219 1 35.56 1030 ALA B N 1
ATOM 16707 C CA . ALA B 1 1030 ? 24 -8.148 53.531 1 35.56 1030 ALA B CA 1
ATOM 16708 C C . ALA B 1 1030 ? 24.781 -9.336 52.938 1 35.56 1030 ALA B C 1
ATOM 16710 O O . ALA B 1 1030 ? 25.312 -9.258 51.844 1 35.56 1030 ALA B O 1
ATOM 16711 N N . GLN B 1 1031 ? 24.906 -10.469 53.625 1 38.88 1031 GLN B N 1
ATOM 16712 C CA . GLN B 1 1031 ? 25.641 -11.648 53.156 1 38.88 1031 GLN B CA 1
ATOM 16713 C C . GLN B 1 1031 ? 24.953 -12.289 51.938 1 38.88 1031 GLN B C 1
ATOM 16715 O O . GLN B 1 1031 ? 25.625 -12.719 51 1 38.88 1031 GLN B O 1
ATOM 16720 N N . ILE B 1 1032 ? 23.672 -12.367 51.938 1 35.38 1032 ILE B N 1
ATOM 16721 C CA . ILE B 1 1032 ? 22.953 -12.953 50.812 1 35.38 1032 ILE B CA 1
ATOM 16722 C C . ILE B 1 1032 ? 23.062 -12.039 49.594 1 35.38 1032 ILE B C 1
ATOM 16724 O O . ILE B 1 1032 ? 23.312 -12.508 48.469 1 35.38 1032 ILE B O 1
ATOM 16728 N N . ALA B 1 1033 ? 23.078 -10.773 49.75 1 34.78 1033 ALA B N 1
ATOM 16729 C CA . ALA B 1 1033 ? 23.297 -9.859 48.625 1 34.78 1033 ALA B CA 1
ATOM 16730 C C . ALA B 1 1033 ? 24.734 -9.953 48.125 1 34.78 1033 ALA B C 1
ATOM 16732 O O . ALA B 1 1033 ? 24.969 -9.922 46.906 1 34.78 1033 ALA B O 1
#

Radius of gyration: 41.44 Å; Cα contacts (8 Å, |Δi|>4): 3514; chains: 2; bounding box: 100×113×131 Å

Organism: NCBI:txid2856

InterPro domains:
  IPR001173 Glycosyltransferase 2-like [PF00535] (630-751)
  IPR027417 P-loop containing nucleoside triphosphate hydrolase [G3DSA:3.40.50.300] (33-279)
  IPR027417 P-loop containing nucleoside triphosphate hydrolase [SSF52540] (36-269)
  IPR029044 Nucleotide-diphospho-sugar transferases [G3DSA:3.90.550.10] (627-857)
  IPR029044 Nucleotide-diphospho-sugar transferases [SSF53448] (629-881)

Nearest PDB structures (foldseek):
  8snc-assembly1_A  TM=4.693E-01  e=2.883E-09  Paramecium bursaria Chlorella virus CZ-2
  8vh8-assembly4_D  TM=3.225E-01  e=2.482E-11  Pasteurella multocida
  6p61-assembly3_C  TM=7.615E-01  e=1.201E-05  Leptospira borgpetersenii serovar Hardjo-bovis str. JB197
  6p61-assembly2_B  TM=7.577E-01  e=1.336E-05  Leptospira borgpetersenii serovar Hardjo-bovis str. JB197
  6vwa-assembly1_A-2  TM=2.488E-01  e=1.051E+00  Caenorhabditis elegans

Foldseek 3Di:
DPFPLVVVVVVVDPDDPVLVVLVVCLPPPPPAAQAEEEEEAAQQCPQFVLQLQCPFQQEQEFEACLDQVWGGGPQPQQQDDPPDDGPDTNVNCLVPVPVVVVSQQLCAGPVSPHHSHPNHRHYYYYYYPVSQPDPSSVVCCLRVAQQRLSYAYEYEAEQQLVVSVLLVQQCVVVVDRFQAAGDPQAADADFLQVSLVSVVVNCCCRPPVNHRPPDPLRYHYDYSVLSVDPVSVVVCQQVVCVSSVHDSPTDGDGDPRPDDRDDDPDDVCSRYPPVVLNCLLPCLPPNPVNVVVVVVVCVVPPQPPPDPDDPPDPDPPDPPRPPCVLVCVVCVLVVCVVVVPLPDPPDAFAEEEEAEAAFAFADDDDPVNLVVLCVVVVDDPPPQSVLQVQQATDPPHGHDLVVRVVLQLQAQVLCPVAEDLNHQARYEYEYEYECPGPRQNDPVNVVVSCVRHSHHYHYDYDYSSQHRQLQVVQQVSVVVDDTWKYWYDYSQKGWDHHPPSVLVQSLQSSLCVVLVFPRFLAKEAEAEPVDGLFRPGIMGTVLCCVQPVTQADPSGGHDDSRVLRQLLSQQSVRYFYPHNTYMYRRQDPDPGDRGRDDDDLCLAPVSVVVNVSSCVSRVNDHGPAFEEEEEEEDEQQPQVPLVLLVLPADASDQYQYEYEYEYEQYDPVNLVVVVVSQVVSSVVCSVPNRRYHYDYHYDRHLLFDQVRRLVRLSVDSGQKYWFAYSQKRWDSNLVSLVVSVCSNCVLAFKEAEAEDEDAQDDLQSLLCVLLVVVVQNGCLVVDFQFLFHDSNTMMGTGCSHPVVQGQDSVADRHDALSRNVSSVVVCVVVVPVPDRRYGRRHSGYMYHYDPPNNDDDLVVLLSHLLNQLVCCVVPVVQKDFAAFALVCCLPPPLVVVCVVVVPVVLSVVLSVLLVVVQLVVQLVVSLVSLCVSDVDDSVSSSVSSSSSSVSVVSSVNSSVVSCVVVVVPVSGRMHGNSRSPPCVSVVVSRRVVRVVSVVVSVVSSVLSVVLVVVVVVPVNPVVVSVVVSVVVD/DPFPLVVVVVVVDPDDPVLVVLVVCLPPPPPAAQAEEEEEAAPQCVQFVLQLQCPFQQEQEFEACLDQVWGGGPQPQQQDDPPDDGPDTNVNCLVPVVVVVVSQQLCAGPVSPHHSHPNHRHGYYYYYPVSQPDPSSVVCCLRVAQQRLSYAYEYEAEQQLVVSVLLVQQCVVVVDRFQAAGDPQAADADFLQVSLVSVVVNCCCRPPVNHRPPDPLRYHYDYSVLSVDPVSVVVCQQVVCVSSVHDSPTDGDGDPRPDDRDDDPDDVVSRYPPVVLNCLLPCLPPNPVNVVVVVVVCVVPPQPPPDPDDPPDPPPPDPPRPPCVLVCVVCVLVVCCVVVPLPDPPDAFAEEEEAEAAFAFADDDDPVNLVVQCVVVVDDPPPQSVLQVQQDTDPPHGHDLVVRVVLQLQAQVLCPVAEDLNRQARYEYEYEYECVGPRQNDPVNVVVSCVRHSHHYHYDYDYSSQHNQLQVSQQVSVVVDDTWKYWYDYSQKGWDHHPPSVLVQSLQSSLCVVLVFPRFLAKEAEAEPVDFLFRPGIMGTVLCCVQPVTQADPSGGHDDSRVLRQLLSQQSVRYFYPHNTYMYRRQDPDPGDRTRDDDDLCLAPVSVVVNVSSCVSRVNDHGDAFEEEEEEEDEQQPQVVLVLLVLPADASDQYQYEYEYEYEQYDPVNLVVVVVSQVVSSVVCSVPNRRYHYDYHYDRHLLFDQVRRLVRLSVDSGQKYWFAYSQKRWDSNLVSLVVSVCSNCVLAFKEAEAEDEDAQDDLQSLLCVLLVPVVQNGCLVVDFQFLFHDSNTMMGTGCSHPVVQGQDSVADRHDALSRNVSSVVVCVVVVPVPDRRYGRRHSGYMYHYDPPNNDDDLVVLLSRLLNQLVCCVVPVVQKDFAAFALVCCLPPPLVVVCVVVVPVVLSVVLSVLLVVVQLVVQLVVSLVSLCVSDVDDSVSSSVSSSSSSVSVVSSVNSSVVSCVVVVVPVSGRMHGNSRSPPCVSVVVSRRVVRVVSVVVSVVSSVLSVVLVVVVVVPVNPPVVSVVVSVVVD

Secondary structure (DSSP, 8-state):
--SHHHHHHHHHS---HHHHHHHHHTTS---SPEEEEEE--TTSSHHHHHHHHHHSTTEEEEEETT-SS----S-GGGT--TTS--S--HHHHHH-HHHHHHHHHHTB-TTSSSBSSTT--EEEEEE-GGGG-SHHHHHHIIIIIIS-TTEEEEEEE-S-HHHHHHHHHHHHHHT--SS-PPPTT--B---HHHHHHHHHHHHHIIIIISS-SS-STTEEEEEHHHHH-HHHHHHHHHHHHHHHT--S----PPPTT----SPTT--HHHHBTTHHHHHHHHTTS--HHHHHHHHHHHHHS------S-S---SSSSTTTTS-TTSHHHHHHHHHHHHHTT----SSPPPEEEEEEE--B------HHHHHHHHHHTT--SSHHHHHHHHT---TT-B--HHHHHHHHHHHHHHHHHHS-HHHHHTEEEEEEEETT-TTTSSHHHHHHHHHHSSSEEEEEEEPGGGTT-HHHHHHHHHTT--SSEEEE--TTEEE-STTHHHHHHHHHHHHHHHHT--TT--EEEEEESSSTTS--S-EEEHHHHHHHSSSS-TT-SSSSHHHHHHHHHHTTT-EEEEEEEEEEESS-SSTT-SS------IIIIIHHHHHHHHHHHTTSPPP---EEEEEEEEETT--HHHHHHHHT---SS--EEEEEEEEES--HHHHHHHHHHHHHHHHHHTTTTSSEEEEEEEESS---HHHHHHHHHHH--SSEEEEE-TT-EE-TTHHHHHHHHHHH-TT-SEEEEEEEPPPP-SHHHHHHHHHTTTGGGGHHHH-SS-S---TTEEEEE-TTT-TT----TTS-TT-SSHHHHHHHHHHHHT--TTS--EEEEEEEEEE-PPGGGGS--HHHHHHHHHHHHHHHHH-GGGEEE----HHHIIIIIHHHHHHHHT-HHHHHHHHHHHHHHHHHHHHHHTHHHHHHH--S-HHHHHHHHHHHHHHHHHHHHHHHHHHHHTT-GGGTTEEE-TTTTS-HHHHHHHHHHHHHHHHHHHHHHHHHHHHHHHHHHS---HHHHHHHHHHH-/--SHHHHHHHHHS---HHHHHHHHHTTS---SPEEEEEE--TTSSHHHHHHHHHHSTTEEEEEETT-SS----S-GGGT--TTS--S--HHHHHH-HHHHHHHHHHTB-TTSSSBSSTT--EEEEEE-GGGG-SHHHHHHHIIIIIS-TTEEEEEEE-S-HHHHHHHHHHHHHHT--SS-PPPTT--B---HHHHHHHHHHHHHIIIIISS-SS-GGGEEEEEHHHHH-HHHHHHHHHHHHHHHT--S----PPPTT----SPTT--HHHHBTTHHHHHHHHTTS--HHHHHHHHHHHHHS------S-S---SSS-TTTTS-TTHHHHHHHHHHHHHHTT----SSPPPEEEEEEE--B------HHHHHHHHHHHT--SSHHHHHHHTT---TT-B--HHHHHHHHHHHHHHHHHHS-HHHHHTEEEEEEEETT-TTTSSHHHHHHHHHHSSSEEEEEEEPGGGTT-HHHHHHHHHTT--SSEEEE--TTEEE-STTHHHHHHHHHHHHHHHHT--TT--EEEEEESSSTTS--S-EEEHHHHHHHSSSS-TT-SSSSHHHHHHHHHHTTT-EEEEEEEEEEESS-SSTT-SS------IIIIIHHHHHHHHHHHTTSPPP---EEEEEEEEETT--HHHHHHHHT---SS--EEEEEEEEES--HHHHHHHHHHHHHHHHHHTTTTSSEEEEEEEESS---HHHHHHHHHHH--SSEEEEE-TT-EE-TTHHHHHHHHHHH-TT-SEEEEEEEPPPP-SHHHHHHHHHTTTGGGGHHHH-SS-S---TTEEEEE-TTT-TT----TTS-TT-SSHHHHHHHHHHHHT--TTS--EEEEEEEEEE-PPGGGGS--HHHHHHHHHHHHHHHHH-GGGEEE----HHHIIIIIHHHHHHHHT-HHHHHHHHHHHHHHHHHHHHHHTHHHHHHH--S-HHHHHHHHHHHHHHHHHHHHHHHHHHHHTT-GGGTTEEE-TTTTS-HHHHHHHHHHHHHHHHHHHHHHHHHHHHHHHHHHS---HHHHHHHHHHH-

pLDDT: mean 80.41, std 18.26, range [24.77, 98.5]

Sequence (2066 aa):
MTGVADLYLYLKKPHSKDRWYRLSSHFVNSTGHTKFAVLSWKRTGSNLLCGILHNHPDITMHNELFNTIDIFTYHPSFKTIQNCEALWTPQTRDLDPVGFLRFVWSGMLADGETPIKPGFKAVGFKSFPEHWITPRNEDVWQQEILEDLRVKKIILWRQDELAVFISMKRAEKTNAYMTHQYPSDLTIHVDPAEFQRFLNNYNNTFQNKYRSPISKRDTFIIEYEQLVDPIAFEEIAPKLWRFLGVQDDAKIQTLKETVRQSKPNENLSLVISNYEELEFCFRHSKVKHFVEKKEKGKLMHPPKVLPLNDHVKTDELCWSLISPLSGAWKSLRAERSRQSGVSIPPDLQSWSLLVPICSRAKSGLTSGDIETIKQRFNFNSNRFLDLALSSQHIPNAYIDRESCWQMLENFAKSLKATSSSAELKLTECIVGIDEDDILYSNKAAKIRIRKMFPCAVHFVSIKPAMYGHVCKIWNHLGRQAKHDYIVLLGDDIRLLDQGWQQR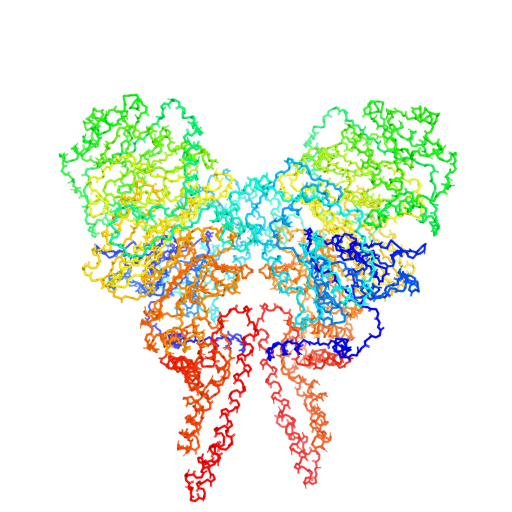IVRRFYEVSENEDLPLGAACVAMKDLAFPGFPTFPVVHRWHVGKFGSIIPQQFANQGGDPYLYELYSRYNASSFEVTCRLENTIGGDGDARYLKHQINWRAHVLTENLKHLRESLGNLRPRGICLDVVVPSYRTNNNEFLKRILLLRATVMLYVRFWIVVDNPLPEHIESVKNLANGINETSLKKDCNYFVNVIHYAENRGASYARNMGYNFTTADWVLFLDDDVIPEPNILDAYAGAIKRYPEGKVFVGLTNLPEACNLWTQMLCTCNVGYFYGIAKETVRPSWGVTANLMVRGARCNHTIQFKQIFPKTGGGEDIDFVYQYKKWHHDWKTPITVGVPEAVVSHPWWNSGQTCYSQIMGWAWGDSICITEWPEKTFLVFPNWIELIVCLLPIISVCSGQYAAGIHAALGVFVLEHLLKGWKYFDDAKSVCEETSLRTCLVALGAGSVLSSQEVTRTIALIRRQSFFSFSRRVDWFDGSKPNIQLDIQLGSIVRFGLFVAVIWSTFRNSSMLSETEPDVGIALGRLAQIAMTGVADLYLYLKKPHSKDRWYRLSSHFVNSTGHTKFAVLSWKRTGSNLLCGILHNHPDITMHNELFNTIDIFTYHPSFKTIQNCEALWTPQTRDLDPVGFLRFVWSGMLADGETPIKPGFKAVGFKSFPEHWITPRNEDVWQQEILEDLRVKKIILWRQDELAVFISMKRAEKTNAYMTHQYPSDLTIHVDPAEFQRFLNNYNNTFQNKYRSPISKRDTFIIEYEQLVDPIAFEEIAPKLWRFLGVQDDAKIQTLKETVRQSKPNENLSLVISNYEELEFCFRHSKVKHFVEKKEKGKLMHPPKVLPLNDHVKTDELCWSLISPLSGAWKSLRAERSRQSGVSIPPDLQSWSLLVPICSRAKSGLTSGDIETIKQRFNFNSNRFLDLALSSQHIPNAYIDRESCWQMLENFAKSLKATSSSAELKLTECIVGIDEDDILYSNKAAKIRIRKMFPCAVHFVSIKPAMYGHVCKIWNHLGRQAKHDYIVLLGDDIRLLDQGWQQRIVRRFYEVSENEDLPLGAACVAMKDLAFPGFPTFPVVHRWHVGKFGSIIPQQFANQGGDPYLYELYSRYNASSFEVTCRLENTIGGDGDARYLKHQINWRAHVLTENLKHLRESLGNLRPRGICLDVVVPSYRTNNNEFLKRILLLRATVMLYVRFWIVVDNPLPEHIESVKNLANGINETSLKKDCNYFVNVIHYAENRGASYARNMGYNFTTADWVLFLDDDVIPEPNILDAYAGAIKRYPEGKVFVGLTNLPEACNLWTQMLCTCNVGYFYGIAKETVRPSWGVTANLMVRGARCNHTIQFKQIFPKTGGGEDIDFVYQYKKWHHDWKTPITVGVPEAVVSHPWWNSGQTCYSQIMGWAWGDSICITEWPEKTFLVFPNWIELIVCLLPIISVCSGQYAAGIHAALGVFVLEHLLKGWKYFDDAKSVCEETSLRTCLVALGAGSVLSSQEVTRTIALIRRQSFFSFSRRVDWFDGSKPNIQLDIQLGSIVRFGLFVAVIWSTFRNSSMLSETEPDVGIALGRLAQIA

Solvent-accessible surface area (backbone atoms only — not comparable to full-atom values): 109157 Å² total; per-residue (Å²): 108,87,49,75,27,50,53,45,60,60,65,65,48,72,62,54,72,64,54,53,46,55,63,59,48,69,77,50,85,72,92,64,65,36,36,34,37,38,42,38,50,83,68,32,50,55,66,49,53,51,25,31,46,39,54,34,75,37,33,40,44,34,34,41,56,50,37,91,71,38,65,36,34,55,48,69,59,45,40,45,37,86,101,44,74,56,80,58,42,56,64,57,31,64,74,33,52,66,62,46,48,55,48,56,69,63,43,35,25,63,79,67,73,49,53,72,46,77,81,42,34,25,32,35,32,34,45,43,71,78,46,33,67,43,71,64,43,35,51,47,45,46,55,66,39,48,64,26,74,71,31,31,36,34,36,45,40,50,78,52,54,66,61,28,52,51,51,48,54,50,22,67,74,66,71,47,85,68,82,53,68,66,69,91,82,58,65,43,80,70,55,50,34,60,52,41,52,48,48,54,51,53,50,44,37,68,67,52,67,67,42,39,76,75,49,74,82,39,51,46,80,44,43,34,69,34,67,73,31,69,70,51,26,66,64,48,47,54,56,52,22,57,72,48,63,41,75,70,84,63,78,78,46,69,45,83,71,62,53,80,49,69,64,83,85,60,63,58,71,74,33,25,72,45,37,67,61,43,44,57,46,36,48,71,45,86,46,45,65,37,42,50,47,49,51,54,47,34,71,70,54,66,81,78,76,72,77,84,75,75,88,72,64,84,79,78,57,83,66,67,73,59,54,68,71,47,49,40,56,53,44,43,48,49,36,36,50,62,65,46,62,70,77,65,70,88,66,84,72,37,33,23,37,36,31,54,45,74,50,59,24,58,42,83,79,49,78,67,52,56,53,49,51,46,63,70,56,66,54,67,45,44,82,61,37,55,62,45,58,40,11,48,55,27,84,89,37,59,48,60,68,65,58,52,53,48,32,43,46,48,23,29,50,20,50,52,70,20,44,54,74,72,49,29,73,39,25,33,36,39,34,32,32,39,65,82,34,88,68,59,52,44,72,69,39,48,53,49,49,52,67,58,35,76,38,51,70,43,82,42,78,36,56,79,82,42,40,51,18,52,43,49,44,48,34,59,50,51,71,69,50,84,40,45,33,38,33,51,55,44,40,50,34,35,52,70,31,69,51,40,66,60,54,51,53,48,50,43,52,49,36,17,64,73,60,72,45,62,76,31,70,38,21,41,15,41,32,27,72,72,43,71,93,46,46,51,52,36,32,38,24,43,51,44,36,69,75,64,72,39,80,52,68,82,85,41,38,55,41,64,55,41,53,48,53,36,56,62,25,35,38,52,57,18,38,44,60,42,58,81,28,36,33,37,52,74,70,53,80,69,96,66,37,47,39,51,85,43,81,69,62,47,62,24,66,52,44,52,54,49,46,53,49,50,27,56,75,60,72,62,50,77,71,76,29,47,38,41,26,38,33,28,41,29,75,48,52,84,44,58,70,37,45,51,61,61,73,65,59,58,53,76,57,88,50,40,32,40,37,30,38,21,32,36,37,52,42,71,74,31,50,54,50,54,50,49,51,32,52,53,48,35,58,51,18,57,71,72,65,60,35,49,42,53,46,80,46,73,48,83,56,78,71,32,50,34,47,34,44,41,52,35,41,66,69,46,76,27,64,26,33,34,31,34,44,49,70,36,48,66,46,68,54,28,56,38,36,51,56,16,46,50,55,37,36,74,72,49,46,34,39,21,26,19,40,42,68,68,78,65,83,48,70,49,34,40,15,43,60,41,57,43,78,62,52,58,38,42,36,18,73,74,33,66,60,38,64,57,44,46,55,60,37,25,32,31,57,16,31,33,80,46,68,61,62,56,49,53,72,88,33,46,48,88,39,28,40,37,42,52,52,40,44,49,46,52,58,60,67,50,73,52,80,69,57,69,32,36,30,31,34,48,58,22,34,30,40,36,70,59,65,76,80,46,43,86,54,66,66,60,52,30,35,35,24,44,15,43,47,50,45,44,60,76,38,54,90,49,38,47,76,43,49,53,51,70,63,54,36,49,68,61,49,42,54,51,51,18,62,75,66,68,40,58,69,36,37,54,53,26,45,50,50,42,52,52,50,52,48,49,53,34,20,58,70,28,36,67,46,15,46,74,72,43,88,78,54,73,66,55,22,49,52,31,6,38,44,20,30,49,55,54,47,45,25,53,50,35,28,53,50,48,34,58,74,66,64,36,72,80,52,63,37,51,44,72,45,82,43,69,75,77,46,58,54,58,54,43,39,52,34,54,49,25,48,54,52,37,53,51,42,50,50,49,38,49,51,36,46,52,52,46,57,54,25,73,73,44,91,58,64,67,67,62,57,56,54,54,56,59,69,73,102,107,86,50,77,26,50,52,45,60,60,64,65,47,69,61,55,72,65,52,52,46,57,64,60,49,70,80,51,88,72,91,64,64,36,36,35,38,37,41,39,48,82,69,33,52,55,64,50,52,52,25,31,45,38,54,34,77,36,32,40,43,35,34,40,55,50,37,88,71,40,65,35,36,55,49,70,60,46,41,46,37,86,102,44,76,58,80,56,43,54,65,59,31,64,74,34,51,65,61,45,48,54,48,55,70,62,42,35,24,63,80,69,74,48,54,72,46,77,80,42,34,24,33,34,32,35,44,41,73,77,47,35,68,43,71,60,43,34,52,47,45,46,54,67,39,49,65,26,75,73,32,31,34,36,38,45,40,51,78,52,54,66,62,28,51,50,52,48,52,50,23,67,75,67,70,47,84,67,82,54,68,66,67,90,82,57,63,43,80,70,55,51,34,60,53,41,52,48,49,53,52,54,50,44,37,68,68,51,67,67,44,39,77,74,50,74,83,40,52,44,79,44,43,34,68,35,66,72,32,67,69,50,26,66,64,48,48,54,55,51,22,57,72,50,63,41,76,71,83,62,79,76,48,70,47,84,72,60,53,78,50,68,65,84,85,61,63,58,70,73,33,25,71,45,37,67,63,44,44,57,47,35,48,71,46,85,48,46,65,38,42,51,47,48,51,52,48,36,70,71,54,64,79,76,78,74,78,84,76,76,88,72,65,84,79,79,58,82,69,67,73,59,52,67,68,44,50,40,55,51,43,42,47,48,36,36,51,61,66,45,62,70,78,64,70,88,67,83,69,36,32,23,37,34,31,54,47,74,51,58,25,58,41,86,78,50,77,67,52,55,52,49,51,42,63,71,58,67,51,68,41,43,80,60,36,56,60,43,58,37,14,48,55,31,85,91,38,60,48,60,67,65,59,52,53,48,34,43,48,47,23,30,50,20,51,52,70,20,44,52,74,73,49,29,72,38,25,36,35,38,34,32,32,39,65,81,33,88,68,60,53,44,71,69,40,48,53,49,48,51,68,57,35,78,39,49,70,43,84,41,79,34,54,78,83,43,37,50,16,52,44,48,43,48,34,58,50,50,71,70,49,84,39,44,34,37,34,51,57,43,40,50,34,36,53,69,32,68,53,40,67,59,53,52,51,50,50,41,52,50,37,17,64,74,61,72,44,61,76,29,70,38,21,43,14,39,34,27,73,72,43,72,92,45,45,51,52,36,32,38,23,45,50,44,34,68,76,63,72,39,80,52,67,82,85,41,38,54,41,66,55,40,54,47,51,37,58,62,25,36,37,51,58,20,38,45,63,42,57,80,26,36,33,37,51,72,69,52,80,69,93,67,37,49,39,52,85,42,80,69,63,46,62,26,66,52,44,52,55,48,46,54,50,51,28,55,74,60,71,62,51,78,70,77,31,46,39,40,25,38,33,28,42,27,73,44,51,86,41,58,69,37,45,50,58,60,73,63,59,58,53,71,58,88,50,41,33,40,37,29,38,22,30,35,36,52,40,70,74,32,48,52,52,52,51,48,51,32,52,53,48,34,58,50,18,55,71,72,67,58,35,50,42,54,45,79,46,72,45,84,55,79,69,32,49,34,46,34,45,40,53,35,41,66,69,46,74,28,63,27,33,34,31,34,44,46,69,36,47,66,45,68,53,27,56,40,36,51,56,16,45,48,56,36,37,75,72,48,47,33,37,21,25,19,39,42,67,68,78,66,83,47,70,50,36,40,15,44,60,40,58,43,79,60,51,59,37,43,35,18,72,75,33,66,60,37,64,57,44,46,54,60,38,25,33,31,56,16,30,31,79,47,68,62,65,57,49,53,72,89,33,47,48,89,39,28,39,39,42,52,52,38,46,50,47,52,58,60,68,51,75,51,81,70,57,69,32,36,31,30,35,49,60,22,35,30,39,37,69,57,65,74,80,46,44,84,55,66,65,60,52,31,37,34,23,43,14,44,47,50,44,46,59,75,38,54,87,49,38,49,76,44,49,53,51,69,63,54,34,50,67,61,48,40,54,51,52,19,60,76,66,68,41,58,69,38,36,54,52,27,43,50,49,43,52,52,51,51,48,49,54,35,20,57,71,26,36,66,46,14,46,74,73,42,87,78,54,74,67,55,22,50,50,32,6,38,44,19,30,49,55,55,49,45,26,53,51,33,29,51,50,49,34,59,74,68,65,37,72,81,52,62,38,52,41,70,44,80,44,68,76,76,46,59,55,59,55,43,40,52,36,53,49,25,48,54,51,36,54,52,43,50,49,49,39,50,52,37,46,51,51,47,59,53,25,75,72,42,91,58,63,68,67,61,56,56,53,52,55,59,69,74,102